Protein 8JT0 (pdb70)

InterPro domains:
  IPR002734 Bacterial bifunctional deaminase-reductase, C-terminal [PF01872] (2-180)
  IPR024072 Dihydrofolate reductase-like domain superfamily [G3DSA:3.40.430.10] (1-187)
  IPR024072 Dihydrofolate reductase-like domain superfamily [SSF53597] (2-187)
  IPR050765 Riboflavin Biosynthesis HTP Reductase [PTHR38011] (2-186)

Foldseek 3Di:
DAAEEEEAEAEPVFFGPQCCDQVLPCVVPQRCHNVNVVLDDDVVLVVCLVVLPAFAEEEEPSVVVSCLVPVVVPCVSRVNVQPHAYEYEDPPDQDDPRPRYGYDHDPVVVVCVRPDDDTHYYYYDHLVVLLVCQLVVVHFKYKYKYAHDDRPDHRGNCPPSHDAFDWAFPDWDAGPSGIIITMIGTDGGDDDDDD/DFAEEEEFEAEPVFFGFQCCAQVLPCVVPDRCHNVCPVLDDDVNLVVVVVVLDAFAEEEEPSVVVSCVVPVVVVCVSRVRHQVHAYEYEDPPDQDDPRPRYHYDHDPVVVVVVRVDDTGHYYYYDRQVVLLVCQQVVPHFKYKYKYDHDDDPDHRGNCPPSHDQFDWAWPDWDADPSGIIITMIGTDGGDDDDDD/DAAEEEEAEAEPVFFGPQCCDQVLPCPVNDRCHNVCVVPDDDVNLVVVLVVLPAFAEEEEPSVVVSCVVPVVVPCVSRVRVQPHAYEYADPPDQDDPRPRYGYDHDPVVVVCVRPDDGTHYYYYDHLVVLLVCQLVVVHFKYKYKYAHDDRPDHRGNCPDSHDAFDWDFPDWDADPSGIIITMIGTDDGDDDDDPDDDDPPD/DAAEEEEAEAEPVFFGPQCCDQVLPCVPPDRCHNVCVVVDDVVVVVVVVVVLPAFEEEEEQSVVVSCLVPVVVVCVSRVRVQPHAYEYEDPPDQDDPRPRYGYDHDPVVVVVVRPDDGTHYYYYDHQVVLLVCQLVVVHFKYKYWYDHDDDPDHRGNCPDSHDAFDWDWPDWDADPSGIIITMIGTDGGDDDDDD/DAAEEEEAEAEPVFFGPQCCAQPLDCPPVQGCHNVCVVVDDVVNLVVVVVVLPAFAEEEEPSVVVSCVVPCVVVCVSRVRHQPHAYEYEDPPDCDDPRPRYHYDHDPVSVVVVRPDDGGHYYYYDHQVVLLVCQLVVRHFKYKYKYDHDDRPDHRGNCPPSHDFFDWDWPDWDAGPNGIIITMIGTDDGDDDDDD/DAAEEEEAEAEPAFFGPQCCDQVLDCPPNQGCRNVCVVQDDPVVLVVVVVVQDAFAEEEEVSVVVSCLVPVVVVCVSRVRPQPHAYEYADPPDDDDPRPRYDYDDDPVSVVVVRVDDGGHYYYYDRQVVLLVCQQVVRHFKYKYKYDHDDRPDHRGNCPDRHDQFDWDWPDWDADPSGIIITMIGTDGGDDDDDD/DAAEEEEAEAEPVFFGPQQCDQVLPCPVNDGCHNVCVVADDDVNVVVVLVVLDAFAEEEEPSVVVSCVVPCVVVCPSHVRVQPHAYEYEDPPDQDDPRPRYHYDDDPVSVVVVLPDDDTHYYYYDHQVVLLVCQLVVVHFKYWYKYDHDDDPDHRGNCPPSHDQFDWDWPDWDAGPSGIIITMIGTDDGDDDDDD/DAAEEEEFEAEPVFFGPQCCAQVLPCVVPDGCHNVCVVPDDDVVVVVVLVVLDAFAEEEEPSVVVSCVVPVVVVCVSRVRHQPHAYEYEDPPDQDDPRPRYGYDHDPVVVVVVRPDDGGHYYYYDHQVVLLVCQLVVRHFKYKYKYAHDDDPDHRGSCPNSHDFFDWAWPDWDADPSGIIITMIGTDGGDDDDDD/DAAEEEEFEAEPVFFGPQCCAQVLPCVPNDRCHNVCVVPCDDVNLVVCLVVLPAFAEEEEPSVVVSCLVPVVVVCVRRVRHQPHAYEYADPPDQDDPRPRYGYDHDPVSVVVVRPDDTGHYYYYDHQVVLLVCQLVVNHFKYWYKYDHDDDPDHRGNCPNSHDAFDWDFPDWDADPSGIIITMIGTDDGDDDDDVPDDDDDDD/DAAEEEEAEAEPVFFGPQCCAQVLPCVPPDRCHNVCVVQDDVVVVVVVVVVLDAFAEEEEPSVVVSCVVPVVVVCVSRVRHQVHAYEYEDPVDCDDPRPRYHYDHDPVVVVCVRVPPDTHYYYYDHQVVLLVCQLVVRHFKYWYKYAHDDRPDHRGNCDPSHDFFDWAWDDWDAGPSGIIITMIGTDGGDDDDDPDDDDPPD

Sequence (1972 aa):
MRKITVLSFITLDGVMQAPGGPEEDTSGGFKYGGWTAPYEDEVSGKIMEKQMKPADYLLGRKTFEIFASYWPEHADFWPGINDGTKYVMSKTVKKSDWKNSVFLESLADIKKLKNSEGSDIQVWGSGELIQLLFKNDLVDELWLKIFPVTLNTGKRLFGDGTIPAAFTLIESSVTPSGVIIANYKRAGEVKTGTVMRKITVLSFITLDGVMQAPGGPEEDTSGGFKYGGWTAPYEDEVSGKIMEKQMKPADYLLGRKTFEIFASYWPEHADFWPGINDGTKYVMSKTVKKSDWKNSVFLESLADIKKLKNSEGSDIQVWGSGELIQLLFKNDLVDELWLKIFPVTLNTGKRLFGDGTIPAAFTLIESSVTPSGVIIANYKRAGEVKTGTVMRKITVLSFITLDGVMQAPGGPEEDTSGGFKYGGWTAPYEDEVSGKIMEKQMKPADYLLGRKTFEIFASYWPEHADFFWPGINDGTKYVMSKTVKKSDWKNSVFLESLADIKKLKNSEGSDIQVWGSGELIQLLFKNDLVDELWLKIFPVTLNTGKRLFGDGTIPAAFTLIESSVTPSGVIIANYKRAGEVKTGTVGAHHHHHMRKITVLSFITLDGVMQAPGGPEEDTSGGFKYGGWTAPYEDEVSGKIMEKQMKPADYLLGRKTFEIFASYWPEHADFWPGINDGTKYVMSKTVKKSDWKNSVFLESLADIKKLKNSEGSDIQVWGSGELIQLLFKNDLVDELWLKIFPVTLNTGKRLFGDGTIPAAFTLIESSVTPSGVIIANYKRAGEVKTGTVMRKITVLSFITLDGVMQAPGGPEEDTSGGFKYGGWTAPYEDEVSGKIMEKQMKPADYLLGRKTFEIFASYWPEHADFWPGINDGTKYVMSKTVKKSDWKNSVFLESLADIKKLKNSEGSDIQVWGSGELIQLLFKNDLVDELWLKIFPVTLNTGKRLFGDGTIPAAFTLIESSVTPSGVIIANYKRAGEVKTGTVMRKITVLSFITLDGVMQAPGGPEEDTSGGFKYGGWTAPYEDEVSGKIMEKQMKPADYLLGRKTFEIFASYWPEHADFWPGINDGTKYVMSKTVKKSDWKNSVFLESLADIKKLKNSEGSDIQVWGSGELIQLLFKNDLVDELWLKIFPVVTLNTGKRLFGDGTIPAAFTLIESSVTPSGVIIANYKRAGEVKTGTVMRKITVLSFITLDGVMQAPGGPEEDTSGGFKYGGWTAPYEDEVSGKIMEKQMKPADYLLGRKTFEIFASYWPEHADFWPGINDGTKYVMSKTVKKSDWKNSVFLESLADIKKLKNSEGSDIQVWGSGELIQLLFKNDLVDELWLKIFPVTLNTGKRLFGDGTIPAAFTLIESSVTPSGVIIANYKRAGEVKTGTVMRKITVLSFITLDGVMQAPGGPEEDTSGGFKYGGWTAPYEDEVSGKIMEKQMKPADYLLGRKTFEIFASYWPEHADFWPGINDGTKYVMSKTVKKSDWKNSVFLESLADIKKLKNSEGSDIQVWGSGELIQLLFKNDLVDELWLKIFPVTLNTGKRLFGDGTIPAAFTLIESSVTPSGVIIANYKRAGEVKTGTVMRKITVLSFITLDGVMQAPGGPEEDTSGGFKYGGWTAPYEDEVSGKIMEKQMKPADYLLGRKTFEIFASYWPEHADFWPGINDGTKYVMSKTVKKSDWKNSVFLESLADIKKLKNSEGSDIQVWGSGELIQLLFKNDLVDELWLKIFPVTLNTGKRLFGDGTIPAAFTLIESSVTPSGVIIANNYKRAGEVKTGTVGAHHHHHHMRKITVLSFITLDGVMQAPGGPEEDTSGGFKYGGWTAPYEDEVSGKIMEKQMKPADYLLGRKTFEIFASYWPEHADFWPGINDGTKYVMSKTVKKSDWKNSVFLESLADIKKLKNSEGSDIQVWGSGELIQLLFKNDLVDELWLKIFPVTLNTGKRLFGDGTIPAAFTLIESSVTPSGVIIANYKRAGEVKTGTVGAHHHHH

Radius of gyration: 53.59 Å; Cα contacts (8 Å, |Δi|>4): 4541; chains: 10; bounding box: 119×182×102 Å

Organism: NCBI:txid44276

Secondary structure (DSSP, 8-state):
---EEEEEEE-TT-B-S-SS-TTS--GGG-TTTTTTGGG--HHHHHHHHHTT-S-EEEEEHHHHHHHHTTGGG-TTT-HHHHHS-EEEE-SS----SSSSEEEE-SHHHHHHHHHSSSS-EEEES-HHHHHHHHHTT---EEEEEE-SEE-SSS-BSSSTT---EEEEEEEEE--TTS-EEEEEEE-SSPP----/---EEEEEEEETT-B-S--S-TTS--GGG---TTTTGGG--HHHHHHHHHHTSS-EEEEEHHHHHHHHTTGGGGTTT-HHHHHS-EEEE-SS----SSSSEEEE-SHHHHHHHHTS-SSPEEEES-HHHHHHHHHTT---EEEEEEESEE-SSS-BSS-TT---EEEEEEEEEE-TTS-EEEEEEE-SS------/---EEEEEEEETT-B-S--S-TTS--GGG-TTTTTTGGG--HHHHHHHHHHTS--EEEEEHHHHHHHHTTGGGGTTT-HHHHHS-EEEE-SS----SSSSEEEE-SHHHHHHHHHS-SS-EEEES-HHHHHHHHHTT---EEEEEEESEE-S-S-BSS-TT---EEEEEEEEEE-TTS-EEEEEEE---------S---S--/---EEEEEEEETTSB-S--S-TTS--GGG---TTTTGGG--SHHHHHHHHHTSS-EEEEEHHHHHHHHTTGGGGTTT-HHHHHS-EEEE-SS----SSSSEEEE-SHHHHHHHHTSSS--EEEES-HHHHHHHHHTT---EEEEEEESEE-SSS-BSS-TT---EEEEEEEEEE-TTS-EEEEEEE--PPP----/---EEEEEEEETT-B-S--S-TTS--GGG---TTTTGGG--HHHHHHHHHHTSS-EEEEEHHHHHHHHTTGGGGTTT-HHHHHS-EEEE-SS----SSSSEEEE-SHHHHHHHHHS-SS-EEEES-HHHHHHHHHTT---EEEEEEES---SSS-BSS-TT-----EEEEEEEE-TTSPEEEEEEE---------/---EEEEEEEETT-B-S--S-TTS--GGG---TTTTGGG--TTHHHHHHTT----EEEEEHHHHHHHHTTGGGGTTT-HHHHHS-EEEE-SS----SSSSEEEE-SHHHHHHHHHSSS--EEEES-HHHHHHHHHTT---EEEEEEES---SSS-BSS-TT-----EEEEEEEE-TTSPEEEEEEE-S-------/---EEEEEEEETT-B-SS-S-TTS--GGG---TTTTGGG--HHHHHHHHHHTSS-EEEEEHHHHHHHHTTGGGGTTT-HHHHHS-EEEE-SS----SSSSEEEE-SHHHHHHHHHS--S-EEEES-HHHHHHHHHTT---EEEEEEESEE-S-S-BSS-TT---EEEEEEEEEE-TTSPEEEEEEE-S--B----/---EEEEEEEETT-B-S--S-TTS--GGG---TTTTGGG--HHHHHHHHHTTSS-EEEEEHHHHHHHHHHGGG-TTT-HHHHHS-EEEE-SS----SSSSEEEE-SHHHHHHHHHSSSS-EEE-S-HHHHHHHHHTT---EEEEEEESEE-S-S-BSSSTT---EEEEEEEEEE-TTSPEEEEEEE-S-------/---EEEEEEEETT-B-S-SS-TTS--GGG---TTTTGGG--HHHHHHHHHHTSS-EEEEEHHHHHHHHTTGGG-TTT-HHHHHS-EEEE-SS----SSSSEEEE-SHHHHHHHHHSSSS-EEEES-HHHHHHHHHTT---EEEEEEESEE-SSS-BSS-TT---EEEEEEEEEE-TT-PEEEEEEE--PPP---TT---PPP-/---EEEEEEEETT-B-S--S-TTS--GGG---TTTTGGG--HHHHHHHHHHTS--EEEEEHHHHHHHHTTGGGGTTT-HHHHHS-EEEE-SS----SSSSEEEE-SHHHHHHHHHSSS--EEEES-HHHHHHHHHTT---EEEEEEESEE-SSS-BSS-TT---EEEEEEEEEE-TTS-EEEEEEE-SPPP----S---SB-

B-factor: mean 55.81, std 16.18, range [26.46, 126.38]

Solvent-accessible surface area: 89287 Å² total; per-residue (Å²): 153,11,120,0,17,0,3,7,48,8,1,20,7,10,0,18,8,4,28,12,8,71,148,62,27,82,55,92,53,14,178,54,1,0,0,11,14,58,28,126,37,124,72,12,43,131,57,28,81,151,12,18,92,93,14,19,0,0,0,10,80,112,14,5,80,72,33,30,92,109,42,46,131,68,42,147,140,8,59,0,0,22,99,10,34,0,36,0,32,10,139,103,32,173,176,40,154,15,153,57,23,69,32,20,97,42,58,70,49,0,99,151,9,9,102,44,166,39,56,75,1,27,0,19,34,8,15,141,10,0,16,58,0,14,133,43,72,14,6,41,37,0,71,1,11,17,7,1,0,3,0,78,80,29,94,69,0,11,16,123,1,7,48,58,2,7,13,69,25,85,98,35,36,69,7,111,39,5,1,4,9,0,10,1,110,54,49,40,134,19,119,66,23,105,114,158,14,82,0,9,0,5,10,38,7,1,23,8,10,0,24,7,4,32,21,1,66,59,38,33,17,38,63,3,9,62,54,1,0,0,2,17,65,29,71,40,119,58,4,29,116,39,31,85,156,13,26,140,83,16,21,0,0,0,10,66,118,16,5,16,35,32,3,12,104,44,38,99,62,44,122,125,8,55,0,0,5,84,11,36,0,37,0,36,7,150,98,34,122,180,41,121,13,118,65,27,65,23,21,63,48,42,62,48,0,80,157,10,16,96,26,166,54,58,61,0,24,0,20,35,8,8,148,10,0,19,49,0,14,109,48,69,15,6,51,28,0,62,1,5,19,0,1,0,4,0,56,92,27,80,72,0,14,19,139,4,7,50,53,3,7,15,64,30,92,78,32,40,75,4,102,33,6,1,3,2,0,3,0,99,54,49,38,138,22,126,63,28,107,96,138,13,77,0,12,0,6,10,57,6,0,17,9,10,2,16,10,4,26,13,1,66,55,35,34,14,36,63,6,10,64,51,1,0,1,11,14,65,30,108,43,140,74,9,28,146,76,30,78,140,16,22,125,80,13,17,0,0,0,10,75,115,20,4,16,39,29,3,15,106,38,36,108,70,42,151,109,8,58,0,0,20,105,9,36,0,35,0,37,10,175,97,31,114,174,31,120,13,165,71,24,64,19,20,105,38,54,69,39,0,92,154,9,21,82,36,150,56,53,68,2,25,0,22,27,7,14,142,13,0,27,51,0,15,139,42,68,16,7,38,12,0,51,1,12,8,6,0,2,4,1,72,80,28,96,70,0,9,21,142,3,9,47,36,2,3,14,74,26,78,91,36,48,70,5,101,39,6,0,1,6,0,5,0,99,55,46,40,99,14,109,61,24,77,72,54,65,50,85,114,80,79,174,18,70,0,9,0,3,5,54,8,0,16,8,8,1,18,6,4,28,15,1,70,55,33,33,17,32,64,8,5,78,44,1,0,0,12,17,52,18,135,26,137,62,7,38,168,34,25,119,122,8,23,138,92,17,17,0,0,0,10,75,113,17,4,11,35,29,5,15,36,39,40,45,28,44,94,143,7,38,0,0,7,65,11,36,0,34,0,30,10,153,101,39,132,174,34,131,9,103,72,27,62,36,23,78,40,46,69,44,0,93,159,10,13,92,44,175,51,58,71,1,24,0,20,27,7,14,147,11,0,30,54,0,15,141,47,73,18,6,46,11,0,46,0,11,8,5,1,2,4,0,73,77,22,90,68,0,10,22,143,5,7,46,53,2,8,12,71,26,78,72,43,50,72,4,102,36,4,0,1,5,0,3,0,106,56,49,37,143,22,145,62,25,104,100,124,15,81,0,11,0,6,8,53,10,1,117,45,10,0,20,5,4,33,56,17,97,149,62,30,82,40,37,45,8,171,128,17,13,18,18,62,104,40,143,27,138,78,6,23,158,47,22,84,133,13,21,136,67,15,20,0,0,0,10,75,114,16,5,76,66,31,32,89,108,35,49,120,70,40,131,109,4,51,0,0,7,95,10,35,0,37,0,41,8,130,101,32,138,172,24,153,16,123,81,27,61,33,19,80,45,13,65,53,0,58,130,10,17,42,35,170,38,60,69,1,22,0,21,30,7,10,143,9,0,19,49,0,14,124,37,25,16,6,40,21,4,38,9,11,36,5,62,38,94,24,122,46,25,65,89,0,79,20,135,3,61,42,118,22,29,72,59,87,76,95,67,40,105,5,107,49,36,2,78,8,4,4,66,83,48,34,46,77,80,141,133,76,140,195,149,15,78,0,16,0,2,6,54,10,0,118,45,8,0,18,6,5,24,55,16,102,146,58,28,72,55,89,54,10,175,126,15,13,18,12,62,107,52,59,77,158,105,5,16,105,70,18,31,74,42,9,81,62,13,20,0,0,0,10,86,113,16,0,76,64,31,20,92,107,39,46,123,71,41,147,90,6,44,0,0,4,97,10,34,0,38,0,41,8,148,95,23,143,181,22,147,8,127,70,25,69,39,17,73,42,53,64,33,0,90,134,9,15,90,41,157,50,48,67,1,21,0,16,25,6,10,146,10,0,23,58,0,15,131,44,68,18,7,46,23,5,8,8,2,37,1,60,39,90,20,126,78,25,90,103,0,73,30,148,5,66,44,113,25,29,72,67,90,50,83,62,58,107,14,132,42,36,0,78,15,4,9,64,76,46,39,46,107,84,182,135,71,147,207,135,2,76,0,8,0,3,5,41,8,1,18,6,11,1,18,7,4,30,19,0,28,31,48,39,14,32,62,8,8,49,24,1,0,0,4,25,49,26,76,31,132,63,3,39,172,37,24,89,143,16,34,112,64,12,11,0,0,0,10,67,130,19,4,13,28,28,5,16,101,49,30,106,48,47,108,122,8,63,2,0,2,71,12,23,0,20,0,28,9,169,104,36,162,153,40,140,7,108,67,28,63,33,22,109,36,54,68,44,0,86,158,15,14,91,28,20,3,39,44,0,21,0,19,34,7,20,140,9,0,32,55,0,15,137,48,68,7,6,39,15,0,65,0,6,9,1,1,2,4,1,74,73,24,104,67,0,14,17,142,3,6,43,40,3,9,12,71,30,82,111,39,43,66,2,86,41,8,2,0,14,0,10,0,112,42,37,41,102,7,111,5,16,112,112,129,13,82,0,10,0,2,7,49,8,1,19,12,11,4,19,8,4,25,20,1,29,29,39,31,16,35,66,4,9,49,28,1,0,1,4,26,64,30,90,45,145,65,7,38,162,51,27,117,170,12,26,144,86,15,18,0,0,0,10,68,118,15,5,14,37,31,2,18,110,45,34,101,63,45,134,135,8,61,0,0,6,87,10,35,0,34,0,38,9,146,113,40,145,157,41,108,8,118,67,26,62,27,22,90,39,20,51,35,0,65,129,9,8,63,37,159,59,58,68,1,27,0,21,31,7,15,143,13,0,31,32,0,15,128,28,27,20,7,39,11,0,60,0,1,8,2,0,2,4,1,64,79,26,97,66,0,9,22,144,2,5,44,46,2,8,16,69,27,74,92,41,46,70,3,105,34,7,2,0,6,0,6,0,109,36,40,44,72,6,104,7,14,107,110,146,16,78,0,12,0,6,6,40,6,0,15,15,10,2,17,7,4,28,16,0,70,59,34,29,15,34,63,4,8,71,54,1,0,0,2,28,65,27,76,36,162,78,4,44,171,43,19,82,157,26,20,116,89,13,19,0,0,0,12,71,113,16,4,14,35,29,5,16,34,38,37,59,20,43,132,118,6,63,1,0,6,96,11,36,0,35,0,32,9,159,112,40,161,178,29,138,14,125,68,26,69,30,16,69,38,50,69,38,0,99,146,9,19,89,42,154,56,54,70,0,24,0,22,30,7,14,146,13,0,22,51,0,15,135,47,69,14,7,34,15,0,46,1,4,7,0,1,1,4,0,65,88,27,96,72,0,8,20,132,2,8,44,53,2,10,16,66,27,85,97,45,54,75,4,98,36,7,0,2,9,0,7,0,74,44,47,30,118,22,125,63,23,67,74,68,42,180,141,173,151,179,224,164,13,82,0,11,0,2,10,60,6,0,16,5,11,0,22,5,5,22,20,8,70,148,63,30,78,54,91,53,16,179,52,1,0,1,10,18,64,34,110,36,157,69,20,41,148,37,33,113,138,9,38,128,102,16,19,0,0,0,9,82,115,14,3,79,70,33,27,89,102,37,43,126,70,44,148,144,6,61,0,0,19,107,12,35,0,32,0,30,8,167,111,30,187,180,38,153,11,150,47,22,65,39,20,100,44,59,70,51,0,110,136,10,10,72,50,171,42,56,73,2,22,0,21,33,8,10,144,12,0,24,50,0,16,135,52,67,14,7,43,16,0,62,0,5,8,10,1,2,4,1,64,86,25,88,70,0,18,17,127,2,8,44,53,3,8,14,71,29,83,111,42,53,62,2,100,32,6,3,1,11,0,13,0,114,52,41,48,134,22,133,64,24,84,52,55,70,46,83,110,101,86

Nearest PDB structures (foldseek):
  8jsv-assembly5_J  TM=9.771E-01  e=8.976E-43  Leptospira interrogans serovar Pomona
  3jtw-assembly1_A-2  TM=7.951E-01  e=6.748E-13  Pediococcus pentosaceus ATCC 25745
  3i3r-assembly1_B  TM=6.900E-01  e=8.477E-10  Babesia bovis T2Bo
  3nrr-assembly1_A  TM=6.205E-01  e=4.258E-10  Babesia bovis
  3nrr-assembly1_B  TM=6.212E-01  e=1.688E-09  Babesia bovis

Structure (mmCIF, N/CA/C/O backbone):
data_8JT0
#
_entry.id   8JT0
#
_cell.length_a   85.232
_cell.length_b   138.280
_cell.length_c   236.568
_cell.angle_alpha   90.000
_cell.angle_beta   90.000
_cell.angle_gamma   90.000
#
_symmetry.space_group_name_H-M   'P 2 21 21'
#
loop_
_entity.id
_entity.type
_entity.pdbx_description
1 polymer 'Dihydrofolate reductase family protein'
2 non-polymer 'PENTAETHYLENE GLYCOL'
3 non-polymer 'NADP NICOTINAMIDE-ADENINE-DINUCLEOTIDE PHOSPHATE'
4 non-polymer 'SULFATE ION'
5 non-polymer 'ACETATE ION'
6 water water
#
loop_
_atom_site.group_PDB
_atom_site.id
_atom_site.type_symbol
_atom_site.label_atom_id
_atom_site.label_alt_id
_atom_site.label_comp_id
_atom_site.label_asym_id
_atom_site.label_entity_id
_atom_site.label_seq_id
_atom_site.pdbx_PDB_ins_code
_atom_site.Cartn_x
_atom_site.Cartn_y
_atom_site.Cartn_z
_atom_site.occupancy
_atom_site.B_iso_or_equiv
_atom_site.auth_seq_id
_atom_site.auth_comp_id
_atom_site.auth_asym_id
_atom_site.auth_atom_id
_atom_site.pdbx_PDB_model_num
ATOM 1 N N . MET A 1 1 ? -37.35200 79.80300 35.99300 1.000 77.52277 1 MET A N 1
ATOM 2 C CA . MET A 1 1 ? -37.90400 78.52300 36.42300 1.000 74.86903 1 MET A CA 1
ATOM 3 C C . MET A 1 1 ? -38.08900 78.48400 37.94400 1.000 80.09788 1 MET A C 1
ATOM 4 O O . MET A 1 1 ? -37.22900 78.93400 38.70500 1.000 77.68952 1 MET A O 1
ATOM 9 N N . ARG A 1 2 ? -39.22800 77.94300 38.37100 1.000 76.83814 2 ARG A N 1
ATOM 10 C CA . ARG A 1 2 ? -39.55100 77.76300 39.77700 1.000 71.81033 2 ARG A CA 1
ATOM 11 C C . ARG A 1 2 ? -39.21300 76.34200 40.20800 1.000 68.60183 2 ARG A C 1
ATOM 12 O O . ARG A 1 2 ? -39.41500 75.39100 39.44700 1.000 66.77027 2 ARG A O 1
ATOM 20 N N . LYS A 1 3 ? -38.71700 76.19800 41.43500 1.000 62.33105 3 LYS A N 1
ATOM 21 C CA . LYS A 1 3 ? -38.54700 74.87700 42.02800 1.000 66.27270 3 LYS A CA 1
ATOM 22 C C . LYS A 1 3 ? -39.89300 74.33300 42.51300 1.000 69.85807 3 LYS A C 1
ATOM 23 O O . LYS A 1 3 ? -40.63700 75.02200 43.22100 1.000 69.66374 3 LYS A O 1
ATOM 29 N N . ILE A 1 4 ? -40.20500 73.09400 42.13800 1.000 66.86324 4 ILE A N 1
ATOM 30 C CA . ILE A 1 4 ? -41.37300 72.38700 42.65100 1.000 61.43175 4 ILE A CA 1
ATOM 31 C C . ILE A 1 4 ? -40.90900 71.33300 43.65100 1.000 61.34925 4 ILE A C 1
ATOM 32 O O . ILE A 1 4 ? -40.10900 70.44100 43.32100 1.000 66.58579 4 ILE A O 1
ATOM 37 N N . THR A 1 5 ? -41.41200 71.43600 44.87500 1.000 59.69141 5 THR A N 1
ATOM 38 C CA . THR A 1 5 ? -41.11900 70.48500 45.93300 1.000 53.67472 5 THR A CA 1
ATOM 39 C C . THR A 1 5 ? -42.41000 69.76600 46.30200 1.000 64.73684 5 THR A C 1
ATOM 40 O O . THR A 1 5 ? -43.43700 70.41000 46.54200 1.000 61.42799 5 THR A O 1
ATOM 44 N N . VAL A 1 6 ? -42.36800 68.44000 46.33100 1.000 58.57687 6 VAL A N 1
ATOM 45 C CA . VAL A 1 6 ? -43.49000 67.64100 46.79800 1.000 62.43452 6 VAL A CA 1
ATOM 46 C C . VAL A 1 6 ? -43.21200 67.27200 48.24300 1.000 64.84804 6 VAL A C 1
ATOM 47 O O . VAL A 1 6 ? -42.13000 66.76200 48.55400 1.000 62.14093 6 VAL A O 1
ATOM 51 N N . LEU A 1 7 ? -44.16800 67.54100 49.13100 1.000 59.68152 7 LEU A N 1
ATOM 52 C CA . LEU A 1 7 ? -44.02800 67.19600 50.54000 1.000 57.91085 7 LEU A CA 1
ATOM 53 C C . LEU A 1 7 ? -45.08600 66.16600 50.89200 1.000 59.38138 7 LEU A C 1
ATOM 54 O O . LEU A 1 7 ? -46.26200 66.33900 50.55900 1.000 62.10911 7 LEU A O 1
ATOM 59 N N . SER A 1 8 ? -44.67900 65.09500 51.56400 1.000 61.70266 8 SER A N 1
ATOM 60 C CA . SER A 1 8 ? -45.56800 63.94800 51.63100 1.000 51.96006 8 SER A CA 1
ATOM 61 C C . SER A 1 8 ? -45.30200 63.10500 52.87300 1.000 57.81857 8 SER A C 1
ATOM 62 O O . SER A 1 8 ? -44.14700 62.83900 53.22300 1.000 67.09364 8 SER A O 1
ATOM 65 N N . PHE A 1 9 ? -46.38300 62.68200 53.52600 1.000 52.99475 9 PHE A N 1
ATOM 66 C CA . PHE A 1 9 ? -46.33300 61.73500 54.63500 1.000 55.37666 9 PHE A CA 1
ATOM 67 C C . PHE A 1 9 ? -46.70800 60.36500 54.08500 1.000 50.86024 9 PHE A C 1
ATOM 68 O O . PHE A 1 9 ? -47.74400 60.23000 53.43300 1.000 48.29612 9 PHE A O 1
ATOM 76 N N . ILE A 1 10 ? -45.88300 59.35100 54.33500 1.000 53.88744 10 ILE A N 1
ATOM 77 C CA . ILE A 1 10 ? -46.16800 58.02100 53.80200 1.000 54.81250 10 ILE A CA 1
ATOM 78 C C . ILE A 1 10 ? -45.93100 56.95700 54.87000 1.000 46.27829 10 ILE A C 1
ATOM 79 O O . ILE A 1 10 ? -45.15500 57.14500 55.81400 1.000 52.25174 10 ILE A O 1
ATOM 84 N N . THR A 1 11 ? -46.62300 55.83400 54.71000 1.000 45.66822 11 THR A N 1
ATOM 85 C CA . THR A 1 11 ? -46.38800 54.65600 55.52700 1.000 52.20773 11 THR A CA 1
ATOM 86 C C . THR A 1 11 ? -45.07600 53.99400 55.07000 1.000 58.38355 11 THR A C 1
ATOM 87 O O . THR A 1 11 ? -44.30200 54.54600 54.27900 1.000 54.48909 11 THR A O 1
ATOM 91 N N . LEU A 1 12 ? -44.78000 52.81200 55.61000 1.000 55.75958 12 LEU A N 1
ATOM 92 C CA . LEU A 1 12 ? -43.61300 52.08500 55.11900 1.000 56.41968 12 LEU A CA 1
ATOM 93 C C . LEU A 1 12 ? -43.87300 51.51600 53.72400 1.000 54.64430 12 LEU A C 1
ATOM 94 O O . LEU A 1 12 ? -42.99100 51.54800 52.85800 1.000 51.03913 12 LEU A O 1
ATOM 99 N N . ASP A 1 13 ? -45.09100 51.03700 53.46800 1.000 54.54048 13 ASP A N 1
ATOM 100 C CA . ASP A 1 13 ? -45.43800 50.54000 52.14800 1.000 50.59737 13 ASP A CA 1
ATOM 101 C C . ASP A 1 13 ? -45.91500 51.63900 51.18800 1.000 49.49734 13 ASP A C 1
ATOM 102 O O . ASP A 1 13 ? -46.47000 51.32100 50.13400 1.000 55.11713 13 ASP A O 1
ATOM 107 N N . GLY A 1 14 ? -45.69500 52.91100 51.50900 1.000 53.31697 14 GLY A N 1
ATOM 108 C CA . GLY A 1 14 ? -45.92800 53.99500 50.55900 1.000 53.75070 14 GLY A CA 1
ATOM 109 C C . GLY A 1 14 ? -47.32300 54.60600 50.50500 1.000 51.74798 14 GLY A C 1
ATOM 110 O O . GLY A 1 14 ? -47.59000 55.41000 49.59900 1.000 50.93168 14 GLY A O 1
ATOM 111 N N . VAL A 1 15 ? -48.21900 54.25700 51.43300 1.000 53.26349 15 VAL A N 1
ATOM 112 C CA . VAL A 1 15 ? -49.57500 54.81300 51.44600 1.000 52.27823 15 VAL A CA 1
ATOM 113 C C . VAL A 1 15 ? -49.56000 56.25600 51.94300 1.000 51.22523 15 VAL A C 1
ATOM 114 O O . VAL A 1 15 ? -48.79700 56.61800 52.85300 1.000 50.84976 15 VAL A O 1
ATOM 118 N N . MET A 1 16 ? -50.40300 57.10500 51.33500 1.000 53.52710 16 MET A N 1
ATOM 119 C CA . MET A 1 16 ? -50.53000 58.49100 51.78500 1.000 54.10912 16 MET A CA 1
ATOM 120 C C . MET A 1 16 ? -51.97800 58.97900 51.92200 1.000 52.72392 16 MET A C 1
ATOM 121 O O . MET A 1 16 ? -52.19800 60.17800 52.15500 1.000 48.74394 16 MET A O 1
ATOM 126 N N . GLN A 1 17 ? -52.96200 58.09100 51.81400 1.000 47.45675 17 GLN A N 1
ATOM 127 C CA . GLN A 1 17 ? -54.35800 58.49000 51.93300 1.000 51.81937 17 GLN A CA 1
ATOM 128 C C . GLN A 1 17 ? -54.70300 58.83100 53.38200 1.000 52.59655 17 GLN A C 1
ATOM 129 O O . GLN A 1 17 ? -54.44600 58.04300 54.29900 1.000 52.05319 17 GLN A O 1
ATOM 135 N N . ALA A 1 18 ? -55.27100 60.02900 53.58400 1.000 50.27024 18 ALA A N 1
ATOM 136 C CA . ALA A 1 18 ? -55.89400 60.44900 54.83800 1.000 42.68613 18 ALA A CA 1
ATOM 137 C C . ALA A 1 18 ? -54.96700 60.36800 56.04100 1.000 47.78178 18 ALA A C 1
ATOM 138 O O . ALA A 1 18 ? -55.26700 59.65400 57.00800 1.000 49.18219 18 ALA A O 1
ATOM 140 N N . PRO A 1 19 ? -53.84300 61.08600 56.04000 1.000 45.45355 19 PRO A N 1
ATOM 141 C CA . PRO A 1 19 ? -52.98700 61.05000 57.23200 1.000 49.97083 19 PRO A CA 1
ATOM 142 C C . PRO A 1 19 ? -53.66800 61.58700 58.48100 1.000 55.43411 19 PRO A C 1
ATOM 143 O O . PRO A 1 19 ? -53.44600 61.05200 59.57900 1.000 53.04533 19 PRO A O 1
ATOM 147 N N . GLY A 1 20 ? -54.51800 62.61000 58.34000 1.000 46.06702 20 GLY A N 1
ATOM 148 C CA . GLY A 1 20 ? -54.87100 63.45500 59.46900 1.000 46.90933 20 GLY A CA 1
ATOM 149 C C . GLY A 1 20 ? -56.07900 63.05000 60.28200 1.000 50.56024 20 GLY A C 1
ATOM 150 O O . GLY A 1 20 ? -56.20800 63.44000 61.44800 1.000 50.44505 20 GLY A O 1
ATOM 151 N N . GLY A 1 21 ? -56.96900 62.26000 59.70200 1.000 48.78441 21 GLY A N 1
ATOM 152 C CA . GLY A 1 21 ? -58.20400 61.98200 60.37700 1.000 42.55922 21 GLY A CA 1
ATOM 153 C C . GLY A 1 21 ? -59.00300 60.85800 59.78300 1.000 44.56889 21 GLY A C 1
ATOM 154 O O . GLY A 1 21 ? -58.93900 60.54600 58.58900 1.000 47.60202 21 GLY A O 1
ATOM 155 N N . PRO A 1 22 ? -59.82000 60.26100 60.62800 1.000 45.93647 22 PRO A N 1
ATOM 156 C CA . PRO A 1 22 ? -60.65600 59.12800 60.20100 1.000 49.96551 22 PRO A CA 1
ATOM 157 C C . PRO A 1 22 ? -61.50500 59.40900 58.96200 1.000 50.32376 22 PRO A C 1
ATOM 158 O O . PRO A 1 22 ? -61.81300 58.47000 58.20800 1.000 44.11342 22 PRO A O 1
ATOM 162 N N . GLU A 1 23 ? -61.89600 60.66300 58.72600 1.000 46.49327 23 GLU A N 1
ATOM 163 C CA . GLU A 1 23 ? -62.79000 60.99000 57.62100 1.000 46.83510 23 GLU A CA 1
ATOM 164 C C . GLU A 1 23 ? -62.14200 61.87200 56.56700 1.000 48.17906 23 GLU A C 1
ATOM 165 O O . GLU A 1 23 ? -62.82100 62.26800 55.60800 1.000 44.24812 23 GLU A O 1
ATOM 171 N N . GLU A 1 24 ? -60.85000 62.14700 56.70100 1.000 41.74769 24 GLU A N 1
ATOM 172 C CA . GLU A 1 24 ? -60.13200 62.98200 55.70400 1.000 45.21809 24 GLU A CA 1
ATOM 173 C C . GLU A 1 24 ? -60.34400 62.44400 54.28500 1.000 47.42695 24 GLU A C 1
ATOM 174 O O . GLU A 1 24 ? -60.52800 63.26900 53.38800 1.000 50.93999 24 GLU A O 1
ATOM 180 N N . ASP A 1 25 ? -60.29500 61.12700 54.08900 1.000 46.58849 25 ASP A N 1
ATOM 181 C CA . ASP A 1 25 ? -60.53600 60.50700 52.75800 1.000 45.52033 25 ASP A CA 1
ATOM 182 C C . ASP A 1 25 ? -61.05900 59.08900 52.96800 1.000 49.36119 25 ASP A C 1
ATOM 183 O O . ASP A 1 25 ? -60.26600 58.22300 53.33400 1.000 50.46328 25 ASP A O 1
ATOM 188 N N . THR A 1 26 ? -62.33800 58.87800 52.69900 1.000 41.62889 26 THR A N 1
ATOM 189 C CA . THR A 1 26 ? -62.97500 57.56600 52.94900 1.000 46.64574 26 THR A CA 1
ATOM 190 C C . THR A 1 26 ? -63.05700 56.77800 51.64300 1.000 47.33086 26 THR A C 1
ATOM 191 O O . THR A 1 26 ? -63.76500 55.77100 51.62000 1.000 51.81303 26 THR A O 1
ATOM 195 N N . SER A 1 27 ? -62.37700 57.24700 50.60000 1.000 45.59998 27 SER A N 1
ATOM 196 C CA . SER A 1 27 ? -62.35500 56.53100 49.30000 1.000 55.08348 27 SER A CA 1
ATOM 197 C C . SER A 1 27 ? -62.04800 55.04700 49.52800 1.000 47.83479 27 SER A C 1
ATOM 198 O O . SER A 1 27 ? -61.10000 54.75400 50.26700 1.000 44.34216 27 SER A O 1
ATOM 201 N N . GLY A 1 28 ? -62.82000 54.16000 48.89800 1.000 46.06257 28 GLY A N 1
ATOM 202 C CA . GLY A 1 28 ? -62.55500 52.75000 49.06400 1.000 53.35117 28 GLY A CA 1
ATOM 203 C C . GLY A 1 28 ? -62.91800 52.19700 50.42000 1.000 53.18434 28 GLY A C 1
ATOM 204 O O . GLY A 1 28 ? -62.59700 51.04200 50.70500 1.000 42.29310 28 GLY A O 1
ATOM 205 N N . GLY A 1 29 ? -63.61700 52.96800 51.25300 1.000 52.25455 29 GLY A N 1
ATOM 206 C CA . GLY A 1 29 ? -63.90600 52.50300 52.59700 1.000 48.47183 29 GLY A CA 1
ATOM 207 C C . GLY A 1 29 ? -62.70900 52.48100 53.51600 1.000 54.22725 29 GLY A C 1
ATOM 208 O O . GLY A 1 29 ? -62.76500 51.83000 54.56900 1.000 57.70809 29 GLY A O 1
ATOM 209 N N . PHE A 1 30 ? -61.64100 53.20900 53.15600 1.000 47.50025 30 PHE A N 1
ATOM 210 C CA . PHE A 1 30 ? -60.38500 53.28500 53.89100 1.000 43.11238 30 PHE A CA 1
ATOM 211 C C . PHE A 1 30 ? -60.61400 53.48100 55.38400 1.000 55.03942 30 PHE A C 1
ATOM 212 O O . PHE A 1 30 ? -61.10900 54.53000 55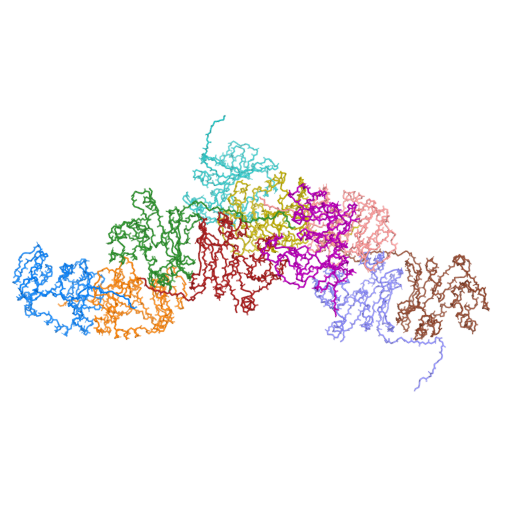.83100 1.000 53.22922 30 PHE A O 1
ATOM 220 N N . LYS A 1 31 ? -60.21000 52.47600 56.16000 1.000 55.71141 31 LYS A N 1
ATOM 221 C CA . LYS A 1 31 ? -60.48100 52.41000 57.58500 1.000 51.61382 31 LYS A CA 1
ATOM 222 C C . LYS A 1 31 ? -59.43300 53.10400 58.43600 1.000 49.51885 31 LYS A C 1
ATOM 223 O O . LYS A 1 31 ? -59.66900 53.30300 59.63100 1.000 52.81213 31 LYS A O 1
ATOM 229 N N . TYR A 1 32 ? -58.31500 53.53100 57.86100 1.000 45.09006 32 TYR A N 1
ATOM 230 C CA . TYR A 1 32 ? -57.16600 53.92000 58.67000 1.000 48.01549 32 TYR A CA 1
ATOM 231 C C . TYR A 1 32 ? -56.87900 55.41600 58.64000 1.000 50.06446 32 TYR A C 1
ATOM 232 O O . TYR A 1 32 ? -55.76600 55.83800 58.99400 1.000 41.50091 32 TYR A O 1
ATOM 241 N N . GLY A 1 33 ? -57.87300 56.23400 58.27500 1.000 47.07376 33 GLY A N 1
ATOM 242 C CA . GLY A 1 33 ? -57.67800 57.66600 58.32000 1.000 46.17516 33 GLY A CA 1
ATOM 243 C C . GLY A 1 33 ? -57.20200 58.07800 59.69700 1.000 47.03941 33 GLY A C 1
ATOM 244 O O . GLY A 1 33 ? -57.66300 57.53800 60.70700 1.000 43.65302 33 GLY A O 1
ATOM 245 N N . GLY A 1 34 ? -56.24500 58.99300 59.75000 1.000 43.14765 34 GLY A N 1
ATOM 246 C CA . GLY A 1 34 ? -55.66800 59.37900 61.01500 1.000 49.13845 34 GLY A CA 1
ATOM 247 C C . GLY A 1 34 ? -54.44200 58.59500 61.44300 1.000 60.38635 34 GLY A C 1
ATOM 248 O O . GLY A 1 34 ? -53.95300 58.81700 62.56200 1.000 56.45878 34 GLY A O 1
ATOM 249 N N . TRP A 1 35 ? -53.91000 57.71200 60.57900 1.000 55.96784 35 TRP A N 1
ATOM 250 C CA . TRP A 1 35 ? -52.77000 56.86700 60.94500 1.000 57.85422 35 TRP A CA 1
ATOM 251 C C . TRP A 1 35 ? -51.52800 57.66700 61.31300 1.000 51.82013 35 TRP A C 1
ATOM 252 O O . TRP A 1 35 ? -50.63600 57.13200 61.97800 1.000 60.33731 35 TRP A O 1
ATOM 263 N N . THR A 1 36 ? -51.44300 58.92500 60.89600 1.000 54.93223 36 THR A N 1
ATOM 264 C CA . THR A 1 36 ? -50.32200 59.78200 61.27000 1.000 48.10328 36 THR A CA 1
ATOM 265 C C . THR A 1 36 ? -50.45200 60.34900 62.68700 1.000 59.74163 36 THR A C 1
ATOM 266 O O . THR A 1 36 ? -49.44500 60.77900 63.26400 1.000 57.93080 36 THR A O 1
ATOM 270 N N . ALA A 1 37 ? -51.66000 60.35500 63.26700 1.000 57.55639 37 ALA A N 1
ATOM 271 C CA . ALA A 1 37 ? -51.86800 61.04800 64.54100 1.000 59.93602 37 ALA A CA 1
ATOM 272 C C . ALA A 1 37 ? -51.00400 60.51500 65.68200 1.000 60.93143 37 ALA A C 1
ATOM 273 O O . ALA A 1 37 ? -50.41200 61.33300 66.40800 1.000 61.25951 37 ALA A O 1
ATOM 275 N N . PRO A 1 38 ? -50.87100 59.19200 65.90100 1.000 61.37060 38 PRO A N 1
ATOM 276 C CA . PRO A 1 38 ? -50.05700 58.71400 67.03400 1.000 62.39091 38 PRO A CA 1
ATOM 277 C C . PRO A 1 38 ? -48.56600 59.03600 66.99800 1.000 56.43310 38 PRO A C 1
ATOM 278 O O . PRO A 1 38 ? -47.86500 58.64100 67.92800 1.000 62.05836 38 PRO A O 1
ATOM 282 N N . TYR A 1 39 ? -48.05500 59.73100 65.97800 1.000 60.78573 39 TYR A N 1
ATOM 283 C CA . TYR A 1 39 ? -46.61600 59.95700 65.83500 1.000 64.85343 39 TYR A CA 1
ATOM 284 C C . TYR A 1 39 ? -46.27300 61.44200 65.87200 1.000 69.27271 39 TYR A C 1
ATOM 285 O O . TYR A 1 39 ? -45.24600 61.87200 65.33800 1.000 73.46023 39 TYR A O 1
ATOM 294 N N . GLU A 1 40 ? -47.12800 62.22300 66.52400 1.000 77.45668 40 GLU A N 1
ATOM 295 C CA . GLU A 1 40 ? -47.01500 63.67400 66.61700 1.000 86.59747 40 GLU A CA 1
ATOM 296 C C . GLU A 1 40 ? -46.32800 64.05200 67.92900 1.000 93.19586 40 GLU A C 1
ATOM 297 O O . GLU A 1 40 ? -46.78700 63.65200 69.00500 1.000 90.80146 40 GLU A O 1
ATOM 303 N N . ASP A 1 41 ? -45.22800 64.80900 67.84600 1.000 96.28736 41 ASP A N 1
ATOM 304 C CA . ASP A 1 41 ? -44.53000 65.27700 69.04300 1.000 103.64963 41 ASP A CA 1
ATOM 305 C C . ASP A 1 41 ? -44.09700 66.72800 68.85000 1.000 112.19161 41 ASP A C 1
ATOM 306 O O . ASP A 1 41 ? -44.36600 67.35200 67.81700 1.000 111.65118 41 ASP A O 1
ATOM 311 N N . GLU A 1 42 ? -43.43100 67.26600 69.87600 1.000 117.08368 42 GLU A N 1
ATOM 312 C CA . GLU A 1 42 ? -42.97200 68.65400 69.84800 1.000 119.62213 42 GLU A CA 1
ATOM 313 C C . GLU A 1 42 ? -41.92100 68.87800 68.75800 1.000 120.83688 42 GLU A C 1
ATOM 314 O O . GLU A 1 42 ? -42.06600 69.77200 67.90600 1.000 124.01192 42 GLU A O 1
ATOM 320 N N . VAL A 1 43 ? -40.86300 68.05600 68.75500 1.000 118.80599 43 VAL A N 1
ATOM 321 C CA . VAL A 1 43 ? -39.73100 68.29000 67.85900 1.000 120.40307 43 VAL A CA 1
ATOM 322 C C . VAL A 1 43 ? -40.15400 68.13600 66.40100 1.000 118.56740 43 VAL A C 1
ATOM 323 O O . VAL A 1 43 ? -39.62600 68.82500 65.52000 1.000 117.46959 43 VAL A O 1
ATOM 327 N N . SER A 1 44 ? -41.13300 67.26600 66.12200 1.000 114.29269 44 SER A N 1
ATOM 328 C CA . SER A 1 44 ? -41.71200 67.21800 64.77900 1.000 115.38502 44 SER A CA 1
ATOM 329 C C . SER A 1 44 ? -42.48200 68.49900 64.45200 1.000 120.40044 44 SER A C 1
ATOM 330 O O . SER A 1 44 ? -42.46700 68.95500 63.29700 1.000 120.14390 44 SER A O 1
ATOM 333 N N . GLY A 1 45 ? -43.14900 69.09500 65.44800 1.000 118.39494 45 GLY A N 1
ATOM 334 C CA . GLY A 1 45 ? -43.78900 70.38200 65.23100 1.000 117.03785 45 GLY A CA 1
ATOM 335 C C . GLY A 1 45 ? -42.80200 71.45500 64.80900 1.000 119.14937 45 GLY A C 1
ATOM 336 O O . GLY A 1 45 ? -43.06900 72.22900 63.88400 1.000 119.66522 45 GLY A O 1
ATOM 337 N N . LYS A 1 46 ? -41.63700 71.50300 65.46800 1.000 121.23877 46 LYS A N 1
ATOM 338 C CA . LYS A 1 46 ? -40.60700 72.44900 65.03100 1.000 121.21158 46 LYS A CA 1
ATOM 339 C C . LYS A 1 46 ? -40.01800 72.06300 63.67400 1.000 120.32475 46 LYS A C 1
ATOM 340 O O . LYS A 1 46 ? -39.64700 72.94700 62.88800 1.000 119.12856 46 LYS A O 1
ATOM 346 N N . ILE A 1 47 ? -39.89800 70.75700 63.40100 1.000 120.83201 47 ILE A N 1
ATOM 347 C CA . ILE A 1 47 ? -39.38500 70.28600 62.11400 1.000 120.91478 47 ILE A CA 1
ATOM 348 C C . ILE A 1 47 ? -40.23800 70.83100 60.98000 1.000 117.50576 47 ILE A C 1
ATOM 349 O O . ILE A 1 47 ? -39.72300 71.28800 59.94900 1.000 113.37018 47 ILE A O 1
ATOM 354 N N . MET A 1 48 ? -41.55800 70.79600 61.15400 1.000 117.38414 48 MET A N 1
ATOM 355 C CA . MET A 1 48 ? -42.46000 71.11500 60.06200 1.000 114.14602 48 MET A CA 1
ATOM 356 C C . MET A 1 48 ? -43.10500 72.49200 60.17500 1.000 111.22211 48 MET A C 1
ATOM 357 O O . MET A 1 48 ? -43.92800 72.84100 59.32200 1.000 109.62747 48 MET A O 1
ATOM 362 N N . GLU A 1 49 ? -42.74400 73.29900 61.17800 1.000 110.56090 49 GLU A N 1
ATOM 363 C CA . GLU A 1 49 ? -43.10500 74.70800 61.07400 1.000 109.82684 49 GLU A CA 1
ATOM 364 C C . GLU A 1 49 ? -42.20800 75.44000 60.07800 1.000 109.32257 49 GLU A C 1
ATOM 365 O O . GLU A 1 49 ? -42.68600 76.32200 59.35500 1.000 109.30027 49 GLU A O 1
ATOM 371 N N . LYS A 1 50 ? -40.92200 75.07700 60.00700 1.000 111.46838 50 LYS A N 1
ATOM 372 C CA . LYS A 1 50 ? -40.02200 75.66600 59.02000 1.000 109.40606 50 LYS A CA 1
ATOM 373 C C . LYS A 1 50 ? -40.22700 75.08600 57.62500 1.000 106.10054 50 LYS A C 1
ATOM 374 O O . LYS A 1 50 ? -39.90100 75.75100 56.63500 1.000 103.71004 50 LYS A O 1
ATOM 380 N N . GLN A 1 51 ? -40.75800 73.86400 57.52600 1.000 106.35031 51 GLN A N 1
ATOM 381 C CA . GLN A 1 51 ? -41.21000 73.31200 56.25500 1.000 101.33465 51 GLN A CA 1
ATOM 382 C C . GLN A 1 51 ? -42.44100 74.03500 55.72000 1.000 99.98320 51 GLN A C 1
ATOM 383 O O . GLN A 1 51 ? -42.80200 73.84000 54.55200 1.000 91.44207 51 GLN A O 1
ATOM 389 N N . MET A 1 52 ? -43.06900 74.85400 56.57700 1.000 102.88382 52 MET A N 1
ATOM 390 C CA . MET A 1 52 ? -44.32400 75.56500 56.21400 1.000 99.46882 52 MET A CA 1
ATOM 391 C C . MET A 1 52 ? -44.08200 77.06900 56.04100 1.000 101.43532 52 MET A C 1
ATOM 392 O O . MET A 1 52 ? -45.04300 77.83600 56.22500 1.000 93.54788 52 MET A O 1
ATOM 397 N N . LYS A 1 53 ? -42.85800 77.48000 55.71300 1.000 101.22786 53 LYS A N 1
ATOM 398 C CA . LYS A 1 53 ? -42.57500 78.88600 55.46100 1.000 99.73679 53 LYS A CA 1
ATOM 399 C C . LYS A 1 53 ? -43.31300 79.35900 54.20500 1.000 93.10969 53 LYS A C 1
ATOM 400 O O . LYS A 1 53 ? -43.70200 78.54800 53.35800 1.000 88.99266 53 LYS A O 1
ATOM 406 N N . PRO A 1 54 ? -43.56100 80.66500 54.09400 1.000 93.80173 54 PRO A N 1
ATOM 407 C CA . PRO A 1 54 ? -44.37500 81.17400 52.97400 1.000 90.60915 54 PRO A CA 1
ATOM 408 C C . PRO A 1 54 ? -43.76400 80.90000 51.59800 1.000 87.80036 54 PRO A C 1
ATOM 409 O O . PRO A 1 54 ? -42.59300 81.19900 51.33800 1.000 90.52465 54 PRO A O 1
ATOM 413 N N . ALA A 1 55 ? -44.58900 80.34600 50.70900 1.000 82.43510 55 ALA A N 1
ATOM 414 C CA . ALA A 1 55 ? -44.22000 80.00200 49.33800 1.000 74.75059 55 ALA A CA 1
ATOM 415 C C . ALA A 1 55 ? -45.44900 80.17800 48.45600 1.000 70.95168 55 ALA A C 1
ATOM 416 O O . ALA A 1 55 ? -46.44200 80.78500 48.86500 1.000 71.20207 55 ALA A O 1
ATOM 418 N N . ASP A 1 56 ? -45.38700 79.64300 47.24100 1.000 67.80831 56 ASP A N 1
ATOM 419 C CA . ASP A 1 56 ? -46.57600 79.43300 46.42700 1.000 59.73057 56 ASP A CA 1
ATOM 420 C C . ASP A 1 56 ? -46.90000 77.94300 46.40600 1.000 63.61837 56 ASP A C 1
ATOM 421 O O . ASP A 1 56 ? -46.10400 77.10500 46.84200 1.000 64.42749 56 ASP A O 1
ATOM 426 N N . TYR A 1 57 ? -48.09000 77.61300 45.90800 1.000 57.33240 57 TYR A N 1
ATOM 427 C CA . TYR A 1 57 ? -48.64900 76.28400 46.11400 1.000 57.47150 57 TYR A CA 1
ATOM 428 C C . TYR A 1 57 ? -49.29900 75.76800 44.83900 1.000 57.62601 57 TYR A C 1
ATOM 429 O O . TYR A 1 57 ? -49.95400 76.52100 44.11000 1.000 57.72784 57 TYR A O 1
ATOM 438 N N . LEU A 1 58 ? -49.08700 74.48200 44.56700 1.000 56.26672 58 LEU A N 1
ATOM 439 C CA . LEU A 1 58 ? -49.76100 73.76600 43.49000 1.000 55.23187 58 LEU A CA 1
ATOM 440 C C . LEU A 1 58 ? -50.44800 72.54400 44.08700 1.000 54.94853 58 LEU A C 1
ATOM 441 O O . LEU A 1 58 ? -49.80400 71.75200 44.78600 1.000 56.02596 58 LEU A O 1
ATOM 446 N N . LEU A 1 59 ? -51.74500 72.38900 43.81200 1.000 54.84927 59 LEU A N 1
ATOM 447 C CA . LEU A 1 59 ? -52.56400 71.42400 44.53500 1.000 57.70642 59 LEU A CA 1
ATOM 448 C C . LEU A 1 59 ? -53.59700 70.80700 43.60200 1.000 52.70631 59 LEU A C 1
ATOM 449 O O . LEU A 1 59 ? -54.02000 71.43000 42.62400 1.000 56.58881 59 LEU A O 1
ATOM 454 N N . GLY A 1 60 ? -54.00000 69.56600 43.91300 1.000 45.94315 60 GLY A N 1
ATOM 455 C CA . GLY A 1 60 ? -55.15800 68.99200 43.25900 1.000 52.02842 60 GLY A CA 1
ATOM 456 C C . GLY A 1 60 ? -56.45600 69.50900 43.87600 1.000 48.66333 60 GLY A C 1
ATOM 457 O O . GLY A 1 60 ? -56.47900 69.97300 45.01500 1.000 48.61852 60 GLY A O 1
ATOM 458 N N . ARG A 1 61 ? -57.55600 69.44600 43.12000 1.000 47.43907 61 ARG A N 1
ATOM 459 C CA . ARG A 1 61 ? -58.77900 70.07100 43.62400 1.000 53.32372 61 ARG A CA 1
ATOM 460 C C . ARG A 1 61 ? -59.17400 69.49900 44.98200 1.000 47.67304 61 ARG A C 1
ATOM 461 O O . ARG A 1 61 ? -59.55300 70.24600 45.88900 1.000 46.36106 61 ARG A O 1
ATOM 469 N N . LYS A 1 62 ? -59.06700 68.18000 45.14500 1.000 47.75921 62 LYS A N 1
ATOM 470 C CA . LYS A 1 62 ? -59.57300 67.56000 46.35900 1.000 49.58250 62 LYS A CA 1
ATOM 471 C C . LYS A 1 62 ? -58.78500 68.02400 47.57200 1.000 52.62869 62 LYS A C 1
ATOM 472 O O . LYS A 1 62 ? -59.37000 68.35600 48.61600 1.000 46.14058 62 LYS A O 1
ATOM 478 N N . THR A 1 63 ? -57.45700 68.10100 47.43000 1.000 48.11788 63 THR A N 1
ATOM 479 C CA . THR A 1 63 ? -56.61600 68.62100 48.50100 1.000 50.58372 63 THR A CA 1
ATOM 480 C C . THR A 1 63 ? -56.92000 70.08400 48.77500 1.000 48.12656 63 THR A C 1
ATOM 481 O O . THR A 1 63 ? -56.93300 70.51900 49.93600 1.000 48.51929 63 THR A O 1
ATOM 485 N N . PHE A 1 64 ? -57.12700 70.86300 47.71200 1.000 47.77701 64 PHE A N 1
ATOM 486 C CA . PHE A 1 64 ? -57.45100 72.27300 47.87800 1.000 50.91863 64 PHE A CA 1
ATOM 487 C C . PHE A 1 64 ? -58.72800 72.44200 48.68900 1.000 52.24546 64 PHE A C 1
ATOM 488 O O . PHE A 1 64 ? -58.78800 73.29800 49.57100 1.000 55.53416 64 PHE A O 1
ATOM 496 N N . GLU A 1 65 ? -59.75700 71.63700 48.40000 1.000 49.70564 65 GLU A N 1
ATOM 497 C CA . GLU A 1 65 ? -61.03800 71.76600 49.09600 1.000 54.76426 65 GLU A CA 1
ATOM 498 C C . GLU A 1 65 ? -60.94300 71.27200 50.53200 1.000 53.67619 65 GLU A C 1
ATOM 499 O O . GLU A 1 65 ? -61.56000 71.85700 51.43200 1.000 53.17965 65 GLU A O 1
ATOM 505 N N . ILE A 1 66 ? -60.17100 70.20500 50.76700 1.000 52.61653 66 ILE A N 1
ATOM 506 C CA . ILE A 1 66 ? -59.84700 69.79900 52.13600 1.000 49.77860 66 ILE A CA 1
ATOM 507 C C . ILE A 1 66 ? -59.19900 70.95700 52.89400 1.000 53.84446 66 ILE A C 1
ATOM 508 O O . ILE A 1 66 ? -59.58900 71.28200 54.02300 1.000 50.89112 66 ILE A O 1
ATOM 513 N N . PHE A 1 67 ? -58.20400 71.60800 52.27900 1.000 50.30185 67 PHE A N 1
ATOM 514 C CA . PHE A 1 67 ? -57.52700 72.72500 52.93900 1.000 54.40223 67 PHE A CA 1
ATOM 515 C C . PHE A 1 67 ? -58.46800 73.91500 53.13500 1.000 54.75655 67 PHE A C 1
ATOM 516 O O . PHE A 1 67 ? -58.50400 74.52100 54.21500 1.000 53.23471 67 PHE A O 1
ATOM 524 N N . ALA A 1 68 ? -59.24800 74.24000 52.10300 1.000 50.14005 68 ALA A N 1
ATOM 525 C CA . ALA A 1 68 ? -60.09200 75.42200 52.08000 1.000 55.73105 68 ALA A CA 1
ATOM 526 C C . ALA A 1 68 ? -61.18100 75.35700 53.13400 1.000 54.72140 68 ALA A C 1
ATOM 527 O O . ALA A 1 68 ? -61.68100 76.40100 53.56000 1.000 55.42025 68 ALA A O 1
ATOM 529 N N . SER A 1 69 ? -61.54200 74.16000 53.57800 1.000 50.29215 69 SER A N 1
ATOM 530 C CA . SER A 1 69 ? -62.51800 74.03100 54.64600 1.000 51.20317 69 SER A CA 1
ATOM 531 C C . SER A 1 69 ? -61.94300 74.33100 56.02200 1.000 54.04426 69 SER A C 1
ATOM 532 O O . SER A 1 69 ? -62.71800 74.46200 56.97800 1.000 51.23727 69 SER A O 1
ATOM 535 N N . TYR A 1 70 ? -60.61800 74.39700 56.16800 1.000 53.43447 70 TYR A N 1
ATOM 536 C CA . TYR A 1 70 ? -60.04300 74.55100 57.49600 1.000 49.72563 70 TYR A CA 1
ATOM 537 C C . TYR A 1 70 ? -59.09900 75.74400 57.63800 1.000 58.61008 70 TYR A C 1
ATOM 538 O O . TYR A 1 70 ? -59.25300 76.56800 58.55700 1.000 56.83018 70 TYR A O 1
ATOM 547 N N . TRP A 1 71 ? -58.12000 75.85600 56.73200 1.000 57.23849 71 TRP A N 1
ATOM 548 C CA . TRP A 1 71 ? -56.99000 76.76900 56.92200 1.000 61.61364 71 TRP A CA 1
ATOM 549 C C . TRP A 1 71 ? -57.36100 78.25000 56.86900 1.000 60.02658 71 TRP A C 1
ATOM 550 O O . TRP A 1 71 ? -56.78400 79.03500 57.63500 1.000 63.37910 71 TRP A O 1
ATOM 561 N N . PRO A 1 72 ? -58.30500 78.69200 56.00600 1.000 56.71708 72 PRO A N 1
ATOM 562 C CA . PRO A 1 72 ? -58.69100 80.11400 56.03000 1.000 57.10543 72 PRO A CA 1
ATOM 563 C C . PRO A 1 72 ? -59.04200 80.62200 57.41900 1.000 57.24706 72 PRO A C 1
ATOM 564 O O . PRO A 1 72 ? -58.96400 81.82500 57.67800 1.000 62.39722 72 PRO A O 1
ATOM 568 N N . GLU A 1 73 ? -59.41300 79.71700 58.32300 1.000 58.86606 73 GLU A N 1
ATOM 569 C CA . GLU A 1 73 ? -59.74100 80.05400 59.70200 1.000 58.35423 73 GLU A CA 1
ATOM 570 C C . GLU A 1 73 ? -58.60400 79.79500 60.67100 1.000 61.83889 73 GLU A C 1
ATOM 571 O O . GLU A 1 73 ? -58.78600 79.96900 61.88000 1.000 60.10292 73 GLU A O 1
ATOM 577 N N . HIS A 1 74 ? -57.45700 79.33900 60.19000 1.000 59.32548 74 HIS A N 1
ATOM 578 C CA . HIS A 1 74 ? -56.33700 79.05600 61.06700 1.000 62.56370 74 HIS A CA 1
ATOM 579 C C . HIS A 1 74 ? -55.06300 79.65000 60.48800 1.000 69.61066 74 HIS A C 1
ATOM 580 O O . HIS A 1 74 ? -53.97800 79.07400 60.59500 1.000 76.20289 74 HIS A O 1
ATOM 587 N N . ALA A 1 75 ? -55.18300 80.82500 59.86400 1.000 71.64837 75 ALA A N 1
ATOM 588 C CA . ALA A 1 75 ? -54.01500 81.53200 59.34900 1.000 73.92476 75 ALA A CA 1
ATOM 589 C C . ALA A 1 75 ? -53.02600 81.86400 60.45300 1.000 76.86645 75 ALA A C 1
ATOM 590 O O . ALA A 1 75 ? -51.85800 82.14400 60.16200 1.000 76.25003 75 ALA A O 1
ATOM 592 N N . ASP A 1 76 ? -53.48800 81.87700 61.70600 1.000 82.29953 76 ASP A N 1
ATOM 593 C CA . ASP A 1 76 ? -52.60700 81.87400 62.86300 1.000 85.07240 76 ASP A CA 1
ATOM 594 C C . ASP A 1 76 ? -51.49800 80.85000 62.69300 1.000 82.73910 76 ASP A C 1
ATOM 595 O O . ASP A 1 76 ? -50.31300 81.19800 62.61700 1.000 84.48747 76 ASP A O 1
ATOM 600 N N . PHE A 1 77 ? -51.89100 79.57900 62.58400 1.000 77.92460 77 PHE A N 1
ATOM 601 C CA . PHE A 1 77 ? -50.92600 78.48600 62.61500 1.000 82.58501 77 PHE A CA 1
ATOM 602 C C . PHE A 1 77 ? -50.08900 78.42000 61.33700 1.000 83.54988 77 PHE A C 1
ATOM 603 O O . PHE A 1 77 ? -48.87300 78.20500 61.40300 1.000 86.16963 77 PHE A O 1
ATOM 611 N N . TRP A 1 78 ? -50.70800 78.60500 60.16900 1.000 77.38667 78 TRP A N 1
ATOM 612 C CA . TRP A 1 78 ? -50.02600 78.44400 58.88200 1.000 75.32625 78 TRP A CA 1
ATOM 613 C C . TRP A 1 78 ? -50.35200 79.61800 57.96400 1.000 75.19986 78 TRP A C 1
ATOM 614 O O . TRP A 1 78 ? -51.15200 79.48900 57.02900 1.000 72.97241 78 TRP A O 1
ATOM 625 N N . PRO A 1 79 ? -49.73700 80.78300 58.19300 1.000 74.77061 79 PRO A N 1
ATOM 626 C CA . PRO A 1 79 ? -50.03200 81.94600 57.34100 1.000 72.49739 79 PRO A CA 1
ATOM 627 C C . PRO A 1 79 ? -49.59100 81.77800 55.90200 1.000 72.00408 79 PRO A C 1
ATOM 628 O O . PRO A 1 79 ? -50.14700 82.44700 55.02000 1.000 69.83891 79 PRO A O 1
ATOM 632 N N . GLY A 1 80 ? -48.60500 80.92100 55.63800 1.000 71.23144 80 GLY A N 1
ATOM 633 C CA . GLY A 1 80 ? -48.13600 80.74900 54.27500 1.000 66.23243 80 GLY A CA 1
ATOM 634 C C . GLY A 1 80 ? -49.21600 80.24800 53.33600 1.000 65.29219 80 GLY A C 1
ATOM 635 O O . GLY A 1 80 ? -49.34600 80.74100 52.21200 1.000 62.51372 80 GLY A O 1
ATOM 636 N N . ILE A 1 81 ? -50.01100 79.26700 53.78000 1.000 64.76230 81 ILE A N 1
ATOM 637 C CA . ILE A 1 81 ? -51.04900 78.72500 52.90200 1.000 65.21603 81 ILE A CA 1
ATOM 638 C C . ILE A 1 81 ? -52.10500 79.78400 52.57600 1.000 65.24588 81 ILE A C 1
ATOM 639 O O . ILE A 1 81 ? -52.76100 79.71700 51.52600 1.000 62.67785 81 ILE A O 1
ATOM 644 N N . ASN A 1 82 ? -52.28300 80.78000 53.44600 1.000 66.07034 82 ASN A N 1
ATOM 645 C CA . ASN A 1 82 ? -53.27900 81.81800 53.18700 1.000 68.46822 82 ASN A CA 1
ATOM 646 C C . ASN A 1 82 ? -52.72800 82.96600 52.35100 1.000 66.45465 82 ASN A C 1
ATOM 647 O O . ASN A 1 82 ? -53.42500 83.48300 51.46800 1.000 69.24422 82 ASN A O 1
ATOM 652 N N . ASP A 1 83 ? -51.48400 83.36900 52.60600 1.000 69.34776 83 ASP A N 1
ATOM 653 C CA . ASP A 1 83 ? -50.92700 84.53100 51.92200 1.000 66.61237 83 ASP A CA 1
ATOM 654 C C . ASP A 1 83 ? -50.38700 84.16900 50.54500 1.000 65.30589 83 ASP A C 1
ATOM 655 O O . ASP A 1 83 ? -50.54300 84.94300 49.59300 1.000 65.99216 83 ASP A O 1
ATOM 660 N N . GLY A 1 84 ? -49.76200 82.99700 50.41600 1.000 68.23435 84 GLY A N 1
ATOM 661 C CA . GLY A 1 84 ? -49.25700 82.56800 49.12700 1.000 67.42831 84 GLY A CA 1
ATOM 662 C C . GLY A 1 84 ? -50.37200 82.27500 48.14300 1.000 59.17381 84 GLY A C 1
ATOM 663 O O . GLY A 1 84 ? -51.52900 82.07600 48.50800 1.000 66.65269 84 GLY A O 1
ATOM 664 N N . THR A 1 85 ? -50.02200 82.27600 46.86300 1.000 55.56300 85 THR A N 1
ATOM 665 C CA . THR A 1 85 ? -50.98500 81.93200 45.82900 1.000 59.98248 85 THR A CA 1
ATOM 666 C C . THR A 1 85 ? -51.11400 80.42100 45.72400 1.000 63.95696 85 THR A C 1
ATOM 667 O O . THR A 1 85 ? -50.11000 79.70100 45.71000 1.000 57.45508 85 THR A O 1
ATOM 671 N N . LYS A 1 86 ? -52.35200 79.93900 45.64800 1.000 62.02398 86 LYS A N 1
ATOM 672 C CA . LYS A 1 86 ? -52.63200 78.51200 45.52500 1.000 59.60913 86 LYS A CA 1
ATOM 673 C C . LYS A 1 86 ? -53.10300 78.24200 44.10700 1.000 60.96435 86 LYS A C 1
ATOM 674 O O . LYS A 1 86 ? -54.22100 78.61900 43.73800 1.000 57.63555 86 LYS A O 1
ATOM 680 N N . TYR A 1 87 ? -52.24700 77.59700 43.31400 1.000 55.84348 87 TYR A N 1
ATOM 681 C CA . TYR A 1 87 ? -52.61300 77.16000 41.97300 1.000 56.38574 87 TYR A CA 1
ATOM 682 C C . TYR A 1 87 ? -53.26400 75.79300 42.08900 1.000 55.49448 87 TYR A C 1
ATOM 683 O O . TYR A 1 87 ? -52.69000 74.87600 42.68300 1.000 60.05644 87 TYR A O 1
ATOM 692 N N . VAL A 1 88 ? -54.47600 75.66700 41.57000 1.000 56.73472 88 VAL A N 1
ATOM 693 C CA . VAL A 1 88 ? -55.29800 74.48900 41.80000 1.000 56.54362 88 VAL A CA 1
ATOM 694 C C . VAL A 1 88 ? -55.60200 73.86600 40.45500 1.000 54.62655 88 VAL A C 1
ATOM 695 O O . VAL A 1 88 ? -56.04100 74.55600 39.53100 1.000 62.64282 88 VAL A O 1
ATOM 699 N N . MET A 1 89 ? -55.35500 72.57400 40.34100 1.000 52.17888 89 MET A N 1
ATOM 700 C CA . MET A 1 89 ? -55.65300 71.84600 39.12200 1.000 55.88162 89 MET A CA 1
ATOM 701 C C . MET A 1 89 ? -57.09100 71.36500 39.19600 1.000 56.44691 89 MET A C 1
ATOM 702 O O . MET A 1 89 ? -57.45200 70.61300 40.10700 1.000 57.38936 89 MET A O 1
ATOM 707 N N . SER A 1 90 ? -57.91100 71.80700 38.25700 1.000 57.59086 90 SER A N 1
ATOM 708 C CA . SER A 1 90 ? -59.29400 71.37000 38.27600 1.000 57.25963 90 SER A CA 1
ATOM 709 C C . SER A 1 90 ? -59.91900 71.70800 36.94500 1.000 55.39084 90 SER A C 1
ATOM 710 O O . SER A 1 90 ? -59.62000 72.75300 36.37000 1.000 63.84432 90 SER A O 1
ATOM 713 N N . LYS A 1 91 ? -60.88400 70.88200 36.55700 1.000 62.89852 91 LYS A N 1
ATOM 714 C CA . LYS A 1 91 ? -61.68900 71.17800 35.35200 1.000 67.07133 91 LYS A CA 1
ATOM 715 C C . LYS A 1 91 ? -63.13000 71.37700 35.82600 1.000 65.78492 91 LYS A C 1
ATOM 716 O O . LYS A 1 91 ? -63.98500 71.65100 34.97900 1.000 72.52894 91 LYS A O 1
ATOM 722 N N . THR A 1 92 ? -63.37800 71.22700 37.13300 1.000 60.87456 92 THR A N 1
ATOM 723 C CA . THR A 1 92 ? -64.72100 71.40700 37.66700 1.000 65.17462 92 THR A CA 1
ATOM 724 C C . THR A 1 92 ? -64.85300 72.60600 38.59600 1.000 66.93239 92 THR A C 1
ATOM 725 O O . THR A 1 92 ? -65.97300 72.92200 39.00900 1.000 67.59735 92 THR A O 1
ATOM 729 N N . VAL A 1 93 ? -63.76000 73.27800 38.94000 1.000 62.53346 93 VAL A N 1
ATOM 730 C CA . VAL A 1 93 ? -63.80200 74.42600 39.83200 1.000 64.03641 93 VAL A CA 1
ATOM 731 C C . VAL A 1 93 ? -63.06000 75.57100 39.16000 1.000 66.78930 93 VAL A C 1
ATOM 732 O O . VAL A 1 93 ? -61.94300 75.38900 38.66300 1.000 63.59794 93 VAL A O 1
ATOM 736 N N . LYS A 1 94 ? -63.69000 76.74400 39.12700 1.000 65.48392 94 LYS A N 1
ATOM 737 C CA . LYS A 1 94 ? -63.07100 77.91700 38.54200 1.000 66.97758 94 LYS A CA 1
ATOM 738 C C . LYS A 1 94 ? -62.86900 79.04600 39.53100 1.000 65.24829 94 LYS A C 1
ATOM 739 O O . LYS A 1 94 ? -62.09700 79.96300 39.23700 1.000 69.29107 94 LYS A O 1
ATOM 745 N N . LYS A 1 95 ? -63.51900 79.00200 40.68900 1.000 64.36393 95 LYS A N 1
ATOM 746 C CA . LYS A 1 95 ? -63.49000 80.11700 41.62200 1.000 68.70652 95 LYS A CA 1
ATOM 747 C C . LYS A 1 95 ? -63.53800 79.57600 43.04000 1.000 64.32290 95 LYS A C 1
ATOM 748 O O . LYS A 1 95 ? -64.06600 78.49100 43.28900 1.000 66.23950 95 LYS A O 1
ATOM 754 N N . SER A 1 96 ? -62.99500 80.35700 43.96700 1.000 60.88198 96 SER A N 1
ATOM 755 C CA . SER A 1 96 ? -63.08000 80.03400 45.37800 1.000 58.35934 96 SER A CA 1
ATOM 756 C C . SER A 1 96 ? -63.09900 81.33100 46.16500 1.000 62.82825 96 SER A C 1
ATOM 757 O O . SER A 1 96 ? -62.46300 82.31700 45.78100 1.000 65.36730 96 SER A O 1
ATOM 760 N N . ASP A 1 97 ? -63.84100 81.32100 47.27200 1.000 64.23653 97 ASP A N 1
ATOM 761 C CA . ASP A 1 97 ? -63.81000 82.45900 48.17800 1.000 68.70413 97 ASP A CA 1
ATOM 762 C C . ASP A 1 97 ? -62.54300 82.49900 49.02300 1.000 62.86041 97 ASP A C 1
ATOM 763 O O . ASP A 1 97 ? -62.32400 83.48000 49.73500 1.000 64.79502 97 ASP A O 1
ATOM 768 N N . TRP A 1 98 ? -61.71300 81.46200 48.97100 1.000 64.52341 98 TRP A N 1
ATOM 769 C CA . TRP A 1 98 ? -60.38700 81.52800 49.57000 1.000 64.00864 98 TRP A CA 1
ATOM 770 C C . TRP A 1 98 ? -59.50100 82.40300 48.69400 1.000 59.63235 98 TRP A C 1
ATOM 771 O O . TRP A 1 98 ? -59.30400 82.10100 47.51300 1.000 58.53422 98 TRP A O 1
ATOM 782 N N . LYS A 1 99 ? -58.98400 83.49400 49.25900 1.000 64.65702 99 LYS A N 1
ATOM 783 C CA . LYS A 1 99 ? -58.30900 84.49400 48.44300 1.000 69.19405 99 LYS A CA 1
ATOM 784 C C . LYS A 1 99 ? -56.95100 83.99200 47.95600 1.000 65.91232 99 LYS A C 1
ATOM 785 O O . LYS A 1 99 ? -56.30500 83.15400 48.59400 1.000 60.76243 99 LYS A O 1
ATOM 791 N N . ASN A 1 100 ? -56.52500 84.54100 46.81200 1.000 64.98779 100 ASN A N 1
ATOM 792 C CA . ASN A 1 100 ? -55.30000 84.15100 46.11900 1.000 61.99607 100 ASN A CA 1
ATOM 793 C C . ASN A 1 100 ? -55.35500 82.67500 45.73700 1.000 62.42983 100 ASN A C 1
ATOM 794 O O . ASN A 1 100 ? -54.56900 81.84700 46.20200 1.000 64.91409 100 ASN A O 1
ATOM 799 N N . SER A 1 101 ? -56.32900 82.36000 44.89200 1.000 56.58286 101 SER A N 1
ATOM 800 C CA . SER A 1 101 ? -56.50300 81.02300 44.35600 1.000 58.51691 101 SER A CA 1
ATOM 801 C C . SER A 1 101 ? -56.76400 81.15700 42.87100 1.000 62.22254 101 SER A C 1
ATOM 802 O O . SER A 1 101 ? -57.73200 81.81200 42.46500 1.000 62.63947 101 SER A O 1
ATOM 805 N N . VAL A 1 102 ? -55.88600 80.55300 42.07300 1.000 54.26326 102 VAL A N 1
ATOM 806 C CA . VAL A 1 102 ? -55.99800 80.51000 40.62300 1.000 60.22123 102 VAL A CA 1
ATOM 807 C C . VAL A 1 102 ? -56.17100 79.06200 40.19500 1.000 57.68936 102 VAL A C 1
ATOM 808 O O . VAL A 1 102 ? -55.51900 78.16000 40.73200 1.000 60.47467 102 VAL A O 1
ATOM 812 N N . PHE A 1 103 ? -57.03700 78.84800 39.22200 1.000 53.72224 103 PHE A N 1
ATOM 813 C CA . PHE A 1 103 ? -57.38400 77.51600 38.77200 1.000 59.26999 103 PHE A CA 1
ATOM 814 C C . PHE A 1 103 ? -56.81000 77.29200 37.38200 1.000 63.09826 103 PHE A C 1
ATOM 815 O O . PHE A 1 103 ? -57.09200 78.06300 36.45800 1.000 64.52897 103 PHE A O 1
ATOM 823 N N . LEU A 1 104 ? -55.97900 76.25900 37.26200 1.000 65.31362 104 LEU A N 1
ATOM 824 C CA . LEU A 1 104 ? -55.37000 75.80500 36.02000 1.000 68.93120 104 LEU A CA 1
ATOM 825 C C . LEU A 1 104 ? -56.06000 74.53100 35.56000 1.000 65.88557 104 LEU A C 1
ATOM 826 O O . LEU A 1 104 ? -56.69000 73.82300 36.35100 1.000 69.33639 104 LEU A O 1
ATOM 831 N N . GLU A 1 105 ? -55.92000 74.22600 34.27000 1.000 67.56721 105 GLU A N 1
ATOM 832 C CA . GLU A 1 105 ? -56.65700 73.11000 33.69400 1.000 69.51666 105 GLU A CA 1
ATOM 833 C C . GLU A 1 105 ? -55.81600 72.07800 32.95300 1.000 70.51190 105 GLU A C 1
ATOM 834 O O . GLU A 1 105 ? -56.35100 71.01200 32.63000 1.000 73.15149 105 GLU A O 1
ATOM 840 N N . SER A 1 106 ? -54.53900 72.33900 32.67400 1.000 68.46982 106 SER A N 1
ATOM 841 C CA . SER A 1 106 ? -53.80400 71.53600 31.70300 1.000 68.41820 106 SER A CA 1
ATOM 842 C C . SER A 1 106 ? -52.37800 71.29200 32.17200 1.000 70.24935 106 SER A C 1
ATOM 843 O O . SER A 1 106 ? -51.85400 71.98800 33.04900 1.000 66.46062 106 SER A O 1
ATOM 846 N N . LEU A 1 107 ? -51.74800 70.29000 31.55100 1.000 65.67084 107 LEU A N 1
ATOM 847 C CA . LEU A 1 107 ? -50.30700 70.13100 31.70200 1.000 69.50713 107 LEU A CA 1
ATOM 848 C C . LEU A 1 107 ? -49.57600 71.38600 31.24200 1.000 64.84270 107 LEU A C 1
ATOM 849 O O . LEU A 1 107 ? -48.62300 71.83700 31.89500 1.000 68.25279 107 LEU A O 1
ATOM 854 N N . ALA A 1 108 ? -50.02400 71.97600 30.12600 1.000 66.68100 108 ALA A N 1
ATOM 855 C CA . ALA A 1 108 ? -49.39200 73.19000 29.61200 1.000 64.61798 108 ALA A CA 1
ATOM 856 C C . ALA A 1 108 ? -49.43100 74.31200 30.64100 1.000 66.95364 108 ALA A C 1
ATOM 857 O O . ALA A 1 108 ? -48.48200 75.09700 30.75300 1.000 69.88655 108 ALA A O 1
ATOM 859 N N . ASP A 1 109 ? -50.51900 74.39500 31.41000 1.000 64.95221 109 ASP A N 1
ATOM 860 C CA . ASP A 1 109 ? -50.64400 75.43800 32.42300 1.000 68.03745 109 ASP A CA 1
ATOM 861 C C . ASP A 1 109 ? -49.66100 75.23200 33.57300 1.000 66.46656 109 ASP A C 1
ATOM 862 O O . ASP A 1 109 ? -49.09700 76.20200 34.09600 1.000 66.00786 109 ASP A O 1
ATOM 867 N N . ILE A 1 110 ? -49.44600 73.98200 33.98900 1.000 66.15280 110 ILE A N 1
ATOM 868 C CA . ILE A 1 110 ? -48.43300 73.72800 35.00800 1.000 67.54119 110 ILE A CA 1
ATOM 869 C C . ILE A 1 110 ? -47.05300 74.09400 34.47900 1.000 65.50970 110 ILE A C 1
ATOM 870 O O . ILE A 1 110 ? -46.23200 74.68100 35.19500 1.000 63.70662 110 ILE A O 1
ATOM 875 N N . LYS A 1 111 ? -46.77600 73.74900 33.21700 1.000 66.60445 111 LYS A N 1
ATOM 876 C CA . LYS A 1 111 ? -45.48500 74.10400 32.63300 1.000 72.12129 111 LYS A CA 1
ATOM 877 C C . LYS A 1 111 ? -45.29200 75.61600 32.60900 1.000 71.54485 111 LYS A C 1
ATOM 878 O O . LYS A 1 111 ? -44.21800 76.11900 32.96900 1.000 70.76942 111 LYS A O 1
ATOM 884 N N . LYS A 1 112 ? -46.33900 76.35500 32.21800 1.000 73.08866 112 LYS A N 1
ATOM 885 C CA . LYS A 1 112 ? -46.27900 77.81300 32.19200 1.000 69.22302 112 LYS A CA 1
ATOM 886 C C . LYS A 1 112 ? -46.04200 78.38300 33.58400 1.000 74.01419 112 LYS A C 1
ATOM 887 O O . LYS A 1 112 ? -45.23300 79.30300 33.75500 1.000 70.42773 112 LYS A O 1
ATOM 893 N N . LEU A 1 113 ? -46.73400 77.84700 34.59500 1.000 69.86957 113 LEU A N 1
ATOM 894 C CA . LEU A 1 113 ? -46.49800 78.30400 35.96100 1.000 71.24207 113 LEU A CA 1
ATOM 895 C C . LEU A 1 113 ? -45.05600 78.05500 36.38100 1.000 70.97266 113 LEU A C 1
ATOM 896 O O . LEU A 1 113 ? -44.43800 78.89900 37.04300 1.000 70.76380 113 LEU A O 1
ATOM 901 N N . LYS A 1 114 ? -44.50700 76.89300 36.01900 1.000 69.39153 114 LYS A N 1
ATOM 902 C CA . LYS A 1 114 ? -43.12600 76.59400 36.38100 1.000 72.59784 114 LYS A CA 1
ATOM 903 C C . LYS A 1 114 ? -42.15500 77.55700 35.70900 1.000 73.40873 114 LYS A C 1
ATOM 904 O O . LYS A 1 114 ? -41.22500 78.06100 36.35100 1.000 71.16179 114 LYS A O 1
ATOM 910 N N . ASN A 1 115 ? -42.35800 77.82100 34.41400 1.000 76.24355 115 ASN A N 1
ATOM 911 C CA . ASN A 1 115 ? -41.50600 78.75800 33.68300 1.000 77.56927 115 ASN A CA 1
ATOM 912 C C . ASN A 1 115 ? -41.63800 80.17300 34.23700 1.000 81.15977 115 ASN A C 1
ATOM 913 O O . ASN A 1 115 ? -40.63600 80.87200 34.44300 1.000 73.28882 115 ASN A O 1
ATOM 918 N N . SER A 1 116 ? -42.87700 80.60600 34.48400 1.000 81.33691 116 SER A N 1
ATOM 919 C CA . SER A 1 116 ? -43.17500 81.97700 34.87300 1.000 75.62396 116 SER A CA 1
ATOM 920 C C . SER A 1 116 ? -42.40200 82.39000 36.12500 1.000 76.16450 116 SER A C 1
ATOM 921 O O . SER A 1 116 ? -41.93300 81.56000 36.91600 1.000 76.91239 116 SER A O 1
ATOM 924 N N . GLU A 1 117 ? -42.26400 83.69800 36.29400 1.000 77.24716 117 GLU A N 1
ATOM 925 C CA . GLU A 1 117 ? -41.47400 84.23000 37.39000 1.000 79.48265 117 GLU A CA 1
ATOM 926 C C . GLU A 1 117 ? -42.29100 84.28400 38.67100 1.000 77.87386 117 GLU A C 1
ATOM 927 O O . GLU A 1 117 ? -43.44800 84.70900 38.67300 1.000 77.08007 117 GLU A O 1
ATOM 933 N N . GLY A 1 118 ? -41.68000 83.85800 39.76400 1.000 76.95740 118 GLY A N 1
ATOM 934 C CA . GLY A 1 118 ? -42.32700 83.95000 41.05300 1.000 73.49100 118 GLY A CA 1
ATOM 935 C C . GLY A 1 118 ? -41.67300 83.02500 42.05900 1.000 79.68569 118 GLY A C 1
ATOM 936 O O . GLY A 1 118 ? -40.65200 82.39000 41.78500 1.000 79.72532 118 GLY A O 1
ATOM 937 N N . SER A 1 119 ? -42.30200 82.95900 43.22900 1.000 78.90154 119 SER A N 1
ATOM 938 C CA . SER A 1 119 ? -41.76000 82.19700 44.33900 1.000 76.51729 119 SER A CA 1
ATOM 939 C C . SER A 1 119 ? -41.79100 80.69900 44.04100 1.000 73.99084 119 SER A C 1
ATOM 940 O O . SER A 1 119 ? -42.50900 80.22200 43.15600 1.000 71.84186 119 SER A O 1
ATOM 943 N N . ASP A 1 120 ? -40.98900 79.95600 44.80000 1.000 68.54447 120 ASP A N 1
ATOM 944 C CA . ASP A 1 120 ? -40.94200 78.51000 44.67400 1.000 66.80235 120 ASP A CA 1
ATOM 945 C C . ASP A 1 120 ? -42.27000 77.88700 45.11300 1.000 72.00792 120 ASP A C 1
ATOM 946 O O . ASP A 1 120 ? -43.04800 78.47400 45.87300 1.000 68.51816 120 ASP A O 1
ATOM 951 N N . ILE A 1 121 ? -42.50400 76.66200 44.64500 1.000 68.02109 121 ILE A N 1
ATOM 952 C CA . ILE A 1 121 ? -43.81000 76.02400 44.68800 1.000 62.31537 121 ILE A CA 1
ATOM 953 C C . ILE A 1 121 ? -43.75500 74.80200 45.59300 1.000 63.37374 121 ILE A C 1
ATOM 954 O O . ILE A 1 121 ? -42.86700 73.94900 45.45400 1.000 67.60785 121 ILE A O 1
ATOM 959 N N . GLN A 1 122 ? -44.71600 74.71400 46.50600 1.000 60.29080 122 GLN A N 1
ATOM 960 C CA . GLN A 1 122 ? -44.89400 73.55800 47.36900 1.000 59.38433 122 GLN A CA 1
ATOM 961 C C . GLN A 1 122 ? -46.15800 72.81300 46.95300 1.000 62.31743 122 GLN A C 1
ATOM 962 O O . GLN A 1 122 ? -47.20200 73.43000 46.71000 1.000 58.27631 122 GLN A O 1
ATOM 968 N N . VAL A 1 123 ? -46.05000 71.49200 46.85000 1.000 60.06009 123 VAL A N 1
ATOM 969 C CA . VAL A 1 123 ? -47.17400 70.60200 46.61200 1.000 53.97038 123 VAL A CA 1
ATOM 970 C C . VAL A 1 123 ? -47.41200 69.82600 47.89500 1.000 58.80737 123 VAL A C 1
ATOM 971 O O . VAL A 1 123 ? -46.48300 69.22000 48.44300 1.000 62.39813 123 VAL A O 1
ATOM 975 N N . TRP A 1 124 ? -48.64500 69.86800 48.39100 1.000 58.32564 124 TRP A N 1
ATOM 976 C CA . TRP A 1 124 ? -49.04500 69.09900 49.55300 1.000 54.19657 124 TRP A CA 1
ATOM 977 C C . TRP A 1 124 ? -50.20800 68.20200 49.17900 1.000 54.73200 124 TRP A C 1
ATOM 978 O O . TRP A 1 124 ? -51.03000 68.56000 48.32800 1.000 58.11745 124 TRP A O 1
ATOM 989 N N . GLY A 1 125 ? -50.30100 67.06400 49.86200 1.000 54.78061 125 GLY A N 1
ATOM 990 C CA . GLY A 1 125 ? -51.29000 66.07200 49.48200 1.000 51.73335 125 GLY A CA 1
ATOM 991 C C . GLY A 1 125 ? -51.21300 65.85100 47.99000 1.000 53.57998 125 GLY A C 1
ATOM 992 O O . GLY A 1 125 ? -50.11700 65.72200 47.42600 1.000 51.15629 125 GLY A O 1
ATOM 993 N N . SER A 1 126 ? -52.38300 65.85100 47.34300 1.000 46.30761 126 SER A N 1
ATOM 994 C CA . SER A 1 126 ? -52.52000 65.85300 45.88400 1.000 50.85301 126 SER A CA 1
ATOM 995 C C . SER A 1 126 ? -51.85400 64.63600 45.22900 1.000 50.67622 126 SER A C 1
ATOM 996 O O . SER A 1 126 ? -51.12200 64.76200 44.24500 1.000 49.35628 126 SER A O 1
ATOM 999 N N . GLY A 1 127 ? -52.16000 63.43900 45.74200 1.000 55.38647 127 GLY A N 1
ATOM 1000 C CA . GLY A 1 127 ? -51.59600 62.22800 45.14500 1.000 53.68238 127 GLY A CA 1
ATOM 1001 C C . GLY A 1 127 ? -51.88800 62.09400 43.65800 1.000 53.04843 127 GLY A C 1
ATOM 1002 O O . GLY A 1 127 ? -50.99300 61.78200 42.85400 1.000 52.57040 127 GLY A O 1
ATOM 1003 N N . GLU A 1 128 ? -53.13300 62.35800 43.26300 1.000 49.71492 128 GLU A N 1
ATOM 1004 C CA . GLU A 1 128 ? -53.48700 62.22000 41.85500 1.000 54.95915 128 GLU A CA 1
ATOM 1005 C C . GLU A 1 128 ? -52.73700 63.23600 40.99300 1.000 52.10869 128 GLU A C 1
ATOM 1006 O O . GLU A 1 128 ? -52.15100 62.87800 39.96400 1.000 55.12867 128 GLU A O 1
ATOM 1012 N N . LEU A 1 129 ? -52.70600 64.50300 41.41900 1.000 48.97156 129 LEU A N 1
ATOM 1013 C CA . LEU A 1 129 ? -51.94000 65.51100 40.68400 1.000 54.85763 129 LEU A CA 1
ATOM 1014 C C . LEU A 1 129 ? -50.45100 65.17200 40.65700 1.000 52.02170 129 LEU A C 1
ATOM 1015 O O . LEU A 1 129 ? -49.76100 65.39500 39.64500 1.000 48.16874 129 LEU A O 1
ATOM 1020 N N . ILE A 1 130 ? -49.93100 64.67600 41.78100 1.000 52.25517 130 ILE A N 1
ATOM 1021 C CA . ILE A 1 130 ? -48.52400 64.31500 41.84500 1.000 51.80369 130 ILE A CA 1
ATOM 1022 C C . ILE A 1 130 ? -48.19400 63.25700 40.80400 1.000 54.79659 130 ILE A C 1
ATOM 1023 O O . ILE A 1 130 ? -47.08000 63.24100 40.27300 1.000 54.98793 130 ILE A O 1
ATOM 1028 N N . GLN A 1 131 ? -49.14000 62.36100 40.48700 1.000 52.76109 131 GLN A N 1
ATOM 1029 C CA . GLN A 1 131 ? -48.86000 61.39300 39.42400 1.000 53.32131 131 GLN A CA 1
ATOM 1030 C C . GLN A 1 131 ? -48.50400 62.09200 38.11100 1.000 59.78982 131 GLN A C 1
ATOM 1031 O O . GLN A 1 131 ? -47.53700 61.70300 37.43200 1.000 62.90137 131 GLN A O 1
ATOM 1037 N N . LEU A 1 132 ? -49.25900 63.13800 37.74400 1.000 56.88920 132 LEU A N 1
ATOM 1038 C CA . LEU A 1 132 ? -48.96400 63.87900 36.51900 1.000 53.76261 132 LEU A CA 1
ATOM 1039 C C . LEU A 1 132 ? -47.63600 64.61500 36.62200 1.000 53.48793 132 LEU A C 1
ATOM 1040 O O . LEU A 1 132 ? -46.91000 64.74600 35.62800 1.000 53.88817 132 LEU A O 1
ATOM 1045 N N . LEU A 1 133 ? -47.31700 65.13000 37.80400 1.000 49.98779 133 LEU A N 1
ATOM 1046 C CA . LEU A 1 133 ? -46.02600 65.79400 37.95400 1.000 55.04367 133 LEU A CA 1
ATOM 1047 C C . LEU A 1 133 ? -44.86500 64.80400 37.79700 1.000 61.71784 133 LEU A C 1
ATOM 1048 O O . LEU A 1 133 ? -43.87700 65.09800 37.11000 1.000 55.22976 133 LEU A O 1
ATOM 1053 N N . PHE A 1 134 ? -44.97200 63.62800 38.42500 1.000 57.30096 134 PHE A N 1
ATOM 1054 C CA . PHE A 1 134 ? -43.93700 62.59800 38.31200 1.000 64.12028 134 PHE A CA 1
ATOM 1055 C C . PHE A 1 134 ? -43.73400 62.18800 36.86300 1.000 60.29191 134 PHE A C 1
ATOM 1056 O O . PHE A 1 134 ? -42.60400 62.17100 36.36600 1.000 56.40724 134 PHE A O 1
ATOM 1064 N N . LYS A 1 135 ? -44.83500 61.87600 36.16300 1.000 61.04407 135 LYS A N 1
ATOM 1065 C CA . LYS A 1 135 ? -44.73500 61.35500 34.80500 1.000 61.66517 135 LYS A CA 1
ATOM 1066 C C . LYS A 1 135 ? -44.07700 62.34500 33.85300 1.000 62.38365 135 LYS A C 1
ATOM 1067 O O . LYS A 1 135 ? -43.50700 61.94100 32.83400 1.000 65.86978 135 LYS A O 1
ATOM 1073 N N . ASN A 1 136 ? -44.15900 63.63600 34.14500 1.000 63.72957 136 ASN A N 1
ATOM 1074 C CA . ASN A 1 136 ? -43.54600 64.65300 33.30300 1.000 62.37763 136 ASN A CA 1
ATOM 1075 C C . ASN A 1 136 ? -42.26500 65.20500 33.90600 1.000 57.88154 136 ASN A C 1
ATOM 1076 O O . ASN A 1 136 ? -41.75700 66.23200 33.43900 1.000 61.16652 136 ASN A O 1
ATOM 1081 N N . ASP A 1 137 ? -41.74200 64.54200 34.93600 1.000 58.74910 137 ASP A N 1
ATOM 1082 C CA . ASP A 1 137 ? -40.47600 64.90500 35.57600 1.000 62.55375 137 ASP A CA 1
ATOM 1083 C C . ASP A 1 137 ? -40.45800 66.36800 35.99900 1.000 64.55331 137 ASP A C 1
ATOM 1084 O O . ASP A 1 137 ? -39.44000 67.06300 35.90000 1.000 66.43159 137 ASP A O 1
ATOM 1089 N N . LEU A 1 138 ? -41.59500 66.83300 36.50300 1.000 60.41102 138 LEU A N 1
ATOM 1090 C CA . LEU A 1 138 ? -41.72000 68.20900 36.93800 1.000 58.53647 138 LEU A CA 1
ATOM 1091 C C . LEU A 1 138 ? -41.40700 68.39000 38.41700 1.000 59.59064 138 LEU A C 1
ATOM 1092 O O . LEU A 1 138 ? -41.46300 69.52000 38.90600 1.000 67.82529 138 LEU A O 1
ATOM 1097 N N . VAL A 1 139 ? -41.05400 67.32700 39.13400 1.000 54.95604 139 VAL A N 1
ATOM 1098 C CA . VAL A 1 139 ? -40.80800 67.40200 40.57000 1.000 56.57719 139 VAL A CA 1
ATOM 1099 C C . VAL A 1 139 ? -39.30800 67.55700 40.79900 1.000 61.76592 139 VAL A C 1
ATOM 1100 O O . VAL A 1 139 ? -38.52900 66.64200 40.51500 1.000 65.11825 139 VAL A O 1
ATOM 1104 N N . ASP A 1 140 ? -38.90900 68.70900 41.34000 1.000 63.05844 140 ASP A N 1
ATOM 1105 C CA . ASP A 1 140 ? -37.50900 69.00900 41.62000 1.000 65.14808 140 ASP A CA 1
ATOM 1106 C C . ASP A 1 140 ? -37.03900 68.49000 42.97000 1.000 63.33723 140 ASP A C 1
ATOM 1107 O O . ASP A 1 140 ? -35.85000 68.18900 43.12400 1.000 58.41772 140 ASP A O 1
ATOM 1112 N N . GLU A 1 141 ? -37.93000 68.38700 43.95500 1.000 62.84324 141 GLU A N 1
ATOM 1113 C CA . GLU A 1 141 ? -37.48800 67.98400 45.28400 1.000 56.62398 141 GLU A CA 1
ATOM 1114 C C . GLU A 1 141 ? -38.58900 67.19000 45.96800 1.000 62.23209 141 GLU A C 1
ATOM 1115 O O . GLU A 1 141 ? -39.77000 67.32700 45.64400 1.000 60.22458 141 GLU A O 1
ATOM 1121 N N . LEU A 1 142 ? -38.18800 66.36700 46.93500 1.000 60.35748 142 LEU A N 1
ATOM 1122 C CA . LEU A 1 142 ? -39.10200 65.47400 47.63700 1.000 60.95393 142 LEU A CA 1
ATOM 1123 C C . LEU A 1 142 ? -38.78800 65.51800 49.11800 1.000 68.76184 142 LEU A C 1
ATOM 1124 O O . LEU A 1 142 ? -37.72600 65.04700 49.53500 1.000 71.36455 142 LEU A O 1
ATOM 1129 N N . TRP A 1 143 ? -39.70100 66.03900 49.92400 1.000 65.82836 143 TRP A N 1
ATOM 1130 C CA . TRP A 1 143 ? -39.50900 66.01800 51.36300 1.000 67.65378 143 TRP A CA 1
ATOM 1131 C C . TRP A 1 143 ? -40.51300 65.03100 51.92200 1.000 62.12007 143 TRP A C 1
ATOM 1132 O O . TRP A 1 143 ? -41.72700 65.22800 51.78700 1.000 67.99295 143 TRP A O 1
ATOM 1143 N N . LEU A 1 144 ? -40.00600 63.96200 52.52100 1.000 60.87172 144 LEU A N 1
ATOM 1144 C CA . LEU A 1 144 ? -40.82500 62.83300 52.90600 1.000 63.21715 144 LEU A CA 1
ATOM 1145 C C . LEU A 1 144 ? -40.73700 62.62200 54.40200 1.000 61.49232 144 LEU A C 1
ATOM 1146 O O . LEU A 1 144 ? -39.71000 62.91100 55.02300 1.000 62.56063 144 LEU A O 1
ATOM 1151 N N . LYS A 1 145 ? -41.82700 62.10800 54.96700 1.000 58.11936 145 LYS A N 1
ATOM 1152 C CA . LYS A 1 145 ? -41.82000 61.60800 56.33200 1.000 58.59636 145 LYS A CA 1
ATOM 1153 C C . LYS A 1 145 ? -42.39500 60.20400 56.32100 1.000 60.16428 145 LYS A C 1
ATOM 1154 O O . LYS A 1 145 ? -43.53700 59.99900 55.89300 1.000 64.07171 145 LYS A O 1
ATOM 1160 N N . ILE A 1 146 ? -41.60900 59.24500 56.79800 1.000 62.44377 146 ILE A N 1
ATOM 1161 C CA . ILE A 1 146 ? -41.93700 57.83000 56.71200 1.000 59.01575 146 ILE A CA 1
ATOM 1162 C C . ILE A 1 146 ? -42.26200 57.33300 58.11000 1.000 53.82055 146 ILE A C 1
ATOM 1163 O O . ILE A 1 146 ? -41.45500 57.49500 59.03300 1.000 66.06433 146 ILE A O 1
ATOM 1168 N N . PHE A 1 147 ? -43.45500 56.68400 58.25300 1.000 59.97000 147 PHE A N 1
ATOM 1169 C CA . PHE A 1 147 ? -44.08600 56.28800 59.51400 1.000 62.21658 147 PHE A CA 1
ATOM 1170 C C . PHE A 1 147 ? -44.07100 54.76900 59.71100 1.000 56.45632 147 PHE A C 1
ATOM 1171 O O . PHE A 1 147 ? -44.30700 54.00900 58.76500 1.000 49.98643 147 PHE A O 1
ATOM 1179 N N . PRO A 1 148 ? -43.81900 54.30600 60.92700 1.000 58.68239 148 PRO A N 1
ATOM 1180 C CA . PRO A 1 148 ? -43.56600 52.88200 61.17900 1.000 51.71710 148 PRO A CA 1
ATOM 1181 C C . PRO A 1 148 ? -44.81400 52.00900 61.19100 1.000 54.28081 148 PRO A C 1
ATOM 1182 O O . PRO A 1 148 ? -45.05400 51.25100 62.13600 1.000 50.89046 148 PRO A O 1
ATOM 1186 N N . VAL A 1 149 ? -45.63000 52.12900 60.13600 1.000 51.59835 149 VAL A N 1
ATOM 1187 C CA . VAL A 1 149 ? -46.79800 51.27600 59.95800 1.000 52.62450 149 VAL A CA 1
ATOM 1188 C C . VAL A 1 149 ? -46.84900 50.83100 58.51000 1.000 48.12272 149 VAL A C 1
ATOM 1189 O O . VAL A 1 149 ? -46.29700 51.46900 57.61700 1.000 47.78504 149 VAL A O 1
ATOM 1193 N N . THR A 1 150 ? -47.56600 49.73900 58.29200 1.000 48.95149 150 THR A N 1
ATOM 1194 C CA . THR A 1 150 ? -47.94800 49.30300 56.96600 1.000 55.51941 150 THR A CA 1
ATOM 1195 C C . THR A 1 150 ? -49.46300 49.23300 56.92700 1.000 51.89468 150 THR A C 1
ATOM 1196 O O . THR A 1 150 ? -50.11200 48.87000 57.91300 1.000 49.68793 150 THR A O 1
ATOM 1200 N N . LEU A 1 151 ? -50.02900 49.57100 55.78100 1.000 54.66848 151 LEU A N 1
ATOM 1201 C CA . LEU A 1 151 ? -51.47200 49.62800 55.68200 1.000 52.22696 151 LEU A CA 1
ATOM 1202 C C . LEU A 1 151 ? -52.04200 48.72300 54.61800 1.000 55.80079 151 LEU A C 1
ATOM 1203 O O . LEU A 1 151 ? -53.22600 48.38300 54.71300 1.000 57.91920 151 LEU A O 1
ATOM 1208 N N . ASN A 1 152 ? -51.24000 48.30200 53.63400 1.000 51.74968 152 ASN A N 1
ATOM 1209 C CA . ASN A 1 152 ? -51.74200 47.53200 52.49900 1.000 57.08396 152 ASN A CA 1
ATOM 1210 C C . ASN A 1 152 ? -52.65800 48.35200 51.58200 1.000 58.67574 152 ASN A C 1
ATOM 1211 O O . ASN A 1 152 ? -52.34400 48.51300 50.40000 1.000 67.56468 152 ASN A O 1
ATOM 1216 N N . THR A 1 153 ? -53.77600 48.88300 52.08500 1.000 53.31608 153 THR A N 1
ATOM 1217 C CA . THR A 1 153 ? -54.70600 49.63300 51.24100 1.000 54.81149 153 THR A CA 1
ATOM 1218 C C . THR A 1 153 ? -54.40200 51.12600 51.27300 1.000 51.79531 153 THR A C 1
ATOM 1219 O O . THR A 1 153 ? -53.72000 51.63500 52.16600 1.000 51.22443 153 THR A O 1
ATOM 1223 N N . GLY A 1 154 ? -54.96400 51.83200 50.29900 1.000 54.61809 154 GLY A N 1
ATOM 1224 C CA . GLY A 1 154 ? -54.99900 53.28000 50.29000 1.000 52.69879 154 GLY A CA 1
ATOM 1225 C C . GLY A 1 154 ? -54.14200 53.87600 49.18400 1.000 54.73718 154 GLY A C 1
ATOM 1226 O O . GLY A 1 154 ? -53.15900 53.28900 48.72500 1.000 52.95365 154 GLY A O 1
ATOM 1227 N N . LYS A 1 155 ? -54.49800 55.09800 48.78700 1.000 53.18801 155 LYS A N 1
ATOM 1228 C CA . LYS A 1 155 ? -53.77200 55.79000 47.69600 1.000 50.66958 155 LYS A CA 1
ATOM 1229 C C . LYS A 1 155 ? -52.29700 55.93600 48.05200 1.000 52.72157 155 LYS A C 1
ATOM 1230 O O . LYS A 1 155 ? -51.98500 56.07100 49.23700 1.000 54.31235 155 LYS A O 1
ATOM 1236 N N . ARG A 1 156 ? -51.43800 55.97500 47.03600 1.000 55.91706 156 ARG A N 1
ATOM 1237 C CA . ARG A 1 156 ? -49.98000 56.01100 47.30800 1.000 53.57143 156 ARG A CA 1
ATOM 1238 C C . ARG A 1 156 ? -49.30000 57.16000 46.56100 1.000 50.47884 156 ARG A C 1
ATOM 1239 O O . ARG A 1 156 ? -49.83500 57.59100 45.53800 1.000 51.69889 156 ARG A O 1
ATOM 1247 N N . LEU A 1 157 ? -48.16600 57.63200 47.08300 1.000 48.64591 157 LEU A N 1
ATOM 1248 C CA . LEU A 1 157 ? -47.40100 58.73300 46.44400 1.000 52.01447 157 LEU A CA 1
ATOM 1249 C C . LEU A 1 157 ? -46.81300 58.22400 45.13300 1.000 53.93936 157 LEU A C 1
ATOM 1250 O O . LEU A 1 157 ? -46.97100 58.89600 44.11200 1.000 55.74128 157 LEU A O 1
ATOM 1255 N N . PHE A 1 158 ? -46.16400 57.07000 45.18600 1.000 56.42883 158 PHE A N 1
ATOM 1256 C CA . PHE A 1 158 ? -45.53300 56.50300 43.97300 1.000 50.82150 158 PHE A CA 1
ATOM 1257 C C . PHE A 1 158 ? -46.55900 55.60300 43.28600 1.000 52.57000 158 PHE A C 1
ATOM 1258 O O . PHE A 1 158 ? -46.56900 54.39500 43.53700 1.000 51.16199 158 PHE A O 1
ATOM 1266 N N . GLY A 1 159 ? -47.37900 56.19900 42.42600 1.000 49.92677 159 GLY A N 1
ATOM 1267 C CA . GLY A 1 159 ? -48.43400 55.43300 41.75200 1.000 51.32827 159 GLY A CA 1
ATOM 1268 C C . GLY A 1 159 ? -48.23700 55.31700 40.25700 1.000 57.41235 159 GLY A C 1
ATOM 1269 O O . GLY A 1 159 ? -47.09200 55.13400 39.83900 1.000 56.06362 159 GLY A O 1
ATOM 1270 N N . ASP A 1 160 ? -49.31100 55.46400 39.48300 1.000 54.31782 160 ASP A N 1
ATOM 1271 C CA . ASP A 1 160 ? -49.26600 55.26200 38.01200 1.000 56.13231 160 ASP A CA 1
ATOM 1272 C C . ASP A 1 160 ? -48.33900 56.24700 37.29600 1.000 61.39181 160 ASP A C 1
ATOM 1273 O O . ASP A 1 160 ? -48.03200 55.98700 36.13000 1.000 69.05860 160 ASP A O 1
ATOM 1278 N N . GLY A 1 161 ? -47.93000 57.33500 37.94000 1.000 59.58833 161 GLY A N 1
ATOM 1279 C CA . GLY A 1 161 ? -47.11900 58.34600 37.24000 1.000 58.35892 161 GLY A CA 1
ATOM 1280 C C . GLY A 1 161 ? -45.64500 58.19700 37.54300 1.000 56.69677 161 GLY A C 1
ATOM 1281 O O . GLY A 1 161 ? -44.84400 58.85500 36.87800 1.000 60.98352 161 GLY A O 1
ATOM 1282 N N . THR A 1 162 ? -45.30800 57.35700 38.51500 1.000 54.32247 162 THR A N 1
ATOM 1283 C CA . THR A 1 162 ? -43.89400 57.14000 38.90700 1.000 59.12859 162 THR A CA 1
ATOM 1284 C C . THR A 1 162 ? -43.06600 56.69900 37.69700 1.000 60.76972 162 THR A C 1
ATOM 1285 O O . THR A 1 162 ? -43.54300 55.85000 36.93200 1.000 54.59247 162 THR A O 1
ATOM 1289 N N . ILE A 1 163 ? -41.87900 57.27700 37.54300 1.000 55.19183 163 ILE A N 1
ATOM 1290 C CA . ILE A 1 163 ? -40.99000 56.95800 36.39800 1.000 53.37960 163 ILE A CA 1
ATOM 1291 C C . ILE A 1 163 ? -39.64200 56.54500 36.97200 1.000 59.04560 163 ILE A C 1
ATOM 1292 O O . ILE A 1 163 ? -39.37800 56.88900 38.12200 1.000 52.73699 163 ILE A O 1
ATOM 1297 N N . PRO A 1 164 ? -38.77900 55.79800 36.25100 1.000 58.77102 164 PRO A N 1
ATOM 1298 C CA . PRO A 1 164 ? -37.42600 55.54200 36.76800 1.000 54.46026 164 PRO A CA 1
ATOM 1299 C C . PRO A 1 164 ? -36.66200 56.85400 36.88800 1.000 45.25377 164 PRO A C 1
ATOM 1300 O O . PRO A 1 164 ? -36.62200 57.65100 35.95000 1.000 50.41293 164 PRO A O 1
ATOM 1304 N N . ALA A 1 165 ? -36.08000 57.08900 38.06000 1.000 47.51755 165 ALA A N 1
ATOM 1305 C CA . ALA A 1 165 ? -35.30200 58.30300 38.27100 1.000 55.41792 165 ALA A CA 1
ATOM 1306 C C . ALA A 1 165 ? -34.45800 58.14900 39.52500 1.000 53.58931 165 ALA A C 1
ATOM 1307 O O . ALA A 1 165 ? -34.84600 57.45000 40.46500 1.000 54.65279 165 ALA A O 1
ATOM 1309 N N . ALA A 1 166 ? -33.31800 58.83100 39.54300 1.000 54.35205 166 ALA A N 1
ATOM 1310 C CA . ALA A 1 166 ? -32.43600 58.83300 40.70100 1.000 60.88980 166 ALA A CA 1
ATOM 1311 C C . ALA A 1 166 ? -32.52200 60.16100 41.44500 1.000 56.76310 166 ALA A C 1
ATOM 1312 O O . ALA A 1 166 ? -32.83100 61.21100 40.87300 1.000 58.40943 166 ALA A O 1
ATOM 1314 N N . PHE A 1 167 ? -32.20500 60.10400 42.73300 1.000 59.74818 167 PHE A N 1
ATOM 1315 C CA . PHE A 1 167 ? -32.29600 61.26600 43.60600 1.000 65.11946 167 PHE A CA 1
ATOM 1316 C C . PHE A 1 167 ? -31.04400 61.33700 44.46700 1.000 65.39665 167 PHE A C 1
ATOM 1317 O O . PHE A 1 167 ? -30.34500 60.33800 44.65500 1.000 58.30749 167 PHE A O 1
ATOM 1325 N N . THR A 1 168 ? -30.76900 62.53500 44.97900 1.000 64.26073 168 THR A N 1
ATOM 1326 C CA . THR A 1 168 ? -29.72700 62.77900 45.97300 1.000 64.12775 168 THR A CA 1
ATOM 1327 C C . THR A 1 168 ? -30.37700 63.07400 47.31700 1.000 66.59751 168 THR A C 1
ATOM 1328 O O . THR A 1 168 ? -31.24100 63.94500 47.40600 1.000 66.64093 168 THR A O 1
ATOM 1332 N N . LEU A 1 169 ? -29.94300 62.38800 48.36500 1.000 63.08961 169 LEU A N 1
ATOM 1333 C CA . LEU A 1 169 ? -30.46400 62.68100 49.69200 1.000 66.13470 169 LEU A CA 1
ATOM 1334 C C . LEU A 1 169 ? -29.82900 63.97700 50.19100 1.000 71.27211 169 LEU A C 1
ATOM 1335 O O . LEU A 1 169 ? -28.64400 64.00000 50.54000 1.000 74.96428 169 LEU A O 1
ATOM 1340 N N . ILE A 1 170 ? -30.61700 65.06500 50.18900 1.000 73.28134 170 ILE A N 1
ATOM 1341 C CA . ILE A 1 170 ? -30.14700 66.34900 50.70900 1.000 70.36419 170 ILE A CA 1
ATOM 1342 C C . ILE A 1 170 ? -29.97600 66.28600 52.22400 1.000 70.58136 170 ILE A C 1
ATOM 1343 O O . ILE A 1 170 ? -28.95200 66.72200 52.76400 1.000 78.73154 170 ILE A O 1
ATOM 1348 N N . GLU A 1 171 ? -30.97200 65.76000 52.93700 1.000 68.97607 171 GLU A N 1
ATOM 1349 C CA . GLU A 1 171 ? -30.75600 65.55700 54.36900 1.000 70.64077 171 GLU A CA 1
ATOM 1350 C C . GLU A 1 171 ? -31.73000 64.53300 54.92300 1.000 67.89361 171 GLU A C 1
ATOM 1351 O O . GLU A 1 171 ? -32.70600 64.14800 54.27700 1.000 70.96800 171 GLU A O 1
ATOM 1357 N N . SER A 1 172 ? -31.43300 64.08900 56.14300 1.000 64.47213 172 SER A N 1
ATOM 1358 C CA . SER A 1 172 ? -32.18100 63.03400 56.80200 1.000 68.16032 172 SER A CA 1
ATOM 1359 C C . SER A 1 172 ? -32.27400 63.36100 58.28500 1.000 68.94676 172 SER A C 1
ATOM 1360 O O . SER A 1 172 ? -31.51300 64.17400 58.80900 1.000 72.34350 172 SER A O 1
ATOM 1363 N N . SER A 1 173 ? -33.24600 62.74500 58.95000 1.000 68.90102 173 SER A N 1
ATOM 1364 C CA . SER A 1 173 ? -33.46100 62.94800 60.37700 1.000 69.81430 173 SER A CA 1
ATOM 1365 C C . SER A 1 173 ? -34.36700 61.84400 60.88100 1.000 70.69643 173 SER A C 1
ATOM 1366 O O . SER A 1 173 ? -35.11600 61.22700 60.11700 1.000 71.83155 173 SER A O 1
ATOM 1369 N N . VAL A 1 174 ? -34.31600 61.63100 62.19000 1.000 69.62476 174 VAL A N 1
ATOM 1370 C CA . VAL A 1 174 ? -35.27000 60.77700 62.87000 1.000 66.95999 174 VAL A CA 1
ATOM 1371 C C . VAL A 1 174 ? -36.01300 61.62200 63.90600 1.000 75.84641 174 VAL A C 1
ATOM 1372 O O . VAL A 1 174 ? -35.61800 62.74100 64.24600 1.000 75.69391 174 VAL A O 1
ATOM 1376 N N . THR A 1 175 ? -37.10400 61.05400 64.40300 1.000 69.39301 175 THR A N 1
ATOM 1377 C CA . THR A 1 175 ? -38.07400 61.64300 65.29500 1.000 68.64845 175 THR A CA 1
ATOM 1378 C C . THR A 1 175 ? -38.22900 60.71500 66.48900 1.000 66.25853 175 THR A C 1
ATOM 1379 O O . THR A 1 175 ? -38.17800 59.49000 66.32400 1.000 61.86988 175 THR A O 1
ATOM 1383 N N . PRO A 1 176 ? -38.43000 61.25800 67.69000 1.000 65.27582 176 PRO A N 1
ATOM 1384 C CA . PRO A 1 176 ? -38.59100 60.40100 68.87800 1.000 64.25247 176 PRO A CA 1
ATOM 1385 C C . PRO A 1 176 ? -39.70200 59.35800 68.74100 1.000 74.30370 176 PRO A C 1
ATOM 1386 O O . PRO A 1 176 ? -39.69200 58.34600 69.45000 1.000 73.24145 176 PRO A O 1
ATOM 1390 N N . SER A 1 177 ? -40.66800 59.60400 67.84700 1.000 71.56124 177 SER A N 1
ATOM 1391 C CA . SER A 1 177 ? -41.76100 58.66200 67.59600 1.000 74.27060 177 SER A CA 1
ATOM 1392 C C . SER A 1 177 ? -41.39300 57.54900 66.62000 1.000 70.54295 177 SER A C 1
ATOM 1393 O O . SER A 1 177 ? -42.15500 56.57900 66.49500 1.000 62.62297 177 SER A O 1
ATOM 1396 N N . GLY A 1 178 ? -40.26800 57.66700 65.92800 1.000 65.28702 178 GLY A N 1
ATOM 1397 C CA . GLY A 1 178 ? -39.87800 56.70600 64.92500 1.000 67.77570 178 GLY A CA 1
ATOM 1398 C C . GLY A 1 178 ? -40.21300 57.08200 63.49700 1.000 66.46812 178 GLY A C 1
ATOM 1399 O O . GLY A 1 178 ? -40.47700 56.18500 62.68900 1.000 68.26338 178 GLY A O 1
ATOM 1400 N N . VAL A 1 179 ? -40.20900 58.36800 63.16000 1.000 66.79011 179 VAL A N 1
ATOM 1401 C CA . VAL A 1 179 ? -40.55900 58.85400 61.82700 1.000 64.78177 179 VAL A CA 1
ATOM 1402 C C . VAL A 1 179 ? -39.28900 59.36200 61.16700 1.000 68.04706 179 VAL A C 1
ATOM 1403 O O . VAL A 1 179 ? -38.59300 60.21100 61.73900 1.000 66.42047 179 VAL A O 1
ATOM 1407 N N . ILE A 1 180 ? -38.98800 58.86400 59.96300 1.000 64.64724 180 ILE A N 1
ATOM 1408 C CA . ILE A 1 180 ? -37.80800 59.32700 59.23900 1.000 68.33684 180 ILE A CA 1
ATOM 1409 C C . ILE A 1 180 ? -38.20000 60.50500 58.35800 1.000 64.62126 180 ILE A C 1
ATOM 1410 O O . ILE A 1 180 ? -39.18700 60.44300 57.61900 1.000 67.27794 180 ILE A O 1
ATOM 1415 N N . ILE A 1 181 ? -37.42300 61.57700 58.42400 1.000 64.37280 181 ILE A N 1
ATOM 1416 C CA . ILE A 1 181 ? -37.59800 62.72800 57.55000 1.000 70.48410 181 ILE A CA 1
ATOM 1417 C C . ILE A 1 181 ? -36.45900 62.69700 56.54900 1.000 68.65403 181 ILE A C 1
ATOM 1418 O O . ILE A 1 181 ? -35.28800 62.69900 56.93900 1.000 72.30520 181 ILE A O 1
ATOM 1423 N N . ALA A 1 182 ? -36.79600 62.64400 55.26400 1.000 66.13107 182 ALA A N 1
ATOM 1424 C CA . ALA A 1 182 ? -35.78800 62.49000 54.22100 1.000 67.07604 182 ALA A CA 1
ATOM 1425 C C . ALA A 1 182 ? -36.09600 63.45900 53.09600 1.000 67.08217 182 ALA A C 1
ATOM 1426 O O . ALA A 1 182 ? -37.16200 63.37600 52.48000 1.000 71.31804 182 ALA A O 1
ATOM 1428 N N . ASN A 1 183 ? -35.17900 64.38500 52.84500 1.000 66.27849 183 ASN A N 1
ATOM 1429 C CA . ASN A 1 183 ? -35.32000 65.38300 51.79700 1.000 68.92664 183 ASN A CA 1
ATOM 1430 C C . ASN A 1 183 ? -34.34300 65.03600 50.67900 1.000 71.56169 183 ASN A C 1
ATOM 1431 O O . ASN A 1 183 ? -33.12200 65.02900 50.90500 1.000 73.01471 183 ASN A O 1
ATOM 1436 N N . TYR A 1 184 ? -34.88800 64.76900 49.48400 1.000 68.16262 184 TYR A N 1
ATOM 1437 C CA . TYR A 1 184 ? -34.15800 64.37400 48.28300 1.000 67.13580 184 TYR A CA 1
ATOM 1438 C C . TYR A 1 184 ? -34.26700 65.42800 47.18600 1.000 66.86083 184 TYR A C 1
ATOM 1439 O O . TYR A 1 184 ? -35.26800 66.14800 47.08500 1.000 64.08781 184 TYR A O 1
ATOM 1448 N N . LYS A 1 185 ? -33.28300 65.40400 46.27900 1.000 61.53207 185 LYS A N 1
ATOM 1449 C CA . LYS A 1 185 ? -33.30400 66.28500 45.08700 1.000 62.58503 185 LYS A CA 1
ATOM 1450 C C . LYS A 1 185 ? -33.12100 65.41500 43.84100 1.000 66.27017 185 LYS A C 1
ATOM 1451 O O . LYS A 1 185 ? -32.29600 64.49800 43.89300 1.000 68.26735 185 LYS A O 1
ATOM 1457 N N . ARG A 1 186 ? -33.84900 65.70500 42.76200 1.000 63.20551 186 ARG A N 1
ATOM 1458 C CA . ARG A 1 186 ? -33.74500 64.93700 41.49600 1.000 64.42522 186 ARG A CA 1
ATOM 1459 C C . ARG A 1 186 ? -32.30000 64.95600 41.00700 1.000 67.08072 186 ARG A C 1
ATOM 1460 O O . ARG A 1 186 ? -31.70200 66.03600 41.00700 1.000 68.28523 186 ARG A O 1
ATOM 1468 N N . ALA A 1 187 ? -31.79100 63.81500 40.54800 1.000 70.28669 187 ALA A N 1
ATOM 1469 C CA . ALA A 1 187 ? -30.35900 63.75300 40.17700 1.000 66.61454 187 ALA A CA 1
ATOM 1470 C C . ALA A 1 187 ? -30.07700 62.88400 38.94600 1.000 71.12238 187 ALA A C 1
ATOM 1471 O O . ALA A 1 187 ? -29.08700 62.13800 38.98400 1.000 75.69443 187 ALA A O 1
ATOM 1473 N N . GLY A 1 188 ? -30.88900 62.96000 37.89700 1.000 71.84914 188 GLY A N 1
ATOM 1474 C CA . GLY A 1 188 ? -30.54000 62.23400 36.66000 1.000 69.58872 188 GLY A CA 1
ATOM 1475 C C . GLY A 1 188 ? -31.07400 60.82100 36.49300 1.000 70.42277 188 GLY A C 1
ATOM 1476 O O . GLY A 1 188 ? -32.00300 60.44500 37.22100 1.000 68.97163 188 GLY A O 1
ATOM 1477 N N . GLU A 1 189 ? -30.47300 60.05300 35.57800 1.000 70.14970 189 GLU A N 1
ATOM 1478 C CA . GLU A 1 189 ? -30.98000 58.70100 35.22200 1.000 69.03149 189 GLU A CA 1
ATOM 1479 C C . GLU A 1 189 ? -30.57200 57.63300 36.23300 1.000 62.61393 189 GLU A C 1
ATOM 1480 O O . GLU A 1 189 ? -29.53400 57.79700 36.88200 1.000 62.46994 189 GLU A O 1
ATOM 1486 N N . VAL A 1 190 ? -31.37300 56.57300 36.32300 1.000 58.81771 190 VAL A N 1
ATOM 1487 C CA . VAL A 1 190 ? -31.03700 55.44500 37.22900 1.000 61.19053 190 VAL A CA 1
ATOM 1488 C C . VAL A 1 190 ? -29.79400 54.75900 36.66800 1.000 65.63702 190 VAL A C 1
ATOM 1489 O O . VAL A 1 190 ? -29.78300 54.41100 35.48300 1.000 64.95734 190 VAL A O 1
ATOM 1493 N N . LYS A 1 191 ? -28.78800 54.60200 37.51000 1.000 60.58074 191 LYS A N 1
ATOM 1494 C CA . LYS A 1 191 ? -27.54300 53.93700 37.07600 1.000 72.14993 191 LYS A CA 1
ATOM 1495 C C . LYS A 1 191 ? -27.55900 52.49200 37.57200 1.000 69.83811 191 LYS A C 1
ATOM 1496 O O . LYS A 1 191 ? -28.11300 52.24600 38.65200 1.000 65.37175 191 LYS A O 1
ATOM 1502 N N . THR A 1 192 ? -26.99200 51.58200 36.78700 1.000 67.60488 192 THR A N 1
ATOM 1503 C CA . THR A 1 192 ? -26.93800 50.17200 37.14400 1.000 64.82268 192 THR A CA 1
ATOM 1504 C C . THR A 1 192 ? -25.50100 49.68000 37.05600 1.000 67.64724 192 THR A C 1
ATOM 1505 O O . THR A 1 192 ? -24.68200 50.23600 36.31700 1.000 72.04296 192 THR A O 1
ATOM 1509 N N . GLY A 1 193 ? -25.20200 48.64500 37.82200 1.000 62.63644 193 GLY A N 1
ATOM 1510 C CA . GLY A 1 193 ? -23.92700 47.97900 37.72900 1.000 65.69622 193 GLY A CA 1
ATOM 1511 C C . GLY A 1 193 ? -23.99700 46.60800 38.35500 1.000 67.80708 193 GLY A C 1
ATOM 1512 O O . GLY A 1 193 ? -25.06900 46.01300 38.49400 1.000 59.03308 193 GLY A O 1
ATOM 1513 N N . THR A 1 194 ? -22.83700 46.10900 38.75600 1.000 67.17882 194 THR A N 1
ATOM 1514 C CA . THR A 1 194 ? -22.73800 44.77800 39.33100 1.000 66.83098 194 THR A CA 1
ATOM 1515 C C . THR A 1 194 ? -21.95600 44.86600 40.62900 1.000 66.07473 194 THR A C 1
ATOM 1516 O O . THR A 1 194 ? -20.89000 45.48600 40.67500 1.000 71.11541 194 THR A O 1
ATOM 1520 N N . VAL A 1 195 ? -22.49700 44.26700 41.68300 1.000 68.80154 195 VAL A N 1
ATOM 1521 C CA . VAL A 1 195 ? -21.87500 44.34600 42.99200 1.000 71.82900 195 VAL A CA 1
ATOM 1522 C C . VAL A 1 195 ? -20.75900 43.30800 43.10300 1.000 73.16847 195 VAL A C 1
ATOM 1523 O O . VAL A 1 195 ? -20.98100 42.11900 42.87200 1.000 70.64612 195 VAL A O 1
ATOM 1527 N N . MET B 1 1 ? -39.13600 29.90700 70.92200 1.000 88.02664 1 MET B N 1
ATOM 1528 C CA . MET B 1 1 ? -39.48500 30.66900 69.72700 1.000 88.91069 1 MET B CA 1
ATOM 1529 C C . MET B 1 1 ? -38.26300 31.39000 69.15900 1.000 87.95904 1 MET B C 1
ATOM 1530 O O . MET B 1 1 ? -37.40000 31.85700 69.90500 1.000 87.80982 1 MET B O 1
ATOM 1535 N N . ARG B 1 2 ? -38.19600 31.47600 67.83300 1.000 85.93308 2 ARG B N 1
ATOM 1536 C CA . ARG B 1 2 ? -37.06300 32.06800 67.14200 1.000 85.83687 2 ARG B CA 1
ATOM 1537 C C . ARG B 1 2 ? -37.45000 33.41400 66.54400 1.000 78.99435 2 ARG B C 1
ATOM 1538 O O . ARG B 1 2 ? -38.58500 33.59800 66.09700 1.000 75.57392 2 ARG B O 1
ATOM 1546 N N . LYS B 1 3 ? -36.49400 34.34500 66.52800 1.000 75.98086 3 LYS B N 1
ATOM 1547 C CA . LYS B 1 3 ? -36.71100 35.69300 66.01300 1.000 74.19533 3 LYS B CA 1
ATOM 1548 C C . LYS B 1 3 ? -36.45400 35.70600 64.50500 1.000 81.41596 3 LYS B C 1
ATOM 1549 O O . LYS B 1 3 ? -35.29400 35.63600 64.06200 1.000 75.42082 3 LYS B O 1
ATOM 1555 N N . ILE B 1 4 ? -37.53300 35.80200 63.72000 1.000 71.91352 4 ILE B N 1
ATOM 1556 C CA . ILE B 1 4 ? -37.44600 35.87600 62.26300 1.000 65.84273 4 ILE B CA 1
ATOM 1557 C C . ILE B 1 4 ? -37.26400 37.33500 61.86900 1.000 68.42737 4 ILE B C 1
ATOM 1558 O O . ILE B 1 4 ? -38.18000 38.15200 62.00800 1.000 70.56956 4 ILE B O 1
ATOM 1563 N N . THR B 1 5 ? -36.07200 37.66000 61.38800 1.000 61.02858 5 THR B N 1
ATOM 1564 C CA . THR B 1 5 ? -35.74400 38.97400 60.86800 1.000 61.18157 5 THR B CA 1
ATOM 1565 C C . THR B 1 5 ? -35.71300 38.91800 59.34900 1.000 67.27734 5 THR B C 1
ATOM 1566 O O . THR B 1 5 ? -35.00200 38.08800 58.77900 1.000 65.39622 5 THR B O 1
ATOM 1570 N N . VAL B 1 6 ? -36.46200 39.80400 58.69800 1.000 62.29109 6 VAL B N 1
ATOM 1571 C CA . VAL B 1 6 ? -36.40000 39.97500 57.25200 1.000 56.28204 6 VAL B CA 1
ATOM 1572 C C . VAL B 1 6 ? -35.46400 41.13900 56.97200 1.000 53.91418 6 VAL B C 1
ATOM 1573 O O . VAL B 1 6 ? -35.57200 42.18900 57.61000 1.000 64.10461 6 VAL B O 1
ATOM 1577 N N . LEU B 1 7 ? -34.51600 40.94800 56.05400 1.000 55.71081 7 LEU B N 1
ATOM 1578 C CA . LEU B 1 7 ? -33.59200 41.99400 55.63000 1.000 54.29367 7 LEU B CA 1
ATOM 1579 C C . LEU B 1 7 ? -33.75800 42.22800 54.13300 1.000 56.65974 7 LEU B C 1
ATOM 1580 O O . LEU B 1 7 ? -33.91800 41.27600 53.36600 1.000 57.73186 7 LEU B O 1
ATOM 1585 N N . SER B 1 8 ? -33.70900 43.48800 53.70900 1.000 58.33330 8 SER B N 1
ATOM 1586 C CA . SER B 1 8 ? -34.22100 43.79000 52.38400 1.000 54.30776 8 SER B CA 1
ATOM 1587 C C . SER B 1 8 ? -33.66700 45.11500 51.88000 1.000 58.11531 8 SER B C 1
ATOM 1588 O O . SER B 1 8 ? -33.54200 46.07300 52.64300 1.000 60.61690 8 SER B O 1
ATOM 1591 N N . PHE B 1 9 ? -33.33300 45.15100 50.59300 1.000 57.39237 9 PHE B N 1
ATOM 1592 C CA . PHE B 1 9 ? -32.87200 46.35300 49.90600 1.000 56.97118 9 PHE B CA 1
ATOM 1593 C C . PHE B 1 9 ? -34.03500 46.85400 49.06000 1.000 55.56163 9 PHE B C 1
ATOM 1594 O O . PHE B 1 9 ? -34.59700 46.08400 48.27500 1.000 48.61559 9 PHE B O 1
ATOM 1602 N N . ILE B 1 10 ? -34.42000 48.12300 49.22100 1.000 59.17135 10 ILE B N 1
ATOM 1603 C CA . ILE B 1 10 ? -35.58000 48.63100 48.49200 1.000 52.37324 10 ILE B CA 1
ATOM 1604 C C . ILE B 1 10 ? -35.29800 50.01400 47.93400 1.000 49.55091 10 ILE B C 1
ATOM 1605 O O . ILE B 1 10 ? -34.50000 50.78100 48.47900 1.000 52.87393 10 ILE B O 1
ATOM 1610 N N . THR B 1 11 ? -35.95800 50.31500 46.81600 1.000 53.00755 11 THR B N 1
ATOM 1611 C CA . THR B 1 11 ? -35.98400 51.66000 46.26500 1.000 56.34623 11 THR B CA 1
ATOM 1612 C C . THR B 1 11 ? -36.89700 52.55500 47.10400 1.000 53.37095 11 THR B C 1
ATOM 1613 O O . THR B 1 11 ? -37.56200 52.11200 48.04200 1.000 51.07508 11 THR B O 1
ATOM 1617 N N . LEU B 1 12 ? -36.93800 53.83300 46.74400 1.000 56.22928 12 LEU B N 1
ATOM 1618 C CA . LEU B 1 12 ? -37.85200 54.75400 47.40500 1.000 57.64779 12 LEU B CA 1
ATOM 1619 C C . LEU B 1 12 ? -39.30000 54.28200 47.27800 1.000 61.90038 12 LEU B C 1
ATOM 1620 O O . LEU B 1 12 ? -40.08000 54.38600 48.23200 1.000 62.14765 12 LEU B O 1
ATOM 1625 N N . ASP B 1 13 ? -39.67300 53.71100 46.12900 1.000 57.08457 13 ASP B N 1
ATOM 1626 C CA . ASP B 1 13 ? -41.04600 53.26300 45.95000 1.000 48.55125 13 ASP B CA 1
ATOM 1627 C C . ASP B 1 13 ? -41.24000 51.79100 46.28200 1.000 50.98840 13 ASP B C 1
ATOM 1628 O O . ASP B 1 13 ? -42.24700 51.20400 45.87700 1.000 53.03287 13 ASP B O 1
ATOM 1633 N N . GLY B 1 14 ? -40.30600 51.18500 47.01000 1.000 52.22114 14 GLY B N 1
ATOM 1634 C CA . GLY B 1 14 ? -40.53200 49.81200 47.49600 1.000 46.45925 14 GLY B CA 1
ATOM 1635 C C . GLY B 1 14 ? -40.11400 48.67600 46.58400 1.000 47.51151 14 GLY B C 1
ATOM 1636 O O . GLY B 1 14 ? -40.50500 47.54500 46.88100 1.000 48.67463 14 GLY B O 1
ATOM 1637 N N . VAL B 1 15 ? -39.34600 48.93100 45.53100 1.000 51.46749 15 VAL B N 1
ATOM 1638 C CA . VAL B 1 15 ? -39.01400 47.80200 44.61200 1.000 51.66440 15 VAL B CA 1
ATOM 1639 C C . VAL B 1 15 ? -37.77400 47.07800 45.15000 1.000 44.80233 15 VAL B C 1
ATOM 1640 O O . VAL B 1 15 ? -36.82300 47.76200 45.54300 1.000 48.60047 15 VAL B O 1
ATOM 1644 N N . MET B 1 16 ? -37.80900 45.74600 45.18300 1.000 48.44695 16 MET B N 1
ATOM 1645 C CA . MET B 1 16 ? -36.69200 44.94900 45.76400 1.000 56.17913 16 MET B CA 1
ATOM 1646 C C . MET B 1 16 ? -36.04500 44.04800 44.70500 1.000 53.35628 16 MET B C 1
ATOM 1647 O O . MET B 1 16 ? -34.92800 43.57400 44.95800 1.000 54.48979 16 MET B O 1
ATOM 1652 N N . GLN B 1 17 ? -36.65700 43.91300 43.52900 1.000 51.05716 17 GLN B N 1
ATOM 1653 C CA . GLN B 1 17 ? -36.17800 42.96100 42.48700 1.000 52.79642 17 GLN B CA 1
ATOM 1654 C C . GLN B 1 17 ? -34.72600 43.18000 42.04600 1.000 51.51323 17 GLN B C 1
ATOM 1655 O O . GLN B 1 17 ? -34.37200 44.32700 41.78700 1.000 44.31558 17 GLN B O 1
ATOM 1661 N N . ALA B 1 18 ? -33.93700 42.10100 41.97300 1.000 49.89042 18 ALA B N 1
ATOM 1662 C CA . ALA B 1 18 ? -32.55700 42.14100 41.42900 1.000 47.89116 18 ALA B CA 1
ATOM 1663 C C . ALA B 1 18 ? -31.74300 43.33300 41.92500 1.000 42.12587 18 ALA B C 1
ATOM 1664 O O . ALA B 1 18 ? -31.35500 44.15600 41.09500 1.000 47.52866 18 ALA B O 1
ATOM 1666 N N . PRO B 1 19 ? -31.39100 43.42900 43.21500 1.000 46.09116 19 PRO B N 1
ATOM 1667 C CA . PRO B 1 19 ? -30.55100 44.55100 43.66400 1.000 46.18536 19 PRO B CA 1
ATOM 1668 C C . PRO B 1 19 ? -29.09900 44.48500 43.19900 1.000 54.07098 19 PRO B C 1
ATOM 1669 O O . PRO B 1 19 ? -28.47300 45.54000 43.01500 1.000 54.25401 19 PRO B O 1
ATOM 1673 N N . GLY B 1 20 ? -28.53300 43.28600 43.02700 1.000 54.33677 20 GLY B N 1
ATOM 1674 C CA . GLY B 1 20 ? -27.09900 43.15900 42.83500 1.000 57.36199 20 GLY B CA 1
ATOM 1675 C C . GLY B 1 20 ? -26.53800 43.08100 41.42400 1.000 60.83750 20 GLY B C 1
ATOM 1676 O O . GLY B 1 20 ? -25.32200 43.24300 41.24900 1.000 60.94028 20 GLY B O 1
ATOM 1677 N N . GLY B 1 21 ? -27.36400 42.82600 40.41100 1.000 51.08940 21 GLY B N 1
ATOM 1678 C CA . GLY B 1 21 ? -26.83800 42.76500 39.07000 1.000 49.67291 21 GLY B CA 1
ATOM 1679 C C . GLY B 1 21 ? -27.87900 42.66900 37.98100 1.000 46.46680 21 GLY B C 1
ATOM 1680 O O . GLY B 1 21 ? -29.03600 42.30300 38.21200 1.000 46.43204 21 GLY B O 1
ATOM 1681 N N . PRO B 1 22 ? -27.44700 42.95300 36.74800 1.000 49.67707 22 PRO B N 1
ATOM 1682 C CA . PRO B 1 22 ? -28.39100 43.06600 35.62300 1.000 45.90702 22 PRO B CA 1
ATOM 1683 C C . PRO B 1 22 ? -29.12600 41.78800 35.26200 1.000 47.18168 22 PRO B C 1
ATOM 1684 O O . PRO B 1 22 ? -30.14900 41.88500 34.57800 1.000 52.65756 22 PRO B O 1
ATOM 1688 N N . GLU B 1 23 ? -28.65200 40.60200 35.65600 1.000 43.35640 23 GLU B N 1
ATOM 1689 C CA . GLU B 1 23 ? -29.35500 39.36300 35.33400 1.000 43.09029 23 GLU B CA 1
ATOM 1690 C C . GLU B 1 23 ? -29.83200 38.63800 36.57400 1.000 43.76829 23 GLU B C 1
ATOM 1691 O O . GLU B 1 23 ? -30.35500 37.51300 36.46400 1.000 48.73501 23 GLU B O 1
ATOM 1697 N N . GLU B 1 24 ? -29.67300 39.25400 37.74700 1.000 41.70085 24 GLU B N 1
ATOM 1698 C CA . GLU B 1 24 ? -30.08000 38.61600 38.99100 1.000 45.70165 24 GLU B CA 1
ATOM 1699 C C . GLU B 1 24 ? -31.53200 38.15500 38.93600 1.000 46.77167 24 GLU B C 1
ATOM 1700 O O . GLU B 1 24 ? -31.85500 37.05300 39.39500 1.000 47.93194 24 GLU B O 1
ATOM 1706 N N . ASP B 1 25 ? -32.42700 38.97900 38.38200 1.000 46.29466 25 ASP B N 1
ATOM 1707 C CA . ASP B 1 25 ? -33.81600 38.54900 38.19100 1.000 50.36730 25 ASP B CA 1
ATOM 1708 C C . ASP B 1 25 ? -34.41500 39.31700 37.02400 1.000 54.08076 25 ASP B C 1
ATOM 1709 O O . ASP B 1 25 ? -34.72200 40.51100 37.14700 1.000 58.40250 25 ASP B O 1
ATOM 1714 N N . THR B 1 26 ? -34.60400 38.62800 35.90100 1.000 48.83827 26 THR B N 1
ATOM 1715 C CA . THR B 1 26 ? -35.14800 39.25500 34.70700 1.000 48.36282 26 THR B CA 1
ATOM 1716 C C . THR B 1 26 ? -36.63800 38.96700 34.52100 1.000 46.38472 26 THR B C 1
ATOM 1717 O O . THR B 1 26 ? -37.14400 39.12100 33.40900 1.000 45.59136 26 THR B O 1
ATOM 1721 N N . SER B 1 27 ? -37.35100 38.57400 35.57900 1.000 44.91563 27 SER B N 1
ATOM 1722 C CA . SER B 1 27 ? -38.80100 38.41400 35.46300 1.000 53.89631 27 SER B CA 1
ATOM 1723 C C . SER B 1 27 ? -39.41900 39.72600 34.99900 1.000 47.46401 27 SER B C 1
ATOM 1724 O O . SER B 1 27 ? -39.00200 40.80400 35.42700 1.000 45.61547 27 SER B O 1
ATOM 1727 N N . GLY B 1 28 ? -40.39100 39.63100 34.09600 1.000 45.89850 28 GLY B N 1
ATOM 1728 C CA . GLY B 1 28 ? -41.00300 40.81700 33.52600 1.000 51.75398 28 GLY B CA 1
ATOM 1729 C C . GLY B 1 28 ? -40.14700 41.61500 32.56500 1.000 55.17255 28 GLY B C 1
ATOM 1730 O O . GLY B 1 28 ? -40.58800 42.67600 32.11500 1.000 53.89017 28 GLY B O 1
ATOM 1731 N N . GLY B 1 29 ? -38.94600 41.14300 32.21700 1.000 50.86307 29 GLY B N 1
ATOM 1732 C CA . GLY B 1 29 ? -38.04600 41.96500 31.42500 1.000 46.01337 29 GLY B CA 1
ATOM 1733 C C . GLY B 1 29 ? -37.44400 43.11700 32.19400 1.000 48.98928 29 GLY B C 1
ATOM 1734 O O . GLY B 1 29 ? -37.00500 44.10300 31.58500 1.000 50.59296 29 GLY B O 1
ATOM 1735 N N . PHE B 1 30 ? -37.41800 43.01500 33.52500 1.000 47.12129 30 PHE B N 1
ATOM 1736 C CA . PHE B 1 30 ? -36.86000 44.03300 34.41500 1.000 45.86882 30 PHE B CA 1
ATOM 1737 C C . PHE B 1 30 ? -35.48800 44.49800 33.94200 1.000 51.78937 30 PHE B C 1
ATOM 1738 O O . PHE B 1 30 ? -34.53700 43.71100 33.87900 1.000 51.58593 30 PHE B O 1
ATOM 1746 N N . LYS B 1 31 ? -35.39000 45.78100 33.61800 1.000 49.36719 31 LYS B N 1
ATOM 1747 C CA . LYS B 1 31 ? -34.20900 46.36400 32.99300 1.000 50.95148 31 LYS B CA 1
ATOM 1748 C C . LYS B 1 31 ? -33.22700 46.94800 33.98700 1.000 50.64542 31 LYS B C 1
ATOM 1749 O O . LYS B 1 31 ? -32.17900 47.44500 33.57600 1.000 56.43282 31 LYS B O 1
ATOM 1755 N N . TYR B 1 32 ? -33.51100 46.89300 35.28100 1.000 48.02800 32 TYR B N 1
ATOM 1756 C CA . TYR B 1 32 ? -32.75300 47.69600 36.22800 1.000 45.66661 32 TYR B CA 1
ATOM 1757 C C . TYR B 1 32 ? -31.98500 46.86300 37.23900 1.000 49.04815 32 TYR B C 1
ATOM 1758 O O . TYR B 1 32 ? -31.56100 47.39300 38.27100 1.000 47.71175 32 TYR B O 1
ATOM 1767 N N . GLY B 1 33 ? -31.76800 45.58100 36.95600 1.000 48.94082 33 GLY B N 1
ATOM 1768 C CA . GLY B 1 33 ? -30.94300 44.77100 37.82900 1.000 42.99767 33 GLY B CA 1
ATOM 1769 C C . GLY B 1 33 ? -29.62700 45.46500 38.11500 1.000 46.96777 33 GLY B C 1
ATOM 1770 O O . GLY B 1 33 ? -29.04900 46.09300 37.22300 1.000 42.14873 33 GLY B O 1
ATOM 1771 N N . GLY B 1 34 ? -29.18200 45.42100 39.36800 1.000 52.57436 34 GLY B N 1
ATOM 1772 C CA . GLY B 1 34 ? -27.98000 46.12900 39.76900 1.000 51.02219 34 GLY B CA 1
ATOM 1773 C C . GLY B 1 34 ? -28.17200 47.54600 40.27700 1.000 57.68247 34 GLY B C 1
ATOM 1774 O O . GLY B 1 34 ? -27.18900 48.29200 40.37000 1.000 55.61797 34 GLY B O 1
ATOM 1775 N N . TRP B 1 35 ? -29.37700 47.91400 40.70000 1.000 57.78339 35 TRP B N 1
ATOM 1776 C CA . TRP B 1 35 ? -29.65300 49.32500 41.09000 1.000 52.48753 35 TRP B CA 1
ATOM 1777 C C . TRP B 1 35 ? -28.98500 49.72000 42.41600 1.000 53.17586 35 TRP B C 1
ATOM 1778 O O . TRP B 1 35 ? -28.88500 50.91700 42.67300 1.000 59.67009 35 TRP B O 1
ATOM 1789 N N . THR B 1 36 ? -28.54100 48.75800 43.21600 1.000 54.87320 36 THR B N 1
ATOM 1790 C CA . THR B 1 36 ? -27.84500 49.07200 44.48900 1.000 59.59185 36 THR B CA 1
ATOM 1791 C C . THR B 1 36 ? -26.36600 49.33100 44.22300 1.000 66.57173 36 THR B C 1
ATOM 1792 O O . THR B 1 36 ? -25.71800 49.93100 45.08500 1.000 67.52770 36 THR B O 1
ATOM 1796 N N . ALA B 1 37 ? -25.87400 48.92900 43.05700 1.000 69.03092 37 ALA B N 1
ATOM 1797 C CA . ALA B 1 37 ? -24.42700 49.01800 42.76000 1.000 68.05075 37 ALA B CA 1
ATOM 1798 C C . ALA B 1 37 ? -23.86400 50.41700 42.98100 1.000 62.16279 37 ALA B C 1
ATOM 1799 O O . ALA B 1 37 ? -22.95200 50.53900 43.79900 1.000 71.63765 37 ALA B O 1
ATOM 1801 N N . PRO B 1 38 ? -24.33800 51.50000 42.32900 1.000 66.01599 38 PRO B N 1
ATOM 1802 C CA . PRO B 1 38 ? -23.67800 52.79400 42.48900 1.000 62.92506 38 PRO B CA 1
ATOM 1803 C C . PRO B 1 38 ? -23.73200 53.33500 43.92300 1.000 66.91420 38 PRO B C 1
ATOM 1804 O O . PRO B 1 38 ? -23.20300 54.39300 44.14900 1.000 73.93475 38 PRO B O 1
ATOM 1808 N N . TYR B 1 39 ? -24.32400 52.59200 44.85400 1.000 66.54634 39 TYR B N 1
ATOM 1809 C CA . TYR B 1 39 ? -24.52200 53.12800 46.22500 1.000 70.80958 39 TYR B CA 1
ATOM 1810 C C . TYR B 1 39 ? -23.75700 52.29000 47.24700 1.000 72.27274 39 TYR B C 1
ATOM 1811 O O . TYR B 1 39 ? -23.89800 52.52500 48.45100 1.000 75.97311 39 TYR B O 1
ATOM 1820 N N . GLU B 1 40 ? -22.96800 51.34100 46.76200 1.000 77.49336 40 GLU B N 1
ATOM 1821 C CA . GLU B 1 40 ? -22.16000 50.49900 47.67500 1.000 82.36354 40 GLU B CA 1
ATOM 1822 C C . GLU B 1 40 ? -20.99900 51.34900 48.19000 1.000 87.45273 40 GLU B C 1
ATOM 1823 O O . GLU B 1 40 ? -20.33600 51.98800 47.35900 1.000 86.24228 40 GLU B O 1
ATOM 1829 N N . ASP B 1 41 ? -20.77800 51.35800 49.50400 1.000 91.01151 41 ASP B N 1
ATOM 1830 C CA . ASP B 1 41 ? -19.75700 52.24900 50.10900 1.000 98.87894 41 ASP B CA 1
ATOM 1831 C C . ASP B 1 41 ? -18.95900 51.47700 51.15300 1.000 103.89168 41 ASP B C 1
ATOM 1832 O O . ASP B 1 41 ? -19.21400 50.27500 51.32900 1.000 106.82177 41 ASP B O 1
ATOM 1837 N N . GLU B 1 42 ? -18.06500 52.16700 51.85600 1.000 104.63929 42 GLU B N 1
ATOM 1838 C CA . GLU B 1 42 ? -17.29200 51.51300 52.94100 1.000 107.75671 42 GLU B CA 1
ATOM 1839 C C . GLU B 1 42 ? -18.21700 51.34700 54.14600 1.000 110.20639 42 GLU B C 1
ATOM 1840 O O . GLU B 1 42 ? -18.39000 50.20200 54.59800 1.000 108.87102 42 GLU B O 1
ATOM 1846 N N . VAL B 1 43 ? -18.79000 52.45300 54.62700 1.000 109.36038 43 VAL B N 1
ATOM 1847 C CA . VAL B 1 43 ? -19.72100 52.41100 55.79100 1.000 110.58703 43 VAL B CA 1
ATOM 1848 C C . VAL B 1 43 ? -20.75600 51.31600 55.54200 1.000 110.61164 43 VAL B C 1
ATOM 1849 O O . VAL B 1 43 ? -20.94600 50.47100 56.43100 1.000 107.27074 43 VAL B O 1
ATOM 1853 N N . SER B 1 44 ? -21.38500 51.33700 54.36700 1.000 111.14444 44 SER B N 1
ATOM 1854 C CA . SER B 1 44 ? -22.41300 50.32100 54.02300 1.000 108.93686 44 SER B CA 1
ATOM 1855 C C . SER B 1 44 ? -21.85200 48.91700 54.27200 1.000 109.73792 44 SER B C 1
ATOM 1856 O O . SER B 1 44 ? -22.55000 48.10700 54.90100 1.000 107.62519 44 SER B O 1
ATOM 1859 N N . GLY B 1 45 ? -20.62700 48.65500 53.81200 1.000 108.18892 45 GLY B N 1
ATOM 1860 C CA . GLY B 1 45 ? -19.99600 47.34000 54.03500 1.000 107.84611 45 GLY B CA 1
ATOM 1861 C C . GLY B 1 45 ? -19.92000 46.99000 55.50900 1.000 106.91838 45 GLY B C 1
ATOM 1862 O O . GLY B 1 45 ? -20.20000 45.83200 55.86500 1.000 105.39949 45 GLY B O 1
ATOM 1863 N N . LYS B 1 46 ? -19.54900 47.96100 56.33800 1.000 107.53222 46 LYS B N 1
ATOM 1864 C CA . LYS B 1 46 ? -19.44400 47.71200 57.79900 1.000 110.46621 46 LYS B CA 1
ATOM 1865 C C . LYS B 1 46 ? -20.82700 47.34800 58.35100 1.000 110.69342 46 LYS B C 1
ATOM 1866 O O . LYS B 1 46 ? -20.91200 46.38800 59.13700 1.000 107.18612 46 LYS B O 1
ATOM 1872 N N . ILE B 1 47 ? -21.87400 48.06800 57.94100 1.000 110.15871 47 ILE B N 1
ATOM 1873 C CA . ILE B 1 47 ? -23.21300 47.66900 58.40500 1.000 109.87371 47 ILE B CA 1
ATOM 1874 C C . ILE B 1 47 ? -23.50700 46.22200 58.00500 1.000 109.16454 47 ILE B C 1
ATOM 1875 O O . ILE B 1 47 ? -23.99600 45.40400 58.81100 1.000 107.14713 47 ILE B O 1
ATOM 1880 N N . MET B 1 48 ? -23.20100 45.88900 56.74500 1.000 106.49269 48 MET B N 1
ATOM 1881 C CA . MET B 1 48 ? -23.48000 44.55600 56.22400 1.000 107.27077 48 MET B CA 1
ATOM 1882 C C . MET B 1 48 ? -22.83500 43.48600 57.09400 1.000 105.64752 48 MET B C 1
ATOM 1883 O O . MET B 1 48 ? -23.50500 42.54500 57.52700 1.000 101.19287 48 MET B O 1
ATOM 1888 N N . GLU B 1 49 ? -21.54300 43.65400 57.40900 1.000 106.59930 49 GLU B N 1
ATOM 1889 C CA . GLU B 1 49 ? -20.83500 42.63600 58.18300 1.000 107.11488 49 GLU B CA 1
ATOM 1890 C C . GLU B 1 49 ? -21.48400 42.38800 59.54400 1.000 106.68166 49 GLU B C 1
ATOM 1891 O O . GLU B 1 49 ? -21.49300 41.24600 60.02400 1.000 102.71391 49 GLU B O 1
ATOM 1897 N N . LYS B 1 50 ? -22.03800 43.43000 60.17700 1.000 106.71189 50 LYS B N 1
ATOM 1898 C CA . LYS B 1 50 ? -22.81600 43.21600 61.39600 1.000 104.04166 50 LYS B CA 1
ATOM 1899 C C . LYS B 1 50 ? -24.04300 42.35700 61.11300 1.000 102.86531 50 LYS B C 1
ATOM 1900 O O . LYS B 1 50 ? -24.37400 41.45900 61.90000 1.000 101.16013 50 LYS B O 1
ATOM 1906 N N . GLN B 1 51 ? -24.73400 42.61300 59.99100 1.000 101.57290 51 GLN B N 1
ATOM 1907 C CA . GLN B 1 51 ? -25.88300 41.76200 59.66600 1.000 96.71630 51 GLN B CA 1
ATOM 1908 C C . GLN B 1 51 ? -25.48500 40.37300 59.17100 1.000 95.26044 51 GLN B C 1
ATOM 1909 O O . GLN B 1 51 ? -26.33200 39.47100 59.16400 1.000 91.69855 51 GLN B O 1
ATOM 1915 N N . MET B 1 52 ? -24.22400 40.17800 58.76100 1.000 101.01470 52 MET B N 1
ATOM 1916 C CA . MET B 1 52 ? -23.71400 38.88900 58.29500 1.000 101.15792 52 MET B CA 1
ATOM 1917 C C . MET B 1 52 ? -23.12700 38.04500 59.42700 1.000 99.99130 52 MET B C 1
ATOM 1918 O O . MET B 1 52 ? -22.20000 37.25100 59.19900 1.000 97.53015 52 MET B O 1
ATOM 1923 N N . LYS B 1 53 ? -23.63100 38.22800 60.64600 1.000 98.56200 53 LYS B N 1
ATOM 1924 C CA . LYS B 1 53 ? -23.30200 37.33700 61.74700 1.000 97.41496 53 LYS B CA 1
ATOM 1925 C C . LYS B 1 53 ? -23.91200 35.95600 61.50000 1.000 92.31627 53 LYS B C 1
ATOM 1926 O O . LYS B 1 53 ? -25.01100 35.85100 60.94200 1.000 88.24664 53 LYS B O 1
ATOM 1932 N N . PRO B 1 54 ? -23.22100 34.88300 61.87700 1.000 87.06320 54 PRO B N 1
ATOM 1933 C CA . PRO B 1 54 ? -23.79700 33.54300 61.70200 1.000 86.31167 54 PRO B CA 1
ATOM 1934 C C . PRO B 1 54 ? -25.11800 33.38900 62.44600 1.000 81.62885 54 PRO B C 1
ATOM 1935 O O . PRO B 1 54 ? -25.24900 33.77500 63.61100 1.000 83.64044 54 PRO B O 1
ATOM 1939 N N . ALA B 1 55 ? -26.09700 32.81500 61.75200 1.000 75.23587 55 ALA B N 1
ATOM 1940 C CA . ALA B 1 55 ? -27.41100 32.49200 62.29700 1.000 77.29199 55 ALA B CA 1
ATOM 1941 C C . ALA B 1 55 ? -28.03400 31.44800 61.37600 1.000 71.86930 55 ALA B C 1
ATOM 1942 O O . ALA B 1 55 ? -27.38000 30.95100 60.45600 1.000 72.16546 55 ALA B O 1
ATOM 1944 N N . ASP B 1 56 ? -29.29400 31.10700 61.61500 1.000 68.60148 56 ASP B N 1
ATOM 1945 C CA . ASP B 1 56 ? -30.00100 30.24700 60.67800 1.000 68.60350 56 ASP B CA 1
ATOM 1946 C C . ASP B 1 56 ? -30.76700 31.10400 59.66700 1.000 69.50681 56 ASP B C 1
ATOM 1947 O O . ASP B 1 56 ? -30.82800 32.32800 59.77400 1.000 66.56137 56 ASP B O 1
ATOM 1952 N N . TYR B 1 57 ? -31.33500 30.45100 58.65400 1.000 70.62985 57 TYR B N 1
ATOM 1953 C CA . TYR B 1 57 ? -31.86600 31.17400 57.50700 1.000 66.44167 57 TYR B CA 1
ATOM 1954 C C . TYR B 1 57 ? -33.16200 30.54700 57.01800 1.000 63.10586 57 TYR B C 1
ATOM 1955 O O . TYR B 1 57 ? -33.34200 29.32900 57.08900 1.000 65.28571 57 TYR B O 1
ATOM 1964 N N . LEU B 1 58 ? -34.07100 31.40000 56.54000 1.000 63.56594 58 LEU B N 1
ATOM 1965 C CA . LEU B 1 58 ? -35.30400 30.97300 55.88400 1.000 62.82142 58 LEU B CA 1
ATOM 1966 C C . LEU B 1 58 ? -35.35300 31.67100 54.53200 1.000 63.77409 58 LEU B C 1
ATOM 1967 O O . LEU B 1 58 ? -35.27100 32.90400 54.46300 1.000 61.16428 58 LEU B O 1
ATOM 1972 N N . LEU B 1 59 ? -35.44400 30.89300 53.45500 1.000 60.72867 59 LEU B N 1
ATOM 1973 C CA . LEU B 1 59 ? -35.31800 31.47400 52.12800 1.000 60.94058 59 LEU B CA 1
ATOM 1974 C C . LEU B 1 59 ? -36.36700 30.88900 51.19900 1.000 55.43434 59 LEU B C 1
ATOM 1975 O O . LEU B 1 59 ? -36.79600 29.74200 51.35900 1.000 56.88427 59 LEU B O 1
ATOM 1980 N N . GLY B 1 60 ? -36.79800 31.70700 50.24100 1.000 55.84688 60 GLY B N 1
ATOM 1981 C CA . GLY B 1 60 ? -37.53500 31.17900 49.11300 1.000 55.49885 60 GLY B CA 1
ATOM 1982 C C . GLY B 1 60 ? -36.61400 30.39900 48.19300 1.000 54.92772 60 GLY B C 1
ATOM 1983 O O . GLY B 1 60 ? -35.41100 30.65700 48.11500 1.000 53.01199 60 GLY B O 1
ATOM 1984 N N . ARG B 1 61 ? -37.19600 29.42600 47.48700 1.000 57.87365 61 ARG B N 1
ATOM 1985 C CA . ARG B 1 61 ? -36.39600 28.50500 46.68200 1.000 57.64283 61 ARG B CA 1
ATOM 1986 C C . ARG B 1 61 ? -35.56000 29.24600 45.64700 1.000 56.63333 61 ARG B C 1
ATOM 1987 O O . ARG B 1 61 ? -34.37400 28.94300 45.47300 1.000 58.46755 61 ARG B O 1
ATOM 1995 N N . LYS B 1 62 ? -36.14900 30.23500 44.96900 1.000 54.13983 62 LYS B N 1
ATOM 1996 C CA . LYS B 1 62 ? -35.39800 30.99600 43.97200 1.000 57.20084 62 LYS B CA 1
ATOM 1997 C C . LYS B 1 62 ? -34.20300 31.69800 44.59700 1.000 56.90321 62 LYS B C 1
ATOM 1998 O O . LYS B 1 62 ? -33.08500 31.63300 44.06900 1.000 56.46645 62 LYS B O 1
ATOM 2004 N N . THR B 1 63 ? -34.42100 32.38000 45.72600 1.000 55.63354 63 THR B N 1
ATOM 2005 C CA . THR B 1 63 ? -33.31900 33.06400 46.39800 1.000 54.82137 63 THR B CA 1
ATOM 2006 C C . THR B 1 63 ? -32.27100 32.06700 46.87400 1.000 56.16165 63 THR B C 1
ATOM 2007 O O . THR B 1 63 ? -31.06500 32.33900 46.81600 1.000 56.83634 63 THR B O 1
ATOM 2011 N N . PHE B 1 64 ? -32.71100 30.89600 47.32500 1.000 51.36209 64 PHE B N 1
ATOM 2012 C CA . PHE B 1 64 ? -31.75700 29.87300 47.72600 1.000 59.46484 64 PHE B CA 1
ATOM 2013 C C . PHE B 1 64 ? -30.88300 29.44100 46.55000 1.000 59.16765 64 PHE B C 1
ATOM 2014 O O . PHE B 1 64 ? -29.66400 29.34400 46.68400 1.000 59.92372 64 PHE B O 1
ATOM 2022 N N . GLU B 1 65 ? -31.49000 29.18600 45.38500 1.000 61.57722 65 GLU B N 1
ATOM 2023 C CA . GLU B 1 65 ? -30.72000 28.75100 44.22000 1.000 58.17560 65 GLU B CA 1
ATOM 2024 C C . GLU B 1 65 ? -29.76800 29.84000 43.74500 1.000 59.30464 65 GLU B C 1
ATOM 2025 O O . GLU B 1 65 ? -28.61100 29.55400 43.40800 1.000 58.26544 65 GLU B O 1
ATOM 2031 N N . ILE B 1 66 ? -30.22800 31.09700 43.71700 1.000 54.71521 66 ILE B N 1
ATOM 2032 C CA . ILE B 1 66 ? -29.32300 32.19900 43.39000 1.000 51.37972 66 ILE B CA 1
ATOM 2033 C C . ILE B 1 66 ? -28.13300 32.19600 44.34300 1.000 58.00591 66 ILE B C 1
ATOM 2034 O O . ILE B 1 66 ? -26.97700 32.35400 43.93100 1.000 55.55690 66 ILE B O 1
ATOM 2039 N N . PHE B 1 67 ? -28.39900 32.02100 45.63800 1.000 56.13244 67 PHE B N 1
ATOM 2040 C CA . PHE B 1 67 ? -27.31000 32.00100 46.60900 1.000 60.61909 67 PHE B CA 1
ATOM 2041 C C . PHE B 1 67 ? -26.37500 30.81600 46.37200 1.000 58.62346 67 PHE B C 1
ATOM 2042 O O . PHE B 1 67 ? -25.15000 30.96500 46.40600 1.000 60.87437 67 PHE B O 1
ATOM 2050 N N . ALA B 1 68 ? -26.94100 29.63800 46.10900 1.000 59.02773 68 ALA B N 1
ATOM 2051 C CA . ALA B 1 68 ? -26.15600 28.41400 45.98400 1.000 60.90268 68 ALA B CA 1
ATOM 2052 C C . ALA B 1 68 ? -25.17600 28.49000 44.82100 1.000 57.70463 68 ALA B C 1
ATOM 2053 O O . ALA B 1 68 ? -24.12300 27.84900 44.85100 1.000 57.96316 68 ALA B O 1
ATOM 2055 N N . SER B 1 69 ? -25.49900 29.27800 43.80000 1.000 52.45801 69 SER B N 1
ATOM 2056 C CA . SER B 1 69 ? -24.63500 29.42000 42.64400 1.000 54.35636 69 SER B CA 1
ATOM 2057 C C . SER B 1 69 ? -23.37200 30.22100 42.93800 1.000 61.19110 69 SER B C 1
ATOM 2058 O O . SER B 1 69 ? -22.45800 30.22700 42.10500 1.000 57.20092 69 SER B O 1
ATOM 2061 N N . TYR B 1 70 ? -23.31600 30.92700 44.06200 1.000 60.85968 70 TYR B N 1
ATOM 2062 C CA . TYR B 1 70 ? -22.20500 31.83500 44.32200 1.000 65.37513 70 TYR B CA 1
ATOM 2063 C C . TYR B 1 70 ? -21.54400 31.64100 45.67900 1.000 64.94136 70 TYR B C 1
ATOM 2064 O O . TYR B 1 70 ? -20.31300 31.60000 45.78700 1.000 64.38119 70 TYR B O 1
ATOM 2073 N N . TRP B 1 71 ? -22.35800 31.51400 46.71600 1.000 65.42385 71 TRP B N 1
ATOM 2074 C CA . TRP B 1 71 ? -21.83800 31.67800 48.06500 1.000 68.62607 71 TRP B CA 1
ATOM 2075 C C . TRP B 1 71 ? -21.01300 30.49800 48.56700 1.000 66.48511 71 TRP B C 1
ATOM 2076 O O . TRP B 1 71 ? -20.10700 30.71300 49.38000 1.000 67.98195 71 TRP B O 1
ATOM 2087 N N . PRO B 1 72 ? -21.27900 29.25200 48.16100 1.000 64.62408 72 PRO B N 1
ATOM 2088 C CA . PRO B 1 72 ? -20.37600 28.17700 48.60300 1.000 71.07969 72 PRO B CA 1
ATOM 2089 C C . PRO B 1 72 ? -18.92700 28.41200 48.21000 1.000 66.39523 72 PRO B C 1
ATOM 2090 O O . PRO B 1 72 ? -18.02600 27.95700 48.92400 1.000 68.62163 72 PRO B O 1
ATOM 2094 N N . GLU B 1 73 ? -18.67200 29.14100 47.12200 1.000 67.44578 73 GLU B N 1
ATOM 2095 C CA . GLU B 1 73 ? -17.31600 29.42900 46.66900 1.000 65.30131 73 GLU B CA 1
ATOM 2096 C C . GLU B 1 73 ? -16.74300 30.68500 47.29600 1.000 67.01758 73 GLU B C 1
ATOM 2097 O O . GLU B 1 73 ? -15.63500 31.08900 46.92900 1.000 67.62201 73 GLU B O 1
ATOM 2103 N N . HIS B 1 74 ? -17.47900 31.33300 48.19500 1.000 74.40313 74 HIS B N 1
ATOM 2104 C CA . HIS B 1 74 ? -17.00700 32.54300 48.86600 1.000 74.63239 74 HIS B CA 1
ATOM 2105 C C . HIS B 1 74 ? -17.34800 32.46200 50.35400 1.000 79.30379 74 HIS B C 1
ATOM 2106 O O . HIS B 1 74 ? -17.84100 33.41100 50.96400 1.000 79.86482 74 HIS B O 1
ATOM 2113 N N . ALA B 1 75 ? -17.08500 31.29100 50.95200 1.000 79.71512 75 ALA B N 1
ATOM 2114 C CA . ALA B 1 75 ? -17.31100 31.09900 52.38000 1.000 78.33104 75 ALA B CA 1
ATOM 2115 C C . ALA B 1 75 ? -16.43800 32.01400 53.22600 1.000 84.20683 75 ALA B C 1
ATOM 2116 O O . ALA B 1 75 ? -16.74800 32.23900 54.40100 1.000 83.94581 75 ALA B O 1
ATOM 2118 N N . ASP B 1 76 ? -15.35600 32.54800 52.66000 1.000 81.33076 76 ASP B N 1
ATOM 2119 C CA . ASP B 1 76 ? -14.53400 33.49900 53.39400 1.000 86.76119 76 ASP B CA 1
ATOM 2120 C C . ASP B 1 76 ? -15.32700 34.76200 53.72500 1.000 90.54563 76 ASP B C 1
ATOM 2121 O O . ASP B 1 76 ? -15.42800 35.16000 54.89300 1.000 91.97494 76 ASP B O 1
ATOM 2126 N N . PHE B 1 77 ? -15.93200 35.38800 52.70600 1.000 91.19083 77 PHE B N 1
ATOM 2127 C CA . PHE B 1 77 ? -16.56800 36.68900 52.90200 1.000 90.15508 77 PHE B CA 1
ATOM 2128 C C . PHE B 1 77 ? -17.80100 36.56900 53.78600 1.000 90.68163 77 PHE B C 1
ATOM 2129 O O . PHE B 1 77 ? -17.97800 37.34700 54.73100 1.000 94.49321 77 PHE B O 1
ATOM 2137 N N . TRP B 1 78 ? -18.65700 35.58600 53.51300 1.000 86.68149 78 TRP B N 1
ATOM 2138 C CA . TRP B 1 78 ? -19.88800 35.38900 54.26900 1.000 82.11925 78 TRP B CA 1
ATOM 2139 C C . TRP B 1 78 ? -19.92000 33.95300 54.78300 1.000 83.78645 78 TRP B C 1
ATOM 2140 O O . TRP B 1 78 ? -20.57700 33.07700 54.17700 1.000 83.00871 78 TRP B O 1
ATOM 2151 N N . PRO B 1 79 ? -19.22400 33.66700 55.88900 1.000 83.98695 79 PRO B N 1
ATOM 2152 C CA . PRO B 1 79 ? -19.23200 32.29200 56.41000 1.000 77.45148 79 PRO B CA 1
ATOM 2153 C C . PRO B 1 79 ? -20.57900 31.83700 56.94400 1.000 79.42912 79 PRO B C 1
ATOM 2154 O O . PRO B 1 79 ? -20.91300 30.65300 56.80600 1.000 79.11832 79 PRO B O 1
ATOM 2158 N N . GLY B 1 80 ? -21.36000 32.73400 57.54900 1.000 76.67304 80 GLY B N 1
ATOM 2159 C CA . GLY B 1 80 ? -22.56600 32.29600 58.23700 1.000 69.70136 80 GLY B CA 1
ATOM 2160 C C . GLY B 1 80 ? -23.53100 31.55900 57.33100 1.000 67.79995 80 GLY B C 1
ATOM 2161 O O . GLY B 1 80 ? -24.13300 30.55800 57.73000 1.000 65.78506 80 GLY B O 1
ATOM 2162 N N . ILE B 1 81 ? -23.68300 32.03600 56.09400 1.000 71.37942 81 ILE B N 1
ATOM 2163 C CA . ILE B 1 81 ? -24.65400 31.43300 55.18300 1.000 72.21244 81 ILE B CA 1
ATOM 2164 C C . ILE B 1 81 ? -24.25200 29.99900 54.81900 1.000 72.77698 81 ILE B C 1
ATOM 2165 O O . ILE B 1 81 ? -25.11600 29.12900 54.63400 1.000 72.08201 81 ILE B O 1
ATOM 2170 N N . ASN B 1 82 ? -22.95200 29.71600 54.72800 1.000 71.65663 82 ASN B N 1
ATOM 2171 C CA . ASN B 1 82 ? -22.52700 28.33100 54.53100 1.000 76.36376 82 ASN B CA 1
ATOM 2172 C C . ASN B 1 82 ? -22.66800 27.50400 55.80600 1.000 76.19579 82 ASN B C 1
ATOM 2173 O O . ASN B 1 82 ? -23.10800 26.34800 55.75200 1.000 73.68487 82 ASN B O 1
ATOM 2178 N N . ASP B 1 83 ? -22.30600 28.08400 56.95900 1.000 78.58357 83 ASP B N 1
ATOM 2179 C CA . ASP B 1 83 ? -22.26100 27.32900 58.21300 1.000 76.55563 83 ASP B CA 1
ATOM 2180 C C . ASP B 1 83 ? -23.64600 27.11400 58.82500 1.000 74.71547 83 ASP B C 1
ATOM 2181 O O . ASP B 1 83 ? -23.92500 26.03600 59.36600 1.000 69.35518 83 ASP B O 1
ATOM 2186 N N . GLY B 1 84 ? -24.52800 28.12200 58.76000 1.000 74.16849 84 GLY B N 1
ATOM 2187 C CA . GLY B 1 84 ? -25.84400 27.98000 59.34600 1.000 67.81181 84 GLY B CA 1
ATOM 2188 C C . GLY B 1 84 ? -26.77100 27.13100 58.50000 1.000 69.19566 84 GLY B C 1
ATOM 2189 O O . GLY B 1 84 ? -26.61100 27.01300 57.28700 1.000 73.68480 84 GLY B O 1
ATOM 2190 N N . THR B 1 85 ? -27.76000 26.52600 59.15300 1.000 62.31631 85 THR B N 1
ATOM 2191 C CA . THR B 1 85 ? -28.74200 25.73600 58.42200 1.000 68.53576 85 THR B CA 1
ATOM 2192 C C . THR B 1 85 ? -29.65900 26.63900 57.60100 1.000 77.89869 85 THR B C 1
ATOM 2193 O O . THR B 1 85 ? -30.25500 27.58300 58.13100 1.000 72.51332 85 THR B O 1
ATOM 2197 N N . LYS B 1 86 ? -29.80300 26.33000 56.31300 1.000 75.42817 86 LYS B N 1
ATOM 2198 C CA . LYS B 1 86 ? -30.63800 27.11500 55.41500 1.000 67.72716 86 LYS B CA 1
ATOM 2199 C C . LYS B 1 86 ? -31.95600 26.38300 55.20000 1.000 67.67428 86 LYS B C 1
ATOM 2200 O O . LYS B 1 86 ? -31.98800 25.29600 54.61700 1.000 69.56194 86 LYS B O 1
ATOM 2206 N N . TYR B 1 87 ? -33.04200 26.97900 55.67600 1.000 66.74039 87 TYR B N 1
ATOM 2207 C CA . TYR B 1 87 ? -34.37000 26.39900 55.52700 1.000 69.17218 87 TYR B CA 1
ATOM 2208 C C . TYR B 1 87 ? -35.02200 27.00100 54.28800 1.000 64.45651 87 TYR B C 1
ATOM 2209 O O . TYR B 1 87 ? -35.18000 28.22200 54.20000 1.000 67.19590 87 TYR B O 1
ATOM 2218 N N . VAL B 1 88 ? -35.38100 26.15800 53.32700 1.000 62.82100 88 VAL B N 1
ATOM 2219 C CA . VAL B 1 88 ? -35.80700 26.61900 52.01200 1.000 64.06515 88 VAL B CA 1
ATOM 2220 C C . VAL B 1 88 ? -37.20800 26.11400 51.75200 1.000 61.64449 88 VAL B C 1
ATOM 2221 O O . VAL B 1 88 ? -37.46300 24.90800 51.83300 1.000 65.26737 88 VAL B O 1
ATOM 2225 N N . MET B 1 89 ? -38.10500 27.02700 51.40400 1.000 60.82231 89 MET B N 1
ATOM 2226 C CA . MET B 1 89 ? -39.47400 26.65300 51.08100 1.000 61.24206 89 MET B CA 1
ATOM 2227 C C . MET B 1 89 ? -39.52900 26.22300 49.62300 1.000 57.89362 89 MET B C 1
ATOM 2228 O O . MET B 1 89 ? -39.18800 27.00900 48.73400 1.000 59.93051 89 MET B O 1
ATOM 2233 N N . SER B 1 90 ? -39.94400 24.98400 49.37200 1.000 59.29739 90 SER B N 1
ATOM 2234 C CA . SER B 1 90 ? -40.00800 24.50400 48.00300 1.000 61.46264 90 SER B CA 1
ATOM 2235 C C . SER B 1 90 ? -40.88800 23.26800 47.91800 1.000 64.49371 90 SER B C 1
ATOM 2236 O O . SER B 1 90 ? -40.86500 22.41500 48.80700 1.000 72.94469 90 SER B O 1
ATOM 2239 N N . LYS B 1 91 ? -41.66300 23.18700 46.84600 1.000 62.28495 91 LYS B N 1
ATOM 2240 C CA . LYS B 1 91 ? -42.29600 21.94700 46.43700 1.000 68.38923 91 LYS B CA 1
ATOM 2241 C C . LYS B 1 91 ? -41.53700 21.28300 45.30200 1.000 68.30322 91 LYS B C 1
ATOM 2242 O O . LYS B 1 91 ? -41.87200 20.15800 44.92200 1.000 68.13505 91 LYS B O 1
ATOM 2248 N N . THR B 1 92 ? -40.51800 21.96000 44.77400 1.000 70.93247 92 THR B N 1
ATOM 2249 C CA . THR B 1 92 ? -39.80100 21.61800 43.55000 1.000 69.87182 92 THR B CA 1
ATOM 2250 C C . THR B 1 92 ? -38.48900 20.90900 43.82500 1.000 69.81905 92 THR B C 1
ATOM 2251 O O . THR B 1 92 ? -38.11100 19.99600 43.08600 1.000 72.87343 92 THR B O 1
ATOM 2255 N N . VAL B 1 93 ? -37.79800 21.30800 44.88500 1.000 70.23694 93 VAL B N 1
ATOM 2256 C CA . VAL B 1 93 ? -36.45800 20.83400 45.18000 1.000 73.18999 93 VAL B CA 1
ATOM 2257 C C . VAL B 1 93 ? -36.45100 20.27500 46.59100 1.000 74.61281 93 VAL B C 1
ATOM 2258 O O . VAL B 1 93 ? -36.76500 20.99200 47.54800 1.000 74.19488 93 VAL B O 1
ATOM 2262 N N . LYS B 1 94 ? -36.06600 19.01200 46.72900 1.000 73.05754 94 LYS B N 1
ATOM 2263 C CA . LYS B 1 94 ? -36.02000 18.38800 48.03700 1.000 68.98073 94 LYS B CA 1
ATOM 2264 C C . LYS B 1 94 ? -34.60600 18.07200 48.50400 1.000 72.20517 94 LYS B C 1
ATOM 2265 O O . LYS B 1 94 ? -34.43700 17.58600 49.62600 1.000 77.19518 94 LYS B O 1
ATOM 2271 N N . LYS B 1 95 ? -33.58600 18.35200 47.69600 1.000 71.30762 95 LYS B N 1
ATOM 2272 C CA . LYS B 1 95 ? -32.21200 18.08300 48.09100 1.000 71.01381 95 LYS B CA 1
ATOM 2273 C C . LYS B 1 95 ? -31.31000 19.12700 47.45800 1.000 73.01056 95 LYS B C 1
ATOM 2274 O O . LYS B 1 95 ? -31.63200 19.71400 46.41900 1.000 65.83501 95 LYS B O 1
ATOM 2280 N N . SER B 1 96 ? -30.15900 19.34100 48.08800 1.000 68.50660 96 SER B N 1
ATOM 2281 C CA . SER B 1 96 ? -29.18500 20.25700 47.52200 1.000 69.92024 96 SER B CA 1
ATOM 2282 C C . SER B 1 96 ? -27.78700 19.79900 47.89300 1.000 69.97253 96 SER B C 1
ATOM 2283 O O . SER B 1 96 ? -27.56500 19.20300 48.95000 1.000 69.81307 96 SER B O 1
ATOM 2286 N N . ASP B 1 97 ? -26.84100 20.09900 47.00800 1.000 70.00134 97 ASP B N 1
ATOM 2287 C CA . ASP B 1 97 ? -25.43900 19.85000 47.30100 1.000 74.62307 97 ASP B CA 1
ATOM 2288 C C . ASP B 1 97 ? -24.85600 20.86700 48.27100 1.000 72.19588 97 ASP B C 1
ATOM 2289 O O . ASP B 1 97 ? -23.72200 20.68400 48.72400 1.000 77.65415 97 ASP B O 1
ATOM 2294 N N . TRP B 1 98 ? -25.58300 21.93400 48.58800 1.000 67.29872 98 TRP B N 1
ATOM 2295 C CA . TRP B 1 98 ? -25.10500 22.89200 49.57400 1.000 69.22453 98 TRP B CA 1
ATOM 2296 C C . TRP B 1 98 ? -25.22100 22.30500 50.97600 1.000 70.21186 98 TRP B C 1
ATOM 2297 O O . TRP B 1 98 ? -26.26800 21.76200 51.35100 1.000 71.33510 98 TRP B O 1
ATOM 2308 N N . LYS B 1 99 ? -24.14400 22.41200 51.74800 1.000 74.52020 99 LYS B N 1
ATOM 2309 C CA . LYS B 1 99 ? -24.15300 21.91100 53.11700 1.000 77.41736 99 LYS B CA 1
ATOM 2310 C C . LYS B 1 99 ? -25.18400 22.66200 53.95400 1.000 74.01506 99 LYS B C 1
ATOM 2311 O O . LYS B 1 99 ? -25.35100 23.87700 53.81500 1.000 75.72594 99 LYS B O 1
ATOM 2317 N N . ASN B 1 100 ? -25.86800 21.93100 54.83900 1.000 75.17069 100 ASN B N 1
ATOM 2318 C CA . ASN B 1 100 ? -26.85000 22.50200 55.76500 1.000 73.61959 100 ASN B CA 1
ATOM 2319 C C . ASN B 1 100 ? -28.01300 23.15700 55.01200 1.000 72.43122 100 ASN B C 1
ATOM 2320 O O . ASN B 1 100 ? -28.19400 24.37800 55.01100 1.000 68.41687 100 ASN B O 1
ATOM 2325 N N . SER B 1 101 ? -28.78500 22.30100 54.34800 1.000 72.92991 101 SER B N 1
ATOM 2326 C CA . SER B 1 101 ? -29.96000 22.72000 53.59600 1.000 67.99802 101 SER B CA 1
ATOM 2327 C C . SER B 1 101 ? -31.12000 21.80600 53.95500 1.000 74.82423 101 SER B C 1
ATOM 2328 O O . SER B 1 101 ? -31.06400 20.60100 53.68400 1.000 75.81349 101 SER B O 1
ATOM 2331 N N . VAL B 1 102 ? -32.17400 22.37800 54.54600 1.000 72.31232 102 VAL B N 1
ATOM 2332 C CA . VAL B 1 102 ? -33.39700 21.65300 54.87800 1.000 70.69981 102 VAL B CA 1
ATOM 2333 C C . VAL B 1 102 ? -34.55900 22.28200 54.11700 1.000 72.77949 102 VAL B C 1
ATOM 2334 O O . VAL B 1 102 ? -34.66000 23.51000 54.02700 1.000 71.15395 102 VAL B O 1
ATOM 2338 N N . PHE B 1 103 ? -35.44200 21.44500 53.58600 1.000 69.45663 103 PHE B N 1
ATOM 2339 C CA . PHE B 1 103 ? -36.47500 21.89300 52.66600 1.000 73.96339 103 PHE B CA 1
ATOM 2340 C C . PHE B 1 103 ? -37.85700 21.72400 53.28500 1.000 75.35356 103 PHE B C 1
ATOM 2341 O O . PHE B 1 103 ? -38.20800 20.63500 53.75400 1.000 76.24382 103 PHE B O 1
ATOM 2349 N N . LEU B 1 104 ? -38.63600 22.80800 53.27500 1.000 73.53289 104 LEU B N 1
ATOM 2350 C CA . LEU B 1 104 ? -39.94900 22.87200 53.90100 1.000 73.62602 104 LEU B CA 1
ATOM 2351 C C . LEU B 1 104 ? -41.02000 23.12300 52.84200 1.000 73.12637 104 LEU B C 1
ATOM 2352 O O . LEU B 1 104 ? -40.78900 23.83500 51.85900 1.000 71.55830 104 LEU B O 1
ATOM 2357 N N . GLU B 1 105 ? -42.19300 22.53500 53.04500 1.000 70.99041 105 GLU B N 1
ATOM 2358 C CA . GLU B 1 105 ? -43.21600 22.48100 52.01400 1.000 73.39750 105 GLU B CA 1
ATOM 2359 C C . GLU B 1 105 ? -44.46300 23.30300 52.31300 1.000 81.00367 105 GLU B C 1
ATOM 2360 O O . GLU B 1 105 ? -45.13200 23.74400 51.37400 1.000 82.76628 105 GLU B O 1
ATOM 2366 N N . SER B 1 106 ? -44.79500 23.52900 53.58300 1.000 79.36333 106 SER B N 1
ATOM 2367 C CA . SER B 1 106 ? -46.06200 24.14200 53.95400 1.000 76.67722 106 SER B CA 1
ATOM 2368 C C . SER B 1 106 ? -45.83000 25.23100 54.99100 1.000 74.09682 106 SER B C 1
ATOM 2369 O O . SER B 1 106 ? -44.73400 25.38100 55.53900 1.000 74.76980 106 SER B O 1
ATOM 2372 N N . LEU B 1 107 ? -46.89300 25.99600 55.25000 1.000 70.43137 107 LEU B N 1
ATOM 2373 C CA . LEU B 1 107 ? -46.83000 27.05000 56.26100 1.000 77.23885 107 LEU B CA 1
ATOM 2374 C C . LEU B 1 107 ? -46.52800 26.46900 57.63700 1.000 74.53061 107 LEU B C 1
ATOM 2375 O O . LEU B 1 107 ? -45.75800 27.04800 58.42300 1.000 79.05901 107 LEU B O 1
ATOM 2380 N N . ALA B 1 108 ? -47.14100 25.32500 57.94400 1.000 75.36230 108 ALA B N 1
ATOM 2381 C CA . ALA B 1 108 ? -46.93900 24.67400 59.23000 1.000 78.36483 108 ALA B CA 1
ATOM 2382 C C . ALA B 1 108 ? -45.46500 24.43400 59.49900 1.000 82.66225 108 ALA B C 1
ATOM 2383 O O . ALA B 1 108 ? -44.99900 24.59300 60.63500 1.000 84.38154 108 ALA B O 1
ATOM 2385 N N . ASP B 1 109 ? -44.71900 24.03800 58.46400 1.000 80.11241 109 ASP B N 1
ATOM 2386 C CA . ASP B 1 109 ? -43.29500 23.77600 58.63300 1.000 77.92836 109 ASP B CA 1
ATOM 2387 C C . ASP B 1 109 ? -42.55900 25.03400 59.06800 1.000 77.00037 109 ASP B C 1
ATOM 2388 O O . ASP B 1 109 ? -41.71600 24.99200 59.97700 1.000 81.67580 109 ASP B O 1
ATOM 2393 N N . ILE B 1 110 ? -42.87500 26.16800 58.44000 1.000 74.62030 110 ILE B N 1
ATOM 2394 C CA . ILE B 1 110 ? -42.24100 27.41700 58.84100 1.000 78.49757 110 ILE B CA 1
ATOM 2395 C C . ILE B 1 110 ? -42.57800 27.72100 60.29100 1.000 80.11571 110 ILE B C 1
ATOM 2396 O O . ILE B 1 110 ? -41.71900 28.15700 61.07400 1.000 77.52203 110 ILE B O 1
ATOM 2401 N N . LYS B 1 111 ? -43.83400 27.49200 60.67400 1.000 80.41418 111 LYS B N 1
ATOM 2402 C CA . LYS B 1 111 ? -44.23100 27.82500 62.03600 1.000 86.24614 111 LYS B CA 1
ATOM 2403 C C . LYS B 1 111 ? -43.48700 26.96500 63.05200 1.000 88.12400 111 LYS B C 1
ATOM 2404 O O . LYS B 1 111 ? -42.90300 27.49200 64.00800 1.000 87.83370 111 LYS B O 1
ATOM 2410 N N . LYS B 1 112 ? -43.45500 25.64300 62.83900 1.000 88.12502 112 LYS B N 1
ATOM 2411 C CA . LYS B 1 112 ? -42.70100 24.77700 63.74500 1.000 88.03008 112 LYS B CA 1
ATOM 2412 C C . LYS B 1 112 ? -41.24800 25.21400 63.82700 1.000 85.20893 112 LYS B C 1
ATOM 2413 O O . LYS B 1 112 ? -40.66600 25.25800 64.91800 1.000 89.07851 112 LYS B O 1
ATOM 2419 N N . LEU B 1 113 ? -40.65500 25.57400 62.68800 1.000 81.42789 113 LEU B N 1
ATOM 2420 C CA . LEU B 1 113 ? -39.28800 26.07400 62.70000 1.000 80.37120 113 LEU B CA 1
ATOM 2421 C C . LEU B 1 113 ? -39.15800 27.31000 63.59300 1.000 86.11256 113 LEU B C 1
ATOM 2422 O O . LEU B 1 113 ? -38.15000 27.47800 64.29200 1.000 83.75160 113 LEU B O 1
ATOM 2427 N N . LYS B 1 114 ? -40.17200 28.18500 63.58900 1.000 87.54761 114 LYS B N 1
ATOM 2428 C CA . LYS B 1 114 ? -40.14400 29.34500 64.48100 1.000 83.82303 114 LYS B CA 1
ATOM 2429 C C . LYS B 1 114 ? -40.18400 28.91600 65.94200 1.000 84.01602 114 LYS B C 1
ATOM 2430 O O . LYS B 1 114 ? -39.36500 29.36600 66.75400 1.000 82.10603 114 LYS B O 1
ATOM 2436 N N . ASN B 1 115 ? -41.13600 28.03400 66.29400 1.000 86.82462 115 ASN B N 1
ATOM 2437 C CA . ASN B 1 115 ? -41.38800 27.51000 67.64300 1.000 89.66480 115 ASN B CA 1
ATOM 2438 C C . ASN B 1 115 ? -40.33800 26.53000 68.08700 1.000 90.76585 115 ASN B C 1
ATOM 2439 O O . ASN B 1 115 ? -40.54000 25.85700 69.10700 1.000 89.37612 115 ASN B O 1
ATOM 2444 N N . SER B 1 116 ? -39.25800 26.42700 67.31600 1.000 91.95331 116 SER B N 1
ATOM 2445 C CA . SER B 1 116 ? -38.15200 25.53400 67.60800 1.000 88.11425 116 SER B CA 1
ATOM 2446 C C . SER B 1 116 ? -37.16700 26.23100 68.53600 1.000 88.17489 116 SER B C 1
ATOM 2447 O O . SER B 1 116 ? -37.42800 27.31700 69.06300 1.000 91.63169 116 SER B O 1
ATOM 2450 N N . GLU B 1 117 ? -36.01900 25.59600 68.74300 1.000 89.53386 117 GLU B N 1
ATOM 2451 C CA . GLU B 1 117 ? -34.90000 26.16400 69.47500 1.000 89.90399 117 GLU B CA 1
ATOM 2452 C C . GLU B 1 117 ? -33.71600 26.26900 68.52900 1.000 86.05482 117 GLU B C 1
ATOM 2453 O O . GLU B 1 117 ? -33.50000 25.38200 67.69800 1.000 84.26741 117 GLU B O 1
ATOM 2459 N N . GLY B 1 118 ? -32.95400 27.33800 68.65300 1.000 85.24884 118 GLY B N 1
ATOM 2460 C CA . GLY B 1 118 ? -31.77100 27.51400 67.84200 1.000 79.80801 118 GLY B CA 1
ATOM 2461 C C . GLY B 1 118 ? -31.53800 28.98300 67.57600 1.000 84.33531 118 GLY B C 1
ATOM 2462 O O . GLY B 1 118 ? -32.15700 29.85100 68.18800 1.000 85.65371 118 GLY B O 1
ATOM 2463 N N . SER B 1 119 ? -30.62100 29.24200 66.64800 1.000 86.92636 119 SER B N 1
ATOM 2464 C CA . SER B 1 119 ? -30.27800 30.61600 66.31500 1.000 89.34263 119 SER B CA 1
ATOM 2465 C C . SER B 1 119 ? -31.48200 31.31900 65.70100 1.000 83.82411 119 SER B C 1
ATOM 2466 O O . SER B 1 119 ? -32.35300 30.69400 65.08900 1.000 82.20647 119 SER B O 1
ATOM 2469 N N . ASP B 1 120 ? -31.54400 32.63100 65.90400 1.000 83.44273 120 ASP B N 1
ATOM 2470 C CA . ASP B 1 120 ? -32.57300 33.42600 65.25600 1.000 81.89551 120 ASP B CA 1
ATOM 2471 C C . ASP B 1 120 ? -32.44200 33.29200 63.74200 1.000 79.47718 120 ASP B C 1
ATOM 2472 O O . ASP B 1 120 ? -31.35200 33.06200 63.21000 1.000 81.44702 120 ASP B O 1
ATOM 2477 N N . ILE B 1 121 ? -33.56800 33.43100 63.05200 1.000 75.94969 121 ILE B N 1
ATOM 2478 C CA . ILE B 1 121 ? -33.66300 33.20500 61.61500 1.000 66.70895 121 ILE B CA 1
ATOM 2479 C C . ILE B 1 121 ? -33.53600 34.53000 60.88300 1.000 71.73494 121 ILE B C 1
ATOM 2480 O O . ILE B 1 121 ? -34.21800 35.50300 61.22900 1.000 71.03769 121 ILE B O 1
ATOM 2485 N N . GLN B 1 122 ? -32.67000 34.56900 59.87200 1.000 71.39695 122 GLN B N 1
ATOM 2486 C CA . GLN B 1 122 ? -32.63000 35.66300 58.91200 1.000 65.00486 122 GLN B CA 1
ATOM 2487 C C . GLN B 1 122 ? -33.30600 35.23500 57.61300 1.000 65.29843 122 GLN B C 1
ATOM 2488 O O . GLN B 1 122 ? -33.26800 34.06400 57.22400 1.000 68.39084 122 GLN B O 1
ATOM 2494 N N . VAL B 1 123 ? -33.96200 36.19600 56.96300 1.000 65.57553 123 VAL B N 1
ATOM 2495 C CA . VAL B 1 123 ? -34.58900 36.01100 55.65800 1.000 62.44124 123 VAL B CA 1
ATOM 2496 C C . VAL B 1 123 ? -34.02300 37.07700 54.73100 1.000 56.94433 123 VAL B C 1
ATOM 2497 O O . VAL B 1 123 ? -34.21200 38.27100 54.97700 1.000 57.39043 123 VAL B O 1
ATOM 2501 N N . TRP B 1 124 ? -33.33700 36.65200 53.67100 1.000 60.19669 124 TRP B N 1
ATOM 2502 C CA . TRP B 1 124 ? -32.83900 37.54800 52.63600 1.000 57.14281 124 TRP B CA 1
ATOM 2503 C C . TRP B 1 124 ? -33.57900 37.29500 51.33000 1.000 55.30335 124 TRP B C 1
ATOM 2504 O O . TRP B 1 124 ? -34.09000 36.18900 51.09200 1.000 54.17561 124 TRP B O 1
ATOM 2515 N N . GLY B 1 125 ? -33.64800 38.33300 50.49600 1.000 52.88566 125 GLY B N 1
ATOM 2516 C CA . GLY B 1 125 ? -34.41500 38.23200 49.25600 1.000 52.39041 125 GLY B CA 1
ATOM 2517 C C . GLY B 1 125 ? -35.80000 37.66300 49.50700 1.000 59.33595 125 GLY B C 1
ATOM 2518 O O . GLY B 1 125 ? -36.52600 38.11400 50.40100 1.000 61.63948 125 GLY B O 1
ATOM 2519 N N . SER B 1 126 ? -36.17500 36.64900 48.72500 1.000 49.90916 126 SER B N 1
ATOM 2520 C CA . SER B 1 126 ? -37.33500 35.80500 49.02800 1.000 52.50108 126 SER B CA 1
ATOM 2521 C C . SER B 1 126 ? -38.64200 36.60600 49.13000 1.000 58.87582 126 SER B C 1
ATOM 2522 O O . SER B 1 126 ? -39.47200 36.36500 50.01600 1.000 55.86967 126 SER B O 1
ATOM 2525 N N . GLY B 1 127 ? -38.84600 37.53600 48.18700 1.000 58.54202 127 GLY B N 1
ATOM 2526 C CA . GLY B 1 127 ? -40.02900 38.38300 48.22600 1.000 52.59565 127 GLY B CA 1
ATOM 2527 C C . GLY B 1 127 ? -41.31900 37.59300 48.24200 1.000 54.64830 127 GLY B C 1
ATOM 2528 O O . GLY B 1 127 ? -42.22200 37.87400 49.04000 1.000 56.56171 127 GLY B O 1
ATOM 2529 N N . GLU B 1 128 ? -41.40800 36.56400 47.39000 1.000 53.07036 128 GLU B N 1
ATOM 2530 C CA . GLU B 1 128 ? -42.62100 35.76100 47.34200 1.000 54.32378 128 GLU B CA 1
ATOM 2531 C C . GLU B 1 128 ? -42.86800 35.04100 48.67100 1.000 59.87636 128 GLU B C 1
ATOM 2532 O O . GLU B 1 128 ? -44.00300 35.01700 49.17300 1.000 58.93519 128 GLU B O 1
ATOM 2538 N N . LEU B 1 129 ? -41.81800 34.46000 49.26200 1.000 58.74968 129 LEU B N 1
ATOM 2539 C CA . LEU B 1 129 ? -41.95500 33.82600 50.57300 1.000 59.88954 129 LEU B CA 1
ATOM 2540 C C . LEU B 1 129 ? -42.34900 34.84900 51.63000 1.000 53.36840 129 LEU B C 1
ATOM 2541 O O . LEU B 1 129 ? -43.19900 34.58600 52.49900 1.000 59.09909 129 LEU B O 1
ATOM 2546 N N . ILE B 1 130 ? -41.73400 36.02600 51.56100 1.000 54.55143 130 ILE B N 1
ATOM 2547 C CA . ILE B 1 130 ? -42.02200 37.08100 52.51400 1.000 57.02284 130 ILE B CA 1
ATOM 2548 C C . ILE B 1 130 ? -43.50700 37.40900 52.52600 1.000 62.51867 130 ILE B C 1
ATOM 2549 O O . ILE B 1 130 ? -44.06600 37.72700 53.58100 1.000 60.08894 130 ILE B O 1
ATOM 2554 N N . GLN B 1 131 ? -44.17700 37.31800 51.37400 1.000 55.90812 131 GLN B N 1
ATOM 2555 C CA . GLN B 1 131 ? -45.60600 37.61500 51.36300 1.000 55.89567 131 GLN B CA 1
ATOM 2556 C C . GLN B 1 131 ? -46.39700 36.64700 52.24900 1.000 61.94928 131 GLN B C 1
ATOM 2557 O O . GLN B 1 131 ? -47.30800 37.06800 52.97500 1.000 58.12708 131 GLN B O 1
ATOM 2563 N N . LEU B 1 132 ? -46.06200 35.35100 52.21100 1.000 58.90792 132 LEU B N 1
ATOM 2564 C CA . LEU B 1 132 ? -46.69500 34.37500 53.10400 1.000 59.23246 132 LEU B CA 1
ATOM 2565 C C . LEU B 1 132 ? -46.38200 34.66800 54.56900 1.000 60.81938 132 LEU B C 1
ATOM 2566 O O . LEU B 1 132 ? -47.25600 34.54400 55.44900 1.000 64.95583 132 LEU B O 1
ATOM 2571 N N . LEU B 1 133 ? -45.13200 35.04400 54.84600 1.000 57.88716 133 LEU B N 1
ATOM 2572 C CA . LEU B 1 133 ? -44.75100 35.39800 56.21100 1.000 58.68112 133 LEU B CA 1
ATOM 2573 C C . LEU B 1 133 ? -45.55800 36.59300 56.72800 1.000 65.36760 133 LEU B C 1
ATOM 2574 O O . LEU B 1 133 ? -46.14200 36.54200 57.81900 1.000 65.22050 133 LEU B O 1
ATOM 2579 N N . PHE B 1 134 ? -45.59300 37.68300 55.95500 1.000 63.19980 134 PHE B N 1
ATOM 2580 C CA . PHE B 1 134 ? -46.37300 38.86700 56.31200 1.000 55.37022 134 PHE B CA 1
ATOM 2581 C C . PHE B 1 134 ? -47.84400 38.51000 56.51800 1.000 58.45409 134 PHE B C 1
ATOM 2582 O O . PHE B 1 134 ? -48.46000 38.89500 57.52100 1.000 66.22050 134 PHE B O 1
ATOM 2590 N N . LYS B 1 135 ? -48.41900 37.74700 55.58400 1.000 58.03078 135 LYS B N 1
ATOM 2591 C CA . LYS B 1 135 ? -49.84000 37.43200 55.65800 1.000 61.45583 135 LYS B CA 1
ATOM 2592 C C . LYS B 1 135 ? -50.17800 36.65900 56.92900 1.000 67.11702 135 LYS B C 1
ATOM 2593 O O . LYS B 1 135 ? -51.24500 36.87100 57.51900 1.000 62.88848 135 LYS B O 1
ATOM 2599 N N . ASN B 1 136 ? -49.29700 35.75800 57.37500 1.000 70.31615 136 ASN B N 1
ATOM 2600 C CA . ASN B 1 136 ? -49.56500 35.06400 58.63400 1.000 63.16849 136 ASN B CA 1
ATOM 2601 C C . ASN B 1 136 ? -48.89300 35.70900 59.82200 1.000 65.60048 136 ASN B C 1
ATOM 2602 O O . ASN B 1 136 ? -48.84200 35.08800 60.88900 1.000 66.99219 136 ASN B O 1
ATOM 2607 N N . ASP B 1 137 ? -48.37700 36.92500 59.65500 1.000 64.96232 137 ASP B N 1
ATOM 2608 C CA . ASP B 1 137 ? -47.74300 37.69800 60.71900 1.000 60.05202 137 ASP B CA 1
ATOM 2609 C C . ASP B 1 137 ? -46.69300 36.87100 61.45300 1.000 65.35727 137 ASP B C 1
ATOM 2610 O O . ASP B 1 137 ? -46.77500 36.63200 62.65800 1.000 68.46916 137 ASP B O 1
ATOM 2615 N N . LEU B 1 138 ? -45.68400 36.44500 60.70000 1.000 66.47809 138 LEU B N 1
ATOM 2616 C CA . LEU B 1 138 ? -44.58300 35.67200 61.25100 1.000 68.25940 138 LEU B CA 1
ATOM 2617 C C . LEU B 1 138 ? -43.27900 36.44800 61.30700 1.000 63.71751 138 LEU B C 1
ATOM 2618 O O . LEU B 1 138 ? -42.28300 35.91100 61.80300 1.000 70.08101 138 LEU B O 1
ATOM 2623 N N . VAL B 1 139 ? -43.24800 37.68500 60.81400 1.000 58.74280 139 VAL B N 1
ATOM 2624 C CA . VAL B 1 139 ? -42.01800 38.47100 60.78900 1.000 61.10910 139 VAL B CA 1
ATOM 2625 C C . VAL B 1 139 ? -41.96900 39.33400 62.03500 1.000 69.10255 139 VAL B C 1
ATOM 2626 O O . VAL B 1 139 ? -42.94400 40.02400 62.35800 1.000 71.12761 139 VAL B O 1
ATOM 2630 N N . ASP B 1 140 ? -40.83300 39.29800 62.73300 1.000 68.26328 140 ASP B N 1
ATOM 2631 C CA . ASP B 1 140 ? -40.66500 40.03500 63.97900 1.000 70.28055 140 ASP B CA 1
ATOM 2632 C C . ASP B 1 140 ? -39.83900 41.29400 63.81400 1.000 67.32025 140 ASP B C 1
ATOM 2633 O O . ASP B 1 140 ? -40.05800 42.26600 64.54500 1.000 69.78179 140 ASP B O 1
ATOM 2638 N N . GLU B 1 141 ? -38.89700 41.30700 62.88300 1.000 65.87308 141 GLU B N 1
ATOM 2639 C CA . GLU B 1 141 ? -38.06200 42.47800 62.68400 1.000 63.86492 141 GLU B CA 1
ATOM 2640 C C . GLU B 1 141 ? -37.86700 42.70100 61.19400 1.000 67.13845 141 GLU B C 1
ATOM 2641 O O . GLU B 1 141 ? -37.97300 41.77500 60.38500 1.000 64.50721 141 GLU B O 1
ATOM 2647 N N . LEU B 1 142 ? -37.59900 43.95700 60.84700 1.000 68.61320 142 LEU B N 1
ATOM 2648 C CA . LEU B 1 142 ? -37.39500 44.39200 59.47000 1.000 69.53392 142 LEU B CA 1
ATOM 2649 C C . LEU B 1 142 ? -36.13600 45.23500 59.43900 1.000 69.14779 142 LEU B C 1
ATOM 2650 O O . LEU B 1 142 ? -36.03900 46.21100 60.18400 1.000 71.25377 142 LEU B O 1
ATOM 2655 N N . TRP B 1 143 ? -35.17800 44.87100 58.58900 1.000 69.03128 143 TRP B N 1
ATOM 2656 C CA . TRP B 1 143 ? -33.96000 45.66200 58.40000 1.000 67.20378 143 TRP B CA 1
ATOM 2657 C C . TRP B 1 143 ? -33.95600 46.10900 56.94800 1.000 64.59951 143 TRP B C 1
ATOM 2658 O O . TRP B 1 143 ? -33.70200 45.30800 56.04200 1.000 62.33148 143 TRP B O 1
ATOM 2669 N N . LEU B 1 144 ? -34.24700 47.37900 56.71600 1.000 64.44861 144 LEU B N 1
ATOM 2670 C CA . LEU B 1 144 ? -34.33200 47.89200 55.36500 1.000 67.76389 144 LEU B CA 1
ATOM 2671 C C . LEU B 1 144 ? -33.16000 48.81600 55.07500 1.000 63.69572 144 LEU B C 1
ATOM 2672 O O . LEU B 1 144 ? -32.64700 49.50400 55.96500 1.000 68.75399 144 LEU B O 1
ATOM 2677 N N . LYS B 1 145 ? -32.73900 48.80000 53.81400 1.000 61.88316 145 LYS B N 1
ATOM 2678 C CA . LYS B 1 145 ? -31.85600 49.80800 53.25000 1.000 62.61980 145 LYS B CA 1
ATOM 2679 C C . LYS B 1 145 ? -32.62800 50.45900 52.11600 1.000 62.21648 145 LYS B C 1
ATOM 2680 O O . LYS B 1 145 ? -33.11300 49.76300 51.21700 1.000 58.41693 145 LYS B O 1
ATOM 2686 N N . ILE B 1 146 ? -32.75500 51.78100 52.16800 1.000 61.29528 146 ILE B N 1
ATOM 2687 C CA . ILE B 1 146 ? -33.60300 52.52900 51.25200 1.000 58.39514 146 ILE B CA 1
ATOM 2688 C C . ILE B 1 146 ? -32.71400 53.40000 50.38400 1.000 56.76563 146 ILE B C 1
ATOM 2689 O O . ILE B 1 146 ? -31.95400 54.23400 50.89200 1.000 62.76823 146 ILE B O 1
ATOM 2694 N N . PHE B 1 147 ? -32.82300 53.21300 49.07500 1.000 57.16219 147 PHE B N 1
ATOM 2695 C CA . PHE B 1 147 ? -31.90500 53.75200 48.09200 1.000 57.88197 147 PHE B CA 1
ATOM 2696 C C . PHE B 1 147 ? -32.53000 54.91500 47.31900 1.000 57.54085 147 PHE B C 1
ATOM 2697 O O . PHE B 1 147 ? -33.70400 54.85500 46.94100 1.000 58.13561 147 PHE B O 1
ATOM 2705 N N . PRO B 1 148 ? -31.77400 55.96700 47.05600 1.000 58.64632 148 PRO B N 1
ATOM 2706 C CA . PRO B 1 148 ? -32.33200 57.21800 46.52700 1.000 57.27810 148 PRO B CA 1
ATOM 2707 C C . PRO B 1 148 ? -32.70100 57.17100 45.04800 1.000 57.12350 148 PRO B C 1
ATOM 2708 O O . PRO B 1 148 ? -32.31600 58.04400 44.26300 1.000 54.35004 148 PRO B O 1
ATOM 2712 N N . VAL B 1 149 ? -33.46300 56.13500 44.69600 1.000 53.81883 149 VAL B N 1
ATOM 2713 C CA . VAL B 1 149 ? -33.88200 55.94600 43.28100 1.000 54.98457 149 VAL B CA 1
ATOM 2714 C C . VAL B 1 149 ? -35.34800 55.52300 43.23700 1.000 52.58735 149 VAL B C 1
ATOM 2715 O O . VAL B 1 149 ? -35.85200 55.02100 44.24600 1.000 49.71675 149 VAL B O 1
ATOM 2719 N N . THR B 1 150 ? -35.98600 55.74200 42.09700 1.000 49.64265 150 THR B N 1
ATOM 2720 C CA . THR B 1 150 ? -37.36800 55.25100 41.91700 1.000 56.79906 150 THR B CA 1
ATOM 2721 C C . THR B 1 150 ? -37.40900 54.44000 40.62100 1.000 56.07195 150 THR B C 1
ATOM 2722 O O . THR B 1 150 ? -36.72500 54.83400 39.67500 1.000 55.15654 150 THR B O 1
ATOM 2726 N N . LEU B 1 151 ? -38.12100 53.31800 40.61900 1.000 52.86400 151 LEU B N 1
ATOM 2727 C CA . LEU B 1 151 ? -38.28000 52.45900 39.42200 1.000 56.65963 151 LEU B CA 1
ATOM 2728 C C . LEU B 1 151 ? -39.70700 51.93600 39.48200 1.000 65.00588 151 LEU B C 1
ATOM 2729 O O . LEU B 1 151 ? -39.96200 51.09300 40.33100 1.000 75.87724 151 LEU B O 1
ATOM 2734 N N . ASN B 1 152 ? -40.60900 52.40500 38.63900 1.000 66.92098 152 ASN B N 1
ATOM 2735 C CA . ASN B 1 152 ? -42.02300 51.97500 38.80200 1.000 63.72819 152 ASN B CA 1
ATOM 2736 C C . ASN B 1 152 ? -42.13600 50.45100 38.81600 1.000 64.25434 152 ASN B C 1
ATOM 2737 O O . ASN B 1 152 ? -42.70700 49.92000 39.77700 1.000 68.61443 152 ASN B O 1
ATOM 2742 N N . THR B 1 153 ? -41.59900 49.78000 37.80500 1.000 58.40039 153 THR B N 1
ATOM 2743 C CA . THR B 1 153 ? -41.76300 48.31200 37.66800 1.000 60.14477 153 THR B CA 1
ATOM 2744 C C . THR B 1 153 ? -40.85900 47.52000 38.61700 1.000 56.76365 153 THR B C 1
ATOM 2745 O O . THR B 1 153 ? -39.83400 48.05300 39.04900 1.000 53.36605 153 THR B O 1
ATOM 2749 N N . GLY B 1 154 ? -41.24300 46.27700 38.91000 1.000 53.78645 154 GLY B N 1
ATOM 2750 C CA . GLY B 1 154 ? -40.39800 45.41000 39.74400 1.000 53.39494 154 GLY B CA 1
ATOM 2751 C C . GLY B 1 154 ? -41.12800 44.75000 40.89500 1.000 53.04511 154 GLY B C 1
ATOM 2752 O O . GLY B 1 154 ? -42.11900 45.31200 41.37100 1.000 52.45972 154 GLY B O 1
ATOM 2753 N N . LYS B 1 155 ? -40.62900 43.60000 41.33900 1.000 51.34613 155 LYS B N 1
ATOM 2754 C CA . LYS B 1 155 ? -41.20300 42.91400 42.52000 1.000 51.41090 155 LYS B CA 1
ATOM 2755 C C . LYS B 1 155 ? -41.01500 43.81700 43.73600 1.000 50.82925 155 LYS B C 1
ATOM 2756 O O . LYS B 1 155 ? -39.97500 44.47900 43.82600 1.000 46.07635 155 LYS B O 1
ATOM 2762 N N . ARG B 1 156 ? -41.97300 43.80000 44.65500 1.000 54.50434 156 ARG B N 1
ATOM 2763 C CA . ARG B 1 156 ? -41.95300 44.71900 45.78500 1.000 52.50275 156 ARG B CA 1
ATOM 2764 C C . ARG B 1 156 ? -41.82900 43.94700 47.08600 1.000 46.97019 156 ARG B C 1
ATOM 2765 O O . ARG B 1 156 ? -42.37700 42.85200 47.22200 1.000 51.75589 156 ARG B O 1
ATOM 2773 N N . LEU B 1 157 ? -41.12000 44.53100 48.05300 1.000 44.14677 157 LEU B N 1
ATOM 2774 C CA . LEU B 1 157 ? -41.14500 43.97600 49.40300 1.000 42.52853 157 LEU B CA 1
ATOM 2775 C C . LEU B 1 157 ? -42.57500 43.90500 49.94500 1.000 50.55341 157 LEU B C 1
ATOM 2776 O O . LEU B 1 157 ? -43.06800 42.82900 50.31400 1.000 48.97178 157 LEU B O 1
ATOM 2781 N N . PHE B 1 158 ? -43.27800 45.03700 49.94400 1.000 51.18766 158 PHE B N 1
ATOM 2782 C CA . PHE B 1 158 ? -44.61800 45.12700 50.52100 1.000 49.61533 158 PHE B CA 1
ATOM 2783 C C . PHE B 1 158 ? -45.61500 44.82300 49.41300 1.000 51.28266 158 PHE B C 1
ATOM 2784 O O . PHE B 1 158 ? -46.12600 45.71500 48.73500 1.000 54.47825 158 PHE B O 1
ATOM 2792 N N . GLY B 1 159 ? -45.88500 43.53900 49.23100 1.000 47.30704 159 GLY B N 1
ATOM 2793 C CA . GLY B 1 159 ? -46.72200 43.07500 48.15400 1.000 48.12702 159 GLY B CA 1
ATOM 2794 C C . GLY B 1 159 ? -48.04700 42.56800 48.66500 1.000 51.81323 159 GLY B C 1
ATOM 2795 O O . GLY B 1 159 ? -48.56900 43.07200 49.66600 1.000 54.25875 159 GLY B O 1
ATOM 2796 N N . ASP B 1 160 ? -48.59000 41.55500 47.99700 1.000 51.28875 160 ASP B N 1
ATOM 2797 C CA . ASP B 1 160 ? -49.92500 41.05800 48.29600 1.000 55.31181 160 ASP B CA 1
ATOM 2798 C C . ASP B 1 160 ? -50.01500 40.35700 49.64400 1.000 58.23863 160 ASP B C 1
ATOM 2799 O O . ASP B 1 160 ? -51.08800 39.85900 49.99100 1.000 54.60686 160 ASP B O 1
ATOM 2804 N N . GLY B 1 161 ? -48.92500 40.27000 50.39500 1.000 57.96882 161 GLY B N 1
ATOM 2805 C CA . GLY B 1 161 ? -48.99800 39.67200 51.70800 1.000 56.83298 161 GLY B CA 1
ATOM 2806 C C . GLY B 1 161 ? -49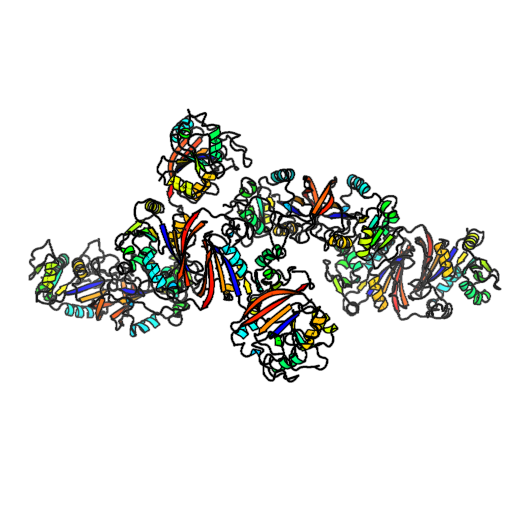.11900 40.71300 52.80100 1.000 55.72854 161 GLY B C 1
ATOM 2807 O O . GLY B 1 161 ? -49.47300 40.39300 53.94000 1.000 58.29364 161 GLY B O 1
ATOM 2808 N N . THR B 1 162 ? -48.83100 41.96400 52.46800 1.000 51.61108 162 THR B N 1
ATOM 2809 C CA . THR B 1 162 ? -48.71800 42.98300 53.49800 1.000 57.35688 162 THR B CA 1
ATOM 2810 C C . THR B 1 162 ? -50.02500 43.10300 54.27100 1.000 54.64617 162 THR B C 1
ATOM 2811 O O . THR B 1 162 ? -51.10900 42.83000 53.75100 1.000 53.03376 162 THR B O 1
ATOM 2815 N N . ILE B 1 163 ? -49.91400 43.43900 55.54900 1.000 54.34659 163 ILE B N 1
ATOM 2816 C CA . ILE B 1 163 ? -51.11800 43.54600 56.36800 1.000 58.52185 163 ILE B CA 1
ATOM 2817 C C . ILE B 1 163 ? -51.03200 44.83700 57.16900 1.000 59.14953 163 ILE B C 1
ATOM 2818 O O . ILE B 1 163 ? -49.92000 45.32400 57.44000 1.000 53.35380 163 ILE B O 1
ATOM 2823 N N . PRO B 1 164 ? -52.16300 45.43300 57.55500 1.000 57.57483 164 PRO B N 1
ATOM 2824 C CA . PRO B 1 164 ? -52.10800 46.54900 58.51000 1.000 58.18008 164 PRO B CA 1
ATOM 2825 C C . PRO B 1 164 ? -51.38500 46.09200 59.76600 1.000 53.36289 164 PRO B C 1
ATOM 2826 O O . PRO B 1 164 ? -51.76300 45.09900 60.38800 1.000 55.82293 164 PRO B O 1
ATOM 2830 N N . ALA B 1 165 ? -50.32200 46.80300 60.11500 1.000 49.74986 165 ALA B N 1
ATOM 2831 C CA . ALA B 1 165 ? -49.50700 46.44100 61.25600 1.000 55.24539 165 ALA B CA 1
ATOM 2832 C C . ALA B 1 165 ? -48.62000 47.62600 61.59000 1.000 48.04212 165 ALA B C 1
ATOM 2833 O O . ALA B 1 165 ? -48.18600 48.34800 60.69700 1.000 50.16750 165 ALA B O 1
ATOM 2835 N N . ALA B 1 166 ? -48.36500 47.81900 62.88000 1.000 53.09918 166 ALA B N 1
ATOM 2836 C CA . ALA B 1 166 ? -47.51500 48.89900 63.37100 1.000 61.29752 166 ALA B CA 1
ATOM 2837 C C . ALA B 1 166 ? -46.13700 48.37600 63.76500 1.000 61.39396 166 ALA B C 1
ATOM 2838 O O . ALA B 1 166 ? -45.96600 47.20400 64.11400 1.000 59.98361 166 ALA B O 1
ATOM 2840 N N . PHE B 1 167 ? -45.15900 49.28500 63.74600 1.000 59.93361 167 PHE B N 1
ATOM 2841 C CA . PHE B 1 167 ? -43.76400 48.95500 63.98600 1.000 60.30720 167 PHE B CA 1
ATOM 2842 C C . PHE B 1 167 ? -43.13000 50.00800 64.88300 1.000 63.07425 167 PHE B C 1
ATOM 2843 O O . PHE B 1 167 ? -43.62200 51.13000 65.00000 1.000 60.79947 167 PHE B O 1
ATOM 2851 N N . THR B 1 168 ? -42.00800 49.63100 65.49800 1.000 67.87392 168 THR B N 1
ATOM 2852 C CA . THR B 1 168 ? -41.19300 50.52200 66.31600 1.000 65.27166 168 THR B CA 1
ATOM 2853 C C . THR B 1 168 ? -39.84800 50.72300 65.63900 1.000 62.42298 168 THR B C 1
ATOM 2854 O O . THR B 1 168 ? -39.16400 49.74200 65.33400 1.000 73.90391 168 THR B O 1
ATOM 2858 N N . LEU B 1 169 ? -39.45700 51.97600 65.41300 1.000 61.73709 169 LEU B N 1
ATOM 2859 C CA . LEU B 1 169 ? -38.15000 52.22200 64.81700 1.000 64.41216 169 LEU B CA 1
ATOM 2860 C C . LEU B 1 169 ? -37.07400 51.91100 65.84200 1.000 71.89585 169 LEU B C 1
ATOM 2861 O O . LEU B 1 169 ? -36.88600 52.66800 66.79900 1.000 74.72427 169 LEU B O 1
ATOM 2866 N N . ILE B 1 170 ? -36.34900 50.80900 65.63300 1.000 75.64809 170 ILE B N 1
ATOM 2867 C CA . ILE B 1 170 ? -35.24600 50.47100 66.53000 1.000 76.72403 170 ILE B CA 1
ATOM 2868 C C . ILE B 1 170 ? -33.99300 51.27800 66.20200 1.000 71.25191 170 ILE B C 1
ATOM 2869 O O . ILE B 1 170 ? -33.33700 51.80100 67.10600 1.000 81.33928 170 ILE B O 1
ATOM 2874 N N . GLU B 1 171 ? -33.62500 51.40000 64.92800 1.000 70.70152 171 GLU B N 1
ATOM 2875 C CA . GLU B 1 171 ? -32.35700 52.08000 64.66600 1.000 71.13013 171 GLU B CA 1
ATOM 2876 C C . GLU B 1 171 ? -32.36600 52.67500 63.26500 1.000 71.86768 171 GLU B C 1
ATOM 2877 O O . GLU B 1 171 ? -32.97800 52.12100 62.35500 1.000 79.19407 171 GLU B O 1
ATOM 2883 N N . SER B 1 172 ? -31.68300 53.80500 63.09500 1.000 71.35487 172 SER B N 1
ATOM 2884 C CA . SER B 1 172 ? -31.55400 54.40000 61.77200 1.000 75.94984 172 SER B CA 1
ATOM 2885 C C . SER B 1 172 ? -30.17100 55.00800 61.60100 1.000 71.97806 172 SER B C 1
ATOM 2886 O O . SER B 1 172 ? -29.57200 55.50200 62.55900 1.000 76.67717 172 SER B O 1
ATOM 2889 N N . SER B 1 173 ? -29.68900 54.98200 60.35600 1.000 71.90159 173 SER B N 1
ATOM 2890 C CA . SER B 1 173 ? -28.40800 55.56800 59.96900 1.000 73.08301 173 SER B CA 1
ATOM 2891 C C . SER B 1 173 ? -28.51200 56.03700 58.52600 1.000 68.90169 173 SER B C 1
ATOM 2892 O O . SER B 1 173 ? -29.44800 55.68000 57.81200 1.000 74.59233 173 SER B O 1
ATOM 2895 N N . VAL B 1 174 ? -27.53500 56.83300 58.09500 1.000 68.01169 174 VAL B N 1
ATOM 2896 C CA . VAL B 1 174 ? -27.43800 57.27800 56.70800 1.000 72.63062 174 VAL B CA 1
ATOM 2897 C C . VAL B 1 174 ? -26.01400 57.05900 56.19800 1.000 78.70455 174 VAL B C 1
ATOM 2898 O O . VAL B 1 174 ? -25.04400 57.46900 56.84500 1.000 78.47690 174 VAL B O 1
ATOM 2902 N N . THR B 1 175 ? -25.89100 56.40400 55.04200 1.000 77.90371 175 THR B N 1
ATOM 2903 C CA . THR B 1 175 ? -24.59800 56.22700 54.40400 1.000 76.81611 175 THR B CA 1
ATOM 2904 C C . THR B 1 175 ? -24.17200 57.50500 53.70100 1.000 77.21801 175 THR B C 1
ATOM 2905 O O . THR B 1 175 ? -24.99400 58.38700 53.43600 1.000 71.86866 175 THR B O 1
ATOM 2909 N N . PRO B 1 176 ? -22.87700 57.63300 53.40100 1.000 76.54236 176 PRO B N 1
ATOM 2910 C CA . PRO B 1 176 ? -22.42400 58.76300 52.57600 1.000 71.29920 176 PRO B CA 1
ATOM 2911 C C . PRO B 1 176 ? -23.04400 58.79000 51.19600 1.000 77.55222 176 PRO B C 1
ATOM 2912 O O . PRO B 1 176 ? -23.22300 59.87600 50.62900 1.000 83.06447 176 PRO B O 1
ATOM 2916 N N . SER B 1 177 ? -23.36400 57.63200 50.62200 1.000 75.00358 177 SER B N 1
ATOM 2917 C CA . SER B 1 177 ? -23.91100 57.62800 49.27300 1.000 79.65975 177 SER B CA 1
ATOM 2918 C C . SER B 1 177 ? -25.39000 57.98400 49.24300 1.000 75.32253 177 SER B C 1
ATOM 2919 O O . SER B 1 177 ? -25.94700 58.14000 48.15100 1.000 74.17589 177 SER B O 1
ATOM 2922 N N . GLY B 1 178 ? -26.03000 58.11700 50.39900 1.000 72.19172 178 GLY B N 1
ATOM 2923 C CA . GLY B 1 178 ? -27.41300 58.52900 50.46600 1.000 72.14563 178 GLY B CA 1
ATOM 2924 C C . GLY B 1 178 ? -28.40900 57.42600 50.72600 1.000 70.58623 178 GLY B C 1
ATOM 2925 O O . GLY B 1 178 ? -29.59100 57.60300 50.41800 1.000 66.58286 178 GLY B O 1
ATOM 2926 N N . VAL B 1 179 ? -27.97600 56.30100 51.26100 1.000 67.96258 179 VAL B N 1
ATOM 2927 C CA . VAL B 1 179 ? -28.85000 55.17800 51.56400 1.000 69.76133 179 VAL B CA 1
ATOM 2928 C C . VAL B 1 179 ? -29.24400 55.27500 53.02800 1.000 70.60426 179 VAL B C 1
ATOM 2929 O O . VAL B 1 179 ? -28.43700 55.69100 53.87100 1.000 66.74789 179 VAL B O 1
ATOM 2933 N N . ILE B 1 180 ? -30.48400 54.90700 53.34000 1.000 60.65145 180 ILE B N 1
ATOM 2934 C CA . ILE B 1 180 ? -31.00500 55.03500 54.69700 1.000 69.00963 180 ILE B CA 1
ATOM 2935 C C . ILE B 1 180 ? -31.14500 53.64300 55.29400 1.000 64.35799 180 ILE B C 1
ATOM 2936 O O . ILE B 1 180 ? -31.83200 52.78200 54.73100 1.000 67.51204 180 ILE B O 1
ATOM 2941 N N . ILE B 1 181 ? -30.49400 53.41800 56.42800 1.000 66.00784 181 ILE B N 1
ATOM 2942 C CA . ILE B 1 181 ? -30.61700 52.16000 57.15200 1.000 71.53085 181 ILE B CA 1
ATOM 2943 C C . ILE B 1 181 ? -31.69300 52.33600 58.20600 1.000 69.14777 181 ILE B C 1
ATOM 2944 O O . ILE B 1 181 ? -31.59300 53.22700 59.05200 1.000 74.13483 181 ILE B O 1
ATOM 2949 N N . ALA B 1 182 ? -32.70900 51.48100 58.17400 1.000 70.30997 182 ALA B N 1
ATOM 2950 C CA . ALA B 1 182 ? -33.82200 51.61700 59.10100 1.000 72.58864 182 ALA B CA 1
ATOM 2951 C C . ALA B 1 182 ? -34.25000 50.23700 59.55600 1.000 71.67405 182 ALA B C 1
ATOM 2952 O O . ALA B 1 182 ? -34.67700 49.41400 58.74000 1.000 72.38361 182 ALA B O 1
ATOM 2954 N N . ASN B 1 183 ? -34.13400 49.98700 60.85300 1.000 65.13839 183 ASN B N 1
ATOM 2955 C CA . ASN B 1 183 ? -34.50800 48.71300 61.43800 1.000 66.03453 183 ASN B CA 1
ATOM 2956 C C . ASN B 1 183 ? -35.67500 48.92500 62.38500 1.000 70.63302 183 ASN B C 1
ATOM 2957 O O . ASN B 1 183 ? -35.64100 49.83300 63.23000 1.000 76.28288 183 ASN B O 1
ATOM 2962 N N . TYR B 1 184 ? -36.66800 48.04600 62.25900 1.000 65.80245 184 TYR B N 1
ATOM 2963 C CA . TYR B 1 184 ? -37.97300 48.15200 62.88200 1.000 69.15343 184 TYR B CA 1
ATOM 2964 C C . TYR B 1 184 ? -38.29600 46.85700 63.59300 1.000 72.85496 184 TYR B C 1
ATOM 2965 O O . TYR B 1 184 ? -37.89200 45.77600 63.15200 1.000 71.54424 184 TYR B O 1
ATOM 2974 N N . LYS B 1 185 ? -39.19900 46.95200 64.57500 1.000 67.02547 185 LYS B N 1
ATOM 2975 C CA . LYS B 1 185 ? -39.69300 45.74400 65.27700 1.000 65.12216 185 LYS B CA 1
ATOM 2976 C C . LYS B 1 185 ? -41.22900 45.75700 65.26900 1.000 69.78421 185 LYS B C 1
ATOM 2977 O O . LYS B 1 185 ? -41.80200 46.84200 65.41200 1.000 69.46898 185 LYS B O 1
ATOM 2983 N N . ARG B 1 186 ? -41.86400 44.59300 65.12800 1.000 63.37298 186 ARG B N 1
ATOM 2984 C CA . ARG B 1 186 ? -43.34700 44.51100 65.12100 1.000 67.72844 186 ARG B CA 1
ATOM 2985 C C . ARG B 1 186 ? -43.89000 45.06900 66.43800 1.000 74.82565 186 ARG B C 1
ATOM 2986 O O . ARG B 1 186 ? -43.32000 44.73900 67.48600 1.000 78.55832 186 ARG B O 1
ATOM 2994 N N . ALA B 1 187 ? -44.97200 45.85000 66.38800 1.000 63.89459 187 ALA B N 1
ATOM 2995 C CA . ALA B 1 187 ? -45.45200 46.52600 67.61200 1.000 61.00253 187 ALA B CA 1
ATOM 2996 C C . ALA B 1 187 ? -46.97600 46.54300 67.71400 1.000 70.05050 187 ALA B C 1
ATOM 2997 O O . ALA B 1 187 ? -47.52200 47.58200 68.10600 1.000 72.30517 187 ALA B O 1
ATOM 2999 N N . GLY B 1 188 ? -47.64500 45.46300 67.34600 1.000 64.84079 188 GLY B N 1
ATOM 3000 C CA . GLY B 1 188 ? -49.09800 45.41900 67.58100 1.000 70.92157 188 GLY B CA 1
ATOM 3001 C C . GLY B 1 188 ? -49.97200 46.07500 66.53100 1.000 73.77506 188 GLY B C 1
ATOM 3002 O O . GLY B 1 188 ? -49.54000 46.17000 65.37300 1.000 68.19630 188 GLY B O 1
ATOM 3003 N N . GLU B 1 189 ? -51.14900 46.55500 66.93800 1.000 73.50266 189 GLU B N 1
ATOM 3004 C CA . GLU B 1 189 ? -52.14900 47.07300 65.96700 1.000 74.34176 189 GLU B CA 1
ATOM 3005 C C . GLU B 1 189 ? -51.86900 48.50000 65.50100 1.000 64.32944 189 GLU B C 1
ATOM 3006 O O . GLU B 1 189 ? -51.07200 49.19200 66.14500 1.000 70.66460 189 GLU B O 1
ATOM 3012 N N . VAL B 1 190 ? -52.53300 48.90000 64.41500 1.000 67.74744 190 VAL B N 1
ATOM 3013 C CA . VAL B 1 190 ? -52.38000 50.27700 63.86400 1.000 71.10548 190 VAL B CA 1
ATOM 3014 C C . VAL B 1 190 ? -53.23000 51.24800 64.68500 1.000 66.58658 190 VAL B C 1
ATOM 3015 O O . VAL B 1 190 ? -54.37400 50.89500 65.01100 1.000 68.92913 190 VAL B O 1
ATOM 3019 N N . LYS B 1 191 ? -52.68600 52.42300 64.98600 1.000 69.11928 191 LYS B N 1
ATOM 3020 C CA . LYS B 1 191 ? -53.37600 53.43100 65.77500 1.000 72.75904 191 LYS B CA 1
ATOM 3021 C C . LYS B 1 191 ? -53.75100 54.61300 64.89200 1.000 66.76659 191 LYS B C 1
ATOM 3022 O O . LYS B 1 191 ? -52.93800 55.07200 64.08300 1.000 67.91787 191 LYS B O 1
ATOM 3028 N N . THR B 1 192 ? -54.98600 55.10300 65.05400 1.000 69.86198 192 THR B N 1
ATOM 3029 C CA . THR B 1 192 ? -55.45600 56.31000 64.37900 1.000 68.35155 192 THR B CA 1
ATOM 3030 C C . THR B 1 192 ? -56.04200 57.27000 65.39800 1.000 66.62921 192 THR B C 1
ATOM 3031 O O . THR B 1 192 ? -56.74400 56.86000 66.32700 1.000 64.45960 192 THR B O 1
ATOM 3035 N N . GLY B 1 193 ? -55.75800 58.54600 65.21200 1.000 64.92844 193 GLY B N 1
ATOM 3036 C CA . GLY B 1 193 ? -56.45300 59.59400 65.92300 1.000 67.88239 193 GLY B CA 1
ATOM 3037 C C . GLY B 1 193 ? -56.88100 60.68800 64.96500 1.000 65.62616 193 GLY B C 1
ATOM 3038 O O . GLY B 1 193 ? -57.07700 60.45600 63.76600 1.000 58.03794 193 GLY B O 1
ATOM 3039 N N . THR B 1 194 ? -57.02300 61.88900 65.50900 1.000 68.58603 194 THR B N 1
ATOM 3040 C CA . THR B 1 194 ? -57.28000 63.09900 64.74300 1.000 59.17926 194 THR B CA 1
ATOM 3041 C C . THR B 1 194 ? -56.20800 64.09800 65.12200 1.000 56.50674 194 THR B C 1
ATOM 3042 O O . THR B 1 194 ? -56.02300 64.38600 66.30700 1.000 67.26229 194 THR B O 1
ATOM 3046 N N . VAL B 1 195 ? -55.49000 64.60700 64.13200 1.000 59.76633 195 VAL B N 1
ATOM 3047 C CA . VAL B 1 195 ? -54.40100 65.53400 64.41100 1.000 61.60620 195 VAL B CA 1
ATOM 3048 C C . VAL B 1 195 ? -54.95000 66.90100 64.80600 1.000 65.15116 195 VAL B C 1
ATOM 3049 O O . VAL B 1 195 ? -55.76000 67.48600 64.08900 1.000 70.66368 195 VAL B O 1
ATOM 3053 N N . MET C 1 1 ? -44.83300 27.56500 4.37000 1.000 82.84777 1 MET C N 1
ATOM 3054 C CA . MET C 1 1 ? -44.07700 26.85700 5.40200 1.000 76.81215 1 MET C CA 1
ATOM 3055 C C . MET C 1 1 ? -42.75400 27.54900 5.73300 1.000 70.63137 1 MET C C 1
ATOM 3056 O O . MET C 1 1 ? -41.87800 27.69400 4.88000 1.000 74.39410 1 MET C O 1
ATOM 3061 N N . ARG C 1 2 ? -42.60900 27.98500 6.97700 1.000 68.09399 2 ARG C N 1
ATOM 3062 C CA . ARG C 1 2 ? -41.37700 28.63300 7.39000 1.000 68.15049 2 ARG C CA 1
ATOM 3063 C C . ARG C 1 2 ? -40.35600 27.60900 7.87700 1.000 67.67597 2 ARG C C 1
ATOM 3064 O O . ARG C 1 2 ? -40.70300 26.54400 8.40500 1.000 65.35788 2 ARG C O 1
ATOM 3072 N N . LYS C 1 3 ? -39.08600 27.94900 7.67700 1.000 63.79790 3 LYS C N 1
ATOM 3073 C CA . LYS C 1 3 ? -37.98700 27.20800 8.26700 1.000 64.13947 3 LYS C CA 1
ATOM 3074 C C . LYS C 1 3 ? -37.82800 27.61600 9.72500 1.000 60.99422 3 LYS C C 1
ATOM 3075 O O . LYS C 1 3 ? -37.92600 28.79800 10.06500 1.000 59.63766 3 LYS C O 1
ATOM 3081 N N . ILE C 1 4 ? -37.60000 26.63200 10.59100 1.000 58.49152 4 ILE C N 1
ATOM 3082 C CA . ILE C 1 4 ? -37.25100 26.86900 11.99000 1.000 53.37059 4 ILE C CA 1
ATOM 3083 C C . ILE C 1 4 ? -35.81200 26.41700 12.21100 1.000 54.40213 4 ILE C C 1
ATOM 3084 O O . ILE C 1 4 ? -35.49200 25.23400 12.03700 1.000 51.64628 4 ILE C O 1
ATOM 3089 N N . THR C 1 5 ? -34.94900 27.35200 12.60800 1.000 53.15265 5 THR C N 1
ATOM 3090 C CA . THR C 1 5 ? -33.53800 27.08600 12.87600 1.000 51.11508 5 THR C CA 1
ATOM 3091 C C . THR C 1 5 ? -33.25200 27.28900 14.36400 1.000 51.15319 5 THR C C 1
ATOM 3092 O O . THR C 1 5 ? -33.40300 28.40200 14.88200 1.000 46.65103 5 THR C O 1
ATOM 3096 N N . VAL C 1 6 ? -32.83400 26.22500 15.05400 1.000 47.93768 6 VAL C N 1
ATOM 3097 C CA . VAL C 1 6 ? -32.42700 26.33700 16.45400 1.000 43.72324 6 VAL C CA 1
ATOM 3098 C C . VAL C 1 6 ? -30.94600 26.66000 16.50600 1.000 42.71481 6 VAL C C 1
ATOM 3099 O O . VAL C 1 6 ? -30.12300 25.96400 15.89600 1.000 46.69286 6 VAL C O 1
ATOM 3103 N N . LEU C 1 7 ? -30.60200 27.70800 17.23800 1.000 42.77960 7 LEU C N 1
ATOM 3104 C CA . LEU C 1 7 ? -29.22400 28.11900 17.43200 1.000 42.46367 7 LEU C CA 1
ATOM 3105 C C . LEU C 1 7 ? -28.89000 28.00600 18.91200 1.000 47.34487 7 LEU C C 1
ATOM 3106 O O . LEU C 1 7 ? -29.65800 28.48000 19.75700 1.000 45.51907 7 LEU C O 1
ATOM 3111 N N . SER C 1 8 ? -27.75000 27.38100 19.23000 1.000 38.98882 8 SER C N 1
ATOM 3112 C CA . SER C 1 8 ? -27.47200 27.02200 20.61600 1.000 37.96745 8 SER C CA 1
ATOM 3113 C C . SER C 1 8 ? -25.97100 26.90900 20.85300 1.000 48.75033 8 SER C C 1
ATOM 3114 O O . SER C 1 8 ? -25.25300 26.30900 20.04100 1.000 46.33943 8 SER C O 1
ATOM 3117 N N . PHE C 1 9 ? -25.50800 27.51100 21.95800 1.000 40.70521 9 PHE C N 1
ATOM 3118 C CA . PHE C 1 9 ? -24.17100 27.31700 22.50300 1.000 42.99353 9 PHE C CA 1
ATOM 3119 C C . PHE C 1 9 ? -24.21100 26.12800 23.46300 1.000 43.55087 9 PHE C C 1
ATOM 3120 O O . PHE C 1 9 ? -24.98900 26.13900 24.42300 1.000 39.79196 9 PHE C O 1
ATOM 3128 N N . ILE C 1 10 ? -23.37700 25.11000 23.23400 1.000 37.45392 10 ILE C N 1
ATOM 3129 C CA . ILE C 1 10 ? -23.39800 23.93700 24.10200 1.000 40.02204 10 ILE C CA 1
ATOM 3130 C C . ILE C 1 10 ? -21.98100 23.56300 24.50500 1.000 38.53521 10 ILE C C 1
ATOM 3131 O O . ILE C 1 10 ? -21.01200 23.89700 23.82800 1.000 36.89277 10 ILE C O 1
ATOM 3136 N N . THR C 1 11 ? -21.87600 22.84300 25.62500 1.000 36.48241 11 THR C N 1
ATOM 3137 C CA . THR C 1 11 ? -20.58600 22.29100 26.02300 1.000 38.99577 11 THR C CA 1
ATOM 3138 C C . THR C 1 11 ? -20.35200 20.97100 25.30100 1.000 38.31772 11 THR C C 1
ATOM 3139 O O . THR C 1 11 ? -21.25000 20.42600 24.64500 1.000 36.14524 11 THR C O 1
ATOM 3143 N N . LEU C 1 12 ? -19.14100 20.42800 25.46700 1.000 37.21848 12 LEU C N 1
ATOM 3144 C CA . LEU C 1 12 ? -18.85400 19.09500 24.93900 1.000 40.63654 12 LEU C CA 1
ATOM 3145 C C . LEU C 1 12 ? -19.88300 18.06600 25.40700 1.000 40.74337 12 LEU C C 1
ATOM 3146 O O . LEU C 1 12 ? -20.29900 17.20200 24.62100 1.000 37.62246 12 LEU C O 1
ATOM 3151 N N . ASP C 1 13 ? -20.33400 18.14800 26.67600 1.000 35.55388 13 ASP C N 1
ATOM 3152 C CA . ASP C 1 13 ? -21.32400 17.18400 27.15400 1.000 33.98967 13 ASP C CA 1
ATOM 3153 C C . ASP C 1 13 ? -22.78000 17.64900 26.96900 1.000 39.72814 13 ASP C C 1
ATOM 3154 O O . ASP C 1 13 ? -23.69900 17.02400 27.52700 1.000 36.10954 13 ASP C O 1
ATOM 3159 N N . GLY C 1 14 ? -23.01300 18.66900 26.14300 1.000 39.13764 14 GLY C N 1
ATOM 3160 C CA . GLY C 1 14 ? -24.36100 19.02300 25.72500 1.000 37.71257 14 GLY C CA 1
ATOM 3161 C C . GLY C 1 14 ? -25.09800 19.99500 26.62000 1.000 42.29978 14 GLY C C 1
ATOM 3162 O O . GLY C 1 14 ? -26.32600 20.11100 26.50600 1.000 42.12451 14 GLY C O 1
ATOM 3163 N N . VAL C 1 15 ? -24.39700 20.68200 27.51200 1.000 39.27120 15 VAL C N 1
ATOM 3164 C CA . VAL C 1 15 ? -25.03900 21.60900 28.43300 1.000 41.75144 15 VAL C CA 1
ATOM 3165 C C . VAL C 1 15 ? -25.19700 22.95400 27.74300 1.000 39.23297 15 VAL C C 1
ATOM 3166 O O . VAL C 1 15 ? -24.25100 23.47500 27.13900 1.000 34.96345 15 VAL C O 1
ATOM 3170 N N . MET C 1 16 ? -26.41000 23.50900 27.81600 1.000 40.65950 16 MET C N 1
ATOM 3171 C CA . MET C 1 16 ? -26.70200 24.82100 27.26100 1.000 37.36196 16 MET C CA 1
ATOM 3172 C C . MET C 1 16 ? -26.98700 25.89100 28.30400 1.000 40.85026 16 MET C C 1
ATOM 3173 O O . MET C 1 16 ? -27.08000 27.06800 27.93800 1.000 42.79082 16 MET C O 1
ATOM 3178 N N . GLN C 1 17 ? -27.15000 25.52800 29.57300 1.000 42.63017 17 GLN C N 1
ATOM 3179 C CA . GLN C 1 17 ? -27.65400 26.48000 30.55900 1.000 41.87211 17 GLN C CA 1
ATOM 3180 C C . GLN C 1 17 ? -26.68300 27.63600 30.76400 1.000 44.36847 17 GLN C C 1
ATOM 3181 O O . GLN C 1 17 ? -25.48100 27.42700 30.94700 1.000 42.63458 17 GLN C O 1
ATOM 3187 N N . ALA C 1 18 ? -27.21500 28.86000 30.70100 1.000 41.49262 18 ALA C N 1
ATOM 3188 C CA . ALA C 1 18 ? -26.53500 30.07100 31.15000 1.000 36.01843 18 ALA C CA 1
ATOM 3189 C C . ALA C 1 18 ? -25.15400 30.32400 30.53000 1.000 44.17408 18 ALA C C 1
ATOM 3190 O O . ALA C 1 18 ? -24.15800 30.47200 31.24600 1.000 44.88017 18 ALA C O 1
ATOM 3192 N N . PRO C 1 19 ? -25.07000 30.45700 29.20300 1.000 48.05322 19 PRO C N 1
ATOM 3193 C CA . PRO C 1 19 ? -23.74400 30.61000 28.58100 1.000 39.69458 19 PRO C CA 1
ATOM 3194 C C . PRO C 1 19 ? -23.10000 31.95500 28.82900 1.000 48.18750 19 PRO C C 1
ATOM 3195 O O . PRO C 1 19 ? -21.86400 32.03700 28.81600 1.000 45.90002 19 PRO C O 1
ATOM 3199 N N . GLY C 1 20 ? -23.88500 33.01100 29.05700 1.000 46.71318 20 GLY C N 1
ATOM 3200 C CA . GLY C 1 20 ? -23.35400 34.36700 29.03400 1.000 41.35899 20 GLY C CA 1
ATOM 3201 C C . GLY C 1 20 ? -22.90800 34.99100 30.34700 1.000 45.40149 20 GLY C C 1
ATOM 3202 O O . GLY C 1 20 ? -22.16900 35.98300 30.32600 1.000 44.01174 20 GLY C O 1
ATOM 3203 N N . GLY C 1 21 ? -23.33000 34.45800 31.49600 1.000 41.13831 21 GLY C N 1
ATOM 3204 C CA . GLY C 1 21 ? -22.94400 35.07800 32.74800 1.000 38.98438 21 GLY C CA 1
ATOM 3205 C C . GLY C 1 21 ? -23.30600 34.30100 33.99200 1.000 40.39116 21 GLY C C 1
ATOM 3206 O O . GLY C 1 21 ? -24.20000 33.44700 33.97900 1.000 42.77173 21 GLY C O 1
ATOM 3207 N N . PRO C 1 22 ? -22.64500 34.62500 35.11200 1.000 40.09773 22 PRO C N 1
ATOM 3208 C CA . PRO C 1 22 ? -22.82300 33.83400 36.34300 1.000 43.38572 22 PRO C CA 1
ATOM 3209 C C . PRO C 1 22 ? -24.24300 33.82600 36.89500 1.000 47.65351 22 PRO C C 1
ATOM 3210 O O . PRO C 1 22 ? -24.59000 32.92000 37.66900 1.000 46.63682 22 PRO C O 1
ATOM 3214 N N . GLU C 1 23 ? -25.07300 34.80800 36.55600 1.000 44.64480 23 GLU C N 1
ATOM 3215 C CA . GLU C 1 23 ? -26.44900 34.82900 37.03900 1.000 50.31882 23 GLU C CA 1
ATOM 3216 C C . GLU C 1 23 ? -27.46600 34.73600 35.90900 1.000 50.81632 23 GLU C C 1
ATOM 3217 O O . GLU C 1 23 ? -28.66400 34.94900 36.14300 1.000 50.20553 23 GLU C O 1
ATOM 3223 N N . GLU C 1 24 ? -27.02600 34.41700 34.69000 1.000 48.36229 24 GLU C N 1
ATOM 3224 C CA . GLU C 1 24 ? -27.98000 34.27500 33.59800 1.000 45.01076 24 GLU C CA 1
ATOM 3225 C C . GLU C 1 24 ? -29.07000 33.25700 33.93200 1.000 46.83447 24 GLU C C 1
ATOM 3226 O O . GLU C 1 24 ? -30.24600 33.47600 33.61900 1.000 43.33882 24 GLU C O 1
ATOM 3232 N N . ASP C 1 25 ? -28.71500 32.13400 34.55900 1.000 42.55862 25 ASP C N 1
ATOM 3233 C CA . ASP C 1 25 ? -29.74600 31.17800 34.97500 1.000 44.38381 25 ASP C CA 1
ATOM 3234 C C . ASP C 1 25 ? -29.17300 30.34900 36.11800 1.000 49.48234 25 ASP C C 1
ATOM 3235 O O . ASP C 1 25 ? -28.44100 29.38300 35.86900 1.000 48.19911 25 ASP C O 1
ATOM 3240 N N . THR C 1 26 ? -29.54400 30.70500 37.34400 1.000 45.98249 26 THR C N 1
ATOM 3241 C CA . THR C 1 26 ? -29.03100 30.03900 38.53500 1.000 45.32098 26 THR C CA 1
ATOM 3242 C C . THR C 1 26 ? -29.88900 28.86700 38.98300 1.000 47.02910 26 THR C C 1
ATOM 3243 O O . THR C 1 26 ? -29.70900 28.39300 40.11000 1.000 51.40839 26 THR C O 1
ATOM 3247 N N . SER C 1 27 ? -30.80300 28.37600 38.14600 1.000 43.65984 27 SER C N 1
ATOM 3248 C CA . SER C 1 27 ? -31.61600 27.25400 38.58400 1.000 47.88809 27 SER C CA 1
ATOM 3249 C C . SER C 1 27 ? -30.73800 26.03000 38.82100 1.000 50.61995 27 SER C C 1
ATOM 3250 O O . SER C 1 27 ? -29.69800 25.84400 38.18300 1.000 48.27049 27 SER C O 1
ATOM 3253 N N . GLY C 1 28 ? -31.15200 25.21700 39.79000 1.000 48.46382 28 GLY C N 1
ATOM 3254 C CA . GLY C 1 28 ? -30.33900 24.13100 40.27000 1.000 48.65687 28 GLY C CA 1
ATOM 3255 C C . GLY C 1 28 ? -29.12300 24.55900 41.04800 1.000 51.32620 28 GLY C C 1
ATOM 3256 O O . GLY C 1 28 ? -28.32900 23.70000 41.43500 1.000 53.33136 28 GLY C O 1
ATOM 3257 N N . GLY C 1 29 ? -28.95500 25.85300 41.30400 1.000 53.97401 29 GLY C N 1
ATOM 3258 C CA . GLY C 1 29 ? -27.72900 26.32800 41.91000 1.000 54.13152 29 GLY C CA 1
ATOM 3259 C C . GLY C 1 29 ? -26.53800 26.25900 40.98600 1.000 53.86073 29 GLY C C 1
ATOM 3260 O O . GLY C 1 29 ? -25.39900 26.18800 41.45700 1.000 47.36333 29 GLY C O 1
ATOM 3261 N N . PHE C 1 30 ? -26.78300 26.30700 39.67400 1.000 49.69954 30 PHE C N 1
ATOM 3262 C CA . PHE C 1 30 ? -25.77400 26.19200 38.62600 1.000 48.87906 30 PHE C CA 1
ATOM 3263 C C . PHE C 1 30 ? -24.61100 27.17300 38.77600 1.000 50.09642 30 PHE C C 1
ATOM 3264 O O . PHE C 1 30 ? -24.78000 28.38900 38.62900 1.000 49.89110 30 PHE C O 1
ATOM 3272 N N . LYS C 1 31 ? -23.40900 26.64600 39.01500 1.000 49.39562 31 LYS C N 1
ATOM 3273 C CA . LYS C 1 31 ? -22.26900 27.47500 39.39200 1.000 47.04608 31 LYS C CA 1
ATOM 3274 C C . LYS C 1 31 ? -21.50600 28.02800 38.21200 1.000 45.05229 31 LYS C C 1
ATOM 3275 O O . LYS C 1 31 ? -20.59200 28.83400 38.40600 1.000 48.61441 31 LYS C O 1
ATOM 3281 N N . TYR C 1 32 ? -21.83900 27.62700 36.99200 1.000 45.03196 32 TYR C N 1
ATOM 3282 C CA . TYR C 1 32 ? -20.90500 27.80600 35.88800 1.000 42.46235 32 TYR C CA 1
ATOM 3283 C C . TYR C 1 32 ? -21.41000 28.78700 34.84300 1.000 48.83814 32 TYR C C 1
ATOM 3284 O O . TYR C 1 32 ? -20.92200 28.77300 33.70700 1.000 46.80237 32 TYR C O 1
ATOM 3293 N N . GLY C 1 33 ? -22.35800 29.65100 35.20600 1.000 49.35635 33 GLY C N 1
ATOM 3294 C CA . GLY C 1 33 ? -22.85200 30.62000 34.24700 1.000 45.00465 33 GLY C CA 1
ATOM 3295 C C . GLY C 1 33 ? -21.71800 31.48400 33.73000 1.000 41.79922 33 GLY C C 1
ATOM 3296 O O . GLY C 1 33 ? -20.79500 31.83700 34.46800 1.000 46.11162 33 GLY C O 1
ATOM 3297 N N . GLY C 1 34 ? -21.77800 31.80300 32.44300 1.000 41.23975 34 GLY C N 1
ATOM 3298 C CA . GLY C 1 34 ? -20.69300 32.50300 31.78200 1.000 43.03572 34 GLY C CA 1
ATOM 3299 C C . GLY C 1 34 ? -19.57300 31.63000 31.24300 1.000 46.54073 34 GLY C C 1
ATOM 3300 O O . GLY C 1 34 ? -18.46700 32.14300 31.01200 1.000 45.74101 34 GLY C O 1
ATOM 3301 N N . TRP C 1 35 ? -19.81600 30.33100 31.02700 1.000 42.45894 35 TRP C N 1
ATOM 3302 C CA . TRP C 1 35 ? -18.74300 29.43500 30.59400 1.000 49.51913 35 TRP C CA 1
ATOM 3303 C C . TRP C 1 35 ? -18.28100 29.71500 29.17100 1.000 48.73384 35 TRP C C 1
ATOM 3304 O O . TRP C 1 35 ? -17.17000 29.31200 28.81100 1.000 43.50112 35 TRP C O 1
ATOM 3315 N N . THR C 1 36 ? -19.08100 30.40700 28.35800 1.000 44.98643 36 THR C N 1
ATOM 3316 C CA . THR C 1 36 ? -18.59600 30.76900 27.03200 1.000 47.21705 36 THR C CA 1
ATOM 3317 C C . THR C 1 36 ? -17.64200 31.95200 27.04400 1.000 51.88610 36 THR C C 1
ATOM 3318 O O . THR C 1 36 ? -16.95400 32.17700 26.03900 1.000 54.50538 36 THR C O 1
ATOM 3322 N N . ALA C 1 37 ? -17.60500 32.72800 28.12900 1.000 50.24814 37 ALA C N 1
ATOM 3323 C CA . ALA C 1 37 ? -16.83900 33.97300 28.11400 1.000 53.57310 37 ALA C CA 1
ATOM 3324 C C . ALA C 1 37 ? -15.36300 33.79700 27.75000 1.000 55.42844 37 ALA C C 1
ATOM 3325 O O . ALA C 1 37 ? -14.85800 34.60400 26.95300 1.000 55.08721 37 ALA C O 1
ATOM 3327 N N . PRO C 1 38 ? -14.62600 32.80600 28.26500 1.000 52.49054 38 PRO C N 1
ATOM 3328 C CA . PRO C 1 38 ? -13.21800 32.65500 27.84400 1.000 52.57693 38 PRO C CA 1
ATOM 3329 C C . PRO C 1 38 ? -13.02800 32.44300 26.34500 1.000 52.62088 38 PRO C C 1
ATOM 3330 O O . PRO C 1 38 ? -11.89300 32.53800 25.86800 1.000 54.19824 38 PRO C O 1
ATOM 3334 N N . TYR C 1 39 ? -14.07600 32.15900 25.58300 1.000 53.33972 39 TYR C N 1
ATOM 3335 C CA . TYR C 1 39 ? -13.89200 31.71100 24.21700 1.000 49.88254 39 TYR C CA 1
ATOM 3336 C C . TYR C 1 39 ? -14.40100 32.68900 23.17400 1.000 59.82980 39 TYR C C 1
ATOM 3337 O O . TYR C 1 39 ? -14.33600 32.37400 21.98500 1.000 57.68089 39 TYR C O 1
ATOM 3346 N N . GLU C 1 40 ? -14.88100 33.86900 23.57100 1.000 62.49445 40 GLU C N 1
ATOM 3347 C CA . GLU C 1 40 ? -15.29600 34.85800 22.58400 1.000 71.07875 40 GLU C CA 1
ATOM 3348 C C . GLU C 1 40 ? -14.06900 35.50300 21.94200 1.000 72.33043 40 GLU C C 1
ATOM 3349 O O . GLU C 1 40 ? -13.13700 35.91300 22.63900 1.000 77.48804 40 GLU C O 1
ATOM 3355 N N . ASP C 1 41 ? -14.04700 35.56100 20.61000 1.000 78.58556 41 ASP C N 1
ATOM 3356 C CA . ASP C 1 41 ? -12.92800 36.17800 19.89500 1.000 87.00607 41 ASP C CA 1
ATOM 3357 C C . ASP C 1 41 ? -13.46800 36.87300 18.64700 1.000 95.42105 41 ASP C C 1
ATOM 3358 O O . ASP C 1 41 ? -14.68200 36.93600 18.42600 1.000 93.89378 41 ASP C O 1
ATOM 3363 N N . GLU C 1 42 ? -12.54900 37.39900 17.82400 1.000 100.49669 42 GLU C N 1
ATOM 3364 C CA . GLU C 1 42 ? -12.94400 38.24300 16.69700 1.000 104.24593 42 GLU C CA 1
ATOM 3365 C C . GLU C 1 42 ? -13.58800 37.43500 15.57000 1.000 106.85797 42 GLU C C 1
ATOM 3366 O O . GLU C 1 42 ? -14.53900 37.90500 14.93800 1.000 109.72293 42 GLU C O 1
ATOM 3372 N N . VAL C 1 43 ? -13.08400 36.22500 15.29600 1.000 106.38419 43 VAL C N 1
ATOM 3373 C CA . VAL C 1 43 ? -13.67400 35.38000 14.25300 1.000 105.19679 43 VAL C CA 1
ATOM 3374 C C . VAL C 1 43 ? -15.03900 34.85200 14.69100 1.000 105.21469 43 VAL C C 1
ATOM 3375 O O . VAL C 1 43 ? -15.99300 34.81000 13.89400 1.000 103.93944 43 VAL C O 1
ATOM 3379 N N . SER C 1 44 ? -15.14400 34.42500 15.95800 1.000 100.84509 44 SER C N 1
ATOM 3380 C CA . SER C 1 44 ? -16.43000 34.04900 16.53900 1.000 98.55671 44 SER C CA 1
ATOM 3381 C C . SER C 1 44 ? -17.44600 35.17700 16.37200 1.000 105.94109 44 SER C C 1
ATOM 3382 O O . SER C 1 44 ? -18.57800 34.95200 15.92000 1.000 106.43018 44 SER C O 1
ATOM 3385 N N . GLY C 1 45 ? -17.03400 36.41000 16.69400 1.000 104.04997 45 GLY C N 1
ATOM 3386 C CA . GLY C 1 45 ? -17.91300 37.55700 16.52500 1.000 107.62731 45 GLY C CA 1
ATOM 3387 C C . GLY C 1 45 ? -18.28800 37.82300 15.07800 1.000 109.51436 45 GLY C C 1
ATOM 3388 O O . GLY C 1 45 ? -19.45400 38.09300 14.77500 1.000 107.44823 45 GLY C O 1
ATOM 3389 N N . LYS C 1 46 ? -17.31600 37.71800 14.16000 1.000 109.30345 46 LYS C N 1
ATOM 3390 C CA . LYS C 1 46 ? -17.58400 38.04100 12.76000 1.000 108.65159 46 LYS C CA 1
ATOM 3391 C C . LYS C 1 46 ? -18.53100 37.03600 12.09900 1.000 110.12525 46 LYS C C 1
ATOM 3392 O O . LYS C 1 46 ? -19.33800 37.42800 11.24600 1.000 111.06664 46 LYS C O 1
ATOM 3398 N N . ILE C 1 47 ? -18.46000 35.75000 12.46500 1.000 113.15419 47 ILE C N 1
ATOM 3399 C CA . ILE C 1 47 ? -19.45100 34.79200 11.94700 1.000 113.73551 47 ILE C CA 1
ATOM 3400 C C . ILE C 1 47 ? -20.80000 34.94100 12.67500 1.000 108.37102 47 ILE C C 1
ATOM 3401 O O . ILE C 1 47 ? -21.88000 34.78300 12.06000 1.000 106.65380 47 ILE C O 1
ATOM 3406 N N . MET C 1 48 ? -20.76900 35.26600 13.97600 1.000 109.32679 48 MET C N 1
ATOM 3407 C CA . MET C 1 48 ? -22.00300 35.54700 14.70300 1.000 105.31788 48 MET C CA 1
ATOM 3408 C C . MET C 1 48 ? -22.79300 36.66300 14.02600 1.000 103.81974 48 MET C C 1
ATOM 3409 O O . MET C 1 48 ? -24.01400 36.54700 13.85800 1.000 101.71606 48 MET C O 1
ATOM 3414 N N . GLU C 1 49 ? -22.10700 37.72400 13.57300 1.000 103.50914 49 GLU C N 1
ATOM 3415 C CA . GLU C 1 49 ? -22.80400 38.83000 12.91100 1.000 104.05925 49 GLU C CA 1
ATOM 3416 C C . GLU C 1 49 ? -23.43900 38.42400 11.58400 1.000 102.60511 49 GLU C C 1
ATOM 3417 O O . GLU C 1 49 ? -24.22100 39.20500 11.03300 1.000 103.14210 49 GLU C O 1
ATOM 3423 N N . LYS C 1 50 ? -23.12100 37.24600 11.04800 1.000 102.19429 50 LYS C N 1
ATOM 3424 C CA . LYS C 1 50 ? -23.92000 36.71000 9.95400 1.000 100.65899 50 LYS C CA 1
ATOM 3425 C C . LYS C 1 50 ? -25.07400 35.85200 10.45100 1.000 99.74795 50 LYS C C 1
ATOM 3426 O O . LYS C 1 50 ? -26.12100 35.80300 9.79200 1.000 98.61306 50 LYS C O 1
ATOM 3432 N N . GLN C 1 51 ? -24.92500 35.19600 11.60900 1.000 99.04733 51 GLN C N 1
ATOM 3433 C CA . GLN C 1 51 ? -26.10000 34.53400 12.18600 1.000 94.20117 51 GLN C CA 1
ATOM 3434 C C . GLN C 1 51 ? -27.08600 35.50300 12.84300 1.000 90.77267 51 GLN C C 1
ATOM 3435 O O . GLN C 1 51 ? -28.11100 35.05600 13.37000 1.000 82.00805 51 GLN C O 1
ATOM 3441 N N . MET C 1 52 ? -26.81000 36.80900 12.81400 1.000 96.12638 52 MET C N 1
ATOM 3442 C CA . MET C 1 52 ? -27.67600 37.82300 13.41000 1.000 96.64709 52 MET C CA 1
ATOM 3443 C C . MET C 1 52 ? -28.42100 38.65800 12.36200 1.000 95.74328 52 MET C C 1
ATOM 3444 O O . MET C 1 52 ? -28.88100 39.76600 12.67000 1.000 89.87842 52 MET C O 1
ATOM 3449 N N . LYS C 1 53 ? -28.55300 38.13800 11.13600 1.000 97.01762 53 LYS C N 1
ATOM 3450 C CA . LYS C 1 53 ? -29.32800 38.80200 10.09100 1.000 95.32253 53 LYS C CA 1
ATOM 3451 C C . LYS C 1 53 ? -30.81700 38.77800 10.44800 1.000 90.14453 53 LYS C C 1
ATOM 3452 O O . LYS C 1 53 ? -31.32400 37.74300 10.90000 1.000 87.13151 53 LYS C O 1
ATOM 3458 N N . PRO C 1 54 ? -31.53300 39.90100 10.27000 1.000 87.91487 54 PRO C N 1
ATOM 3459 C CA . PRO C 1 54 ? -32.94000 39.98100 10.69700 1.000 81.89997 54 PRO C CA 1
ATOM 3460 C C . PRO C 1 54 ? -33.82100 38.82200 10.23200 1.000 80.24556 54 PRO C C 1
ATOM 3461 O O . PRO C 1 54 ? -33.70100 38.31800 9.10800 1.000 81.58493 54 PRO C O 1
ATOM 3465 N N . ALA C 1 55 ? -34.71700 38.40800 11.12600 1.000 72.19244 55 ALA C N 1
ATOM 3466 C CA . ALA C 1 55 ? -35.69500 37.35200 10.88900 1.000 64.68943 55 ALA C CA 1
ATOM 3467 C C . ALA C 1 55 ? -36.80700 37.51200 11.91900 1.000 63.44400 55 ALA C C 1
ATOM 3468 O O . ALA C 1 55 ? -36.86900 38.51700 12.63600 1.000 63.34424 55 ALA C O 1
ATOM 3470 N N . ASP C 1 56 ? -37.68900 36.52000 11.99100 1.000 55.60895 56 ASP C N 1
ATOM 3471 C CA . ASP C 1 56 ? -38.63200 36.37700 13.09200 1.000 58.88737 56 ASP C CA 1
ATOM 3472 C C . ASP C 1 56 ? -38.08000 35.38200 14.11800 1.000 62.63018 56 ASP C C 1
ATOM 3473 O O . ASP C 1 56 ? -37.13500 34.63500 13.84700 1.000 58.92042 56 ASP C O 1
ATOM 3478 N N . TYR C 1 57 ? -38.69200 35.36200 15.30400 1.000 58.23987 57 TYR C N 1
ATOM 3479 C CA . TYR C 1 57 ? -38.13300 34.61900 16.42400 1.000 55.39476 57 TYR C CA 1
ATOM 3480 C C . TYR C 1 57 ? -39.22200 33.83700 17.14100 1.000 56.40741 57 TYR C C 1
ATOM 3481 O O . TYR C 1 57 ? -40.38200 34.25500 17.20100 1.000 57.22183 57 TYR C O 1
ATOM 3490 N N . LEU C 1 58 ? -38.83500 32.67000 17.64800 1.000 49.66126 58 LEU C N 1
ATOM 3491 C CA . LEU C 1 58 ? -39.69600 31.81500 18.45400 1.000 47.56785 58 LEU C CA 1
ATOM 3492 C C . LEU C 1 58 ? -38.94300 31.48100 19.73400 1.000 53.78106 58 LEU C C 1
ATOM 3493 O O . LEU C 1 58 ? -37.88100 30.84700 19.68700 1.000 50.43233 58 LEU C O 1
ATOM 3498 N N . LEU C 1 59 ? -39.47500 31.91600 20.87000 1.000 49.10594 59 LEU C N 1
ATOM 3499 C CA . LEU C 1 59 ? -38.74400 31.89600 22.12300 1.000 42.69923 59 LEU C CA 1
ATOM 3500 C C . LEU C 1 59 ? -39.61300 31.32600 23.22900 1.000 49.57536 59 LEU C C 1
ATOM 3501 O O . LEU C 1 59 ? -40.84300 31.43400 23.19800 1.000 53.55281 59 LEU C O 1
ATOM 3506 N N . GLY C 1 60 ? -38.95200 30.70000 24.20000 1.000 45.15463 60 GLY C N 1
ATOM 3507 C CA . GLY C 1 60 ? -39.59100 30.40300 25.45900 1.000 45.20957 60 GLY C CA 1
ATOM 3508 C C . GLY C 1 60 ? -39.70100 31.65400 26.29700 1.000 49.41661 60 GLY C C 1
ATOM 3509 O O . GLY C 1 60 ? -38.97300 32.62100 26.06400 1.000 48.40665 60 GLY C O 1
ATOM 3510 N N . ARG C 1 61 ? -40.61900 31.64800 27.27700 1.000 47.61180 61 ARG C N 1
ATOM 3511 C CA . ARG C 1 61 ? -40.87800 32.89100 28.00600 1.000 46.98130 61 ARG C CA 1
ATOM 3512 C C . ARG C 1 61 ? -39.64500 33.36900 28.76300 1.000 47.73003 61 ARG C C 1
ATOM 3513 O O . ARG C 1 61 ? -39.33400 34.56600 28.75400 1.000 53.38698 61 ARG C O 1
ATOM 3521 N N . LYS C 1 62 ? -38.94000 32.46200 29.45000 1.000 48.80391 62 LYS C N 1
ATOM 3522 C CA . LYS C 1 62 ? -37.81000 32.89600 30.27500 1.000 51.82169 62 LYS C CA 1
ATOM 3523 C C . LYS C 1 62 ? -36.67600 33.45200 29.41900 1.000 50.38776 62 LYS C C 1
ATOM 3524 O O . LYS C 1 62 ? -36.05600 34.46700 29.77300 1.000 53.95038 62 LYS C O 1
ATOM 3530 N N . THR C 1 63 ? -36.39100 32.80800 28.28500 1.000 53.44957 63 THR C N 1
ATOM 3531 C CA . THR C 1 63 ? -35.40100 33.36100 27.36600 1.000 50.37637 63 THR C CA 1
ATOM 3532 C C . THR C 1 63 ? -35.86200 34.71200 26.83600 1.000 50.93229 63 THR C C 1
ATOM 3533 O O . THR C 1 63 ? -35.06000 35.65100 26.70500 1.000 45.20665 63 THR C O 1
ATOM 3537 N N . PHE C 1 64 ? -37.16400 34.83000 26.54600 1.000 46.35725 64 PHE C N 1
ATOM 3538 C CA . PHE C 1 64 ? -37.69300 36.10900 26.08300 1.000 49.55684 64 PHE C CA 1
ATOM 3539 C C . PHE C 1 64 ? -37.46600 37.20400 27.11300 1.000 48.20001 64 PHE C C 1
ATOM 3540 O O . PHE C 1 64 ? -37.07600 38.31800 26.75800 1.000 52.80836 64 PHE C O 1
ATOM 3548 N N . GLU C 1 65 ? -37.70600 36.91000 28.39300 1.000 50.05929 65 GLU C N 1
ATOM 3549 C CA . GLU C 1 65 ? -37.59200 37.94600 29.41700 1.000 49.97584 65 GLU C CA 1
ATOM 3550 C C . GLU C 1 65 ? -36.13500 38.29800 29.67400 1.000 51.97801 65 GLU C C 1
ATOM 3551 O O . GLU C 1 65 ? -35.80700 39.47800 29.87200 1.000 50.87985 65 GLU C O 1
ATOM 3557 N N . ILE C 1 66 ? -35.23900 37.30000 29.61700 1.000 54.66260 66 ILE C N 1
ATOM 3558 C CA . ILE C 1 66 ? -33.80200 37.58800 29.62900 1.000 52.19806 66 ILE C CA 1
ATOM 3559 C C . ILE C 1 66 ? -33.44800 38.55300 28.49600 1.000 53.24852 66 ILE C C 1
ATOM 3560 O O . ILE C 1 66 ? -32.73300 39.54100 28.69600 1.000 51.65518 66 ILE C O 1
ATOM 3565 N N . PHE C 1 67 ? -33.97000 38.29700 27.29200 1.000 55.56630 67 PHE C N 1
ATOM 3566 C CA . PHE C 1 67 ? -33.70700 39.19400 26.16500 1.000 57.74875 67 PHE C CA 1
ATOM 3567 C C . PHE C 1 67 ? -34.29900 40.58900 26.40100 1.000 56.18260 67 PHE C C 1
ATOM 3568 O O . PHE C 1 67 ? -33.63800 41.60900 26.16400 1.000 55.24561 67 PHE C O 1
ATOM 3576 N N . ALA C 1 68 ? -35.55200 40.65100 26.86200 1.000 53.04902 68 ALA C N 1
ATOM 3577 C CA . ALA C 1 68 ? -36.24400 41.92700 27.00800 1.000 53.46925 68 ALA C CA 1
ATOM 3578 C C . ALA C 1 68 ? -35.59500 42.80100 28.06500 1.000 55.49790 68 ALA C C 1
ATOM 3579 O O . ALA C 1 68 ? -35.74600 44.02300 28.02900 1.000 54.92268 68 ALA C O 1
ATOM 3581 N N . SER C 1 69 ? -34.85600 42.20100 28.99400 1.000 57.76959 69 SER C N 1
ATOM 3582 C CA . SER C 1 69 ? -34.15400 42.97800 30.00000 1.000 51.55621 69 SER C CA 1
ATOM 3583 C C . SER C 1 69 ? -32.94800 43.71600 29.43900 1.000 52.76478 69 SER C C 1
ATOM 3584 O O . SER C 1 69 ? -32.43200 44.61500 30.11300 1.000 52.04733 69 SER C O 1
ATOM 3587 N N . TYR C 1 70 ? -32.44000 43.30000 28.26900 1.000 54.69458 70 TYR C N 1
ATOM 3588 C CA . TYR C 1 70 ? -31.17900 43.81300 27.72700 1.000 55.43740 70 TYR C CA 1
ATOM 3589 C C . TYR C 1 70 ? -31.27600 44.37400 26.31600 1.000 58.73447 70 TYR C C 1
ATOM 3590 O O . TYR C 1 70 ? -30.79100 45.48500 26.04800 1.000 61.44595 70 TYR C O 1
ATOM 3599 N N . TRP C 1 71 ? -31.87300 43.59900 25.39900 1.000 56.65460 71 TRP C N 1
ATOM 3600 C CA . TRP C 1 71 ? -31.70500 43.86700 23.97300 1.000 58.48436 71 TRP C CA 1
ATOM 3601 C C . TRP C 1 71 ? -32.42100 45.12500 23.48100 1.000 62.18949 71 TRP C C 1
ATOM 3602 O O . TRP C 1 71 ? -31.89400 45.79500 22.58400 1.000 60.10696 71 TRP C O 1
ATOM 3613 N N . PRO C 1 72 ? -33.58600 45.50700 24.01500 1.000 63.12510 72 PRO C N 1
ATOM 3614 C CA . PRO C 1 72 ? -34.18200 46.77300 23.55600 1.000 64.16527 72 PRO C CA 1
ATOM 3615 C C . PRO C 1 72 ? -33.23600 47.95400 23.67600 1.000 62.17078 72 PRO C C 1
ATOM 3616 O O . PRO C 1 72 ? -33.28600 48.86100 22.84000 1.000 67.33133 72 PRO C O 1
ATOM 3620 N N . GLU C 1 73 ? -32.34400 47.94900 24.66500 1.000 63.89782 73 GLU C N 1
ATOM 3621 C CA . GLU C 1 73 ? -31.37600 49.02200 24.86800 1.000 64.25043 73 GLU C CA 1
ATOM 3622 C C . GLU C 1 73 ? -30.16000 48.92900 23.95200 1.000 63.20141 73 GLU C C 1
ATOM 3623 O O . GLU C 1 73 ? -29.26700 49.77100 24.06200 1.000 70.45336 73 GLU C O 1
ATOM 3629 N N . HIS C 1 74 ? -30.06700 47.86600 23.15300 1.000 67.41715 74 HIS C N 1
ATOM 3630 C CA . HIS C 1 74 ? -28.84200 47.65700 22.33300 1.000 69.60118 74 HIS C CA 1
ATOM 3631 C C . HIS C 1 74 ? -29.22400 47.27900 20.90100 1.000 72.14294 74 HIS C C 1
ATOM 3632 O O . HIS C 1 74 ? -28.59900 46.37300 20.32400 1.000 72.13328 74 HIS C O 1
ATOM 3639 N N . ALA C 1 75 ? -30.18900 47.99300 20.32900 1.000 69.54025 75 ALA C N 1
ATOM 3640 C CA . ALA C 1 75 ? -30.63200 47.73000 18.94300 1.000 76.02151 75 ALA C CA 1
ATOM 3641 C C . ALA C 1 75 ? -29.52400 48.07400 17.94700 1.000 78.98159 75 ALA C C 1
ATOM 3642 O O . ALA C 1 75 ? -29.65700 47.71200 16.77400 1.000 79.84464 75 ALA C O 1
ATOM 3644 N N . ASP C 1 76 ? -28.48100 48.75100 18.41500 1.000 80.10773 76 ASP C N 1
ATOM 3645 C CA . ASP C 1 76 ? -27.34500 49.11800 17.53900 1.000 82.00830 76 ASP C CA 1
ATOM 3646 C C . ASP C 1 76 ? -26.52100 47.86400 17.25100 1.000 81.94790 76 ASP C C 1
ATOM 3647 O O . ASP C 1 76 ? -25.81500 47.84200 16.23500 1.000 78.43656 76 ASP C O 1
ATOM 3652 N N . PHE C 1 77 ? -26.60700 46.86900 18.13200 1.000 80.87748 77 PHE C N 1
ATOM 3653 C CA A PHE C 1 77 ? -25.79000 45.64300 17.95800 0.490 76.69603 77 PHE C CA 1
ATOM 3654 C CA B PHE C 1 77 ? -25.69000 45.64300 17.95800 0.510 76.69842 77 PHE C CA 1
ATOM 3655 C C . PHE C 1 77 ? -26.62400 44.55100 17.28500 1.000 74.35344 77 PHE C C 1
ATOM 3656 O O . PHE C 1 77 ? -26.11600 43.91800 16.35200 1.000 82.88673 77 PHE C O 1
ATOM 3671 N N . TRP C 1 78 ? -27.85200 44.34000 17.74900 1.000 73.67187 78 TRP C N 1
ATOM 3672 C CA . TRP C 1 78 ? -28.73300 43.30500 17.15300 1.000 70.05694 78 TRP C CA 1
ATOM 3673 C C . TRP C 1 78 ? -30.05400 43.94800 16.73000 1.000 73.12947 78 TRP C C 1
ATOM 3674 O O . TRP C 1 78 ? -31.05100 43.79600 17.44200 1.000 69.55289 78 TRP C O 1
ATOM 3685 N N . PRO C 1 79 ? -30.09100 44.66000 15.58800 1.000 76.40316 79 PRO C N 1
ATOM 3686 C CA . PRO C 1 79 ? -31.31300 45.29200 15.12400 1.000 71.35803 79 PRO C CA 1
ATOM 3687 C C . PRO C 1 79 ? -32.40400 44.25200 14.86200 1.000 71.25729 79 PRO C C 1
ATOM 3688 O O . PRO C 1 79 ? -33.55000 44.53900 15.11600 1.000 70.59630 79 PRO C O 1
ATOM 3692 N N . GLY C 1 80 ? -32.02100 43.07700 14.36900 1.000 68.54928 80 GLY C N 1
ATOM 3693 C CA . GLY C 1 80 ? -33.01900 42.05800 14.01000 1.000 62.58807 80 GLY C CA 1
ATOM 3694 C C . GLY C 1 80 ? -33.90700 41.67600 15.17200 1.000 60.77092 80 GLY C C 1
ATOM 3695 O O . GLY C 1 80 ? -35.12100 41.60700 14.97500 1.000 57.59617 80 GLY C O 1
ATOM 3696 N N . ILE C 1 81 ? -33.31900 41.40800 16.33300 1.000 58.60926 81 ILE C N 1
ATOM 3697 C CA . ILE C 1 81 ? -34.15100 40.93100 17.43700 1.000 61.06548 81 ILE C CA 1
ATOM 3698 C C . ILE C 1 81 ? -35.18200 41.98700 17.82100 1.000 60.56964 81 ILE C C 1
ATOM 3699 O O . ILE C 1 81 ? -36.29500 41.64900 18.23700 1.000 59.73702 81 ILE C O 1
ATOM 3704 N N . ASN C 1 82 ? -34.83700 43.27500 17.69000 1.000 63.03387 82 ASN C N 1
ATOM 3705 C CA . ASN C 1 82 ? -35.80300 44.33800 17.95000 1.000 67.31401 82 ASN C CA 1
ATOM 3706 C C . ASN C 1 82 ? -36.81100 44.47100 16.81300 1.000 63.63563 82 ASN C C 1
ATOM 3707 O O . ASN C 1 82 ? -38.01500 44.60700 17.05500 1.000 62.18429 82 ASN C O 1
ATOM 3712 N N . ASP C 1 83 ? -36.34300 44.41000 15.56600 1.000 67.09288 83 ASP C N 1
ATOM 3713 C CA . ASP C 1 83 ? -37.21000 44.71800 14.43400 1.000 65.29677 83 ASP C CA 1
ATOM 3714 C C . ASP C 1 83 ? -38.08100 43.53900 14.02800 1.000 63.75676 83 ASP C C 1
ATOM 3715 O O . ASP C 1 83 ? -39.17900 43.74100 13.50100 1.000 68.48759 83 ASP C O 1
ATOM 3720 N N . GLY C 1 84 ? -37.62200 42.31400 14.25400 1.000 60.95880 84 GLY C N 1
ATOM 3721 C CA . GLY C 1 84 ? -38.42400 41.16600 13.90500 1.000 56.92118 84 GLY C CA 1
ATOM 3722 C C . GLY C 1 84 ? -39.48900 40.87900 14.94000 1.000 59.55366 84 GLY C C 1
ATOM 3723 O O . GLY C 1 84 ? -39.45000 41.37600 16.06400 1.000 61.72484 84 GLY C O 1
ATOM 3724 N N . THR C 1 85 ? -40.45100 40.04600 14.55900 1.000 55.39621 85 THR C N 1
ATOM 3725 C CA . THR C 1 85 ? -41.53700 39.67200 15.45500 1.000 62.23828 85 THR C CA 1
ATOM 3726 C C . THR C 1 85 ? -41.11900 38.49000 16.32400 1.000 64.95349 85 THR C C 1
ATOM 3727 O O . THR C 1 85 ? -40.86700 37.39400 15.81300 1.000 62.36688 85 THR C O 1
ATOM 3731 N N . LYS C 1 86 ? -41.06800 38.71100 17.63500 1.000 63.61924 86 LYS C N 1
ATOM 3732 C CA . LYS C 1 86 ? -40.71600 37.67300 18.59400 1.000 56.51563 86 LYS C CA 1
ATOM 3733 C C . LYS C 1 86 ? -41.98900 36.98400 19.07300 1.000 58.79780 86 LYS C C 1
ATOM 3734 O O . LYS C 1 86 ? -42.77900 37.56700 19.82100 1.000 60.87178 86 LYS C O 1
ATOM 3740 N N . TYR C 1 87 ? -42.18000 35.74200 18.64500 1.000 53.83077 87 TYR C N 1
ATOM 3741 C CA . TYR C 1 87 ? -43.27200 34.90200 19.11200 1.000 51.22004 87 TYR C CA 1
ATOM 3742 C C . TYR C 1 87 ? -42.81900 34.14500 20.35700 1.000 57.31373 87 TYR C C 1
ATOM 3743 O O . TYR C 1 87 ? -41.79800 33.44000 20.32900 1.000 57.26702 87 TYR C O 1
ATOM 3752 N N . VAL C 1 88 ? -43.58400 34.27900 21.43700 1.000 50.23029 88 VAL C N 1
ATOM 3753 C CA . VAL C 1 88 ? -43.16700 33.87000 22.77100 1.000 54.05351 88 VAL C CA 1
ATOM 3754 C C . VAL C 1 88 ? -44.15100 32.83600 23.29100 1.000 56.77978 88 VAL C C 1
ATOM 3755 O O . VAL C 1 88 ? -45.36100 33.09600 23.34900 1.000 57.94135 88 VAL C O 1
ATOM 3759 N N . MET C 1 89 ? -43.63900 31.67000 23.68200 1.000 52.76210 89 MET C N 1
ATOM 3760 C CA . MET C 1 89 ? -44.49000 30.64600 24.27900 1.000 49.61217 89 MET C CA 1
ATOM 3761 C C . MET C 1 89 ? -44.67700 30.95300 25.76000 1.000 57.68049 89 MET C C 1
ATOM 3762 O O . MET C 1 89 ? -43.70500 30.97000 26.53100 1.000 53.00182 89 MET C O 1
ATOM 3767 N N . SER C 1 90 ? -45.92700 31.19400 26.15400 1.000 57.76564 90 SER C N 1
ATOM 3768 C CA . SER C 1 90 ? -46.24900 31.54700 27.52800 1.000 56.10556 90 SER C CA 1
ATOM 3769 C C . SER C 1 90 ? -47.75400 31.44900 27.71900 1.000 63.83724 90 SER C C 1
ATOM 3770 O O . SER C 1 90 ? -48.52700 31.88100 26.85900 1.000 63.45574 90 SER C O 1
ATOM 3773 N N . LYS C 1 91 ? -48.16200 30.86400 28.83700 1.000 62.89542 91 LYS C N 1
ATOM 3774 C CA . LYS C 1 91 ? -49.52700 31.02900 29.29200 1.000 65.64474 91 LYS C CA 1
ATOM 3775 C C . LYS C 1 91 ? -49.62900 32.04300 30.42200 1.000 70.80563 91 LYS C C 1
ATOM 3776 O O . LYS C 1 91 ? -50.72600 32.54500 30.68800 1.000 78.23841 91 LYS C O 1
ATOM 3782 N N . THR C 1 92 ? -48.50300 32.38800 31.05800 1.000 67.41754 92 THR C N 1
ATOM 3783 C CA . THR C 1 92 ? -48.50300 33.31300 32.18400 1.000 67.57880 92 THR C CA 1
ATOM 3784 C C . THR C 1 92 ? -48.26800 34.76200 31.78200 1.000 66.77729 92 THR C C 1
ATOM 3785 O O . THR C 1 92 ? -48.54000 35.65900 32.58500 1.000 75.29558 92 THR C O 1
ATOM 3789 N N . VAL C 1 93 ? -47.76000 35.01600 30.58000 1.000 66.18384 93 VAL C N 1
ATOM 3790 C CA . VAL C 1 93 ? -47.51200 36.36600 30.09000 1.000 61.11703 93 VAL C CA 1
ATOM 3791 C C . VAL C 1 93 ? -48.29200 36.53700 28.80100 1.000 67.33229 93 VAL C C 1
ATOM 3792 O O . VAL C 1 93 ? -48.29800 35.63800 27.95200 1.000 65.16451 93 VAL C O 1
ATOM 3796 N N . LYS C 1 94 ? -48.96000 37.68700 28.65600 1.000 69.03320 94 LYS C N 1
ATOM 3797 C CA . LYS C 1 94 ? -49.74200 37.95400 27.45500 1.000 65.05814 94 LYS C CA 1
ATOM 3798 C C . LYS C 1 94 ? -49.45400 39.30100 26.81900 1.000 61.17243 94 LYS C C 1
ATOM 3799 O O . LYS C 1 94 ? -49.96300 39.56600 25.72400 1.000 68.94612 94 LYS C O 1
ATOM 3805 N N . LYS C 1 95 ? -48.64500 40.14400 27.45100 1.000 63.57153 95 LYS C N 1
ATOM 3806 C CA . LYS C 1 95 ? -48.29800 41.45300 26.92100 1.000 65.79309 95 LYS C CA 1
ATOM 3807 C C . LYS C 1 95 ? -46.87400 41.76800 27.34700 1.000 65.54761 95 LYS C C 1
ATOM 3808 O O . LYS C 1 95 ? -46.37300 41.22400 28.33500 1.000 62.94542 95 LYS C O 1
ATOM 3814 N N . SER C 1 96 ? -46.22700 42.66100 26.59900 1.000 64.69185 96 SER C N 1
ATOM 3815 C CA . SER C 1 96 ? -44.87000 43.07300 26.92100 1.000 64.09558 96 SER C CA 1
ATOM 3816 C C . SER C 1 96 ? -44.62100 44.46300 26.35100 1.000 63.84013 96 SER C C 1
ATOM 3817 O O . SER C 1 96 ? -45.13800 44.81400 25.29000 1.000 66.58375 96 SER C O 1
ATOM 3820 N N . ASP C 1 97 ? -43.80800 45.24700 27.05600 1.000 69.33978 97 ASP C N 1
ATOM 3821 C CA . ASP C 1 97 ? -43.41400 46.55100 26.52800 1.000 72.56231 97 ASP C CA 1
ATOM 3822 C C . ASP C 1 97 ? -42.39800 46.45600 25.39100 1.000 71.79350 97 ASP C C 1
ATOM 3823 O O . ASP C 1 97 ? -42.04600 47.49300 24.81900 1.000 72.59380 97 ASP C O 1
ATOM 3828 N N . TRP C 1 98 ? -41.91000 45.26100 25.05200 1.000 71.73491 98 TRP C N 1
ATOM 3829 C CA . TRP C 1 98 ? -41.01000 45.10100 23.91400 1.000 68.86943 98 TRP C CA 1
ATOM 3830 C C . TRP C 1 98 ? -41.82200 45.11400 22.62900 1.000 64.80240 98 TRP C C 1
ATOM 3831 O O . TRP C 1 98 ? -42.75900 44.32000 22.47300 1.000 63.47334 98 TRP C O 1
ATOM 3842 N N . LYS C 1 99 ? -41.46100 46.01000 21.71300 1.000 68.53820 99 LYS C N 1
ATOM 3843 C CA . LYS C 1 99 ? -42.19900 46.14400 20.46200 1.000 69.96571 99 LYS C CA 1
ATOM 3844 C C . LYS C 1 99 ? -42.08300 44.86700 19.63900 1.000 68.79537 99 LYS C C 1
ATOM 3845 O O . LYS C 1 99 ? -41.04500 44.19900 19.64900 1.000 66.03058 99 LYS C O 1
ATOM 3851 N N . ASN C 1 100 ? -43.16700 44.53400 18.92800 1.000 74.89177 100 ASN C N 1
ATOM 3852 C CA . ASN C 1 100 ? -43.24200 43.37300 18.03300 1.000 69.67851 100 ASN C CA 1
ATOM 3853 C C . ASN C 1 100 ? -43.15600 42.04600 18.79300 1.000 68.18825 100 ASN C C 1
ATOM 3854 O O . ASN C 1 100 ? -42.42800 41.13400 18.39900 1.000 65.61834 100 ASN C O 1
ATOM 3859 N N . SER C 1 101 ? -43.93500 41.91900 19.85800 1.000 60.53662 101 SER C N 1
ATOM 3860 C CA . SER C 1 101 ? -44.01200 40.65900 20.58400 1.000 58.67384 101 SER C CA 1
ATOM 3861 C C . SER C 1 101 ? -45.42100 40.09700 20.50100 1.000 55.90019 101 SER C C 1
ATOM 3862 O O . SER C 1 101 ? -46.40300 40.83000 20.64400 1.000 67.84106 101 SER C O 1
ATOM 3865 N N . VAL C 1 102 ? -45.51800 38.79600 20.25700 1.000 57.98620 102 VAL C N 1
ATOM 3866 C CA . VAL C 1 102 ? -46.79200 38.09700 20.13800 1.000 54.11039 102 VAL C CA 1
ATOM 3867 C C . VAL C 1 102 ? -46.71600 36.83200 20.97200 1.000 62.08563 102 VAL C C 1
ATOM 3868 O O . VAL C 1 102 ? -45.68000 36.15900 20.99000 1.000 60.67683 102 VAL C O 1
ATOM 3872 N N . PHE C 1 103 ? -47.80600 36.49900 21.66200 1.000 59.93610 103 PHE C N 1
ATOM 3873 C CA . PHE C 1 103 ? -47.76300 35.45100 22.67100 1.000 60.37491 103 PHE C CA 1
ATOM 3874 C C . PHE C 1 103 ? -48.64500 34.28600 22.24800 1.000 67.63369 103 PHE C C 1
ATOM 3875 O O . PHE C 1 103 ? -49.85900 34.44300 22.08500 1.000 72.96284 103 PHE C O 1
ATOM 3883 N N . LEU C 1 104 ? -48.02500 33.12400 22.05700 1.000 61.91689 104 LEU C N 1
ATOM 3884 C CA . LEU C 1 104 ? -48.73900 31.89000 21.77600 1.000 63.29290 104 LEU C CA 1
ATOM 3885 C C . LEU C 1 104 ? -48.78800 31.03500 23.03300 1.000 63.21249 104 LEU C C 1
ATOM 3886 O O . LEU C 1 104 ? -48.09400 31.29100 24.01900 1.000 65.49613 104 LEU C O 1
ATOM 3891 N N . GLU C 1 105 ? -49.62000 30.00500 23.00000 1.000 61.69808 105 GLU C N 1
ATOM 3892 C CA . GLU C 1 105 ? -49.76800 29.19200 24.19800 1.000 70.97359 105 GLU C CA 1
ATOM 3893 C C . GLU C 1 105 ? -49.80000 27.69600 23.94400 1.000 71.92140 105 GLU C C 1
ATOM 3894 O O . GLU C 1 105 ? -49.78100 26.92900 24.91300 1.000 74.16507 105 GLU C O 1
ATOM 3900 N N . SER C 1 106 ? -49.84300 27.24800 22.69500 1.000 67.97890 106 SER C N 1
ATOM 3901 C CA . SER C 1 106 ? -50.12500 25.85500 22.40700 1.000 66.40742 106 SER C CA 1
ATOM 3902 C C . SER C 1 106 ? -49.22200 25.36600 21.28800 1.000 58.57024 106 SER C C 1
ATOM 3903 O O . SER C 1 106 ? -48.60700 26.14700 20.56400 1.000 59.26503 106 SER C O 1
ATOM 3906 N N . LEU C 1 107 ? -49.16700 24.04300 21.15000 1.000 63.65208 107 LEU C N 1
ATOM 3907 C CA . LEU C 1 107 ? -48.52200 23.45200 19.98500 1.000 64.80045 107 LEU C CA 1
ATOM 3908 C C . LEU C 1 107 ? -49.21500 23.90100 18.70000 1.000 64.91926 107 LEU C C 1
ATOM 3909 O O . LEU C 1 107 ? -48.55400 24.21500 17.69400 1.000 56.94156 107 LEU C O 1
ATOM 3914 N N . ALA C 1 108 ? -50.55200 23.96100 18.73100 1.000 64.84377 108 ALA C N 1
ATOM 3915 C CA . ALA C 1 108 ? -51.31800 24.36000 17.55400 1.000 60.42240 108 ALA C CA 1
ATOM 3916 C C . ALA C 1 108 ? -50.93300 25.75800 17.09900 1.000 61.34911 108 ALA C C 1
ATOM 3917 O O . ALA C 1 108 ? -50.80900 26.01300 15.89700 1.000 66.15513 108 ALA C O 1
ATOM 3919 N N . ASP C 1 109 ? -50.73100 26.67500 18.04600 1.000 59.56206 109 ASP C N 1
ATOM 3920 C CA . ASP C 1 109 ? -50.23200 27.99800 17.69200 1.000 56.68103 109 ASP C CA 1
ATOM 3921 C C . ASP C 1 109 ? -48.90400 27.90300 16.95100 1.000 63.27910 109 ASP C C 1
ATOM 3922 O O . ASP C 1 109 ? -48.69200 28.59400 15.94700 1.000 64.59719 109 ASP C O 1
ATOM 3927 N N . ILE C 1 110 ? -47.97800 27.06900 17.44600 1.000 62.72364 110 ILE C N 1
ATOM 3928 C CA . ILE C 1 110 ? -46.65700 26.98900 16.82200 1.000 53.72832 110 ILE C CA 1
ATOM 3929 C C . ILE C 1 110 ? -46.77800 26.43200 15.40800 1.000 54.20306 110 ILE C C 1
ATOM 3930 O O . ILE C 1 110 ? -46.17200 26.94800 14.46400 1.000 54.00868 110 ILE C O 1
ATOM 3935 N N . LYS C 1 111 ? -47.56900 25.36900 15.24100 1.000 54.11306 111 LYS C N 1
ATOM 3936 C CA . LYS C 1 111 ? -47.77500 24.81600 13.90300 1.000 61.01023 111 LYS C CA 1
ATOM 3937 C C . LYS C 1 111 ? -48.40800 25.84600 12.96900 1.000 65.63409 111 LYS C C 1
ATOM 3938 O O . LYS C 1 111 ? -48.01200 25.96500 11.80100 1.000 62.37386 111 LYS C O 1
ATOM 3944 N N . LYS C 1 112 ? -49.37900 26.61900 13.47300 1.000 62.71406 112 LYS C N 1
ATOM 3945 C CA . LYS C 1 112 ? -49.97000 27.68000 12.66200 1.000 63.52607 112 LYS C CA 1
ATOM 3946 C C . LYS C 1 112 ? -48.92200 28.70700 12.26000 1.000 60.95732 112 LYS C C 1
ATOM 3947 O O . LYS C 1 112 ? -48.88700 29.14900 11.10400 1.000 67.27836 112 LYS C O 1
ATOM 3953 N N . LEU C 1 113 ? -48.04900 29.09100 13.19600 1.000 61.47200 113 LEU C N 1
ATOM 3954 C CA . LEU C 1 113 ? -46.96100 30.00400 12.85000 1.000 62.12841 113 LEU C CA 1
ATOM 3955 C C . LEU C 1 113 ? -46.08600 29.42000 11.75300 1.000 62.85726 113 LEU C C 1
ATOM 3956 O O . LEU C 1 113 ? -45.70100 30.12400 10.80900 1.000 66.42557 113 LEU C O 1
ATOM 3961 N N . LYS C 1 114 ? -45.73400 28.14000 11.88000 1.000 60.16493 114 LYS C N 1
ATOM 3962 C CA . LYS C 1 114 ? -44.83000 27.53400 10.91400 1.000 67.01704 114 LYS C CA 1
ATOM 3963 C C . LYS C 1 114 ? -45.45500 27.51900 9.52400 1.000 66.15170 114 LYS C C 1
ATOM 3964 O O . LYS C 1 114 ? -44.79500 27.86900 8.53700 1.000 67.28963 114 LYS C O 1
ATOM 3970 N N . ASN C 1 115 ? -46.73400 27.15500 9.43200 1.000 66.24336 115 ASN C N 1
ATOM 3971 C CA . ASN C 1 115 ? -47.42100 27.18100 8.14400 1.000 73.51848 115 ASN C CA 1
ATOM 3972 C C . ASN C 1 115 ? -47.75000 28.58800 7.65900 1.000 72.67376 115 ASN C C 1
ATOM 3973 O O . ASN C 1 115 ? -47.94400 28.77600 6.45400 1.000 78.52571 115 ASN C O 1
ATOM 3978 N N . SER C 1 116 ? -47.80600 29.57400 8.55600 1.000 71.73284 116 SER C N 1
ATOM 3979 C CA . SER C 1 116 ? -48.02900 30.95000 8.14300 1.000 68.86327 116 SER C CA 1
ATOM 3980 C C . SER C 1 116 ? -46.95300 31.40000 7.15900 1.000 78.00557 116 SER C C 1
ATOM 3981 O O . SER C 1 116 ? -45.88700 30.78800 7.03300 1.000 77.19451 116 SER C O 1
ATOM 3984 N N . GLU C 1 117 ? -47.24600 32.49200 6.45400 1.000 77.52290 117 GLU C N 1
ATOM 3985 C CA . GLU C 1 117 ? -46.29100 33.08400 5.53300 1.000 76.80454 117 GLU C CA 1
ATOM 3986 C C . GLU C 1 117 ? -45.50400 34.17900 6.23700 1.000 72.25602 117 GLU C C 1
ATOM 3987 O O . GLU C 1 117 ? -46.01800 34.86700 7.12200 1.000 70.49805 117 GLU C O 1
ATOM 3993 N N . GLY C 1 118 ? -44.25100 34.32700 5.84600 1.000 69.08561 118 GLY C N 1
ATOM 3994 C CA . GLY C 1 118 ? -43.40500 35.35100 6.41600 1.000 72.18483 118 GLY C CA 1
ATOM 3995 C C . GLY C 1 118 ? -41.96900 34.88000 6.51100 1.000 66.62421 118 GLY C C 1
ATOM 3996 O O . GLY C 1 118 ? -41.58000 33.88300 5.90800 1.000 67.51861 118 GLY C O 1
ATOM 3997 N N . SER C 1 119 ? -41.19500 35.63200 7.29500 1.000 65.88446 119 SER C N 1
ATOM 3998 C CA . SER C 1 119 ? -39.75900 35.42500 7.45000 1.000 65.18541 119 SER C CA 1
ATOM 3999 C C . SER C 1 119 ? -39.44700 34.07300 8.10100 1.000 67.60276 119 SER C C 1
ATOM 4000 O O . SER C 1 119 ? -40.27400 33.47900 8.80100 1.000 63.04143 119 SER C O 1
ATOM 4003 N N . ASP C 1 120 ? -38.23200 33.58100 7.85700 1.000 63.37461 120 ASP C N 1
ATOM 4004 C CA . ASP C 1 120 ? -37.76900 32.37600 8.53600 1.000 65.74312 120 ASP C CA 1
ATOM 4005 C C . ASP C 1 120 ? -37.53800 32.65400 10.02700 1.000 61.62688 120 ASP C C 1
ATOM 4006 O O . ASP C 1 120 ? -37.23000 33.77900 10.42900 1.000 58.45627 120 ASP C O 1
ATOM 4011 N N . ILE C 1 121 ? -37.66200 31.60400 10.84200 1.000 56.55746 121 ILE C N 1
ATOM 4012 C CA . ILE C 1 121 ? -37.73300 31.70700 12.30400 1.000 55.18798 121 ILE C CA 1
ATOM 4013 C C . ILE C 1 121 ? -36.45400 31.18800 12.95500 1.000 58.04346 121 ILE C C 1
ATOM 4014 O O . ILE C 1 121 ? -36.03500 30.05200 12.69600 1.000 57.17833 121 ILE C O 1
ATOM 4019 N N . GLN C 1 122 ? -35.87300 31.99400 13.84800 1.000 56.84532 122 GLN C N 1
ATOM 4020 C CA . GLN C 1 122 ? -34.73700 31.59600 14.67600 1.000 52.31493 122 GLN C CA 1
ATOM 4021 C C . GLN C 1 122 ? -35.18100 31.36200 16.11500 1.000 56.33675 122 GLN C C 1
ATOM 4022 O O . GLN C 1 122 ? -35.91100 32.18400 16.68600 1.000 57.67525 122 GLN C O 1
ATOM 4028 N N . VAL C 1 123 ? -34.72800 30.25600 16.70500 1.000 48.66671 123 VAL C N 1
ATOM 4029 C CA . VAL C 1 123 ? -34.90800 29.99300 18.13000 1.000 42.03907 123 VAL C CA 1
ATOM 4030 C C . VAL C 1 123 ? -33.55900 30.19200 18.79700 1.000 47.90886 123 VAL C C 1
ATOM 4031 O O . VAL C 1 123 ? -32.57000 29.53800 18.43100 1.000 43.85288 123 VAL C O 1
ATOM 4035 N N . TRP C 1 124 ? -33.51200 31.09400 19.76800 1.000 44.65515 124 TRP C N 1
ATOM 4036 C CA . TRP C 1 124 ? -32.34300 31.24800 20.61700 1.000 45.95875 124 TRP C CA 1
ATOM 4037 C C . TRP C 1 124 ? -32.68300 30.84300 22.04700 1.000 48.50628 124 TRP C C 1
ATOM 4038 O O . TRP C 1 124 ? -33.81500 31.02800 22.50700 1.000 44.31459 124 TRP C O 1
ATOM 4049 N N . GLY C 1 125 ? -31.69700 30.26600 22.74500 1.000 46.42417 125 GLY C N 1
ATOM 4050 C CA . GLY C 1 125 ? -31.94800 29.79900 24.10300 1.000 38.73104 125 GLY C CA 1
ATOM 4051 C C . GLY C 1 125 ? -33.07300 28.77900 24.12100 1.000 44.64555 125 GLY C C 1
ATOM 4052 O O . GLY C 1 125 ? -33.08900 27.82400 23.34000 1.000 48.06469 125 GLY C O 1
ATOM 4053 N N . SER C 1 126 ? -34.03100 28.97300 25.03100 1.000 44.92944 126 SER C N 1
ATOM 4054 C CA . SER C 1 126 ? -35.31900 28.26800 25.00000 1.000 44.24961 126 SER C CA 1
ATOM 4055 C C . SER C 1 126 ? -35.17300 26.75300 25.06100 1.000 42.88068 126 SER C C 1
ATOM 4056 O O . SER C 1 126 ? -35.89400 26.01600 24.37000 1.000 42.75945 126 SER C O 1
ATOM 4059 N N . GLY C 1 127 ? -34.28000 26.27400 25.93600 1.000 45.62952 127 GLY C N 1
ATOM 4060 C CA . GLY C 1 127 ? -34.08000 24.83800 26.05000 1.000 37.23556 127 GLY C CA 1
ATOM 4061 C C . GLY C 1 127 ? -35.37300 24.09600 26.29500 1.000 44.22613 127 GLY C C 1
ATOM 4062 O O . GLY C 1 127 ? -35.64900 23.06200 25.65900 1.000 42.21238 127 GLY C O 1
ATOM 4063 N N . GLU C 1 128 ? -36.21500 24.63600 27.18600 1.000 43.30492 128 GLU C N 1
ATOM 4064 C CA . GLU C 1 128 ? -37.45200 23.93700 27.50700 1.000 45.03721 128 GLU C CA 1
ATOM 4065 C C . GLU C 1 128 ? -38.39100 23.89800 26.30500 1.000 40.64232 128 GLU C C 1
ATOM 4066 O O . GLU C 1 128 ? -38.95800 22.84800 25.99100 1.000 47.57398 128 GLU C O 1
ATOM 4072 N N . LEU C 1 129 ? -38.57500 25.03600 25.62800 1.000 45.59406 129 LEU C N 1
ATOM 4073 C CA . LEU C 1 129 ? -39.43800 25.06900 24.44900 1.000 43.64296 129 LEU C CA 1
ATOM 4074 C C . LEU C 1 129 ? -38.85700 24.21200 23.33500 1.000 42.24764 129 LEU C C 1
ATOM 4075 O O . LEU C 1 129 ? -39.59300 23.54100 22.58900 1.000 44.44750 129 LEU C O 1
ATOM 4080 N N . ILE C 1 130 ? -37.52700 24.21300 23.21700 1.000 44.32153 130 ILE C N 1
ATOM 4081 C CA . ILE C 1 130 ? -36.89200 23.39600 22.19200 1.000 43.50140 130 ILE C CA 1
ATOM 4082 C C . ILE C 1 130 ? -37.27100 21.94500 22.36200 1.000 38.50860 130 ILE C C 1
ATOM 4083 O O . ILE C 1 130 ? -37.43100 21.24000 21.37000 1.000 41.21508 130 ILE C O 1
ATOM 4088 N N . GLN C 1 131 ? -37.42900 21.46800 23.60400 1.000 38.74731 131 GLN C N 1
ATOM 4089 C CA . GLN C 1 131 ? -37.89000 20.08400 23.76900 1.000 42.93126 131 GLN C CA 1
ATOM 4090 C C . GLN C 1 131 ? -39.22700 19.84100 23.05800 1.000 49.45683 131 GLN C C 1
ATOM 4091 O O . GLN C 1 131 ? -39.43200 18.78700 22.42300 1.000 47.71935 131 GLN C O 1
ATOM 4097 N N . LEU C 1 132 ? -40.16400 20.78400 23.18100 1.000 49.62617 132 LEU C N 1
ATOM 4098 C CA . LEU C 1 132 ? -41.43400 20.64200 22.47300 1.000 52.32579 132 LEU C CA 1
ATOM 4099 C C . LEU C 1 132 ? -41.20700 20.62900 20.96900 1.000 43.18430 132 LEU C C 1
ATOM 4100 O O . LEU C 1 132 ? -41.82100 19.84400 20.24400 1.000 46.58231 132 LEU C O 1
ATOM 4105 N N . LEU C 1 133 ? -40.33000 21.50000 20.49100 1.000 38.65939 133 LEU C N 1
ATOM 4106 C CA . LEU C 1 133 ? -40.03100 21.54200 19.06300 1.000 43.83161 133 LEU C CA 1
ATOM 4107 C C . LEU C 1 133 ? -39.44500 20.21700 18.57000 1.000 52.55884 133 LEU C C 1
ATOM 4108 O O . LEU C 1 133 ? -39.84100 19.70200 17.51400 1.000 50.48174 133 LEU C O 1
ATOM 4113 N N . PHE C 1 134 ? -38.48700 19.65700 19.32500 1.000 46.65400 134 PHE C N 1
ATOM 4114 C CA . PHE C 1 134 ? -37.82300 18.41500 18.92200 1.000 48.54834 134 PHE C CA 1
ATOM 4115 C C . PHE C 1 134 ? -38.81300 17.26100 18.89100 1.000 44.86127 134 PHE C C 1
ATOM 4116 O O . PHE C 1 134 ? -38.85000 16.48000 17.93200 1.000 48.17811 134 PHE C O 1
ATOM 4124 N N . LYS C 1 135 ? -39.62100 17.13000 19.94600 1.000 42.55859 135 LYS C N 1
ATOM 4125 C CA . LYS C 1 135 ? -40.52100 15.98500 20.03100 1.000 49.68554 135 LYS C CA 1
ATOM 4126 C C . LYS C 1 135 ? -41.51000 15.96600 18.87200 1.000 52.01702 135 LYS C C 1
ATOM 4127 O O . LYS C 1 135 ? -41.98300 14.89800 18.47000 1.000 51.24523 135 LYS C O 1
ATOM 4133 N N . ASN C 1 136 ? -41.82900 17.13100 18.31800 1.000 52.21105 136 ASN C N 1
ATOM 4134 C CA . ASN C 1 136 ? -42.75900 17.21700 17.20400 1.000 55.27517 136 ASN C CA 1
ATOM 4135 C C . ASN C 1 136 ? -42.05600 17.39000 15.87100 1.000 54.62919 136 ASN C C 1
ATOM 4136 O O . ASN C 1 136 ? -42.72200 17.61900 14.85500 1.000 51.96855 136 ASN C O 1
ATOM 4141 N N . ASP C 1 137 ? -40.72700 17.26900 15.85300 1.000 53.22285 137 ASP C N 1
ATOM 4142 C CA . ASP C 1 137 ? -39.94300 17.31600 14.61500 1.000 56.27698 137 ASP C CA 1
ATOM 4143 C C . ASP C 1 137 ? -40.18300 18.61600 13.85800 1.000 53.08115 137 ASP C C 1
ATOM 4144 O O . ASP C 1 137 ? -40.28300 18.63100 12.63100 1.000 59.25020 137 ASP C O 1
ATOM 4149 N N . LEU C 1 138 ? -40.24700 19.72000 14.59400 1.000 52.44855 138 LEU C N 1
ATOM 4150 C CA . LEU C 1 138 ? -40.49600 21.02500 14.00300 1.000 53.42297 138 LEU C CA 1
ATOM 4151 C C . LEU C 1 138 ? -39.22600 21.78700 13.68800 1.000 56.31446 138 LEU C C 1
ATOM 4152 O O . LEU C 1 138 ? -39.30600 22.86800 13.08800 1.000 56.63685 138 LEU C O 1
ATOM 4157 N N . VAL C 1 139 ? -38.06200 21.25900 14.06200 1.000 54.49034 139 VAL C N 1
ATOM 4158 C CA . VAL C 1 139 ? -36.79800 21.94700 13.82700 1.000 48.07790 139 VAL C CA 1
ATOM 4159 C C . VAL C 1 139 ? -36.21900 21.46200 12.50500 1.000 50.61152 139 VAL C C 1
ATOM 4160 O O . VAL C 1 139 ? -36.05600 20.25300 12.29000 1.000 47.22412 139 VAL C O 1
ATOM 4164 N N . ASP C 1 140 ? -35.91200 22.41500 11.61900 1.000 51.71742 140 ASP C N 1
ATOM 4165 C CA . ASP C 1 140 ? -35.37600 22.16300 10.28700 1.000 52.05295 140 ASP C CA 1
ATOM 4166 C C . ASP C 1 140 ? -33.86900 22.31200 10.21200 1.000 47.62419 140 ASP C C 1
ATOM 4167 O O . ASP C 1 140 ? -33.22900 21.61400 9.42000 1.000 45.45230 140 ASP C O 1
ATOM 4172 N N . GLU C 1 141 ? -33.29400 23.21900 10.99200 1.000 44.33520 141 GLU C N 1
ATOM 4173 C CA . GLU C 1 141 ? -31.85800 23.42900 11.00000 1.000 49.30831 141 GLU C CA 1
ATOM 4174 C C . GLU C 1 141 ? -31.36000 23.55500 12.43400 1.000 48.20824 141 GLU C C 1
ATOM 4175 O O . GLU C 1 141 ? -32.09900 23.97200 13.32900 1.000 49.26526 141 GLU C O 1
ATOM 4181 N N . LEU C 1 142 ? -30.09300 23.19700 12.62900 1.000 42.82045 142 LEU C N 1
ATOM 4182 C CA . LEU C 1 142 ? -29.36500 23.40600 13.87600 1.000 48.15405 142 LEU C CA 1
ATOM 4183 C C . LEU C 1 142 ? -28.10300 24.19300 13.58800 1.000 49.96209 142 LEU C C 1
ATOM 4184 O O . LEU C 1 142 ? -27.31300 23.78800 12.73300 1.000 60.27493 142 LEU C O 1
ATOM 4189 N N . TRP C 1 143 ? -27.89500 25.29200 14.29900 1.000 48.03266 143 TRP C N 1
ATOM 4190 C CA . TRP C 1 143 ? -26.59800 25.95800 14.32600 1.000 50.46030 143 TRP C CA 1
ATOM 4191 C C . TRP C 1 143 ? -26.04600 25.79700 15.73300 1.000 50.57637 143 TRP C C 1
ATOM 4192 O O . TRP C 1 143 ? -26.64700 26.29500 16.69200 1.000 48.97492 143 TRP C O 1
ATOM 4203 N N . LEU C 1 144 ? -24.91000 25.11200 15.85700 1.000 48.94928 144 LEU C N 1
ATOM 4204 C CA . LEU C 1 144 ? -24.32600 24.79500 17.14600 1.000 42.99368 144 LEU C CA 1
ATOM 4205 C C . LEU C 1 144 ? -22.93200 25.36800 17.23000 1.000 44.84275 144 LEU C C 1
ATOM 4206 O O . LEU C 1 144 ? -22.18100 25.35300 16.24900 1.000 48.14726 144 LEU C O 1
ATOM 4211 N N . LYS C 1 145 ? -22.60700 25.88500 18.40400 1.000 46.19466 145 LYS C N 1
ATOM 4212 C CA . LYS C 1 145 ? -21.24500 26.20900 18.78500 1.000 41.28866 145 LYS C CA 1
ATOM 4213 C C . LYS C 1 145 ? -20.91100 25.31500 19.96300 1.000 45.13388 145 LYS C C 1
ATOM 4214 O O . LYS C 1 145 ? -21.61600 25.33400 20.97900 1.000 47.75931 145 LYS C O 1
ATOM 4220 N N . ILE C 1 146 ? -19.87300 24.50300 19.80400 1.000 43.25884 146 ILE C N 1
ATOM 4221 C CA . ILE C 1 146 ? -19.50100 23.46900 20.75200 1.000 37.30755 146 ILE C CA 1
ATOM 4222 C C . ILE C 1 146 ? -18.20600 23.92200 21.40200 1.000 42.70162 146 ILE C C 1
ATOM 4223 O O . ILE C 1 146 ? -17.16700 24.04000 20.73800 1.000 44.78916 146 ILE C O 1
ATOM 4228 N N . PHE C 1 147 ? -18.27800 24.19900 22.68600 1.000 38.82147 147 PHE C N 1
ATOM 4229 C CA . PHE C 1 147 ? -17.17500 24.78700 23.42300 1.000 40.03377 147 PHE C CA 1
ATOM 4230 C C . PHE C 1 147 ? -16.35600 23.69600 24.11100 1.000 40.66511 147 PHE C C 1
ATOM 4231 O O . PHE C 1 147 ? -16.90600 22.67100 24.52200 1.000 40.36528 147 PHE C O 1
ATOM 4239 N N . PRO C 1 148 ? -15.03600 23.87900 24.23600 1.000 37.54418 148 PRO C N 1
ATOM 4240 C CA . PRO C 1 148 ? -14.15400 22.78700 24.71400 1.000 43.70104 148 PRO C CA 1
ATOM 4241 C C . PRO C 1 148 ? -14.14000 22.66700 26.23100 1.000 42.03270 148 PRO C C 1
ATOM 4242 O O . PRO C 1 148 ? -13.12600 22.88900 26.90800 1.000 43.44181 148 PRO C O 1
ATOM 4246 N N . VAL C 1 149 ? -15.28400 22.27100 26.77100 1.000 37.23689 149 VAL C N 1
ATOM 4247 C CA . VAL C 1 149 ? -15.47400 22.21000 28.20900 1.000 37.30198 149 VAL C CA 1
ATOM 4248 C C . VAL C 1 149 ? -16.55500 21.17100 28.47300 1.000 33.70658 149 VAL C C 1
ATOM 4249 O O . VAL C 1 149 ? -17.47400 20.99900 27.66600 1.000 40.21123 149 VAL C O 1
ATOM 4253 N N . THR C 1 150 ? -16.45700 20.54400 29.64600 1.000 36.18289 150 THR C N 1
ATOM 4254 C CA . THR C 1 150 ? -17.50100 19.61700 30.14500 1.000 36.62952 150 THR C CA 1
ATOM 4255 C C . THR C 1 150 ? -17.92200 20.17900 31.51100 1.000 42.80964 150 THR C C 1
ATOM 4256 O O . THR C 1 150 ? -17.05600 20.74400 32.18800 1.000 40.49343 150 THR C O 1
ATOM 4260 N N . LEU C 1 151 ? -19.19500 20.06600 31.88400 1.000 43.71764 151 LEU C N 1
ATOM 4261 C CA . LEU C 1 151 ? -19.70400 20.67600 33.14600 1.000 46.19254 151 LEU C CA 1
ATOM 4262 C C . LEU C 1 151 ? -20.48700 19.64500 33.96100 1.000 44.57156 151 LEU C C 1
ATOM 4263 O O . LEU C 1 151 ? -20.60100 19.86000 35.16600 1.000 51.59853 151 LEU C O 1
ATOM 4268 N N . ASN C 1 152 ? -21.01000 18.59800 33.32400 1.000 43.64359 152 ASN C N 1
ATOM 4269 C CA . ASN C 1 152 ? -21.82300 17.54300 33.98900 1.000 45.61277 152 ASN C CA 1
ATOM 4270 C C . ASN C 1 152 ? -23.21600 18.08300 34.32200 1.000 53.84846 152 ASN C C 1
ATOM 4271 O O . ASN C 1 152 ? -24.18900 17.48100 33.86600 1.000 62.08997 152 ASN C O 1
ATOM 4276 N N . THR C 1 153 ? -23.30300 19.18500 35.05500 1.000 42.86600 153 THR C N 1
ATOM 4277 C CA . THR C 1 153 ? -24.61500 19.71800 35.48700 1.000 47.22710 153 THR C CA 1
ATOM 4278 C C . THR C 1 153 ? -25.12100 20.77900 34.51700 1.000 38.44950 153 THR C C 1
ATOM 4279 O O . THR C 1 153 ? -24.30400 21.36100 33.80700 1.000 44.05996 153 THR C O 1
ATOM 4283 N N . GLY C 1 154 ? -26.42900 21.02200 34.52400 1.000 47.13829 154 GLY C N 1
ATOM 4284 C CA . GLY C 1 154 ? -27.00000 22.09800 33.70000 1.000 41.77019 154 GLY C CA 1
ATOM 4285 C C . GLY C 1 154 ? -28.06500 21.63300 32.73400 1.000 44.73579 154 GLY C C 1
ATOM 4286 O O . GLY C 1 154 ? -28.03100 20.46300 32.34800 1.000 40.79996 154 GLY C O 1
ATOM 4287 N N . LYS C 1 155 ? -28.97100 22.53700 32.36200 1.000 42.00091 155 LYS C N 1
ATOM 4288 C CA . LYS C 1 155 ? -30.00800 22.22500 31.35100 1.000 43.40386 155 LYS C CA 1
ATOM 4289 C C . LYS C 1 155 ? -29.31600 21.84200 30.04100 1.000 41.36303 155 LYS C C 1
ATOM 4290 O O . LYS C 1 155 ? -28.30800 22.47400 29.70600 1.000 41.25360 155 LYS C O 1
ATOM 4296 N N . ARG C 1 156 ? -29.86700 20.86600 29.32500 1.000 36.73698 156 ARG C N 1
ATOM 4297 C CA . ARG C 1 156 ? -29.23100 20.34200 28.12200 1.000 43.19836 156 ARG C CA 1
ATOM 4298 C C . ARG C 1 156 ? -30.03000 20.70000 26.88000 1.000 42.27717 156 ARG C C 1
ATOM 4299 O O . ARG C 1 156 ? -31.25900 20.76100 26.91300 1.000 42.48723 156 ARG C O 1
ATOM 4307 N N . LEU C 1 157 ? -29.32700 20.89400 25.76800 1.000 38.99960 157 LEU C N 1
ATOM 4308 C CA . LEU C 1 157 ? -30.03000 21.10600 24.51200 1.000 38.33348 157 LEU C CA 1
ATOM 4309 C C . LEU C 1 157 ? -30.81700 19.86200 24.11200 1.000 44.11439 157 LEU C C 1
ATOM 4310 O O . LEU C 1 157 ? -32.01400 19.94100 23.79400 1.000 37.49805 157 LEU C O 1
ATOM 4315 N N . PHE C 1 158 ? -30.16800 18.69700 24.12700 1.000 40.74234 158 PHE C N 1
ATOM 4316 C CA . PHE C 1 158 ? -30.83000 17.45700 23.72300 1.000 39.34116 158 PHE C CA 1
ATOM 4317 C C . PHE C 1 158 ? -31.39000 16.78100 24.97000 1.000 46.73518 158 PHE C C 1
ATOM 4318 O O . PHE C 1 158 ? -30.84700 15.81200 25.50000 1.000 42.69450 158 PHE C O 1
ATOM 4326 N N . GLY C 1 159 ? -32.51500 17.30200 25.43300 1.000 45.78481 159 GLY C N 1
ATOM 4327 C CA . GLY C 1 159 ? -33.12400 16.81500 26.65200 1.000 40.29561 159 GLY C CA 1
ATOM 4328 C C . GLY C 1 159 ? -34.24500 15.84800 26.36500 1.000 43.66594 159 GLY C C 1
ATOM 4329 O O . GLY C 1 159 ? -34.15000 15.02000 25.45000 1.000 49.07103 159 GLY C O 1
ATOM 4330 N N . ASP C 1 160 ? -35.34300 16.01400 27.12100 1.000 51.38010 160 ASP C N 1
ATOM 4331 C CA . ASP C 1 160 ? -36.47300 15.08700 27.13100 1.000 49.53841 160 ASP C CA 1
ATOM 4332 C C . ASP C 1 160 ? -37.18000 14.99400 25.78900 1.000 45.65024 160 ASP C C 1
ATOM 4333 O O . ASP C 1 160 ? -37.83000 13.98300 25.50800 1.000 50.54418 160 ASP C O 1
ATOM 4338 N N . GLY C 1 161 ? -37.15000 16.05200 24.99100 1.000 44.26081 161 GLY C N 1
ATOM 4339 C CA . GLY C 1 161 ? -37.86400 16.01200 23.72800 1.000 47.10208 161 GLY C CA 1
ATOM 4340 C C . GLY C 1 161 ? -37.10600 15.46800 22.53700 1.000 47.83948 161 GLY C C 1
ATOM 4341 O O . GLY C 1 161 ? -37.70300 15.30500 21.46400 1.000 44.00027 161 GLY C O 1
ATOM 4342 N N . THR C 1 162 ? -35.80800 15.18300 22.70200 1.000 42.84556 162 THR C N 1
ATOM 4343 C CA . THR C 1 162 ? -34.97500 14.65100 21.63300 1.000 36.02652 162 THR C CA 1
ATOM 4344 C C . THR C 1 162 ? -35.58300 13.38000 21.05500 1.000 39.69598 162 THR C C 1
ATOM 4345 O O . THR C 1 162 ? -36.07400 12.52500 21.79100 1.000 45.82981 162 THR C O 1
ATOM 4349 N N . ILE C 1 163 ? -35.54500 13.25300 19.73200 1.000 41.26009 163 ILE C N 1
ATOM 4350 C CA . ILE C 1 163 ? -36.05100 12.05900 19.05500 1.000 46.26004 163 ILE C CA 1
ATOM 4351 C C . ILE C 1 163 ? -34.94600 11.49500 18.17300 1.000 41.25131 163 ILE C C 1
ATOM 4352 O O . ILE C 1 163 ? -33.98400 12.19500 17.81200 1.000 43.18333 163 ILE C O 1
ATOM 4357 N N . PRO C 1 164 ? -35.06100 10.23100 17.78700 1.000 45.73295 164 PRO C N 1
ATOM 4358 C CA . PRO C 1 164 ? -34.13700 9.69300 16.77800 1.000 45.76264 164 PRO C CA 1
ATOM 4359 C C . PRO C 1 164 ? -34.31600 10.42100 15.44800 1.000 43.73398 164 PRO C C 1
ATOM 4360 O O . PRO C 1 164 ? -35.41800 10.48800 14.91100 1.000 48.49112 164 PRO C O 1
ATOM 4364 N N . ALA C 1 165 ? -33.22500 10.99200 14.93300 1.000 43.90500 165 ALA C N 1
ATOM 4365 C CA . ALA C 1 165 ? -33.29300 11.83700 13.74800 1.000 41.06830 165 ALA C CA 1
ATOM 4366 C C . ALA C 1 165 ? -31.93100 11.90200 13.08500 1.000 40.44376 165 ALA C C 1
ATOM 4367 O O . ALA C 1 165 ? -30.91200 12.05300 13.76500 1.000 38.66255 165 ALA C O 1
ATOM 4369 N N . ALA C 1 166 ? -31.91900 11.81400 11.76200 1.000 35.42017 166 ALA C N 1
ATOM 4370 C CA . ALA C 1 166 ? -30.70700 12.04100 10.98900 1.000 42.95514 166 ALA C CA 1
ATOM 4371 C C . ALA C 1 166 ? -30.62800 13.49200 10.52000 1.000 45.17528 166 ALA C C 1
ATOM 4372 O O . ALA C 1 166 ? -31.64700 14.13800 10.27100 1.000 46.13067 166 ALA C O 1
ATOM 4374 N N . PHE C 1 167 ? -29.39800 13.99000 10.38000 1.000 40.51441 167 PHE C N 1
ATOM 4375 C CA . PHE C 1 167 ? -29.12900 15.32800 9.88400 1.000 42.33043 167 PHE C CA 1
ATOM 4376 C C . PHE C 1 167 ? -28.07000 15.23800 8.80000 1.000 46.46096 167 PHE C C 1
ATOM 4377 O O . PHE C 1 167 ? -27.41000 14.21000 8.63900 1.000 42.47508 167 PHE C O 1
ATOM 4385 N N . THR C 1 168 ? -27.94500 16.32000 8.03700 1.000 42.92239 168 THR C N 1
ATOM 4386 C CA . THR C 1 168 ? -26.87100 16.50700 7.07500 1.000 43.44791 168 THR C CA 1
ATOM 4387 C C . THR C 1 168 ? -26.02900 17.67000 7.55300 1.000 42.87835 168 THR C C 1
ATOM 4388 O O . THR C 1 168 ? -26.57400 18.70700 7.93500 1.000 45.40661 168 THR C O 1
ATOM 4392 N N . LEU C 1 169 ? -24.71000 17.50000 7.53900 1.000 41.02166 169 LEU C N 1
ATOM 4393 C CA . LEU C 1 169 ? -23.80600 18.57100 7.93300 1.000 41.65378 169 LEU C CA 1
ATOM 4394 C C . LEU C 1 169 ? -23.76300 19.58400 6.79600 1.000 50.21257 169 LEU C C 1
ATOM 4395 O O . LEU C 1 169 ? -23.09600 19.35700 5.78600 1.000 53.25620 169 LEU C O 1
ATOM 4400 N N . ILE C 1 170 ? -24.48100 20.70800 6.94900 1.000 49.31425 170 ILE C N 1
ATOM 4401 C CA . ILE C 1 170 ? -24.42400 21.75800 5.93400 1.000 49.14356 170 ILE C CA 1
ATOM 4402 C C . ILE C 1 170 ? -23.03800 22.35400 5.89200 1.000 47.53153 170 ILE C C 1
ATOM 4403 O O . ILE C 1 170 ? -22.42300 22.45700 4.82900 1.000 56.50341 170 ILE C O 1
ATOM 4408 N N . GLU C 1 171 ? -22.51800 22.74800 7.04800 1.000 49.92999 171 GLU C N 1
ATOM 4409 C CA . GLU C 1 171 ? -21.22300 23.41100 7.02800 1.000 51.19070 171 GLU C CA 1
ATOM 4410 C C . GLU C 1 171 ? -20.61100 23.33200 8.41900 1.000 50.89021 171 GLU C C 1
ATOM 4411 O O . GLU C 1 171 ? -21.30400 23.09500 9.40200 1.000 52.63700 171 GLU C O 1
ATOM 4417 N N . SER C 1 172 ? -19.30200 23.52900 8.49500 1.000 46.26631 172 SER C N 1
ATOM 4418 C CA . SER C 1 172 ? -18.64100 23.44100 9.78500 1.000 47.25962 172 SER C CA 1
ATOM 4419 C C . SER C 1 172 ? -17.34000 24.21400 9.69700 1.000 46.35884 172 SER C C 1
ATOM 4420 O O . SER C 1 172 ? -16.81400 24.44600 8.60600 1.000 54.09020 172 SER C O 1
ATOM 4423 N N . SER C 1 173 ? -16.82100 24.59600 10.86100 1.000 46.00119 173 SER C N 1
ATOM 4424 C CA . SER C 1 173 ? -15.56600 25.34100 10.96100 1.000 45.18844 173 SER C CA 1
ATOM 4425 C C . SER C 1 173 ? -15.11200 25.36000 12.41500 1.000 42.94825 173 SER C C 1
ATOM 4426 O O . SER C 1 173 ? -15.77800 24.83100 13.30700 1.000 49.69460 173 SER C O 1
ATOM 4429 N N . VAL C 1 174 ? -14.00300 26.04100 12.65700 1.000 41.63498 174 VAL C N 1
ATOM 4430 C CA . VAL C 1 174 ? -13.33100 26.01800 13.94400 1.000 42.17846 174 VAL C CA 1
ATOM 4431 C C . VAL C 1 174 ? -12.86400 27.43600 14.25300 1.000 53.88538 174 VAL C C 1
ATOM 4432 O O . VAL C 1 174 ? -12.30800 28.10600 13.37700 1.000 55.31989 174 VAL C O 1
ATOM 4436 N N . THR C 1 175 ? -13.11000 27.91800 15.52200 1.000 49.53534 175 THR C N 1
ATOM 4437 C CA . THR C 1 175 ? -12.62500 29.23700 15.90600 1.000 51.45263 175 THR C CA 1
ATOM 4438 C C . THR C 1 175 ? -11.21400 29.14300 16.46100 1.000 55.71344 175 THR C C 1
ATOM 4439 O O . THR C 1 175 ? -10.78200 28.07900 16.91000 1.000 52.05274 175 THR C O 1
ATOM 4443 N N . PRO C 1 176 ? -10.47600 30.26100 16.46900 1.000 57.70814 176 PRO C N 1
ATOM 4444 C CA . PRO C 1 176 ? -9.12800 30.24200 17.06100 1.000 52.38357 176 PRO C CA 1
ATOM 4445 C C . PRO C 1 176 ? -9.11000 29.81200 18.50900 1.000 51.99110 176 PRO C C 1
ATOM 4446 O O . PRO C 1 176 ? -8.11200 29.25000 18.96400 1.000 54.97626 176 PRO C O 1
ATOM 4450 N N . SER C 1 177 ? -10.16900 30.06300 19.26100 1.000 52.32348 177 SER C N 1
ATOM 4451 C CA . SER C 1 177 ? -10.18400 29.61600 20.64400 1.000 47.21958 177 SER C CA 1
ATOM 4452 C C . SER C 1 177 ? -10.61800 28.16600 20.78300 1.000 46.77467 177 SER C C 1
ATOM 4453 O O . SER C 1 177 ? -10.80600 27.71300 21.91500 1.000 44.68509 177 SER C O 1
ATOM 4456 N N . GLY C 1 178 ? -10.79000 27.43800 19.67100 1.000 46.57202 178 GLY C N 1
ATOM 4457 C CA . GLY C 1 178 ? -11.14300 26.02500 19.72600 1.000 43.80501 178 GLY C CA 1
ATOM 4458 C C . GLY C 1 178 ? -12.62400 25.71800 19.82900 1.000 43.77627 178 GLY C C 1
ATOM 4459 O O . GLY C 1 178 ? -12.98700 24.61600 20.25800 1.000 38.86796 178 GLY C O 1
ATOM 4460 N N . VAL C 1 179 ? -13.49400 26.66100 19.49600 1.000 44.53974 179 VAL C N 1
ATOM 4461 C CA . VAL C 1 179 ? -14.91800 26.36400 19.42100 1.000 40.68844 179 VAL C CA 1
ATOM 4462 C C . VAL C 1 179 ? -15.19600 25.75800 18.06100 1.000 46.65085 179 VAL C C 1
ATOM 4463 O O . VAL C 1 179 ? -14.65800 26.21200 17.04100 1.000 48.76451 179 VAL C O 1
ATOM 4467 N N . ILE C 1 180 ? -16.04400 24.74300 18.03000 1.000 40.12496 180 ILE C N 1
ATOM 4468 C CA . ILE C 1 180 ? -16.44600 24.12300 16.77700 1.000 45.64177 180 ILE C CA 1
ATOM 4469 C C . ILE C 1 180 ? -17.82900 24.64000 16.38100 1.000 48.39928 180 ILE C C 1
ATOM 4470 O O . ILE C 1 180 ? -18.76800 24.60700 17.18000 1.000 43.76739 180 ILE C O 1
ATOM 4475 N N . ILE C 1 181 ? -17.94800 25.12500 15.15500 1.000 43.05660 181 ILE C N 1
ATOM 4476 C CA . ILE C 1 181 ? -19.18800 25.66400 14.62400 1.000 46.29431 181 ILE C CA 1
ATOM 4477 C C . ILE C 1 181 ? -19.72100 24.63400 13.65900 1.000 46.20551 181 ILE C C 1
ATOM 4478 O O . ILE C 1 181 ? -19.05100 24.30500 12.67800 1.000 48.97979 181 ILE C O 1
ATOM 4483 N N . ALA C 1 182 ? -20.91400 24.12700 13.91200 1.000 45.20074 182 ALA C N 1
ATOM 4484 C CA . ALA C 1 182 ? -21.46500 23.09800 13.04900 1.000 47.13590 182 ALA C CA 1
ATOM 4485 C C . ALA C 1 182 ? -22.90400 23.45200 12.73700 1.000 44.24663 182 ALA C C 1
ATOM 4486 O O . ALA C 1 182 ? -23.69000 23.73900 13.64400 1.000 52.36506 182 ALA C O 1
ATOM 4488 N N . ASN C 1 183 ? -23.25100 23.41300 11.46400 1.000 42.77276 183 ASN C N 1
ATOM 4489 C CA . ASN C 1 183 ? -24.59400 23.72200 11.02500 1.000 47.13945 183 ASN C CA 1
ATOM 4490 C C . ASN C 1 183 ? -25.13800 22.52000 10.27200 1.000 44.80525 183 ASN C C 1
ATOM 4491 O O . ASN C 1 183 ? -24.49700 22.02700 9.32700 1.000 50.47554 183 ASN C O 1
ATOM 4496 N N . TYR C 1 184 ? -26.30900 22.05500 10.71600 1.000 42.07536 184 TYR C N 1
ATOM 4497 C CA . TYR C 1 184 ? -26.95300 20.83400 10.27100 1.000 46.32047 184 TYR C CA 1
ATOM 4498 C C . TYR C 1 184 ? -28.34500 21.12400 9.73600 1.000 50.61737 184 TYR C C 1
ATOM 4499 O O . TYR C 1 184 ? -29.05200 22.00700 10.22700 1.000 48.77867 184 TYR C O 1
ATOM 4508 N N . LYS C 1 185 ? -28.78800 20.26000 8.82800 1.000 44.42934 185 LYS C N 1
ATOM 4509 C CA . LYS C 1 185 ? -30.16700 20.34100 8.29800 1.000 50.86452 185 LYS C CA 1
ATOM 4510 C C . LYS C 1 185 ? -30.83100 18.98800 8.54300 1.000 48.48125 185 LYS C C 1
ATOM 4511 O O . LYS C 1 185 ? -30.16400 17.96900 8.35300 1.000 45.85786 185 LYS C O 1
ATOM 4517 N N . ARG C 1 186 ? -32.10100 18.99400 8.92600 1.000 41.33189 186 ARG C N 1
ATOM 4518 C CA . ARG C 1 186 ? -32.84100 17.72700 9.12700 1.000 48.21035 186 ARG C CA 1
ATOM 4519 C C . ARG C 1 186 ? -32.73500 16.89600 7.85000 1.000 52.27776 186 ARG C C 1
ATOM 4520 O O . ARG C 1 186 ? -32.80800 17.47800 6.76200 1.000 53.07442 186 ARG C O 1
ATOM 4528 N N . ALA C 1 187 ? -32.61200 15.58000 7.98700 1.000 50.31253 187 ALA C N 1
ATOM 4529 C CA . ALA C 1 187 ? -32.36600 14.76000 6.79100 1.000 46.36765 187 ALA C CA 1
ATOM 4530 C C . ALA C 1 187 ? -32.93800 13.35300 6.90500 1.000 56.73783 187 ALA C C 1
ATOM 4531 O O . ALA C 1 187 ? -32.26800 12.41500 6.46400 1.000 64.80401 187 ALA C O 1
ATOM 4533 N N . GLY C 1 188 ? -34.11700 13.19000 7.47200 1.000 56.06885 188 GLY C N 1
ATOM 4534 C CA . GLY C 1 188 ? -34.67800 11.82900 7.42000 1.000 60.59231 188 GLY C CA 1
ATOM 4535 C C . GLY C 1 188 ? -34.44900 10.94900 8.62900 1.000 57.42591 188 GLY C C 1
ATOM 4536 O O . GLY C 1 188 ? -34.01400 11.45900 9.66300 1.000 49.25378 188 GLY C O 1
ATOM 4537 N N . GLU C 1 189 ? -34.72600 9.65600 8.47600 1.000 51.75914 189 GLU C N 1
ATOM 4538 C CA . GLU C 1 189 ? -34.68500 8.73800 9.64000 1.000 57.21798 189 GLU C CA 1
ATOM 4539 C C . GLU C 1 189 ? -33.29500 8.15000 9.86100 1.000 50.96733 189 GLU C C 1
ATOM 4540 O O . GLU C 1 189 ? -32.51200 8.10500 8.90800 1.000 48.15053 189 GLU C O 1
ATOM 4546 N N . VAL C 1 190 ? -33.04200 7.70900 11.09200 1.000 53.88428 190 VAL C N 1
ATOM 4547 C CA . VAL C 1 190 ? -31.74400 7.06700 11.42600 1.000 49.50572 190 VAL C CA 1
ATOM 4548 C C . VAL C 1 190 ? -31.67200 5.73500 10.69000 1.000 46.48486 190 VAL C C 1
ATOM 4549 O O . VAL C 1 190 ? -32.59200 4.92400 10.82600 1.000 50.93672 190 VAL C O 1
ATOM 4553 N N . LYS C 1 191 ? -30.61100 5.55000 9.92300 1.000 51.35009 191 LYS C N 1
ATOM 4554 C CA . LYS C 1 191 ? -30.40600 4.26100 9.23200 1.000 49.18544 191 LYS C CA 1
ATOM 4555 C C . LYS C 1 191 ? -29.26800 3.52400 9.93800 1.000 45.21342 191 LYS C C 1
ATOM 4556 O O . LYS C 1 191 ? -28.32100 4.18000 10.37300 1.000 45.55198 191 LYS C O 1
ATOM 4562 N N . THR C 1 192 ? -29.41100 2.21700 10.08900 1.000 39.46880 192 THR C N 1
ATOM 4563 C CA . THR C 1 192 ? -28.38300 1.40900 10.71800 1.000 47.08652 192 THR C CA 1
ATOM 4564 C C . THR C 1 192 ? -27.91700 0.32500 9.75900 1.000 47.53491 192 THR C C 1
ATOM 4565 O O . THR C 1 192 ? -28.60300 -0.02300 8.79700 1.000 49.08393 192 THR C O 1
ATOM 4569 N N . GLY C 1 193 ? -26.73400 -0.19500 10.03100 1.000 47.47842 193 GLY C N 1
ATOM 4570 C CA . GLY C 1 193 ? -26.22000 -1.33500 9.31300 1.000 44.02540 193 GLY C CA 1
ATOM 4571 C C . GLY C 1 193 ? -25.19900 -2.08600 10.15700 1.000 48.00770 193 GLY C C 1
ATOM 4572 O O . GLY C 1 193 ? -25.11800 -1.93700 11.37700 1.000 42.23302 193 GLY C O 1
ATOM 4573 N N . THR C 1 194 ? -24.40700 -2.90800 9.49800 1.000 50.28309 194 THR C N 1
ATOM 4574 C CA . THR C 1 194 ? -23.39500 -3.68300 10.18900 1.000 45.63891 194 THR C CA 1
ATOM 4575 C C . THR C 1 194 ? -22.05000 -3.25900 9.63800 1.000 45.90122 194 THR C C 1
ATOM 4576 O O . THR C 1 194 ? -21.81400 -3.37700 8.43400 1.000 49.71805 194 THR C O 1
ATOM 4580 N N . VAL C 1 195 ? -21.18800 -2.74200 10.50000 1.000 39.30618 195 VAL C N 1
ATOM 4581 C CA . VAL C 1 195 ? -19.82900 -2.41200 10.07100 1.000 51.52325 195 VAL C CA 1
ATOM 4582 C C . VAL C 1 195 ? -18.98500 -3.69100 10.04700 1.000 56.50098 195 VAL C C 1
ATOM 4583 O O . VAL C 1 195 ? -19.31500 -4.69500 10.68700 1.000 56.71007 195 VAL C O 1
ATOM 4587 N N . GLY C 1 196 ? -17.91900 -3.68400 9.25200 1.000 57.70001 196 GLY C N 1
ATOM 4588 C CA . GLY C 1 196 ? -16.99900 -4.80900 9.23600 1.000 59.79252 196 GLY C CA 1
ATOM 4589 C C . GLY C 1 196 ? -17.45900 -5.98100 8.37800 1.000 63.17416 196 GLY C C 1
ATOM 4590 O O . GLY C 1 196 ? -18.42800 -5.91000 7.61000 1.000 66.11862 196 GLY C O 1
ATOM 4591 N N . ALA C 1 197 ? -16.72600 -7.09400 8.51800 1.000 69.14904 197 ALA C N 1
ATOM 4592 C CA . ALA C 1 197 ? -16.97200 -8.31400 7.73600 1.000 64.39255 197 ALA C CA 1
ATOM 4593 C C . ALA C 1 197 ? -16.84000 -9.51900 8.67200 1.000 65.18846 197 ALA C C 1
ATOM 4594 O O . ALA C 1 197 ? -15.74500 -10.04600 8.87900 1.000 65.23852 197 ALA C O 1
ATOM 4596 N N . HIS C 1 198 ? -17.96500 -9.97300 9.21900 1.000 65.42871 198 HIS C N 1
ATOM 4597 C CA . HIS C 1 198 ? -17.95000 -11.09000 10.16600 1.000 67.08428 198 HIS C CA 1
ATOM 4598 C C . HIS C 1 198 ? -17.74600 -12.39700 9.39800 1.000 63.22650 198 HIS C C 1
ATOM 4599 O O . HIS C 1 198 ? -18.61500 -12.81400 8.62100 1.000 63.69055 198 HIS C O 1
ATOM 4606 N N . HIS C 1 199 ? -16.60400 -13.05000 9.62800 1.000 62.40207 199 HIS C N 1
ATOM 4607 C CA . HIS C 1 199 ? -16.26800 -14.27500 8.90500 1.000 66.62766 199 HIS C CA 1
ATOM 4608 C C . HIS C 1 199 ? -17.28300 -15.38200 9.16900 1.000 69.69008 199 HIS C C 1
ATOM 4609 O O . HIS C 1 199 ? -17.75800 -15.56800 10.29600 1.000 64.38668 199 HIS C O 1
ATOM 4616 N N . HIS C 1 200 ? -17.60700 -16.13200 8.11200 1.000 69.47132 200 HIS C N 1
ATOM 4617 C CA . HIS C 1 200 ? -18.42000 -17.33200 8.26600 1.000 71.95139 200 HIS C CA 1
ATOM 4618 C C . HIS C 1 200 ? -17.61900 -18.51000 8.80200 1.000 65.74349 200 HIS C C 1
ATOM 4619 O O . HIS C 1 200 ? -18.22300 -19.49700 9.22800 1.000 62.44301 200 HIS C O 1
ATOM 4626 N N . HIS C 1 201 ? -16.28400 -18.43000 8.78600 1.000 68.85720 201 HIS C N 1
ATOM 4627 C CA . HIS C 1 201 ? -15.41500 -19.50200 9.26200 1.000 73.74817 201 HIS C CA 1
ATOM 4628 C C . HIS C 1 201 ? -14.43600 -18.94100 10.30000 1.000 70.67048 201 HIS C C 1
ATOM 4629 O O . HIS C 1 201 ? -14.17100 -17.73200 10.33500 1.000 69.16212 201 HIS C O 1
ATOM 4636 N N . HIS C 1 202 ? -13.92000 -19.82500 11.17300 1.000 71.23531 202 HIS C N 1
ATOM 4637 C CA . HIS C 1 202 ? -13.05600 -19.41200 12.31300 1.000 71.84850 202 HIS C CA 1
ATOM 4638 C C . HIS C 1 202 ? -11.87200 -20.34200 12.62500 1.000 70.21399 202 HIS C C 1
ATOM 4639 O O . HIS C 1 202 ? -11.76100 -21.44500 12.09100 1.000 78.33002 202 HIS C O 1
ATOM 4646 N N . MET D 1 1 ? 5.17500 9.02100 33.18700 1.000 63.51110 1 MET D N 1
ATOM 4647 C CA . MET D 1 1 ? 3.72600 8.94200 33.09500 1.000 55.71312 1 MET D CA 1
ATOM 4648 C C . MET D 1 1 ? 3.29200 8.61200 31.66600 1.000 52.80834 1 MET D C 1
ATOM 4649 O O . MET D 1 1 ? 3.56100 9.36800 30.72400 1.000 50.09614 1 MET D O 1
ATOM 4654 N N . ARG D 1 2 ? 2.62300 7.47400 31.50400 1.000 52.49008 2 ARG D N 1
ATOM 4655 C CA . ARG D 1 2 ? 1.97600 7.18400 30.23700 1.000 47.79755 2 ARG D CA 1
ATOM 4656 C C . ARG D 1 2 ? 0.82200 8.15500 30.00800 1.000 52.01169 2 ARG D C 1
ATOM 4657 O O . ARG D 1 2 ? 0.20900 8.65600 30.95400 1.000 51.01452 2 ARG D O 1
ATOM 4665 N N . LYS D 1 3 ? 0.54700 8.43400 28.73500 1.000 47.81111 3 LYS D N 1
ATOM 4666 C CA . LYS D 1 3 ? -0.63200 9.19100 28.31900 1.000 44.62740 3 LYS D CA 1
ATOM 4667 C C . LYS D 1 3 ? -1.84300 8.26600 28.15500 1.000 39.46041 3 LYS D C 1
ATOM 4668 O O . LYS D 1 3 ? -1.71300 7.12500 27.70500 1.000 36.72299 3 LYS D O 1
ATOM 4674 N N . ILE D 1 4 ? -3.02600 8.76000 28.51100 1.000 39.05733 4 ILE D N 1
ATOM 4675 C CA . ILE D 1 4 ? -4.26900 8.02500 28.27000 1.000 40.71017 4 ILE D CA 1
ATOM 4676 C C . ILE D 1 4 ? -5.15700 8.83900 27.31900 1.000 38.22126 4 ILE D C 1
ATOM 4677 O O . ILE D 1 4 ? -5.54700 9.98500 27.61700 1.000 37.32029 4 ILE D O 1
ATOM 4682 N N . THR D 1 5 ? -5.45900 8.24600 26.16300 1.000 35.13952 5 THR D N 1
ATOM 4683 C CA . THR D 1 5 ? -6.31200 8.85700 25.15700 1.000 37.57318 5 THR D CA 1
ATOM 4684 C C . THR D 1 5 ? -7.57800 8.02700 25.06500 1.000 36.05151 5 THR D C 1
ATOM 4685 O O . THR D 1 5 ? -7.49800 6.80900 24.88800 1.000 40.12196 5 THR D O 1
ATOM 4689 N N . VAL D 1 6 ? -8.73200 8.67900 25.21500 1.000 34.73323 6 VAL D N 1
ATOM 4690 C CA . VAL D 1 6 ? -10.03600 8.05600 24.98700 1.000 33.32868 6 VAL D CA 1
ATOM 4691 C C . VAL D 1 6 ? -10.48000 8.39500 23.57100 1.000 31.15037 6 VAL D C 1
ATOM 4692 O O . VAL D 1 6 ? -10.43600 9.55900 23.17600 1.000 34.04814 6 VAL D O 1
ATOM 4696 N N . LEU D 1 7 ? -10.89100 7.39300 22.80300 1.000 31.59673 7 LEU D N 1
ATOM 4697 C CA . LEU D 1 7 ? -11.36200 7.57600 21.43900 1.000 33.12299 7 LEU D CA 1
ATOM 4698 C C . LEU D 1 7 ? -12.80100 7.11000 21.38400 1.000 33.90931 7 LEU D C 1
ATOM 4699 O O . LEU D 1 7 ? -13.11200 5.98400 21.79300 1.000 34.49014 7 LEU D O 1
ATOM 4704 N N . SER D 1 8 ? -13.67500 7.94400 20.84500 1.000 32.17625 8 SER D N 1
ATOM 4705 C CA . SER D 1 8 ? -15.08500 7.59000 20.93800 1.000 36.79994 8 SER D CA 1
ATOM 4706 C C . SER D 1 8 ? -15.85000 8.08600 19.72400 1.000 36.28909 8 SER D C 1
ATOM 4707 O O . SER D 1 8 ? -15.61000 9.19600 19.23700 1.000 38.23542 8 SER D O 1
ATOM 4710 N N . PHE D 1 9 ? -16.73700 7.22100 19.22600 1.000 37.03874 9 PHE D N 1
ATOM 4711 C CA . PHE D 1 9 ? -17.75600 7.57200 18.24700 1.000 33.81915 9 PHE D CA 1
ATOM 4712 C C . PHE D 1 9 ? -19.01900 7.97400 19.00800 1.000 37.19145 9 PHE D C 1
ATOM 4713 O O . PHE D 1 9 ? -19.55900 7.16900 19.77500 1.000 33.80942 9 PHE D O 1
ATOM 4721 N N . ILE D 1 10 ? -19.50000 9.20500 18.79800 1.000 33.82606 10 ILE D N 1
ATOM 4722 C CA . ILE D 1 10 ? -20.70800 9.66600 19.47900 1.000 31.59156 10 ILE D CA 1
ATOM 4723 C C . ILE D 1 10 ? -21.68600 10.30100 18.50100 1.000 37.16022 10 ILE D C 1
ATOM 4724 O O . ILE D 1 10 ? -21.30600 10.84600 17.45600 1.000 34.00720 10 ILE D O 1
ATOM 4729 N N . THR D 1 11 ? -22.96600 10.22600 18.85900 1.000 34.92139 11 THR D N 1
ATOM 4730 C CA . THR D 1 11 ? -23.97900 10.98900 18.16400 1.000 34.77261 11 THR D CA 1
ATOM 4731 C C . THR D 1 11 ? -23.89900 12.45100 18.58700 1.000 36.66573 11 THR D C 1
ATOM 4732 O O . THR D 1 11 ? -23.19400 12.82500 19.53200 1.000 33.02406 11 THR D O 1
ATOM 4736 N N . LEU D 1 12 ? -24.65500 13.28300 17.87400 1.000 38.87891 12 LEU D N 1
ATOM 4737 C CA . LEU D 1 12 ? -24.79100 14.68300 18.25600 1.000 35.69581 12 LEU D CA 1
ATOM 4738 C C . LEU D 1 12 ? -25.22000 14.84800 19.71800 1.000 32.05684 12 LEU D C 1
ATOM 4739 O O . LEU D 1 12 ? -24.74500 15.75000 20.40800 1.000 34.33161 12 LEU D O 1
ATOM 4744 N N . ASP D 1 13 ? -26.12300 14.00200 20.20300 1.000 33.12639 13 ASP D N 1
ATOM 4745 C CA . ASP D 1 13 ? -26.58100 14.10300 21.58500 1.000 39.56377 13 ASP D CA 1
ATOM 4746 C C . ASP D 1 13 ? -25.77600 13.23700 22.56700 1.000 38.13479 13 ASP D C 1
ATOM 4747 O O . ASP D 1 13 ? -26.25100 12.98300 23.67800 1.000 40.01084 13 ASP D O 1
ATOM 4752 N N . GLY D 1 14 ? -24.57400 12.79400 22.19900 1.000 37.92554 14 GLY D N 1
ATOM 4753 C CA . GLY D 1 14 ? -23.66500 12.18400 23.16000 1.000 33.57943 14 GLY D CA 1
ATOM 4754 C C . GLY D 1 14 ? -23.76300 10.68200 23.34800 1.000 35.93678 14 GLY D C 1
ATOM 4755 O O . GLY D 1 14 ? -23.15000 10.15100 24.28300 1.000 39.21087 14 GLY D O 1
ATOM 4756 N N . VAL D 1 15 ? -24.47500 9.98700 22.50200 1.000 31.80162 15 VAL D N 1
ATOM 4757 C CA . VAL D 1 15 ? -24.68000 8.55500 22.66000 1.000 34.81720 15 VAL D CA 1
ATOM 4758 C C . VAL D 1 15 ? -23.52300 7.81100 22.00700 1.000 38.87738 15 VAL D C 1
ATOM 4759 O O . VAL D 1 15 ? -23.07800 8.17600 20.91000 1.000 36.19868 15 VAL D O 1
ATOM 4763 N N . MET D 1 16 ? -23.00100 6.78100 22.69200 1.000 32.52163 16 MET D N 1
ATOM 4764 C CA . MET D 1 16 ? -21.95700 5.96300 22.09500 1.000 37.32937 16 MET D CA 1
ATOM 4765 C C . MET D 1 16 ? -22.28500 4.48200 22.07800 1.000 33.22158 16 MET D C 1
ATOM 4766 O O . MET D 1 16 ? -21.44600 3.69200 21.63400 1.000 38.80336 16 MET D O 1
ATOM 4771 N N . GLN D 1 17 ? -23.45700 4.07600 22.53800 1.000 31.71825 17 GLN D N 1
ATOM 4772 C CA . GLN D 1 17 ? -23.78000 2.65500 22.56700 1.000 32.87111 17 GLN D CA 1
ATOM 4773 C C . GLN D 1 17 ? -23.84100 2.03500 21.17100 1.000 34.81681 17 GLN D C 1
ATOM 4774 O O . GLN D 1 17 ? -24.41200 2.61100 20.24500 1.000 33.01505 17 GLN D O 1
ATOM 4780 N N . ALA D 1 18 ? -23.24100 0.84600 21.03100 1.000 32.19798 18 ALA D N 1
ATOM 4781 C CA . ALA D 1 18 ? -23.37400 -0.04500 19.87800 1.000 34.11081 18 ALA D CA 1
ATOM 4782 C C . ALA D 1 18 ? -23.26100 0.66500 18.51000 1.000 36.00066 18 ALA D C 1
ATOM 4783 O O . ALA D 1 18 ? -24.17800 0.59900 17.69900 1.000 37.33823 18 ALA D O 1
ATOM 4785 N N . PRO D 1 19 ? -22.13100 1.32700 18.24300 1.000 37.96595 19 PRO D N 1
ATOM 4786 C CA . PRO D 1 19 ? -21.98600 2.03700 16.95800 1.000 35.23476 19 PRO D CA 1
ATOM 4787 C C . PRO D 1 19 ? -21.95300 1.14000 15.72500 1.000 39.85602 19 PRO D C 1
ATOM 4788 O O . PRO D 1 19 ? -22.21400 1.64700 14.62100 1.000 36.45009 19 PRO D O 1
ATOM 4792 N N . GLY D 1 20 ? -21.60500 -0.15200 15.86300 1.000 38.36011 20 GLY D N 1
ATOM 4793 C CA . GLY D 1 20 ? -21.16800 -0.94900 14.72900 1.000 33.71815 20 GLY D CA 1
ATOM 4794 C C . GLY D 1 20 ? -22.07400 -2.06700 14.24800 1.000 37.45560 20 GLY D C 1
ATOM 4795 O O . GLY D 1 20 ? -21.84700 -2.59500 13.16500 1.000 37.18595 20 GLY D O 1
ATOM 4796 N N . GLY D 1 21 ? -23.08100 -2.46500 15.01200 1.000 36.15812 21 GLY D N 1
ATOM 4797 C CA . GLY D 1 21 ? -23.98700 -3.48500 14.52700 1.000 36.20875 21 GLY D CA 1
ATOM 4798 C C . GLY D 1 21 ? -25.22800 -3.54000 15.38100 1.000 37.43314 21 GLY D C 1
ATOM 4799 O O . GLY D 1 21 ? -25.22700 -3.07700 16.51800 1.000 33.09341 21 GLY D O 1
ATOM 4800 N N . PRO D 1 22 ? -26.32100 -4.09900 14.84800 1.000 37.86587 22 PRO D N 1
ATOM 4801 C CA . PRO D 1 22 ? -27.59600 -4.07600 15.58300 1.000 35.74876 22 PRO D CA 1
ATOM 4802 C C . PRO D 1 22 ? -27.58700 -4.87200 16.88300 1.000 41.58618 22 PRO D C 1
ATOM 4803 O O . PRO D 1 22 ? -28.41400 -4.58700 17.76000 1.000 38.14934 22 PRO D O 1
ATOM 4807 N N . GLU D 1 23 ? -26.70800 -5.86700 17.04300 1.000 39.66046 23 GLU D N 1
ATOM 4808 C CA . GLU D 1 23 ? -26.66200 -6.65900 18.27600 1.000 41.76632 23 GLU D CA 1
ATOM 4809 C C . GLU D 1 23 ? -25.43000 -6.35700 19.12100 1.000 39.41575 23 GLU D C 1
ATOM 4810 O O . GLU D 1 23 ? -25.17800 -7.04700 20.11800 1.000 40.64667 23 GLU D O 1
ATOM 4816 N N . GLU D 1 24 ? -24.67300 -5.32400 18.76800 1.000 38.93714 24 GLU D N 1
ATOM 4817 C CA . GLU D 1 24 ? -23.41700 -5.08200 19.45900 1.000 37.71187 24 GLU D CA 1
ATOM 4818 C C . GLU D 1 24 ? -23.64200 -4.90300 20.95300 1.000 38.81532 24 GLU D C 1
ATOM 4819 O O . GLU D 1 24 ? -22.87000 -5.41900 21.77100 1.000 34.95993 24 GLU D O 1
ATOM 4825 N N . ASP D 1 25 ? -24.70000 -4.18100 21.33000 1.000 37.81577 25 ASP D N 1
ATOM 4826 C CA . ASP D 1 25 ? -25.03600 -3.98200 22.73700 1.000 34.67862 25 ASP D CA 1
ATOM 4827 C C . ASP D 1 25 ? -26.52300 -3.64000 22.79500 1.000 34.90039 25 ASP D C 1
ATOM 4828 O O . ASP D 1 25 ? -26.90100 -2.49500 22.54000 1.000 37.66554 25 ASP D O 1
ATOM 4833 N N . THR D 1 26 ? -27.34400 -4.62200 23.14800 1.000 35.50066 26 THR D N 1
ATOM 4834 C CA . THR D 1 26 ? -28.78500 -4.43500 23.20500 1.000 38.90364 26 THR D CA 1
ATOM 4835 C C . THR D 1 26 ? -29.26600 -4.04700 24.59500 1.000 39.58000 26 THR D C 1
ATOM 4836 O O . THR D 1 26 ? -30.46300 -4.14400 24.87000 1.000 41.27721 26 THR D O 1
ATOM 4840 N N . SER D 1 27 ? -28.34900 -3.65100 25.48000 1.000 38.11658 27 SER D N 1
ATOM 4841 C CA . SER D 1 27 ? -28.68000 -2.99200 26.73800 1.000 39.84581 27 SER D CA 1
ATOM 4842 C C . SER D 1 27 ? -29.85400 -2.03300 26.59200 1.000 40.02633 27 SER D C 1
ATOM 4843 O O . SER D 1 27 ? -29.83900 -1.13700 25.74300 1.000 36.07802 27 SER D O 1
ATOM 4846 N N . GLY D 1 28 ? -30.83600 -2.18000 27.47700 1.000 40.55843 28 GLY D N 1
ATOM 4847 C CA . GLY D 1 28 ? -31.96700 -1.27700 27.47100 1.000 44.47881 28 GLY D CA 1
ATOM 4848 C C . GLY D 1 28 ? -32.91500 -1.47600 26.31400 1.000 41.65436 28 GLY D C 1
ATOM 4849 O O . GLY D 1 28 ? -33.79700 -0.64400 26.11200 1.000 46.95912 28 GLY D O 1
ATOM 4850 N N . GLY D 1 29 ? -32.77600 -2.56000 25.55200 1.000 39.40681 29 GLY D N 1
ATOM 4851 C CA . GLY D 1 29 ? -33.59500 -2.70100 24.36600 1.000 38.17261 29 GLY D CA 1
ATOM 4852 C C . GLY D 1 29 ? -33.20000 -1.77700 23.23400 1.000 44.50933 29 GLY D C 1
ATOM 4853 O O . GLY D 1 29 ? -33.95700 -1.64200 22.27600 1.000 38.63786 29 GLY D O 1
ATOM 4854 N N . PHE D 1 30 ? -32.02600 -1.14600 23.32800 1.000 39.42237 30 PHE D N 1
ATOM 4855 C CA . PHE D 1 30 ? -31.47900 -0.24200 22.33200 1.000 36.81968 30 PHE D CA 1
ATOM 4856 C C . PHE D 1 30 ? -31.68800 -0.78000 20.92700 1.000 38.32689 30 PHE D C 1
ATOM 4857 O O . PHE D 1 30 ? -31.24800 -1.88700 20.59900 1.000 37.85754 30 PHE D O 1
ATOM 4865 N N . LYS D 1 31 ? -32.35300 0.01100 20.09200 1.000 37.02215 31 LYS D N 1
ATOM 4866 C CA . LYS D 1 31 ? -32.77600 -0.41800 18.76200 1.000 40.26446 31 LYS D CA 1
ATOM 4867 C C . LYS D 1 31 ? -31.88900 0.09600 17.64800 1.000 38.51321 31 LYS D C 1
ATOM 4868 O O . LYS D 1 31 ? -32.09300 -0.30900 16.49800 1.000 37.26129 31 LYS D O 1
ATOM 4874 N N . TYR D 1 32 ? -30.91400 0.96500 17.94700 1.000 32.36650 32 TYR D N 1
ATOM 4875 C CA . TYR D 1 32 ? -30.18100 1.67400 16.89700 1.000 40.63119 32 TYR D CA 1
ATOM 4876 C C . TYR D 1 32 ? -28.73200 1.21600 16.74500 1.000 36.94056 32 TYR D C 1
ATOM 4877 O O . TYR D 1 32 ? -27.90000 1.96500 16.22700 1.000 37.41687 32 TYR D O 1
ATOM 4886 N N . GLY D 1 33 ? -28.40800 -0.00300 17.16500 1.000 41.34266 33 GLY D N 1
ATOM 4887 C CA . GLY D 1 33 ? -27.04500 -0.48200 16.98300 1.000 35.02714 33 GLY D CA 1
ATOM 4888 C C . GLY D 1 33 ? -26.67100 -0.52200 15.50600 1.000 34.62288 33 GLY D C 1
ATOM 4889 O O . GLY D 1 33 ? -27.44900 -0.95900 14.65200 1.000 38.38038 33 GLY D O 1
ATOM 4890 N N . GLY D 1 34 ? -25.46000 -0.05800 15.20500 1.000 35.39319 34 GLY D N 1
ATOM 4891 C CA . GLY D 1 34 ? -25.01800 0.10700 13.82500 1.000 33.50901 34 GLY D CA 1
ATOM 4892 C C . GLY D 1 34 ? -25.24100 1.48000 13.20900 1.000 39.77283 34 GLY D C 1
ATOM 4893 O O . GLY D 1 34 ? -25.08100 1.63100 11.98700 1.000 37.26860 34 GLY D O 1
ATOM 4894 N N . TRP D 1 35 ? -25.54300 2.50000 14.02000 1.000 34.44053 35 TRP D N 1
ATOM 4895 C CA . TRP D 1 35 ? -25.83900 3.83900 13.51200 1.000 37.31207 35 TRP D CA 1
ATOM 4896 C C . TRP D 1 35 ? -24.63600 4.54900 12.90900 1.000 39.07500 35 TRP D C 1
ATOM 4897 O O . TRP D 1 35 ? -24.81600 5.63900 12.36400 1.000 39.61377 35 TRP D O 1
ATOM 4908 N N . THR D 1 36 ? -23.41100 4.01200 13.01600 1.000 36.72539 36 THR D N 1
ATOM 4909 C CA . THR D 1 36 ? -22.32500 4.63600 12.27200 1.000 36.32525 36 THR D CA 1
ATOM 4910 C C . THR D 1 36 ? -22.19000 4.10900 10.84300 1.000 41.52797 36 THR D C 1
ATOM 4911 O O . THR D 1 36 ? -21.46300 4.72000 10.04700 1.000 42.44163 36 THR D O 1
ATOM 4915 N N . ALA D 1 37 ? -22.85400 3.00000 10.50500 1.000 40.64688 37 ALA D N 1
ATOM 4916 C CA . ALA D 1 37 ? -22.63700 2.36700 9.20400 1.000 47.60592 37 ALA D CA 1
ATOM 4917 C C . ALA D 1 37 ? -22.88900 3.29400 8.01400 1.000 45.26788 37 ALA D C 1
ATOM 4918 O O . ALA D 1 37 ? -22.06500 3.28500 7.08800 1.000 43.30402 37 ALA D O 1
ATOM 4920 N N . PRO D 1 38 ? -23.95000 4.10800 7.96700 1.000 44.45662 38 PRO D N 1
ATOM 4921 C CA . PRO D 1 38 ? -24.14300 4.96900 6.78800 1.000 39.55789 38 PRO D CA 1
ATOM 4922 C C . PRO D 1 38 ? -23.01200 5.94500 6.55400 1.000 45.14663 38 PRO D C 1
ATOM 4923 O O . PRO D 1 38 ? -22.90400 6.46400 5.43900 1.000 44.91509 38 PRO D O 1
ATOM 4927 N N . TYR D 1 39 ? -22.15500 6.19500 7.54700 1.000 40.72411 39 TYR D N 1
ATOM 4928 C CA . TYR D 1 39 ? -21.20100 7.29000 7.48300 1.000 45.41670 39 TYR D CA 1
ATOM 4929 C C . TYR D 1 39 ? -19.78100 6.82300 7.19500 1.000 52.51793 39 TYR D C 1
ATOM 4930 O O . TYR D 1 39 ? -18.84700 7.60800 7.35100 1.000 56.30535 39 TYR D O 1
ATOM 4939 N N . GLU D 1 40 ? -19.64700 5.58900 6.71400 1.000 54.16749 40 GLU D N 1
ATOM 4940 C CA . GLU D 1 40 ? -18.31100 5.07200 6.31600 1.000 66.27572 40 GLU D CA 1
ATOM 4941 C C . GLU D 1 40 ? -17.85100 5.73900 5.02100 1.000 66.29717 40 GLU D C 1
ATOM 4942 O O . GLU D 1 40 ? -18.40800 5.43300 3.96200 1.000 71.19485 40 GLU D O 1
ATOM 4948 N N . ASP D 1 41 ? -16.90400 6.65800 5.12400 1.000 66.96636 41 ASP D N 1
ATOM 4949 C CA . ASP D 1 41 ? -16.30900 7.32500 3.97500 1.000 71.99047 41 ASP D CA 1
ATOM 4950 C C . ASP D 1 41 ? -15.06000 6.57700 3.52000 1.000 68.14150 41 ASP D C 1
ATOM 4951 O O . ASP D 1 41 ? -14.76400 5.46300 3.96000 1.000 74.43480 41 ASP D O 1
ATOM 4956 N N . GLU D 1 42 ? -14.32600 7.21300 2.61100 1.000 72.18077 42 GLU D N 1
ATOM 4957 C CA . GLU D 1 42 ? -12.93200 6.94500 2.30400 1.000 72.58950 42 GLU D CA 1
ATOM 4958 C C . GLU D 1 42 ? -12.02400 7.85600 3.11900 1.000 69.20336 42 GLU D C 1
ATOM 4959 O O . GLU D 1 42 ? -11.00300 7.40800 3.65600 1.000 69.00078 42 GLU D O 1
ATOM 4965 N N . VAL D 1 43 ? -12.40400 9.13400 3.22100 1.000 72.24834 43 VAL D N 1
ATOM 4966 C CA . VAL D 1 43 ? -11.70000 10.07800 4.08700 1.000 67.51720 43 VAL D CA 1
ATOM 4967 C C . VAL D 1 43 ? -11.75000 9.60700 5.53400 1.000 64.80969 43 VAL D C 1
ATOM 4968 O O . VAL D 1 43 ? -10.74200 9.65300 6.25700 1.000 69.44827 43 VAL D O 1
ATOM 4972 N N . SER D 1 44 ? -12.92700 9.16700 5.98700 1.000 64.47598 44 SER D N 1
ATOM 4973 C CA . SER D 1 44 ? -13.03400 8.63400 7.33900 1.000 65.93966 44 SER D CA 1
ATOM 4974 C C . SER D 1 44 ? -12.14200 7.40600 7.51000 1.000 68.53526 44 SER D C 1
ATOM 4975 O O . SER D 1 44 ? -11.48900 7.24500 8.55000 1.000 69.00489 44 SER D O 1
ATOM 4978 N N . GLY D 1 45 ? -12.05800 6.55900 6.47800 1.000 64.18604 45 GLY D N 1
ATOM 4979 C CA . GLY D 1 45 ? -11.15800 5.41800 6.54600 1.000 66.28559 45 GLY D CA 1
ATOM 4980 C C . GLY D 1 45 ? -9.70800 5.83500 6.70000 1.000 68.32762 45 GLY D C 1
ATOM 4981 O O . GLY D 1 45 ? -8.95900 5.25300 7.49900 1.000 70.96990 45 GLY D O 1
ATOM 4982 N N . LYS D 1 46 ? -9.30000 6.87100 5.95900 1.000 68.28358 46 LYS D N 1
ATOM 4983 C CA . LYS D 1 46 ? -7.92800 7.35700 6.07200 1.000 69.99363 46 LYS D CA 1
ATOM 4984 C C . LYS D 1 46 ? -7.64500 7.94200 7.46100 1.000 67.25595 46 LYS D C 1
ATOM 4985 O O . LYS D 1 46 ? -6.57100 7.70200 8.02900 1.000 60.54569 46 LYS D O 1
ATOM 4991 N N . ILE D 1 47 ? -8.59100 8.70600 8.02700 1.000 66.81995 47 ILE D N 1
ATOM 4992 C CA . ILE D 1 47 ? -8.37900 9.25900 9.37100 1.000 65.55888 47 ILE D CA 1
ATOM 4993 C C . ILE D 1 47 ? -8.24400 8.13200 10.39400 1.000 62.22287 47 ILE D C 1
ATOM 4994 O O . ILE D 1 47 ? -7.35000 8.15200 11.25800 1.000 65.71707 47 ILE D O 1
ATOM 4999 N N . MET D 1 48 ? -9.10700 7.11200 10.28400 1.000 61.57575 48 MET D N 1
ATOM 5000 C CA . MET D 1 48 ? -9.09200 6.01000 11.23900 1.000 63.94208 48 MET D CA 1
ATOM 5001 C C . MET D 1 48 ? -7.81000 5.19400 11.15700 1.000 66.01904 48 MET D C 1
ATOM 5002 O O . MET D 1 48 ? -7.30400 4.74000 12.19200 1.000 57.79387 48 MET D O 1
ATOM 5007 N N . GLU D 1 49 ? -7.25400 4.99900 9.95200 1.000 67.03230 49 GLU D N 1
ATOM 5008 C CA . GLU D 1 49 ? -5.99400 4.25500 9.88200 1.000 68.64294 49 GLU D CA 1
ATOM 5009 C C . GLU D 1 49 ? -4.90600 4.95400 10.69300 1.000 61.52128 49 GLU D C 1
ATOM 5010 O O . GLU D 1 49 ? -4.13100 4.30000 11.40000 1.000 59.98700 49 GLU D O 1
ATOM 5016 N N . LYS D 1 50 ? -4.85800 6.28700 10.63900 1.000 63.91270 50 LYS D N 1
ATOM 5017 C CA . LYS D 1 50 ? -3.91100 7.01500 11.47800 1.000 63.49440 50 LYS D CA 1
ATOM 5018 C C . LYS D 1 50 ? -4.20800 6.79500 12.95800 1.000 64.98188 50 LYS D C 1
ATOM 5019 O O . LYS D 1 50 ? -3.28600 6.56800 13.75700 1.000 59.74527 50 LYS D O 1
ATOM 5025 N N . GLN D 1 51 ? -5.49300 6.84800 13.34600 1.000 59.21310 51 GLN D N 1
ATOM 5026 C CA . GLN D 1 51 ? -5.81200 6.65300 14.76100 1.000 59.76196 51 GLN D CA 1
ATOM 5027 C C . GLN D 1 51 ? -5.46900 5.23700 15.24000 1.000 56.46309 51 GLN D C 1
ATOM 5028 O O . GLN D 1 51 ? -5.17200 5.04600 16.42700 1.000 52.27306 51 GLN D O 1
ATOM 5034 N N . MET D 1 52 ? -5.42900 4.25700 14.33600 1.000 60.16700 52 MET D N 1
ATOM 5035 C CA . MET D 1 52 ? -5.25800 2.84900 14.68600 1.000 55.32636 52 MET D CA 1
ATOM 5036 C C . MET D 1 52 ? -3.80000 2.39600 14.76200 1.000 56.52762 52 MET D C 1
ATOM 5037 O O . MET D 1 52 ? -3.54500 1.18700 14.89400 1.000 54.44662 52 MET D O 1
ATOM 5042 N N . LYS D 1 53 ? -2.84300 3.32200 14.68900 1.000 53.11341 53 LYS D N 1
ATOM 5043 C CA . LYS D 1 53 ? -1.43900 2.96700 14.86600 1.000 54.24448 53 LYS D CA 1
ATOM 5044 C C . LYS D 1 53 ? -1.22800 2.21500 16.18500 1.000 56.74058 53 LYS D C 1
ATOM 5045 O O . LYS D 1 53 ? -2.04600 2.34500 17.10800 1.000 50.29674 53 LYS D O 1
ATOM 5051 N N . PRO D 1 54 ? -0.15900 1.41300 16.30100 1.000 56.03799 54 PRO D N 1
ATOM 5052 C CA . PRO D 1 54 ? 0.00200 0.52600 17.47200 1.000 52.95385 54 PRO D CA 1
ATOM 5053 C C . PRO D 1 54 ? 0.21800 1.26200 18.79100 1.000 51.13230 54 PRO D C 1
ATOM 5054 O O . PRO D 1 54 ? 0.97700 2.23200 18.86200 1.000 48.62338 54 PRO D O 1
ATOM 5058 N N . ALA D 1 55 ? -0.39700 0.72800 19.85600 1.000 48.74162 55 ALA D N 1
ATOM 5059 C CA . ALA D 1 55 ? -0.31700 1.29100 21.21300 1.000 43.40326 55 ALA D CA 1
ATOM 5060 C C . ALA D 1 55 ? -0.50200 0.16500 22.22700 1.000 39.48255 55 ALA D C 1
ATOM 5061 O O . ALA D 1 55 ? -0.56100 -1.01500 21.86200 1.000 41.53021 55 ALA D O 1
ATOM 5063 N N . ASP D 1 56 ? -0.57600 0.52000 23.51700 1.000 36.01494 56 ASP D N 1
ATOM 5064 C CA . ASP D 1 56 ? -1.22800 -0.33400 24.50700 1.000 38.66326 56 ASP D CA 1
ATOM 5065 C C . ASP D 1 56 ? -2.67100 0.13400 24.72500 1.000 36.71167 56 ASP D C 1
ATOM 5066 O O . ASP D 1 56 ? -3.03700 1.24700 24.35900 1.000 35.97412 56 ASP D O 1
ATOM 5071 N N . TYR D 1 57 ? -3.48300 -0.72300 25.33800 1.000 34.78733 57 TYR D N 1
ATOM 5072 C CA . TYR D 1 57 ? -4.91100 -0.47400 25.44800 1.000 36.84298 57 TYR D CA 1
ATOM 5073 C C . TYR D 1 57 ? -5.39300 -0.66700 26.88000 1.000 41.12593 57 TYR D C 1
ATOM 5074 O O . TYR D 1 57 ? -4.85800 -1.48500 27.65300 1.000 35.45200 57 TYR D O 1
ATOM 5083 N N . LEU D 1 58 ? -6.39100 0.14300 27.23600 1.000 37.93505 58 LEU D N 1
ATOM 5084 C CA . LEU D 1 58 ? -7.12400 0.01000 28.48700 1.000 28.60921 58 LEU D CA 1
ATOM 5085 C C . LEU D 1 58 ? -8.60000 -0.09100 28.11900 1.000 35.85835 58 LEU D C 1
ATOM 5086 O O . LEU D 1 58 ? -9.16300 0.84300 27.53200 1.000 34.50074 58 LEU D O 1
ATOM 5091 N N . LEU D 1 59 ? -9.21000 -1.22200 28.44300 1.000 31.59052 59 LEU D N 1
ATOM 5092 C CA . LEU D 1 59 ? -10.54500 -1.57100 27.98100 1.000 34.83672 59 LEU D CA 1
ATOM 5093 C C . LEU D 1 59 ? -11.38400 -2.05800 29.14300 1.000 43.51710 59 LEU D C 1
ATOM 5094 O O . LEU D 1 59 ? -10.87700 -2.75400 30.03000 1.000 41.30916 59 LEU D O 1
ATOM 5099 N N . GLY D 1 60 ? -12.66600 -1.68500 29.13000 1.000 38.76964 60 GLY D N 1
ATOM 5100 C CA . GLY D 1 60 ? -13.63100 -2.35300 29.97800 1.000 34.05325 60 GLY D CA 1
ATOM 5101 C C . GLY D 1 60 ? -13.85300 -3.77500 29.51500 1.000 39.25802 60 GLY D C 1
ATOM 5102 O O . GLY D 1 60 ? -13.67100 -4.11200 28.33100 1.000 32.72516 60 GLY D O 1
ATOM 5103 N N . ARG D 1 61 ? -14.26800 -4.62600 30.46400 1.000 39.89551 61 ARG D N 1
ATOM 5104 C CA . ARG D 1 61 ? -14.34000 -6.04900 30.15300 1.000 35.64360 61 ARG D CA 1
ATOM 5105 C C . ARG D 1 61 ? -15.29700 -6.32000 29.00200 1.000 41.01538 61 ARG D C 1
ATOM 5106 O O . ARG D 1 61 ? -14.99900 -7.14900 28.12800 1.000 42.48239 61 ARG D O 1
ATOM 5114 N N . LYS D 1 62 ? -16.45700 -5.64400 28.98200 1.000 36.53825 62 LYS D N 1
ATOM 5115 C CA . LYS D 1 62 ? -17.44800 -5.93300 27.94400 1.000 37.52289 62 LYS D CA 1
ATOM 5116 C C . LYS D 1 62 ? -16.91500 -5.55600 26.57100 1.000 31.61483 62 LYS D C 1
ATOM 5117 O O . LYS D 1 62 ? -17.06200 -6.32000 25.60600 1.000 40.61632 62 LYS D O 1
ATOM 5123 N N . THR D 1 63 ? -16.30400 -4.37200 26.45700 1.000 36.90998 63 THR D N 1
ATOM 5124 C CA . THR D 1 63 ? -15.67600 -3.98900 25.18900 1.000 39.56406 63 THR D CA 1
ATOM 5125 C C . THR D 1 63 ? -14.55500 -4.95900 24.83000 1.000 35.62333 63 THR D C 1
ATOM 5126 O O . THR D 1 63 ? -14.41700 -5.36900 23.66500 1.000 34.53890 63 THR D O 1
ATOM 5130 N N . PHE D 1 64 ? -13.73800 -5.32800 25.82100 1.000 36.97987 64 PHE D N 1
ATOM 5131 C CA . PHE D 1 64 ? -12.68700 -6.30900 25.57300 1.000 36.47950 64 PHE D CA 1
ATOM 5132 C C . PHE D 1 64 ? -13.26200 -7.55900 24.93900 1.000 34.41624 64 PHE D C 1
ATOM 5133 O O . PHE D 1 64 ? -12.73400 -8.05300 23.94300 1.000 35.57399 64 PHE D O 1
ATOM 5141 N N . GLU D 1 65 ? -14.37500 -8.05800 25.47800 1.000 33.54143 65 GLU D N 1
ATOM 5142 C CA . GLU D 1 65 ? -14.93700 -9.31100 24.97800 1.000 35.94361 65 GLU D CA 1
ATOM 5143 C C . GLU D 1 65 ? -15.54700 -9.13900 23.59700 1.000 39.16493 65 GLU D C 1
ATOM 5144 O O . GLU D 1 65 ? -15.46500 -10.04900 22.76400 1.000 37.89129 65 GLU D O 1
ATOM 5150 N N . ILE D 1 66 ? -16.17200 -7.98100 23.34500 1.000 37.64889 66 ILE D N 1
ATOM 5151 C CA . ILE D 1 66 ? -16.67100 -7.66400 22.00800 1.000 36.65343 66 ILE D CA 1
ATOM 5152 C C . ILE D 1 66 ? -15.50800 -7.70700 21.01600 1.000 39.68825 66 ILE D C 1
ATOM 5153 O O . ILE D 1 66 ? -15.55000 -8.39500 19.98500 1.000 40.42120 66 ILE D O 1
ATOM 5158 N N . PHE D 1 67 ? -14.42100 -7.02100 21.35700 1.000 37.15649 67 PHE D N 1
ATOM 5159 C CA . PHE D 1 67 ? -13.22500 -7.04800 20.51400 1.000 39.94639 67 PHE D CA 1
ATOM 5160 C C . PHE D 1 67 ? -12.66500 -8.46400 20.38200 1.000 38.38180 67 PHE D C 1
ATOM 5161 O O . PHE D 1 67 ? -12.28200 -8.89400 19.28700 1.000 40.64227 67 PHE D O 1
ATOM 5169 N N . ALA D 1 68 ? -12.59900 -9.19800 21.49400 1.000 39.85979 68 ALA D N 1
ATOM 5170 C CA . ALA D 1 68 ? -11.95100 -10.50700 21.50100 1.000 39.68941 68 ALA D CA 1
ATOM 5171 C C . ALA D 1 68 ? -12.66900 -11.46500 20.57800 1.000 40.85695 68 ALA D C 1
ATOM 5172 O O . ALA D 1 68 ? -12.03900 -12.34600 19.99000 1.000 40.14096 68 ALA D O 1
ATOM 5174 N N . SER D 1 69 ? -13.98300 -11.28800 20.41200 1.000 38.63190 69 SER D N 1
ATOM 5175 C CA . SER D 1 69 ? -14.72000 -12.16800 19.51400 1.000 44.42828 69 SER D CA 1
ATOM 5176 C C . SER D 1 69 ? -14.42700 -11.88800 18.04800 1.000 43.72026 69 SER D C 1
ATOM 5177 O O . SER D 1 69 ? -14.76800 -12.71600 17.20100 1.000 43.56841 69 SER D O 1
ATOM 5180 N N . TYR D 1 70 ? -13.82800 -10.73600 17.72900 1.000 42.15200 70 TYR D N 1
ATOM 5181 C CA . TYR D 1 70 ? -13.70700 -10.27400 16.34900 1.000 44.68808 70 TYR D CA 1
ATOM 5182 C C . TYR D 1 70 ? -12.27100 -10.04100 15.88900 1.000 46.29578 70 TYR D C 1
ATOM 5183 O O . TYR D 1 70 ? -11.85000 -10.58700 14.86200 1.000 42.07368 70 TYR D O 1
ATOM 5192 N N . TRP D 1 71 ? -11.51800 -9.20700 16.59900 1.000 42.42933 71 TRP D N 1
ATOM 5193 C CA . TRP D 1 71 ? -10.27300 -8.68000 16.06200 1.000 43.66643 71 TRP D CA 1
ATOM 5194 C C . TRP D 1 71 ? -9.14200 -9.70100 15.91600 1.000 46.23125 71 TRP D C 1
ATOM 5195 O O . TRP D 1 71 ? -8.27200 -9.50300 15.05700 1.000 43.67710 71 TRP D O 1
ATOM 5206 N N . PRO D 1 72 ? -9.08300 -10.77100 16.72400 1.000 43.70847 72 PRO D N 1
ATOM 5207 C CA . PRO D 1 72 ? -8.09200 -11.82700 16.44200 1.000 50.28369 72 PRO D CA 1
ATOM 5208 C C . PRO D 1 72 ? -8.13900 -12.31800 15.00500 1.000 52.29341 72 PRO D C 1
ATOM 5209 O O . PRO D 1 72 ? -7.09400 -12.67500 14.44500 1.000 53.87517 72 PRO D O 1
ATOM 5213 N N . GLU D 1 73 ? -9.32200 -12.32800 14.38100 1.000 48.65637 73 GLU D N 1
ATOM 5214 C CA . GLU D 1 73 ? -9.48700 -12.81500 13.01700 1.000 50.76848 73 GLU D CA 1
ATOM 5215 C C . GLU D 1 73 ? -9.42700 -11.70500 11.97300 1.000 52.56879 73 GLU D C 1
ATOM 5216 O O . GLU D 1 73 ? -9.69600 -11.95900 10.79500 1.000 58.80386 73 GLU D O 1
ATOM 5222 N N . HIS D 1 74 ? -9.06100 -10.49100 12.36900 1.000 49.51780 74 HIS D N 1
ATOM 5223 C CA . HIS D 1 74 ? -8.86000 -9.38600 11.44200 1.000 48.02619 74 HIS D CA 1
ATOM 5224 C C . HIS D 1 74 ? -7.55900 -8.65800 11.76000 1.000 51.71902 74 HIS D C 1
ATOM 5225 O O . HIS D 1 74 ? -7.48900 -7.43000 11.72800 1.000 50.58902 74 HIS D O 1
ATOM 5232 N N . ALA D 1 75 ? -6.49800 -9.41800 12.05500 1.000 43.48503 75 ALA D N 1
ATOM 5233 C CA . ALA D 1 75 ? -5.22500 -8.82600 12.43900 1.000 50.64884 75 ALA D CA 1
ATOM 5234 C C . ALA D 1 75 ? -4.59800 -8.00400 11.32700 1.000 52.94775 75 ALA D C 1
ATOM 5235 O O . ALA D 1 75 ? -3.80500 -7.09600 11.61400 1.000 52.01682 75 ALA D O 1
ATOM 5237 N N . ASP D 1 76 ? -4.90700 -8.29200 10.06800 1.000 52.09106 76 ASP D N 1
ATOM 5238 C CA . ASP D 1 76 ? -4.29000 -7.47600 9.03100 1.000 59.26600 76 ASP D CA 1
ATOM 5239 C C . ASP D 1 76 ? -4.93000 -6.09800 8.96000 1.000 56.78948 76 ASP D C 1
ATOM 5240 O O . ASP D 1 76 ? -4.25500 -5.12400 8.60700 1.000 53.55373 76 ASP D O 1
ATOM 5245 N N . PHE D 1 77 ? -6.21400 -5.98700 9.29500 1.000 50.12917 77 PHE D N 1
ATOM 5246 C CA . PHE D 1 77 ? -6.82300 -4.66500 9.31100 1.000 55.53379 77 PHE D CA 1
ATOM 5247 C C . PHE D 1 77 ? -6.32400 -3.83700 10.49600 1.000 52.51972 77 PHE D C 1
ATOM 5248 O O . PHE D 1 77 ? -6.01400 -2.65100 10.34000 1.000 57.01576 77 PHE D O 1
ATOM 5256 N N . TRP D 1 78 ? -6.24600 -4.43400 11.68800 1.000 49.55662 78 TRP D N 1
ATOM 5257 C CA . TRP D 1 78 ? -5.82400 -3.72900 12.90500 1.000 53.07631 78 TRP D CA 1
ATOM 5258 C C . TRP D 1 78 ? -4.76200 -4.53800 13.64200 1.000 48.30776 78 TRP D C 1
ATOM 5259 O O . TRP D 1 78 ? -5.04500 -5.17400 14.66800 1.000 47.61595 78 TRP D O 1
ATOM 5270 N N . PRO D 1 79 ? -3.52200 -4.53200 13.14900 1.000 47.94637 79 PRO D N 1
ATOM 5271 C CA . PRO D 1 79 ? -2.45700 -5.25200 13.86500 1.000 48.79135 79 PRO D CA 1
ATOM 5272 C C . PRO D 1 79 ? -2.21300 -4.71300 15.25500 1.000 45.42714 79 PRO D C 1
ATOM 5273 O O . PRO D 1 79 ? -1.94500 -5.50400 16.16500 1.000 44.50966 79 PRO D O 1
ATOM 5277 N N . GLY D 1 80 ? -2.36200 -3.39800 15.45400 1.000 44.70048 80 GLY D N 1
ATOM 5278 C CA . GLY D 1 80 ? -2.07100 -2.80200 16.75100 1.000 43.46555 80 GLY D CA 1
ATOM 5279 C C . GLY D 1 80 ? -2.83300 -3.44100 17.90300 1.000 42.88900 80 GLY D C 1
ATOM 5280 O O . GLY D 1 80 ? -2.25600 -3.70400 18.96000 1.000 40.76481 80 GLY D O 1
ATOM 5281 N N . ILE D 1 81 ? -4.13900 -3.69400 17.72300 1.000 41.52461 81 ILE D N 1
ATOM 5282 C CA . ILE D 1 81 ? -4.92200 -4.21400 18.84600 1.000 41.41329 81 ILE D CA 1
ATOM 5283 C C . ILE D 1 81 ? -4.51700 -5.65200 19.14800 1.000 44.48844 81 ILE D C 1
ATOM 5284 O O . ILE D 1 81 ? -4.65300 -6.12500 20.28400 1.000 39.96823 81 ILE D O 1
ATOM 5289 N N . ASN D 1 82 ? -4.02500 -6.37000 18.14500 1.000 47.47250 82 ASN D N 1
ATOM 5290 C CA . ASN D 1 82 ? -3.57200 -7.73700 18.35600 1.000 46.94589 82 ASN D CA 1
ATOM 5291 C C . ASN D 1 82 ? -2.16700 -7.77600 18.94900 1.000 46.65171 82 ASN D C 1
ATOM 5292 O O . ASN D 1 82 ? -1.89100 -8.57800 19.84700 1.000 51.38410 82 ASN D O 1
ATOM 5297 N N . ASP D 1 83 ? -1.29300 -6.88500 18.49300 1.000 44.06364 83 ASP D N 1
ATOM 5298 C CA . ASP D 1 83 ? 0.10800 -6.90000 18.90500 1.000 47.69333 83 ASP D CA 1
ATOM 5299 C C . ASP D 1 83 ? 0.30700 -6.24500 20.26500 1.000 49.58160 83 ASP D C 1
ATOM 5300 O O . ASP D 1 83 ? 1.14200 -6.69700 21.05500 1.000 49.90352 83 ASP D O 1
ATOM 5305 N N . GLY D 1 84 ? -0.41600 -5.16000 20.54200 1.000 42.40332 84 GLY D N 1
ATOM 5306 C CA . GLY D 1 84 ? -0.18200 -4.41800 21.75300 1.000 38.82501 84 GLY D CA 1
ATOM 5307 C C . GLY D 1 84 ? -0.78600 -5.09100 22.96300 1.000 35.01570 84 GLY D C 1
ATOM 5308 O O . GLY D 1 84 ? -1.60100 -5.99400 22.85300 1.000 39.52835 84 GLY D O 1
ATOM 5309 N N . THR D 1 85 ? -0.36400 -4.65000 24.14500 1.000 34.99794 85 THR D N 1
ATOM 5310 C CA . THR D 1 85 ? -0.89000 -5.22800 25.37300 1.000 37.16344 85 THR D CA 1
ATOM 5311 C C . THR D 1 85 ? -2.23200 -4.58200 25.70700 1.000 35.59889 85 THR D C 1
ATOM 5312 O O . THR D 1 85 ? -2.36500 -3.35300 25.68700 1.000 37.19601 85 THR D O 1
ATOM 5316 N N . LYS D 1 86 ? -3.21900 -5.41300 26.01700 1.000 35.43348 86 LYS D N 1
ATOM 5317 C CA . LYS D 1 86 ? -4.57000 -4.96500 26.32300 1.000 37.80316 86 LYS D CA 1
ATOM 5318 C C . LYS D 1 86 ? -4.77400 -5.10100 27.82100 1.000 35.45576 86 LYS D C 1
ATOM 5319 O O . LYS D 1 86 ? -4.86600 -6.22000 28.33900 1.000 37.50354 86 LYS D O 1
ATOM 5325 N N . TYR D 1 87 ? -4.87000 -3.96500 28.51000 1.000 31.46817 87 TYR D N 1
ATOM 5326 C CA . TYR D 1 87 ? -5.20200 -3.95300 29.92700 1.000 32.32576 87 TYR D CA 1
ATOM 5327 C C . TYR D 1 87 ? -6.72600 -3.87700 30.08800 1.000 41.56134 87 TYR D C 1
ATOM 5328 O O . TYR D 1 87 ? -7.38700 -2.96700 29.55400 1.000 34.41178 87 TYR D O 1
ATOM 5337 N N . VAL D 1 88 ? -7.27900 -4.84900 30.80400 1.000 36.89746 88 VAL D N 1
ATOM 5338 C CA . VAL D 1 88 ? -8.71000 -5.10000 30.84300 1.000 36.13565 88 VAL D CA 1
ATOM 5339 C C . VAL D 1 88 ? -9.16900 -5.01000 32.28700 1.000 44.47771 88 VAL D C 1
ATOM 5340 O O . VAL D 1 88 ? -8.76500 -5.83000 33.12200 1.000 40.58231 88 VAL D O 1
ATOM 5344 N N . MET D 1 89 ? -10.03900 -4.04700 32.57600 1.000 38.96684 89 MET D N 1
ATOM 5345 C CA . MET D 1 89 ? -10.60800 -3.94300 33.90900 1.000 37.75691 89 MET D CA 1
ATOM 5346 C C . MET D 1 89 ? -11.77000 -4.91600 34.05900 1.000 46.17033 89 MET D C 1
ATOM 5347 O O . MET D 1 89 ? -12.74900 -4.87300 33.28800 1.000 40.14300 89 MET D O 1
ATOM 5352 N N . SER D 1 90 ? -11.64500 -5.81000 35.03900 1.000 39.94091 90 SER D N 1
ATOM 5353 C CA . SER D 1 90 ? -12.64900 -6.83200 35.30500 1.000 45.02662 90 SER D CA 1
ATOM 5354 C C . SER D 1 90 ? -12.46600 -7.33900 36.72800 1.000 52.71976 90 SER D C 1
ATOM 5355 O O . SER D 1 90 ? -11.33500 -7.56700 37.16700 1.000 51.73752 90 SER D O 1
ATOM 5358 N N . LYS D 1 91 ? -13.56900 -7.50800 37.44600 1.000 52.63907 91 LYS D N 1
ATOM 5359 C CA . LYS D 1 91 ? -13.52900 -8.22600 38.71100 1.000 54.16642 91 LYS D CA 1
ATOM 5360 C C . LYS D 1 91 ? -13.85300 -9.70400 38.54500 1.000 58.24575 91 LYS D C 1
ATOM 5361 O O . LYS D 1 91 ? -13.83700 -10.44300 39.53200 1.000 64.84394 91 LYS D O 1
ATOM 5367 N N . THR D 1 92 ? -14.16900 -10.15000 37.33100 1.000 55.20753 92 THR D N 1
ATOM 5368 C CA . THR D 1 92 ? -14.49000 -11.55400 37.11100 1.000 59.17977 92 THR D CA 1
ATOM 5369 C C . THR D 1 92 ? -13.46600 -12.23700 36.21300 1.000 61.33165 92 THR D C 1
ATOM 5370 O O . THR D 1 92 ? -12.85900 -13.22700 36.63400 1.000 72.51956 92 THR D O 1
ATOM 5374 N N . VAL D 1 93 ? -13.20200 -11.72200 35.02600 1.000 51.07327 93 VAL D N 1
ATOM 5375 C CA . VAL D 1 93 ? -12.34100 -12.42600 34.08200 1.000 53.79715 93 VAL D CA 1
ATOM 5376 C C . VAL D 1 93 ? -10.88000 -12.19900 34.44700 1.000 55.30875 93 VAL D C 1
ATOM 5377 O O . VAL D 1 93 ? -10.49300 -11.09600 34.86200 1.000 54.17875 93 VAL D O 1
ATOM 5381 N N . LYS D 1 94 ? -10.06200 -13.25800 34.31500 1.000 50.09375 94 LYS D N 1
ATOM 5382 C CA . LYS D 1 94 ? -8.62600 -13.16900 34.58500 1.000 56.45624 94 LYS D CA 1
ATOM 5383 C C . LYS D 1 94 ? -7.78600 -13.83900 33.50800 1.000 52.59358 94 LYS D C 1
ATOM 5384 O O . LYS D 1 94 ? -6.56000 -13.86000 33.61600 1.000 56.19671 94 LYS D O 1
ATOM 5390 N N . LYS D 1 95 ? -8.40400 -14.34500 32.45300 1.000 58.38706 95 LYS D N 1
ATOM 5391 C CA . LYS D 1 95 ? -7.67600 -15.06300 31.42200 1.000 57.27630 95 LYS D CA 1
ATOM 5392 C C . LYS D 1 95 ? -8.42600 -14.88200 30.11300 1.000 52.73036 95 LYS D C 1
ATOM 5393 O O . LYS D 1 95 ? -9.64000 -14.67900 30.10800 1.000 51.00747 95 LYS D O 1
ATOM 5399 N N . SER D 1 96 ? -7.69200 -14.95100 29.00800 1.000 47.39388 96 SER D N 1
ATOM 5400 C CA . SER D 1 96 ? -8.28700 -14.90600 27.68500 1.000 53.04923 96 SER D CA 1
ATOM 5401 C C . SER D 1 96 ? -7.37200 -15.64600 26.72500 1.000 51.46159 96 SER D C 1
ATOM 5402 O O . SER D 1 96 ? -6.15000 -15.65200 26.89200 1.000 58.02124 96 SER D O 1
ATOM 5405 N N . ASP D 1 97 ? -7.96400 -16.24900 25.70500 1.000 50.56455 97 ASP D N 1
ATOM 5406 C CA . ASP D 1 97 ? -7.16400 -16.83800 24.64200 1.000 56.78471 97 ASP D CA 1
ATOM 5407 C C . ASP D 1 97 ? -6.67900 -15.79800 23.64200 1.000 60.56573 97 ASP D C 1
ATOM 5408 O O . ASP D 1 97 ? -6.00400 -16.15700 22.66700 1.000 61.36685 97 ASP D O 1
ATOM 5413 N N . TRP D 1 98 ? -7.03700 -14.52900 23.83700 1.000 55.47388 98 TRP D N 1
ATOM 5414 C CA . TRP D 1 98 ? -6.50000 -13.45500 23.01900 1.000 52.82465 98 TRP D CA 1
ATOM 5415 C C . TRP D 1 98 ? -5.14700 -13.04800 23.58800 1.000 46.03897 98 TRP D C 1
ATOM 5416 O O . TRP D 1 98 ? -5.06000 -12.60600 24.74100 1.000 42.39063 98 TRP D O 1
ATOM 5427 N N . LYS D 1 99 ? -4.10200 -13.19700 22.77500 1.000 50.25378 99 LYS D N 1
ATOM 5428 C CA . LYS D 1 99 ? -2.72800 -12.94600 23.20800 1.000 52.08916 99 LYS D CA 1
ATOM 5429 C C . LYS D 1 99 ? -2.54800 -11.51800 23.70400 1.000 47.15459 99 LYS D C 1
ATOM 5430 O O . LYS D 1 99 ? -3.21400 -10.59400 23.24700 1.000 45.16112 99 LYS D O 1
ATOM 5436 N N . ASN D 1 100 ? -1.60400 -11.34200 24.63200 1.000 43.52848 100 ASN D N 1
ATOM 5437 C CA . ASN D 1 100 ? -1.19500 -10.02400 25.11500 1.000 45.58952 100 ASN D CA 1
ATOM 5438 C C . ASN D 1 100 ? -2.36100 -9.31800 25.81700 1.000 44.69705 100 ASN D C 1
ATOM 5439 O O . ASN D 1 100 ? -2.71800 -8.18300 25.49700 1.000 43.81088 100 ASN D O 1
ATOM 5444 N N . SER D 1 101 ? -2.94800 -10.00300 26.79800 1.000 40.78366 101 SER D N 1
ATOM 5445 C CA . SER D 1 101 ? -4.05800 -9.47400 27.57200 1.000 43.02405 101 SER D CA 1
ATOM 5446 C C . SER D 1 101 ? -3.71500 -9.56000 29.04600 1.000 43.15178 101 SER D C 1
ATOM 5447 O O . SER D 1 101 ? -3.27400 -10.61000 29.51800 1.000 44.03401 101 SER D O 1
ATOM 5450 N N . VAL D 1 102 ? -3.91800 -8.46200 29.76700 1.000 38.02486 102 VAL D N 1
ATOM 5451 C CA . VAL D 1 102 ? -3.61500 -8.37800 31.18800 1.000 38.27029 102 VAL D CA 1
ATOM 5452 C C . VAL D 1 102 ? -4.83900 -7.84900 31.90400 1.000 42.70242 102 VAL D C 1
ATOM 5453 O O . VAL D 1 102 ? -5.47500 -6.89400 31.44100 1.000 41.47624 102 VAL D O 1
ATOM 5457 N N . PHE D 1 103 ? -5.16000 -8.44900 33.04100 1.000 43.40755 103 PHE D N 1
ATOM 5458 C CA . PHE D 1 103 ? -6.41100 -8.17100 33.72900 1.000 38.39962 103 PHE D CA 1
ATOM 5459 C C . PHE D 1 103 ? -6.15300 -7.42300 35.02300 1.000 40.75946 103 PHE D C 1
ATOM 5460 O O . PHE D 1 103 ? -5.39700 -7.89000 35.87300 1.000 44.12743 103 PHE D O 1
ATOM 5468 N N . LEU D 1 104 ? -6.75200 -6.24100 35.13800 1.000 41.57103 104 LEU D N 1
ATOM 5469 C CA . LEU D 1 104 ? -6.68800 -5.37300 36.30000 1.000 38.39610 104 LEU D CA 1
ATOM 5470 C C . LEU D 1 104 ? -8.04300 -5.35400 36.99100 1.000 44.37326 104 LEU D C 1
ATOM 5471 O O . LEU D 1 104 ? -9.07500 -5.63700 36.38100 1.000 45.72368 104 LEU D O 1
ATOM 5476 N N . GLU D 1 105 ? -8.03600 -4.98400 38.26200 1.000 44.52413 105 GLU D N 1
ATOM 5477 C CA . GLU D 1 105 ? -9.22900 -5.08400 39.09000 1.000 50.63114 105 GLU D CA 1
ATOM 5478 C C . GLU D 1 105 ? -9.73500 -3.75300 39.61200 1.000 47.31828 105 GLU D C 1
ATOM 5479 O O . GLU D 1 105 ? -10.94400 -3.58400 39.74000 1.000 53.83563 105 GLU D O 1
ATOM 5485 N N . SER D 1 106 ? -8.85600 -2.80000 39.89000 1.000 38.74579 106 SER D N 1
ATOM 5486 C CA . SER D 1 106 ? -9.20700 -1.66400 40.72000 1.000 42.37254 106 SER D CA 1
ATOM 5487 C C . SER D 1 106 ? -8.65300 -0.38900 40.11100 1.000 43.57165 106 SER D C 1
ATOM 5488 O O . SER D 1 106 ? -7.78200 -0.41000 39.23100 1.000 47.19797 106 SER D O 1
ATOM 5491 N N . LEU D 1 107 ? -9.13300 0.73600 40.63800 1.000 38.64562 107 LEU D N 1
ATOM 5492 C CA . LEU D 1 107 ? -8.61400 2.02800 40.21900 1.000 38.12282 107 LEU D CA 1
ATOM 5493 C C . LEU D 1 107 ? -7.10500 2.14900 40.47800 1.000 44.31988 107 LEU D C 1
ATOM 5494 O O . LEU D 1 107 ? -6.36800 2.75300 39.67700 1.000 43.62080 107 LEU D O 1
ATOM 5499 N N . ALA D 1 108 ? -6.63600 1.63100 41.62100 1.000 38.45981 108 ALA D N 1
ATOM 5500 C CA . ALA D 1 108 ? -5.21200 1.72500 41.94400 1.000 44.25385 108 ALA D CA 1
ATOM 5501 C C . ALA D 1 108 ? -4.35900 0.98700 40.91800 1.000 33.41731 108 ALA D C 1
ATOM 5502 O O . ALA D 1 108 ? -3.26000 1.43300 40.60600 1.000 40.79567 108 ALA D O 1
ATOM 5504 N N . ASP D 1 109 ? -4.85500 -0.12900 40.38300 1.000 36.99563 109 ASP D N 1
ATOM 5505 C CA . ASP D 1 109 ? -4.14800 -0.84300 39.32800 1.000 36.29377 109 ASP D CA 1
ATOM 5506 C C . ASP D 1 109 ? -4.08100 -0.04200 38.03300 1.000 43.23434 109 ASP D C 1
ATOM 5507 O O . ASP D 1 109 ? -3.08800 -0.15600 37.29600 1.000 41.76086 109 ASP D O 1
ATOM 5512 N N . ILE D 1 110 ? -5.10500 0.78300 37.74300 1.000 37.18094 110 ILE D N 1
ATOM 5513 C CA . ILE D 1 110 ? -5.02600 1.67700 36.59000 1.000 37.37071 110 ILE D CA 1
ATOM 5514 C C . ILE D 1 110 ? -3.99200 2.76900 36.83500 1.000 38.78749 110 ILE D C 1
ATOM 5515 O O . ILE D 1 110 ? -3.21600 3.12000 35.93900 1.000 34.85602 110 ILE D O 1
ATOM 5520 N N . LYS D 1 111 ? -3.98300 3.35300 38.03100 1.000 38.93813 111 LYS D N 1
ATOM 5521 C CA . LYS D 1 111 ? -2.97000 4.36300 38.31900 1.000 41.56453 111 LYS D CA 1
ATOM 5522 C C . LYS D 1 111 ? -1.54900 3.77000 38.23900 1.000 41.72113 111 LYS D C 1
ATOM 5523 O O . LYS D 1 111 ? -0.63400 4.39200 37.68500 1.000 43.42423 111 LYS D O 1
ATOM 5529 N N . LYS D 1 112 ? -1.37200 2.54300 38.73200 1.000 43.18040 112 LYS D N 1
ATOM 5530 C CA . LYS D 1 112 ? -0.10700 1.82300 38.58900 1.000 42.42166 112 LYS D CA 1
ATOM 5531 C C . LYS D 1 112 ? 0.26700 1.65100 37.11800 1.000 44.68875 112 LYS D C 1
ATOM 5532 O O . LYS D 1 112 ? 1.40900 1.92000 36.71700 1.000 41.99051 112 LYS D O 1
ATOM 5538 N N . LEU D 1 113 ? -0.68200 1.19100 36.29700 1.000 39.33109 113 LEU D N 1
ATOM 5539 C CA . LEU D 1 113 ? -0.42100 1.06100 34.86700 1.000 40.97166 113 LEU D CA 1
ATOM 5540 C C . LEU D 1 113 ? 0.04300 2.39900 34.28100 1.000 43.38605 113 LEU D C 1
ATOM 5541 O O . LEU D 1 113 ? 1.05600 2.47400 33.57100 1.000 42.46024 113 LEU D O 1
ATOM 5546 N N . LYS D 1 114 ? -0.64500 3.48100 34.64300 1.000 40.24225 114 LYS D N 1
ATOM 5547 C CA . LYS D 1 114 ? -0.34300 4.79200 34.07300 1.000 40.32840 114 LYS D CA 1
ATOM 5548 C C . LYS D 1 114 ? 1.02900 5.32500 34.48700 1.000 49.25841 114 LYS D C 1
ATOM 5549 O O . LYS D 1 114 ? 1.63000 6.12600 33.75100 1.000 46.89613 114 LYS D O 1
ATOM 5555 N N . ASN D 1 115 ? 1.52400 4.93500 35.66200 1.000 46.04444 115 ASN D N 1
ATOM 5556 C CA . ASN D 1 115 ? 2.84800 5.35500 36.11400 1.000 51.04687 115 ASN D CA 1
ATOM 5557 C C . ASN D 1 115 ? 3.95500 4.35700 35.76200 1.000 49.13947 115 ASN D C 1
ATOM 5558 O O . ASN D 1 115 ? 5.09100 4.52300 36.21100 1.000 47.38120 115 ASN D O 1
ATOM 5563 N N . SER D 1 116 ? 3.64400 3.29600 35.03000 1.000 44.79358 116 SER D N 1
ATOM 5564 C CA . SER D 1 116 ? 4.68300 2.39500 34.58100 1.000 43.92192 116 SER D CA 1
ATOM 5565 C C . SER D 1 116 ? 5.33300 2.95600 33.31200 1.000 49.02872 116 SER D C 1
ATOM 5566 O O . SER D 1 116 ? 4.85400 3.93200 32.71900 1.000 43.81397 116 SER D O 1
ATOM 5569 N N . GLU D 1 117 ? 6.45200 2.33900 32.90600 1.000 44.86078 117 GLU D N 1
ATOM 5570 C CA . GLU D 1 117 ? 7.19700 2.77700 31.72900 1.000 43.57970 117 GLU D CA 1
ATOM 5571 C C . GLU D 1 117 ? 6.71000 1.98800 30.52000 1.000 40.53955 117 GLU D C 1
ATOM 5572 O O . GLU D 1 117 ? 6.75700 0.75000 30.51900 1.000 45.18243 117 GLU D O 1
ATOM 5578 N N . GLY D 1 118 ? 6.24800 2.69100 29.49300 1.000 38.43640 118 GLY D N 1
ATOM 5579 C CA . GLY D 1 118 ? 5.72600 1.99200 28.34100 1.000 37.70258 118 GLY D CA 1
ATOM 5580 C C . GLY D 1 118 ? 5.04900 2.94000 27.37300 1.000 37.26672 118 GLY D C 1
ATOM 5581 O O . GLY D 1 118 ? 5.16300 4.16700 27.47500 1.000 36.09313 118 GLY D O 1
ATOM 5582 N N . SER D 1 119 ? 4.36400 2.32600 26.41300 1.000 34.56432 119 SER D N 1
ATOM 5583 C CA . SER D 1 119 ? 3.60000 3.04900 25.40300 1.000 43.89576 119 SER D CA 1
ATOM 5584 C C . SER D 1 119 ? 2.42500 3.80200 26.01600 1.000 38.14221 119 SER D C 1
ATOM 5585 O O . SER D 1 119 ? 1.81200 3.35600 26.98900 1.000 36.96783 119 SER D O 1
ATOM 5588 N N . ASP D 1 120 ? 2.10700 4.93700 25.40200 1.000 34.33615 120 ASP D N 1
ATOM 5589 C CA . ASP D 1 120 ? 0.82600 5.59800 25.61000 1.000 38.57389 120 ASP D CA 1
ATOM 5590 C C . ASP D 1 120 ? -0.32500 4.61900 25.40100 1.000 41.44787 120 ASP D C 1
ATOM 5591 O O . ASP D 1 120 ? -0.20500 3.61200 24.68800 1.000 37.94518 120 ASP D O 1
ATOM 5596 N N . ILE D 1 121 ? -1.44100 4.90800 26.05800 1.000 40.01866 121 ILE D N 1
ATOM 5597 C CA . ILE D 1 121 ? -2.56200 3.98100 26.15500 1.000 36.43683 121 ILE D CA 1
ATOM 5598 C C . ILE D 1 121 ? -3.76600 4.56300 25.43100 1.000 37.97050 121 ILE D C 1
ATOM 5599 O O . ILE D 1 121 ? -4.05700 5.76100 25.55100 1.000 38.30525 121 ILE D O 1
ATOM 5604 N N . GLN D 1 122 ? -4.45200 3.71200 24.67500 1.000 35.04349 122 GLN D N 1
ATOM 5605 C CA . GLN D 1 122 ? -5.70900 4.04300 24.02200 1.000 36.93635 122 GLN D CA 1
ATOM 5606 C C . GLN D 1 122 ? -6.85800 3.30000 24.70000 1.000 37.55627 122 GLN D C 1
ATOM 5607 O O . GLN D 1 122 ? -6.76600 2.09100 24.94400 1.000 35.61429 122 GLN D O 1
ATOM 5613 N N . VAL D 1 123 ? -7.92200 4.03500 25.01900 1.000 35.80824 123 VAL D N 1
ATOM 5614 C CA . VAL D 1 123 ? -9.20400 3.47700 25.45200 1.000 36.10700 123 VAL D CA 1
ATOM 5615 C C . VAL D 1 123 ? -10.16100 3.57500 24.27500 1.000 34.96960 123 VAL D C 1
ATOM 5616 O O . VAL D 1 123 ? -10.38300 4.67000 23.74200 1.000 37.82244 123 VAL D O 1
ATOM 5620 N N . TRP D 1 124 ? -10.71600 2.44200 23.86200 1.000 33.60383 124 TRP D N 1
ATOM 5621 C CA . TRP D 1 124 ? -11.77300 2.37400 22.86800 1.000 35.45510 124 TRP D CA 1
ATOM 5622 C C . TRP D 1 124 ? -13.03000 1.83700 23.54100 1.000 37.57767 124 TRP D C 1
ATOM 5623 O O . TRP D 1 124 ? -12.93500 1.06000 24.49400 1.000 32.53398 124 TRP D O 1
ATOM 5634 N N . GLY D 1 125 ? -14.20500 2.26000 23.05200 1.000 36.79750 125 GLY D N 1
ATOM 5635 C CA . GLY D 1 125 ? -15.45600 1.78300 23.63700 1.000 33.30804 125 GLY D CA 1
ATOM 5636 C C . GLY D 1 125 ? -15.49700 2.08700 25.12300 1.000 27.28559 125 GLY D C 1
ATOM 5637 O O . GLY D 1 125 ? -15.28200 3.22200 25.53700 1.000 31.83056 125 GLY D O 1
ATOM 5638 N N . SER D 1 126 ? -15.80000 1.07600 25.94700 1.000 30.52213 126 SER D N 1
ATOM 5639 C CA . SER D 1 126 ? -15.57100 1.16100 27.39900 1.000 38.97407 126 SER D CA 1
ATOM 5640 C C . SER D 1 126 ? -16.26600 2.34500 28.07600 1.000 32.35553 126 SER D C 1
ATOM 5641 O O . SER D 1 126 ? -15.66800 3.02100 28.91100 1.000 34.28358 126 SER D O 1
ATOM 5644 N N . GLY D 1 127 ? -17.54100 2.60800 27.74600 1.000 41.87317 127 GLY D N 1
ATOM 5645 C CA . GLY D 1 127 ? -18.23100 3.72400 28.38700 1.000 34.02279 127 GLY D CA 1
ATOM 5646 C C . GLY D 1 127 ? -18.26100 3.62600 29.90900 1.000 33.36628 127 GLY D C 1
ATOM 5647 O O . GLY D 1 127 ? -17.98100 4.60600 30.62000 1.000 33.15700 127 GLY D O 1
ATOM 5648 N N . GLU D 1 128 ? -18.55300 2.43200 30.43700 1.000 35.29814 128 GLU D N 1
ATOM 5649 C CA . GLU D 1 128 ? -18.58800 2.29500 31.89100 1.000 36.81991 128 GLU D CA 1
ATOM 5650 C C . GLU D 1 128 ? -17.21800 2.59500 32.50100 1.000 36.38954 128 GLU D C 1
ATOM 5651 O O . GLU D 1 128 ? -17.10100 3.41400 33.42100 1.000 37.35412 128 GLU D O 1
ATOM 5657 N N . LEU D 1 129 ? -16.15400 1.97200 31.98100 1.000 35.12266 129 LEU D N 1
ATOM 5658 C CA . LEU D 1 129 ? -14.81800 2.26100 32.52500 1.000 35.38023 129 LEU D CA 1
ATOM 5659 C C . LEU D 1 129 ? -14.45500 3.73600 32.37700 1.000 32.97447 129 LEU D C 1
ATOM 5660 O O . LEU D 1 129 ? -13.82600 4.33700 33.25800 1.000 37.55609 129 LEU D O 1
ATOM 5665 N N . ILE D 1 130 ? -14.83100 4.34600 31.25200 1.000 34.90522 130 ILE D N 1
ATOM 5666 C CA . ILE D 1 130 ? -14.51100 5.75400 31.06200 1.000 34.85200 130 ILE D CA 1
ATOM 5667 C C . ILE D 1 130 ? -15.09800 6.61000 32.18700 1.000 33.20290 130 ILE D C 1
ATOM 5668 O O . ILE D 1 130 ? -14.52300 7.64000 32.54700 1.000 33.28651 130 ILE D O 1
ATOM 5673 N N . GLN D 1 131 ? -16.27900 6.26000 32.70900 1.000 33.71276 131 GLN D N 1
ATOM 5674 C CA . GLN D 1 131 ? -16.78700 7.08000 33.82400 1.000 39.48683 131 GLN D CA 1
ATOM 5675 C C . GLN D 1 131 ? -15.79300 7.10800 34.99200 1.000 30.77337 131 GLN D C 1
ATOM 5676 O O . GLN D 1 131 ? -15.52600 8.16800 35.56600 1.000 33.20008 131 GLN D O 1
ATOM 5682 N N . LEU D 1 132 ? -15.20900 5.95600 35.32600 1.000 33.09267 132 LEU D N 1
ATOM 5683 C CA . LEU D 1 132 ? -14.18900 5.91900 36.36700 1.000 32.59960 132 LEU D CA 1
ATOM 5684 C C . LEU D 1 132 ? -12.99700 6.78200 35.98500 1.000 37.59356 132 LEU D C 1
ATOM 5685 O O . LEU D 1 132 ? -12.48000 7.53900 36.81600 1.000 35.50924 132 LEU D O 1
ATOM 5690 N N . LEU D 1 133 ? -12.58400 6.72300 34.71100 1.000 36.73519 133 LEU D N 1
ATOM 5691 C CA . LEU D 1 133 ? -11.42200 7.50800 34.28200 1.000 37.97377 133 LEU D CA 1
ATOM 5692 C C . LEU D 1 133 ? -11.67700 9.01500 34.36400 1.000 39.18170 133 LEU D C 1
ATOM 5693 O O . LEU D 1 133 ? -10.80400 9.77700 34.80400 1.000 38.78455 133 LEU D O 1
ATOM 5698 N N . PHE D 1 134 ? -12.85100 9.46600 33.91100 1.000 37.69370 134 PHE D N 1
ATOM 5699 C CA . PHE D 1 134 ? -13.20900 10.88600 33.98100 1.000 35.79451 134 PHE D CA 1
ATOM 5700 C C . PHE D 1 134 ? -13.29100 11.34100 35.42500 1.000 34.92058 134 PHE D C 1
ATOM 5701 O O . PHE D 1 134 ? -12.77300 12.40600 35.79300 1.000 34.31628 134 PHE D O 1
ATOM 5709 N N . LYS D 1 135 ? -13.98000 10.54400 36.25500 1.000 37.24487 135 LYS D N 1
ATOM 5710 C CA . LYS D 1 135 ? -14.19800 10.91700 37.64800 1.000 43.20036 135 LYS D CA 1
ATOM 5711 C C . LYS D 1 135 ? -12.87700 11.17500 38.34800 1.000 42.43757 135 LYS D C 1
ATOM 5712 O O . LYS D 1 135 ? -12.75800 12.09700 39.16100 1.000 40.66782 135 LYS D O 1
ATOM 5718 N N . ASN D 1 136 ? -11.86200 10.38000 38.02500 1.000 44.50298 136 ASN D N 1
ATOM 5719 C CA . ASN D 1 136 ? -10.57200 10.51300 38.67100 1.000 42.99516 136 ASN D CA 1
ATOM 5720 C C . ASN D 1 136 ? -9.59900 11.33200 37.84300 1.000 42.27804 136 ASN D C 1
ATOM 5721 O O . ASN D 1 136 ? -8.41400 11.41000 38.18200 1.000 40.37476 136 ASN D O 1
ATOM 5726 N N . ASP D 1 137 ? -10.10200 11.98600 36.79200 1.000 42.16086 137 ASP D N 1
ATOM 5727 C CA . ASP D 1 137 ? -9.32300 12.91000 35.97500 1.000 44.20336 137 ASP D CA 1
ATOM 5728 C C . ASP D 1 137 ? -8.06100 12.23100 35.43400 1.000 41.42638 137 ASP D C 1
ATOM 5729 O O . ASP D 1 137 ? -6.97100 12.80300 35.41900 1.000 36.63681 137 ASP D O 1
ATOM 5734 N N . LEU D 1 138 ? -8.23100 10.99600 34.96900 1.000 40.52002 138 LEU D N 1
ATOM 5735 C CA . LEU D 1 138 ? -7.16000 10.19700 34.40000 1.000 42.27463 138 LEU D CA 1
ATOM 5736 C C . LEU D 1 138 ? -7.11100 10.23100 32.86700 1.000 46.16705 138 LEU D C 1
ATOM 5737 O O . LEU D 1 138 ? -6.35800 9.44900 32.27900 1.000 44.66699 138 LEU D O 1
ATOM 5742 N N . VAL D 1 139 ? -7.91300 11.06700 32.19800 1.000 41.54673 139 VAL D N 1
ATOM 5743 C CA . VAL D 1 139 ? -7.93600 11.08800 30.73600 1.000 39.54643 139 VAL D CA 1
ATOM 5744 C C . VAL D 1 139 ? -7.17800 12.31300 30.26100 1.000 43.47972 139 VAL D C 1
ATOM 5745 O O . VAL D 1 139 ? -7.58400 13.44800 30.53100 1.000 38.40028 139 VAL D O 1
ATOM 5749 N N . ASP D 1 140 ? -6.07800 12.08700 29.54300 1.000 37.46648 140 ASP D N 1
ATOM 5750 C CA . ASP D 1 140 ? -5.29500 13.21400 29.06500 1.000 36.78267 140 ASP D CA 1
ATOM 5751 C C . ASP D 1 140 ? -5.77600 13.75300 27.73100 1.000 38.67567 140 ASP D C 1
ATOM 5752 O O . ASP D 1 140 ? -5.61800 14.95600 27.47300 1.000 38.19604 140 ASP D O 1
ATOM 5757 N N . GLU D 1 141 ? -6.33400 12.89900 26.86600 1.000 35.42406 141 GLU D N 1
ATOM 5758 C CA . GLU D 1 141 ? -6.79300 13.37500 25.56800 1.000 36.26203 141 GLU D CA 1
ATOM 5759 C C . GLU D 1 141 ? -8.07800 12.66500 25.16700 1.000 33.10846 141 GLU D C 1
ATOM 5760 O O . GLU D 1 141 ? -8.33100 11.52800 25.54400 1.000 38.61984 141 GLU D O 1
ATOM 5766 N N . LEU D 1 142 ? -8.84800 13.34000 24.33900 1.000 34.45769 142 LEU D N 1
ATOM 5767 C CA . LEU D 1 142 ? -10.14700 12.88600 23.87200 1.000 35.39443 142 LEU D CA 1
ATOM 5768 C C . LEU D 1 142 ? -10.13500 12.96800 22.36200 1.000 39.85771 142 LEU D C 1
ATOM 5769 O O . LEU D 1 142 ? -9.80600 14.01400 21.81300 1.000 45.87373 142 LEU D O 1
ATOM 5774 N N . TRP D 1 143 ? -10.48200 11.89500 21.67800 1.000 36.73556 143 TRP D N 1
ATOM 5775 C CA . TRP D 1 143 ? -10.52800 11.90600 20.22600 1.000 36.01040 143 TRP D CA 1
ATOM 5776 C C . TRP D 1 143 ? -11.94000 11.51700 19.83200 1.000 34.44127 143 TRP D C 1
ATOM 5777 O O . TRP D 1 143 ? -12.30000 10.33900 19.90600 1.000 37.62653 143 TRP D O 1
ATOM 5788 N N . LEU D 1 144 ? -12.72900 12.48700 19.37900 1.000 34.74606 144 LEU D N 1
ATOM 5789 C CA . LEU D 1 144 ? -14.15000 12.27100 19.13700 1.000 35.48066 144 LEU D CA 1
ATOM 5790 C C . LEU D 1 144 ? -14.46200 12.27200 17.64800 1.000 30.58423 144 LEU D C 1
ATOM 5791 O O . LEU D 1 144 ? -13.97600 13.11700 16.89100 1.000 36.44960 144 LEU D O 1
ATOM 5796 N N . LYS D 1 145 ? -15.29800 11.34100 17.23900 1.000 35.83586 145 LYS D N 1
ATOM 5797 C CA . LYS D 1 145 ? -15.97900 11.43100 15.95500 1.000 38.31064 145 LYS D CA 1
ATOM 5798 C C . LYS D 1 145 ? -17.45200 11.66200 16.27000 1.000 36.91136 145 LYS D C 1
ATOM 5799 O O . LYS D 1 145 ? -18.13700 10.75500 16.76900 1.000 34.72418 145 LYS D O 1
ATOM 5805 N N . ILE D 1 146 ? -17.91900 12.87200 15.97700 1.000 32.52487 146 ILE D N 1
ATOM 5806 C CA . ILE D 1 146 ? -19.30700 13.28500 16.16300 1.000 32.28455 146 ILE D CA 1
ATOM 5807 C C . ILE D 1 146 ? -20.05300 13.06900 14.85000 1.000 36.18304 146 ILE D C 1
ATOM 5808 O O . ILE D 1 146 ? -19.69900 13.65700 13.81500 1.000 34.39645 146 ILE D O 1
ATOM 5813 N N . PHE D 1 147 ? -21.10400 12.26500 14.89600 1.000 33.307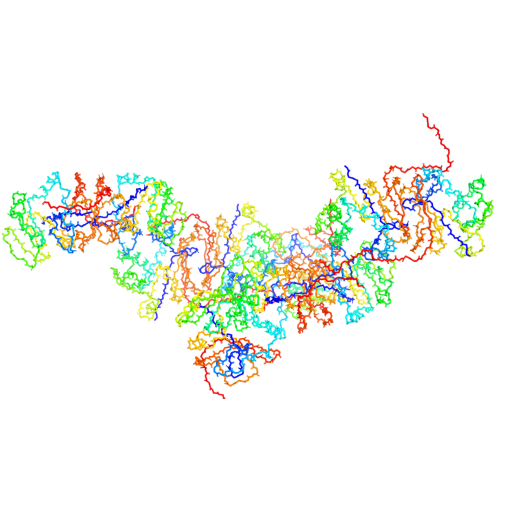25 147 PHE D N 1
ATOM 5814 C CA . PHE D 1 147 ? -21.93500 11.83700 13.78000 1.000 36.47558 147 PHE D CA 1
ATOM 5815 C C . PHE D 1 147 ? -23.24100 12.63300 13.71300 1.000 44.11365 147 PHE D C 1
ATOM 5816 O O . PHE D 1 147 ? -23.81800 12.97500 14.75100 1.000 36.43405 147 PHE D O 1
ATOM 5824 N N . PRO D 1 148 ? -23.76400 12.91600 12.51700 1.000 43.47612 148 PRO D N 1
ATOM 5825 C CA . PRO D 1 148 ? -24.93400 13.81200 12.40000 1.000 37.29120 148 PRO D CA 1
ATOM 5826 C C . PRO D 1 148 ? -26.25100 13.08200 12.62600 1.000 42.45345 148 PRO D C 1
ATOM 5827 O O . PRO D 1 148 ? -27.08200 12.96400 11.72900 1.000 46.01816 148 PRO D O 1
ATOM 5831 N N . VAL D 1 149 ? -26.41500 12.60200 13.85400 1.000 36.84925 149 VAL D N 1
ATOM 5832 C CA . VAL D 1 149 ? -27.65000 11.87400 14.23400 1.000 37.62224 149 VAL D CA 1
ATOM 5833 C C . VAL D 1 149 ? -27.97000 12.13000 15.70500 1.000 39.68195 149 VAL D C 1
ATOM 5834 O O . VAL D 1 149 ? -27.04500 12.41100 16.47100 1.000 38.81788 149 VAL D O 1
ATOM 5838 N N . THR D 1 150 ? -29.24600 12.13400 16.00300 1.000 36.65755 150 THR D N 1
ATOM 5839 C CA . THR D 1 150 ? -29.65500 12.23400 17.40600 1.000 40.59442 150 THR D CA 1
ATOM 5840 C C . THR D 1 150 ? -30.41900 10.95900 17.68600 1.000 42.13427 150 THR D C 1
ATOM 5841 O O . THR D 1 150 ? -31.24900 10.58700 16.86800 1.000 43.74081 150 THR D O 1
ATOM 5845 N N . LEU D 1 151 ? -30.00800 10.24100 18.70300 1.000 41.82953 151 LEU D N 1
ATOM 5846 C CA . LEU D 1 151 ? -30.81600 9.09900 19.15200 1.000 42.46391 151 LEU D CA 1
ATOM 5847 C C . LEU D 1 151 ? -31.45500 9.73000 20.38100 1.000 51.42499 151 LEU D C 1
ATOM 5848 O O . LEU D 1 151 ? -31.50700 10.95200 20.43000 1.000 64.28258 151 LEU D O 1
ATOM 5853 N N . ASN D 1 152 ? -32.00300 8.98100 21.29700 1.000 49.73128 152 ASN D N 1
ATOM 5854 C CA . ASN D 1 152 ? -32.47900 9.67100 22.51500 1.000 54.46043 152 ASN D CA 1
ATOM 5855 C C . ASN D 1 152 ? -31.92500 8.82200 23.63800 1.000 48.65566 152 ASN D C 1
ATOM 5856 O O . ASN D 1 152 ? -31.19800 9.33800 24.48700 1.000 59.01664 152 ASN D O 1
ATOM 5861 N N . THR D 1 153 ? -32.18400 7.53800 23.52400 1.000 44.36157 153 THR D N 1
ATOM 5862 C CA . THR D 1 153 ? -31.73700 6.59500 24.55700 1.000 49.32036 153 THR D CA 1
ATOM 5863 C C . THR D 1 153 ? -30.35100 6.08300 24.17800 1.000 43.83011 153 THR D C 1
ATOM 5864 O O . THR D 1 153 ? -29.93100 6.29000 23.03800 1.000 42.60527 153 THR D O 1
ATOM 5868 N N . GLY D 1 154 ? -29.69000 5.43700 25.12500 1.000 40.50660 154 GLY D N 1
ATOM 5869 C CA . GLY D 1 154 ? -28.38800 4.84800 24.82600 1.000 40.88295 154 GLY D CA 1
ATOM 5870 C C . GLY D 1 154 ? -27.31700 5.27300 25.79300 1.000 38.26562 154 GLY D C 1
ATOM 5871 O O . GLY D 1 154 ? -27.34500 6.41200 26.25200 1.000 37.68432 154 GLY D O 1
ATOM 5872 N N . LYS D 1 155 ? -26.39500 4.36500 26.06200 1.000 38.63243 155 LYS D N 1
ATOM 5873 C CA . LYS D 1 155 ? -25.23200 4.70500 26.91700 1.000 37.93165 155 LYS D CA 1
ATOM 5874 C C . LYS D 1 155 ? -24.50900 5.91300 26.31600 1.000 37.87877 155 LYS D C 1
ATOM 5875 O O . LYS D 1 155 ? -24.35500 5.97000 25.09100 1.000 33.83457 155 LYS D O 1
ATOM 5881 N N . ARG D 1 156 ? -24.06300 6.82200 27.16600 1.000 39.12302 156 ARG D N 1
ATOM 5882 C CA . ARG D 1 156 ? -23.45000 8.06000 26.72700 1.000 39.04343 156 ARG D CA 1
ATOM 5883 C C . ARG D 1 156 ? -21.96000 8.06800 27.05600 1.000 38.13749 156 ARG D C 1
ATOM 5884 O O . ARG D 1 156 ? -21.50800 7.42200 28.00700 1.000 37.56320 156 ARG D O 1
ATOM 5892 N N . LEU D 1 157 ? -21.19400 8.79600 26.24800 1.000 31.79105 157 LEU D N 1
ATOM 5893 C CA . LEU D 1 157 ? -19.79500 9.03000 26.58000 1.000 34.90504 157 LEU D CA 1
ATOM 5894 C C . LEU D 1 157 ? -19.66200 9.84500 27.86000 1.000 40.39509 157 LEU D C 1
ATOM 5895 O O . LEU D 1 157 ? -18.96300 9.44500 28.79500 1.000 36.89400 157 LEU D O 1
ATOM 5900 N N . PHE D 1 158 ? -20.32500 10.99800 27.93000 1.000 37.97704 158 PHE D N 1
ATOM 5901 C CA . PHE D 1 158 ? -20.22900 11.83000 29.12700 1.000 38.38547 158 PHE D CA 1
ATOM 5902 C C . PHE D 1 158 ? -21.38700 11.46100 30.05400 1.000 41.85941 158 PHE D C 1
ATOM 5903 O O . PHE D 1 158 ? -22.43300 12.11000 30.09000 1.000 37.61438 158 PHE D O 1
ATOM 5911 N N . GLY D 1 159 ? -21.19400 10.37900 30.79600 1.000 38.80379 159 GLY D N 1
ATOM 5912 C CA . GLY D 1 159 ? -22.16300 9.87200 31.75400 1.000 33.32383 159 GLY D CA 1
ATOM 5913 C C . GLY D 1 159 ? -21.86000 10.32700 33.16600 1.000 34.51437 159 GLY D C 1
ATOM 5914 O O . GLY D 1 159 ? -21.36400 11.43900 33.38800 1.000 36.40447 159 GLY D O 1
ATOM 5915 N N . ASP D 1 160 ? -22.09900 9.42800 34.12800 1.000 38.58830 160 ASP D N 1
ATOM 5916 C CA . ASP D 1 160 ? -22.05400 9.78300 35.54700 1.000 44.61102 160 ASP D CA 1
ATOM 5917 C C . ASP D 1 160 ? -20.66100 10.19200 36.01700 1.000 44.94043 160 ASP D C 1
ATOM 5918 O O . ASP D 1 160 ? -20.53500 10.94600 36.98700 1.000 43.76661 160 ASP D O 1
ATOM 5923 N N . GLY D 1 161 ? -19.60100 9.70500 35.37700 1.000 43.29528 161 GLY D N 1
ATOM 5924 C CA . GLY D 1 161 ? -18.28400 10.11400 35.86200 1.000 35.70547 161 GLY D CA 1
ATOM 5925 C C . GLY D 1 161 ? -17.81300 11.47100 35.38700 1.000 36.86716 161 GLY D C 1
ATOM 5926 O O . GLY D 1 161 ? -16.75500 11.93800 35.81700 1.000 36.48127 161 GLY D O 1
ATOM 5927 N N . THR D 1 162 ? -18.56500 12.11500 34.50100 1.000 38.61174 162 THR D N 1
ATOM 5928 C CA . THR D 1 162 ? -18.14900 13.39800 33.95900 1.000 38.39720 162 THR D CA 1
ATOM 5929 C C . THR D 1 162 ? -17.94200 14.42000 35.07300 1.000 43.24376 162 THR D C 1
ATOM 5930 O O . THR D 1 162 ? -18.72900 14.50100 36.02500 1.000 42.67237 162 THR D O 1
ATOM 5934 N N . ILE D 1 163 ? -16.88300 15.20500 34.94300 1.000 40.76273 163 ILE D N 1
ATOM 5935 C CA . ILE D 1 163 ? -16.51900 16.22800 35.92100 1.000 40.27695 163 ILE D CA 1
ATOM 5936 C C . ILE D 1 163 ? -16.40200 17.55100 35.18300 1.000 38.85200 163 ILE D C 1
ATOM 5937 O O . ILE D 1 163 ? -16.24300 17.58900 33.94900 1.000 38.62086 163 ILE D O 1
ATOM 5942 N N . PRO D 1 164 ? -16.52500 18.66300 35.89900 1.000 43.38703 164 PRO D N 1
ATOM 5943 C CA . PRO D 1 164 ? -16.17100 19.96600 35.30800 1.000 43.14243 164 PRO D CA 1
ATOM 5944 C C . PRO D 1 164 ? -14.70400 19.98200 34.90700 1.000 39.95738 164 PRO D C 1
ATOM 5945 O O . PRO D 1 164 ? -13.83000 19.74000 35.73200 1.000 41.82223 164 PRO D O 1
ATOM 5949 N N . ALA D 1 165 ? -14.43600 20.27500 33.62700 1.000 45.10813 165 ALA D N 1
ATOM 5950 C CA . ALA D 1 165 ? -13.07100 20.27700 33.10000 1.000 42.25340 165 ALA D CA 1
ATOM 5951 C C . ALA D 1 165 ? -13.00400 21.09900 31.82600 1.000 41.49993 165 ALA D C 1
ATOM 5952 O O . ALA D 1 165 ? -13.92600 21.05000 31.00400 1.000 39.03343 165 ALA D O 1
ATOM 5954 N N . ALA D 1 166 ? -11.90200 21.84200 31.65900 1.000 32.26452 166 ALA D N 1
ATOM 5955 C CA . ALA D 1 166 ? -11.62700 22.53100 30.41000 1.000 37.22682 166 ALA D CA 1
ATOM 5956 C C . ALA D 1 166 ? -10.67700 21.70300 29.54200 1.000 45.09972 166 ALA D C 1
ATOM 5957 O O . ALA D 1 166 ? -9.88200 20.89700 30.04000 1.000 39.04544 166 ALA D O 1
ATOM 5959 N N . PHE D 1 167 ? -10.77200 21.92500 28.23000 1.000 43.66319 167 PHE D N 1
ATOM 5960 C CA . PHE D 1 167 ? -9.96000 21.23600 27.24100 1.000 43.67051 167 PHE D CA 1
ATOM 5961 C C . PHE D 1 167 ? -9.47800 22.24400 26.21500 1.000 45.73097 167 PHE D C 1
ATOM 5962 O O . PHE D 1 167 ? -10.05400 23.31800 26.05000 1.000 44.13776 167 PHE D O 1
ATOM 5970 N N . THR D 1 168 ? -8.42200 21.86800 25.50200 1.000 46.11211 168 THR D N 1
ATOM 5971 C CA . THR D 1 168 ? -7.98200 22.61000 24.33400 1.000 41.84286 168 THR D CA 1
ATOM 5972 C C . THR D 1 168 ? -8.16900 21.75100 23.09300 1.000 36.66315 168 THR D C 1
ATOM 5973 O O . THR D 1 168 ? -7.91500 20.54600 23.12300 1.000 39.48103 168 THR D O 1
ATOM 5977 N N . LEU D 1 169 ? -8.65000 22.36100 22.01800 1.000 39.46646 169 LEU D N 1
ATOM 5978 C CA . LEU D 1 169 ? -8.74900 21.67000 20.74300 1.000 41.53784 169 LEU D CA 1
ATOM 5979 C C . LEU D 1 169 ? -7.36400 21.62600 20.10800 1.000 45.16617 169 LEU D C 1
ATOM 5980 O O . LEU D 1 169 ? -6.77800 22.67400 19.83200 1.000 48.72092 169 LEU D O 1
ATOM 5985 N N . ILE D 1 170 ? -6.81800 20.42700 19.90300 1.000 41.64509 170 ILE D N 1
ATOM 5986 C CA . ILE D 1 170 ? -5.49500 20.34500 19.29300 1.000 47.43258 170 ILE D CA 1
ATOM 5987 C C . ILE D 1 170 ? -5.58800 20.11000 17.79100 1.000 45.16053 170 ILE D C 1
ATOM 5988 O O . ILE D 1 170 ? -4.70700 20.54100 17.04800 1.000 47.79067 170 ILE D O 1
ATOM 5993 N N . GLU D 1 171 ? -6.65300 19.46400 17.32300 1.000 39.38950 171 GLU D N 1
ATOM 5994 C CA . GLU D 1 171 ? -6.76000 19.20000 15.89600 1.000 46.96191 171 GLU D CA 1
ATOM 5995 C C . GLU D 1 171 ? -8.19700 18.83100 15.54800 1.000 45.67411 171 GLU D C 1
ATOM 5996 O O . GLU D 1 171 ? -8.94900 18.31700 16.38800 1.000 42.23944 171 GLU D O 1
ATOM 6002 N N . SER D 1 172 ? -8.59200 19.14800 14.31500 1.000 39.32054 172 SER D N 1
ATOM 6003 C CA . SER D 1 172 ? -9.96800 18.88300 13.91200 1.000 43.02747 172 SER D CA 1
ATOM 6004 C C . SER D 1 172 ? -10.07500 18.71000 12.40100 1.000 45.60317 172 SER D C 1
ATOM 6005 O O . SER D 1 172 ? -9.27500 19.24800 11.63100 1.000 43.72195 172 SER D O 1
ATOM 6008 N N . SER D 1 173 ? -11.11500 17.99200 11.98300 1.000 41.84983 173 SER D N 1
ATOM 6009 C CA . SER D 1 173 ? -11.36500 17.80300 10.56300 1.000 38.60473 173 SER D CA 1
ATOM 6010 C C . SER D 1 173 ? -12.79600 17.32400 10.37400 1.000 42.64366 173 SER D C 1
ATOM 6011 O O . SER D 1 173 ? -13.56500 17.18700 11.33200 1.000 44.15734 173 SER D O 1
ATOM 6014 N N . VAL D 1 174 ? -13.15300 17.08700 9.11500 1.000 39.93058 174 VAL D N 1
ATOM 6015 C CA . VAL D 1 174 ? -14.50100 16.70600 8.72400 1.000 37.17821 174 VAL D CA 1
ATOM 6016 C C . VAL D 1 174 ? -14.41500 15.69700 7.58000 1.000 40.72175 174 VAL D C 1
ATOM 6017 O O . VAL D 1 174 ? -13.47000 15.70300 6.79100 1.000 45.49017 174 VAL D O 1
ATOM 6021 N N . THR D 1 175 ? -15.39600 14.81900 7.49900 1.000 46.46732 175 THR D N 1
ATOM 6022 C CA . THR D 1 175 ? -15.51100 13.85500 6.41900 1.000 42.82240 175 THR D CA 1
ATOM 6023 C C . THR D 1 175 ? -16.60800 14.26600 5.45100 1.000 47.28730 175 THR D C 1
ATOM 6024 O O . THR D 1 175 ? -17.55600 14.96200 5.83000 1.000 48.41642 175 THR D O 1
ATOM 6028 N N . PRO D 1 176 ? -16.52700 13.82700 4.19100 1.000 48.27159 176 PRO D N 1
ATOM 6029 C CA . PRO D 1 176 ? -17.60200 14.14500 3.24000 1.000 48.46097 176 PRO D CA 1
ATOM 6030 C C . PRO D 1 176 ? -18.96700 13.65400 3.68600 1.000 47.42944 176 PRO D C 1
ATOM 6031 O O . PRO D 1 176 ? -19.97600 14.28700 3.36000 1.000 46.63029 176 PRO D O 1
ATOM 6035 N N . SER D 1 177 ? -19.05300 12.54900 4.41600 1.000 43.51658 177 SER D N 1
ATOM 6036 C CA . SER D 1 177 ? -20.36900 12.15200 4.90200 1.000 46.18161 177 SER D CA 1
ATOM 6037 C C . SER D 1 177 ? -20.85000 12.99300 6.08600 1.000 43.00634 177 SER D C 1
ATOM 6038 O O . SER D 1 177 ? -21.95100 12.74300 6.59000 1.000 39.77679 177 SER D O 1
ATOM 6041 N N . GLY D 1 178 ? -20.07500 13.97400 6.53800 1.000 42.70159 178 GLY D N 1
ATOM 6042 C CA . GLY D 1 178 ? -20.55200 14.88500 7.56200 1.000 46.08888 178 GLY D CA 1
ATOM 6043 C C . GLY D 1 178 ? -20.18400 14.53600 8.98900 1.000 40.77140 178 GLY D C 1
ATOM 6044 O O . GLY D 1 178 ? -20.86000 14.98800 9.91700 1.000 37.41224 178 GLY D O 1
ATOM 6045 N N . VAL D 1 179 ? -19.15700 13.75300 9.19100 1.000 43.75770 179 VAL D N 1
ATOM 6046 C CA . VAL D 1 179 ? -18.67400 13.43500 10.52200 1.000 35.69092 179 VAL D CA 1
ATOM 6047 C C . VAL D 1 179 ? -17.63600 14.46900 10.91300 1.000 38.99214 179 VAL D C 1
ATOM 6048 O O . VAL D 1 179 ? -16.76700 14.82500 10.10400 1.000 39.71225 179 VAL D O 1
ATOM 6052 N N . ILE D 1 180 ? -17.71500 14.97100 12.14800 1.000 33.26017 180 ILE D N 1
ATOM 6053 C CA . ILE D 1 180 ? -16.71300 15.89700 12.66300 1.000 36.11802 180 ILE D CA 1
ATOM 6054 C C . ILE D 1 180 ? -15.73400 15.14200 13.55500 1.000 34.19247 180 ILE D C 1
ATOM 6055 O O . ILE D 1 180 ? -16.13800 14.41700 14.46500 1.000 36.71378 180 ILE D O 1
ATOM 6060 N N . ILE D 1 181 ? -14.45000 15.29800 13.28500 1.000 37.35356 181 ILE D N 1
ATOM 6061 C CA . ILE D 1 181 ? -13.38200 14.72900 14.08300 1.000 35.52655 181 ILE D CA 1
ATOM 6062 C C . ILE D 1 181 ? -12.79800 15.87500 14.88300 1.000 41.45109 181 ILE D C 1
ATOM 6063 O O . ILE D 1 181 ? -12.51600 16.95200 14.32900 1.000 39.68689 181 ILE D O 1
ATOM 6068 N N . ALA D 1 182 ? -12.64900 15.65200 16.18700 1.000 38.87662 182 ALA D N 1
ATOM 6069 C CA . ALA D 1 182 ? -12.25900 16.71400 17.10300 1.000 41.10165 182 ALA D CA 1
ATOM 6070 C C . ALA D 1 182 ? -11.41700 16.09300 18.20100 1.000 34.69105 182 ALA D C 1
ATOM 6071 O O . ALA D 1 182 ? -11.89600 15.22600 18.93500 1.000 35.67525 182 ALA D O 1
ATOM 6073 N N . ASN D 1 183 ? -10.16700 16.50500 18.30300 1.000 37.15189 183 ASN D N 1
ATOM 6074 C CA . ASN D 1 183 ? -9.26400 15.92100 19.27200 1.000 38.40410 183 ASN D CA 1
ATOM 6075 C C . ASN D 1 183 ? -8.92000 16.99600 20.29700 1.000 39.71882 183 ASN D C 1
ATOM 6076 O O . ASN D 1 183 ? -8.57100 18.12200 19.92900 1.000 40.29023 183 ASN D O 1
ATOM 6081 N N . TYR D 1 184 ? -9.05600 16.65200 21.57800 1.000 36.05999 184 TYR D N 1
ATOM 6082 C CA . TYR D 1 184 ? -8.91100 17.57500 22.69700 1.000 35.40279 184 TYR D CA 1
ATOM 6083 C C . TYR D 1 184 ? -7.84000 17.08300 23.64900 1.000 37.35403 184 TYR D C 1
ATOM 6084 O O . TYR D 1 184 ? -7.68700 15.87300 23.86600 1.000 37.26209 184 TYR D O 1
ATOM 6093 N N . LYS D 1 185 ? -7.19900 18.05300 24.29500 1.000 38.32713 185 LYS D N 1
ATOM 6094 C CA . LYS D 1 185 ? -6.21700 17.76400 25.36000 1.000 43.96765 185 LYS D CA 1
ATOM 6095 C C . LYS D 1 185 ? -6.75700 18.38800 26.65000 1.000 42.21231 185 LYS D C 1
ATOM 6096 O O . LYS D 1 185 ? -7.25500 19.51300 26.58500 1.000 39.28915 185 LYS D O 1
ATOM 6102 N N . ARG D 1 186 ? -6.64800 17.68600 27.77300 1.000 40.98153 186 ARG D N 1
ATOM 6103 C CA . ARG D 1 186 ? -7.07500 18.24200 29.08100 1.000 42.74525 186 ARG D CA 1
ATOM 6104 C C . ARG D 1 186 ? -6.33400 19.55800 29.30000 1.000 49.85825 186 ARG D C 1
ATOM 6105 O O . ARG D 1 186 ? -5.11500 19.58700 29.08800 1.000 48.45844 186 ARG D O 1
ATOM 6113 N N . ALA D 1 187 ? -7.04500 20.59600 29.73100 1.000 45.71959 187 ALA D N 1
ATOM 6114 C CA . ALA D 1 187 ? -6.40500 21.92100 29.81200 1.000 44.22528 187 ALA D CA 1
ATOM 6115 C C . ALA D 1 187 ? -6.76700 22.67800 31.08400 1.000 56.10982 187 ALA D C 1
ATOM 6116 O O . ALA D 1 187 ? -6.86100 23.91000 31.02000 1.000 62.75999 187 ALA D O 1
ATOM 6118 N N . GLY D 1 188 ? -7.00200 21.99400 32.18800 1.000 50.23470 188 GLY D N 1
ATOM 6119 C CA . GLY D 1 188 ? -7.21900 22.79300 33.40600 1.000 60.45544 188 GLY D CA 1
ATOM 6120 C C . GLY D 1 188 ? -8.65200 23.01700 33.83700 1.000 53.90730 188 GLY D C 1
ATOM 6121 O O . GLY D 1 188 ? -9.51800 22.24000 33.43700 1.000 49.97693 188 GLY D O 1
ATOM 6122 N N . GLU D 1 189 ? -8.88600 24.08500 34.60100 1.000 49.81988 189 GLU D N 1
ATOM 6123 C CA . GLU D 1 189 ? -10.22000 24.27400 35.22300 1.000 54.29532 189 GLU D CA 1
ATOM 6124 C C . GLU D 1 189 ? -11.17500 25.12800 34.39500 1.000 43.51535 189 GLU D C 1
ATOM 6125 O O . GLU D 1 189 ? -10.71200 25.97500 33.62900 1.000 45.72636 189 GLU D O 1
ATOM 6131 N N . VAL D 1 190 ? -12.46800 24.89300 34.60100 1.000 50.36928 190 VAL D N 1
ATOM 6132 C CA . VAL D 1 190 ? -13.51700 25.66400 33.88300 1.000 50.97678 190 VAL D CA 1
ATOM 6133 C C . VAL D 1 190 ? -13.51300 27.09900 34.38800 1.000 52.90771 190 VAL D C 1
ATOM 6134 O O . VAL D 1 190 ? -13.73000 27.30500 35.58300 1.000 54.54533 190 VAL D O 1
ATOM 6138 N N . LYS D 1 191 ? -13.23300 28.03600 33.49800 1.000 51.12146 191 LYS D N 1
ATOM 6139 C CA . LYS D 1 191 ? -13.31800 29.44800 33.84500 1.000 55.27749 191 LYS D CA 1
ATOM 6140 C C . LYS D 1 191 ? -14.63600 30.04600 33.35600 1.000 57.77417 191 LYS D C 1
ATOM 6141 O O . LYS D 1 191 ? -15.13600 29.68800 32.28200 1.000 51.02339 191 LYS D O 1
ATOM 6147 N N . THR D 1 192 ? -15.19800 30.95600 34.15400 1.000 57.89098 192 THR D N 1
ATOM 6148 C CA . THR D 1 192 ? -16.41100 31.68400 33.80400 1.000 55.11411 192 THR D CA 1
ATOM 6149 C C . THR D 1 192 ? -16.13100 33.18200 33.74400 1.000 59.91751 192 THR D C 1
ATOM 6150 O O . THR D 1 192 ? -15.13000 33.67600 34.27000 1.000 60.92863 192 THR D O 1
ATOM 6154 N N . GLY D 1 193 ? -17.01900 33.89000 33.05500 1.000 56.98555 193 GLY D N 1
ATOM 6155 C CA . GLY D 1 193 ? -16.93400 35.32500 32.90900 1.000 56.37290 193 GLY D CA 1
ATOM 6156 C C . GLY D 1 193 ? -18.27400 35.88700 32.47100 1.000 58.30650 193 GLY D C 1
ATOM 6157 O O . GLY D 1 193 ? -19.29900 35.20000 32.50100 1.000 54.86136 193 GLY D O 1
ATOM 6158 N N . THR D 1 194 ? -18.25300 37.15000 32.05400 1.000 61.97858 194 THR D N 1
ATOM 6159 C CA . THR D 1 194 ? -19.43000 37.83700 31.53700 1.000 61.15279 194 THR D CA 1
ATOM 6160 C C . THR D 1 194 ? -19.13400 38.33100 30.13200 1.000 61.72515 194 THR D C 1
ATOM 6161 O O . THR D 1 194 ? -18.14200 39.03500 29.91800 1.000 66.53941 194 THR D O 1
ATOM 6165 N N . VAL D 1 195 ? -19.99300 37.97400 29.18500 1.000 62.98331 195 VAL D N 1
ATOM 6166 C CA . VAL D 1 195 ? -19.79500 38.38800 27.80200 1.000 67.30455 195 VAL D CA 1
ATOM 6167 C C . VAL D 1 195 ? -20.24900 39.83200 27.57400 1.000 69.57560 195 VAL D C 1
ATOM 6168 O O . VAL D 1 195 ? -21.16600 40.32400 28.24100 1.000 76.52696 195 VAL D O 1
ATOM 6172 N N . MET E 1 1 ? 1.41200 -42.72700 3.74800 1.000 85.71232 1 MET E N 1
ATOM 6173 C CA . MET E 1 1 ? 1.09600 -41.28500 3.90600 1.000 75.33801 1 MET E CA 1
ATOM 6174 C C . MET E 1 1 ? 2.23600 -40.44600 3.34200 1.000 75.21390 1 MET E C 1
ATOM 6175 O O . MET E 1 1 ? 3.37600 -40.92900 3.32500 1.000 77.44181 1 MET E O 1
ATOM 6180 N N . ARG E 1 2 ? 1.93100 -39.23400 2.90000 1.000 72.63555 2 ARG E N 1
ATOM 6181 C CA . ARG E 1 2 ? 2.99300 -38.33300 2.48000 1.000 71.19057 2 ARG E CA 1
ATOM 6182 C C . ARG E 1 2 ? 3.51000 -37.50300 3.65600 1.000 65.14204 2 ARG E C 1
ATOM 6183 O O . ARG E 1 2 ? 2.74900 -37.09900 4.54400 1.000 61.28459 2 ARG E O 1
ATOM 6191 N N . LYS E 1 3 ? 4.81300 -37.25500 3.64700 1.000 58.58430 3 LYS E N 1
ATOM 6192 C CA . LYS E 1 3 ? 5.44700 -36.36200 4.60300 1.000 59.79963 3 LYS E CA 1
ATOM 6193 C C . LYS E 1 3 ? 5.25100 -34.90200 4.19000 1.000 56.53055 3 LYS E C 1
ATOM 6194 O O . LYS E 1 3 ? 5.33300 -34.56400 3.00900 1.000 58.38420 3 LYS E O 1
ATOM 6200 N N . ILE E 1 4 ? 5.00300 -34.03100 5.17000 1.000 54.53719 4 ILE E N 1
ATOM 6201 C CA . ILE E 1 4 ? 4.92100 -32.58800 4.94800 1.000 48.83663 4 ILE E CA 1
ATOM 6202 C C . ILE E 1 4 ? 6.04600 -31.90500 5.72200 1.000 51.49949 4 ILE E C 1
ATOM 6203 O O . ILE E 1 4 ? 6.13900 -32.03100 6.94900 1.000 52.53375 4 ILE E O 1
ATOM 6208 N N . THR E 1 5 ? 6.88000 -31.16700 5.00500 1.000 47.09498 5 THR E N 1
ATOM 6209 C CA . THR E 1 5 ? 7.97200 -30.40700 5.57700 1.000 48.65801 5 THR E CA 1
ATOM 6210 C C . THR E 1 5 ? 7.67600 -28.94100 5.34100 1.000 50.80774 5 THR E C 1
ATOM 6211 O O . THR E 1 5 ? 7.42500 -28.53300 4.19900 1.000 47.51427 5 THR E O 1
ATOM 6215 N N . VAL E 1 6 ? 7.68600 -28.15900 6.41400 1.000 48.65526 6 VAL E N 1
ATOM 6216 C CA . VAL E 1 6 ? 7.62300 -26.71300 6.30400 1.000 37.97376 6 VAL E CA 1
ATOM 6217 C C . VAL E 1 6 ? 9.04600 -26.18500 6.29700 1.000 43.49601 6 VAL E C 1
ATOM 6218 O O . VAL E 1 6 ? 9.84200 -26.50000 7.18700 1.000 42.79744 6 VAL E O 1
ATOM 6222 N N . LEU E 1 7 ? 9.37600 -25.41000 5.27900 1.000 43.29720 7 LEU E N 1
ATOM 6223 C CA . LEU E 1 7 ? 10.63900 -24.70400 5.19200 1.000 43.82282 7 LEU E CA 1
ATOM 6224 C C . LEU E 1 7 ? 10.34500 -23.22300 5.35300 1.000 43.32872 7 LEU E C 1
ATOM 6225 O O . LEU E 1 7 ? 9.43600 -22.69700 4.69800 1.000 46.32102 7 LEU E O 1
ATOM 6230 N N . SER E 1 8 ? 11.09000 -22.55300 6.23300 1.000 41.78509 8 SER E N 1
ATOM 6231 C CA . SER E 1 8 ? 10.77900 -21.16200 6.51500 1.000 41.45022 8 SER E CA 1
ATOM 6232 C C . SER E 1 8 ? 12.03700 -20.40800 6.90300 1.000 47.47432 8 SER E C 1
ATOM 6233 O O . SER E 1 8 ? 12.87000 -20.91000 7.67100 1.000 43.01825 8 SER E O 1
ATOM 6236 N N . PHE E 1 9 ? 12.16700 -19.20700 6.33800 1.000 42.71105 9 PHE E N 1
ATOM 6237 C CA . PHE E 1 9 ? 13.17400 -18.23900 6.73300 1.000 40.91067 9 PHE E CA 1
ATOM 6238 C C . PHE E 1 9 ? 12.52300 -17.33500 7.75800 1.000 45.12090 9 PHE E C 1
ATOM 6239 O O . PHE E 1 9 ? 11.47900 -16.73800 7.47300 1.000 43.43918 9 PHE E O 1
ATOM 6247 N N . ILE E 1 10 ? 13.11300 -17.24300 8.95600 1.000 42.33109 10 ILE E N 1
ATOM 6248 C CA . ILE E 1 10 ? 12.50300 -16.47300 10.03600 1.000 44.96827 10 ILE E CA 1
ATOM 6249 C C . ILE E 1 10 ? 13.52900 -15.61300 10.75200 1.000 42.40219 10 ILE E C 1
ATOM 6250 O O . ILE E 1 10 ? 14.73900 -15.86700 10.72600 1.000 41.36126 10 ILE E O 1
ATOM 6255 N N . THR E 1 11 ? 13.02100 -14.55800 11.37200 1.000 42.08701 11 THR E N 1
ATOM 6256 C CA . THR E 1 11 ? 13.85000 -13.74400 12.23200 1.000 40.23314 11 THR E CA 1
ATOM 6257 C C . THR E 1 11 ? 13.95500 -14.40700 13.59400 1.000 40.34430 11 THR E C 1
ATOM 6258 O O . THR E 1 11 ? 13.24300 -15.37900 13.90000 1.000 36.96118 11 THR E O 1
ATOM 6262 N N . LEU E 1 12 ? 14.83400 -13.83400 14.41900 1.000 38.08160 12 LEU E N 1
ATOM 6263 C CA . LEU E 1 12 ? 15.00800 -14.29800 15.78900 1.000 42.17838 12 LEU E CA 1
ATOM 6264 C C . LEU E 1 12 ? 13.69800 -14.23700 16.55300 1.000 44.28645 12 LEU E C 1
ATOM 6265 O O . LEU E 1 12 ? 13.39200 -15.13600 17.34000 1.000 39.67888 12 LEU E O 1
ATOM 6270 N N . ASP E 1 13 ? 12.90600 -13.18800 16.33400 1.000 38.99330 13 ASP E N 1
ATOM 6271 C CA . ASP E 1 13 ? 11.61100 -13.08100 16.98900 1.000 41.90441 13 ASP E CA 1
ATOM 6272 C C . ASP E 1 13 ? 10.48500 -13.71900 16.18300 1.000 43.35782 13 ASP E C 1
ATOM 6273 O O . ASP E 1 13 ? 9.31500 -13.50100 16.51100 1.000 42.93711 13 ASP E O 1
ATOM 6278 N N . GLY E 1 14 ? 10.81100 -14.51600 15.16100 1.000 41.18096 14 GLY E N 1
ATOM 6279 C CA . GLY E 1 14 ? 9.83500 -15.35900 14.48300 1.000 37.32971 14 GLY E CA 1
ATOM 6280 C C . GLY E 1 14 ? 9.05500 -14.74800 13.32500 1.000 43.41362 14 GLY E C 1
ATOM 6281 O O . GLY E 1 14 ? 8.03400 -15.32300 12.91900 1.000 42.00699 14 GLY E O 1
ATOM 6282 N N . VAL E 1 15 ? 9.48900 -13.61500 12.77700 1.000 41.59134 15 VAL E N 1
ATOM 6283 C CA . VAL E 1 15 ? 8.79100 -12.99000 11.65500 1.000 45.07316 15 VAL E CA 1
ATOM 6284 C C . VAL E 1 15 ? 9.24400 -13.64800 10.35600 1.000 44.48839 15 VAL E C 1
ATOM 6285 O O . VAL E 1 15 ? 10.43400 -13.90300 10.15900 1.000 43.71117 15 VAL E O 1
ATOM 6289 N N . MET E 1 16 ? 8.29500 -13.96600 9.48300 1.000 41.64834 16 MET E N 1
ATOM 6290 C CA . MET E 1 16 ? 8.61000 -14.60000 8.20900 1.000 45.61217 16 MET E CA 1
ATOM 6291 C C . MET E 1 16 ? 8.15700 -13.79100 7.00100 1.000 50.25025 16 MET E C 1
ATOM 6292 O O . MET E 1 16 ? 8.35800 -14.23600 5.86200 1.000 49.34277 16 MET E O 1
ATOM 6297 N N . GLN E 1 17 ? 7.57500 -12.61200 7.21300 1.000 49.96754 17 GLN E N 1
ATOM 6298 C CA . GLN E 1 17 ? 6.96900 -11.85600 6.12600 1.000 46.92086 17 GLN E CA 1
ATOM 6299 C C . GLN E 1 17 ? 8.03000 -11.31000 5.17500 1.000 51.99640 17 GLN E C 1
ATOM 6300 O O . GLN E 1 17 ? 9.08900 -10.82700 5.59900 1.000 51.92944 17 GLN E O 1
ATOM 6306 N N . ALA E 1 18 ? 7.74600 -11.42500 3.87800 1.000 50.09602 18 ALA E N 1
ATOM 6307 C CA . ALA E 1 18 ? 8.50300 -10.80300 2.79100 1.000 54.75108 18 ALA E CA 1
ATOM 6308 C C . ALA E 1 18 ? 10.02600 -10.89800 2.98100 1.000 55.85319 18 ALA E C 1
ATOM 6309 O O . ALA E 1 18 ? 10.70700 -9.87700 3.13800 1.000 56.61864 18 ALA E O 1
ATOM 6311 N N . PRO E 1 19 ? 10.59000 -12.10800 2.98000 1.000 53.81834 19 PRO E N 1
ATOM 6312 C CA . PRO E 1 19 ? 12.04600 -12.23100 3.15100 1.000 52.47266 19 PRO E CA 1
ATOM 6313 C C . PRO E 1 19 ? 12.87500 -11.72400 1.96800 1.000 56.26431 19 PRO E C 1
ATOM 6314 O O . PRO E 1 19 ? 14.03700 -11.32800 2.16500 1.000 51.68984 19 PRO E O 1
ATOM 6318 N N . GLY E 1 20 ? 12.33700 -11.73400 0.75200 1.000 52.01910 20 GLY E N 1
ATOM 6319 C CA . GLY E 1 20 ? 13.17400 -11.63800 -0.43400 1.000 62.11560 20 GLY E CA 1
ATOM 6320 C C . GLY E 1 20 ? 13.41400 -10.25000 -1.00200 1.000 65.74172 20 GLY E C 1
ATOM 6321 O O . GLY E 1 20 ? 14.48100 -9.99300 -1.57000 1.000 69.95378 20 GLY E O 1
ATOM 6322 N N . GLY E 1 21 ? 12.44700 -9.34700 -0.85900 1.000 64.60756 21 GLY E N 1
ATOM 6323 C CA . GLY E 1 21 ? 12.56900 -8.01800 -1.41100 1.000 69.03014 21 GLY E CA 1
ATOM 6324 C C . GLY E 1 21 ? 11.51900 -7.05200 -0.90300 1.000 67.37623 21 GLY E C 1
ATOM 6325 O O . GLY E 1 21 ? 10.49800 -7.44300 -0.32400 1.000 63.38900 21 GLY E O 1
ATOM 6326 N N . PRO E 1 22 ? 11.74300 -5.75400 -1.14800 1.000 69.17150 22 PRO E N 1
ATOM 6327 C CA . PRO E 1 22 ? 10.89300 -4.72100 -0.52300 1.000 63.15757 22 PRO E CA 1
ATOM 6328 C C . PRO E 1 22 ? 9.46400 -4.69600 -1.02800 1.000 67.44362 22 PRO E C 1
ATOM 6329 O O . PRO E 1 22 ? 8.61500 -4.08700 -0.36600 1.000 69.55961 22 PRO E O 1
ATOM 6333 N N . GLU E 1 23 ? 9.16000 -5.31600 -2.17000 1.000 70.37614 23 GLU E N 1
ATOM 6334 C CA . GLU E 1 23 ? 7.80100 -5.28000 -2.70700 1.000 73.62002 23 GLU E CA 1
ATOM 6335 C C . GLU E 1 23 ? 7.04000 -6.59400 -2.54500 1.000 68.27434 23 GLU E C 1
ATOM 6336 O O . GLU E 1 23 ? 5.87500 -6.66800 -2.95900 1.000 68.82541 23 GLU E O 1
ATOM 6342 N N . GLU E 1 24 ? 7.64600 -7.60700 -1.91100 1.000 62.24504 24 GLU E N 1
ATOM 6343 C CA . GLU E 1 24 ? 7.05000 -8.94100 -1.86200 1.000 61.19528 24 GLU E CA 1
ATOM 6344 C C . GLU E 1 24 ? 5.73600 -8.94800 -1.08000 1.000 61.58142 24 GLU E C 1
ATOM 6345 O O . GLU E 1 24 ? 4.73500 -9.50000 -1.54900 1.000 64.40705 24 GLU E O 1
ATOM 6351 N N . ASP E 1 25 ? 5.71800 -8.36200 0.12500 1.000 60.29542 25 ASP E N 1
ATOM 6352 C CA . ASP E 1 25 ? 4.48100 -8.29900 0.91300 1.000 57.65115 25 ASP E CA 1
ATOM 6353 C C . ASP E 1 25 ? 4.57000 -7.10200 1.86500 1.000 62.98329 25 ASP E C 1
ATOM 6354 O O . ASP E 1 25 ? 5.14200 -7.21300 2.95500 1.000 57.07452 25 ASP E O 1
ATOM 6359 N N . THR E 1 26 ? 3.96300 -5.98600 1.45900 1.000 60.04194 26 THR E N 1
ATOM 6360 C CA . THR E 1 26 ? 3.90000 -4.77300 2.26600 1.000 59.55934 26 THR E CA 1
ATOM 6361 C C . THR E 1 26 ? 2.65100 -4.71200 3.13400 1.000 56.76018 26 THR E C 1
ATOM 6362 O O . THR E 1 26 ? 2.42300 -3.69800 3.79400 1.000 60.49466 26 THR E O 1
ATOM 6366 N N . SER E 1 27 ? 1.84500 -5.77200 3.13100 1.000 59.94771 27 SER E N 1
ATOM 6367 C CA . SER E 1 27 ? 0.68300 -5.88800 3.99800 1.000 60.45754 27 SER E CA 1
ATOM 6368 C C . SER E 1 27 ? 1.02700 -5.59000 5.45900 1.000 59.87518 27 SER E C 1
ATOM 6369 O O . SER E 1 27 ? 2.17600 -5.71000 5.89600 1.000 62.13027 27 SER E O 1
ATOM 6372 N N . GLY E 1 28 ? 0.01600 -5.15300 6.20400 1.000 56.48266 28 GLY E N 1
ATOM 6373 C CA . GLY E 1 28 ? 0.13500 -4.93200 7.63300 1.000 59.32240 28 GLY E CA 1
ATOM 6374 C C . GLY E 1 28 ? 1.07200 -3.82500 8.04600 1.000 59.90946 28 GLY E C 1
ATOM 6375 O O . GLY E 1 28 ? 1.42400 -3.74800 9.22700 1.000 63.77482 28 GLY E O 1
ATOM 6376 N N . GLY E 1 29 ? 1.48800 -2.96400 7.11800 1.000 56.17507 29 GLY E N 1
ATOM 6377 C CA . GLY E 1 29 ? 2.45000 -1.92900 7.40700 1.000 56.61782 29 GLY E CA 1
ATOM 6378 C C . GLY E 1 29 ? 3.89300 -2.37600 7.40200 1.000 63.83553 29 GLY E C 1
ATOM 6379 O O . GLY E 1 29 ? 4.77400 -1.55000 7.66700 1.000 67.84813 29 GLY E O 1
ATOM 6380 N N . PHE E 1 30 ? 4.16600 -3.64500 7.09400 1.000 66.10900 30 PHE E N 1
ATOM 6381 C CA . PHE E 1 30 ? 5.52700 -4.18000 7.12800 1.000 60.55613 30 PHE E CA 1
ATOM 6382 C C . PHE E 1 30 ? 6.45900 -3.37800 6.22800 1.000 60.53558 30 PHE E C 1
ATOM 6383 O O . PHE E 1 30 ? 6.18500 -3.18900 5.04000 1.000 67.65380 30 PHE E O 1
ATOM 6391 N N . LYS E 1 31 ? 7.58000 -2.93100 6.79400 1.000 59.21147 31 LYS E N 1
ATOM 6392 C CA . LYS E 1 31 ? 8.52200 -2.06500 6.10100 1.000 64.54778 31 LYS E CA 1
ATOM 6393 C C . LYS E 1 31 ? 9.83700 -2.73800 5.74200 1.000 63.42437 31 LYS E C 1
ATOM 6394 O O . LYS E 1 31 ? 10.64400 -2.12600 5.03800 1.000 62.04051 31 LYS E O 1
ATOM 6400 N N . TYR E 1 32 ? 10.09200 -3.95900 6.21600 1.000 57.69729 32 TYR E N 1
ATOM 6401 C CA . TYR E 1 32 ? 11.43000 -4.54100 6.15400 1.000 58.11653 32 TYR E CA 1
ATOM 6402 C C . TYR E 1 32 ? 11.52000 -5.67800 5.14200 1.000 57.31816 32 TYR E C 1
ATOM 6403 O O . TYR E 1 32 ? 12.34200 -6.58500 5.29600 1.000 61.80955 32 TYR E O 1
ATOM 6412 N N . GLY E 1 33 ? 10.69100 -5.63800 4.10000 1.000 58.07440 33 GLY E N 1
ATOM 6413 C CA . GLY E 1 33 ? 10.82500 -6.57900 3.00400 1.000 54.84181 33 GLY E CA 1
ATOM 6414 C C . GLY E 1 33 ? 12.24100 -6.60400 2.46100 1.000 63.37938 33 GLY E C 1
ATOM 6415 O O . GLY E 1 33 ? 12.84200 -5.54400 2.24600 1.000 62.67729 33 GLY E O 1
ATOM 6416 N N . GLY E 1 34 ? 12.79200 -7.80400 2.26000 1.000 58.36738 34 GLY E N 1
ATOM 6417 C CA . GLY E 1 34 ? 14.16700 -7.97100 1.83900 1.000 62.03908 34 GLY E CA 1
ATOM 6418 C C . GLY E 1 34 ? 15.17000 -8.23800 2.94400 1.000 65.62607 34 GLY E C 1
ATOM 6419 O O . GLY E 1 34 ? 16.38000 -8.21200 2.67600 1.000 63.80836 34 GLY E O 1
ATOM 6420 N N . TRP E 1 35 ? 14.71500 -8.52800 4.16900 1.000 58.85243 35 TRP E N 1
ATOM 6421 C CA . TRP E 1 35 ? 15.62800 -8.56800 5.30800 1.000 50.89475 35 TRP E CA 1
ATOM 6422 C C . TRP E 1 35 ? 16.60000 -9.74400 5.26400 1.000 55.19153 35 TRP E C 1
ATOM 6423 O O . TRP E 1 35 ? 17.61600 -9.70700 5.96400 1.000 53.59269 35 TRP E O 1
ATOM 6434 N N . THR E 1 36 ? 16.32600 -10.78800 4.47300 1.000 57.07153 36 THR E N 1
ATOM 6435 C CA . THR E 1 36 ? 17.28900 -11.88200 4.35700 1.000 56.42005 36 THR E CA 1
ATOM 6436 C C . THR E 1 36 ? 18.49500 -11.50900 3.49600 1.000 63.14963 36 THR E C 1
ATOM 6437 O O . THR E 1 36 ? 19.51500 -12.20500 3.54700 1.000 62.95382 36 THR E O 1
ATOM 6441 N N . ALA E 1 37 ? 18.40200 -10.42200 2.72400 1.000 63.55706 37 ALA E N 1
ATOM 6442 C CA . ALA E 1 37 ? 19.40200 -10.13000 1.69500 1.000 68.16859 37 ALA E CA 1
ATOM 6443 C C . ALA E 1 37 ? 20.82500 -9.97700 2.23300 1.000 68.68594 37 ALA E C 1
ATOM 6444 O O . ALA E 1 37 ? 21.73700 -10.62200 1.68400 1.000 72.11505 37 ALA E O 1
ATOM 6446 N N . PRO E 1 38 ? 21.09400 -9.19300 3.28600 1.000 65.08042 38 PRO E N 1
ATOM 6447 C CA . PRO E 1 38 ? 22.48000 -9.07200 3.77300 1.000 61.04087 38 PRO E CA 1
ATOM 6448 C C . PRO E 1 38 ? 23.10900 -10.38200 4.20300 1.000 67.05666 38 PRO E C 1
ATOM 6449 O O . PRO E 1 38 ? 24.31900 -10.40300 4.47100 1.000 70.07388 38 PRO E O 1
ATOM 6453 N N . TYR E 1 39 ? 22.33600 -11.46000 4.30200 1.000 67.91716 39 TYR E N 1
ATOM 6454 C CA . TYR E 1 39 ? 22.82800 -12.74800 4.77000 1.000 68.19180 39 TYR E CA 1
ATOM 6455 C C . TYR E 1 39 ? 22.83600 -13.80800 3.67500 1.000 74.67526 39 TYR E C 1
ATOM 6456 O O . TYR E 1 39 ? 23.01300 -14.99400 3.97900 1.000 78.11795 39 TYR E O 1
ATOM 6465 N N . GLU E 1 40 ? 22.64300 -13.41800 2.41400 1.000 78.35054 40 GLU E N 1
ATOM 6466 C CA . GLU E 1 40 ? 22.68600 -14.38700 1.32700 1.000 88.43522 40 GLU E CA 1
ATOM 6467 C C . GLU E 1 40 ? 24.12800 -14.79400 1.05000 1.000 95.77551 40 GLU E C 1
ATOM 6468 O O . GLU E 1 40 ? 25.01600 -13.94500 0.92200 1.000 90.42016 40 GLU E O 1
ATOM 6474 N N . ASP E 1 41 ? 24.34400 -16.10000 0.93300 1.000 101.76817 41 ASP E N 1
ATOM 6475 C CA . ASP E 1 41 ? 25.65800 -16.71100 1.01700 1.000 106.90793 41 ASP E CA 1
ATOM 6476 C C . ASP E 1 41 ? 25.75900 -17.74800 -0.09500 1.000 113.81082 41 ASP E C 1
ATOM 6477 O O . ASP E 1 41 ? 24.75600 -18.12600 -0.71000 1.000 112.63146 41 ASP E O 1
ATOM 6482 N N . GLU E 1 42 ? 26.98300 -18.20000 -0.37100 1.000 119.16527 42 GLU E N 1
ATOM 6483 C CA . GLU E 1 42 ? 27.16700 -19.27300 -1.34200 1.000 122.30435 42 GLU E CA 1
ATOM 6484 C C . GLU E 1 42 ? 27.23000 -20.65500 -0.69600 1.000 121.11646 42 GLU E C 1
ATOM 6485 O O . GLU E 1 42 ? 26.88300 -21.64500 -1.35500 1.000 119.42762 42 GLU E O 1
ATOM 6491 N N . VAL E 1 43 ? 27.63200 -20.74100 0.57900 1.000 119.88086 43 VAL E N 1
ATOM 6492 C CA . VAL E 1 43 ? 27.32400 -21.92600 1.38000 1.000 119.70519 43 VAL E CA 1
ATOM 6493 C C . VAL E 1 43 ? 25.82300 -21.98300 1.67600 1.000 118.84976 43 VAL E C 1
ATOM 6494 O O . VAL E 1 43 ? 25.23700 -23.07400 1.75600 1.000 117.24196 43 VAL E O 1
ATOM 6498 N N . SER E 1 44 ? 25.16900 -20.81900 1.80900 1.000 115.32160 44 SER E N 1
ATOM 6499 C CA . SER E 1 44 ? 23.70700 -20.78700 1.85200 1.000 114.89360 44 SER E CA 1
ATOM 6500 C C . SER E 1 44 ? 23.10500 -21.25400 0.52700 1.000 117.41473 44 SER E C 1
ATOM 6501 O O . SER E 1 44 ? 22.18600 -22.08700 0.51200 1.000 115.02311 44 SER E O 1
ATOM 6504 N N . GLY E 1 45 ? 23.61700 -20.73800 -0.59900 1.000 115.40666 45 GLY E N 1
ATOM 6505 C CA . GLY E 1 45 ? 23.17200 -21.19200 -1.90900 1.000 113.78951 45 GLY E CA 1
ATOM 6506 C C . GLY E 1 45 ? 23.48600 -22.64900 -2.18800 1.000 116.07242 45 GLY E C 1
ATOM 6507 O O . GLY E 1 45 ? 22.85800 -23.25300 -3.06800 1.000 114.10808 45 GLY E O 1
ATOM 6508 N N . LYS E 1 46 ? 24.44100 -23.22900 -1.45100 1.000 119.61703 46 LYS E N 1
ATOM 6509 C CA . LYS E 1 46 ? 24.79900 -24.64200 -1.56200 1.000 118.11292 46 LYS E CA 1
ATOM 6510 C C . LYS E 1 46 ? 23.94300 -25.55500 -0.67900 1.000 113.84227 46 LYS E C 1
ATOM 6511 O O . LYS E 1 46 ? 23.70200 -26.71000 -1.05500 1.000 113.57668 46 LYS E O 1
ATOM 6517 N N . ILE E 1 47 ? 23.49400 -25.08400 0.49200 1.000 113.16861 47 ILE E N 1
ATOM 6518 C CA . ILE E 1 47 ? 22.53100 -25.85800 1.28800 1.000 113.59414 47 ILE E CA 1
ATOM 6519 C C . ILE E 1 47 ? 21.12500 -25.76600 0.67500 1.000 113.34494 47 ILE E C 1
ATOM 6520 O O . ILE E 1 47 ? 20.31000 -26.71100 0.79300 1.000 110.07502 47 ILE E O 1
ATOM 6525 N N . MET E 1 48 ? 20.83600 -24.66100 -0.02700 1.000 111.44026 48 MET E N 1
ATOM 6526 C CA . MET E 1 48 ? 19.54500 -24.52400 -0.69700 1.000 109.01347 48 MET E CA 1
ATOM 6527 C C . MET E 1 48 ? 19.32100 -25.64000 -1.71400 1.000 109.76034 48 MET E C 1
ATOM 6528 O O . MET E 1 48 ? 18.27400 -26.29800 -1.69600 1.000 105.16435 48 MET E O 1
ATOM 6533 N N . GLU E 1 49 ? 20.30900 -25.90300 -2.58300 1.000 110.39056 49 GLU E N 1
ATOM 6534 C CA . GLU E 1 49 ? 20.14000 -26.95600 -3.58500 1.000 108.78734 49 GLU E CA 1
ATOM 6535 C C . GLU E 1 49 ? 19.92700 -28.33000 -2.94800 1.000 107.24654 49 GLU E C 1
ATOM 6536 O O . GLU E 1 49 ? 19.30300 -29.20200 -3.56900 1.000 102.54223 49 GLU E O 1
ATOM 6542 N N . LYS E 1 50 ? 20.41000 -28.53700 -1.71800 1.000 107.17636 50 LYS E N 1
ATOM 6543 C CA . LYS E 1 50 ? 19.99100 -29.70600 -0.94700 1.000 106.86783 50 LYS E CA 1
ATOM 6544 C C . LYS E 1 50 ? 18.49100 -29.65800 -0.66400 1.000 100.85315 50 LYS E C 1
ATOM 6545 O O . LYS E 1 50 ? 17.77900 -30.65800 -0.84300 1.000 91.56736 50 LYS E O 1
ATOM 6551 N N . GLN E 1 51 ? 17.98600 -28.49100 -0.22900 1.000 102.59501 51 GLN E N 1
ATOM 6552 C CA . GLN E 1 51 ? 16.54900 -28.39100 0.04800 1.000 96.10813 51 GLN E CA 1
ATOM 6553 C C . GLN E 1 51 ? 15.68600 -28.26500 -1.20800 1.000 90.37957 51 GLN E C 1
ATOM 6554 O O . GLN E 1 51 ? 14.53000 -28.70200 -1.18900 1.000 78.56235 51 GLN E O 1
ATOM 6560 N N . MET E 1 52 ? 16.21100 -27.68400 -2.30000 1.000 94.80635 52 MET E N 1
ATOM 6561 C CA . MET E 1 52 ? 15.41900 -27.43100 -3.50500 1.000 91.51385 52 MET E CA 1
ATOM 6562 C C . MET E 1 52 ? 15.31000 -28.65700 -4.44100 1.000 91.44442 52 MET E C 1
ATOM 6563 O O . MET E 1 52 ? 14.93600 -28.48300 -5.60900 1.000 87.46229 52 MET E O 1
ATOM 6568 N N . LYS E 1 53 ? 15.59100 -29.86800 -3.94700 1.000 93.39907 53 LYS E N 1
ATOM 6569 C CA . LYS E 1 53 ? 15.45500 -31.09100 -4.73800 1.000 93.39473 53 LYS E CA 1
ATOM 6570 C C . LYS E 1 53 ? 13.98200 -31.33200 -5.10300 1.000 90.04524 53 LYS E C 1
ATOM 6571 O O . LYS E 1 53 ? 13.08000 -30.93600 -4.35700 1.000 88.29266 53 LYS E O 1
ATOM 6577 N N . PRO E 1 54 ? 13.71300 -31.94500 -6.26400 1.000 89.38823 54 PRO E N 1
ATOM 6578 C CA . PRO E 1 54 ? 12.31900 -32.08800 -6.72900 1.000 83.31636 54 PRO E CA 1
ATOM 6579 C C . PRO E 1 54 ? 11.41400 -32.83100 -5.74700 1.000 81.87249 54 PRO E C 1
ATOM 6580 O O . PRO E 1 54 ? 11.74800 -33.90800 -5.24400 1.000 83.39770 54 PRO E O 1
ATOM 6584 N N . ALA E 1 55 ? 10.23300 -32.26200 -5.52400 1.000 75.36294 55 ALA E N 1
ATOM 6585 C CA . ALA E 1 55 ? 9.21300 -32.83100 -4.65500 1.000 69.37246 55 ALA E CA 1
ATOM 6586 C C . ALA E 1 55 ? 7.85300 -32.39000 -5.19000 1.000 61.44993 55 ALA E C 1
ATOM 6587 O O . ALA E 1 55 ? 7.76100 -31.81000 -6.27400 1.000 59.23627 55 ALA E O 1
ATOM 6589 N N . ASP E 1 56 ? 6.79200 -32.66700 -4.43600 1.000 56.90754 56 ASP E N 1
ATOM 6590 C CA . ASP E 1 56 ? 5.53100 -31.95400 -4.60200 1.000 59.10667 56 ASP E CA 1
ATOM 6591 C C . ASP E 1 56 ? 5.41900 -30.83500 -3.55800 1.000 60.08325 56 ASP E C 1
ATOM 6592 O O . ASP E 1 56 ? 6.15400 -30.80700 -2.56800 1.000 55.28717 56 ASP E O 1
ATOM 6597 N N . TYR E 1 57 ? 4.49300 -29.89900 -3.79600 1.000 53.57705 57 TYR E N 1
ATOM 6598 C CA . TYR E 1 57 ? 4.39700 -28.68100 -3.00200 1.000 46.20292 57 TYR E CA 1
ATOM 6599 C C . TYR E 1 57 ? 2.97000 -28.44000 -2.52400 1.000 52.97428 57 TYR E C 1
ATOM 6600 O O . TYR E 1 57 ? 1.99900 -28.81300 -3.19300 1.000 47.63324 57 TYR E O 1
ATOM 6609 N N . LEU E 1 58 ? 2.85700 -27.83900 -1.33200 1.000 49.88083 58 LEU E N 1
ATOM 6610 C CA . LEU E 1 58 ? 1.59000 -27.36000 -0.78500 1.000 45.66663 58 LEU E CA 1
ATOM 6611 C C . LEU E 1 58 ? 1.76700 -25.90100 -0.37700 1.000 50.21303 58 LEU E C 1
ATOM 6612 O O . LEU E 1 58 ? 2.68700 -25.56900 0.38900 1.000 45.12459 58 LEU E O 1
ATOM 6617 N N . LEU E 1 59 ? 0.90100 -25.02800 -0.90000 1.000 43.94228 59 LEU E N 1
ATOM 6618 C CA . LEU E 1 59 ? 1.11900 -23.59000 -0.81400 1.000 44.26352 59 LEU E CA 1
ATOM 6619 C C . LEU E 1 59 ? -0.19700 -22.86200 -0.55400 1.000 47.31814 59 LEU E C 1
ATOM 6620 O O . LEU E 1 59 ? -1.27300 -23.33400 -0.93500 1.000 42.33694 59 LEU E O 1
ATOM 6625 N N . GLY E 1 60 ? -0.10400 -21.69800 0.12500 1.000 46.97938 60 GLY E N 1
ATOM 6626 C CA . GLY E 1 60 ? -1.23800 -20.79000 0.16800 1.000 49.44215 60 GLY E CA 1
ATOM 6627 C C . GLY E 1 60 ? -1.37900 -20.04300 -1.14600 1.000 41.84030 60 GLY E C 1
ATOM 6628 O O . GLY E 1 60 ? -0.40500 -19.88400 -1.87600 1.000 46.07335 60 GLY E O 1
ATOM 6629 N N . ARG E 1 61 ? -2.59300 -19.58000 -1.45900 1.000 44.35385 61 ARG E N 1
ATOM 6630 C CA . ARG E 1 61 ? -2.77300 -18.91600 -2.75000 1.000 42.80337 61 ARG E CA 1
ATOM 6631 C C . ARG E 1 61 ? -1.84000 -17.71800 -2.88900 1.000 44.85993 61 ARG E C 1
ATOM 6632 O O . ARG E 1 61 ? -1.22900 -17.52800 -3.94700 1.000 48.52875 61 ARG E O 1
ATOM 6640 N N . LYS E 1 62 ? -1.69600 -16.90700 -1.83000 1.000 45.36518 62 LYS E N 1
ATOM 6641 C CA . LYS E 1 62 ? -0.84100 -15.72100 -1.92800 1.000 48.65439 62 LYS E CA 1
ATOM 6642 C C . LYS E 1 62 ? 0.61000 -16.09900 -2.23100 1.000 47.35801 62 LYS E C 1
ATOM 6643 O O . LYS E 1 62 ? 1.25200 -15.49400 -3.10100 1.000 47.49843 62 LYS E O 1
ATOM 6649 N N . THR E 1 63 ? 1.14900 -17.09800 -1.52300 1.000 46.44453 63 THR E N 1
ATOM 6650 C CA . THR E 1 63 ? 2.51300 -17.53500 -1.81800 1.000 45.89036 63 THR E CA 1
ATOM 6651 C C . THR E 1 63 ? 2.58800 -18.12700 -3.21400 1.000 46.32826 63 THR E C 1
ATOM 6652 O O . THR E 1 63 ? 3.55800 -17.90200 -3.94400 1.000 50.25288 63 THR E O 1
ATOM 6656 N N . PHE E 1 64 ? 1.56900 -18.89400 -3.59900 1.000 45.04883 64 PHE E N 1
ATOM 6657 C CA . PHE E 1 64 ? 1.54800 -19.46100 -4.94100 1.000 50.65735 64 PHE E CA 1
ATOM 6658 C C . PHE E 1 64 ? 1.64100 -18.36700 -5.98900 1.000 50.93837 64 PHE E C 1
ATOM 6659 O O . PHE E 1 64 ? 2.42300 -18.47300 -6.93400 1.000 49.50686 64 PHE E O 1
ATOM 6667 N N . GLU E 1 65 ? 0.87500 -17.29200 -5.81400 1.000 47.85836 65 GLU E N 1
ATOM 6668 C CA . GLU E 1 65 ? 0.87000 -16.21700 -6.79700 1.000 54.27081 65 GLU E CA 1
ATOM 6669 C C . GLU E 1 65 ? 2.16800 -15.41900 -6.77000 1.000 54.64534 65 GLU E C 1
ATOM 6670 O O . GLU E 1 65 ? 2.63900 -14.98200 -7.82500 1.000 55.31002 65 GLU E O 1
ATOM 6676 N N . ILE E 1 66 ? 2.77100 -15.23800 -5.59300 1.000 52.10509 66 ILE E N 1
ATOM 6677 C CA . ILE E 1 66 ? 4.11500 -14.65800 -5.52800 1.000 53.77553 66 ILE E CA 1
ATOM 6678 C C . ILE E 1 66 ? 5.09800 -15.50500 -6.33500 1.000 53.66392 66 ILE E C 1
ATOM 6679 O O . ILE E 1 66 ? 5.87900 -14.98800 -7.14000 1.000 55.41453 66 ILE E O 1
ATOM 6684 N N . PHE E 1 67 ? 5.05900 -16.82700 -6.13500 1.000 55.23564 67 PHE E N 1
ATOM 6685 C CA . PHE E 1 67 ? 5.96000 -17.74400 -6.83800 1.000 58.17657 67 PHE E CA 1
ATOM 6686 C C . PHE E 1 67 ? 5.70200 -17.75300 -8.34600 1.000 63.67579 67 PHE E C 1
ATOM 6687 O O . PHE E 1 67 ? 6.64500 -17.86100 -9.14300 1.000 64.83798 67 PHE E O 1
ATOM 6695 N N . ALA E 1 68 ? 4.42900 -17.66300 -8.74900 1.000 58.93657 68 ALA E N 1
ATOM 6696 C CA . ALA E 1 68 ? 4.03700 -17.77200 -10.14900 1.000 60.00452 68 ALA E CA 1
ATOM 6697 C C . ALA E 1 68 ? 4.57100 -16.62300 -10.98100 1.000 65.11584 68 ALA E C 1
ATOM 6698 O O . ALA E 1 68 ? 4.72800 -16.77500 -12.19700 1.000 68.46965 68 ALA E O 1
ATOM 6700 N N . SER E 1 69 ? 4.86700 -15.49000 -10.34400 1.000 65.91837 69 SER E N 1
ATOM 6701 C CA . SER E 1 69 ? 5.39600 -14.30400 -11.00100 1.000 67.29457 69 SER E CA 1
ATOM 6702 C C . SER E 1 69 ? 6.88100 -14.39200 -11.29100 1.000 69.23356 69 SER E C 1
ATOM 6703 O O . SER E 1 69 ? 7.42100 -13.49100 -11.93800 1.000 75.13906 69 SER E O 1
ATOM 6706 N N . TYR E 1 70 ? 7.57500 -15.39600 -10.76800 1.000 73.26423 70 TYR E N 1
ATOM 6707 C CA . TYR E 1 70 ? 9.02100 -15.37900 -10.91200 1.000 74.02971 70 TYR E CA 1
ATOM 6708 C C . TYR E 1 70 ? 9.60200 -16.71000 -11.36600 1.000 74.38783 70 TYR E C 1
ATOM 6709 O O . TYR E 1 70 ? 10.43000 -16.75100 -12.28100 1.000 70.55161 70 TYR E O 1
ATOM 6718 N N . TRP E 1 71 ? 9.13700 -17.80100 -10.76800 1.000 69.87391 71 TRP E N 1
ATOM 6719 C CA . TRP E 1 71 ? 9.82800 -19.07800 -10.89200 1.000 70.24756 71 TRP E CA 1
ATOM 6720 C C . TRP E 1 71 ? 9.60900 -19.74200 -12.25200 1.000 74.66196 71 TRP E C 1
ATOM 6721 O O . TRP E 1 71 ? 10.52600 -20.43100 -12.74000 1.000 72.86878 71 TRP E O 1
ATOM 6732 N N . PRO E 1 72 ? 8.44100 -19.59400 -12.90000 1.000 72.79498 72 PRO E N 1
ATOM 6733 C CA . PRO E 1 72 ? 8.33300 -20.08900 -14.28500 1.000 73.77944 72 PRO E CA 1
ATOM 6734 C C . PRO E 1 72 ? 9.47400 -19.62900 -15.19100 1.000 73.41615 72 PRO E C 1
ATOM 6735 O O . PRO E 1 72 ? 10.04000 -20.44000 -15.93700 1.000 70.24313 72 PRO E O 1
ATOM 6739 N N . GLU E 1 73 ? 9.84900 -18.35800 -15.11400 1.000 71.29181 73 GLU E N 1
ATOM 6740 C CA . GLU E 1 73 ? 10.91700 -17.81600 -15.93700 1.000 74.43698 73 GLU E CA 1
ATOM 6741 C C . GLU E 1 73 ? 12.29500 -17.99100 -15.31200 1.000 79.70896 73 GLU E C 1
ATOM 6742 O O . GLU E 1 73 ? 13.26300 -17.39900 -15.80200 1.000 84.86547 73 GLU E O 1
ATOM 6748 N N . HIS E 1 74 ? 12.41300 -18.78100 -14.24500 1.000 72.48239 74 HIS E N 1
ATOM 6749 C CA . HIS E 1 74 ? 13.72400 -19.01400 -13.65300 1.000 76.45241 74 HIS E CA 1
ATOM 6750 C C . HIS E 1 74 ? 13.91700 -20.49000 -13.33700 1.000 77.64819 74 HIS E C 1
ATOM 6751 O O . HIS E 1 74 ? 14.56900 -20.83900 -12.34500 1.000 78.81127 74 HIS E O 1
ATOM 6758 N N . ALA E 1 75 ? 13.36600 -21.36500 -14.18900 1.000 81.19770 75 ALA E N 1
ATOM 6759 C CA . ALA E 1 75 ? 13.33300 -22.79900 -13.92200 1.000 82.03016 75 ALA E CA 1
ATOM 6760 C C . ALA E 1 75 ? 14.71700 -23.42600 -13.91000 1.000 84.09673 75 ALA E C 1
ATOM 6761 O O . ALA E 1 75 ? 14.87800 -24.52500 -13.36800 1.000 85.09284 75 ALA E O 1
ATOM 6763 N N . ASP E 1 76 ? 15.70800 -22.76300 -14.51200 1.000 89.96554 76 ASP E N 1
ATOM 6764 C CA . ASP E 1 76 ? 17.07700 -23.26300 -14.46300 1.000 88.99598 76 ASP E CA 1
ATOM 6765 C C . ASP E 1 76 ? 17.53300 -23.44700 -13.02000 1.000 87.46662 76 ASP E C 1
ATOM 6766 O O . ASP E 1 76 ? 18.02900 -24.51700 -12.64700 1.000 83.02033 76 ASP E O 1
ATOM 6771 N N . PHE E 1 77 ? 17.33500 -22.42300 -12.18100 1.000 88.97981 77 PHE E N 1
ATOM 6772 C CA . PHE E 1 77 ? 17.80900 -22.49300 -10.80000 1.000 92.85258 77 PHE E CA 1
ATOM 6773 C C . PHE E 1 77 ? 16.97300 -23.46800 -9.97500 1.000 90.60663 77 PHE E C 1
ATOM 6774 O O . PHE E 1 77 ? 17.51400 -24.38800 -9.34900 1.000 91.04154 77 PHE E O 1
ATOM 6782 N N . TRP E 1 78 ? 15.65100 -23.29900 -9.96700 1.000 86.10765 78 TRP E N 1
ATOM 6783 C CA . TRP E 1 78 ? 14.79500 -24.18700 -9.18800 1.000 80.03652 78 TRP E CA 1
ATOM 6784 C C . TRP E 1 78 ? 13.93000 -25.02200 -10.12800 1.000 81.91729 78 TRP E C 1
ATOM 6785 O O . TRP E 1 78 ? 12.80100 -24.63600 -10.45900 1.000 79.60506 78 TRP E O 1
ATOM 6796 N N . PRO E 1 79 ? 14.40900 -26.17700 -10.58800 1.000 83.89670 79 PRO E N 1
ATOM 6797 C CA . PRO E 1 79 ? 13.56600 -27.00300 -11.46500 1.000 79.11817 79 PRO E CA 1
ATOM 6798 C C . PRO E 1 79 ? 12.42800 -27.68100 -10.72600 1.000 78.16209 79 PRO E C 1
ATOM 6799 O O . PRO E 1 79 ? 11.34100 -27.84400 -11.30000 1.000 74.30333 79 PRO E O 1
ATOM 6803 N N . GLY E 1 80 ? 12.64600 -28.06500 -9.46200 1.000 76.28766 80 GLY E N 1
ATOM 6804 C CA . GLY E 1 80 ? 11.65800 -28.86300 -8.75600 1.000 69.72108 80 GLY E CA 1
ATOM 6805 C C . GLY E 1 80 ? 10.31000 -28.17500 -8.64200 1.000 68.65322 80 GLY E C 1
ATOM 6806 O O . GLY E 1 80 ? 9.26300 -28.82600 -8.69700 1.000 61.22771 80 GLY E O 1
ATOM 6807 N N . ILE E 1 81 ? 10.31600 -26.85100 -8.47200 1.000 64.66377 81 ILE E N 1
ATOM 6808 C CA . ILE E 1 81 ? 9.06300 -26.13600 -8.26900 1.000 65.48966 81 ILE E CA 1
ATOM 6809 C C . ILE E 1 81 ? 8.24600 -26.09400 -9.55800 1.000 67.09296 81 ILE E C 1
ATOM 6810 O O . ILE E 1 81 ? 7.01000 -26.03900 -9.51700 1.000 61.59940 81 ILE E O 1
ATOM 6815 N N . ASN E 1 82 ? 8.91100 -26.13100 -10.71500 1.000 68.65007 82 ASN E N 1
ATOM 6816 C CA . ASN E 1 82 ? 8.19700 -26.14000 -11.98500 1.000 68.81798 82 ASN E CA 1
ATOM 6817 C C . ASN E 1 82 ? 7.74000 -27.54100 -12.36400 1.000 71.58806 82 ASN E C 1
ATOM 6818 O O . ASN E 1 82 ? 6.64600 -27.70800 -12.92100 1.000 68.33043 82 ASN E O 1
ATOM 6823 N N . ASP E 1 83 ? 8.55800 -28.55700 -12.06300 1.000 67.97505 83 ASP E N 1
ATOM 6824 C CA . ASP E 1 83 ? 8.20900 -29.91400 -12.46700 1.000 66.97076 83 ASP E CA 1
ATOM 6825 C C . ASP E 1 83 ? 7.18600 -30.54900 -11.53600 1.000 68.37995 83 ASP E C 1
ATOM 6826 O O . ASP E 1 83 ? 6.31500 -31.29800 -11.99300 1.000 69.98301 83 ASP E O 1
ATOM 6831 N N . GLY E 1 84 ? 7.27300 -30.27700 -10.23300 1.000 66.98599 84 GLY E N 1
ATOM 6832 C CA . GLY E 1 84 ? 6.37500 -30.91300 -9.29400 1.000 59.88104 84 GLY E CA 1
ATOM 6833 C C . GLY E 1 84 ? 4.99900 -30.28000 -9.27200 1.000 57.22036 84 GLY E C 1
ATOM 6834 O O . GLY E 1 84 ? 4.80700 -29.11600 -9.62900 1.000 60.17633 84 GLY E O 1
ATOM 6835 N N . THR E 1 85 ? 4.02700 -31.07600 -8.84000 1.000 52.18210 85 THR E N 1
ATOM 6836 C CA . THR E 1 85 ? 2.66700 -30.58600 -8.68600 1.000 58.94937 85 THR E CA 1
ATOM 6837 C C . THR E 1 85 ? 2.58300 -29.62200 -7.50700 1.000 61.60029 85 THR E C 1
ATOM 6838 O O . THR E 1 85 ? 3.00800 -29.93900 -6.39000 1.000 54.57120 85 THR E O 1
ATOM 6842 N N . LYS E 1 86 ? 2.03800 -28.44600 -7.75900 1.000 55.20878 86 LYS E N 1
ATOM 6843 C CA . LYS E 1 86 ? 1.79300 -27.46100 -6.72100 1.000 50.58001 86 LYS E CA 1
ATOM 6844 C C . LYS E 1 86 ? 0.32500 -27.56500 -6.33500 1.000 54.70329 86 LYS E C 1
ATOM 6845 O O . LYS E 1 86 ? -0.55400 -27.16400 -7.10600 1.000 56.14719 86 LYS E O 1
ATOM 6851 N N . TYR E 1 87 ? 0.05200 -28.13900 -5.16700 1.000 49.34294 87 TYR E N 1
ATOM 6852 C CA . TYR E 1 87 ? -1.27700 -28.03100 -4.58000 1.000 50.59435 87 TYR E CA 1
ATOM 6853 C C . TYR E 1 87 ? -1.41600 -26.67200 -3.89700 1.000 48.87057 87 TYR E C 1
ATOM 6854 O O . TYR E 1 87 ? -0.55300 -26.27700 -3.11500 1.000 47.17281 87 TYR E O 1
ATOM 6863 N N . VAL E 1 88 ? -2.48700 -25.94200 -4.20900 1.000 52.76395 88 VAL E N 1
ATOM 6864 C CA . VAL E 1 88 ? -2.67900 -24.57600 -3.72500 1.000 45.32130 88 VAL E CA 1
ATOM 6865 C C . VAL E 1 88 ? -4.01100 -24.49400 -3.00700 1.000 46.50197 88 VAL E C 1
ATOM 6866 O O . VAL E 1 88 ? -5.04400 -24.85800 -3.58100 1.000 47.25750 88 VAL E O 1
ATOM 6870 N N . MET E 1 89 ? -4.01600 -23.99700 -1.76300 1.000 47.56297 89 MET E N 1
ATOM 6871 C CA . MET E 1 89 ? -5.30600 -23.81500 -1.10900 1.000 49.17411 89 MET E CA 1
ATOM 6872 C C . MET E 1 89 ? -5.90300 -22.46000 -1.46200 1.000 44.21955 89 MET E C 1
ATOM 6873 O O . MET E 1 89 ? -5.24200 -21.42200 -1.36100 1.000 45.23649 89 MET E O 1
ATOM 6878 N N . SER E 1 90 ? -7.14000 -22.49600 -1.93600 1.000 44.35236 90 SER E N 1
ATOM 6879 C CA . SER E 1 90 ? -7.80800 -21.28200 -2.36900 1.000 48.94797 90 SER E CA 1
ATOM 6880 C C . SER E 1 90 ? -9.29500 -21.55400 -2.47200 1.000 43.71356 90 SER E C 1
ATOM 6881 O O . SER E 1 90 ? -9.70500 -22.63900 -2.87400 1.000 46.85434 90 SER E O 1
ATOM 6884 N N . LYS E 1 91 ? -10.09600 -20.57000 -2.09200 1.000 48.64855 91 LYS E N 1
ATOM 6885 C CA . LYS E 1 91 ? -11.52100 -20.60500 -2.36500 1.000 43.62974 91 LYS E CA 1
ATOM 6886 C C . LYS E 1 91 ? -11.89500 -19.70100 -3.53300 1.000 47.68713 91 LYS E C 1
ATOM 6887 O O . LYS E 1 91 ? -13.07700 -19.57200 -3.84900 1.000 43.23859 91 LYS E O 1
ATOM 6893 N N . THR E 1 92 ? -10.91300 -19.07300 -4.17500 1.000 47.30100 92 THR E N 1
ATOM 6894 C CA . THR E 1 92 ? -11.16600 -18.15800 -5.28000 1.000 46.98543 92 THR E CA 1
ATOM 6895 C C . THR E 1 92 ? -10.55400 -18.61500 -6.59300 1.000 46.87308 92 THR E C 1
ATOM 6896 O O . THR E 1 92 ? -11.22100 -18.54600 -7.62400 1.000 47.62409 92 THR E O 1
ATOM 6900 N N . VAL E 1 93 ? -9.32100 -19.11400 -6.57800 1.000 41.70291 93 VAL E N 1
ATOM 6901 C CA . VAL E 1 93 ? -8.61100 -19.47900 -7.79800 1.000 41.09375 93 VAL E CA 1
ATOM 6902 C C . VAL E 1 93 ? -8.93300 -20.92400 -8.17200 1.000 48.32157 93 VAL E C 1
ATOM 6903 O O . VAL E 1 93 ? -8.83700 -21.84200 -7.34300 1.000 44.52889 93 VAL E O 1
ATOM 6907 N N . LYS E 1 94 ? -9.32000 -21.13200 -9.43000 1.000 45.97752 94 LYS E N 1
ATOM 6908 C CA . LYS E 1 94 ? -9.68700 -22.45600 -9.89900 1.000 46.12996 94 LYS E CA 1
ATOM 6909 C C . LYS E 1 94 ? -8.72900 -23.01300 -10.92700 1.000 45.17311 94 LYS E C 1
ATOM 6910 O O . LYS E 1 94 ? -8.68000 -24.23400 -11.10200 1.000 51.45583 94 LYS E O 1
ATOM 6916 N N . LYS E 1 95 ? -7.95700 -22.15900 -11.58600 1.000 47.63704 95 LYS E N 1
ATOM 6917 C CA . LYS E 1 95 ? -7.11000 -22.58100 -12.68600 1.000 45.90918 95 LYS E CA 1
ATOM 6918 C C . LYS E 1 95 ? -5.96700 -21.59200 -12.81600 1.000 41.27980 95 LYS E C 1
ATOM 6919 O O . LYS E 1 95 ? -6.16400 -20.38300 -12.66900 1.000 43.75487 95 LYS E O 1
ATOM 6925 N N . SER E 1 96 ? -4.78000 -22.09900 -13.09800 1.000 48.01299 96 SER E N 1
ATOM 6926 C CA . SER E 1 96 ? -3.60700 -21.24800 -13.23300 1.000 51.57355 96 SER E CA 1
ATOM 6927 C C . SER E 1 96 ? -2.88300 -21.60500 -14.52000 1.000 50.99502 96 SER E C 1
ATOM 6928 O O . SER E 1 96 ? -2.92100 -22.75400 -14.96300 1.000 53.04627 96 SER E O 1
ATOM 6931 N N . ASP E 1 97 ? -2.23100 -20.60800 -15.12500 1.000 50.06649 97 ASP E N 1
ATOM 6932 C CA . ASP E 1 97 ? -1.41400 -20.88700 -16.30300 1.000 58.03033 97 ASP E CA 1
ATOM 6933 C C . ASP E 1 97 ? -0.12700 -21.62000 -15.95000 1.000 59.10661 97 ASP E C 1
ATOM 6934 O O . ASP E 1 97 ? 0.47400 -22.25200 -16.82400 1.000 63.53090 97 ASP E O 1
ATOM 6939 N N . TRP E 1 98 ? 0.30700 -21.55900 -14.69600 1.000 59.01388 98 TRP E N 1
ATOM 6940 C CA . TRP E 1 98 ? 1.52400 -22.25200 -14.29900 1.000 58.52453 98 TRP E CA 1
ATOM 6941 C C . TRP E 1 98 ? 1.29300 -23.76100 -14.30300 1.000 58.20859 98 TRP E C 1
ATOM 6942 O O . TRP E 1 98 ? 0.34200 -24.26200 -13.68700 1.000 56.16371 98 TRP E O 1
ATOM 6953 N N . LYS E 1 99 ? 2.16700 -24.48100 -15.00600 1.000 59.33713 99 LYS E N 1
ATOM 6954 C CA . LYS E 1 99 ? 1.98100 -25.91100 -15.23100 1.000 61.84258 99 LYS E CA 1
ATOM 6955 C C . LYS E 1 99 ? 1.92300 -26.68300 -13.91400 1.000 60.65302 99 LYS E C 1
ATOM 6956 O O . LYS E 1 99 ? 2.62400 -26.35900 -12.95500 1.000 64.61572 99 LYS E O 1
ATOM 6962 N N . ASN E 1 100 ? 1.07300 -27.71000 -13.87500 1.000 59.34344 100 ASN E N 1
ATOM 6963 C CA . ASN E 1 100 ? 0.96700 -28.65000 -12.75600 1.000 60.67038 100 ASN E CA 1
ATOM 6964 C C . ASN E 1 100 ? 0.63800 -27.93100 -11.44000 1.000 62.35990 100 ASN E C 1
ATOM 6965 O O . ASN E 1 100 ? 1.41200 -27.91600 -10.47400 1.000 59.27981 100 ASN E O 1
ATOM 6970 N N . SER E 1 101 ? -0.55100 -27.34300 -11.42500 1.000 56.82677 101 SER E N 1
ATOM 6971 C CA . SER E 1 101 ? -1.10700 -26.74400 -10.22500 1.000 50.69094 101 SER E CA 1
ATOM 6972 C C . SER E 1 101 ? -2.49300 -27.31200 -9.99800 1.000 46.22553 101 SER E C 1
ATOM 6973 O O . SER E 1 101 ? -3.26800 -27.46600 -10.94500 1.000 52.19136 101 SER E O 1
ATOM 6976 N N . VAL E 1 102 ? -2.78500 -27.64900 -8.74400 1.000 46.35249 102 VAL E N 1
ATOM 6977 C CA . VAL E 1 102 ? -4.06700 -28.21300 -8.32900 1.000 49.27574 102 VAL E CA 1
ATOM 6978 C C . VAL E 1 102 ? -4.60200 -27.38100 -7.17400 1.000 50.58613 102 VAL E C 1
ATOM 6979 O O . VAL E 1 102 ? -3.87000 -27.08400 -6.22200 1.000 51.68079 102 VAL E O 1
ATOM 6983 N N . PHE E 1 103 ? -5.87100 -27.03300 -7.23500 1.000 46.78310 103 PHE E N 1
ATOM 6984 C CA . PHE E 1 103 ? -6.44000 -26.13100 -6.25500 1.000 49.59102 103 PHE E CA 1
ATOM 6985 C C . PHE E 1 103 ? -7.34000 -26.90800 -5.31100 1.000 50.59498 103 PHE E C 1
ATOM 6986 O O . PHE E 1 103 ? -8.28300 -27.57100 -5.74500 1.000 56.35546 103 PHE E O 1
ATOM 6994 N N . LEU E 1 104 ? -7.01000 -26.85000 -4.02500 1.000 52.65201 104 LEU E N 1
ATOM 6995 C CA . LEU E 1 104 ? -7.78600 -27.46200 -2.96000 1.000 55.84647 104 LEU E CA 1
ATOM 6996 C C . LEU E 1 104 ? -8.56900 -26.37700 -2.23900 1.000 49.35102 104 LEU E C 1
ATOM 6997 O O . LEU E 1 104 ? -8.12400 -25.23000 -2.13900 1.000 49.98356 104 LEU E O 1
ATOM 7002 N N . GLU E 1 105 ? -9.74800 -26.74200 -1.74200 1.000 47.18115 105 GLU E N 1
ATOM 7003 C CA . GLU E 1 105 ? -10.63300 -25.76600 -1.12400 1.000 55.14018 105 GLU E CA 1
ATOM 7004 C C . GLU E 1 105 ? -10.80000 -25.91300 0.38400 1.000 62.61879 105 GLU E C 1
ATOM 7005 O O . GLU E 1 105 ? -11.09600 -24.91600 1.05000 1.000 62.03989 105 GLU E O 1
ATOM 7011 N N . SER E 1 106 ? -10.62300 -27.11000 0.94400 1.000 55.80029 106 SER E N 1
ATOM 7012 C CA . SER E 1 106 ? -11.03100 -27.37500 2.31800 1.000 58.88462 106 SER E CA 1
ATOM 7013 C C . SER E 1 106 ? -9.95200 -28.16600 3.04700 1.000 56.86509 106 SER E C 1
ATOM 7014 O O . SER E 1 106 ? -9.00100 -28.67900 2.44500 1.000 56.24094 106 SER E O 1
ATOM 7017 N N . LEU E 1 107 ? -10.11100 -28.25500 4.37000 1.000 57.65543 107 LEU E N 1
ATOM 7018 C CA . LEU E 1 107 ? -9.19700 -29.06900 5.16900 1.000 57.28230 107 LEU E CA 1
ATOM 7019 C C . LEU E 1 107 ? -9.25700 -30.53200 4.74800 1.000 55.53755 107 LEU E C 1
ATOM 7020 O O . LEU E 1 107 ? -8.22100 -31.20200 4.65100 1.000 57.00786 107 LEU E O 1
ATOM 7025 N N . ALA E 1 108 ? -10.47000 -31.04200 4.51200 1.000 53.93395 108 ALA E N 1
ATOM 7026 C CA . ALA E 1 108 ? -10.64500 -32.41200 4.03600 1.000 59.15540 108 ALA E CA 1
ATOM 7027 C C . ALA E 1 108 ? -9.79400 -32.69300 2.80000 1.000 56.50543 108 ALA E C 1
ATOM 7028 O O . ALA E 1 108 ? -9.12500 -33.73100 2.71500 1.000 57.65640 108 ALA E O 1
ATOM 7030 N N . ASP E 1 109 ? -9.80800 -31.77700 1.82500 1.000 58.56222 109 ASP E N 1
ATOM 7031 C CA . ASP E 1 109 ? -8.96600 -31.96700 0.64600 1.000 57.22729 109 ASP E CA 1
ATOM 7032 C C . ASP E 1 109 ? -7.50300 -32.14000 1.03100 1.000 59.03200 109 ASP E C 1
ATOM 7033 O O . ASP E 1 109 ? -6.80100 -32.98500 0.46200 1.000 61.10458 109 ASP E O 1
ATOM 7038 N N . ILE E 1 110 ? -7.01800 -31.33400 1.98200 1.000 52.37893 110 ILE E N 1
ATOM 7039 C CA . ILE E 1 110 ? -5.61900 -31.43600 2.38400 1.000 55.74571 110 ILE E CA 1
ATOM 7040 C C . ILE E 1 110 ? -5.34600 -32.78700 3.04200 1.000 55.49079 110 ILE E C 1
ATOM 7041 O O . ILE E 1 110 ? -4.30600 -33.41900 2.80000 1.000 57.46156 110 ILE E O 1
ATOM 7046 N N . LYS E 1 111 ? -6.26700 -33.25200 3.88400 1.000 56.39710 111 LYS E N 1
ATOM 7047 C CA . LYS E 1 111 ? -6.07800 -34.55400 4.52200 1.000 62.15847 111 LYS E CA 1
ATOM 7048 C C . LYS E 1 111 ? -6.02500 -35.67700 3.48800 1.000 63.51754 111 LYS E C 1
ATOM 7049 O O . LYS E 1 111 ? -5.16700 -36.56600 3.57000 1.000 62.29991 111 LYS E O 1
ATOM 7055 N N . LYS E 1 112 ? -6.90200 -35.62800 2.47600 1.000 63.73795 112 LYS E N 1
ATOM 7056 C CA . LYS E 1 112 ? -6.81300 -36.60200 1.38600 1.000 63.87296 112 LYS E CA 1
ATOM 7057 C C . LYS E 1 112 ? -5.49300 -36.47200 0.63000 1.000 67.09873 112 LYS E C 1
ATOM 7058 O O . LYS E 1 112 ? -4.89100 -37.48000 0.24200 1.000 67.02682 112 LYS E O 1
ATOM 7064 N N . LEU E 1 113 ? -5.02400 -35.24400 0.40900 1.000 62.14547 113 LEU E N 1
ATOM 7065 C CA . LEU E 1 113 ? -3.72700 -35.07800 -0.23300 1.000 64.99647 113 LEU E CA 1
ATOM 7066 C C . LEU E 1 113 ? -2.62900 -35.76300 0.57700 1.000 67.48396 113 LEU E C 1
ATOM 7067 O O . LEU E 1 113 ? -1.73500 -36.40400 0.01100 1.000 63.97960 113 LEU E O 1
ATOM 7072 N N . LYS E 1 114 ? -2.68200 -35.63900 1.90500 1.000 67.71565 114 LYS E N 1
ATOM 7073 C CA . LYS E 1 114 ? -1.62900 -36.23100 2.72400 1.000 68.26242 114 LYS E CA 1
ATOM 7074 C C . LYS E 1 114 ? -1.71200 -37.75500 2.71600 1.000 73.56701 114 LYS E C 1
ATOM 7075 O O . LYS E 1 114 ? -0.67900 -38.43700 2.67100 1.000 72.00584 114 LYS E O 1
ATOM 7081 N N . ASN E 1 115 ? -2.93100 -38.31000 2.73800 1.000 71.11741 115 ASN E N 1
ATOM 7082 C CA . ASN E 1 115 ? -3.08200 -39.76400 2.72700 1.000 75.09899 115 ASN E CA 1
ATOM 7083 C C . ASN E 1 115 ? -2.89600 -40.38500 1.34500 1.000 76.47417 115 ASN E C 1
ATOM 7084 O O . ASN E 1 115 ? -2.70400 -41.60100 1.25700 1.000 84.40659 115 ASN E O 1
ATOM 7089 N N . SER E 1 116 ? -2.92700 -39.59100 0.27500 1.000 77.05723 116 SER E N 1
ATOM 7090 C CA . SER E 1 116 ? -2.64400 -40.11600 -1.05300 1.000 75.73105 116 SER E CA 1
ATOM 7091 C C . SER E 1 116 ? -1.20500 -40.62300 -1.12500 1.000 77.58501 116 SER E C 1
ATOM 7092 O O . SER E 1 116 ? -0.39200 -40.40400 -0.22700 1.000 79.19098 116 SER E O 1
ATOM 7095 N N . GLU E 1 117 ? -0.89200 -41.32300 -2.20900 1.000 81.23836 117 GLU E N 1
ATOM 7096 C CA . GLU E 1 117 ? 0.47200 -41.75900 -2.45600 1.000 79.12682 117 GLU E CA 1
ATOM 7097 C C . GLU E 1 117 ? 1.11300 -40.83800 -3.48200 1.000 75.46053 117 GLU E C 1
ATOM 7098 O O . GLU E 1 117 ? 0.48700 -40.47700 -4.48200 1.000 76.06638 117 GLU E O 1
ATOM 7104 N N . GLY E 1 118 ? 2.35400 -40.44800 -3.21800 1.000 70.01058 118 GLY E N 1
ATOM 7105 C CA . GLY E 1 118 ? 3.06000 -39.55400 -4.11100 1.000 71.02206 118 GLY E CA 1
ATOM 7106 C C . GLY E 1 118 ? 4.34500 -39.08000 -3.46500 1.000 69.89687 118 GLY E C 1
ATOM 7107 O O . GLY E 1 118 ? 4.77100 -39.60800 -2.43600 1.000 74.33265 118 GLY E O 1
ATOM 7108 N N . SER E 1 119 ? 4.95600 -38.07800 -4.08800 1.000 68.94205 119 SER E N 1
ATOM 7109 C CA . SER E 1 119 ? 6.18300 -37.53200 -3.53500 1.000 63.88488 119 SER E CA 1
ATOM 7110 C C . SER E 1 119 ? 5.90000 -36.83500 -2.20800 1.000 67.38863 119 SER E C 1
ATOM 7111 O O . SER E 1 119 ? 4.76500 -36.48600 -1.88400 1.000 69.45888 119 SER E O 1
ATOM 7114 N N . ASP E 1 120 ? 6.94900 -36.65800 -1.41900 1.000 66.71771 120 ASP E N 1
ATOM 7115 C CA . ASP E 1 120 ? 6.78900 -35.89900 -0.19400 1.000 58.95684 120 ASP E CA 1
ATOM 7116 C C . ASP E 1 120 ? 6.57300 -34.42400 -0.52500 1.000 61.29148 120 ASP E C 1
ATOM 7117 O O . ASP E 1 120 ? 6.98000 -33.93100 -1.58100 1.000 63.56895 120 ASP E O 1
ATOM 7122 N N . ILE E 1 121 ? 5.90600 -33.71900 0.39000 1.000 62.13900 121 ILE E N 1
ATOM 7123 C CA . ILE E 1 121 ? 5.36200 -32.38700 0.13900 1.000 57.10815 121 ILE E CA 1
ATOM 7124 C C . ILE E 1 121 ? 6.17700 -31.34300 0.89400 1.000 53.97050 121 ILE E C 1
ATOM 7125 O O . ILE E 1 121 ? 6.44400 -31.49900 2.09100 1.000 54.98340 121 ILE E O 1
ATOM 7130 N N . GLN E 1 122 ? 6.55200 -30.27100 0.19800 1.000 53.82978 122 GLN E N 1
ATOM 7131 C CA . GLN E 1 122 ? 7.20900 -29.11600 0.79200 1.000 45.08397 122 GLN E CA 1
ATOM 7132 C C . GLN E 1 122 ? 6.26100 -27.91700 0.82100 1.000 51.94922 122 GLN E C 1
ATOM 7133 O O . GLN E 1 122 ? 5.68100 -27.54700 -0.21200 1.000 49.51039 122 GLN E O 1
ATOM 7139 N N . VAL E 1 123 ? 6.11100 -27.31200 1.99800 1.000 45.43593 123 VAL E N 1
ATOM 7140 C CA . VAL E 1 123 ? 5.42200 -26.03200 2.16200 1.000 39.26724 123 VAL E CA 1
ATOM 7141 C C . VAL E 1 123 ? 6.47800 -24.94100 2.26600 1.000 46.33299 123 VAL E C 1
ATOM 7142 O O . VAL E 1 123 ? 7.34700 -24.99200 3.14800 1.000 45.66209 123 VAL E O 1
ATOM 7146 N N . TRP E 1 124 ? 6.42700 -23.97300 1.34800 1.000 42.19215 124 TRP E N 1
ATOM 7147 C CA . TRP E 1 124 ? 7.25000 -22.77600 1.41100 1.000 46.33059 124 TRP E CA 1
ATOM 7148 C C . TRP E 1 124 ? 6.34300 -21.57300 1.60600 1.000 45.56365 124 TRP E C 1
ATOM 7149 O O . TRP E 1 124 ? 5.17800 -21.59700 1.18700 1.000 47.16608 124 TRP E O 1
ATOM 7160 N N . GLY E 1 125 ? 6.88000 -20.53500 2.25800 1.000 46.90143 125 GLY E N 1
ATOM 7161 C CA . GLY E 1 125 ? 6.07000 -19.37100 2.61500 1.000 48.90937 125 GLY E CA 1
ATOM 7162 C C . GLY E 1 125 ? 4.78100 -19.80500 3.29200 1.000 44.58899 125 GLY E C 1
ATOM 7163 O O . GLY E 1 125 ? 4.77900 -20.64800 4.19300 1.000 44.80082 125 GLY E O 1
ATOM 7164 N N . SER E 1 126 ? 3.65800 -19.25600 2.83700 1.000 46.07126 126 SER E N 1
ATOM 7165 C CA . SER E 1 126 ? 2.32500 -19.76000 3.19500 1.000 43.46205 126 SER E CA 1
ATOM 7166 C C . SER E 1 126 ? 2.03600 -19.69600 4.70200 1.000 43.60058 126 SER E C 1
ATOM 7167 O O . SER E 1 126 ? 1.40100 -20.60000 5.27300 1.000 39.66923 126 SER E O 1
ATOM 7170 N N . GLY E 1 127 ? 2.43400 -18.59000 5.33800 1.000 41.90491 127 GLY E N 1
ATOM 7171 C CA . GLY E 1 127 ? 2.17000 -18.42900 6.76800 1.000 46.67732 127 GLY E CA 1
ATOM 7172 C C . GLY E 1 127 ? 0.72000 -18.67600 7.15300 1.000 42.95758 127 GLY E C 1
ATOM 7173 O O . GLY E 1 127 ? 0.43000 -19.41700 8.10700 1.000 42.41037 127 GLY E O 1
ATOM 7174 N N . GLU E 1 128 ? -0.22200 -18.08800 6.39500 1.000 44.64249 128 GLU E N 1
ATOM 7175 C CA . GLU E 1 128 ? -1.63500 -18.28600 6.72400 1.000 37.61390 128 GLU E CA 1
ATOM 7176 C C . GLU E 1 128 ? -2.02800 -19.75000 6.60900 1.000 41.38974 128 GLU E C 1
ATOM 7177 O O . GLU E 1 128 ? -2.67900 -20.29700 7.50700 1.000 43.51956 128 GLU E O 1
ATOM 7183 N N . LEU E 1 129 ? -1.64600 -20.40600 5.50900 1.000 38.73790 129 LEU E N 1
ATOM 7184 C CA . LEU E 1 129 ? -1.92100 -21.83800 5.37400 1.000 42.22049 129 LEU E CA 1
ATOM 7185 C C . LEU E 1 129 ? -1.24600 -22.64700 6.48200 1.000 38.94312 129 LEU E C 1
ATOM 7186 O O . LEU E 1 129 ? -1.85000 -23.56700 7.07100 1.000 39.18637 129 LEU E O 1
ATOM 7191 N N . ILE E 1 130 ? 0.01200 -22.31800 6.77700 1.000 38.55412 130 ILE E N 1
ATOM 7192 C CA . ILE E 1 130 ? 0.74500 -23.03400 7.81300 1.000 38.94413 130 ILE E CA 1
ATOM 7193 C C . ILE E 1 130 ? -0.01600 -23.00200 9.14000 1.000 44.61091 130 ILE E C 1
ATOM 7194 O O . ILE E 1 130 ? 0.05100 -23.96700 9.90900 1.000 43.35551 130 ILE E O 1
ATOM 7199 N N . GLN E 1 131 ? -0.75500 -21.91500 9.43900 1.000 39.98589 131 GLN E N 1
ATOM 7200 C CA . GLN E 1 131 ? -1.53800 -21.91800 10.68500 1.000 38.74518 131 GLN E CA 1
ATOM 7201 C C . GLN E 1 131 ? -2.54800 -23.05300 10.70400 1.000 41.32218 131 GLN E C 1
ATOM 7202 O O . GLN E 1 131 ? -2.74800 -23.70500 11.74000 1.000 42.24364 131 GLN E O 1
ATOM 7208 N N . LEU E 1 132 ? -3.20300 -23.30500 9.57200 1.000 42.29544 132 LEU E N 1
ATOM 7209 C CA . LEU E 1 132 ? -4.12800 -24.43200 9.50000 1.000 45.43880 132 LEU E CA 1
ATOM 7210 C C . LEU E 1 132 ? -3.38800 -25.76300 9.58900 1.000 38.72441 132 LEU E C 1
ATOM 7211 O O . LEU E 1 132 ? -3.90400 -26.73000 10.15500 1.000 40.55510 132 LEU E O 1
ATOM 7216 N N . LEU E 1 133 ? -2.19500 -25.84300 9.00900 1.000 42.70667 133 LEU E N 1
ATOM 7217 C CA . LEU E 1 133 ? -1.45900 -27.10900 9.07300 1.000 43.32635 133 LEU E CA 1
ATOM 7218 C C . LEU E 1 133 ? -0.99100 -27.41100 10.50200 1.000 45.69964 133 LEU E C 1
ATOM 7219 O O . LEU E 1 133 ? -1.08900 -28.55500 10.96700 1.000 44.99046 133 LEU E O 1
ATOM 7224 N N . PHE E 1 134 ? -0.48000 -26.39800 11.20900 1.000 42.72365 134 PHE E N 1
ATOM 7225 C CA . PHE E 1 134 ? -0.06400 -26.58500 12.60200 1.000 45.41097 134 PHE E CA 1
ATOM 7226 C C . PHE E 1 134 ? -1.25700 -26.96800 13.45400 1.000 45.94674 134 PHE E C 1
ATOM 7227 O O . PHE E 1 134 ? -1.19400 -27.92500 14.24000 1.000 44.05500 134 PHE E O 1
ATOM 7235 N N . LYS E 1 135 ? -2.36900 -26.22500 13.29100 1.000 44.29517 135 LYS E N 1
ATOM 7236 C CA . LYS E 1 135 ? -3.56100 -26.43700 14.10700 1.000 43.63095 135 LYS E CA 1
ATOM 7237 C C . LYS E 1 135 ? -4.05900 -27.85700 13.99800 1.000 44.65199 135 LYS E C 1
ATOM 7238 O O . LYS E 1 135 ? -4.64700 -28.38500 14.94500 1.000 49.20496 135 LYS E O 1
ATOM 7244 N N . ASN E 1 136 ? -3.89000 -28.47700 12.83700 1.000 47.96857 136 ASN E N 1
ATOM 7245 C CA . ASN E 1 136 ? -4.32800 -29.85100 12.64200 1.000 48.10469 136 ASN E CA 1
ATOM 7246 C C . ASN E 1 136 ? -3.17500 -30.83500 12.72600 1.000 45.57678 136 ASN E C 1
ATOM 7247 O O . ASN E 1 136 ? -3.34900 -32.00400 12.37100 1.000 45.09492 136 ASN E O 1
ATOM 7252 N N . ASP E 1 137 ? -2.00400 -30.37500 13.18700 1.000 42.86280 137 ASP E N 1
ATOM 7253 C CA . ASP E 1 137 ? -0.83400 -31.21800 13.45400 1.000 44.12693 137 ASP E CA 1
ATOM 7254 C C . ASP E 1 137 ? -0.45700 -32.04800 12.23300 1.000 49.02337 137 ASP E C 1
ATOM 7255 O O . ASP E 1 137 ? -0.17100 -33.23900 12.34200 1.000 53.14246 137 ASP E O 1
ATOM 7260 N N . LEU E 1 138 ? -0.46600 -31.41700 11.05800 1.000 49.42112 138 LEU E N 1
ATOM 7261 C CA . LEU E 1 138 ? -0.15600 -32.09700 9.80700 1.000 49.50213 138 LEU E CA 1
ATOM 7262 C C . LEU E 1 138 ? 1.28700 -31.90900 9.35400 1.000 51.46950 138 LEU E C 1
ATOM 7263 O O . LEU E 1 138 ? 1.65700 -32.43300 8.29700 1.000 53.65714 138 LEU E O 1
ATOM 7268 N N . VAL E 1 139 ? 2.10400 -31.17000 10.10500 1.000 47.28076 139 VAL E N 1
ATOM 7269 C CA . VAL E 1 139 ? 3.47700 -30.89900 9.70400 1.000 48.26400 139 VAL E CA 1
ATOM 7270 C C . VAL E 1 139 ? 4.37900 -31.92400 10.37200 1.000 48.52984 139 VAL E C 1
ATOM 7271 O O . VAL E 1 139 ? 4.37200 -32.06400 11.59800 1.000 47.55142 139 VAL E O 1
ATOM 7275 N N . ASP E 1 140 ? 5.15000 -32.64600 9.57000 1.000 49.40027 140 ASP E N 1
ATOM 7276 C CA . ASP E 1 140 ? 6.03500 -33.67500 10.09700 1.000 47.21794 140 ASP E CA 1
ATOM 7277 C C . ASP E 1 140 ? 7.44700 -33.17400 10.34500 1.000 46.95402 140 ASP E C 1
ATOM 7278 O O . ASP E 1 140 ? 8.12500 -33.68000 11.24600 1.000 48.39176 140 ASP E O 1
ATOM 7283 N N . GLU E 1 141 ? 7.92000 -32.21100 9.56400 1.000 45.55111 141 GLU E N 1
ATOM 7284 C CA . GLU E 1 141 ? 9.26900 -31.70200 9.73300 1.000 46.25395 141 GLU E CA 1
ATOM 7285 C C . GLU E 1 141 ? 9.28100 -30.19100 9.54900 1.000 46.09463 141 GLU E C 1
ATOM 7286 O O . GLU E 1 141 ? 8.49500 -29.63700 8.77600 1.000 48.79712 141 GLU E O 1
ATOM 7292 N N . LEU E 1 142 ? 10.20200 -29.53300 10.24800 1.000 41.01411 142 LEU E N 1
ATOM 7293 C CA . LEU E 1 142 ? 10.44600 -28.10500 10.10200 1.000 42.32655 142 LEU E CA 1
ATOM 7294 C C . LEU E 1 142 ? 11.87300 -27.91200 9.64100 1.000 47.89626 142 LEU E C 1
ATOM 7295 O O . LEU E 1 142 ? 12.79600 -28.46700 10.24100 1.000 48.59599 142 LEU E O 1
ATOM 7300 N N . TRP E 1 143 ? 12.04200 -27.07600 8.62300 1.000 47.72304 143 TRP E N 1
ATOM 7301 C CA . TRP E 1 143 ? 13.40200 -26.68300 8.18800 1.000 50.27306 143 TRP E CA 1
ATOM 7302 C C . TRP E 1 143 ? 13.47900 -25.16500 8.33200 1.000 49.46470 143 TRP E C 1
ATOM 7303 O O . TRP E 1 143 ? 12.90500 -24.46500 7.50000 1.000 50.76167 143 TRP E O 1
ATOM 7314 N N . LEU E 1 144 ? 14.15000 -24.69200 9.36800 1.000 44.83032 144 LEU E N 1
ATOM 7315 C CA . LEU E 1 144 ? 14.21600 -23.27700 9.69000 1.000 44.50105 144 LEU E CA 1
ATOM 7316 C C . LEU E 1 144 ? 15.58400 -22.70800 9.36000 1.000 44.85297 144 LEU E C 1
ATOM 7317 O O . LEU E 1 144 ? 16.60800 -23.36700 9.55400 1.000 46.74512 144 LEU E O 1
ATOM 7322 N N . LYS E 1 145 ? 15.59100 -21.47500 8.87600 1.000 44.15520 145 LYS E N 1
ATOM 7323 C CA . LYS E 1 145 ? 16.78600 -20.65300 8.85900 1.000 46.76736 145 LYS E CA 1
ATOM 7324 C C . LYS E 1 145 ? 16.51500 -19.42500 9.71300 1.000 45.47593 145 LYS E C 1
ATOM 7325 O O . LYS E 1 145 ? 15.60600 -18.64600 9.41400 1.000 41.65706 145 LYS E O 1
ATOM 7331 N N . ILE E 1 146 ? 17.31000 -19.24700 10.76200 1.000 45.54719 146 ILE E N 1
ATOM 7332 C CA . ILE E 1 146 ? 17.06200 -18.22100 11.76700 1.000 43.13926 146 ILE E CA 1
ATOM 7333 C C . ILE E 1 146 ? 18.10100 -17.12900 11.59100 1.000 45.05102 146 ILE E C 1
ATOM 7334 O O . ILE E 1 146 ? 19.30900 -17.38200 11.70900 1.000 46.70608 146 ILE E O 1
ATOM 7339 N N . PHE E 1 147 ? 17.63200 -15.92200 11.32600 1.000 41.52972 147 PHE E N 1
ATOM 7340 C CA . PHE E 1 147 ? 18.49800 -14.81100 10.97200 1.000 45.68624 147 PHE E CA 1
ATOM 7341 C C . PHE E 1 147 ? 18.72500 -13.89500 12.17100 1.000 44.13769 147 PHE E C 1
ATOM 7342 O O . PHE E 1 147 ? 17.83800 -13.72400 13.00900 1.000 45.79965 147 PHE E O 1
ATOM 7350 N N . PRO E 1 148 ? 19.89000 -13.29700 12.27800 1.000 44.98045 148 PRO E N 1
ATOM 7351 C CA . PRO E 1 148 ? 20.25300 -12.49000 13.45200 1.000 40.65382 148 PRO E CA 1
ATOM 7352 C C . PRO E 1 148 ? 19.66700 -11.07800 13.46800 1.000 47.89509 148 PRO E C 1
ATOM 7353 O O . PRO E 1 148 ? 20.39000 -10.08200 13.63700 1.000 46.13471 148 PRO E O 1
ATOM 7357 N N . VAL E 1 149 ? 18.33900 -11.03200 13.34500 1.000 46.80315 149 VAL E N 1
ATOM 7358 C CA . VAL E 1 149 ? 17.61300 -9.73400 13.34700 1.000 47.10463 149 VAL E CA 1
ATOM 7359 C C . VAL E 1 149 ? 16.29000 -9.87700 14.10200 1.000 45.85011 149 VAL E C 1
ATOM 7360 O O . VAL E 1 149 ? 15.80700 -11.00600 14.22600 1.000 38.57966 149 VAL E O 1
ATOM 7364 N N . THR E 1 150 ? 15.74700 -8.76500 14.59000 1.000 45.62380 150 THR E N 1
ATOM 7365 C CA . THR E 1 150 ? 14.39800 -8.74000 15.20600 1.000 42.84046 150 THR E CA 1
ATOM 7366 C C . THR E 1 150 ? 13.61200 -7.67500 14.44400 1.000 45.76468 150 THR E C 1
ATOM 7367 O O . THR E 1 150 ? 14.21200 -6.64700 14.12700 1.000 48.14517 150 THR E O 1
ATOM 7371 N N . LEU E 1 151 ? 12.33900 -7.91400 14.15600 1.000 42.20120 151 LEU E N 1
ATOM 7372 C CA . LEU E 1 151 ? 11.55700 -6.95100 13.33500 1.000 48.28169 151 LEU E CA 1
ATOM 7373 C C . LEU E 1 151 ? 10.32100 -6.48700 14.11400 1.000 47.86170 151 LEU E C 1
ATOM 7374 O O . LEU E 1 151 ? 9.78200 -5.44700 13.74400 1.000 48.19637 151 LEU E O 1
ATOM 7379 N N . ASN E 1 152 ? 9.89700 -7.23400 15.13200 1.000 44.98914 152 ASN E N 1
ATOM 7380 C CA . ASN E 1 152 ? 8.69700 -6.90200 15.95000 1.000 49.51576 152 ASN E CA 1
ATOM 7381 C C . ASN E 1 152 ? 7.34800 -7.08800 15.25900 1.000 47.35580 152 ASN E C 1
ATOM 7382 O O . ASN E 1 152 ? 6.53200 -7.84000 15.78500 1.000 57.67607 152 ASN E O 1
ATOM 7387 N N . THR E 1 153 ? 7.14000 -6.41800 14.13200 1.000 47.59207 153 THR E N 1
ATOM 7388 C CA . THR E 1 153 ? 5.83700 -6.46500 13.42600 1.000 49.80647 153 THR E CA 1
ATOM 7389 C C . THR E 1 153 ? 6.06900 -7.40300 12.24400 1.000 47.12651 153 THR E C 1
ATOM 7390 O O . THR E 1 153 ? 7.19800 -7.46000 11.75500 1.000 42.84381 153 THR E O 1
ATOM 7394 N N . GLY E 1 154 ? 5.02300 -8.09900 11.81500 1.000 44.79035 154 GLY E N 1
ATOM 7395 C CA . GLY E 1 154 ? 5.14500 -8.94600 10.62000 1.000 45.90276 154 GLY E CA 1
ATOM 7396 C C . GLY E 1 154 ? 4.41800 -10.26600 10.74100 1.000 45.14237 154 GLY E C 1
ATOM 7397 O O . GLY E 1 154 ? 4.17300 -10.69900 11.86800 1.000 45.44397 154 GLY E O 1
ATOM 7398 N N . LYS E 1 155 ? 4.09300 -10.87900 9.60400 1.000 50.20925 155 LYS E N 1
ATOM 7399 C CA . LYS E 1 155 ? 3.46200 -12.22200 9.61800 1.000 46.94863 155 LYS E CA 1
ATOM 7400 C C . LYS E 1 155 ? 4.42000 -13.19700 10.29900 1.000 47.94743 155 LYS E C 1
ATOM 7401 O O . LYS E 1 155 ? 5.61200 -13.16800 9.98600 1.000 43.31444 155 LYS E O 1
ATOM 7407 N N . ARG E 1 156 ? 3.89300 -14.03300 11.17400 1.000 46.12448 156 ARG E N 1
ATOM 7408 C CA . ARG E 1 156 ? 4.68900 -14.93300 11.98700 1.000 47.30136 156 ARG E CA 1
ATOM 7409 C C . ARG E 1 156 ? 4.53400 -16.35700 11.48100 1.000 48.83932 156 ARG E C 1
ATOM 7410 O O . ARG E 1 156 ? 3.44400 -16.75500 11.06800 1.000 42.55188 156 ARG E O 1
ATOM 7418 N N . LEU E 1 157 ? 5.63400 -17.12300 11.52100 1.000 43.27402 157 LEU E N 1
ATOM 7419 C CA . LEU E 1 157 ? 5.55700 -18.55800 11.26200 1.000 42.32587 157 LEU E CA 1
ATOM 7420 C C . LEU E 1 157 ? 4.71900 -19.25600 12.32100 1.000 37.19878 157 LEU E C 1
ATOM 7421 O O . LEU E 1 157 ? 3.83600 -20.05500 12.00500 1.000 41.74667 157 LEU E O 1
ATOM 7426 N N . PHE E 1 158 ? 5.02400 -19.01600 13.59200 1.000 42.67812 158 PHE E N 1
ATOM 7427 C CA . PHE E 1 158 ? 4.27400 -19.65100 14.67700 1.000 44.69562 158 PHE E CA 1
ATOM 7428 C C . PHE E 1 158 ? 3.20200 -18.66300 15.10100 1.000 43.74632 158 PHE E C 1
ATOM 7429 O O . PHE E 1 158 ? 3.34900 -17.90600 16.06500 1.000 42.10954 158 PHE E O 1
ATOM 7437 N N . GLY E 1 159 ? 2.11400 -18.66100 14.33800 1.000 41.15752 159 GLY E N 1
ATOM 7438 C CA . GLY E 1 159 ? 1.00900 -17.75100 14.52200 1.000 39.31876 159 GLY E CA 1
ATOM 7439 C C . GLY E 1 159 ? -0.12300 -18.37900 15.30100 1.000 43.43677 159 GLY E C 1
ATOM 7440 O O . GLY E 1 159 ? 0.08600 -19.25600 16.14900 1.000 45.02996 159 GLY E O 1
ATOM 7441 N N . ASP E 1 160 ? -1.35200 -17.95400 14.98900 1.000 45.41192 160 ASP E N 1
ATOM 7442 C CA . ASP E 1 160 ? -2.49800 -18.41600 15.76400 1.000 47.48682 160 ASP E CA 1
ATOM 7443 C C . ASP E 1 160 ? -2.79100 -19.90100 15.57000 1.000 45.97239 160 ASP E C 1
ATOM 7444 O O . ASP E 1 160 ? -3.63500 -20.42700 16.30000 1.000 41.62230 160 ASP E O 1
ATOM 7449 N N . GLY E 1 161 ? -2.15500 -20.57700 14.59700 1.000 37.24713 161 GLY E N 1
ATOM 7450 C CA . GLY E 1 161 ? -2.35800 -22.01500 14.48800 1.000 40.04303 161 GLY E CA 1
ATOM 7451 C C . GLY E 1 161 ? -1.42700 -22.88400 15.32900 1.000 39.55793 161 GLY E C 1
ATOM 7452 O O . GLY E 1 161 ? -1.60800 -24.10300 15.39400 1.000 41.75745 161 GLY E O 1
ATOM 7453 N N . THR E 1 162 ? -0.43600 -22.27400 15.97400 1.000 39.74250 162 THR E N 1
ATOM 7454 C CA . THR E 1 162 ? 0.55900 -23.00300 16.75000 1.000 36.71432 162 THR E CA 1
ATOM 7455 C C . THR E 1 162 ? -0.11000 -23.81500 17.84800 1.000 38.12070 162 THR E C 1
ATOM 7456 O O . THR E 1 162 ? -1.06200 -23.36300 18.47900 1.000 38.61700 162 THR E O 1
ATOM 7460 N N . ILE E 1 163 ? 0.38700 -25.02100 18.07500 1.000 37.56064 163 ILE E N 1
ATOM 7461 C CA . ILE E 1 163 ? -0.14300 -25.85300 19.15400 1.000 38.99696 163 ILE E CA 1
ATOM 7462 C C . ILE E 1 163 ? 1.02100 -26.30900 20.02100 1.000 38.34715 163 ILE E C 1
ATOM 7463 O O . ILE E 1 163 ? 2.18900 -26.28500 19.59500 1.000 38.79942 163 ILE E O 1
ATOM 7468 N N . PRO E 1 164 ? 0.73700 -26.69100 21.26400 1.000 40.00292 164 PRO E N 1
ATOM 7469 C CA . PRO E 1 164 ? 1.76900 -27.32200 22.10000 1.000 36.82121 164 PRO E CA 1
ATOM 7470 C C . PRO E 1 164 ? 2.23600 -28.63400 21.48300 1.000 42.15565 164 PRO E C 1
ATOM 7471 O O . PRO E 1 164 ? 1.44300 -29.55100 21.26000 1.000 39.49128 164 PRO E O 1
ATOM 7475 N N . ALA E 1 165 ? 3.54100 -28.72500 21.21300 1.000 41.52014 165 ALA E N 1
ATOM 7476 C CA . ALA E 1 165 ? 4.07200 -29.85800 20.46900 1.000 44.18940 165 ALA E CA 1
ATOM 7477 C C . ALA E 1 165 ? 5.57100 -29.97600 20.70300 1.000 44.62564 165 ALA E C 1
ATOM 7478 O O . ALA E 1 165 ? 6.28200 -28.96700 20.71800 1.000 37.30131 165 ALA E O 1
ATOM 7480 N N . ALA E 1 166 ? 6.05500 -31.20900 20.82000 1.000 41.13084 166 ALA E N 1
ATOM 7481 C CA . ALA E 1 166 ? 7.48300 -31.44900 20.97200 1.000 38.97775 166 ALA E CA 1
ATOM 7482 C C . ALA E 1 166 ? 8.09900 -31.88200 19.64700 1.000 44.59471 166 ALA E C 1
ATOM 7483 O O . ALA E 1 166 ? 7.46200 -32.56000 18.83100 1.000 41.83379 166 ALA E O 1
ATOM 7485 N N . PHE E 1 167 ? 9.36400 -31.51400 19.46100 1.000 38.84017 167 PHE E N 1
ATOM 7486 C CA . PHE E 1 167 ? 10.12300 -31.85600 18.26600 1.000 40.45480 167 PHE E CA 1
ATOM 7487 C C . PHE E 1 167 ? 11.45400 -32.48700 18.66800 1.000 46.47250 167 PHE E C 1
ATOM 7488 O O . PHE E 1 167 ? 11.83900 -32.49200 19.83900 1.000 41.37236 167 PHE E O 1
ATOM 7496 N N . THR E 1 168 ? 12.16800 -33.01200 17.67100 1.000 42.65638 168 THR E N 1
ATOM 7497 C CA . THR E 1 168 ? 13.52100 -33.52600 17.84600 1.000 40.65709 168 THR E CA 1
ATOM 7498 C C . THR E 1 168 ? 14.43100 -32.84300 16.83800 1.000 42.28948 168 THR E C 1
ATOM 7499 O O . THR E 1 168 ? 14.13300 -32.84400 15.64200 1.000 47.83292 168 THR E O 1
ATOM 7503 N N . LEU E 1 169 ? 15.51800 -32.24500 17.31300 1.000 42.74557 169 LEU E N 1
ATOM 7504 C CA . LEU E 1 169 ? 16.49500 -31.62200 16.42400 1.000 42.94297 169 LEU E CA 1
ATOM 7505 C C . LEU E 1 169 ? 17.20600 -32.68600 15.58700 1.000 51.92708 169 LEU E C 1
ATOM 7506 O O . LEU E 1 169 ? 17.91400 -33.53900 16.13000 1.000 51.95196 169 LEU E O 1
ATOM 7511 N N . ILE E 1 170 ? 17.01400 -32.63300 14.27000 1.000 48.82118 170 ILE E N 1
ATOM 7512 C CA . ILE E 1 170 ? 17.64400 -33.58900 13.36400 1.000 51.18885 170 ILE E CA 1
ATOM 7513 C C . ILE E 1 170 ? 19.08800 -33.20100 13.11000 1.000 55.05348 170 ILE E C 1
ATOM 7514 O O . ILE E 1 170 ? 20.01600 -33.98100 13.34400 1.000 54.26096 170 ILE E O 1
ATOM 7519 N N . GLU E 1 171 ? 19.29700 -31.98100 12.62700 1.000 54.13313 171 GLU E N 1
ATOM 7520 C CA . GLU E 1 171 ? 20.63500 -31.46200 12.41700 1.000 50.11981 171 GLU E CA 1
ATOM 7521 C C . GLU E 1 171 ? 20.57900 -29.95500 12.58100 1.000 54.63192 171 GLU E C 1
ATOM 7522 O O . GLU E 1 171 ? 19.50800 -29.34900 12.63000 1.000 54.34710 171 GLU E O 1
ATOM 7528 N N . SER E 1 172 ? 21.75600 -29.35600 12.64800 1.000 51.83749 172 SER E N 1
ATOM 7529 C CA . SER E 1 172 ? 21.90300 -27.95800 12.99400 1.000 50.87973 172 SER E CA 1
ATOM 7530 C C . SER E 1 172 ? 23.21400 -27.48500 12.39500 1.000 59.61910 172 SER E C 1
ATOM 7531 O O . SER E 1 172 ? 24.16700 -28.25900 12.27200 1.000 63.34588 172 SER E O 1
ATOM 7534 N N . SER E 1 173 ? 23.26000 -26.21400 12.02600 1.000 55.02072 173 SER E N 1
ATOM 7535 C CA . SER E 1 173 ? 24.36400 -25.72000 11.22300 1.000 56.92151 173 SER E CA 1
ATOM 7536 C C . SER E 1 173 ? 24.36500 -24.20100 11.31800 1.000 58.27298 173 SER E C 1
ATOM 7537 O O . SER E 1 173 ? 23.35200 -23.59000 11.67600 1.000 53.56045 173 SER E O 1
ATOM 7540 N N . VAL E 1 174 ? 25.51400 -23.59700 11.01100 1.000 47.15039 174 VAL E N 1
ATOM 7541 C CA . VAL E 1 174 ? 25.68300 -22.15900 11.15400 1.000 51.32689 174 VAL E CA 1
ATOM 7542 C C . VAL E 1 174 ? 26.36700 -21.59100 9.91700 1.000 58.71912 174 VAL E C 1
ATOM 7543 O O . VAL E 1 174 ? 27.43900 -22.04900 9.51500 1.000 64.38062 174 VAL E O 1
ATOM 7547 N N . THR E 1 175 ? 25.74800 -20.57700 9.33800 1.000 62.32460 175 THR E N 1
ATOM 7548 C CA . THR E 1 175 ? 26.27200 -19.85700 8.19400 1.000 59.29146 175 THR E CA 1
ATOM 7549 C C . THR E 1 175 ? 27.40800 -18.91800 8.62400 1.000 65.67812 175 THR E C 1
ATOM 7550 O O . THR E 1 175 ? 27.44100 -18.45100 9.76600 1.000 60.49782 175 THR E O 1
ATOM 7554 N N . PRO E 1 176 ? 28.38000 -18.65700 7.74000 1.000 68.84442 176 PRO E N 1
ATOM 7555 C CA . PRO E 1 176 ? 29.45000 -17.70800 8.11100 1.000 65.69107 176 PRO E CA 1
ATOM 7556 C C . PRO E 1 176 ? 28.95200 -16.30200 8.41800 1.000 63.35655 176 PRO E C 1
ATOM 7557 O O . PRO E 1 176 ? 29.59100 -15.59200 9.20900 1.000 60.79222 176 PRO E O 1
ATOM 7561 N N . SER E 1 177 ? 27.83000 -15.87500 7.82800 1.000 62.42935 177 SER E N 1
ATOM 7562 C CA . SER E 1 177 ? 27.22200 -14.58000 8.12500 1.000 62.35266 177 SER E CA 1
ATOM 7563 C C . SER E 1 177 ? 26.33000 -14.61300 9.36400 1.000 62.29009 177 SER E C 1
ATOM 7564 O O . SER E 1 177 ? 25.71100 -13.59100 9.68500 1.000 54.62278 177 SER E O 1
ATOM 7567 N N . GLY E 1 178 ? 26.23700 -15.75600 10.04200 1.000 58.98226 178 GLY E N 1
ATOM 7568 C CA . GLY E 1 178 ? 25.59400 -15.84500 11.33700 1.000 59.75496 178 GLY E CA 1
ATOM 7569 C C . GLY E 1 178 ? 24.20100 -16.44400 11.37300 1.000 55.60264 178 GLY E C 1
ATOM 7570 O O . GLY E 1 178 ? 23.51500 -16.28300 12.38800 1.000 52.92615 178 GLY E O 1
ATOM 7571 N N . VAL E 1 179 ? 23.76700 -17.12700 10.31700 1.000 53.69929 179 VAL E N 1
ATOM 7572 C CA . VAL E 1 179 ? 22.42200 -17.68900 10.24600 1.000 48.66742 179 VAL E CA 1
ATOM 7573 C C . VAL E 1 179 ? 22.43800 -19.12100 10.75900 1.000 51.89399 179 VAL E C 1
ATOM 7574 O O . VAL E 1 179 ? 23.27600 -19.93300 10.34000 1.000 53.97780 179 VAL E O 1
ATOM 7578 N N . ILE E 1 180 ? 21.51000 -19.44100 11.65900 1.000 49.40238 180 ILE E N 1
ATOM 7579 C CA . ILE E 1 180 ? 21.38700 -20.78700 12.20100 1.000 42.47715 180 ILE E CA 1
ATOM 7580 C C . ILE E 1 180 ? 20.42800 -21.57200 11.32500 1.000 48.57715 180 ILE E C 1
ATOM 7581 O O . ILE E 1 180 ? 19.27600 -21.16500 11.13100 1.000 44.79517 180 ILE E O 1
ATOM 7586 N N . ILE E 1 181 ? 20.89900 -22.69400 10.78400 1.000 48.52843 181 ILE E N 1
ATOM 7587 C CA . ILE E 1 181 ? 20.03500 -23.65300 10.10500 1.000 43.55715 181 ILE E CA 1
ATOM 7588 C C . ILE E 1 181 ? 19.69500 -24.74500 11.09800 1.000 50.26827 181 ILE E C 1
ATOM 7589 O O . ILE E 1 181 ? 20.58400 -25.27000 11.78600 1.000 51.22374 181 ILE E O 1
ATOM 7594 N N . ALA E 1 182 ? 18.40800 -25.06400 11.20000 1.000 45.29165 182 ALA E N 1
ATOM 7595 C CA . ALA E 1 182 ? 17.93100 -26.02000 12.19000 1.000 48.17455 182 ALA E CA 1
ATOM 7596 C C . ALA E 1 182 ? 16.79300 -26.80900 11.58300 1.000 47.94956 182 ALA E C 1
ATOM 7597 O O . ALA E 1 182 ? 15.78600 -26.23300 11.16000 1.000 50.66995 182 ALA E O 1
ATOM 7599 N N . ASN E 1 183 ? 16.95000 -28.12000 11.56700 1.000 47.95637 183 ASN E N 1
ATOM 7600 C CA . ASN E 1 183 ? 16.00000 -29.03200 10.95600 1.000 54.23088 183 ASN E CA 1
ATOM 7601 C C . ASN E 1 183 ? 15.38200 -29.86900 12.06800 1.000 49.28997 183 ASN E C 1
ATOM 7602 O O . ASN E 1 183 ? 16.10600 -30.57600 12.77200 1.000 49.43378 183 ASN E O 1
ATOM 7607 N N . TYR E 1 184 ? 14.05800 -29.76600 12.25200 1.000 44.34019 184 TYR E N 1
ATOM 7608 C CA . TYR E 1 184 ? 13.34700 -30.47400 13.31400 1.000 42.30877 184 TYR E CA 1
ATOM 7609 C C . TYR E 1 184 ? 12.36700 -31.47600 12.73100 1.000 48.32713 184 TYR E C 1
ATOM 7610 O O . TYR E 1 184 ? 11.80100 -31.26900 11.65200 1.000 52.58231 184 TYR E O 1
ATOM 7619 N N . LYS E 1 185 ? 12.09400 -32.49900 13.53500 1.000 42.04617 185 LYS E N 1
ATOM 7620 C CA . LYS E 1 185 ? 11.07600 -33.50100 13.16900 1.000 45.23413 185 LYS E CA 1
ATOM 7621 C C . LYS E 1 185 ? 10.06200 -33.54200 14.31100 1.000 46.45713 185 LYS E C 1
ATOM 7622 O O . LYS E 1 185 ? 10.48500 -33.43100 15.45900 1.000 47.18313 185 LYS E O 1
ATOM 7628 N N . ARG E 1 186 ? 8.78200 -33.71000 13.99100 1.000 43.20258 186 ARG E N 1
ATOM 7629 C CA . ARG E 1 186 ? 7.72400 -33.78900 15.02500 1.000 45.36805 186 ARG E CA 1
ATOM 7630 C C . ARG E 1 186 ? 8.05200 -34.95900 15.94000 1.000 48.11529 186 ARG E C 1
ATOM 7631 O O . ARG E 1 186 ? 8.42100 -36.01500 15.42200 1.000 53.35902 186 ARG E O 1
ATOM 7639 N N . ALA E 1 187 ? 7.87600 -34.77500 17.24200 1.000 47.02788 187 ALA E N 1
ATOM 7640 C CA . ALA E 1 187 ? 8.30500 -35.84600 18.15600 1.000 51.03960 187 ALA E CA 1
ATOM 7641 C C . ALA E 1 187 ? 7.56100 -35.85100 19.48500 1.000 58.65988 187 ALA E C 1
ATOM 7642 O O . ALA E 1 187 ? 8.17200 -35.46900 20.47500 1.000 69.04390 187 ALA E O 1
ATOM 7644 N N . GLY E 1 188 ? 6.30600 -36.25500 19.52100 1.000 46.82368 188 GLY E N 1
ATOM 7645 C CA . GLY E 1 188 ? 5.68900 -36.42900 20.84800 1.000 52.56092 188 GLY E CA 1
ATOM 7646 C C . GLY E 1 188 ? 5.02300 -35.23400 21.49200 1.000 53.10035 188 GLY E C 1
ATOM 7647 O O . GLY E 1 188 ? 5.04900 -34.14400 20.92400 1.000 49.14321 188 GLY E O 1
ATOM 7648 N N . GLU E 1 189 ? 4.48100 -35.45200 22.68500 1.000 54.26688 189 GLU E N 1
ATOM 7649 C CA . GLU E 1 189 ? 3.71000 -34.40200 23.38800 1.000 53.69458 189 GLU E CA 1
ATOM 7650 C C . GLU E 1 189 ? 4.59000 -33.63200 24.36600 1.000 51.39677 189 GLU E C 1
ATOM 7651 O O . GLU E 1 189 ? 5.61000 -34.17300 24.80700 1.000 46.76351 189 GLU E O 1
ATOM 7657 N N . VAL E 1 190 ? 4.16000 -32.42000 24.69800 1.000 48.73013 190 VAL E N 1
ATOM 7658 C CA . VAL E 1 190 ? 4.95700 -31.55600 25.60600 1.000 48.95365 190 VAL E CA 1
ATOM 7659 C C . VAL E 1 190 ? 4.88400 -32.12700 27.01600 1.000 48.53768 190 VAL E C 1
ATOM 7660 O O . VAL E 1 190 ? 3.77500 -32.30900 27.52300 1.000 51.47386 190 VAL E O 1
ATOM 7664 N N . LYS E 1 191 ? 6.04100 -32.41900 27.58800 1.000 46.88594 191 LYS E N 1
ATOM 7665 C CA . LYS E 1 191 ? 6.09200 -32.88300 28.96600 1.000 46.87919 191 LYS E CA 1
ATOM 7666 C C . LYS E 1 191 ? 6.77700 -31.83000 29.82800 1.000 49.59059 191 LYS E C 1
ATOM 7667 O O . LYS E 1 191 ? 7.59700 -31.04200 29.34200 1.000 38.63197 191 LYS E O 1
ATOM 7673 N N . THR E 1 192 ? 6.42500 -31.82200 31.11400 1.000 45.43664 192 THR E N 1
ATOM 7674 C CA . THR E 1 192 ? 6.92000 -30.84200 32.06900 1.000 46.49445 192 THR E CA 1
ATOM 7675 C C . THR E 1 192 ? 7.43900 -31.53400 33.32500 1.000 52.35675 192 THR E C 1
ATOM 7676 O O . THR E 1 192 ? 7.09500 -32.68200 33.62000 1.000 54.75124 192 THR E O 1
ATOM 7680 N N . GLY E 1 193 ? 8.27000 -30.81900 34.06500 1.000 54.52009 193 GLY E N 1
ATOM 7681 C CA . GLY E 1 193 ? 8.71400 -31.26500 35.37200 1.000 53.41712 193 GLY E CA 1
ATOM 7682 C C . GLY E 1 193 ? 9.40200 -30.14100 36.14700 1.000 58.51079 193 GLY E C 1
ATOM 7683 O O . GLY E 1 193 ? 9.16500 -28.95400 35.91300 1.000 53.77650 193 GLY E O 1
ATOM 7684 N N . THR E 1 194 ? 10.27900 -30.52500 37.07300 1.000 61.71094 194 THR E N 1
ATOM 7685 C CA . THR E 1 194 ? 10.95600 -29.58400 37.95400 1.000 59.62743 194 THR E CA 1
ATOM 7686 C C . THR E 1 194 ? 12.46000 -29.70700 37.74400 1.000 62.12353 194 THR E C 1
ATOM 7687 O O . THR E 1 194 ? 13.04100 -30.77300 37.98000 1.000 63.71891 194 THR E O 1
ATOM 7691 N N . VAL E 1 195 ? 13.08700 -28.62100 37.30200 1.000 63.36540 195 VAL E N 1
ATOM 7692 C CA . VAL E 1 195 ? 14.52600 -28.61600 37.03900 1.000 62.90588 195 VAL E CA 1
ATOM 7693 C C . VAL E 1 195 ? 15.30800 -28.62400 38.35200 1.000 62.49358 195 VAL E C 1
ATOM 7694 O O . VAL E 1 195 ? 14.71600 -28.66700 39.43500 1.000 70.16045 195 VAL E O 1
ATOM 7698 N N . MET F 1 1 ? -54.97600 2.70000 31.29500 1.000 67.55857 1 MET F N 1
ATOM 7699 C CA . MET F 1 1 ? -56.02100 1.97600 30.58400 1.000 59.06457 1 MET F CA 1
ATOM 7700 C C . MET F 1 1 ? -55.91700 0.47300 30.85700 1.000 61.96708 1 MET F C 1
ATOM 7701 O O . MET F 1 1 ? -55.04300 -0.22500 30.32500 1.000 55.41029 1 MET F O 1
ATOM 7706 N N . ARG F 1 2 ? -56.81200 -0.01400 31.71200 1.000 55.27241 2 ARG F N 1
ATOM 7707 C CA . ARG F 1 2 ? -56.96200 -1.44600 31.90100 1.000 51.93355 2 ARG F CA 1
ATOM 7708 C C . ARG F 1 2 ? -57.65700 -2.06700 30.70500 1.000 49.37168 2 ARG F C 1
ATOM 7709 O O . ARG F 1 2 ? -58.49200 -1.44100 30.04400 1.000 50.36674 2 ARG F O 1
ATOM 7717 N N . LYS F 1 3 ? -57.28500 -3.30800 30.42300 1.000 47.87006 3 LYS F N 1
ATOM 7718 C CA . LYS F 1 3 ? -57.94700 -4.12300 29.41900 1.000 45.41656 3 LYS F CA 1
ATOM 7719 C C . LYS F 1 3 ? -59.14700 -4.83900 30.04800 1.000 45.27265 3 LYS F C 1
ATOM 7720 O O . LYS F 1 3 ? -59.06500 -5.32900 31.18500 1.000 41.69490 3 LYS F O 1
ATOM 7726 N N . ILE F 1 4 ? -60.26400 -4.89600 29.31500 1.000 41.70049 4 ILE F N 1
ATOM 7727 C CA . ILE F 1 4 ? -61.44300 -5.65200 29.75500 1.000 42.67440 4 ILE F CA 1
ATOM 7728 C C . ILE F 1 4 ? -61.63800 -6.85500 28.84300 1.000 32.88010 4 ILE F C 1
ATOM 7729 O O . ILE F 1 4 ? -61.72100 -6.72300 27.61400 1.000 37.33147 4 ILE F O 1
ATOM 7734 N N . THR F 1 5 ? -61.71400 -8.02700 29.45600 1.000 34.06679 5 THR F N 1
ATOM 7735 C CA . THR F 1 5 ? -61.93900 -9.28800 28.76900 1.000 35.79907 5 THR F CA 1
ATOM 7736 C C . THR F 1 5 ? -63.26100 -9.84600 29.25100 1.000 42.37367 5 THR F C 1
ATOM 7737 O O . THR F 1 5 ? -63.46500 -9.95800 30.46100 1.000 39.07788 5 THR F O 1
ATOM 7741 N N . VAL F 1 6 ? -64.15100 -10.19900 28.32000 1.000 39.19976 6 VAL F N 1
ATOM 7742 C CA . VAL F 1 6 ? -65.38300 -10.90700 28.64300 1.000 35.24318 6 VAL F CA 1
ATOM 7743 C C . VAL F 1 6 ? -65.15700 -12.38500 28.38300 1.000 34.14211 6 VAL F C 1
ATOM 7744 O O . VAL F 1 6 ? -64.78100 -12.76700 27.27100 1.000 38.14432 6 VAL F O 1
ATOM 7748 N N . LEU F 1 7 ? -65.41900 -13.21600 29.38400 1.000 32.52678 7 LEU F N 1
ATOM 7749 C CA . LEU F 1 7 ? -65.33400 -14.66400 29.27000 1.000 35.57282 7 LEU F CA 1
ATOM 7750 C C . LEU F 1 7 ? -66.74300 -15.22800 29.36700 1.000 35.64957 7 LEU F C 1
ATOM 7751 O O . LEU F 1 7 ? -67.47800 -14.89800 30.30100 1.000 34.52194 7 LEU F O 1
ATOM 7756 N N . SER F 1 8 ? -67.11800 -16.07300 28.41100 1.000 30.99601 8 SER F N 1
ATOM 7757 C CA . SER F 1 8 ? -68.49600 -16.54400 28.38100 1.000 38.40623 8 SER F CA 1
ATOM 7758 C C . SER F 1 8 ? -68.58200 -17.97000 27.86900 1.000 39.45023 8 SER F C 1
ATOM 7759 O O . SER F 1 8 ? -67.90800 -18.33300 26.89100 1.000 40.43732 8 SER F O 1
ATOM 7762 N N . PHE F 1 9 ? -69.42300 -18.76800 28.53400 1.000 32.89692 9 PHE F N 1
ATOM 7763 C CA . PHE F 1 9 ? -69.86600 -20.04200 27.98700 1.000 37.18207 9 PHE F CA 1
ATOM 7764 C C . PHE F 1 9 ? -71.16800 -19.79600 27.22800 1.000 38.48654 9 PHE F C 1
ATOM 7765 O O . PHE F 1 9 ? -72.15200 -19.34700 27.82100 1.000 34.46259 9 PHE F O 1
ATOM 7773 N N . ILE F 1 10 ? -71.19200 -20.11200 25.93300 1.000 34.58297 10 ILE F N 1
ATOM 7774 C CA . ILE F 1 10 ? -72.38500 -19.89500 25.12200 1.000 35.51333 10 ILE F CA 1
ATOM 7775 C C . ILE F 1 10 ? -72.71300 -21.14400 24.32600 1.000 37.53715 10 ILE F C 1
ATOM 7776 O O . ILE F 1 10 ? -71.83300 -21.94800 24.00300 1.000 34.77056 10 ILE F O 1
ATOM 7781 N N . THR F 1 11 ? -73.99800 -21.29300 23.99900 1.000 33.37722 11 THR F N 1
ATOM 7782 C CA . THR F 1 11 ? -74.44700 -22.30500 23.06400 1.000 33.08645 11 THR F CA 1
ATOM 7783 C C . THR F 1 11 ? -74.19500 -21.86700 21.63200 1.000 35.63705 11 THR F C 1
ATOM 7784 O O . THR F 1 11 ? -73.84400 -20.71300 21.33800 1.000 33.68777 11 THR F O 1
ATOM 7788 N N . LEU F 1 12 ? -74.44900 -22.81400 20.72700 1.000 41.32181 12 LEU F N 1
ATOM 7789 C CA . LEU F 1 12 ? -74.26700 -22.55900 19.30600 1.000 37.09482 12 LEU F CA 1
ATOM 7790 C C . LEU F 1 12 ? -75.10900 -21.37600 18.85600 1.000 40.95988 12 LEU F C 1
ATOM 7791 O O . LEU F 1 12 ? -74.66500 -20.58100 18.01500 1.000 36.25440 12 LEU F O 1
ATOM 7796 N N . ASP F 1 13 ? -76.32100 -21.22600 19.42600 1.000 33.63794 13 ASP F N 1
ATOM 7797 C CA . ASP F 1 13 ? -77.22000 -20.11900 19.09400 1.000 37.55474 13 ASP F CA 1
ATOM 7798 C C . ASP F 1 13 ? -77.10000 -18.93000 20.05000 1.000 43.57121 13 ASP F C 1
ATOM 7799 O O . ASP F 1 13 ? -77.91200 -18.00200 19.97000 1.000 43.24344 13 ASP F O 1
ATOM 7804 N N . GLY F 1 14 ? -76.10100 -18.91400 20.93200 1.000 40.76255 14 GLY F N 1
ATOM 7805 C CA . GLY F 1 14 ? -75.74500 -17.69800 21.64100 1.000 36.15567 14 GLY F CA 1
ATOM 7806 C C . GLY F 1 14 ? -76.34000 -17.50600 23.02100 1.000 38.31370 14 GLY F C 1
ATOM 7807 O O . GLY F 1 14 ? -76.14500 -16.43800 23.61300 1.000 36.71760 14 GLY F O 1
ATOM 7808 N N . VAL F 1 15 ? -77.02800 -18.49800 23.55200 1.000 30.76617 15 VAL F N 1
ATOM 7809 C CA . VAL F 1 15 ? -77.56300 -18.44900 24.90600 1.000 35.79460 15 VAL F CA 1
ATOM 7810 C C . VAL F 1 15 ? -76.45300 -18.66600 25.94300 1.000 36.72655 15 VAL F C 1
ATOM 7811 O O . VAL F 1 15 ? -75.53800 -19.47600 25.75400 1.000 34.25818 15 VAL F O 1
ATOM 7815 N N . MET F 1 16 ? -76.53600 -17.94000 27.05500 1.000 34.80544 16 MET F N 1
ATOM 7816 C CA . MET F 1 16 ? -75.52700 -17.97000 28.10300 1.000 34.78526 16 MET F CA 1
ATOM 7817 C C . MET F 1 16 ? -76.13500 -18.14800 29.48600 1.000 39.45402 16 MET F C 1
ATOM 7818 O O . MET F 1 16 ? -75.38200 -18.28100 30.45700 1.000 40.91625 16 MET F O 1
ATOM 7823 N N . GLN F 1 17 ? -77.46600 -18.22200 29.58700 1.000 36.32800 17 GLN F N 1
ATOM 7824 C CA . GLN F 1 17 ? -78.15400 -18.30200 30.86800 1.000 34.42673 17 GLN F CA 1
ATOM 7825 C C . GLN F 1 17 ? -77.80400 -19.58000 31.61100 1.000 30.38213 17 GLN F C 1
ATOM 7826 O O . GLN F 1 17 ? -77.82100 -20.66800 31.03100 1.000 32.72137 17 GLN F O 1
ATOM 7832 N N . ALA F 1 18 ? -77.53100 -19.44300 32.90800 1.000 31.48008 18 ALA F N 1
ATOM 7833 C CA . ALA F 1 18 ? -77.48500 -20.56800 33.83900 1.000 34.61097 18 ALA F CA 1
ATOM 7834 C C . ALA F 1 18 ? -76.69300 -21.77200 33.32100 1.000 32.02879 18 ALA F C 1
ATOM 7835 O O . ALA F 1 18 ? -77.22200 -22.88400 33.25700 1.000 40.59278 18 ALA F O 1
ATOM 7837 N N . PRO F 1 19 ? -75.42600 -21.58300 32.93600 1.000 37.33281 19 PRO F N 1
ATOM 7838 C CA . PRO F 1 19 ? -74.63900 -22.73200 32.42700 1.000 39.97318 19 PRO F CA 1
ATOM 7839 C C . PRO F 1 19 ? -74.40400 -23.83400 33.45100 1.000 39.40837 19 PRO F C 1
ATOM 7840 O O . PRO F 1 19 ? -74.21900 -25.00500 33.07000 1.000 36.26657 19 PRO F O 1
ATOM 7844 N N . GLY F 1 20 ? -74.40400 -23.48900 34.73700 1.000 43.63596 20 GLY F N 1
ATOM 7845 C CA . GLY F 1 20 ? -73.84600 -24.33700 35.77600 1.000 46.42883 20 GLY F CA 1
ATOM 7846 C C . GLY F 1 20 ? -74.76300 -25.33300 36.46300 1.000 49.02143 20 GLY F C 1
ATOM 7847 O O . GLY F 1 20 ? -74.28200 -26.38900 36.88600 1.000 55.11263 20 GLY F O 1
ATOM 7848 N N . GLY F 1 21 ? -76.06300 -25.03900 36.60900 1.000 46.72475 21 GLY F N 1
ATOM 7849 C CA . GLY F 1 21 ? -76.94700 -25.96700 37.28300 1.000 42.94857 21 GLY F CA 1
ATOM 7850 C C . GLY F 1 21 ? -78.40300 -25.59700 37.16800 1.000 44.54678 21 GLY F C 1
ATOM 7851 O O . GLY F 1 21 ? -78.73200 -24.48200 36.76500 1.000 46.63128 21 GLY F O 1
ATOM 7852 N N . PRO F 1 22 ? -79.31100 -26.51200 37.54600 1.000 43.05338 22 PRO F N 1
ATOM 7853 C CA . PRO F 1 22 ? -80.74200 -26.28100 37.27500 1.000 45.39692 22 PRO F CA 1
ATOM 7854 C C . PRO F 1 22 ? -81.34300 -25.15100 38.06300 1.000 45.18995 22 PRO F C 1
ATOM 7855 O O . PRO F 1 22 ? -82.40900 -24.65800 37.67000 1.000 51.79578 22 PRO F O 1
ATOM 7859 N N . GLU F 1 23 ? -80.72500 -24.72700 39.16200 1.000 45.62187 23 GLU F N 1
ATOM 7860 C CA . GLU F 1 23 ? -81.27000 -23.63900 39.97100 1.000 48.24772 23 GLU F CA 1
ATOM 7861 C C . GLU F 1 23 ? -80.47700 -22.34400 39.83800 1.000 49.03837 23 GLU F C 1
ATOM 7862 O O . GLU F 1 23 ? -80.79100 -21.36900 40.52900 1.000 49.45800 23 GLU F O 1
ATOM 7868 N N . GLU F 1 24 ? -79.45500 -22.30500 38.98000 1.000 42.66936 24 GLU F N 1
ATOM 7869 C CA . GLU F 1 24 ? -78.62500 -21.10700 38.89900 1.000 47.91452 24 GLU F CA 1
ATOM 7870 C C . GLU F 1 24 ? -79.46000 -19.87600 38.52000 1.000 46.15153 24 GLU F C 1
ATOM 7871 O O . GLU F 1 24 ? -79.36800 -18.83200 39.17800 1.000 41.74691 24 GLU F O 1
ATOM 7877 N N . ASP F 1 25 ? -80.29100 -19.98100 37.46600 1.000 44.58838 25 ASP F N 1
ATOM 7878 C CA . ASP F 1 25 ? -81.12700 -18.84900 37.04300 1.000 42.79417 25 ASP F CA 1
ATOM 7879 C C . ASP F 1 25 ? -82.31300 -19.38400 36.23300 1.000 46.79763 25 ASP F C 1
ATOM 7880 O O . ASP F 1 25 ? -82.19600 -19.57400 35.01700 1.000 45.33978 25 ASP F O 1
ATOM 7885 N N . THR F 1 26 ? -83.46000 -19.52300 36.88900 1.000 43.31394 26 THR F N 1
ATOM 7886 C CA . THR F 1 26 ? -84.66300 -20.04300 36.25100 1.000 47.60545 26 THR F CA 1
ATOM 7887 C C . THR F 1 26 ? -85.53000 -18.95900 35.61500 1.000 48.25063 26 THR F C 1
ATOM 7888 O O . THR F 1 26 ? -86.59400 -19.28000 35.07500 1.000 47.58634 26 THR F O 1
ATOM 7892 N N . SER F 1 27 ? -85.10800 -17.69900 35.64800 1.000 42.79046 27 SER F N 1
ATOM 7893 C CA . SER F 1 27 ? -85.95400 -16.61900 35.16100 1.000 45.80869 27 SER F CA 1
ATOM 7894 C C . SER F 1 27 ? -86.39400 -16.83100 33.70900 1.000 50.22069 27 SER F C 1
ATOM 7895 O O . SER F 1 27 ? -85.72400 -17.49700 32.90600 1.000 44.65762 27 SER F O 1
ATOM 7898 N N . GLY F 1 28 ? -87.56100 -16.27200 33.38900 1.000 45.60090 28 GLY F N 1
ATOM 7899 C CA . GLY F 1 28 ? -88.11600 -16.38700 32.05500 1.000 43.24772 28 GLY F CA 1
ATOM 7900 C C . GLY F 1 28 ? -88.64400 -17.76000 31.72300 1.000 49.47479 28 GLY F C 1
ATOM 7901 O O . GLY F 1 28 ? -88.86500 -18.05500 30.54800 1.000 47.41920 28 GLY F O 1
ATOM 7902 N N . GLY F 1 29 ? -88.85100 -18.61500 32.72400 1.000 47.92820 29 GLY F N 1
ATOM 7903 C CA . GLY F 1 29 ? -89.17400 -19.99900 32.44100 1.000 49.29036 29 GLY F CA 1
ATOM 7904 C C . GLY F 1 29 ? -88.04800 -20.80600 31.82300 1.000 55.85104 29 GLY F C 1
ATOM 7905 O O . GLY F 1 29 ? -88.32000 -21.82000 31.16800 1.000 55.27135 29 GLY F O 1
ATOM 7906 N N . PHE F 1 30 ? -86.78500 -20.39300 32.00800 1.000 44.46445 30 PHE F N 1
ATOM 7907 C CA . PHE F 1 30 ? -85.65700 -21.12500 31.43300 1.000 42.53866 30 PHE F CA 1
ATOM 7908 C C . PHE F 1 30 ? -85.52300 -22.48100 32.10400 1.000 41.14291 30 PHE F C 1
ATOM 7909 O O . PHE F 1 30 ? -85.34100 -22.56400 33.32400 1.000 40.20982 30 PHE F O 1
ATOM 7917 N N . LYS F 1 31 ? -85.55600 -23.53600 31.29600 1.000 40.84059 31 LYS F N 1
ATOM 7918 C CA . LYS F 1 31 ? -85.58500 -24.90300 31.80100 1.000 47.75531 31 LYS F CA 1
ATOM 7919 C C . LYS F 1 31 ? -84.25500 -25.63400 31.70000 1.000 43.44848 31 LYS F C 1
ATOM 7920 O O . LYS F 1 31 ? -84.15400 -26.73600 32.22300 1.000 49.00344 31 LYS F O 1
ATOM 7926 N N . TYR F 1 32 ? -83.23800 -25.07900 31.03500 1.000 42.61313 32 TYR F N 1
ATOM 7927 C CA . TYR F 1 32 ? -82.04200 -25.85400 30.72400 1.000 42.47049 32 TYR F CA 1
ATOM 7928 C C . TYR F 1 32 ? -80.81700 -25.42700 31.53100 1.000 43.44481 32 TYR F C 1
ATOM 7929 O O . TYR F 1 32 ? -79.68600 -25.55400 31.05200 1.000 44.47007 32 TYR F O 1
ATOM 7938 N N . GLY F 1 33 ? -81.01600 -24.90300 32.74300 1.000 40.53653 33 GLY F N 1
ATOM 7939 C CA . GLY F 1 33 ? -79.88400 -24.59100 33.59400 1.000 36.99592 33 GLY F CA 1
ATOM 7940 C C . GLY F 1 33 ? -79.02600 -25.81900 33.81000 1.000 41.01222 33 GLY F C 1
ATOM 7941 O O . GLY F 1 33 ? -79.55500 -26.90400 34.07900 1.000 40.73848 33 GLY F O 1
ATOM 7942 N N . GLY F 1 34 ? -77.70600 -25.67500 33.66700 1.000 43.58884 34 GLY F N 1
ATOM 7943 C CA . GLY F 1 34 ? -76.80400 -26.80000 33.77500 1.000 37.46177 34 GLY F CA 1
ATOM 7944 C C . GLY F 1 34 ? -76.42300 -27.44100 32.46000 1.000 44.10592 34 GLY F C 1
ATOM 7945 O O . GLY F 1 34 ? -75.80900 -28.52000 32.46900 1.000 39.86331 34 GLY F O 1
ATOM 7946 N N . TRP F 1 35 ? -76.74300 -26.80200 31.33100 1.000 37.34337 35 TRP F N 1
ATOM 7947 C CA . TRP F 1 35 ? -76.48300 -27.37400 30.01700 1.000 37.70790 35 TRP F CA 1
ATOM 7948 C C . TRP F 1 35 ? -75.00400 -27.50800 29.68000 1.000 36.63715 35 TRP F C 1
ATOM 7949 O O . TRP F 1 35 ? -74.69000 -28.15300 28.67900 1.000 39.36297 35 TRP F O 1
ATOM 7960 N N . THR F 1 36 ? -74.09200 -26.86700 30.40900 1.000 38.08798 36 THR F N 1
ATOM 7961 C CA . THR F 1 36 ? -72.69300 -27.18200 30.14400 1.000 42.74587 36 THR F CA 1
ATOM 7962 C C . THR F 1 36 ? -72.25000 -28.46700 30.82700 1.000 44.62326 36 THR F C 1
ATOM 7963 O O . THR F 1 36 ? -71.19100 -28.99600 30.47000 1.000 46.69754 36 THR F O 1
ATOM 7967 N N . ALA F 1 37 ? -73.03400 -28.99200 31.77200 1.000 42.32100 37 ALA F N 1
ATOM 7968 C CA . ALA F 1 37 ? -72.55400 -30.13300 32.55700 1.000 47.90152 37 ALA F CA 1
ATOM 7969 C C . ALA F 1 37 ? -72.14600 -31.34300 31.71500 1.000 48.24514 37 ALA F C 1
ATOM 7970 O O . ALA F 1 37 ? -71.06100 -31.89500 31.96800 1.000 50.50075 37 ALA F O 1
ATOM 7972 N N . PRO F 1 38 ? -72.91900 -31.80600 30.72100 1.000 45.41278 38 PRO F N 1
ATOM 7973 C CA . PRO F 1 38 ? -72.48800 -33.00100 29.97900 1.000 43.22750 38 PRO F CA 1
ATOM 7974 C C . PRO F 1 38 ? -71.21900 -32.80700 29.15600 1.000 46.73932 38 PRO F C 1
ATOM 7975 O O . PRO F 1 38 ? -70.76000 -33.76600 28.53400 1.000 48.72482 38 PRO F O 1
ATOM 7979 N N . TYR F 1 39 ? -70.62800 -31.61400 29.11300 1.000 47.39801 39 TYR F N 1
ATOM 7980 C CA . TYR F 1 39 ? -69.44200 -31.37600 28.29800 1.000 48.98855 39 TYR F CA 1
ATOM 7981 C C . TYR F 1 39 ? -68.20900 -31.06400 29.13000 1.000 51.57180 39 TYR F C 1
ATOM 7982 O O . TYR F 1 39 ? -67.13200 -30.84300 28.56700 1.000 52.30009 39 TYR F O 1
ATOM 7991 N N . GLU F 1 40 ? -68.33900 -31.03600 30.45000 1.000 51.56719 40 GLU F N 1
ATOM 7992 C CA . GLU F 1 40 ? -67.28700 -30.59400 31.35200 1.000 59.94113 40 GLU F CA 1
ATOM 7993 C C . GLU F 1 40 ? -66.93300 -31.74300 32.28600 1.000 65.97766 40 GLU F C 1
ATOM 7994 O O . GLU F 1 40 ? -67.82600 -32.37600 32.85800 1.000 63.49865 40 GLU F O 1
ATOM 8000 N N . ASP F 1 41 ? -65.64200 -32.00900 32.42400 1.000 71.80032 41 ASP F N 1
ATOM 8001 C CA . ASP F 1 41 ? -65.07200 -33.03300 33.29100 1.000 74.48144 41 ASP F CA 1
ATOM 8002 C C . ASP F 1 41 ? -64.08300 -32.37100 34.25100 1.000 79.46182 41 ASP F C 1
ATOM 8003 O O . ASP F 1 41 ? -63.89200 -31.14600 34.23400 1.000 78.34509 41 ASP F O 1
ATOM 8008 N N . GLU F 1 42 ? -63.44200 -33.18400 35.09400 1.000 81.41726 42 GLU F N 1
ATOM 8009 C CA . GLU F 1 42 ? -62.40900 -32.63000 35.97100 1.000 83.24720 42 GLU F CA 1
ATOM 8010 C C . GLU F 1 42 ? -61.17200 -32.20100 35.18200 1.000 76.06144 42 GLU F C 1
ATOM 8011 O O . GLU F 1 42 ? -60.44600 -31.29700 35.61200 1.000 78.04896 42 GLU F O 1
ATOM 8017 N N . VAL F 1 43 ? -60.92800 -32.83100 34.02600 1.000 75.76838 43 VAL F N 1
ATOM 8018 C CA . VAL F 1 43 ? -59.82200 -32.43400 33.15300 1.000 77.09594 43 VAL F CA 1
ATOM 8019 C C . VAL F 1 43 ? -60.10500 -31.09600 32.46800 1.000 79.57536 43 VAL F C 1
ATOM 8020 O O . VAL F 1 43 ? -59.20400 -30.25800 32.32300 1.000 75.81074 43 VAL F O 1
ATOM 8024 N N . SER F 1 44 ? -61.34800 -30.88100 32.00700 1.000 76.60524 44 SER F N 1
ATOM 8025 C CA . SER F 1 44 ? -61.66600 -29.63200 31.31600 1.000 70.67073 44 SER F CA 1
ATOM 8026 C C . SER F 1 44 ? -61.57000 -28.44500 32.26400 1.000 69.76507 44 SER F C 1
ATOM 8027 O O . SER F 1 44 ? -61.30300 -27.32200 31.82200 1.000 69.88575 44 SER F O 1
ATOM 8030 N N . GLY F 1 45 ? -61.77400 -28.67700 33.56800 1.000 72.61725 45 GLY F N 1
ATOM 8031 C CA . GLY F 1 45 ? -61.55600 -27.64400 34.56500 1.000 69.69340 45 GLY F CA 1
ATOM 8032 C C . GLY F 1 45 ? -60.15900 -27.06500 34.53500 1.000 73.33836 45 GLY F C 1
ATOM 8033 O O . GLY F 1 45 ? -59.96200 -25.92600 34.97200 1.000 72.79492 45 GLY F O 1
ATOM 8034 N N . LYS F 1 46 ? -59.18700 -27.81800 34.00100 1.000 76.40244 46 LYS F N 1
ATOM 8035 C CA . LYS F 1 46 ? -57.79200 -27.38500 33.93900 1.000 76.78892 46 LYS F CA 1
ATOM 8036 C C . LYS F 1 46 ? -57.54000 -26.42100 32.77700 1.000 74.39421 46 LYS F C 1
ATOM 8037 O O . LYS F 1 46 ? -56.89400 -25.36800 32.94400 1.000 73.47130 46 LYS F O 1
ATOM 8043 N N . ILE F 1 47 ? -58.08100 -26.72800 31.60100 1.000 69.31593 47 ILE F N 1
ATOM 8044 C CA . ILE F 1 47 ? -58.04600 -25.72900 30.54100 1.000 71.09871 47 ILE F CA 1
ATOM 8045 C C . ILE F 1 47 ? -58.76400 -24.46100 30.99900 1.000 70.32666 47 ILE F C 1
ATOM 8046 O O . ILE F 1 47 ? -58.43900 -23.34600 30.55300 1.000 66.05397 47 ILE F O 1
ATOM 8051 N N . MET F 1 48 ? -59.73200 -24.61400 31.91500 1.000 65.18774 48 MET F N 1
ATOM 8052 C CA . MET F 1 48 ? -60.42700 -23.47200 32.49000 1.000 61.74707 48 MET F CA 1
ATOM 8053 C C . MET F 1 48 ? -59.52200 -22.70600 33.44100 1.000 57.70548 48 MET F C 1
ATOM 8054 O O . MET F 1 48 ? -59.54300 -21.47000 33.46900 1.000 51.69784 48 MET F O 1
ATOM 8059 N N . GLU F 1 49 ? -58.71600 -23.41400 34.22900 1.000 53.71990 49 GLU F N 1
ATOM 8060 C CA . GLU F 1 49 ? -57.89900 -22.67100 35.17000 1.000 57.55199 49 GLU F CA 1
ATOM 8061 C C . GLU F 1 49 ? -56.77100 -21.93500 34.46800 1.000 52.30513 49 GLU F C 1
ATOM 8062 O O . GLU F 1 49 ? -56.23700 -20.97000 35.03100 1.000 47.93648 49 GLU F O 1
ATOM 8068 N N . LYS F 1 50 ? -56.45000 -22.32000 33.23200 1.000 49.47458 50 LYS F N 1
ATOM 8069 C CA . LYS F 1 50 ? -55.60600 -21.44200 32.41200 1.000 48.39287 50 LYS F CA 1
ATOM 8070 C C . LYS F 1 50 ? -56.25500 -20.06700 32.15700 1.000 53.69757 50 LYS F C 1
ATOM 8071 O O . LYS F 1 50 ? -55.54600 -19.11700 31.80700 1.000 51.63843 50 LYS F O 1
ATOM 8077 N N . GLN F 1 51 ? -57.57300 -19.93600 32.33100 1.000 48.04699 51 GLN F N 1
ATOM 8078 C CA . GLN F 1 51 ? -58.26700 -18.65400 32.20500 1.000 53.94049 51 GLN F CA 1
ATOM 8079 C C . GLN F 1 51 ? -58.40000 -17.90500 33.52600 1.000 50.89919 51 GLN F C 1
ATOM 8080 O O . GLN F 1 51 ? -58.98200 -16.81500 33.54800 1.000 47.07713 51 GLN F O 1
ATOM 8086 N N . MET F 1 52 ? -57.87500 -18.45800 34.61700 1.000 49.82038 52 MET F N 1
ATOM 8087 C CA . MET F 1 52 ? -58.15900 -17.97400 35.96000 1.000 44.71357 52 MET F CA 1
ATOM 8088 C C . MET F 1 52 ? -56.99700 -17.22000 36.58700 1.000 43.63153 52 MET F C 1
ATOM 8089 O O . MET F 1 52 ? -56.87200 -17.17700 37.81700 1.000 43.16143 52 MET F O 1
ATOM 8094 N N . LYS F 1 53 ? -56.15000 -16.61200 35.76800 1.000 43.82707 53 LYS F N 1
ATOM 8095 C CA . LYS F 1 53 ? -55.07700 -15.79300 36.30700 1.000 45.32277 53 LYS F CA 1
ATOM 8096 C C . LYS F 1 53 ? -55.66600 -14.68100 37.17000 1.000 46.46571 53 LYS F C 1
ATOM 8097 O O . LYS F 1 53 ? -56.66300 -14.06900 36.78700 1.000 46.60455 53 LYS F O 1
ATOM 8103 N N . PRO F 1 54 ? -55.07400 -14.38900 38.32300 1.000 50.72918 54 PRO F N 1
ATOM 8104 C CA . PRO F 1 54 ? -55.59000 -13.30100 39.16100 1.000 49.62937 54 PRO F CA 1
ATOM 8105 C C . PRO F 1 54 ? -55.73700 -11.99800 38.38300 1.000 51.49901 54 PRO F C 1
ATOM 8106 O O . PRO F 1 54 ? -54.82500 -11.56100 37.67200 1.000 48.67657 54 PRO F O 1
ATOM 8110 N N . ALA F 1 55 ? -56.92200 -11.39600 38.49700 1.000 50.46190 55 ALA F N 1
ATOM 8111 C CA . ALA F 1 55 ? -57.22900 -10.11200 37.88300 1.000 45.07069 55 ALA F CA 1
ATOM 8112 C C . ALA F 1 55 ? -58.09100 -9.33800 38.86700 1.000 40.80596 55 ALA F C 1
ATOM 8113 O O . ALA F 1 55 ? -58.33300 -9.79500 39.98700 1.000 39.73938 55 ALA F O 1
ATOM 8115 N N . ASP F 1 56 ? -58.52100 -8.14600 38.46000 1.000 41.69413 56 ASP F N 1
ATOM 8116 C CA . ASP F 1 56 ? -59.70100 -7.52300 39.04100 1.000 38.88633 56 ASP F CA 1
ATOM 8117 C C . ASP F 1 56 ? -60.91300 -7.92400 38.20100 1.000 40.63819 56 ASP F C 1
ATOM 8118 O O . ASP F 1 56 ? -60.76900 -8.38600 37.06800 1.000 39.28497 56 ASP F O 1
ATOM 8123 N N . TYR F 1 57 ? -62.11800 -7.73000 38.76400 1.000 41.96869 57 TYR F N 1
ATOM 8124 C CA . TYR F 1 57 ? -63.35000 -8.23200 38.16500 1.000 40.25380 57 TYR F CA 1
ATOM 8125 C C . TYR F 1 57 ? -64.40000 -7.13200 38.06000 1.000 42.53759 57 TYR F C 1
ATOM 8126 O O . TYR F 1 57 ? -64.47100 -6.22300 38.90000 1.000 39.41802 57 TYR F O 1
ATOM 8135 N N . LEU F 1 58 ? -65.18300 -7.21300 36.98800 1.000 37.93904 58 LEU F N 1
ATOM 8136 C CA . LEU F 1 58 ? -66.29600 -6.31000 36.73100 1.000 38.88670 58 LEU F CA 1
ATOM 8137 C C . LEU F 1 58 ? -67.50400 -7.19700 36.47000 1.000 42.50650 58 LEU F C 1
ATOM 8138 O O . LEU F 1 58 ? -67.52500 -7.94200 35.48000 1.000 40.55802 58 LEU F O 1
ATOM 8143 N N . LEU F 1 59 ? -68.48100 -7.16300 37.38300 1.000 36.86165 59 LEU F N 1
ATOM 8144 C CA . LEU F 1 59 ? -69.58700 -8.11100 37.37200 1.000 36.66359 59 LEU F CA 1
ATOM 8145 C C . LEU F 1 59 ? -70.90600 -7.37000 37.52300 1.000 37.18215 59 LEU F C 1
ATOM 8146 O O . LEU F 1 59 ? -70.97100 -6.35100 38.21200 1.000 36.20481 59 LEU F O 1
ATOM 8151 N N . GLY F 1 60 ? -71.95100 -7.88000 36.86900 1.000 39.43445 60 GLY F N 1
ATOM 8152 C CA . GLY F 1 60 ? -73.30200 -7.46200 37.20700 1.000 37.73620 60 GLY F CA 1
ATOM 8153 C C . GLY F 1 60 ? -73.71200 -8.00500 38.56200 1.000 32.36883 60 GLY F C 1
ATOM 8154 O O . GLY F 1 60 ? -73.20500 -9.03200 39.02400 1.000 30.55006 60 GLY F O 1
ATOM 8155 N N . ARG F 1 61 ? -74.64300 -7.30400 39.22700 1.000 32.71045 61 ARG F N 1
ATOM 8156 C CA . ARG F 1 61 ? -74.96500 -7.68900 40.60300 1.000 33.30341 61 ARG F CA 1
ATOM 8157 C C . ARG F 1 61 ? -75.50000 -9.11200 40.68900 1.000 28.79268 61 ARG F C 1
ATOM 8158 O O . ARG F 1 61 ? -75.22400 -9.82600 41.66400 1.000 33.86850 61 ARG F O 1
ATOM 8166 N N . LYS F 1 62 ? -76.27200 -9.55500 39.69900 1.000 30.54713 62 LYS F N 1
ATOM 8167 C CA . LYS F 1 62 ? -76.85100 -10.89900 39.80700 1.000 32.80676 62 LYS F CA 1
ATOM 8168 C C . LYS F 1 62 ? -75.78700 -11.98900 39.68700 1.000 34.74886 62 LYS F C 1
ATOM 8169 O O . LYS F 1 62 ? -75.83600 -12.99500 40.41900 1.000 33.86574 62 LYS F O 1
ATOM 8175 N N . THR F 1 63 ? -74.83300 -11.82400 38.75600 1.000 33.34747 63 THR F N 1
ATOM 8176 C CA . THR F 1 63 ? -73.71500 -12.76800 38.68000 1.000 38.37364 63 THR F CA 1
ATOM 8177 C C . THR F 1 63 ? -72.88100 -12.70700 39.94900 1.000 31.75929 63 THR F C 1
ATOM 8178 O O . THR F 1 63 ? -72.47400 -13.74100 40.48200 1.000 32.53689 63 THR F O 1
ATOM 8182 N N . PHE F 1 64 ? -72.62000 -11.49700 40.43600 1.000 32.23347 64 PHE F N 1
ATOM 8183 C CA . PHE F 1 64 ? -71.91800 -11.32100 41.70400 1.000 32.10052 64 PHE F CA 1
ATOM 8184 C C . PHE F 1 64 ? -72.56200 -12.11500 42.82800 1.000 39.30469 64 PHE F C 1
ATOM 8185 O O . PHE F 1 64 ? -71.86400 -12.76400 43.61200 1.000 39.37119 64 PHE F O 1
ATOM 8193 N N . GLU F 1 65 ? -73.89300 -12.07100 42.94400 1.000 37.54288 65 GLU F N 1
ATOM 8194 C CA . GLU F 1 65 ? -74.52100 -12.80500 44.03800 1.000 36.12778 65 GLU F CA 1
ATOM 8195 C C . GLU F 1 65 ? -74.47500 -14.29900 43.79100 1.000 39.00918 65 GLU F C 1
ATOM 8196 O O . GLU F 1 65 ? -74.35500 -15.07700 44.74100 1.000 39.00670 65 GLU F O 1
ATOM 8202 N N . ILE F 1 66 ? -74.63400 -14.72900 42.53500 1.000 36.15371 66 ILE F N 1
ATOM 8203 C CA . ILE F 1 66 ? -74.44300 -16.15300 42.24200 1.000 42.30709 66 ILE F CA 1
ATOM 8204 C C . ILE F 1 66 ? -73.03500 -16.59400 42.65900 1.000 43.68752 66 ILE F C 1
ATOM 8205 O O . ILE F 1 66 ? -72.85000 -17.64500 43.28500 1.000 42.72217 66 ILE F O 1
ATOM 8210 N N . PHE F 1 67 ? -72.02100 -15.78500 42.34400 1.000 38.48544 67 PHE F N 1
ATOM 8211 C CA . PHE F 1 67 ? -70.65800 -16.15800 42.71900 1.000 39.71876 67 PHE F CA 1
ATOM 8212 C C . PHE F 1 67 ? -70.48300 -16.13100 44.23300 1.000 41.60753 67 PHE F C 1
ATOM 8213 O O . PHE F 1 67 ? -69.79900 -16.99100 44.80400 1.000 43.97304 67 PHE F O 1
ATOM 8221 N N . ALA F 1 68 ? -71.08300 -15.13200 44.88900 1.000 39.95840 68 ALA F N 1
ATOM 8222 C CA . ALA F 1 68 ? -70.84700 -14.88500 46.30500 1.000 42.93132 68 ALA F CA 1
ATOM 8223 C C . ALA F 1 68 ? -71.27400 -16.06300 47.15100 1.000 41.18241 68 ALA F C 1
ATOM 8224 O O . ALA F 1 68 ? -70.71900 -16.27500 48.22500 1.000 42.44850 68 ALA F O 1
ATOM 8226 N N . SER F 1 69 ? -72.24300 -16.83800 46.69400 1.000 44.47263 69 SER F N 1
ATOM 8227 C CA . SER F 1 69 ? -72.67200 -17.98700 47.46800 1.000 45.65937 69 SER F CA 1
ATOM 8228 C C . SER F 1 69 ? -71.84500 -19.23700 47.18800 1.000 47.94866 69 SER F C 1
ATOM 8229 O O . SER F 1 69 ? -72.19300 -20.30300 47.69500 1.000 49.81509 69 SER F O 1
ATOM 8232 N N . TYR F 1 70 ? -70.84900 -19.17500 46.29900 1.000 49.38071 70 TYR F N 1
ATOM 8233 C CA . TYR F 1 70 ? -70.04400 -20.36300 46.02300 1.000 49.51612 70 TYR F CA 1
ATOM 8234 C C . TYR F 1 70 ? -68.54000 -20.12000 46.17700 1.000 47.71660 70 TYR F C 1
ATOM 8235 O O . TYR F 1 70 ? -67.87500 -20.77400 46.98800 1.000 49.65631 70 TYR F O 1
ATOM 8244 N N . TRP F 1 71 ? -68.00600 -19.14900 45.43600 1.000 44.54456 71 TRP F N 1
ATOM 8245 C CA . TRP F 1 71 ? -66.55600 -19.01500 45.33500 1.000 44.80964 71 TRP F CA 1
ATOM 8246 C C . TRP F 1 71 ? -65.83400 -18.69900 46.64700 1.000 46.98733 71 TRP F C 1
ATOM 8247 O O . TRP F 1 71 ? -64.66800 -19.11700 46.76700 1.000 49.26761 71 TRP F O 1
ATOM 8258 N N . PRO F 1 72 ? -66.42000 -18.01700 47.64300 1.000 50.01034 72 PRO F N 1
ATOM 8259 C CA . PRO F 1 72 ? -65.69300 -17.84500 48.91900 1.000 47.80558 72 PRO F CA 1
ATOM 8260 C C . PRO F 1 72 ? -65.33400 -19.16000 49.59700 1.000 57.07860 72 PRO F C 1
ATOM 8261 O O . PRO F 1 72 ? -64.37800 -19.19400 50.37900 1.000 55.90674 72 PRO F O 1
ATOM 8265 N N . GLU F 1 73 ? -66.06400 -20.23900 49.31500 1.000 55.76526 73 GLU F N 1
ATOM 8266 C CA . GLU F 1 73 ? -65.79000 -21.56500 49.86100 1.000 57.09715 73 GLU F CA 1
ATOM 8267 C C . GLU F 1 73 ? -64.89700 -22.40200 48.95300 1.000 59.79642 73 GLU F C 1
ATOM 8268 O O . GLU F 1 73 ? -64.76500 -23.60700 49.17300 1.000 62.33256 73 GLU F O 1
ATOM 8274 N N . HIS F 1 74 ? -64.34600 -21.82100 47.89700 1.000 53.10048 74 HIS F N 1
ATOM 8275 C CA . HIS F 1 74 ? -63.45900 -22.56300 47.02000 1.000 52.16558 74 HIS F CA 1
ATOM 8276 C C . HIS F 1 74 ? -62.29500 -21.68600 46.60100 1.000 52.32924 74 HIS F C 1
ATOM 8277 O O . HIS F 1 74 ? -61.90900 -21.64800 45.42900 1.000 49.04543 74 HIS F O 1
ATOM 8284 N N . ALA F 1 75 ? -61.76100 -20.92200 47.55400 1.000 51.92214 75 ALA F N 1
ATOM 8285 C CA . ALA F 1 75 ? -60.65500 -20.02300 47.27000 1.000 52.99889 75 ALA F CA 1
ATOM 8286 C C . ALA F 1 75 ? -59.38500 -20.77800 46.89200 1.000 57.66342 75 ALA F C 1
ATOM 8287 O O . ALA F 1 75 ? -58.46600 -20.17700 46.32900 1.000 57.19034 75 ALA F O 1
ATOM 8289 N N . ASP F 1 76 ? -59.30800 -22.07400 47.19800 1.000 57.79711 76 ASP F N 1
ATOM 8290 C CA . ASP F 1 76 ? -58.15700 -22.85600 46.75500 1.000 63.55636 76 ASP F CA 1
ATOM 8291 C C . ASP F 1 76 ? -58.21100 -23.09800 45.25300 1.000 62.62169 76 ASP F C 1
ATOM 8292 O O . ASP F 1 76 ? -57.17900 -23.04300 44.57300 1.000 60.01747 76 ASP F O 1
ATOM 8297 N N . PHE F 1 77 ? -59.40700 -23.37000 44.71800 1.000 59.81688 77 PHE F N 1
ATOM 8298 C CA . PHE F 1 77 ? -59.52900 -23.57400 43.28000 1.000 59.30664 77 PHE F CA 1
ATOM 8299 C C . PHE F 1 77 ? -59.35800 -22.26500 42.51500 1.000 59.64032 77 PHE F C 1
ATOM 8300 O O . PHE F 1 77 ? -58.71400 -22.23600 41.46000 1.000 57.56199 77 PHE F O 1
ATOM 8308 N N . TRP F 1 78 ? -59.93300 -21.17100 43.01700 1.000 55.58045 78 TRP F N 1
ATOM 8309 C CA . TRP F 1 78 ? -59.86500 -19.87700 42.34200 1.000 49.62618 78 TRP F CA 1
ATOM 8310 C C . TRP F 1 78 ? -59.48700 -18.81200 43.35300 1.000 54.42615 78 TRP F C 1
ATOM 8311 O O . TRP F 1 78 ? -60.34500 -18.05000 43.82100 1.000 52.30820 78 TRP F O 1
ATOM 8322 N N . PRO F 1 79 ? -58.21000 -18.73300 43.72300 1.000 54.43236 79 PRO F N 1
ATOM 8323 C CA . PRO F 1 79 ? -57.78000 -17.62800 44.59400 1.000 48.37966 79 PRO F CA 1
ATOM 8324 C C . PRO F 1 79 ? -58.02500 -16.25500 43.99800 1.000 49.80674 79 PRO F C 1
ATOM 8325 O O . PRO F 1 79 ? -58.27200 -15.30700 44.75300 1.000 45.28289 79 PRO F O 1
ATOM 8329 N N . GLY F 1 80 ? -57.95000 -16.11500 42.67100 1.000 42.25541 80 GLY F N 1
ATOM 8330 C CA . GLY F 1 80 ? -58.03200 -14.79600 42.06800 1.000 43.91091 80 GLY F CA 1
ATOM 8331 C C . GLY F 1 80 ? -59.36000 -14.09400 42.31800 1.000 46.11590 80 GLY F C 1
ATOM 8332 O O . GLY F 1 80 ? -59.39000 -12.88800 42.57900 1.000 44.57975 80 GLY F O 1
ATOM 8333 N N . ILE F 1 81 ? -60.47500 -14.83700 42.23400 1.000 45.61024 81 ILE F N 1
ATOM 8334 C CA . ILE F 1 81 ? -61.79500 -14.22500 42.39800 1.000 46.83165 81 ILE F CA 1
ATOM 8335 C C . ILE F 1 81 ? -61.93900 -13.70600 43.81500 1.000 47.01263 81 ILE F C 1
ATOM 8336 O O . ILE F 1 81 ? -62.60400 -12.68500 44.04900 1.000 44.65443 81 ILE F O 1
ATOM 8341 N N . ASN F 1 82 ? -61.26300 -14.35100 44.76800 1.000 41.55009 82 ASN F N 1
ATOM 8342 C CA . ASN F 1 82 ? -61.37100 -13.97500 46.17200 1.000 43.22710 82 ASN F CA 1
ATOM 8343 C C . ASN F 1 82 ? -60.41300 -12.85700 46.55000 1.000 49.32032 82 ASN F C 1
ATOM 8344 O O . ASN F 1 82 ? -60.78600 -11.95100 47.30200 1.000 50.44886 82 ASN F O 1
ATOM 8349 N N . ASP F 1 83 ? -59.16900 -12.91600 46.06700 1.000 43.95095 83 ASP F N 1
ATOM 8350 C CA . ASP F 1 83 ? -58.19200 -11.89500 46.40700 1.000 46.87334 83 ASP F CA 1
ATOM 8351 C C . ASP F 1 83 ? -58.34700 -10.65000 45.54700 1.000 48.64045 83 ASP F C 1
ATOM 8352 O O . ASP F 1 83 ? -57.98200 -9.55000 45.98600 1.000 48.06616 83 ASP F O 1
ATOM 8357 N N . GLY F 1 84 ? -58.87800 -10.79600 44.33100 1.000 45.79071 84 GLY F N 1
ATOM 8358 C CA . GLY F 1 84 ? -59.05400 -9.64900 43.46700 1.000 40.45979 84 GLY F CA 1
ATOM 8359 C C . GLY F 1 84 ? -60.19200 -8.76000 43.92100 1.000 41.61128 84 GLY F C 1
ATOM 8360 O O . GLY F 1 84 ? -61.05400 -9.15000 44.70600 1.000 40.71388 84 GLY F O 1
ATOM 8361 N N . THR F 1 85 ? -60.18400 -7.52900 43.42600 1.000 41.48870 85 THR F N 1
ATOM 8362 C CA . THR F 1 85 ? -61.28000 -6.61500 43.71000 1.000 44.92679 85 THR F CA 1
ATOM 8363 C C . THR F 1 85 ? -62.42600 -6.87900 42.73300 1.000 43.68325 85 THR F C 1
ATOM 8364 O O . THR F 1 85 ? -62.25000 -6.77900 41.50700 1.000 40.17946 85 THR F O 1
ATOM 8368 N N . LYS F 1 86 ? -63.59500 -7.20400 43.28100 1.000 41.33535 86 LYS F N 1
ATOM 8369 C CA . LYS F 1 86 ? -64.81300 -7.38700 42.49500 1.000 42.14244 86 LYS F CA 1
ATOM 8370 C C . LYS F 1 86 ? -65.53900 -6.04900 42.39700 1.000 38.94263 86 LYS F C 1
ATOM 8371 O O . LYS F 1 86 ? -66.20600 -5.62200 43.34000 1.000 41.30257 86 LYS F O 1
ATOM 8377 N N . TYR F 1 87 ? -65.37600 -5.37300 41.26200 1.000 34.63795 87 TYR F N 1
ATOM 8378 C CA . TYR F 1 87 ? -66.17400 -4.19900 40.93800 1.000 36.57378 87 TYR F CA 1
ATOM 8379 C C . TYR F 1 87 ? -67.52400 -4.66700 40.39100 1.000 43.68519 87 TYR F C 1
ATOM 8380 O O . TYR F 1 87 ? -67.57000 -5.37100 39.37400 1.000 41.23003 87 TYR F O 1
ATOM 8389 N N . VAL F 1 88 ? -68.61200 -4.30500 41.07500 1.000 37.02956 88 VAL F N 1
ATOM 8390 C CA . VAL F 1 88 ? -69.94700 -4.83500 40.79400 1.000 39.22344 88 VAL F CA 1
ATOM 8391 C C . VAL F 1 88 ? -70.85900 -3.66700 40.43100 1.000 38.57113 88 VAL F C 1
ATOM 8392 O O . VAL F 1 88 ? -71.03300 -2.74000 41.23400 1.000 34.43854 88 VAL F O 1
ATOM 8396 N N . MET F 1 89 ? -71.45600 -3.71500 39.24000 1.000 34.80583 89 MET F N 1
ATOM 8397 C CA . MET F 1 89 ? -72.45600 -2.71300 38.87100 1.000 37.86618 89 MET F CA 1
ATOM 8398 C C . MET F 1 89 ? -73.74700 -3.00000 39.64400 1.000 36.75659 89 MET F C 1
ATOM 8399 O O . MET F 1 89 ? -74.39700 -4.03200 39.43100 1.000 33.47576 89 MET F O 1
ATOM 8404 N N . SER F 1 90 ? -74.10700 -2.10800 40.56500 1.000 37.93748 90 SER F N 1
ATOM 8405 C CA . SER F 1 90 ? -75.30500 -2.30700 41.37700 1.000 37.99120 90 SER F CA 1
ATOM 8406 C C . SER F 1 90 ? -75.69800 -0.99700 42.02500 1.000 40.22997 90 SER F C 1
ATOM 8407 O O . SER F 1 90 ? -74.84000 -0.27000 42.52900 1.000 39.02526 90 SER F O 1
ATOM 8410 N N . LYS F 1 91 ? -76.99800 -0.71300 42.03400 1.000 38.75061 91 LYS F N 1
ATOM 8411 C CA . LYS F 1 91 ? -77.52100 0.35700 42.85700 1.000 41.80726 91 LYS F CA 1
ATOM 8412 C C . LYS F 1 91 ? -78.22700 -0.17000 44.09200 1.000 44.67390 91 LYS F C 1
ATOM 8413 O O . LYS F 1 91 ? -78.72500 0.63500 44.89000 1.000 44.41098 91 LYS F O 1
ATOM 8419 N N . THR F 1 92 ? -78.28100 -1.49600 44.26900 1.000 38.55650 92 THR F N 1
ATOM 8420 C CA . THR F 1 92 ? -78.90600 -2.11100 45.43600 1.000 35.61165 92 THR F CA 1
ATOM 8421 C C . THR F 1 92 ? -77.88800 -2.51200 46.49800 1.000 39.17759 92 THR F C 1
ATOM 8422 O O . THR F 1 92 ? -78.02300 -2.10700 47.65000 1.000 42.08381 92 THR F O 1
ATOM 8426 N N . VAL F 1 93 ? -76.86800 -3.30100 46.13700 1.000 36.83405 93 VAL F N 1
ATOM 8427 C CA . VAL F 1 93 ? -75.96300 -3.84000 47.15100 1.000 36.49592 93 VAL F CA 1
ATOM 8428 C C . VAL F 1 93 ? -75.04000 -2.73800 47.65400 1.000 35.19627 93 VAL F C 1
ATOM 8429 O O . VAL F 1 93 ? -74.46700 -1.96800 46.86600 1.000 36.03970 93 VAL F O 1
ATOM 8433 N N . LYS F 1 94 ? -74.90500 -2.64300 48.97100 1.000 34.80700 94 LYS F N 1
ATOM 8434 C CA . LYS F 1 94 ? -74.02500 -1.63700 49.57300 1.000 41.60398 94 LYS F CA 1
ATOM 8435 C C . LYS F 1 94 ? -72.87300 -2.23400 50.36800 1.000 40.62089 94 LYS F C 1
ATOM 8436 O O . LYS F 1 94 ? -71.78700 -1.65100 50.40100 1.000 40.44473 94 LYS F O 1
ATOM 8442 N N . LYS F 1 95 ? -73.09800 -3.35700 51.04200 1.000 39.68190 95 LYS F N 1
ATOM 8443 C CA . LYS F 1 95 ? -72.05000 -4.09500 51.72800 1.000 42.89156 95 LYS F CA 1
ATOM 8444 C C . LYS F 1 95 ? -72.30900 -5.58000 51.55900 1.000 42.35877 95 LYS F C 1
ATOM 8445 O O . LYS F 1 95 ? -73.41400 -6.05100 51.82300 1.000 37.65422 95 LYS F O 1
ATOM 8451 N N . SER F 1 96 ? -71.28200 -6.31100 51.14500 1.000 43.86869 96 SER F N 1
ATOM 8452 C CA . SER F 1 96 ? -71.33000 -7.75900 51.04900 1.000 42.28636 96 SER F CA 1
ATOM 8453 C C . SER F 1 96 ? -70.39600 -8.37400 52.08600 1.000 44.81084 96 SER F C 1
ATOM 8454 O O . SER F 1 96 ? -69.35300 -7.79800 52.41000 1.000 43.42937 96 SER F O 1
ATOM 8457 N N . ASP F 1 97 ? -70.75500 -9.56700 52.58000 1.000 43.09774 97 ASP F N 1
ATOM 8458 C CA . ASP F 1 97 ? -69.81700 -10.33200 53.39800 1.000 50.25878 97 ASP F CA 1
ATOM 8459 C C . ASP F 1 97 ? -68.65200 -10.92600 52.58900 1.000 52.40670 97 ASP F C 1
ATOM 8460 O O . ASP F 1 97 ? -67.74100 -11.49000 53.19800 1.000 53.18835 97 ASP F O 1
ATOM 8465 N N . TRP F 1 98 ? -68.65000 -10.79900 51.25900 1.000 45.49012 98 TRP F N 1
ATOM 8466 C CA . TRP F 1 98 ? -67.55900 -11.27600 50.41000 1.000 48.31728 98 TRP F CA 1
ATOM 8467 C C . TRP F 1 98 ? -66.49600 -10.18900 50.27100 1.000 49.59218 98 TRP F C 1
ATOM 8468 O O . TRP F 1 98 ? -66.76100 -9.12800 49.69200 1.000 46.76088 98 TRP F O 1
ATOM 8479 N N . LYS F 1 99 ? -65.28700 -10.47700 50.75500 1.000 46.72198 99 LYS F N 1
ATOM 8480 C CA . LYS F 1 99 ? -64.23400 -9.47000 50.85200 1.000 49.14014 99 LYS F CA 1
ATOM 8481 C C . LYS F 1 99 ? -63.81300 -8.94600 49.47500 1.000 50.20834 99 LYS F C 1
ATOM 8482 O O . LYS F 1 99 ? -63.93900 -9.63200 48.45500 1.000 49.04262 99 LYS F O 1
ATOM 8488 N N . ASN F 1 100 ? -63.32100 -7.69700 49.45800 1.000 46.06497 100 ASN F N 1
ATOM 8489 C CA . ASN F 1 100 ? -62.79100 -7.03900 48.25800 1.000 45.39697 100 ASN F CA 1
ATOM 8490 C C . ASN F 1 100 ? -63.85800 -6.89800 47.16700 1.000 47.62674 100 ASN F C 1
ATOM 8491 O O . ASN F 1 100 ? -63.66900 -7.30300 46.01300 1.000 44.01709 100 ASN F O 1
ATOM 8496 N N . SER F 1 101 ? -64.98700 -6.30800 47.54600 1.000 45.84637 101 SER F N 1
ATOM 8497 C CA . SER F 1 101 ? -66.08300 -6.00600 46.63600 1.000 45.38077 101 SER F CA 1
ATOM 8498 C C . SER F 1 101 ? -66.37300 -4.51500 46.70100 1.000 40.22426 101 SER F C 1
ATOM 8499 O O . SER F 1 101 ? -66.53900 -3.96500 47.78800 1.000 44.32899 101 SER F O 1
ATOM 8502 N N . VAL F 1 102 ? -66.43500 -3.87000 45.54100 1.000 37.64279 102 VAL F N 1
ATOM 8503 C CA . VAL F 1 102 ? -66.71200 -2.44600 45.43900 1.000 40.64697 102 VAL F CA 1
ATOM 8504 C C . VAL F 1 102 ? -67.88900 -2.27800 44.48200 1.000 42.67447 102 VAL F C 1
ATOM 8505 O O . VAL F 1 102 ? -67.94300 -2.93600 43.43500 1.000 40.65251 102 VAL F O 1
ATOM 8509 N N . PHE F 1 103 ? -68.82000 -1.38800 44.80900 1.000 41.94717 103 PHE F N 1
ATOM 8510 C CA . PHE F 1 103 ? -70.06000 -1.28600 44.04300 1.000 38.45025 103 PHE F CA 1
ATOM 8511 C C . PHE F 1 103 ? -70.04800 -0.01100 43.21900 1.000 39.59513 103 PHE F C 1
ATOM 8512 O O . PHE F 1 103 ? -69.87500 1.07800 43.76400 1.000 43.80240 103 PHE F O 1
ATOM 8520 N N . LEU F 1 104 ? -70.15800 -0.16700 41.89900 1.000 35.63491 104 LEU F N 1
ATOM 8521 C CA . LEU F 1 104 ? -70.24200 0.91900 40.93600 1.000 40.43674 104 LEU F CA 1
ATOM 8522 C C . LEU F 1 104 ? -71.70500 1.17800 40.57000 1.000 40.52695 104 LEU F C 1
ATOM 8523 O O . LEU F 1 104 ? -72.53600 0.26400 40.59400 1.000 40.10558 104 LEU F O 1
ATOM 8528 N N . GLU F 1 105 ? -72.02500 2.43500 40.24000 1.000 36.67193 105 GLU F N 1
ATOM 8529 C CA . GLU F 1 105 ? -73.42600 2.78500 40.02500 1.000 44.23040 105 GLU F CA 1
ATOM 8530 C C . GLU F 1 105 ? -73.70300 3.50100 38.71400 1.000 45.65388 105 GLU F C 1
ATOM 8531 O O . GLU F 1 105 ? -74.83700 3.91200 38.49900 1.000 48.04588 105 GLU F O 1
ATOM 8537 N N . SER F 1 106 ? -72.72500 3.65500 37.82800 1.000 45.96096 106 SER F N 1
ATOM 8538 C CA . SER F 1 106 ? -72.96900 4.41300 36.61000 1.000 43.62505 106 SER F CA 1
ATOM 8539 C C . SER F 1 106 ? -71.98800 3.95600 35.54600 1.000 45.30365 106 SER F C 1
ATOM 8540 O O . SER F 1 106 ? -70.92400 3.41100 35.85600 1.000 44.17300 106 SER F O 1
ATOM 8543 N N . LEU F 1 107 ? -72.34100 4.22400 34.28600 1.000 42.65750 107 LEU F N 1
ATOM 8544 C CA . LEU F 1 107 ? -71.36600 4.08200 33.20400 1.000 45.95927 107 LEU F CA 1
ATOM 8545 C C . LEU F 1 107 ? -70.09500 4.88400 33.49400 1.000 50.24606 107 LEU F C 1
ATOM 8546 O O . LEU F 1 107 ? -68.97800 4.42200 33.20700 1.000 43.89242 107 LEU F O 1
ATOM 8551 N N . ALA F 1 108 ? -70.24600 6.09200 34.06300 1.000 45.62126 108 ALA F N 1
ATOM 8552 C CA . ALA F 1 108 ? -69.07700 6.92100 34.35500 1.000 49.82606 108 ALA F CA 1
ATOM 8553 C C . ALA F 1 108 ? -68.12900 6.22000 35.32500 1.000 45.83644 108 ALA F C 1
ATOM 8554 O O . ALA F 1 108 ? -66.90900 6.30000 35.17000 1.000 50.90115 108 ALA F O 1
ATOM 8556 N N . ASP F 1 109 ? -68.67400 5.54100 36.33400 1.000 44.52584 109 ASP F N 1
ATOM 8557 C CA . ASP F 1 109 ? -67.84400 4.75400 37.24100 1.000 40.63916 109 ASP F CA 1
ATOM 8558 C C . ASP F 1 109 ? -67.08200 3.68200 36.48300 1.000 46.97221 109 ASP F C 1
ATOM 8559 O O . ASP F 1 109 ? -65.89700 3.45400 36.73900 1.000 43.00202 109 ASP F O 1
ATOM 8564 N N . ILE F 1 110 ? -67.75600 2.98900 35.55800 1.000 43.10341 110 ILE F N 1
ATOM 8565 C CA . ILE F 1 110 ? -67.08300 1.92000 34.82100 1.000 48.22281 110 ILE F CA 1
ATOM 8566 C C . ILE F 1 110 ? -65.93400 2.48400 33.98400 1.000 47.35715 110 ILE F C 1
ATOM 8567 O O . ILE F 1 110 ? -64.84000 1.90600 33.93100 1.000 40.59536 110 ILE F O 1
ATOM 8572 N N . LYS F 1 111 ? -66.15500 3.63100 33.33600 1.000 48.31499 111 LYS F N 1
ATOM 8573 C CA . LYS F 1 111 ? -65.10100 4.21600 32.51000 1.000 48.97263 111 LYS F CA 1
ATOM 8574 C C . LYS F 1 111 ? -63.93500 4.70500 33.36700 1.000 53.47459 111 LYS F C 1
ATOM 8575 O O . LYS F 1 111 ? -62.76100 4.56500 32.97900 1.000 52.58132 111 LYS F O 1
ATOM 8581 N N . LYS F 1 112 ? -64.21900 5.24400 34.55800 1.000 49.99046 112 LYS F N 1
ATOM 8582 C CA . LYS F 1 112 ? -63.07800 5.67100 35.35600 1.000 54.25931 112 LYS F CA 1
ATOM 8583 C C . LYS F 1 112 ? -62.35500 4.47000 35.95700 1.000 54.27423 112 LYS F C 1
ATOM 8584 O O . LYS F 1 112 ? -61.12400 4.51000 36.12400 1.000 54.24815 112 LYS F O 1
ATOM 8590 N N . LEU F 1 113 ? -63.07100 3.38100 36.24400 1.000 43.25164 113 LEU F N 1
ATOM 8591 C CA . LEU F 1 113 ? -62.37800 2.15000 36.61100 1.000 49.98713 113 LEU F CA 1
ATOM 8592 C C . LEU F 1 113 ? -61.45800 1.69600 35.48400 1.000 49.31357 113 LEU F C 1
ATOM 8593 O O . LEU F 1 113 ? -60.30000 1.32400 35.71800 1.000 47.43511 113 LEU F O 1
ATOM 8598 N N . LYS F 1 114 ? -61.96900 1.70900 34.24900 1.000 44.30624 114 LYS F N 1
ATOM 8599 C CA . LYS F 1 114 ? -61.18900 1.19800 33.13200 1.000 50.50944 114 LYS F CA 1
ATOM 8600 C C . LYS F 1 114 ? -59.92600 2.02800 32.94600 1.000 55.77645 114 LYS F C 1
ATOM 8601 O O . LYS F 1 114 ? -58.83900 1.47800 32.72200 1.000 51.09901 114 LYS F O 1
ATOM 8607 N N . ASN F 1 115 ? -60.04800 3.35500 33.09600 1.000 51.07874 115 ASN F N 1
ATOM 8608 C CA . ASN F 1 115 ? -58.91600 4.26000 32.93700 1.000 60.24902 115 ASN F CA 1
ATOM 8609 C C . ASN F 1 115 ? -57.96200 4.25100 34.12800 1.000 55.99776 115 ASN F C 1
ATOM 8610 O O . ASN F 1 115 ? -56.83200 4.72700 33.99600 1.000 67.52683 115 ASN F O 1
ATOM 8615 N N . SER F 1 116 ? -58.37600 3.71700 35.26900 1.000 55.45115 116 SER F N 1
ATOM 8616 C CA . SER F 1 116 ? -57.54500 3.76200 36.46000 1.000 51.64020 116 SER F CA 1
ATOM 8617 C C . SER F 1 116 ? -56.32400 2.86200 36.29600 1.000 63.45153 116 SER F C 1
ATOM 8618 O O . SER F 1 116 ? -56.21700 2.06900 35.35500 1.000 65.15885 116 SER F O 1
ATOM 8621 N N . GLU F 1 117 ? -55.38800 2.99300 37.23300 1.000 57.70771 117 GLU F N 1
ATOM 8622 C CA . GLU F 1 117 ? -54.19000 2.17200 37.22400 1.000 62.84240 117 GLU F CA 1
ATOM 8623 C C . GLU F 1 117 ? -54.45200 0.89300 38.00800 1.000 56.92920 117 GLU F C 1
ATOM 8624 O O . GLU F 1 117 ? -54.90600 0.94500 39.15700 1.000 52.71983 117 GLU F O 1
ATOM 8630 N N . GLY F 1 118 ? -54.17400 -0.24900 37.39100 1.000 51.65649 118 GLY F N 1
ATOM 8631 C CA . GLY F 1 118 ? -54.36300 -1.51300 38.07100 1.000 47.65604 118 GLY F CA 1
ATOM 8632 C C . GLY F 1 118 ? -54.38200 -2.67900 37.09600 1.000 46.82609 118 GLY F C 1
ATOM 8633 O O . GLY F 1 118 ? -54.04700 -2.54600 35.91600 1.000 42.77074 118 GLY F O 1
ATOM 8634 N N . SER F 1 119 ? -54.79200 -3.82700 37.63100 1.000 40.77998 119 SER F N 1
ATOM 8635 C CA . SER F 1 119 ? -54.86300 -5.06500 36.86400 1.000 43.85128 119 SER F CA 1
ATOM 8636 C C . SER F 1 119 ? -55.83500 -4.95900 35.68100 1.000 46.08851 119 SER F C 1
ATOM 8637 O O . SER F 1 119 ? -56.79900 -4.18500 35.70100 1.000 49.90448 119 SER F O 1
ATOM 8640 N N . ASP F 1 120 ? -55.58900 -5.75500 34.64000 1.000 45.90608 120 ASP F N 1
ATOM 8641 C CA . ASP F 1 120 ? -56.61500 -5.95700 33.62100 1.000 46.35089 120 ASP F CA 1
ATOM 8642 C C . ASP F 1 120 ? -57.84800 -6.63500 34.24700 1.000 44.99248 120 ASP F C 1
ATOM 8643 O O . ASP F 1 120 ? -57.77300 -7.27500 35.30300 1.000 39.96125 120 ASP F O 1
ATOM 8648 N N . ILE F 1 121 ? -59.00600 -6.47300 33.60100 1.000 43.52794 121 ILE F N 1
ATOM 8649 C CA . ILE F 1 121 ? -60.28300 -6.83900 34.21000 1.000 38.25405 121 ILE F CA 1
ATOM 8650 C C . ILE F 1 121 ? -60.89100 -8.01400 33.46500 1.000 39.34346 121 ILE F C 1
ATOM 8651 O O . ILE F 1 121 ? -60.85700 -8.07000 32.22800 1.000 38.28849 121 ILE F O 1
ATOM 8656 N N . GLN F 1 122 ? -61.43500 -8.96100 34.22400 1.000 37.36066 122 GLN F N 1
ATOM 8657 C CA . GLN F 1 122 ? -62.22500 -10.05100 33.67200 1.000 39.28202 122 GLN F CA 1
ATOM 8658 C C . GLN F 1 122 ? -63.70100 -9.83300 34.00900 1.000 43.39360 122 GLN F C 1
ATOM 8659 O O . GLN F 1 122 ? -64.04300 -9.48100 35.14600 1.000 36.37659 122 GLN F O 1
ATOM 8665 N N . VAL F 1 123 ? -64.56500 -10.02800 33.01800 1.000 39.59548 123 VAL F N 1
ATOM 8666 C CA . VAL F 1 123 ? -66.01700 -10.05700 33.19900 1.000 35.70074 123 VAL F CA 1
ATOM 8667 C C . VAL F 1 123 ? -66.45000 -11.50000 32.99400 1.000 36.37574 123 VAL F C 1
ATOM 8668 O O . VAL F 1 123 ? -66.21700 -12.07400 31.92100 1.000 37.22489 123 VAL F O 1
ATOM 8672 N N . TRP F 1 124 ? -67.05600 -12.09700 34.01800 1.000 37.86489 124 TRP F N 1
ATOM 8673 C CA . TRP F 1 124 ? -67.66700 -13.41600 33.90800 1.000 35.16594 124 TRP F CA 1
ATOM 8674 C C . TRP F 1 124 ? -69.18400 -13.26000 33.99100 1.000 35.44505 124 TRP F C 1
ATOM 8675 O O . TRP F 1 124 ? -69.67900 -12.37700 34.68800 1.000 36.85776 124 TRP F O 1
ATOM 8686 N N . GLY F 1 125 ? -69.91900 -14.12300 33.28400 1.000 39.14852 125 GLY F N 1
ATOM 8687 C CA . GLY F 1 125 ? -71.38000 -14.05400 33.33300 1.000 33.82315 125 GLY F CA 1
ATOM 8688 C C . GLY F 1 125 ? -71.86400 -12.68700 32.88900 1.000 33.12412 125 GLY F C 1
ATOM 8689 O O . GLY F 1 125 ? -71.49500 -12.19100 31.81800 1.000 32.63085 125 GLY F O 1
ATOM 8690 N N . SER F 1 126 ? -72.69300 -12.05500 33.72100 1.000 33.50451 126 SER F N 1
ATOM 8691 C CA . SER F 1 126 ? -73.00000 -10.62900 33.56900 1.000 38.83469 126 SER F CA 1
ATOM 8692 C C . SER F 1 126 ? -73.55400 -10.25000 32.18400 1.000 29.75583 126 SER F C 1
ATOM 8693 O O . SER F 1 126 ? -73.22800 -9.18600 31.62900 1.000 27.48100 126 SER F O 1
ATOM 8696 N N . GLY F 1 127 ? -74.40900 -11.11400 31.62100 1.000 29.41583 127 GLY F N 1
ATOM 8697 C CA . GLY F 1 127 ? -75.05200 -10.78900 30.34200 1.000 32.73686 127 GLY F CA 1
ATOM 8698 C C . GLY F 1 127 ? -75.66900 -9.39500 30.29500 1.000 32.14298 127 GLY F C 1
ATOM 8699 O O . GLY F 1 127 ? -75.42100 -8.61000 29.35700 1.000 34.73935 127 GLY F O 1
ATOM 8700 N N . GLU F 1 128 ? -76.40700 -9.02400 31.34100 1.000 31.77458 128 GLU F N 1
ATOM 8701 C CA . GLU F 1 128 ? -77.02200 -7.70000 31.29900 1.000 36.34791 128 GLU F CA 1
ATOM 8702 C C . GLU F 1 128 ? -75.96800 -6.61000 31.27700 1.000 31.99460 128 GLU F C 1
ATOM 8703 O O . GLU F 1 128 ? -76.01800 -5.70600 30.43400 1.000 34.10185 128 GLU F O 1
ATOM 8709 N N . LEU F 1 129 ? -75.00700 -6.67100 32.19900 1.000 33.48689 129 LEU F N 1
ATOM 8710 C CA . LEU F 1 129 ? -73.95900 -5.65200 32.23200 1.000 32.15075 129 LEU F CA 1
ATOM 8711 C C . LEU F 1 129 ? -73.17600 -5.63100 30.92200 1.000 29.69716 129 LEU F C 1
ATOM 8712 O O . LEU F 1 129 ? -72.80200 -4.56100 30.40800 1.000 33.45451 129 LEU F O 1
ATOM 8717 N N . ILE F 1 130 ? -72.96200 -6.80600 30.34300 1.000 31.56596 130 ILE F N 1
ATOM 8718 C CA . ILE F 1 130 ? -72.20000 -6.86700 29.10100 1.000 31.29208 130 ILE F CA 1
ATOM 8719 C C . ILE F 1 130 ? -72.87400 -6.05400 28.01800 1.000 37.88919 130 ILE F C 1
ATOM 8720 O O . ILE F 1 130 ? -72.19300 -5.46000 27.17000 1.000 33.16612 130 ILE F O 1
ATOM 8725 N N . GLN F 1 131 ? -74.21800 -6.00400 28.00700 1.000 36.54944 131 GLN F N 1
ATOM 8726 C CA . GLN F 1 131 ? -74.85400 -5.21500 26.94900 1.000 31.23681 131 GLN F CA 1
ATOM 8727 C C . GLN F 1 131 ? -74.41100 -3.75500 27.00500 1.000 32.22745 131 GLN F C 1
ATOM 8728 O O . G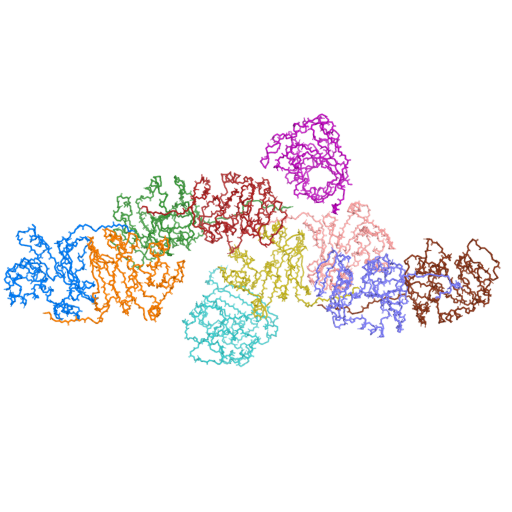LN F 1 131 ? -74.17500 -3.12100 25.96500 1.000 39.82841 131 GLN F O 1
ATOM 8734 N N . LEU F 1 132 ? -74.30700 -3.20100 28.20800 1.000 32.32418 132 LEU F N 1
ATOM 8735 C CA . LEU F 1 132 ? -73.82200 -1.83800 28.37700 1.000 33.20265 132 LEU F CA 1
ATOM 8736 C C . LEU F 1 132 ? -72.35600 -1.71200 27.96300 1.000 39.00238 132 LEU F C 1
ATOM 8737 O O . LEU F 1 132 ? -71.96500 -0.72500 27.32600 1.000 37.90065 132 LEU F O 1
ATOM 8742 N N . LEU F 1 133 ? -71.53300 -2.69700 28.34000 1.000 35.02246 133 LEU F N 1
ATOM 8743 C CA . LEU F 1 133 ? -70.12600 -2.68100 27.92000 1.000 38.56180 133 LEU F CA 1
ATOM 8744 C C . LEU F 1 133 ? -69.99900 -2.71100 26.39500 1.000 40.38914 133 LEU F C 1
ATOM 8745 O O . LEU F 1 133 ? -69.26900 -1.90500 25.80100 1.000 40.90394 133 LEU F O 1
ATOM 8750 N N . PHE F 1 134 ? -70.72900 -3.62100 25.74600 1.000 40.57179 134 PHE F N 1
ATOM 8751 C CA . PHE F 1 134 ? -70.70500 -3.73800 24.28800 1.000 37.30060 134 PHE F CA 1
ATOM 8752 C C . PHE F 1 134 ? -71.12100 -2.42600 23.64200 1.000 45.03063 134 PHE F C 1
ATOM 8753 O O . PHE F 1 134 ? -70.43900 -1.91400 22.74200 1.000 41.03576 134 PHE F O 1
ATOM 8761 N N . LYS F 1 135 ? -72.23600 -1.85500 24.12200 1.000 39.69573 135 LYS F N 1
ATOM 8762 C CA . LYS F 1 135 ? -72.81300 -0.66500 23.50500 1.000 45.16112 135 LYS F CA 1
ATOM 8763 C C . LYS F 1 135 ? -71.84100 0.50100 23.54100 1.000 42.50681 135 LYS F C 1
ATOM 8764 O O . LYS F 1 135 ? -71.83400 1.34100 22.63300 1.000 47.13406 135 LYS F O 1
ATOM 8770 N N . ASN F 1 136 ? -71.01800 0.57000 24.57400 1.000 40.58315 136 ASN F N 1
ATOM 8771 C CA . ASN F 1 136 ? -70.02000 1.61500 24.67700 1.000 43.77232 136 ASN F CA 1
ATOM 8772 C C . ASN F 1 136 ? -68.64600 1.17200 24.19100 1.000 42.21443 136 ASN F C 1
ATOM 8773 O O . ASN F 1 136 ? -67.67100 1.87000 24.44600 1.000 45.65537 136 ASN F O 1
ATOM 8778 N N . ASP F 1 137 ? -68.54600 0.01800 23.52500 1.000 39.60318 137 ASP F N 1
ATOM 8779 C CA . ASP F 1 137 ? -67.29000 -0.44800 22.92700 1.000 49.04123 137 ASP F CA 1
ATOM 8780 C C . ASP F 1 137 ? -66.16900 -0.50200 23.96300 1.000 44.35734 137 ASP F C 1
ATOM 8781 O O . ASP F 1 137 ? -65.06500 -0.00900 23.74200 1.000 52.52481 137 ASP F O 1
ATOM 8786 N N . LEU F 1 138 ? -66.48100 -1.06200 25.12600 1.000 42.46883 138 LEU F N 1
ATOM 8787 C CA . LEU F 1 138 ? -65.54700 -1.14300 26.23700 1.000 43.38583 138 LEU F CA 1
ATOM 8788 C C . LEU F 1 138 ? -64.95400 -2.53100 26.41600 1.000 41.42591 138 LEU F C 1
ATOM 8789 O O . LEU F 1 138 ? -64.20400 -2.75100 27.37000 1.000 43.99235 138 LEU F O 1
ATOM 8794 N N . VAL F 1 139 ? -65.28000 -3.47700 25.55100 1.000 40.49327 139 VAL F N 1
ATOM 8795 C CA . VAL F 1 139 ? -64.75200 -4.82500 25.66400 1.000 44.61663 139 VAL F CA 1
ATOM 8796 C C . VAL F 1 139 ? -63.59800 -4.95500 24.67500 1.000 47.27152 139 VAL F C 1
ATOM 8797 O O . VAL F 1 139 ? -63.79700 -4.87100 23.45600 1.000 44.46263 139 VAL F O 1
ATOM 8801 N N . ASP F 1 140 ? -62.39300 -5.15200 25.20700 1.000 40.52212 140 ASP F N 1
ATOM 8802 C CA . ASP F 1 140 ? -61.21600 -5.31700 24.36200 1.000 44.90361 140 ASP F CA 1
ATOM 8803 C C . ASP F 1 140 ? -61.05200 -6.74800 23.89700 1.000 41.34850 140 ASP F C 1
ATOM 8804 O O . ASP F 1 140 ? -60.60800 -6.97300 22.77100 1.000 45.72610 140 ASP F O 1
ATOM 8809 N N . GLU F 1 141 ? -61.40600 -7.72000 24.73000 1.000 40.80796 141 GLU F N 1
ATOM 8810 C CA . GLU F 1 141 ? -61.16300 -9.10800 24.38100 1.000 42.54403 141 GLU F CA 1
ATOM 8811 C C . GLU F 1 141 ? -62.37200 -9.96800 24.72100 1.000 41.28728 141 GLU F C 1
ATOM 8812 O O . GLU F 1 141 ? -63.06500 -9.71200 25.70100 1.000 38.68709 141 GLU F O 1
ATOM 8818 N N . LEU F 1 142 ? -62.59000 -11.01200 23.91800 1.000 44.96176 142 LEU F N 1
ATOM 8819 C CA . LEU F 1 142 ? -63.63300 -12.01200 24.12800 1.000 41.90868 142 LEU F CA 1
ATOM 8820 C C . LEU F 1 142 ? -62.99700 -13.39100 24.21300 1.000 48.42125 142 LEU F C 1
ATOM 8821 O O . LEU F 1 142 ? -62.23600 -13.77600 23.32500 1.000 46.21164 142 LEU F O 1
ATOM 8826 N N . TRP F 1 143 ? -63.31400 -14.14600 25.25600 1.000 42.70776 143 TRP F N 1
ATOM 8827 C CA . TRP F 1 143 ? -62.88700 -15.53900 25.35200 1.000 45.67741 143 TRP F CA 1
ATOM 8828 C C . TRP F 1 143 ? -64.16800 -16.35100 25.46400 1.000 39.97418 143 TRP F C 1
ATOM 8829 O O . TRP F 1 143 ? -64.87700 -16.25700 26.47300 1.000 39.31437 143 TRP F O 1
ATOM 8840 N N . LEU F 1 144 ? -64.48300 -17.11400 24.41900 1.000 39.76879 144 LEU F N 1
ATOM 8841 C CA . LEU F 1 144 ? -65.74500 -17.82900 24.31800 1.000 44.43487 144 LEU F CA 1
ATOM 8842 C C . LEU F 1 144 ? -65.50700 -19.32700 24.32400 1.000 37.21301 144 LEU F C 1
ATOM 8843 O O . LEU F 1 144 ? -64.57400 -19.81900 23.68100 1.000 39.76289 144 LEU F O 1
ATOM 8848 N N . LYS F 1 145 ? -66.38200 -20.04700 25.01500 1.000 38.07316 145 LYS F N 1
ATOM 8849 C CA . LYS F 1 145 ? -66.54300 -21.48600 24.84200 1.000 37.86574 145 LYS F CA 1
ATOM 8850 C C . LYS F 1 145 ? -67.89300 -21.72200 24.18500 1.000 41.48459 145 LYS F C 1
ATOM 8851 O O . LYS F 1 145 ? -68.92900 -21.39000 24.77100 1.000 40.53510 145 LYS F O 1
ATOM 8857 N N . ILE F 1 146 ? -67.88700 -22.33400 23.00800 1.000 37.52713 146 ILE F N 1
ATOM 8858 C CA . ILE F 1 146 ? -69.08600 -22.54900 22.21000 1.000 38.47841 146 ILE F CA 1
ATOM 8859 C C . ILE F 1 146 ? -69.44400 -24.03100 22.27200 1.000 36.86298 146 ILE F C 1
ATOM 8860 O O . ILE F 1 146 ? -68.71800 -24.89700 21.75400 1.000 40.68333 146 ILE F O 1
ATOM 8865 N N . PHE F 1 147 ? -70.55600 -24.32500 22.92100 1.000 32.77933 147 PHE F N 1
ATOM 8866 C CA . PHE F 1 147 ? -71.02600 -25.67600 23.19500 1.000 35.26834 147 PHE F CA 1
ATOM 8867 C C . PHE F 1 147 ? -71.93300 -26.15600 22.06900 1.000 40.35448 147 PHE F C 1
ATOM 8868 O O . PHE F 1 147 ? -72.74300 -25.37800 21.55400 1.000 40.17389 147 PHE F O 1
ATOM 8876 N N . PRO F 1 148 ? -71.84200 -27.46900 21.70800 1.000 38.86387 148 PRO F N 1
ATOM 8877 C CA . PRO F 1 148 ? -72.59800 -28.01400 20.58000 1.000 39.65283 148 PRO F CA 1
ATOM 8878 C C . PRO F 1 148 ? -74.07500 -28.27600 20.89700 1.000 38.38725 148 PRO F C 1
ATOM 8879 O O . PRO F 1 148 ? -74.52000 -29.38600 20.76400 1.000 36.98719 148 PRO F O 1
ATOM 8883 N N . VAL F 1 149 ? -74.78800 -27.22700 21.28700 1.000 40.28458 149 VAL F N 1
ATOM 8884 C CA A VAL F 1 149 ? -76.22700 -27.36300 21.63900 0.462 38.67988 149 VAL F CA 1
ATOM 8885 C CA B VAL F 1 149 ? -76.12700 -27.36300 21.63900 0.538 38.11714 149 VAL F CA 1
ATOM 8886 C C . VAL F 1 149 ? -76.97900 -26.09100 21.24500 1.000 39.77485 149 VAL F C 1
ATOM 8887 O O . VAL F 1 149 ? -76.34200 -25.03700 21.16100 1.000 37.80991 149 VAL F O 1
ATOM 8894 N N . THR F 1 150 ? -78.26800 -26.21600 20.94700 1.000 40.25314 150 THR F N 1
ATOM 8895 C CA . THR F 1 150 ? -79.13700 -25.04600 20.67800 1.000 40.14984 150 THR F CA 1
ATOM 8896 C C . THR F 1 150 ? -80.21700 -25.06000 21.76000 1.000 38.22651 150 THR F C 1
ATOM 8897 O O . THR F 1 150 ? -80.61800 -26.15500 22.15600 1.000 39.00903 150 THR F O 1
ATOM 8901 N N . LEU F 1 151 ? -80.65700 -23.89100 22.21700 1.000 36.77304 151 LEU F N 1
ATOM 8902 C CA . LEU F 1 151 ? -81.64200 -23.83900 23.32800 1.000 37.81811 151 LEU F CA 1
ATOM 8903 C C . LEU F 1 151 ? -82.82400 -22.92500 22.98600 1.000 40.99090 151 LEU F C 1
ATOM 8904 O O . LEU F 1 151 ? -83.81200 -23.00100 23.72400 1.000 41.48359 151 LEU F O 1
ATOM 8909 N N . ASN F 1 152 ? -82.71800 -22.10200 21.93500 1.000 42.56970 152 ASN F N 1
ATOM 8910 C CA . ASN F 1 152 ? -83.78000 -21.16400 21.53700 1.000 44.95322 152 ASN F CA 1
ATOM 8911 C C . ASN F 1 152 ? -84.05200 -20.00000 22.49000 1.000 41.38435 152 ASN F C 1
ATOM 8912 O O . ASN F 1 152 ? -83.89300 -18.83200 22.10600 1.000 50.01791 152 ASN F O 1
ATOM 8917 N N . THR F 1 153 ? -84.45000 -20.29000 23.71900 1.000 35.85141 153 THR F N 1
ATOM 8918 C CA . THR F 1 153 ? -84.80900 -19.24200 24.66600 1.000 41.93186 153 THR F CA 1
ATOM 8919 C C . THR F 1 153 ? -83.69700 -19.14400 25.71700 1.000 42.32729 153 THR F C 1
ATOM 8920 O O . THR F 1 153 ? -82.95300 -20.09600 25.96100 1.000 38.34341 153 THR F O 1
ATOM 8924 N N . GLY F 1 154 ? -83.60000 -17.96200 26.33700 1.000 38.74613 154 GLY F N 1
ATOM 8925 C CA . GLY F 1 154 ? -82.67200 -17.68600 27.42200 1.000 38.31550 154 GLY F CA 1
ATOM 8926 C C . GLY F 1 154 ? -81.86900 -16.41200 27.20600 1.000 36.20953 154 GLY F C 1
ATOM 8927 O O . GLY F 1 154 ? -81.70600 -15.96300 26.06900 1.000 36.34537 154 GLY F O 1
ATOM 8928 N N . LYS F 1 155 ? -81.33600 -15.83900 28.28200 1.000 30.69281 155 LYS F N 1
ATOM 8929 C CA . LYS F 1 155 ? -80.46900 -14.67600 28.17000 1.000 38.06935 155 LYS F CA 1
ATOM 8930 C C . LYS F 1 155 ? -79.27600 -14.96300 27.25300 1.000 38.55731 155 LYS F C 1
ATOM 8931 O O . LYS F 1 155 ? -78.74200 -16.07900 27.20400 1.000 34.89469 155 LYS F O 1
ATOM 8937 N N . ARG F 1 156 ? -78.85000 -13.93700 26.52800 1.000 35.90054 156 ARG F N 1
ATOM 8938 C CA . ARG F 1 156 ? -77.86700 -14.07800 25.46600 1.000 38.40567 156 ARG F CA 1
ATOM 8939 C C . ARG F 1 156 ? -76.60300 -13.27600 25.76500 1.000 39.19937 156 ARG F C 1
ATOM 8940 O O . ARG F 1 156 ? -76.64200 -12.22700 26.41900 1.000 34.76886 156 ARG F O 1
ATOM 8948 N N . LEU F 1 157 ? -75.47000 -13.76900 25.27400 1.000 35.49396 157 LEU F N 1
ATOM 8949 C CA . LEU F 1 157 ? -74.26000 -12.95800 25.32200 1.000 30.14198 157 LEU F CA 1
ATOM 8950 C C . LEU F 1 157 ? -74.38600 -11.72800 24.42400 1.000 35.93790 157 LEU F C 1
ATOM 8951 O O . LEU F 1 157 ? -74.12600 -10.60300 24.85700 1.000 38.14724 157 LEU F O 1
ATOM 8956 N N . PHE F 1 158 ? -74.79000 -11.91600 23.16500 1.000 38.06676 158 PHE F N 1
ATOM 8957 C CA . PHE F 1 158 ? -74.91800 -10.80100 22.21300 1.000 38.86627 158 PHE F CA 1
ATOM 8958 C C . PHE F 1 158 ? -76.39200 -10.40700 22.17500 1.000 39.02429 158 PHE F C 1
ATOM 8959 O O . PHE F 1 158 ? -77.17100 -10.92000 21.37600 1.000 34.78266 158 PHE F O 1
ATOM 8967 N N . GLY F 1 159 ? -76.77900 -9.51200 23.07500 1.000 40.75066 159 GLY F N 1
ATOM 8968 C CA . GLY F 1 159 ? -78.17100 -9.13000 23.17000 1.000 40.32226 159 GLY F CA 1
ATOM 8969 C C . GLY F 1 159 ? -78.39000 -7.68600 22.76700 1.000 41.72700 159 GLY F C 1
ATOM 8970 O O . GLY F 1 159 ? -77.91900 -7.24600 21.72100 1.000 46.82905 159 GLY F O 1
ATOM 8971 N N . ASP F 1 160 ? -79.07200 -6.94900 23.64300 1.000 42.94542 160 ASP F N 1
ATOM 8972 C CA . ASP F 1 160 ? -79.51500 -5.58000 23.37700 1.000 48.62243 160 ASP F CA 1
ATOM 8973 C C . ASP F 1 160 ? -78.36500 -4.67200 22.96100 1.000 47.06123 160 ASP F C 1
ATOM 8974 O O . ASP F 1 160 ? -78.52800 -3.79400 22.10400 1.000 45.16959 160 ASP F O 1
ATOM 8979 N N . GLY F 1 161 ? -77.20100 -4.85000 23.57200 1.000 41.72764 161 GLY F N 1
ATOM 8980 C CA . GLY F 1 161 ? -76.14500 -3.88400 23.40500 1.000 41.08974 161 GLY F CA 1
ATOM 8981 C C . GLY F 1 161 ? -75.16100 -4.14400 22.29100 1.000 37.33369 161 GLY F C 1
ATOM 8982 O O . GLY F 1 161 ? -74.32600 -3.28200 22.04000 1.000 39.57351 161 GLY F O 1
ATOM 8983 N N . THR F 1 162 ? -75.24700 -5.28500 21.60500 1.000 44.16519 162 THR F N 1
ATOM 8984 C CA . THR F 1 162 ? -74.31000 -5.62300 20.53500 1.000 44.51385 162 THR F CA 1
ATOM 8985 C C . THR F 1 162 ? -74.23400 -4.50300 19.49400 1.000 49.17385 162 THR F C 1
ATOM 8986 O O . THR F 1 162 ? -75.25300 -3.92300 19.10300 1.000 42.72416 162 THR F O 1
ATOM 8990 N N . ILE F 1 163 ? -73.02000 -4.18300 19.06300 1.000 42.38792 163 ILE F N 1
ATOM 8991 C CA . ILE F 1 163 ? -72.81800 -3.17000 18.02700 1.000 48.88558 163 ILE F CA 1
ATOM 8992 C C . ILE F 1 163 ? -72.12400 -3.82800 16.84200 1.000 46.73114 163 ILE F C 1
ATOM 8993 O O . ILE F 1 163 ? -71.55800 -4.92900 16.96700 1.000 45.65026 163 ILE F O 1
ATOM 8998 N N . PRO F 1 164 ? -72.20100 -3.21500 15.65900 1.000 48.76391 164 PRO F N 1
ATOM 8999 C CA . PRO F 1 164 ? -71.34300 -3.65400 14.54400 1.000 44.81230 164 PRO F CA 1
ATOM 9000 C C . PRO F 1 164 ? -69.88300 -3.45700 14.91700 1.000 48.78275 164 PRO F C 1
ATOM 9001 O O . PRO F 1 164 ? -69.46400 -2.36500 15.30300 1.000 48.82670 164 PRO F O 1
ATOM 9005 N N . ALA F 1 165 ? -69.11900 -4.54600 14.85900 1.000 47.08146 165 ALA F N 1
ATOM 9006 C CA . ALA F 1 165 ? -67.75500 -4.53100 15.36900 1.000 51.39282 165 ALA F CA 1
ATOM 9007 C C . ALA F 1 165 ? -66.97400 -5.68000 14.75000 1.000 51.26867 165 ALA F C 1
ATOM 9008 O O . ALA F 1 165 ? -67.50700 -6.77800 14.55700 1.000 47.23734 165 ALA F O 1
ATOM 9010 N N . ALA F 1 166 ? -65.71600 -5.41200 14.42900 1.000 52.01376 166 ALA F N 1
ATOM 9011 C CA . ALA F 1 166 ? -64.83000 -6.40200 13.84800 1.000 49.26425 166 ALA F CA 1
ATOM 9012 C C . ALA F 1 166 ? -63.84500 -6.86200 14.91100 1.000 49.72746 166 ALA F C 1
ATOM 9013 O O . ALA F 1 166 ? -63.51800 -6.11500 15.84000 1.000 47.48745 166 ALA F O 1
ATOM 9015 N N . PHE F 1 167 ? -63.37600 -8.10000 14.76300 1.000 45.33201 167 PHE F N 1
ATOM 9016 C CA . PHE F 1 167 ? -62.46000 -8.70500 15.72000 1.000 46.49681 167 PHE F CA 1
ATOM 9017 C C . PHE F 1 167 ? -61.34700 -9.45100 14.98100 1.000 48.39863 167 PHE F C 1
ATOM 9018 O O . PHE F 1 167 ? -61.45000 -9.76200 13.79100 1.000 40.69217 167 PHE F O 1
ATOM 9026 N N . THR F 1 168 ? -60.27600 -9.73300 15.72000 1.000 50.13798 168 THR F N 1
ATOM 9027 C CA . THR F 1 168 ? -59.19300 -10.61300 15.29600 1.000 48.70643 168 THR F CA 1
ATOM 9028 C C . THR F 1 168 ? -59.25300 -11.88300 16.13300 1.000 44.79043 168 THR F C 1
ATOM 9029 O O . THR F 1 168 ? -59.30200 -11.80900 17.36200 1.000 47.27432 168 THR F O 1
ATOM 9033 N N . LEU F 1 169 ? -59.23300 -13.04000 15.48600 1.000 43.84243 169 LEU F N 1
ATOM 9034 C CA . LEU F 1 169 ? -59.06000 -14.28200 16.22800 1.000 47.05906 169 LEU F CA 1
ATOM 9035 C C . LEU F 1 169 ? -57.60400 -14.40900 16.65900 1.000 52.90440 169 LEU F C 1
ATOM 9036 O O . LEU F 1 169 ? -56.70100 -14.38100 15.81600 1.000 53.28858 169 LEU F O 1
ATOM 9041 N N . ILE F 1 170 ? -57.35300 -14.51700 17.96100 1.000 52.38712 170 ILE F N 1
ATOM 9042 C CA . ILE F 1 170 ? -55.95600 -14.60400 18.36600 1.000 53.63492 170 ILE F CA 1
ATOM 9043 C C . ILE F 1 170 ? -55.58000 -16.06400 18.59000 1.000 57.06871 170 ILE F C 1
ATOM 9044 O O . ILE F 1 170 ? -54.42500 -16.45100 18.37100 1.000 53.83118 170 ILE F O 1
ATOM 9049 N N . GLU F 1 171 ? -56.55800 -16.89200 18.95600 1.000 48.41715 171 GLU F N 1
ATOM 9050 C CA . GLU F 1 171 ? -56.31900 -18.32500 19.05900 1.000 51.65964 171 GLU F CA 1
ATOM 9051 C C . GLU F 1 171 ? -57.64300 -19.05900 19.17000 1.000 50.55529 171 GLU F C 1
ATOM 9052 O O . GLU F 1 171 ? -58.66800 -18.50000 19.57300 1.000 47.27842 171 GLU F O 1
ATOM 9058 N N . SER F 1 172 ? -57.59200 -20.34000 18.83900 1.000 49.11504 172 SER F N 1
ATOM 9059 C CA . SER F 1 172 ? -58.76100 -21.18600 18.91900 1.000 43.74538 172 SER F CA 1
ATOM 9060 C C . SER F 1 172 ? -58.28800 -22.59500 19.21600 1.000 47.99410 172 SER F C 1
ATOM 9061 O O . SER F 1 172 ? -57.12800 -22.94000 18.97400 1.000 47.79743 172 SER F O 1
ATOM 9064 N N . SER F 1 173 ? -59.19900 -23.41000 19.73800 1.000 45.31200 173 SER F N 1
ATOM 9065 C CA . SER F 1 173 ? -58.91800 -24.82300 19.96600 1.000 45.14840 173 SER F CA 1
ATOM 9066 C C . SER F 1 173 ? -60.23300 -25.56200 20.18900 1.000 49.82026 173 SER F C 1
ATOM 9067 O O . SER F 1 173 ? -61.31700 -24.96700 20.24300 1.000 44.10167 173 SER F O 1
ATOM 9070 N N . VAL F 1 174 ? -60.12300 -26.87600 20.28800 1.000 42.67163 174 VAL F N 1
ATOM 9071 C CA . VAL F 1 174 ? -61.27700 -27.74600 20.40900 1.000 48.10618 174 VAL F CA 1
ATOM 9072 C C . VAL F 1 174 ? -61.03900 -28.68500 21.57200 1.000 55.59416 174 VAL F C 1
ATOM 9073 O O . VAL F 1 174 ? -59.93400 -29.20900 21.76000 1.000 55.99062 174 VAL F O 1
ATOM 9077 N N . THR F 1 175 ? -62.05000 -28.86800 22.32800 1.000 49.75294 175 THR F N 1
ATOM 9078 C CA . THR F 1 175 ? -62.14600 -29.66200 23.53000 1.000 53.64693 175 THR F CA 1
ATOM 9079 C C . THR F 1 175 ? -62.47600 -31.12000 23.18800 1.000 54.13753 175 THR F C 1
ATOM 9080 O O . THR F 1 175 ? -63.08600 -31.39300 22.14800 1.000 55.18625 175 THR F O 1
ATOM 9084 N N . PRO F 1 176 ? -62.06200 -32.08600 24.02500 1.000 58.84886 176 PRO F N 1
ATOM 9085 C CA . PRO F 1 176 ? -62.42600 -33.49200 23.73800 1.000 54.39488 176 PRO F CA 1
ATOM 9086 C C . PRO F 1 176 ? -63.92100 -33.73000 23.67100 1.000 56.07206 176 PRO F C 1
ATOM 9087 O O . PRO F 1 176 ? -64.37300 -34.61900 22.93900 1.000 56.05360 176 PRO F O 1
ATOM 9091 N N . SER F 1 177 ? -64.71600 -32.96300 24.40800 1.000 54.00186 177 SER F N 1
ATOM 9092 C CA . SER F 1 177 ? -66.16600 -33.13100 24.31400 1.000 54.50279 177 SER F CA 1
ATOM 9093 C C . SER F 1 177 ? -66.77900 -32.37400 23.13200 1.000 51.34235 177 SER F C 1
ATOM 9094 O O . SER F 1 177 ? -67.99200 -32.43800 22.93100 1.000 49.07794 177 SER F O 1
ATOM 9097 N N . GLY F 1 178 ? -65.97900 -31.68600 22.32400 1.000 51.46605 178 GLY F N 1
ATOM 9098 C CA . GLY F 1 178 ? -66.51100 -31.02400 21.14700 1.000 53.69823 178 GLY F CA 1
ATOM 9099 C C . GLY F 1 178 ? -66.86400 -29.56800 21.34000 1.000 47.28063 178 GLY F C 1
ATOM 9100 O O . GLY F 1 178 ? -67.55800 -28.99900 20.49200 1.000 46.38057 178 GLY F O 1
ATOM 9101 N N . VAL F 1 179 ? -66.41600 -28.95900 22.42000 1.000 43.25192 179 VAL F N 1
ATOM 9102 C CA . VAL F 1 179 ? -66.61800 -27.54100 22.66400 1.000 38.43396 179 VAL F CA 1
ATOM 9103 C C . VAL F 1 179 ? -65.53900 -26.75700 21.93200 1.000 48.35729 179 VAL F C 1
ATOM 9104 O O . VAL F 1 179 ? -64.35500 -27.13200 21.96000 1.000 44.93319 179 VAL F O 1
ATOM 9108 N N . ILE F 1 180 ? -65.92800 -25.66200 21.27300 1.000 39.44073 180 ILE F N 1
ATOM 9109 C CA . ILE F 1 180 ? -64.97100 -24.81500 20.56800 1.000 39.66691 180 ILE F CA 1
ATOM 9110 C C . ILE F 1 180 ? -64.57500 -23.65700 21.47400 1.000 42.18821 180 ILE F C 1
ATOM 9111 O O . ILE F 1 180 ? -65.43000 -22.96800 22.02900 1.000 43.72397 180 ILE F O 1
ATOM 9116 N N . ILE F 1 181 ? -63.27800 -23.45700 21.64200 1.000 42.28652 181 ILE F N 1
ATOM 9117 C CA . ILE F 1 181 ? -62.73800 -22.33800 22.38600 1.000 39.70305 181 ILE F CA 1
ATOM 9118 C C . ILE F 1 181 ? -62.21700 -21.33800 21.37500 1.000 40.29623 181 ILE F C 1
ATOM 9119 O O . ILE F 1 181 ? -61.46400 -21.69700 20.45600 1.000 42.80239 181 ILE F O 1
ATOM 9124 N N . ALA F 1 182 ? -62.59800 -20.08100 21.54500 1.000 36.36071 182 ALA F N 1
ATOM 9125 C CA . ALA F 1 182 ? -62.20100 -19.09800 20.55700 1.000 40.44202 182 ALA F CA 1
ATOM 9126 C C . ALA F 1 182 ? -62.00300 -17.77000 21.25900 1.000 44.82367 182 ALA F C 1
ATOM 9127 O O . ALA F 1 182 ? -62.86300 -17.32800 22.03300 1.000 42.36010 182 ALA F O 1
ATOM 9129 N N . ASN F 1 183 ? -60.87800 -17.13400 20.96200 1.000 40.48454 183 ASN F N 1
ATOM 9130 C CA . ASN F 1 183 ? -60.40300 -15.99500 21.71200 1.000 38.43006 183 ASN F CA 1
ATOM 9131 C C . ASN F 1 183 ? -60.15900 -14.87700 20.70800 1.000 49.09242 183 ASN F C 1
ATOM 9132 O O . ASN F 1 183 ? -59.39500 -15.05400 19.75000 1.000 51.94329 183 ASN F O 1
ATOM 9137 N N . TYR F 1 184 ? -60.84900 -13.75400 20.90500 1.000 44.96203 184 TYR F N 1
ATOM 9138 C CA . TYR F 1 184 ? -60.95000 -12.65400 19.95900 1.000 42.38857 184 TYR F CA 1
ATOM 9139 C C . TYR F 1 184 ? -60.41800 -11.37100 20.56400 1.000 43.07892 184 TYR F C 1
ATOM 9140 O O . TYR F 1 184 ? -60.63600 -11.08100 21.74700 1.000 43.04394 184 TYR F O 1
ATOM 9149 N N . LYS F 1 185 ? -59.78400 -10.58200 19.71600 1.000 45.79237 185 LYS F N 1
ATOM 9150 C CA . LYS F 1 185 ? -59.37300 -9.22700 20.03500 1.000 49.33426 185 LYS F CA 1
ATOM 9151 C C . LYS F 1 185 ? -60.19900 -8.24300 19.21400 1.000 46.43719 185 LYS F C 1
ATOM 9152 O O . LYS F 1 185 ? -60.45700 -8.46800 18.02700 1.000 45.31436 185 LYS F O 1
ATOM 9158 N N . ARG F 1 186 ? -60.61200 -7.15700 19.84400 1.000 40.55245 186 ARG F N 1
ATOM 9159 C CA . ARG F 1 186 ? -61.29700 -6.10200 19.12100 1.000 50.71254 186 ARG F CA 1
ATOM 9160 C C . ARG F 1 186 ? -60.40400 -5.55800 18.00700 1.000 55.97909 186 ARG F C 1
ATOM 9161 O O . ARG F 1 186 ? -59.26300 -5.14800 18.25000 1.000 50.98455 186 ARG F O 1
ATOM 9169 N N . ALA F 1 187 ? -60.90400 -5.62300 16.78400 1.000 51.60077 187 ALA F N 1
ATOM 9170 C CA . ALA F 1 187 ? -60.25800 -5.06800 15.60300 1.000 47.37110 187 ALA F CA 1
ATOM 9171 C C . ALA F 1 187 ? -60.84500 -3.67700 15.32900 1.000 56.57687 187 ALA F C 1
ATOM 9172 O O . ALA F 1 187 ? -61.35400 -3.01700 16.23900 1.000 61.84657 187 ALA F O 1
ATOM 9174 N N . GLY F 1 188 ? -60.73500 -3.17400 14.10600 1.000 58.15430 188 GLY F N 1
ATOM 9175 C CA . GLY F 1 188 ? -61.38800 -1.91700 13.79400 1.000 55.42251 188 GLY F CA 1
ATOM 9176 C C . GLY F 1 188 ? -62.84400 -2.05200 13.38000 1.000 66.73877 188 GLY F C 1
ATOM 9177 O O . GLY F 1 188 ? -63.59100 -2.86100 13.94400 1.000 61.59761 188 GLY F O 1
ATOM 9178 N N . GLU F 1 189 ? -63.25500 -1.27500 12.38300 1.000 66.38073 189 GLU F N 1
ATOM 9179 C CA . GLU F 1 189 ? -64.65700 -1.21600 11.99700 1.000 63.28525 189 GLU F CA 1
ATOM 9180 C C . GLU F 1 189 ? -64.98900 -2.30000 10.97800 1.000 62.48124 189 GLU F C 1
ATOM 9181 O O . GLU F 1 189 ? -64.11500 -2.82800 10.29000 1.000 60.39510 189 GLU F O 1
ATOM 9187 N N . VAL F 1 190 ? -66.27400 -2.64900 10.92200 1.000 60.33353 190 VAL F N 1
ATOM 9188 C CA . VAL F 1 190 ? -66.76700 -3.63800 9.96900 1.000 62.96386 190 VAL F CA 1
ATOM 9189 C C . VAL F 1 190 ? -66.64500 -3.06000 8.56500 1.000 67.25797 190 VAL F C 1
ATOM 9190 O O . VAL F 1 190 ? -67.20400 -1.99600 8.26900 1.000 63.01616 190 VAL F O 1
ATOM 9194 N N . LYS F 1 191 ? -65.92300 -3.75900 7.68800 1.000 66.22875 191 LYS F N 1
ATOM 9195 C CA . LYS F 1 191 ? -65.81200 -3.34600 6.29600 1.000 66.49295 191 LYS F CA 1
ATOM 9196 C C . LYS F 1 191 ? -66.53000 -4.34900 5.39700 1.000 72.25477 191 LYS F C 1
ATOM 9197 O O . LYS F 1 191 ? -66.62100 -5.54300 5.70500 1.000 70.60199 191 LYS F O 1
ATOM 9203 N N . THR F 1 192 ? -67.07800 -3.84400 4.29600 1.000 71.15721 192 THR F N 1
ATOM 9204 C CA . THR F 1 192 ? -67.91900 -4.64600 3.42600 1.000 71.22988 192 THR F CA 1
ATOM 9205 C C . THR F 1 192 ? -67.48000 -4.49600 1.97500 1.000 80.28712 192 THR F C 1
ATOM 9206 O O . THR F 1 192 ? -67.11600 -3.40000 1.53400 1.000 85.66798 192 THR F O 1
ATOM 9210 N N . GLY F 1 193 ? -67.50900 -5.60800 1.23900 1.000 74.68735 193 GLY F N 1
ATOM 9211 C CA . GLY F 1 193 ? -67.19000 -5.59600 -0.17400 1.000 76.31171 193 GLY F CA 1
ATOM 9212 C C . GLY F 1 193 ? -68.16000 -6.41200 -1.00500 1.000 80.36607 193 GLY F C 1
ATOM 9213 O O . GLY F 1 193 ? -69.34400 -6.53300 -0.66100 1.000 78.01125 193 GLY F O 1
ATOM 9214 N N . THR F 1 194 ? -67.66200 -6.98500 -2.10100 1.000 81.90447 194 THR F N 1
ATOM 9215 C CA . THR F 1 194 ? -68.45800 -7.80800 -3.00900 1.000 85.77391 194 THR F CA 1
ATOM 9216 C C . THR F 1 194 ? -67.66700 -9.05300 -3.39000 1.000 90.17416 194 THR F C 1
ATOM 9217 O O . THR F 1 194 ? -66.54300 -8.94700 -3.89300 1.000 87.79505 194 THR F O 1
ATOM 9221 N N . VAL F 1 195 ? -68.25500 -10.22600 -3.15900 1.000 89.31788 195 VAL F N 1
ATOM 9222 C CA . VAL F 1 195 ? -67.62800 -11.48500 -3.55100 1.000 94.71444 195 VAL F CA 1
ATOM 9223 C C . VAL F 1 195 ? -67.97800 -11.84000 -4.99500 1.000 93.38852 195 VAL F C 1
ATOM 9224 O O . VAL F 1 195 ? -67.09200 -12.09400 -5.81500 1.000 96.23039 195 VAL F O 1
ATOM 9228 N N . MET G 1 1 ? -51.45200 -23.85200 39.13200 1.000 52.62267 1 MET G N 1
ATOM 9229 C CA . MET G 1 1 ? -50.12400 -24.12000 38.62400 1.000 53.61037 1 MET G CA 1
ATOM 9230 C C . MET G 1 1 ? -50.00400 -23.76800 37.14900 1.000 53.77602 1 MET G C 1
ATOM 9231 O O . MET G 1 1 ? -50.83500 -24.15100 36.32000 1.000 50.39778 1 MET G O 1
ATOM 9236 N N . ARG G 1 2 ? -48.94900 -23.03800 36.82200 1.000 46.23618 2 ARG G N 1
ATOM 9237 C CA . ARG G 1 2 ? -48.69500 -22.61700 35.45700 1.000 43.75848 2 ARG G CA 1
ATOM 9238 C C . ARG G 1 2 ? -47.50800 -23.40900 34.92200 1.000 48.42507 2 ARG G C 1
ATOM 9239 O O . ARG G 1 2 ? -46.46600 -23.49500 35.58000 1.000 47.78847 2 ARG G O 1
ATOM 9247 N N . LYS G 1 3 ? -47.68400 -24.00700 33.75100 1.000 44.73869 3 LYS G N 1
ATOM 9248 C CA . LYS G 1 3 ? -46.63200 -24.79600 33.13500 1.000 48.68962 3 LYS G CA 1
ATOM 9249 C C . LYS G 1 3 ? -45.46900 -23.90400 32.69600 1.000 48.51238 3 LYS G C 1
ATOM 9250 O O . LYS G 1 3 ? -45.67700 -22.79900 32.17900 1.000 46.49408 3 LYS G O 1
ATOM 9256 N N . ILE G 1 4 ? -44.23600 -24.37700 32.90400 1.000 45.52552 4 ILE G N 1
ATOM 9257 C CA . ILE G 1 4 ? -43.04100 -23.69700 32.38800 1.000 41.79556 4 ILE G CA 1
ATOM 9258 C C . ILE G 1 4 ? -42.34500 -24.63900 31.41600 1.000 41.45484 4 ILE G C 1
ATOM 9259 O O . ILE G 1 4 ? -41.98800 -25.77800 31.77100 1.000 43.14275 4 ILE G O 1
ATOM 9264 N N . THR G 1 5 ? -42.20600 -24.19000 30.17700 1.000 41.54927 5 THR G N 1
ATOM 9265 C CA . THR G 1 5 ? -41.50700 -24.93000 29.14000 1.000 40.21516 5 THR G CA 1
ATOM 9266 C C . THR G 1 5 ? -40.26000 -24.14800 28.76100 1.000 43.86152 5 THR G C 1
ATOM 9267 O O . THR G 1 5 ? -40.35700 -22.97900 28.37700 1.000 40.60262 5 THR G O 1
ATOM 9271 N N . VAL G 1 6 ? -39.10200 -24.79400 28.83900 1.000 39.87471 6 VAL G N 1
ATOM 9272 C CA . VAL G 1 6 ? -37.85500 -24.20300 28.36300 1.000 40.19133 6 VAL G CA 1
ATOM 9273 C C . VAL G 1 6 ? -37.62900 -24.67600 26.94200 1.000 34.69615 6 VAL G C 1
ATOM 9274 O O . VAL G 1 6 ? -37.65600 -25.87000 26.68000 1.000 37.80155 6 VAL G O 1
ATOM 9278 N N . LEU G 1 7 ? -37.42400 -23.74200 26.02300 1.000 34.13774 7 LEU G N 1
ATOM 9279 C CA . LEU G 1 7 ? -37.11400 -24.05200 24.63400 1.000 42.40258 7 LEU G CA 1
ATOM 9280 C C . LEU G 1 7 ? -35.68200 -23.60800 24.36100 1.000 38.82604 7 LEU G C 1
ATOM 9281 O O . LEU G 1 7 ? -35.31100 -22.47800 24.69300 1.000 38.58764 7 LEU G O 1
ATOM 9286 N N . SER G 1 8 ? -34.88400 -24.48000 23.74800 1.000 38.80610 8 SER G N 1
ATOM 9287 C CA . SER G 1 8 ? -33.45600 -24.18600 23.63700 1.000 41.32345 8 SER G CA 1
ATOM 9288 C C . SER G 1 8 ? -32.83800 -24.81400 22.40200 1.000 35.75703 8 SER G C 1
ATOM 9289 O O . SER G 1 8 ? -33.07900 -25.98400 22.09800 1.000 40.30138 8 SER G O 1
ATOM 9292 N N . PHE G 1 9 ? -31.99500 -24.04000 21.73400 1.000 40.10617 9 PHE G N 1
ATOM 9293 C CA . PHE G 1 9 ? -31.13000 -24.53700 20.67200 1.000 41.87038 9 PHE G CA 1
ATOM 9294 C C . PHE G 1 9 ? -29.78000 -24.86700 21.30000 1.000 44.23635 9 PHE G C 1
ATOM 9295 O O . PHE G 1 9 ? -29.16800 -24.00000 21.93400 1.000 40.25397 9 PHE G O 1
ATOM 9303 N N . ILE G 1 10 ? -29.30700 -26.10100 21.11800 1.000 38.85057 10 ILE G N 1
ATOM 9304 C CA . ILE G 1 10 ? -28.01600 -26.50500 21.66400 1.000 37.15435 10 ILE G CA 1
ATOM 9305 C C . ILE G 1 10 ? -27.20400 -27.28400 20.64100 1.000 38.66964 10 ILE G C 1
ATOM 9306 O O . ILE G 1 10 ? -27.74100 -28.00200 19.79200 1.000 40.36045 10 ILE G O 1
ATOM 9311 N N . THR G 1 11 ? -25.88900 -27.17400 20.77000 1.000 37.10200 11 THR G N 1
ATOM 9312 C CA . THR G 1 11 ? -24.94300 -28.00400 20.03400 1.000 42.30843 11 THR G CA 1
ATOM 9313 C C . THR G 1 11 ? -24.87300 -29.40400 20.63400 1.000 40.71810 11 THR G C 1
ATOM 9314 O O . THR G 1 11 ? -25.44700 -29.68900 21.68900 1.000 40.06179 11 THR G O 1
ATOM 9318 N N . LEU G 1 12 ? -24.10600 -30.27300 19.97200 1.000 38.39325 12 LEU G N 1
ATOM 9319 C CA . LEU G 1 12 ? -23.90400 -31.62400 20.47900 1.000 39.40454 12 LEU G CA 1
ATOM 9320 C C . LEU G 1 12 ? -23.24700 -31.60600 21.85500 1.000 41.75864 12 LEU G C 1
ATOM 9321 O O . LEU G 1 12 ? -23.61700 -32.39300 22.73200 1.000 39.36914 12 LEU G O 1
ATOM 9326 N N . ASP G 1 13 ? -22.28300 -30.70500 22.07200 1.000 35.46332 13 ASP G N 1
ATOM 9327 C CA . ASP G 1 13 ? -21.63400 -30.61100 23.36600 1.000 41.74633 13 ASP G CA 1
ATOM 9328 C C . ASP G 1 13 ? -22.38000 -29.70200 24.33700 1.000 39.35894 13 ASP G C 1
ATOM 9329 O O . ASP G 1 13 ? -21.80900 -29.31100 25.35300 1.000 36.22617 13 ASP G O 1
ATOM 9334 N N . GLY G 1 14 ? -23.63800 -29.36300 24.05100 1.000 39.10842 14 GLY G N 1
ATOM 9335 C CA . GLY G 1 14 ? -24.49200 -28.67700 25.00600 1.000 31.81399 14 GLY G CA 1
ATOM 9336 C C . GLY G 1 14 ? -24.39200 -27.16200 25.06100 1.000 35.95227 14 GLY G C 1
ATOM 9337 O O . GLY G 1 14 ? -24.90500 -26.56400 26.01600 1.000 37.00165 14 GLY G O 1
ATOM 9338 N N . VAL G 1 15 ? -23.76200 -26.52300 24.07900 1.000 35.16397 15 VAL G N 1
ATOM 9339 C CA . VAL G 1 15 ? -23.59000 -25.06800 24.08100 1.000 38.66430 15 VAL G CA 1
ATOM 9340 C C . VAL G 1 15 ? -24.85100 -24.40100 23.52900 1.000 36.90896 15 VAL G C 1
ATOM 9341 O O . VAL G 1 15 ? -25.41600 -24.85000 22.51700 1.000 32.72559 15 VAL G O 1
ATOM 9345 N N . MET G 1 16 ? -25.31500 -23.34500 24.21000 1.000 35.50950 16 MET G N 1
ATOM 9346 C CA . MET G 1 16 ? -26.48500 -22.58300 23.76500 1.000 40.65227 16 MET G CA 1
ATOM 9347 C C . MET G 1 16 ? -26.18000 -21.12000 23.46600 1.000 36.84474 16 MET G C 1
ATOM 9348 O O . MET G 1 16 ? -27.09100 -20.36700 23.10400 1.000 38.87506 16 MET G O 1
ATOM 9353 N N . GLN G 1 17 ? -24.94100 -20.68400 23.63100 1.000 39.55932 17 GLN G N 1
ATOM 9354 C CA . GLN G 1 17 ? -24.66100 -19.26300 23.59100 1.000 36.38607 17 GLN G CA 1
ATOM 9355 C C . GLN G 1 17 ? -24.77100 -18.72800 22.17000 1.000 36.51686 17 GLN G C 1
ATOM 9356 O O . GLN G 1 17 ? -24.33600 -19.37600 21.21400 1.000 34.58286 17 GLN G O 1
ATOM 9362 N N . ALA G 1 18 ? -25.38400 -17.55100 22.04400 1.000 35.43947 18 ALA G N 1
ATOM 9363 C CA . ALA G 1 18 ? -25.38900 -16.76600 20.81300 1.000 35.97155 18 ALA G CA 1
ATOM 9364 C C . ALA G 1 18 ? -25.72500 -17.57500 19.55900 1.000 32.43796 18 ALA G C 1
ATOM 9365 O O . ALA G 1 18 ? -24.93500 -17.61000 18.61200 1.000 35.94779 18 ALA G O 1
ATOM 9367 N N . PRO G 1 19 ? -26.88200 -18.25200 19.52600 1.000 36.47175 19 PRO G N 1
ATOM 9368 C CA . PRO G 1 19 ? -27.19700 -19.09900 18.35900 1.000 32.54151 19 PRO G CA 1
ATOM 9369 C C . PRO G 1 19 ? -27.44000 -18.34300 17.05900 1.000 37.82606 19 PRO G C 1
ATOM 9370 O O . PRO G 1 19 ? -27.26300 -18.92900 15.98000 1.000 37.24400 19 PRO G O 1
ATOM 9374 N N . GLY G 1 20 ? -27.87700 -17.08500 17.11800 1.000 39.32844 20 GLY G N 1
ATOM 9375 C CA . GLY G 1 20 ? -28.44900 -16.42800 15.95300 1.000 40.83062 20 GLY G CA 1
ATOM 9376 C C . GLY G 1 20 ? -27.57800 -15.41800 15.22700 1.000 43.52146 20 GLY G C 1
ATOM 9377 O O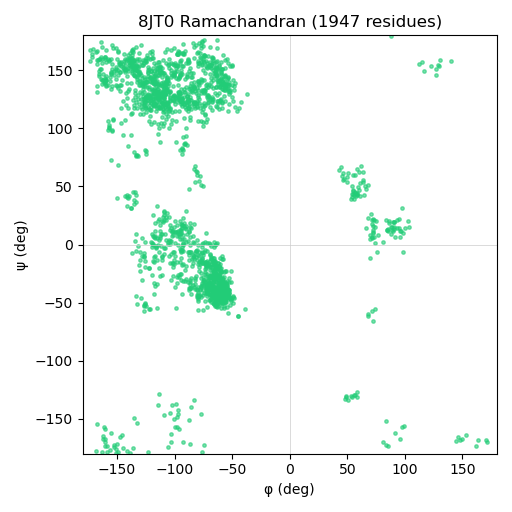 . GLY G 1 20 ? -27.89500 -15.05300 14.09300 1.000 45.03774 20 GLY G O 1
ATOM 9378 N N . GLY G 1 21 ? -26.49200 -14.94600 15.84000 1.000 38.29073 21 GLY G N 1
ATOM 9379 C CA . GLY G 1 21 ? -25.62500 -14.01200 15.16200 1.000 41.70681 21 GLY G CA 1
ATOM 9380 C C . GLY G 1 21 ? -24.29300 -13.78400 15.84000 1.000 36.48644 21 GLY G C 1
ATOM 9381 O O . GLY G 1 21 ? -24.13600 -13.96800 17.04800 1.000 36.84975 21 GLY G O 1
ATOM 9382 N N . PRO G 1 22 ? -23.31700 -13.30400 15.06500 1.000 40.36334 22 PRO G N 1
ATOM 9383 C CA . PRO G 1 22 ? -21.93700 -13.19900 15.57900 1.000 38.64737 22 PRO G CA 1
ATOM 9384 C C . PRO G 1 22 ? -21.76200 -12.25000 16.74000 1.000 38.41741 22 PRO G C 1
ATOM 9385 O O . PRO G 1 22 ? -20.79100 -12.40300 17.49000 1.000 38.78209 22 PRO G O 1
ATOM 9389 N N . GLU G 1 23 ? -22.66500 -11.29100 16.94600 1.000 37.39419 23 GLU G N 1
ATOM 9390 C CA . GLU G 1 23 ? -22.55200 -10.38500 18.08300 1.000 36.57100 23 GLU G CA 1
ATOM 9391 C C . GLU G 1 23 ? -23.67000 -10.58000 19.10300 1.000 34.37388 23 GLU G C 1
ATOM 9392 O O . GLU G 1 23 ? -23.78900 -9.78500 20.03700 1.000 37.10716 23 GLU G O 1
ATOM 9398 N N . GLU G 1 24 ? -24.49500 -11.61000 18.94100 1.000 31.98933 24 GLU G N 1
ATOM 9399 C CA . GLU G 1 24 ? -25.63400 -11.79900 19.83500 1.000 37.81690 24 GLU G CA 1
ATOM 9400 C C . GLU G 1 24 ? -25.22900 -11.84500 21.31000 1.000 39.95221 24 GLU G C 1
ATOM 9401 O O . GLU G 1 24 ? -25.93700 -11.30700 22.17700 1.000 35.55859 24 GLU G O 1
ATOM 9407 N N . ASP G 1 25 ? -24.11800 -12.51500 21.62500 1.000 36.69285 25 ASP G N 1
ATOM 9408 C CA . ASP G 1 25 ? -23.59900 -12.55000 22.99700 1.000 37.23317 25 ASP G CA 1
ATOM 9409 C C . ASP G 1 25 ? -22.11900 -12.88100 22.90000 1.000 39.96660 25 ASP G C 1
ATOM 9410 O O . ASP G 1 25 ? -21.76300 -14.02600 22.59800 1.000 36.06901 25 ASP G O 1
ATOM 9415 N N . THR G 1 26 ? -21.27200 -11.88200 23.12700 1.000 38.07413 26 THR G N 1
ATOM 9416 C CA . THR G 1 26 ? -19.83600 -12.03800 22.96800 1.000 45.04664 26 THR G CA 1
ATOM 9417 C C . THR G 1 26 ? -19.13400 -12.30700 24.30300 1.000 41.58906 26 THR G C 1
ATOM 9418 O O . THR G 1 26 ? -17.91600 -12.12500 24.39900 1.000 38.09512 26 THR G O 1
ATOM 9422 N N . SER G 1 27 ? -19.87300 -12.70300 25.33800 1.000 40.62841 27 SER G N 1
ATOM 9423 C CA . SER G 1 27 ? -19.24300 -12.94900 26.63000 1.000 42.18098 27 SER G CA 1
ATOM 9424 C C . SER G 1 27 ? -18.24700 -14.10100 26.51500 1.000 42.29017 27 SER G C 1
ATOM 9425 O O . SER G 1 27 ? -18.45400 -15.04900 25.75300 1.000 35.39792 27 SER G O 1
ATOM 9428 N N . GLY G 1 28 ? -17.12100 -13.96700 27.21900 1.000 40.09174 28 GLY G N 1
ATOM 9429 C CA . GLY G 1 28 ? -16.00000 -14.86700 27.04600 1.000 42.67715 28 GLY G CA 1
ATOM 9430 C C . GLY G 1 28 ? -15.19900 -14.67900 25.77200 1.000 45.30694 28 GLY G C 1
ATOM 9431 O O . GLY G 1 28 ? -14.24500 -15.43200 25.55400 1.000 42.42107 28 GLY G O 1
ATOM 9432 N N . GLY G 1 29 ? -15.53500 -13.70200 24.92000 1.000 43.95192 29 GLY G N 1
ATOM 9433 C CA . GLY G 1 29 ? -14.89700 -13.63200 23.61500 1.000 36.34367 29 GLY G CA 1
ATOM 9434 C C . GLY G 1 29 ? -15.39400 -14.66400 22.62500 1.000 41.51320 29 GLY G C 1
ATOM 9435 O O . GLY G 1 29 ? -14.72900 -14.92400 21.61500 1.000 37.02839 29 GLY G O 1
ATOM 9436 N N . PHE G 1 30 ? -16.57800 -15.22200 22.86500 1.000 42.52553 30 PHE G N 1
ATOM 9437 C CA . PHE G 1 30 ? -17.16900 -16.25100 22.02500 1.000 37.04270 30 PHE G CA 1
ATOM 9438 C C . PHE G 1 30 ? -17.16200 -15.86100 20.54400 1.000 44.02699 30 PHE G C 1
ATOM 9439 O O . PHE G 1 30 ? -17.65700 -14.79300 20.16300 1.000 41.50212 30 PHE G O 1
ATOM 9447 N N . LYS G 1 31 ? -16.61300 -16.75300 19.71200 1.000 39.19603 31 LYS G N 1
ATOM 9448 C CA . LYS G 1 31 ? -16.34800 -16.51200 18.30000 1.000 41.52010 31 LYS G CA 1
ATOM 9449 C C . LYS G 1 31 ? -17.38700 -17.12000 17.37400 1.000 40.21685 31 LYS G C 1
ATOM 9450 O O . LYS G 1 31 ? -17.38500 -16.80500 16.17900 1.000 43.03195 31 LYS G O 1
ATOM 9456 N N . TYR G 1 32 ? -18.24200 -18.01100 17.87000 1.000 34.87517 32 TYR G N 1
ATOM 9457 C CA . TYR G 1 32 ? -19.11200 -18.79500 16.99800 1.000 39.29439 32 TYR G CA 1
ATOM 9458 C C . TYR G 1 32 ? -20.55500 -18.31400 17.00800 1.000 39.49098 32 TYR G C 1
ATOM 9459 O O . TYR G 1 32 ? -21.46200 -19.09300 16.68500 1.000 34.54507 32 TYR G O 1
ATOM 9468 N N . GLY G 1 33 ? -20.78900 -17.05100 17.35600 1.000 37.98804 33 GLY G N 1
ATOM 9469 C CA . GLY G 1 33 ? -22.14700 -16.54700 17.31100 1.000 38.11179 33 GLY G CA 1
ATOM 9470 C C . GLY G 1 33 ? -22.76800 -16.77100 15.95000 1.000 34.39220 33 GLY G C 1
ATOM 9471 O O . GLY G 1 33 ? -22.10900 -16.58800 14.92300 1.000 39.46011 33 GLY G O 1
ATOM 9472 N N . GLY G 1 34 ? -24.00000 -17.26000 15.93100 1.000 36.99884 34 GLY G N 1
ATOM 9473 C CA . GLY G 1 34 ? -24.67100 -17.57000 14.69100 1.000 38.27406 34 GLY G CA 1
ATOM 9474 C C . GLY G 1 34 ? -24.48100 -18.97800 14.18600 1.000 43.16229 34 GLY G C 1
ATOM 9475 O O . GLY G 1 34 ? -24.69300 -19.22800 12.99200 1.000 41.52291 34 GLY G O 1
ATOM 9476 N N . TRP G 1 35 ? -24.08700 -19.91200 15.05000 1.000 38.03264 35 TRP G N 1
ATOM 9477 C CA . TRP G 1 35 ? -23.81700 -21.26800 14.58800 1.000 40.46722 35 TRP G CA 1
ATOM 9478 C C . TRP G 1 35 ? -25.07700 -22.00800 14.14000 1.000 36.99742 35 TRP G C 1
ATOM 9479 O O . TRP G 1 35 ? -24.96100 -23.03000 13.46100 1.000 40.50978 35 TRP G O 1
ATOM 9490 N N . THR G 1 36 ? -26.27700 -21.54800 14.49800 1.000 36.98916 36 THR G N 1
ATOM 9491 C CA . THR G 1 36 ? -27.44600 -22.22900 13.95400 1.000 39.56742 36 THR G CA 1
ATOM 9492 C C . THR G 1 36 ? -27.71600 -21.86300 12.49800 1.000 46.24794 36 THR G C 1
ATOM 9493 O O . THR G 1 36 ? -28.54700 -22.52400 11.85500 1.000 44.43232 36 THR G O 1
ATOM 9497 N N . ALA G 1 37 ? -27.05100 -20.82700 11.97500 1.000 40.17858 37 ALA G N 1
ATOM 9498 C CA . ALA G 1 37 ? -27.46700 -20.26200 10.69100 1.000 48.75770 37 ALA G CA 1
ATOM 9499 C C . ALA G 1 37 ? -27.36900 -21.26400 9.54600 1.000 45.36587 37 ALA G C 1
ATOM 9500 O O . ALA G 1 37 ? -28.33500 -21.36500 8.77400 1.000 49.89384 37 ALA G O 1
ATOM 9502 N N . PRO G 1 38 ? -26.30300 -22.06200 9.39000 1.000 48.64182 38 PRO G N 1
ATOM 9503 C CA . PRO G 1 38 ? -26.28700 -23.00700 8.26200 1.000 44.51183 38 PRO G CA 1
ATOM 9504 C C . PRO G 1 38 ? -27.33700 -24.11000 8.33100 1.000 47.78529 38 PRO G C 1
ATOM 9505 O O . PRO G 1 38 ? -27.37700 -24.93400 7.41400 1.000 52.27506 38 PRO G O 1
ATOM 9509 N N . TYR G 1 39 ? -28.21500 -24.15000 9.34100 1.000 51.60376 39 TYR G N 1
ATOM 9510 C CA . TYR G 1 39 ? -29.15200 -25.26000 9.51200 1.000 54.72178 39 TYR G CA 1
ATOM 9511 C C . TYR G 1 39 ? -30.62000 -24.87100 9.46600 1.000 52.49289 39 TYR G C 1
ATOM 9512 O O . TYR G 1 39 ? -31.47500 -25.74500 9.65500 1.000 59.56167 39 TYR G O 1
ATOM 9521 N N . GLU G 1 40 ? -30.95300 -23.60500 9.24800 1.000 58.24578 40 GLU G N 1
ATOM 9522 C CA . GLU G 1 40 ? -32.36400 -23.24200 9.13100 1.000 67.94044 40 GLU G CA 1
ATOM 9523 C C . GLU G 1 40 ? -32.89700 -23.74300 7.79000 1.000 66.75543 40 GLU G C 1
ATOM 9524 O O . GLU G 1 40 ? -32.22600 -23.60700 6.76300 1.000 71.10884 40 GLU G O 1
ATOM 9530 N N . ASP G 1 41 ? -34.08300 -24.35400 7.79500 1.000 63.66062 41 ASP G N 1
ATOM 9531 C CA . ASP G 1 41 ? -34.66500 -24.85700 6.55100 1.000 72.99268 41 ASP G CA 1
ATOM 9532 C C . ASP G 1 41 ? -36.19200 -24.84400 6.64400 1.000 76.50341 41 ASP G C 1
ATOM 9533 O O . ASP G 1 41 ? -36.77400 -24.43600 7.65500 1.000 72.41769 41 ASP G O 1
ATOM 9538 N N . GLU G 1 42 ? -36.82100 -25.30200 5.55500 1.000 78.51731 42 GLU G N 1
ATOM 9539 C CA . GLU G 1 42 ? -38.27500 -25.40800 5.41500 1.000 80.58262 42 GLU G CA 1
ATOM 9540 C C . GLU G 1 42 ? -38.94500 -26.01600 6.65700 1.000 81.07926 42 GLU G C 1
ATOM 9541 O O . GLU G 1 42 ? -39.78500 -25.37900 7.32600 1.000 76.74525 42 GLU G O 1
ATOM 9547 N N . VAL G 1 43 ? -38.57100 -27.26300 6.97500 1.000 79.47503 43 VAL G N 1
ATOM 9548 C CA . VAL G 1 43 ? -39.23900 -28.03400 8.02100 1.000 80.92556 43 VAL G CA 1
ATOM 9549 C C . VAL G 1 43 ? -39.00800 -27.40000 9.38800 1.000 77.10355 43 VAL G C 1
ATOM 9550 O O . VAL G 1 43 ? -39.94300 -27.27300 10.19400 1.000 77.91403 43 VAL G O 1
ATOM 9554 N N . SER G 1 44 ? -37.76400 -26.99600 9.67200 1.000 75.29900 44 SER G N 1
ATOM 9555 C CA . SER G 1 44 ? -37.48200 -26.31600 10.93300 1.000 78.01397 44 SER G CA 1
ATOM 9556 C C . SER G 1 44 ? -38.30000 -25.03000 11.05100 1.000 81.46600 44 SER G C 1
ATOM 9557 O O . SER G 1 44 ? -38.83100 -24.73000 12.12800 1.000 75.38375 44 SER G O 1
ATOM 9560 N N . GLY G 1 45 ? -38.44700 -24.28500 9.94400 1.000 76.99047 45 GLY G N 1
ATOM 9561 C CA . GLY G 1 45 ? -39.26500 -23.07800 9.96500 1.000 73.40864 45 GLY G CA 1
ATOM 9562 C C . GLY G 1 45 ? -40.70100 -23.33800 10.39300 1.000 78.59344 45 GLY G C 1
ATOM 9563 O O . GLY G 1 45 ? -41.24700 -22.62700 11.24900 1.000 78.57707 45 GLY G O 1
ATOM 9564 N N . LYS G 1 46 ? -41.33400 -24.37900 9.82600 1.000 77.13140 46 LYS G N 1
ATOM 9565 C CA . LYS G 1 46 ? -42.73100 -24.63400 10.20900 1.000 78.38905 46 LYS G CA 1
ATOM 9566 C C . LYS G 1 46 ? -42.85400 -25.22900 11.62000 1.000 76.10548 46 LYS G C 1
ATOM 9567 O O . LYS G 1 46 ? -43.83400 -24.94800 12.34500 1.000 66.83622 46 LYS G O 1
ATOM 9573 N N . ILE G 1 47 ? -41.86600 -26.02900 12.03600 1.000 79.59626 47 ILE G N 1
ATOM 9574 C CA . ILE G 1 47 ? -41.80500 -26.48600 13.42600 1.000 79.18078 47 ILE G CA 1
ATOM 9575 C C . ILE G 1 47 ? -41.79200 -25.28700 14.37300 1.000 75.38999 47 ILE G C 1
ATOM 9576 O O . ILE G 1 47 ? -42.55700 -25.22800 15.35000 1.000 71.45399 47 ILE G O 1
ATOM 9581 N N . MET G 1 48 ? -40.94400 -24.29400 14.07400 1.000 74.66431 48 MET G N 1
ATOM 9582 C CA . MET G 1 48 ? -40.86900 -23.10800 14.92100 1.000 74.50838 48 MET G CA 1
ATOM 9583 C C . MET G 1 48 ? -42.18200 -22.34700 14.93000 1.000 74.99674 48 MET G C 1
ATOM 9584 O O . MET G 1 48 ? -42.61900 -21.87500 15.98900 1.000 68.40446 48 MET G O 1
ATOM 9589 N N . GLU G 1 49 ? -42.83200 -22.22000 13.76500 1.000 79.66938 49 GLU G N 1
ATOM 9590 C CA . GLU G 1 49 ? -44.10000 -21.49400 13.74700 1.000 78.45119 49 GLU G CA 1
ATOM 9591 C C . GLU G 1 49 ? -45.10800 -22.14800 14.68400 1.000 72.78315 49 GLU G C 1
ATOM 9592 O O . GLU G 1 49 ? -45.79600 -21.45300 15.44000 1.000 74.60074 49 GLU G O 1
ATOM 9598 N N . LYS G 1 50 ? -45.15800 -23.48400 14.71100 1.000 70.72758 50 LYS G N 1
ATOM 9599 C CA . LYS G 1 50 ? -45.99200 -24.12000 15.73100 1.000 69.60347 50 LYS G CA 1
ATOM 9600 C C . LYS G 1 50 ? -45.51900 -23.76800 17.14900 1.000 73.55017 50 LYS G C 1
ATOM 9601 O O . LYS G 1 50 ? -46.34400 -23.49000 18.03300 1.000 70.23709 50 LYS G O 1
ATOM 9607 N N . GLN G 1 51 ? -44.19800 -23.75400 17.39200 1.000 68.06782 51 GLN G N 1
ATOM 9608 C CA . GLN G 1 51 ? -43.73100 -23.45500 18.75200 1.000 67.90209 51 GLN G CA 1
ATOM 9609 C C . GLN G 1 51 ? -43.97100 -21.99600 19.16500 1.000 64.00741 51 GLN G C 1
ATOM 9610 O O . GLN G 1 51 ? -44.06100 -21.71100 20.36700 1.000 57.40066 51 GLN G O 1
ATOM 9616 N N . MET G 1 52 ? -44.12700 -21.07500 18.21100 1.000 64.70733 52 MET G N 1
ATOM 9617 C CA . MET G 1 52 ? -44.33400 -19.66500 18.52100 1.000 62.90954 52 MET G CA 1
ATOM 9618 C C . MET G 1 52 ? -45.81700 -19.25800 18.60800 1.000 67.52861 52 MET G C 1
ATOM 9619 O O . MET G 1 52 ? -46.13100 -18.06800 18.45500 1.000 61.98335 52 MET G O 1
ATOM 9624 N N . LYS G 1 53 ? -46.72500 -20.20300 18.86600 1.000 61.06293 53 LYS G N 1
ATOM 9625 C CA . LYS G 1 53 ? -48.11100 -19.84500 19.12000 1.000 68.24136 53 LYS G CA 1
ATOM 9626 C C . LYS G 1 53 ? -48.22200 -19.08200 20.44500 1.000 67.26989 53 LYS G C 1
ATOM 9627 O O . LYS G 1 53 ? -47.35400 -19.20200 21.31700 1.000 62.32130 53 LYS G O 1
ATOM 9633 N N . PRO G 1 54 ? -49.27900 -18.27800 20.60200 1.000 67.63964 54 PRO G N 1
ATOM 9634 C CA . PRO G 1 54 ? -49.38700 -17.37000 21.76000 1.000 61.73357 54 PRO G CA 1
ATOM 9635 C C . PRO G 1 54 ? -49.23300 -18.03500 23.13100 1.000 61.83726 54 PRO G C 1
ATOM 9636 O O . PRO G 1 54 ? -49.89500 -19.03400 23.45100 1.000 58.27612 54 PRO G O 1
ATOM 9640 N N . ALA G 1 55 ? -48.39300 -17.42300 23.97400 1.000 52.59952 55 ALA G N 1
ATOM 9641 C CA . ALA G 1 55 ? -48.20500 -17.86700 25.35000 1.000 45.65287 55 ALA G CA 1
ATOM 9642 C C . ALA G 1 55 ? -47.86400 -16.65400 26.20700 1.000 42.09124 55 ALA G C 1
ATOM 9643 O O . ALA G 1 55 ? -47.84900 -15.51800 25.72500 1.000 43.02387 55 ALA G O 1
ATOM 9645 N N . ASP G 1 56 ? -47.62000 -16.89100 27.49800 1.000 40.71085 56 ASP G N 1
ATOM 9646 C CA . ASP G 1 56 ? -46.87700 -15.94500 28.32200 1.000 40.03756 56 ASP G CA 1
ATOM 9647 C C . ASP G 1 56 ? -45.40300 -16.38600 28.37900 1.000 42.90325 56 ASP G C 1
ATOM 9648 O O . ASP G 1 56 ? -45.05100 -17.49600 27.98700 1.000 38.50257 56 ASP G O 1
ATOM 9653 N N . TYR G 1 57 ? -44.53500 -15.48800 28.83600 1.000 44.66099 57 TYR G N 1
ATOM 9654 C CA . TYR G 1 57 ? -43.09900 -15.70500 28.74600 1.000 43.09621 57 TYR G CA 1
ATOM 9655 C C . TYR G 1 57 ? -42.43000 -15.39900 30.07400 1.000 39.28840 57 TYR G C 1
ATOM 9656 O O . TYR G 1 57 ? -42.84200 -14.48800 30.79900 1.000 38.93602 57 TYR G O 1
ATOM 9665 N N . LEU G 1 58 ? -41.39100 -16.18500 30.38000 1.000 37.71919 58 LEU G N 1
ATOM 9666 C CA . LEU G 1 58 ? -40.49000 -15.93000 31.50000 1.000 37.54226 58 LEU G CA 1
ATOM 9667 C C . LEU G 1 58 ? -39.07100 -15.82700 30.94700 1.000 36.96899 58 LEU G C 1
ATOM 9668 O O . LEU G 1 58 ? -38.56600 -16.78700 30.34700 1.000 35.85468 58 LEU G O 1
ATOM 9673 N N . LEU G 1 59 ? -38.43500 -14.66000 31.12400 1.000 36.88128 59 LEU G N 1
ATOM 9674 C CA . LEU G 1 59 ? -37.17700 -14.36800 30.44300 1.000 41.03738 59 LEU G CA 1
ATOM 9675 C C . LEU G 1 59 ? -36.14000 -13.80000 31.40000 1.000 41.04596 59 LEU G C 1
ATOM 9676 O O . LEU G 1 59 ? -36.47600 -13.11100 32.36800 1.000 40.08673 59 LEU G O 1
ATOM 9681 N N . GLY G 1 60 ? -34.86700 -14.09100 31.11300 1.000 40.47199 60 GLY G N 1
ATOM 9682 C CA . GLY G 1 60 ? -33.78800 -13.33000 31.72200 1.000 38.40849 60 GLY G CA 1
ATOM 9683 C C . GLY G 1 60 ? -33.78100 -11.90600 31.19900 1.000 41.70601 60 GLY G C 1
ATOM 9684 O O . GLY G 1 60 ? -34.22500 -11.62500 30.07800 1.000 36.93079 60 GLY G O 1
ATOM 9685 N N . ARG G 1 61 ? -33.29200 -10.98000 32.03000 1.000 34.62515 61 ARG G N 1
ATOM 9686 C CA . ARG G 1 61 ? -33.30500 -9.58000 31.62400 1.000 37.04603 61 ARG G CA 1
ATOM 9687 C C . ARG G 1 61 ? -32.51300 -9.38000 30.34000 1.000 44.48109 61 ARG G C 1
ATOM 9688 O O . ARG G 1 61 ? -32.90700 -8.58300 29.47800 1.000 42.45091 61 ARG G O 1
ATOM 9696 N N . LYS G 1 62 ? -31.40000 -10.10600 30.18200 1.000 38.44979 62 LYS G N 1
ATOM 9697 C CA . LYS G 1 62 ? -30.60400 -9.92500 28.97400 1.000 43.45900 62 LYS G CA 1
ATOM 9698 C C . LYS G 1 62 ? -31.35200 -10.42800 27.74300 1.000 40.72165 62 LYS G C 1
ATOM 9699 O O . LYS G 1 62 ? -31.36000 -9.76300 26.70500 1.000 41.23931 62 LYS G O 1
ATOM 9705 N N . THR G 1 63 ? -31.97800 -11.60700 27.83400 1.000 41.16918 63 THR G N 1
ATOM 9706 C CA . THR G 1 63 ? -32.77200 -12.10200 26.71000 1.000 40.38242 63 THR G CA 1
ATOM 9707 C C . THR G 1 63 ? -33.94200 -11.17200 26.42700 1.000 43.86259 63 THR G C 1
ATOM 9708 O O . THR G 1 63 ? -34.26200 -10.89100 25.26000 1.000 40.92887 63 THR G O 1
ATOM 9712 N N . PHE G 1 64 ? -34.59500 -10.68800 27.49000 1.000 41.72209 64 PHE G N 1
ATOM 9713 C CA . PHE G 1 64 ? -35.65700 -9.71000 27.31500 1.000 37.78814 64 PHE G CA 1
ATOM 9714 C C . PHE G 1 64 ? -35.16200 -8.54000 26.49400 1.000 43.73804 64 PHE G C 1
ATOM 9715 O O . PHE G 1 64 ? -35.85000 -8.08400 25.58200 1.000 45.96944 64 PHE G O 1
ATOM 9723 N N . GLU G 1 65 ? -33.96600 -8.03200 26.81300 1.000 39.63481 65 GLU G N 1
ATOM 9724 C CA . GLU G 1 65 ? -33.50700 -6.81800 26.14700 1.000 43.68721 65 GLU G CA 1
ATOM 9725 C C . GLU G 1 65 ? -33.06800 -7.08900 24.71100 1.000 43.10971 65 GLU G C 1
ATOM 9726 O O . GLU G 1 65 ? -33.28100 -6.24200 23.83500 1.000 45.06853 65 GLU G O 1
ATOM 9732 N N . ILE G 1 66 ? -32.53400 -8.26900 24.43000 1.000 38.65987 66 ILE G N 1
ATOM 9733 C CA . ILE G 1 66 ? -32.20900 -8.59700 23.01400 1.000 42.57506 66 ILE G CA 1
ATOM 9734 C C . ILE G 1 66 ? -33.53100 -8.71700 22.25200 1.000 50.06566 66 ILE G C 1
ATOM 9735 O O . ILE G 1 66 ? -33.59600 -8.23700 21.11500 1.000 51.44436 66 ILE G O 1
ATOM 9740 N N . PHE G 1 67 ? -34.55500 -9.29900 22.87900 1.000 47.35116 67 PHE G N 1
ATOM 9741 C CA . PHE G 1 67 ? -35.86700 -9.36200 22.23400 1.000 45.39705 67 PHE G CA 1
ATOM 9742 C C . PHE G 1 67 ? -36.45500 -7.96500 22.01500 1.000 47.13876 67 PHE G C 1
ATOM 9743 O O . PHE G 1 67 ? -36.95300 -7.65300 20.92600 1.000 50.38886 67 PHE G O 1
ATOM 9751 N N . ALA G 1 68 ? -36.38100 -7.10300 23.03400 1.000 41.81167 68 ALA G N 1
ATOM 9752 C CA . ALA G 1 68 ? -37.01400 -5.78500 22.98900 1.000 44.99311 68 ALA G CA 1
ATOM 9753 C C . ALA G 1 68 ? -36.36000 -4.85900 21.97200 1.000 49.20336 68 ALA G C 1
ATOM 9754 O O . ALA G 1 68 ? -37.00800 -3.93400 21.47200 1.000 50.34928 68 ALA G O 1
ATOM 9756 N N . SER G 1 69 ? -35.07900 -5.06000 21.68400 1.000 45.38497 69 SER G N 1
ATOM 9757 C CA . SER G 1 69 ? -34.41700 -4.25500 20.67400 1.000 46.59573 69 SER G CA 1
ATOM 9758 C C . SER G 1 69 ? -34.87600 -4.60000 19.26200 1.000 51.76306 69 SER G C 1
ATOM 9759 O O . SER G 1 69 ? -34.53800 -3.87300 18.32300 1.000 45.76462 69 SER G O 1
ATOM 9762 N N . TYR G 1 70 ? -35.53400 -5.74500 19.07800 1.000 52.76834 70 TYR G N 1
ATOM 9763 C CA . TYR G 1 70 ? -35.84100 -6.23600 17.74200 1.000 52.10850 70 TYR G CA 1
ATOM 9764 C C . TYR G 1 70 ? -37.31900 -6.54700 17.52200 1.000 57.17560 70 TYR G C 1
ATOM 9765 O O . TYR G 1 70 ? -37.92400 -6.06200 16.56200 1.000 58.11667 70 TYR G O 1
ATOM 9774 N N . TRP G 1 71 ? -37.91000 -7.35100 18.40500 1.000 52.88759 71 TRP G N 1
ATOM 9775 C CA . TRP G 1 71 ? -39.21800 -7.93500 18.12300 1.000 57.35504 71 TRP G CA 1
ATOM 9776 C C . TRP G 1 71 ? -40.38000 -6.94700 18.10500 1.000 56.33394 71 TRP G C 1
ATOM 9777 O O . TRP G 1 71 ? -41.35400 -7.20900 17.38500 1.000 57.52605 71 TRP G O 1
ATOM 9788 N N . PRO G 1 72 ? -40.35800 -5.82900 18.84200 1.000 49.98636 72 PRO G N 1
ATOM 9789 C CA . PRO G 1 72 ? -41.46300 -4.87300 18.69200 1.000 53.66339 72 PRO G CA 1
ATOM 9790 C C . PRO G 1 72 ? -41.60700 -4.34000 17.27400 1.000 57.08344 72 PRO G C 1
ATOM 9791 O O . PRO G 1 72 ? -42.70300 -3.91400 16.90600 1.000 62.42667 72 PRO G O 1
ATOM 9795 N N . GLU G 1 73 ? -40.55100 -4.36100 16.46200 1.000 59.00149 73 GLU G N 1
ATOM 9796 C CA . GLU G 1 73 ? -40.64000 -3.91200 15.07700 1.000 61.58018 73 GLU G CA 1
ATOM 9797 C C . GLU G 1 73 ? -40.89800 -5.06000 14.11300 1.000 65.32736 73 GLU G C 1
ATOM 9798 O O . GLU G 1 73 ? -40.72300 -4.89700 12.90100 1.000 63.10645 73 GLU G O 1
ATOM 9804 N N . HIS G 1 74 ? -41.27000 -6.22700 14.63000 1.000 66.13471 74 HIS G N 1
ATOM 9805 C CA . HIS G 1 74 ? -41.58500 -7.37800 13.80300 1.000 61.33054 74 HIS G CA 1
ATOM 9806 C C . HIS G 1 74 ? -42.76300 -8.13100 14.39300 1.000 60.65725 74 HIS G C 1
ATOM 9807 O O . HIS G 1 74 ? -42.78300 -9.36500 14.42500 1.000 65.07215 74 HIS G O 1
ATOM 9814 N N . ALA G 1 75 ? -43.76300 -7.39000 14.87800 1.000 58.90492 75 ALA G N 1
ATOM 9815 C CA . ALA G 1 75 ? -44.95000 -8.00200 15.46300 1.000 64.27608 75 ALA G CA 1
ATOM 9816 C C . ALA G 1 75 ? -45.71500 -8.88000 14.47800 1.000 68.08488 75 ALA G C 1
ATOM 9817 O O . ALA G 1 75 ? -46.59900 -9.62600 14.90600 1.000 67.48056 75 ALA G O 1
ATOM 9819 N N . ASP G 1 76 ? -45.39600 -8.81500 13.18300 1.000 71.45099 76 ASP G N 1
ATOM 9820 C CA . ASP G 1 76 ? -46.05800 -9.64600 12.18500 1.000 73.88344 76 ASP G CA 1
ATOM 9821 C C . ASP G 1 76 ? -45.50600 -11.07400 12.17400 1.000 73.90334 76 ASP G C 1
ATOM 9822 O O . ASP G 1 76 ? -46.28900 -12.03100 12.14200 1.000 74.46585 76 ASP G O 1
ATOM 9827 N N . PHE G 1 77 ? -44.17500 -11.25500 12.23500 1.000 71.29713 77 PHE G N 1
ATOM 9828 C CA . PHE G 1 77 ? -43.64200 -12.62300 12.27400 1.000 73.75741 77 PHE G CA 1
ATOM 9829 C C . PHE G 1 77 ? -43.92200 -13.31000 13.61200 1.000 74.80846 77 PHE G C 1
ATOM 9830 O O . PHE G 1 77 ? -44.11100 -14.53300 13.64800 1.000 78.49506 77 PHE G O 1
ATOM 9838 N N . TRP G 1 78 ? -43.98600 -12.55300 14.70900 1.000 66.77316 78 TRP G N 1
ATOM 9839 C CA . TRP G 1 78 ? -44.19700 -13.12300 16.04200 1.000 64.23297 78 TRP G CA 1
ATOM 9840 C C . TRP G 1 78 ? -45.13300 -12.24300 16.85700 1.000 60.93008 78 TRP G C 1
ATOM 9841 O O . TRP G 1 78 ? -44.69500 -11.39300 17.64500 1.000 60.07621 78 TRP G O 1
ATOM 9852 N N . PRO G 1 79 ? -46.44700 -12.42300 16.70100 1.000 61.97891 79 PRO G N 1
ATOM 9853 C CA . PRO G 1 79 ? -47.37500 -11.60600 17.51000 1.000 60.74487 79 PRO G CA 1
ATOM 9854 C C . PRO G 1 79 ? -47.39300 -11.98500 18.98100 1.000 58.38284 79 PRO G C 1
ATOM 9855 O O . PRO G 1 79 ? -47.52900 -11.09800 19.83200 1.000 56.48128 79 PRO G O 1
ATOM 9859 N N . GLY G 1 80 ? -47.24900 -13.27600 19.30300 1.000 52.31293 80 GLY G N 1
ATOM 9860 C CA . GLY G 1 80 ? -47.35900 -13.70300 20.69200 1.000 52.86802 80 GLY G CA 1
ATOM 9861 C C . GLY G 1 80 ? -46.37000 -13.01300 21.61800 1.000 46.68149 80 GLY G C 1
ATOM 9862 O O . GLY G 1 80 ? -46.72900 -12.60900 22.73100 1.000 44.15799 80 GLY G O 1
ATOM 9863 N N . ILE G 1 81 ? -45.12200 -12.83900 21.16700 1.000 46.40724 81 ILE G N 1
ATOM 9864 C CA . ILE G 1 81 ? -44.13400 -12.21900 22.05300 1.000 50.11357 81 ILE G CA 1
ATOM 9865 C C . ILE G 1 81 ? -44.53500 -10.78400 22.36300 1.000 47.12827 81 ILE G C 1
ATOM 9866 O O . ILE G 1 81 ? -44.27300 -10.28000 23.45900 1.000 45.90746 81 ILE G O 1
ATOM 9871 N N . ASN G 1 82 ? -45.24800 -10.13000 21.44400 1.000 51.86313 82 ASN G N 1
ATOM 9872 C CA . ASN G 1 82 ? -45.71700 -8.77500 21.71000 1.000 49.09086 82 ASN G CA 1
ATOM 9873 C C . ASN G 1 82 ? -46.98000 -8.76600 22.55900 1.000 48.98934 82 ASN G C 1
ATOM 9874 O O . ASN G 1 82 ? -47.07200 -8.00600 23.53000 1.000 48.64786 82 ASN G O 1
ATOM 9879 N N . ASP G 1 83 ? -47.95400 -9.62000 22.23300 1.000 48.34177 83 ASP G N 1
ATOM 9880 C CA . ASP G 1 83 ? -49.23000 -9.59300 22.94300 1.000 51.17283 83 ASP G CA 1
ATOM 9881 C C . ASP G 1 83 ? -49.15800 -10.27100 24.30900 1.000 47.67384 83 ASP G C 1
ATOM 9882 O O . ASP G 1 83 ? -49.80500 -9.82100 25.26300 1.000 43.65658 83 ASP G O 1
ATOM 9887 N N . GLY G 1 84 ? -48.41500 -11.37100 24.42200 1.000 50.91951 84 GLY G N 1
ATOM 9888 C CA . GLY G 1 84 ? -48.37700 -12.09400 25.67700 1.000 40.01816 84 GLY G CA 1
ATOM 9889 C C . GLY G 1 84 ? -47.60900 -11.34000 26.74100 1.000 35.54043 84 GLY G C 1
ATOM 9890 O O . GLY G 1 84 ? -46.83800 -10.42500 26.46800 1.000 45.64684 84 GLY G O 1
ATOM 9891 N N . THR G 1 85 ? -47.82100 -11.72000 27.98800 1.000 42.17166 85 THR G N 1
ATOM 9892 C CA . THR G 1 85 ? -47.09500 -11.06200 29.06300 1.000 46.73628 85 THR G CA 1
ATOM 9893 C C . THR G 1 85 ? -45.67400 -11.62700 29.17100 1.000 42.58913 85 THR G C 1
ATOM 9894 O O . THR G 1 85 ? -45.47300 -12.84700 29.15500 1.000 42.62610 85 THR G O 1
ATOM 9898 N N . LYS G 1 86 ? -44.70000 -10.72300 29.26100 1.000 39.15118 86 LYS G N 1
ATOM 9899 C CA . LYS G 1 86 ? -43.28500 -11.05500 29.37400 1.000 38.06765 86 LYS G CA 1
ATOM 9900 C C . LYS G 1 86 ? -42.86500 -10.82100 30.81900 1.000 34.93146 86 LYS G C 1
ATOM 9901 O O . LYS G 1 86 ? -42.62700 -9.68800 31.23300 1.000 38.09624 86 LYS G O 1
ATOM 9907 N N . TYR G 1 87 ? -42.78600 -11.90200 31.59000 1.000 36.54832 87 TYR G N 1
ATOM 9908 C CA . TYR G 1 87 ? -42.25000 -11.84700 32.94500 1.000 40.14460 87 TYR G CA 1
ATOM 9909 C C . TYR G 1 87 ? -40.72700 -11.86900 32.87000 1.000 36.95982 87 TYR G C 1
ATOM 9910 O O . TYR G 1 87 ? -40.14100 -12.77300 32.27300 1.000 39.44289 87 TYR G O 1
ATOM 9919 N N . VAL G 1 88 ? -40.08400 -10.86700 33.44000 1.000 37.73221 88 VAL G N 1
ATOM 9920 C CA . VAL G 1 88 ? -38.65800 -10.67400 33.24800 1.000 40.63684 88 VAL G CA 1
ATOM 9921 C C . VAL G 1 88 ? -38.01400 -10.66400 34.62100 1.000 44.22427 88 VAL G C 1
ATOM 9922 O O . VAL G 1 88 ? -38.38800 -9.85800 35.48600 1.000 40.04654 88 VAL G O 1
ATOM 9926 N N . MET G 1 89 ? -37.07200 -11.57700 34.83700 1.000 41.63888 89 MET G N 1
ATOM 9927 C CA . MET G 1 89 ? -36.33000 -11.57700 36.09100 1.000 44.42142 89 MET G CA 1
ATOM 9928 C C . MET G 1 89 ? -35.23200 -10.52000 36.02900 1.000 43.60615 89 MET G C 1
ATOM 9929 O O . MET G 1 89 ? -34.36400 -10.56100 35.14600 1.000 42.75337 89 MET G O 1
ATOM 9934 N N . SER G 1 90 ? -35.26300 -9.57800 36.96600 1.000 40.82051 90 SER G N 1
ATOM 9935 C CA . SER G 1 90 ? -34.24600 -8.54100 36.97800 1.000 47.66900 90 SER G CA 1
ATOM 9936 C C . SER G 1 90 ? -34.21300 -7.85900 38.33600 1.000 51.75486 90 SER G C 1
ATOM 9937 O O . SER G 1 90 ? -35.24500 -7.69200 38.98500 1.000 50.91037 90 SER G O 1
ATOM 9940 N N . LYS G 1 91 ? -33.01400 -7.44700 38.74800 1.000 53.22450 91 LYS G N 1
ATOM 9941 C CA . LYS G 1 91 ? -32.86100 -6.55300 39.88800 1.000 58.43355 91 LYS G CA 1
ATOM 9942 C C . LYS G 1 91 ? -32.49700 -5.12800 39.47200 1.000 58.45946 91 LYS G C 1
ATOM 9943 O O . LYS G 1 91 ? -32.36600 -4.25900 40.33800 1.000 61.22630 91 LYS G O 1
ATOM 9949 N N . THR G 1 92 ? -32.36400 -4.86300 38.17000 1.000 53.47232 92 THR G N 1
ATOM 9950 C CA . THR G 1 92 ? -31.85700 -3.60200 37.63900 1.000 53.69272 92 THR G CA 1
ATOM 9951 C C . THR G 1 92 ? -32.84400 -2.85000 36.75100 1.000 52.90876 92 THR G C 1
ATOM 9952 O O . THR G 1 92 ? -32.74600 -1.62800 36.64000 1.000 48.99386 92 THR G O 1
ATOM 9956 N N . VAL G 1 93 ? -33.78300 -3.53200 36.11300 1.000 52.47904 93 VAL G N 1
ATOM 9957 C CA . VAL G 1 93 ? -34.79600 -2.89000 35.28700 1.000 53.25236 93 VAL G CA 1
ATOM 9958 C C . VAL G 1 93 ? -36.13600 -3.10200 35.96200 1.000 50.84553 93 VAL G C 1
ATOM 9959 O O . VAL G 1 93 ? -36.46400 -4.22800 36.35100 1.000 51.42711 93 VAL G O 1
ATOM 9963 N N . LYS G 1 94 ? -36.90500 -2.02800 36.11400 1.000 54.69508 94 LYS G N 1
ATOM 9964 C CA . LYS G 1 94 ? -38.23000 -2.15800 36.70200 1.000 58.80376 94 LYS G CA 1
ATOM 9965 C C . LYS G 1 94 ? -39.35900 -1.71400 35.77200 1.000 55.51373 94 LYS G C 1
ATOM 9966 O O . LYS G 1 94 ? -40.52900 -1.84900 36.14300 1.000 57.85866 94 LYS G O 1
ATOM 9972 N N . LYS G 1 95 ? -39.05300 -1.22600 34.57100 1.000 54.81300 95 LYS G N 1
ATOM 9973 C CA . LYS G 1 95 ? -40.08600 -0.90400 33.59200 1.000 56.88316 95 LYS G CA 1
ATOM 9974 C C . LYS G 1 95 ? -39.48100 -0.93600 32.19300 1.000 54.08325 95 LYS G C 1
ATOM 9975 O O . LYS G 1 95 ? -38.26400 -0.83600 32.01700 1.000 57.19400 95 LYS G O 1
ATOM 9981 N N . SER G 1 96 ? -40.34800 -1.09500 31.19500 1.000 50.65715 96 SER G N 1
ATOM 9982 C CA . SER G 1 96 ? -39.91900 -1.11100 29.80100 1.000 50.41579 96 SER G CA 1
ATOM 9983 C C . SER G 1 96 ? -40.96500 -0.41200 28.93700 1.000 57.40198 96 SER G C 1
ATOM 9984 O O . SER G 1 96 ? -42.16000 -0.40500 29.25400 1.000 57.73942 96 SER G O 1
ATOM 9987 N N . ASP G 1 97 ? -40.51100 0.18300 27.83600 1.000 56.65059 97 ASP G N 1
ATOM 9988 C CA . ASP G 1 97 ? -41.48100 0.72100 26.89000 1.000 60.58603 97 ASP G CA 1
ATOM 9989 C C . ASP G 1 97 ? -42.16800 -0.37400 26.07100 1.000 60.45301 97 ASP G C 1
ATOM 9990 O O . ASP G 1 97 ? -43.11100 -0.07300 25.33400 1.000 66.23258 97 ASP G O 1
ATOM 9995 N N . TRP G 1 98 ? -41.73900 -1.63300 26.19400 1.000 56.74221 98 TRP G N 1
ATOM 9996 C CA . TRP G 1 98 ? -42.38300 -2.73400 25.48700 1.000 51.47249 98 TRP G CA 1
ATOM 9997 C C . TRP G 1 98 ? -43.64300 -3.16600 26.23100 1.000 55.63235 98 TRP G C 1
ATOM 9998 O O . TRP G 1 98 ? -43.56800 -3.61900 27.37900 1.000 49.71946 98 TRP G O 1
ATOM 10009 N N . LYS G 1 99 ? -44.79500 -3.03800 25.56600 1.000 52.84250 99 LYS G N 1
ATOM 10010 C CA . LYS G 1 99 ? -46.08900 -3.35400 26.16900 1.000 55.00389 99 LYS G CA 1
ATOM 10011 C C . LYS G 1 99 ? -46.11700 -4.76100 26.76300 1.000 48.68187 99 LYS G C 1
ATOM 10012 O O . LYS G 1 99 ? -45.54800 -5.70000 26.20200 1.000 46.18447 99 LYS G O 1
ATOM 10018 N N . ASN G 1 100 ? -46.81600 -4.90200 27.89600 1.000 48.10405 100 ASN G N 1
ATOM 10019 C CA . ASN G 1 100 ? -47.02300 -6.18700 28.57900 1.000 47.85979 100 ASN G CA 1
ATOM 10020 C C . ASN G 1 100 ? -45.70400 -6.79700 29.07300 1.000 43.50388 100 ASN G C 1
ATOM 10021 O O . ASN G 1 100 ? -45.37000 -7.95300 28.78300 1.000 40.91766 100 ASN G O 1
ATOM 10026 N N . SER G 1 101 ? -44.97800 -6.01500 29.86700 1.000 42.21257 101 SER G N 1
ATOM 10027 C CA . SER G 1 101 ? -43.75400 -6.47300 30.51800 1.000 46.18565 101 SER G CA 1
ATOM 10028 C C . SER G 1 101 ? -43.90500 -6.32900 32.02900 1.000 44.76616 101 SER G C 1
ATOM 10029 O O . SER G 1 101 ? -44.25300 -5.25300 32.52600 1.000 45.49373 101 SER G O 1
ATOM 10032 N N . VAL G 1 102 ? -43.68200 -7.42300 32.74900 1.000 42.59085 102 VAL G N 1
ATOM 10033 C CA . VAL G 1 102 ? -43.71800 -7.43500 34.20700 1.000 44.23770 102 VAL G CA 1
ATOM 10034 C C . VAL G 1 102 ? -42.33800 -7.83000 34.71200 1.000 46.86621 102 VAL G C 1
ATOM 10035 O O . VAL G 1 102 ? -41.74600 -8.79000 34.21000 1.000 43.84497 102 VAL G O 1
ATOM 10039 N N . PHE G 1 103 ? -41.82700 -7.10400 35.70000 1.000 44.85411 103 PHE G N 1
ATOM 10040 C CA . PHE G 1 103 ? -40.47800 -7.34100 36.19300 1.000 46.13404 103 PHE G CA 1
ATOM 10041 C C . PHE G 1 103 ? -40.54200 -7.97700 37.57200 1.000 48.29448 103 PHE G C 1
ATOM 10042 O O . PHE G 1 103 ? -41.19300 -7.44700 38.47800 1.000 51.72253 103 PHE G O 1
ATOM 10050 N N . LEU G 1 104 ? -39.92000 -9.14700 37.69500 1.000 46.85549 104 LEU G N 1
ATOM 10051 C CA . LEU G 1 104 ? -39.81800 -9.89400 38.93800 1.000 48.58595 104 LEU G CA 1
ATOM 10052 C C . LEU G 1 104 ? -38.39300 -9.82100 39.48200 1.000 51.48446 104 LEU G C 1
ATOM 10053 O O . LEU G 1 104 ? -37.41500 -9.94800 38.73000 1.000 48.01203 104 LEU G O 1
ATOM 10058 N N . GLU G 1 105 ? -38.28300 -9.62000 40.79100 1.000 52.70593 105 GLU G N 1
ATOM 10059 C CA . GLU G 1 105 ? -36.99100 -9.41500 41.43100 1.000 58.93422 105 GLU G CA 1
ATOM 10060 C C . GLU G 1 105 ? -36.39700 -10.66700 42.05400 1.000 56.18306 105 GLU G C 1
ATOM 10061 O O . GLU G 1 105 ? -35.17400 -10.75600 42.18000 1.000 61.20063 105 GLU G O 1
ATOM 10067 N N . SER G 1 106 ? -37.21200 -11.63500 42.44800 1.000 54.13189 106 SER G N 1
ATOM 10068 C CA . SER G 1 106 ? -36.73600 -12.68600 43.33000 1.000 56.39356 106 SER G CA 1
ATOM 10069 C C . SER G 1 106 ? -37.16400 -14.04800 42.81600 1.000 53.69070 106 SER G C 1
ATOM 10070 O O . SER G 1 106 ? -38.09300 -14.17700 42.01300 1.000 49.58430 106 SER G O 1
ATOM 10073 N N . LEU G 1 107 ? -36.44800 -15.06500 43.29400 1.000 52.41577 107 LEU G N 1
ATOM 10074 C CA . LEU G 1 107 ? -36.90800 -16.43700 43.13300 1.000 54.89787 107 LEU G CA 1
ATOM 10075 C C . LEU G 1 107 ? -38.29900 -16.62100 43.73200 1.000 50.05016 107 LEU G C 1
ATOM 10076 O O . LEU G 1 107 ? -39.12000 -17.37400 43.19400 1.000 48.20382 107 LEU G O 1
ATOM 10081 N N . ALA G 1 108 ? -38.57600 -15.95500 44.85300 1.000 46.38344 108 ALA G N 1
ATOM 10082 C CA . ALA G 1 108 ? -39.90700 -16.04100 45.44400 1.000 50.73638 108 ALA G CA 1
ATOM 10083 C C . ALA G 1 108 ? -40.97700 -15.56700 44.46100 1.000 49.71091 108 ALA G C 1
ATOM 10084 O O . ALA G 1 108 ? -42.04500 -16.18400 44.35100 1.000 47.10298 108 ALA G O 1
ATOM 10086 N N . ASP G 1 109 ? -40.69200 -14.49200 43.71500 1.000 46.35176 109 ASP G N 1
ATOM 10087 C CA . ASP G 1 109 ? -41.61800 -13.99700 42.69200 1.000 45.40032 109 ASP G CA 1
ATOM 10088 C C . ASP G 1 109 ? -41.84500 -15.01800 41.58100 1.000 45.53769 109 ASP G C 1
ATOM 10089 O O . ASP G 1 109 ? -42.96800 -15.15700 41.07400 1.000 47.70623 109 ASP G O 1
ATOM 10094 N N . ILE G 1 110 ? -40.79100 -15.73600 41.17700 1.000 38.28583 110 ILE G N 1
ATOM 10095 C CA . ILE G 1 110 ? -40.95400 -16.77900 40.18000 1.000 41.46382 110 ILE G CA 1
ATOM 10096 C C . ILE G 1 110 ? -41.79900 -17.91500 40.72300 1.000 41.83169 110 ILE G C 1
ATOM 10097 O O . ILE G 1 110 ? -42.64200 -18.47300 40.00600 1.000 38.19609 110 ILE G O 1
ATOM 10102 N N . LYS G 1 111 ? -41.54500 -18.32800 41.97000 1.000 40.07072 111 LYS G N 1
ATOM 10103 C CA . LYS G 1 111 ? -42.33800 -19.42000 42.53200 1.000 45.87619 111 LYS G CA 1
ATOM 10104 C C . LYS G 1 111 ? -43.80100 -19.01400 42.62700 1.000 42.81556 111 LYS G C 1
ATOM 10105 O O . LYS G 1 111 ? -44.69700 -19.82200 42.35600 1.000 46.06863 111 LYS G O 1
ATOM 10111 N N . LYS G 1 112 ? -44.04600 -17.76100 43.01700 1.000 41.13118 112 LYS G N 1
ATOM 10112 C CA . LYS G 1 112 ? -45.39700 -17.21500 43.06900 1.000 47.33851 112 LYS G CA 1
ATOM 10113 C C . LYS G 1 112 ? -46.06500 -17.32100 41.70500 1.000 49.28335 112 LYS G C 1
ATOM 10114 O O . LYS G 1 112 ? -47.18400 -17.83100 41.58400 1.000 46.16797 112 LYS G O 1
ATOM 10120 N N . LEU G 1 113 ? -45.35100 -16.89900 40.65600 1.000 45.20171 113 LEU G N 1
ATOM 10121 C CA . LEU G 1 113 ? -45.85400 -17.04700 39.29600 1.000 41.64766 113 LEU G CA 1
ATOM 10122 C C . LEU G 1 113 ? -46.15200 -18.50900 38.95100 1.000 46.91485 113 LEU G C 1
ATOM 10123 O O . LEU G 1 113 ? -47.21500 -18.82000 38.40300 1.000 42.54679 113 LEU G O 1
ATOM 10128 N N . LYS G 1 114 ? -45.21400 -19.42300 39.22700 1.000 39.92014 114 LYS G N 1
ATOM 10129 C CA . LYS G 1 114 ? -45.45400 -20.81200 38.82800 1.000 42.65970 114 LYS G CA 1
ATOM 10130 C C . LYS G 1 114 ? -46.65100 -21.40200 39.57400 1.000 49.28384 114 LYS G C 1
ATOM 10131 O O . LYS G 1 114 ? -47.37500 -22.24800 39.03100 1.000 47.31163 114 LYS G O 1
ATOM 10137 N N . ASN G 1 115 ? -46.86900 -20.96500 40.81500 1.000 45.59032 115 ASN G N 1
ATOM 10138 C CA . ASN G 1 115 ? -47.92200 -21.51700 41.65000 1.000 50.17056 115 ASN G CA 1
ATOM 10139 C C . ASN G 1 115 ? -49.27900 -20.86300 41.40400 1.000 50.06880 115 ASN G C 1
ATOM 10140 O O . ASN G 1 115 ? -50.29500 -21.40500 41.85300 1.000 53.62447 115 ASN G O 1
ATOM 10145 N N . SER G 1 116 ? -49.33400 -19.73800 40.69400 1.000 45.58733 116 SER G N 1
ATOM 10146 C CA . SER G 1 116 ? -50.62100 -19.12900 40.37500 1.000 51.58605 116 SER G CA 1
ATOM 10147 C C . SER G 1 116 ? -51.31600 -19.90500 39.25400 1.000 47.75761 116 SER G C 1
ATOM 10148 O O . SER G 1 116 ? -50.82800 -20.92200 38.76000 1.000 50.90217 116 SER G O 1
ATOM 10151 N N . GLU G 1 117 ? -52.48400 -19.43300 38.85100 1.000 50.54979 117 GLU G N 1
ATOM 10152 C CA . GLU G 1 117 ? -53.19200 -19.99700 37.71300 1.000 43.81354 117 GLU G CA 1
ATOM 10153 C C . GLU G 1 117 ? -52.93900 -19.11800 36.50100 1.000 41.67253 117 GLU G C 1
ATOM 10154 O O . GLU G 1 117 ? -52.57700 -17.94700 36.63100 1.000 45.11047 117 GLU G O 1
ATOM 10160 N N . GLY G 1 118 ? -53.07100 -19.69800 35.31600 1.000 42.07113 118 GLY G N 1
ATOM 10161 C CA . GLY G 1 118 ? -52.91100 -18.91600 34.10700 1.000 40.86109 118 GLY G CA 1
ATOM 10162 C C . GLY G 1 118 ? -52.36900 -19.72600 32.94800 1.000 40.64329 118 GLY G C 1
ATOM 10163 O O . GLY G 1 118 ? -52.33800 -20.95200 32.96700 1.000 51.58296 118 GLY G O 1
ATOM 10164 N N . SER G 1 119 ? -51.96100 -18.99000 31.92700 1.000 40.35123 119 SER G N 1
ATOM 10165 C CA . SER G 1 119 ? -51.47900 -19.53200 30.66700 1.000 44.29477 119 SER G CA 1
ATOM 10166 C C . SER G 1 119 ? -50.12400 -20.24400 30.82300 1.000 41.84944 119 SER G C 1
ATOM 10167 O O . SER G 1 119 ? -49.32300 -19.93900 31.71300 1.000 44.41665 119 SER G O 1
ATOM 10170 N N . ASP G 1 120 ? -49.87300 -21.18800 29.92000 1.000 44.31017 120 ASP G N 1
ATOM 10171 C CA . ASP G 1 120 ? -48.56800 -21.83700 29.82300 1.000 49.29617 120 ASP G CA 1
ATOM 10172 C C . ASP G 1 120 ? -47.47800 -20.78900 29.59300 1.000 46.30695 120 ASP G C 1
ATOM 10173 O O . ASP G 1 120 ? -47.69900 -19.77200 28.93500 1.000 47.38088 120 ASP G O 1
ATOM 10178 N N . ILE G 1 121 ? -46.29800 -21.01700 30.16700 1.000 40.21601 121 ILE G N 1
ATOM 10179 C CA . ILE G 1 121 ? -45.21500 -20.03100 30.14500 1.000 38.77657 121 ILE G CA 1
ATOM 10180 C C . ILE G 1 121 ? -44.03800 -20.62000 29.37700 1.000 44.96894 121 ILE G C 1
ATOM 10181 O O . ILE G 1 121 ? -43.67100 -21.78600 29.59000 1.000 43.27128 121 ILE G O 1
ATOM 10186 N N . GLN G 1 122 ? -43.48500 -19.83200 28.45400 1.000 39.70372 122 GLN G N 1
ATOM 10187 C CA . GLN G 1 122 ? -42.35300 -20.24200 27.62900 1.000 41.73973 122 GLN G CA 1
ATOM 10188 C C . GLN G 1 122 ? -41.09700 -19.47000 28.02900 1.000 40.54720 122 GLN G C 1
ATOM 10189 O O . GLN G 1 122 ? -41.13200 -18.23800 28.15400 1.000 42.14488 122 GLN G O 1
ATOM 10195 N N . VAL G 1 123 ? -39.99000 -20.19000 28.21300 1.000 38.22244 123 VAL G N 1
ATOM 10196 C CA . VAL G 1 123 ? -38.66400 -19.60300 28.41100 1.000 39.93957 123 VAL G CA 1
ATOM 10197 C C . VAL G 1 123 ? -37.88200 -19.79700 27.11900 1.000 36.31322 123 VAL G C 1
ATOM 10198 O O . VAL G 1 123 ? -37.64200 -20.93500 26.69400 1.000 36.95176 123 VAL G O 1
ATOM 10202 N N . TRP G 1 124 ? -37.49900 -18.69100 26.49200 1.000 34.63487 124 TRP G N 1
ATOM 10203 C CA . TRP G 1 124 ? -36.61700 -18.66300 25.33200 1.000 38.42142 124 TRP G CA 1
ATOM 10204 C C . TRP G 1 124 ? -35.28400 -18.03900 25.75500 1.000 32.05601 124 TRP G C 1
ATOM 10205 O O . TRP G 1 124 ? -35.25500 -17.17600 26.63400 1.000 32.42437 124 TRP G O 1
ATOM 10216 N N . GLY G 1 125 ? -34.18600 -18.46800 25.12700 1.000 37.21909 125 GLY G N 1
ATOM 10217 C CA . GLY G 1 125 ? -32.87800 -17.92100 25.49200 1.000 40.40915 125 GLY G CA 1
ATOM 10218 C C . GLY G 1 125 ? -32.62500 -18.11000 26.97400 1.000 34.44662 125 GLY G C 1
ATOM 10219 O O . GLY G 1 125 ? -32.80400 -19.19800 27.50500 1.000 34.99643 125 GLY G O 1
ATOM 10220 N N . SER G 1 126 ? -32.23800 -17.04000 27.66700 1.000 33.49321 126 SER G N 1
ATOM 10221 C CA . SER G 1 126 ? -32.27500 -16.98900 29.13400 1.000 42.86033 126 SER G CA 1
ATOM 10222 C C . SER G 1 126 ? -31.43500 -18.08100 29.83100 1.000 38.70192 126 SER G C 1
ATOM 10223 O O . SER G 1 126 ? -31.86300 -18.65900 30.83800 1.000 36.78619 126 SER G O 1
ATOM 10226 N N . GLY G 1 127 ? -30.20100 -18.32000 29.35100 1.000 41.58467 127 GLY G N 1
ATOM 10227 C CA . GLY G 1 127 ? -29.35600 -19.36200 29.95300 1.000 36.51581 127 GLY G CA 1
ATOM 10228 C C . GLY G 1 127 ? -29.09300 -19.17700 31.44100 1.000 29.29720 127 GLY G C 1
ATOM 10229 O O . GLY G 1 127 ? -29.23200 -20.12100 32.23500 1.000 37.28623 127 GLY G O 1
ATOM 10230 N N . GLU G 1 128 ? -28.77600 -17.94800 31.85600 1.000 35.19625 128 GLU G N 1
ATOM 10231 C CA . GLU G 1 128 ? -28.51500 -17.71300 33.27000 1.000 36.72335 128 GLU G CA 1
ATOM 10232 C C . GLU G 1 128 ? -29.76500 -17.97400 34.09900 1.000 38.76453 128 GLU G C 1
ATOM 10233 O O . GLU G 1 128 ? -29.73800 -18.75500 35.05800 1.000 39.10295 128 GLU G O 1
ATOM 10239 N N . LEU G 1 129 ? -30.89100 -17.37200 33.71400 1.000 42.50264 129 LEU G N 1
ATOM 10240 C CA . LEU G 1 129 ? -32.12400 -17.61400 34.46100 1.000 39.93597 129 LEU G CA 1
ATOM 10241 C C . LEU G 1 129 ? -32.46500 -19.10100 34.50200 1.000 34.15530 129 LEU G C 1
ATOM 10242 O O . LEU G 1 129 ? -32.93300 -19.61000 35.52700 1.000 33.34770 129 LEU G O 1
ATOM 10247 N N . ILE G 1 130 ? -32.24400 -19.80700 33.39400 1.000 33.26974 130 ILE G N 1
ATOM 10248 C CA . ILE G 1 130 ? -32.55800 -21.22900 33.34800 1.000 36.60225 130 ILE G CA 1
ATOM 10249 C C . ILE G 1 130 ? -31.79000 -21.99100 34.42000 1.000 43.86149 130 ILE G C 1
ATOM 10250 O O . ILE G 1 130 ? -32.29800 -22.98000 34.97100 1.000 38.76108 130 ILE G O 1
ATOM 10255 N N . GLN G 1 131 ? -30.54700 -21.57700 34.71300 1.000 38.25998 131 GLN G N 1
ATOM 10256 C CA . GLN G 1 131 ? -29.84000 -22.23800 35.81700 1.000 43.39706 131 GLN G CA 1
ATOM 10257 C C . GLN G 1 131 ? -30.65500 -22.15700 37.10700 1.000 43.28975 131 GLN G C 1
ATOM 10258 O O . GLN G 1 131 ? -30.87900 -23.17300 37.77600 1.000 44.90456 131 GLN G O 1
ATOM 10264 N N . LEU G 1 132 ? -31.13700 -20.96100 37.45500 1.000 42.77370 132 LEU G N 1
ATOM 10265 C CA . LEU G 1 132 ? -31.96500 -20.80800 38.64900 1.000 42.85728 132 LEU G CA 1
ATOM 10266 C C . LEU G 1 132 ? -33.21500 -21.66400 38.55900 1.000 45.21031 132 LEU G C 1
ATOM 10267 O O . LEU G 1 132 ? -33.64900 -22.25200 39.55600 1.000 45.68440 132 LEU G O 1
ATOM 10272 N N . LEU G 1 133 ? -33.80500 -21.75700 37.36700 1.000 41.39097 133 LEU G N 1
ATOM 10273 C CA . LEU G 1 133 ? -35.01800 -22.55800 37.22900 1.000 42.07022 133 LEU G CA 1
ATOM 10274 C C . LEU G 1 133 ? -34.73000 -24.04900 37.40200 1.000 45.91872 133 LEU G C 1
ATOM 10275 O O . LEU G 1 133 ? -35.51100 -24.76500 38.03900 1.000 47.61611 133 LEU G O 1
ATOM 10280 N N . PHE G 1 134 ? -33.64200 -24.54700 36.80500 1.000 41.29702 134 PHE G N 1
ATOM 10281 C CA . PHE G 1 134 ? -33.27100 -25.95400 36.98000 1.000 44.41442 134 PHE G CA 1
ATOM 10282 C C . PHE G 1 134 ? -32.98200 -26.24200 38.44800 1.000 40.32395 134 PHE G C 1
ATOM 10283 O O . PHE G 1 134 ? -33.48400 -27.21600 39.02100 1.000 42.07010 134 PHE G O 1
ATOM 10291 N N . LYS G 1 135 ? -32.19800 -25.36600 39.07500 1.000 40.95589 135 LYS G N 1
ATOM 10292 C CA . LYS G 1 135 ? -31.79600 -25.54800 40.46200 1.000 49.73010 135 LYS G CA 1
ATOM 10293 C C . LYS G 1 135 ? -32.99800 -25.75400 41.37100 1.000 49.17452 135 LYS G C 1
ATOM 10294 O O . LYS G 1 135 ? -32.95400 -26.57000 42.29700 1.000 51.33674 135 LYS G O 1
ATOM 10300 N N . ASN G 1 136 ? -34.09000 -25.03800 41.11800 1.000 50.26842 136 ASN G N 1
ATOM 10301 C CA . ASN G 1 136 ? -35.26500 -25.14800 41.96900 1.000 46.85102 136 ASN G CA 1
ATOM 10302 C C . ASN G 1 136 ? -36.34100 -26.04000 41.36500 1.000 47.83491 136 ASN G C 1
ATOM 10303 O O . ASN G 1 136 ? -37.49000 -26.00100 41.81600 1.000 48.57482 136 ASN G O 1
ATOM 10308 N N . ASP G 1 137 ? -35.99000 -26.83800 40.35100 1.000 45.42626 137 ASP G N 1
ATOM 10309 C CA . ASP G 1 137 ? -36.89800 -27.82100 39.75000 1.000 50.11464 137 ASP G CA 1
ATOM 10310 C C . ASP G 1 137 ? -38.21200 -27.17500 39.28900 1.000 48.48120 137 ASP G C 1
ATOM 10311 O O . ASP G 1 137 ? -39.29900 -27.74200 39.42900 1.000 41.77229 137 ASP G O 1
ATOM 10316 N N . LEU G 1 138 ? -38.10200 -25.98900 38.69300 1.000 49.65052 138 LEU G N 1
ATOM 10317 C CA . LEU G 1 138 ? -39.26200 -25.22500 38.25200 1.000 49.31288 138 LEU G CA 1
ATOM 10318 C C . LEU G 1 138 ? -39.61700 -25.44600 36.78600 1.000 49.27557 138 LEU G C 1
ATOM 10319 O O . LEU G 1 138 ? -40.52900 -24.77500 36.29400 1.000 55.51815 138 LEU G O 1
ATOM 10324 N N . VAL G 1 139 ? -38.93200 -26.34800 36.07700 1.000 45.58063 139 VAL G N 1
ATOM 10325 C CA . VAL G 1 139 ? -39.11800 -26.54000 34.63700 1.000 43.27097 139 VAL G CA 1
ATOM 10326 C C . VAL G 1 139 ? -39.89100 -27.83100 34.41000 1.000 47.52330 139 VAL G C 1
ATOM 10327 O O . VAL G 1 139 ? -39.41200 -28.91700 34.75400 1.000 41.80500 139 VAL G O 1
ATOM 10331 N N . ASP G 1 140 ? -41.07600 -27.71400 33.79600 1.000 45.14443 140 ASP G N 1
ATOM 10332 C CA . ASP G 1 140 ? -41.94200 -28.85400 33.51100 1.000 44.97483 140 ASP G CA 1
ATOM 10333 C C . ASP G 1 140 ? -41.61800 -29.51400 32.18700 1.000 39.31684 140 ASP G C 1
ATOM 10334 O O . ASP G 1 140 ? -41.73700 -30.74200 32.06200 1.000 39.51206 140 ASP G O 1
ATOM 10339 N N . GLU G 1 141 ? -41.26000 -28.73200 31.17000 1.000 36.01422 141 GLU G N 1
ATOM 10340 C CA . GLU G 1 141 ? -40.98900 -29.35000 29.88200 1.000 41.17047 141 GLU G CA 1
ATOM 10341 C C . GLU G 1 141 ? -39.78000 -28.69300 29.22800 1.000 38.16358 141 GLU G C 1
ATOM 10342 O O . GLU G 1 141 ? -39.40000 -27.56800 29.54900 1.000 35.11572 141 GLU G O 1
ATOM 10348 N N . LEU G 1 142 ? -39.18000 -29.43400 28.30600 1.000 37.79119 142 LEU G N 1
ATOM 10349 C CA . LEU G 1 142 ? -37.95100 -29.05100 27.62900 1.000 44.76928 142 LEU G CA 1
ATOM 10350 C C . LEU G 1 142 ? -38.15500 -29.30800 26.15500 1.000 45.75783 142 LEU G C 1
ATOM 10351 O O . LEU G 1 142 ? -38.43200 -30.44400 25.76200 1.000 48.56745 142 LEU G O 1
ATOM 10356 N N . TRP G 1 143 ? -38.00400 -28.27800 25.34500 1.000 43.32772 143 TRP G N 1
ATOM 10357 C CA . TRP G 1 143 ? -38.13300 -28.40700 23.89800 1.000 48.00393 143 TRP G CA 1
ATOM 10358 C C . TRP G 1 143 ? -36.74300 -28.10300 23.34800 1.000 41.27508 143 TRP G C 1
ATOM 10359 O O . TRP G 1 143 ? -36.32100 -26.94600 23.28800 1.000 41.82801 143 TRP G O 1
ATOM 10370 N N . LEU G 1 144 ? -36.02200 -29.13800 22.95300 1.000 45.37546 144 LEU G N 1
ATOM 10371 C CA . LEU G 1 144 ? -34.62500 -29.00600 22.57200 1.000 44.31573 144 LEU G CA 1
ATOM 10372 C C . LEU G 1 144 ? -34.47900 -29.13400 21.07100 1.000 40.35905 144 LEU G C 1
ATOM 10373 O O . LEU G 1 144 ? -35.14800 -29.96000 20.44300 1.000 41.19168 144 LEU G O 1
ATOM 10378 N N . LYS G 1 145 ? -33.60300 -28.31300 20.50200 1.000 40.47090 145 LYS G N 1
ATOM 10379 C CA . LYS G 1 145 ? -33.12100 -28.50300 19.13500 1.000 40.02995 145 LYS G CA 1
ATOM 10380 C C . LYS G 1 145 ? -31.61700 -28.76700 19.21500 1.000 37.47212 145 LYS G C 1
ATOM 10381 O O . LYS G 1 145 ? -30.85600 -27.88100 19.59900 1.000 36.04950 145 LYS G O 1
ATOM 10387 N N . ILE G 1 146 ? -31.19400 -29.96300 18.82800 1.000 40.50431 146 ILE G N 1
ATOM 10388 C CA . ILE G 1 146 ? -29.80900 -30.41100 18.94600 1.000 42.40536 146 ILE G CA 1
ATOM 10389 C C . ILE G 1 146 ? -29.18400 -30.37600 17.55800 1.000 39.00875 146 ILE G C 1
ATOM 10390 O O . ILE G 1 146 ? -29.60200 -31.11200 16.65400 1.000 40.93595 146 ILE G O 1
ATOM 10395 N N . PHE G 1 147 ? -28.19700 -29.51900 17.38600 1.000 40.66636 147 PHE G N 1
ATOM 10396 C CA . PHE G 1 147 ? -27.54200 -29.22000 16.12300 1.000 39.77017 147 PHE G CA 1
ATOM 10397 C C . PHE G 1 147 ? -26.27200 -30.06000 15.95600 1.000 47.99654 147 PHE G C 1
ATOM 10398 O O . PHE G 1 147 ? -25.55500 -30.31100 16.93900 1.000 41.32949 147 PHE G O 1
ATOM 10406 N N . PRO G 1 148 ? -25.93900 -30.48500 14.72000 1.000 44.25218 148 PRO G N 1
ATOM 10407 C CA . PRO G 1 148 ? -24.81700 -31.42100 14.52300 1.000 41.25265 148 PRO G CA 1
ATOM 10408 C C . PRO G 1 148 ? -23.46300 -30.72700 14.51800 1.000 42.44656 148 PRO G C 1
ATOM 10409 O O . PRO G 1 148 ? -22.71200 -30.75900 13.54100 1.000 44.51085 148 PRO G O 1
ATOM 10413 N N . VAL G 1 149 ? -23.12200 -30.12600 15.65200 1.000 40.68260 149 VAL G N 1
ATOM 10414 C CA . VAL G 1 149 ? -21.90600 -29.33900 15.75900 1.000 42.39832 149 VAL G CA 1
ATOM 10415 C C . VAL G 1 149 ? -21.36100 -29.46000 17.18200 1.000 41.42625 149 VAL G C 1
ATOM 10416 O O . VAL G 1 149 ? -22.11800 -29.62300 18.13900 1.000 40.18461 149 VAL G O 1
ATOM 10420 N N . THR G 1 150 ? -20.03400 -29.40400 17.33000 1.000 40.84810 150 THR G N 1
ATOM 10421 C CA . THR G 1 150 ? -19.43300 -29.24600 18.64800 1.000 41.77643 150 THR G CA 1
ATOM 10422 C C . THR G 1 150 ? -18.61900 -27.96600 18.65100 1.000 40.79904 150 THR G C 1
ATOM 10423 O O . THR G 1 150 ? -17.96900 -27.62600 17.65500 1.000 46.44981 150 THR G O 1
ATOM 10427 N N . LEU G 1 151 ? -18.64700 -27.25100 19.75900 1.000 41.37976 151 LEU G N 1
ATOM 10428 C CA . LEU G 1 151 ? -17.93100 -25.98600 19.80300 1.000 44.81719 151 LEU G CA 1
ATOM 10429 C C . LEU G 1 151 ? -16.78200 -25.96700 20.78700 1.000 45.74867 151 LEU G C 1
ATOM 10430 O O . LEU G 1 151 ? -15.77300 -25.30900 20.50700 1.000 49.09113 151 LEU G O 1
ATOM 10435 N N . ASN G 1 152 ? -16.89900 -26.67200 21.91400 1.000 47.65307 152 ASN G N 1
ATOM 10436 C CA . ASN G 1 152 ? -15.89700 -26.74100 22.98000 1.000 50.92523 152 ASN G CA 1
ATOM 10437 C C . ASN G 1 152 ? -15.80200 -25.43300 23.75400 1.000 47.43988 152 ASN G C 1
ATOM 10438 O O . ASN G 1 152 ? -14.91900 -25.27900 24.60800 1.000 58.76755 152 ASN G O 1
ATOM 10443 N N . THR G 1 153 ? -16.67800 -24.47200 23.49000 1.000 47.55683 153 THR G N 1
ATOM 10444 C CA . THR G 1 153 ? -16.69500 -23.29200 24.34700 1.000 46.53380 153 THR G CA 1
ATOM 10445 C C . THR G 1 153 ? -18.04900 -22.60700 24.20100 1.000 44.98684 153 THR G C 1
ATOM 10446 O O . THR G 1 153 ? -18.76900 -22.81600 23.22000 1.000 41.95855 153 THR G O 1
ATOM 10450 N N . GLY G 1 154 ? -18.40000 -21.82600 25.22100 1.000 40.80704 154 GLY G N 1
ATOM 10451 C CA . GLY G 1 154 ? -19.67400 -21.13700 25.28200 1.000 47.09707 154 GLY G CA 1
ATOM 10452 C C . GLY G 1 154 ? -20.55500 -21.59100 26.43400 1.000 40.48288 154 GLY G C 1
ATOM 10453 O O . GLY G 1 154 ? -20.48700 -22.74900 26.85500 1.000 42.46905 154 GLY G O 1
ATOM 10454 N N . LYS G 1 155 ? -21.38300 -20.68600 26.95500 1.000 39.43677 155 LYS G N 1
ATOM 10455 C CA . LYS G 1 155 ? -22.35200 -21.04900 27.98600 1.000 41.97935 155 LYS G CA 1
ATOM 10456 C C . LYS G 1 155 ? -23.21600 -22.22900 27.53500 1.000 39.21097 155 LYS G C 1
ATOM 10457 O O . LYS G 1 155 ? -23.58800 -22.34200 26.36000 1.000 38.47704 155 LYS G O 1
ATOM 10463 N N . ARG G 1 156 ? -23.54800 -23.07600 28.50400 1.000 40.08779 156 ARG G N 1
ATOM 10464 C CA . ARG G 1 156 ? -24.29700 -24.30800 28.17900 1.000 41.05590 156 ARG G CA 1
ATOM 10465 C C . ARG G 1 156 ? -25.68800 -24.31200 28.80600 1.000 39.44227 156 ARG G C 1
ATOM 10466 O O . ARG G 1 156 ? -25.88300 -23.66300 29.83300 1.000 39.86745 156 ARG G O 1
ATOM 10474 N N . LEU G 1 157 ? -26.61200 -25.01600 28.16600 1.000 35.79854 157 LEU G N 1
ATOM 10475 C CA . LEU G 1 157 ? -27.95600 -25.14100 28.72400 1.000 37.13854 157 LEU G CA 1
ATOM 10476 C C . LEU G 1 157 ? -27.90900 -25.78800 30.10700 1.000 41.10461 157 LEU G C 1
ATOM 10477 O O . LEU G 1 157 ? -28.39900 -25.22800 31.09200 1.000 37.83980 157 LEU G O 1
ATOM 10482 N N . PHE G 1 158 ? -27.29400 -26.95900 30.21100 1.000 34.47453 158 PHE G N 1
ATOM 10483 C CA . PHE G 1 158 ? -27.21600 -27.61800 31.51400 1.000 38.23076 158 PHE G CA 1
ATOM 10484 C C . PHE G 1 158 ? -25.91500 -27.18100 32.17200 1.000 42.24384 158 PHE G C 1
ATOM 10485 O O . PHE G 1 158 ? -24.87900 -27.82400 32.03700 1.000 42.10516 158 PHE G O 1
ATOM 10493 N N . GLY G 1 159 ? -25.96500 -26.05800 32.86400 1.000 42.98209 159 GLY G N 1
ATOM 10494 C CA . GLY G 1 159 ? -24.81200 -25.50400 33.54200 1.000 45.56844 159 GLY G CA 1
ATOM 10495 C C . GLY G 1 159 ? -24.85700 -25.77000 35.03000 1.000 39.81500 159 GLY G C 1
ATOM 10496 O O . GLY G 1 159 ? -25.26700 -26.85000 35.47500 1.000 41.49031 159 GLY G O 1
ATOM 10497 N N . ASP G 1 160 ? -24.48600 -24.75500 35.80300 1.000 38.35041 160 ASP G N 1
ATOM 10498 C CA . ASP G 1 160 ? -24.35500 -24.91300 37.25100 1.000 47.31181 160 ASP G CA 1
ATOM 10499 C C . ASP G 1 160 ? -25.68300 -25.24100 37.92900 1.000 48.74761 160 ASP G C 1
ATOM 10500 O O . ASP G 1 160 ? -25.69100 -25.89300 38.98200 1.000 47.16442 160 ASP G O 1
ATOM 10505 N N . GLY G 1 161 ? -26.81300 -24.79000 37.37000 1.000 46.89521 161 GLY G N 1
ATOM 10506 C CA . GLY G 1 161 ? -28.08000 -25.09800 38.02400 1.000 36.84633 161 GLY G CA 1
ATOM 10507 C C . GLY G 1 161 ? -28.61900 -26.48700 37.77900 1.000 40.90675 161 GLY G C 1
ATOM 10508 O O . GLY G 1 161 ? -29.60500 -26.87200 38.41400 1.000 49.24924 161 GLY G O 1
ATOM 10509 N N . THR G 1 162 ? -28.02000 -27.24700 36.86800 1.000 40.87743 162 THR G N 1
ATOM 10510 C CA . THR G 1 162 ? -28.49300 -28.59800 36.59200 1.000 41.44062 162 THR G CA 1
ATOM 10511 C C . THR G 1 162 ? -28.60100 -29.42200 37.86700 1.000 47.52086 162 THR G C 1
ATOM 10512 O O . THR G 1 162 ? -27.74500 -29.33800 38.74900 1.000 43.44837 162 THR G O 1
ATOM 10516 N N . ILE G 1 163 ? -29.66600 -30.21100 37.96300 1.000 44.42160 163 ILE G N 1
ATOM 10517 C CA . ILE G 1 163 ? -29.84800 -31.12500 39.08400 1.000 43.96128 163 ILE G CA 1
ATOM 10518 C C . ILE G 1 163 ? -30.05300 -32.51700 38.51800 1.000 43.29227 163 ILE G C 1
ATOM 10519 O O . ILE G 1 163 ? -30.48200 -32.69000 37.36300 1.000 40.86345 163 ILE G O 1
ATOM 10524 N N . PRO G 1 164 ? -29.77100 -33.54300 39.31400 1.000 46.79735 164 PRO G N 1
ATOM 10525 C CA . PRO G 1 164 ? -30.18700 -34.88800 38.91900 1.000 44.66614 164 PRO G CA 1
ATOM 10526 C C . PRO G 1 164 ? -31.69600 -34.89400 38.75800 1.000 42.46254 164 PRO G C 1
ATOM 10527 O O . PRO G 1 164 ? -32.43200 -34.54800 39.68000 1.000 45.42572 164 PRO G O 1
ATOM 10531 N N . ALA G 1 165 ? -32.15200 -35.25000 37.56000 1.000 43.83599 165 ALA G N 1
ATOM 10532 C CA . ALA G 1 165 ? -33.58100 -35.28300 37.29300 1.000 48.95880 165 ALA G CA 1
ATOM 10533 C C . ALA G 1 165 ? -33.83800 -36.23000 36.13900 1.000 44.16690 165 ALA G C 1
ATOM 10534 O O . ALA G 1 165 ? -33.02000 -36.32900 35.22000 1.000 44.19439 165 ALA G O 1
ATOM 10536 N N . ALA G 1 166 ? -34.96100 -36.94400 36.20900 1.000 46.39971 166 ALA G N 1
ATOM 10537 C CA . ALA G 1 166 ? -35.41400 -37.82000 35.13400 1.000 41.16181 166 ALA G CA 1
ATOM 10538 C C . ALA G 1 166 ? -36.52800 -37.14800 34.32000 1.000 43.70171 166 ALA G C 1
ATOM 10539 O O . ALA G 1 166 ? -37.23300 -36.26500 34.81000 1.000 43.00992 166 ALA G O 1
ATOM 10541 N N . PHE G 1 167 ? -36.66800 -37.58200 33.06300 1.000 43.48318 167 PHE G N 1
ATOM 10542 C CA . PHE G 1 167 ? -37.56200 -36.99300 32.07500 1.000 46.59612 167 PHE G CA 1
ATOM 10543 C C . PHE G 1 167 ? -38.18400 -38.10000 31.23800 1.000 47.34401 167 PHE G C 1
ATOM 10544 O O . PHE G 1 167 ? -37.65200 -39.20600 31.14400 1.000 48.49125 167 PHE G O 1
ATOM 10552 N N . THR G 1 168 ? -39.30900 -37.79900 30.60000 1.000 48.57096 168 THR G N 1
ATOM 10553 C CA . THR G 1 168 ? -39.84400 -38.70300 29.59100 1.000 47.87575 168 THR G CA 1
ATOM 10554 C C . THR G 1 168 ? -39.88100 -37.98400 28.24800 1.000 44.29792 168 THR G C 1
ATOM 10555 O O . THR G 1 168 ? -40.13400 -36.77400 28.17800 1.000 47.42027 168 THR G O 1
ATOM 10559 N N . LEU G 1 169 ? -39.57000 -38.72600 27.19500 1.000 40.40272 169 LEU G N 1
ATOM 10560 C CA . LEU G 1 169 ? -39.54300 -38.18400 25.84300 1.000 48.56940 169 LEU G CA 1
ATOM 10561 C C . LEU G 1 169 ? -40.97600 -38.10300 25.32300 1.000 53.35554 169 LEU G C 1
ATOM 10562 O O . LEU G 1 169 ? -41.58300 -39.13600 25.01800 1.000 51.22576 169 LEU G O 1
ATOM 10567 N N . ILE G 1 170 ? -41.52700 -36.88300 25.24900 1.000 49.29845 170 ILE G N 1
ATOM 10568 C CA . ILE G 1 170 ? -42.86300 -36.69300 24.67100 1.000 51.48715 170 ILE G CA 1
ATOM 10569 C C . ILE G 1 170 ? -42.86100 -37.02600 23.18800 1.000 50.13153 170 ILE G C 1
ATOM 10570 O O . ILE G 1 170 ? -43.70200 -37.78700 22.69800 1.000 57.49562 170 ILE G O 1
ATOM 10575 N N . GLU G 1 171 ? -41.93000 -36.44300 22.44500 1.000 51.10557 171 GLU G N 1
ATOM 10576 C CA . GLU G 1 171 ? -41.91200 -36.65500 21.01100 1.000 50.29529 171 GLU G CA 1
ATOM 10577 C C . GLU G 1 171 ? -40.55400 -36.25000 20.47000 1.000 50.15992 171 GLU G C 1
ATOM 10578 O O . GLU G 1 171 ? -39.83100 -35.45600 21.07700 1.000 48.66487 171 GLU G O 1
ATOM 10584 N N . SER G 1 172 ? -40.21100 -36.82800 19.32700 1.000 54.35704 172 SER G N 1
ATOM 10585 C CA . SER G 1 172 ? -38.92800 -36.59100 18.70400 1.000 51.39885 172 SER G CA 1
ATOM 10586 C C . SER G 1 172 ? -39.14400 -36.47100 17.20500 1.000 57.55306 172 SER G C 1
ATOM 10587 O O . SER G 1 172 ? -40.13400 -36.96800 16.65300 1.000 57.29993 172 SER G O 1
ATOM 10590 N N . SER G 1 173 ? -38.20200 -35.79500 16.55500 1.000 52.91960 173 SER G N 1
ATOM 10591 C CA . SER G 1 173 ? -38.32200 -35.48500 15.13800 1.000 52.53170 173 SER G CA 1
ATOM 10592 C C . SER G 1 173 ? -36.92900 -35.16600 14.61200 1.000 54.24470 173 SER G C 1
ATOM 10593 O O . SER G 1 173 ? -36.01200 -34.86800 15.37800 1.000 56.57575 173 SER G O 1
ATOM 10596 N N . VAL G 1 174 ? -36.76100 -35.25900 13.30400 1.000 50.99549 174 VAL G N 1
ATOM 10597 C CA . VAL G 1 174 ? -35.47600 -34.97400 12.68600 1.000 48.71702 174 VAL G CA 1
ATOM 10598 C C . VAL G 1 174 ? -35.71500 -34.09900 11.47000 1.000 54.92802 174 VAL G C 1
ATOM 10599 O O . VAL G 1 174 ? -36.59400 -34.38600 10.65400 1.000 54.75535 174 VAL G O 1
ATOM 10603 N N . THR G 1 175 ? -34.93500 -33.04700 11.35100 1.000 52.25136 175 THR G N 1
ATOM 10604 C CA . THR G 1 175 ? -34.84400 -31.97800 10.37800 1.000 55.00056 175 THR G CA 1
ATOM 10605 C C . THR G 1 175 ? -33.98200 -32.40500 9.19000 1.000 59.66104 175 THR G C 1
ATOM 10606 O O . THR G 1 175 ? -32.99500 -33.12500 9.36800 1.000 56.15971 175 THR G O 1
ATOM 10610 N N . PRO G 1 176 ? -34.34400 -31.96100 7.98300 1.000 58.74774 176 PRO G N 1
ATOM 10611 C CA . PRO G 1 176 ? -33.55900 -32.33600 6.79300 1.000 52.71672 176 PRO G CA 1
ATOM 10612 C C . PRO G 1 176 ? -32.10100 -31.91600 6.85900 1.000 54.20954 176 PRO G C 1
ATOM 10613 O O . PRO G 1 176 ? -31.25100 -32.58600 6.26600 1.000 54.55773 176 PRO G O 1
ATOM 10617 N N . SER G 1 177 ? -31.77100 -30.83000 7.54800 1.000 54.78565 177 SER G N 1
ATOM 10618 C CA . SER G 1 177 ? -30.37400 -30.42300 7.65800 1.000 55.01105 177 SER G CA 1
ATOM 10619 C C . SER G 1 177 ? -29.63500 -31.10600 8.81600 1.000 56.37225 177 SER G C 1
ATOM 10620 O O . SER G 1 177 ? -28.47700 -30.75900 9.08500 1.000 53.57091 177 SER G O 1
ATOM 10623 N N . GLY G 1 178 ? -30.26400 -32.06500 9.48800 1.000 53.52152 178 GLY G N 1
ATOM 10624 C CA . GLY G 1 178 ? -29.59000 -32.86700 10.48500 1.000 54.38752 178 GLY G CA 1
ATOM 10625 C C . GLY G 1 178 ? -29.82000 -32.46600 11.92500 1.000 52.55619 178 GLY G C 1
ATOM 10626 O O . GLY G 1 178 ? -29.07900 -32.92800 12.79500 1.000 50.27402 178 GLY G O 1
ATOM 10627 N N . VAL G 1 179 ? -30.81100 -31.62600 12.20800 1.000 49.08227 179 VAL G N 1
ATOM 10628 C CA . VAL G 1 179 ? -31.07300 -31.16500 13.56000 1.000 45.40434 179 VAL G CA 1
ATOM 10629 C C . VAL G 1 179 ? -32.12800 -32.06500 14.18600 1.000 50.27609 179 VAL G C 1
ATOM 10630 O O . VAL G 1 179 ? -33.14800 -32.36900 13.55300 1.000 51.42500 179 VAL G O 1
ATOM 10634 N N . ILE G 1 180 ? -31.88500 -32.49300 15.42900 1.000 44.92211 180 ILE G N 1
ATOM 10635 C CA . ILE G 1 180 ? -32.80800 -33.35300 16.16500 1.000 48.44968 180 ILE G CA 1
ATOM 10636 C C . ILE G 1 180 ? -33.70600 -32.49100 17.04300 1.000 46.71057 180 ILE G C 1
ATOM 10637 O O . ILE G 1 180 ? -33.22000 -31.63500 17.79600 1.000 43.54982 180 ILE G O 1
ATOM 10642 N N . ILE G 1 181 ? -35.01300 -32.72100 16.95500 1.000 46.50804 181 ILE G N 1
ATOM 10643 C CA . ILE G 1 181 ? -36.01200 -32.06300 17.78400 1.000 42.76175 181 ILE G CA 1
ATOM 10644 C C . ILE G 1 181 ? -36.40400 -33.05800 18.85400 1.000 46.67463 181 ILE G C 1
ATOM 10645 O O . ILE G 1 181 ? -36.80400 -34.18800 18.54100 1.000 54.13030 181 ILE G O 1
ATOM 10650 N N . ALA G 1 182 ? -36.28400 -32.66300 20.11300 1.000 41.28647 182 ALA G N 1
ATOM 10651 C CA . ALA G 1 182 ? -36.54400 -33.61700 21.17600 1.000 42.96464 182 ALA G CA 1
ATOM 10652 C C . ALA G 1 182 ? -37.29400 -32.92500 22.29600 1.000 49.60451 182 ALA G C 1
ATOM 10653 O O . ALA G 1 182 ? -36.87300 -31.86300 22.76400 1.000 47.91469 182 ALA G O 1
ATOM 10655 N N . ASN G 1 183 ? -38.36700 -33.57200 22.75700 1.000 50.89386 183 ASN G N 1
ATOM 10656 C CA . ASN G 1 183 ? -39.40900 -32.96000 23.56000 1.000 50.49093 183 ASN G CA 1
ATOM 10657 C C . ASN G 1 183 ? -39.57300 -33.74100 24.85300 1.000 49.41284 183 ASN G C 1
ATOM 10658 O O . ASN G 1 183 ? -40.06100 -34.87000 24.82300 1.000 46.19126 183 ASN G O 1
ATOM 10663 N N . TYR G 1 184 ? -39.25300 -33.12800 25.98700 1.000 43.94040 184 TYR G N 1
ATOM 10664 C CA . TYR G 1 184 ? -39.19500 -33.86500 27.24200 1.000 47.90161 184 TYR G CA 1
ATOM 10665 C C . TYR G 1 184 ? -40.11100 -33.27100 28.30000 1.000 43.64426 184 TYR G C 1
ATOM 10666 O O . TYR G 1 184 ? -40.25400 -32.04900 28.41300 1.000 42.02848 184 TYR G O 1
ATOM 10675 N N . LYS G 1 185 ? -40.64100 -34.16100 29.14100 1.000 38.57170 185 LYS G N 1
ATOM 10676 C CA . LYS G 1 185 ? -41.48200 -33.73200 30.28600 1.000 45.46372 185 LYS G CA 1
ATOM 10677 C C . LYS G 1 185 ? -40.82700 -34.19700 31.58900 1.000 41.23798 185 LYS G C 1
ATOM 10678 O O . LYS G 1 185 ? -40.41900 -35.35700 31.65300 1.000 44.88387 185 LYS G O 1
ATOM 10684 N N . ARG G 1 186 ? -40.74200 -33.31600 32.58000 1.000 42.99031 186 ARG G N 1
ATOM 10685 C CA . ARG G 1 186 ? -40.17000 -33.67500 33.90100 1.000 44.44880 186 ARG G CA 1
ATOM 10686 C C . ARG G 1 186 ? -40.87100 -34.92800 34.41000 1.000 50.75771 186 ARG G C 1
ATOM 10687 O O . ARG G 1 186 ? -42.10400 -34.94800 34.41700 1.000 52.57428 186 ARG G O 1
ATOM 10695 N N . ALA G 1 187 ? -40.10300 -35.91500 34.86200 1.000 51.66417 187 ALA G N 1
ATOM 10696 C CA . ALA G 1 187 ? -40.74700 -37.18900 35.22400 1.000 50.99221 187 ALA G CA 1
ATOM 10697 C C . ALA G 1 187 ? -40.04400 -37.92900 36.35200 1.000 60.75377 187 ALA G C 1
ATOM 10698 O O . ALA G 1 187 ? -39.46700 -38.97300 36.07400 1.000 65.41039 187 ALA G O 1
ATOM 10700 N N . GLY G 1 188 ? -40.07800 -37.41800 37.56800 1.000 54.89691 188 GLY G N 1
ATOM 10701 C CA . GLY G 1 188 ? -39.55900 -38.24000 38.67600 1.000 58.34010 188 GLY G CA 1
ATOM 10702 C C . GLY G 1 188 ? -38.07100 -38.17900 38.94500 1.000 65.24827 188 GLY G C 1
ATOM 10703 O O . GLY G 1 188 ? -37.36700 -37.38700 38.30700 1.000 54.62050 188 GLY G O 1
ATOM 10704 N N . GLU G 1 189 ? -37.61200 -39.03800 39.85100 1.000 61.86058 189 GLU G N 1
ATOM 10705 C CA . GLU G 1 189 ? -36.19500 -38.94900 40.27500 1.000 58.76225 189 GLU G CA 1
ATOM 10706 C C . GLU G 1 189 ? -35.31500 -39.94800 39.53400 1.000 47.68643 189 GLU G C 1
ATOM 10707 O O . GLU G 1 189 ? -35.84200 -40.88500 38.93400 1.000 48.26210 189 GLU G O 1
ATOM 10713 N N . VAL G 1 190 ? -34.01100 -39.71700 39.60500 1.000 51.66074 190 VAL G N 1
ATOM 10714 C CA . VAL G 1 190 ? -33.04900 -40.58500 38.87900 1.000 56.20866 190 VAL G CA 1
ATOM 10715 C C . VAL G 1 190 ? -32.99600 -41.95000 39.54900 1.000 51.87413 190 VAL G C 1
ATOM 10716 O O . VAL G 1 190 ? -32.77000 -42.01300 40.76100 1.000 59.18386 190 VAL G O 1
ATOM 10720 N N . LYS G 1 191 ? -33.22400 -42.98200 38.76200 1.000 54.99802 191 LYS G N 1
ATOM 10721 C CA . LYS G 1 191 ? -33.15100 -44.36200 39.22100 1.000 57.07016 191 LYS G CA 1
ATOM 10722 C C . LYS G 1 191 ? -31.89000 -45.02100 38.67000 1.000 53.58949 191 LYS G C 1
ATOM 10723 O O . LYS G 1 191 ? -31.61000 -44.92000 37.47200 1.000 54.60476 191 LYS G O 1
ATOM 10729 N N . THR G 1 192 ? -31.15100 -45.71900 39.53100 1.000 56.78948 192 THR G N 1
ATOM 10730 C CA . THR G 1 192 ? -29.96500 -46.46200 39.11900 1.000 53.87736 192 THR G CA 1
ATOM 10731 C C . THR G 1 192 ? -30.12500 -47.94300 39.44000 1.000 59.98127 192 THR G C 1
ATOM 10732 O O . THR G 1 192 ? -30.80000 -48.31900 40.40300 1.000 60.65697 192 THR G O 1
ATOM 10736 N N . GLY G 1 193 ? -29.49500 -48.78100 38.62000 1.000 54.77656 193 GLY G N 1
ATOM 10737 C CA . GLY G 1 193 ? -29.47200 -50.21000 38.86100 1.000 56.56691 193 GLY G CA 1
ATOM 10738 C C . GLY G 1 193 ? -28.15500 -50.82000 38.42200 1.000 55.24457 193 GLY G C 1
ATOM 10739 O O . GLY G 1 193 ? -27.17800 -50.09500 38.22700 1.000 53.44362 193 GLY G O 1
ATOM 10740 N N . THR G 1 194 ? -28.10500 -52.14100 38.27000 1.000 52.81618 194 THR G N 1
ATOM 10741 C CA . THR G 1 194 ? -26.91800 -52.84000 37.80100 1.000 55.11694 194 THR G CA 1
ATOM 10742 C C . THR G 1 194 ? -27.27700 -53.53600 36.49800 1.000 55.69801 194 THR G C 1
ATOM 10743 O O . THR G 1 194 ? -28.21200 -54.33800 36.46400 1.000 60.42885 194 THR G O 1
ATOM 10747 N N . VAL G 1 195 ? -26.55200 -53.22700 35.43000 1.000 52.18286 195 VAL G N 1
ATOM 10748 C CA . VAL G 1 195 ? -26.83400 -53.88700 34.16400 1.000 62.06856 195 VAL G CA 1
ATOM 10749 C C . VAL G 1 195 ? -26.19900 -55.27800 34.17700 1.000 64.96986 195 VAL G C 1
ATOM 10750 O O . VAL G 1 195 ? -26.86600 -56.27400 33.88300 1.000 76.11084 195 VAL G O 1
ATOM 10754 N N . MET H 1 1 ? -6.01000 -46.97800 5.93300 1.000 84.45618 1 MET H N 1
ATOM 10755 C CA . MET H 1 1 ? -6.82900 -46.08200 6.73400 1.000 74.20129 1 MET H CA 1
ATOM 10756 C C . MET H 1 1 ? -8.07000 -46.79900 7.25800 1.000 75.73508 1 MET H C 1
ATOM 10757 O O . MET H 1 1 ? -8.92400 -47.23700 6.47900 1.000 75.73591 1 MET H O 1
ATOM 10762 N N . ARG H 1 2 ? -8.16700 -46.90800 8.58100 1.000 69.05120 2 ARG H N 1
ATOM 10763 C CA . ARG H 1 2 ? -9.31200 -47.53200 9.22400 1.000 72.12834 2 ARG H CA 1
ATOM 10764 C C . ARG H 1 2 ? -10.27700 -46.47200 9.73100 1.000 62.67268 2 ARG H C 1
ATOM 10765 O O . ARG H 1 2 ? -9.87200 -45.37700 10.13600 1.000 63.49632 2 ARG H O 1
ATOM 10773 N N . LYS H 1 3 ? -11.56100 -46.81700 9.72000 1.000 58.71898 3 LYS H N 1
ATOM 10774 C CA . LYS H 1 3 ? -12.57300 -45.98000 10.35100 1.000 61.32906 3 LYS H CA 1
ATOM 10775 C C . LYS H 1 3 ? -12.52700 -46.14200 11.86700 1.000 58.94348 3 LYS H C 1
ATOM 10776 O O . LYS H 1 3 ? -12.48500 -47.26500 12.37900 1.000 56.26015 3 LYS H O 1
ATOM 10782 N N . ILE H 1 4 ? -12.53300 -45.01900 12.58200 1.000 52.56183 4 ILE H N 1
ATOM 10783 C CA . ILE H 1 4 ? -12.70900 -44.99700 14.03000 1.000 50.40551 4 ILE H CA 1
ATOM 10784 C C . ILE H 1 4 ? -14.10600 -44.46700 14.32500 1.000 53.56124 4 ILE H C 1
ATOM 10785 O O . ILE H 1 4 ? -14.43600 -43.31300 13.99700 1.000 53.54441 4 ILE H O 1
ATOM 10790 N N . THR H 1 5 ? -14.93100 -45.31900 14.92500 1.000 47.20525 5 THR H N 1
ATOM 10791 C CA . THR H 1 5 ? -16.25000 -44.94900 15.40600 1.000 47.88226 5 THR H CA 1
ATOM 10792 C C . THR H 1 5 ? -16.23200 -44.97900 16.92800 1.000 55.00324 5 THR H C 1
ATOM 10793 O O . THR H 1 5 ? -15.74400 -45.94800 17.52600 1.000 52.59595 5 THR H O 1
ATOM 10797 N N . VAL H 1 6 ? -16.72300 -43.91000 17.54800 1.000 48.81393 6 VAL H N 1
ATOM 10798 C CA . VAL H 1 6 ? -16.87900 -43.83800 18.99300 1.000 43.79142 6 VAL H CA 1
ATOM 10799 C C . VAL H 1 6 ? -18.33900 -44.11800 19.29000 1.000 50.15524 6 VAL H C 1
ATOM 10800 O O . VAL H 1 6 ? -19.22100 -43.45000 18.74400 1.000 50.35324 6 VAL H O 1
ATOM 10804 N N . LEU H 1 7 ? -18.60300 -45.11900 20.12400 1.000 44.04532 7 LEU H N 1
ATOM 10805 C CA . LEU H 1 7 ? -19.94700 -45.42300 20.57700 1.000 45.46139 7 LEU H CA 1
ATOM 10806 C C . LEU H 1 7 ? -20.05300 -45.04000 22.04400 1.000 48.67767 7 LEU H C 1
ATOM 10807 O O . LEU H 1 7 ? -19.10900 -45.24400 22.81700 1.000 43.30451 7 LEU H O 1
ATOM 10812 N N . SER H 1 8 ? -21.17900 -44.44000 22.42200 1.000 40.71920 8 SER H N 1
ATOM 10813 C CA . SER H 1 8 ? -21.19800 -43.82400 23.73900 1.000 41.45593 8 SER H CA 1
ATOM 10814 C C . SER H 1 8 ? -22.63400 -43.63800 24.22900 1.000 50.26719 8 SER H C 1
ATOM 10815 O O . SER H 1 8 ? -23.51800 -43.24100 23.45700 1.000 47.34979 8 SER H O 1
ATOM 10818 N N . PHE H 1 9 ? -22.85400 -43.95400 25.51400 1.000 50.47480 9 PHE H N 1
ATOM 10819 C CA . PHE H 1 9 ? -24.10700 -43.69600 26.22300 1.000 42.73228 9 PHE H CA 1
ATOM 10820 C C . PHE H 1 9 ? -23.93300 -42.39500 26.98600 1.000 44.07056 9 PHE H C 1
ATOM 10821 O O . PHE H 1 9 ? -23.01000 -42.27800 27.79400 1.000 37.51751 9 PHE H O 1
ATOM 10829 N N . ILE H 1 10 ? -24.79600 -41.41100 26.74400 1.000 41.28978 10 ILE H N 1
ATOM 10830 C CA . ILE H 1 10 ? -24.67600 -40.15300 27.47000 1.000 41.50833 10 ILE H CA 1
ATOM 10831 C C . ILE H 1 10 ? -26.03300 -39.73900 28.00200 1.000 37.19797 10 ILE H C 1
ATOM 10832 O O . ILE H 1 10 ? -27.07700 -40.12200 27.47000 1.000 39.38208 10 ILE H O 1
ATOM 10837 N N . THR H 1 11 ? -26.00400 -38.98200 29.08600 1.000 37.34651 11 THR H N 1
ATOM 10838 C CA . THR H 1 11 ? -27.18800 -38.31200 29.57400 1.000 39.45392 11 THR H CA 1
ATOM 10839 C C . THR H 1 11 ? -27.49900 -37.08200 28.70400 1.000 43.83460 11 THR H C 1
ATOM 10840 O O . THR H 1 11 ? -26.71600 -36.68100 27.83400 1.000 43.03775 11 THR H O 1
ATOM 10844 N N . LEU H 1 12 ? -28.64300 -36.44800 28.98300 1.000 42.29731 12 LEU H N 1
ATOM 10845 C CA . LEU H 1 12 ? -28.99100 -35.19600 28.31300 1.000 44.21136 12 LEU H CA 1
ATOM 10846 C C . LEU H 1 12 ? -27.94300 -34.11800 28.55900 1.000 42.11824 12 LEU H C 1
ATOM 10847 O O . LEU H 1 12 ? -27.64600 -33.31800 27.66300 1.000 38.64883 12 LEU H O 1
ATOM 10852 N N . ASP H 1 13 ? -27.40000 -34.04400 29.77700 1.000 40.21951 13 ASP H N 1
ATOM 10853 C CA . ASP H 1 13 ? -26.35400 -33.07200 30.05200 1.000 39.60598 13 ASP H CA 1
ATOM 10854 C C . ASP H 1 13 ? -24.95800 -33.59000 29.70300 1.000 37.71267 13 ASP H C 1
ATOM 10855 O O . ASP H 1 13 ? -23.96300 -32.99700 30.13000 1.000 38.64579 13 ASP H O 1
ATOM 10860 N N . GLY H 1 14 ? -24.86400 -34.63000 28.87500 1.000 38.70938 14 GLY H N 1
ATOM 10861 C CA . GLY H 1 14 ? -23.58700 -35.02200 28.30400 1.000 36.55995 14 GLY H CA 1
ATOM 10862 C C . GLY H 1 14 ? -22.72000 -35.92500 29.15500 1.000 42.82926 14 GLY H C 1
ATOM 10863 O O . GLY H 1 14 ? -21.53200 -36.10400 28.83300 1.000 40.02341 14 GLY H O 1
ATOM 10864 N N . VAL H 1 15 ? -23.26000 -36.50200 30.23400 1.000 36.46528 15 VAL H N 1
ATOM 10865 C CA . VAL H 1 15 ? -22.45100 -37.27700 31.17600 1.000 41.35404 15 VAL H CA 1
ATOM 10866 C C . VAL H 1 15 ? -22.37500 -38.72100 30.69800 1.000 37.84599 15 VAL H C 1
ATOM 10867 O O . VAL H 1 15 ? -23.38400 -39.32100 30.29900 1.000 39.71700 15 VAL H O 1
ATOM 10871 N N . MET H 1 16 ? -21.16900 -39.27700 30.72100 1.000 41.90645 16 MET H N 1
ATOM 10872 C CA . MET H 1 16 ? -20.93400 -40.62900 30.25800 1.000 38.95775 16 MET H CA 1
ATOM 10873 C C . MET H 1 16 ? -20.43700 -41.58400 31.34600 1.000 37.80190 16 MET H C 1
ATOM 10874 O O . MET H 1 16 ? -20.38300 -42.79600 31.10100 1.000 38.77289 16 MET H O 1
ATOM 10879 N N . GLN H 1 17 ? -20.07200 -41.08200 32.51900 1.000 40.05389 17 GLN H N 1
ATOM 10880 C CA . GLN H 1 17 ? -19.44400 -41.90400 33.55000 1.000 40.21706 17 GLN H CA 1
ATOM 10881 C C . GLN H 1 17 ? -20.35700 -43.04000 34.03500 1.000 42.32950 17 GLN H C 1
ATOM 10882 O O . GLN H 1 17 ? -21.57200 -42.86900 34.17700 1.000 35.98127 17 GLN H O 1
ATOM 10888 N N . ALA H 1 18 ? -19.76200 -44.22400 34.22200 1.000 42.38280 18 ALA H N 1
ATOM 10889 C CA . ALA H 1 18 ? -20.36800 -45.33800 34.94700 1.000 38.85198 18 ALA H CA 1
ATOM 10890 C C . ALA H 1 18 ? -21.82400 -45.61000 34.55900 1.000 42.85719 18 ALA H C 1
ATOM 10891 O O . ALA H 1 18 ? -22.72200 -45.52900 35.40300 1.000 39.73841 18 ALA H O 1
ATOM 10893 N N . PRO H 1 19 ? -22.08400 -45.95100 33.29800 1.000 41.42788 19 PRO H N 1
ATOM 10894 C CA . PRO H 1 19 ? -23.47600 -46.13300 32.86900 1.000 43.06736 19 PRO H CA 1
ATOM 10895 C C . PRO H 1 19 ? -24.10400 -47.41100 33.38900 1.000 49.61951 19 PRO H C 1
ATOM 10896 O O . PRO H 1 19 ? -25.33600 -47.46900 33.51600 1.000 40.59752 19 PRO H O 1
ATOM 10900 N N . GLY H 1 20 ? -23.29500 -48.43100 33.69200 1.000 42.88021 20 GLY H N 1
ATOM 10901 C CA . GLY H 1 20 ? -23.79000 -49.78500 33.85500 1.000 45.49209 20 GLY H CA 1
ATOM 10902 C C . GLY H 1 20 ? -23.97400 -50.28600 35.27600 1.000 44.47658 20 GLY H C 1
ATOM 10903 O O . GLY H 1 20 ? -24.65900 -51.29100 35.47300 1.000 47.41982 20 GLY H O 1
ATOM 10904 N N . GLY H 1 21 ? -23.39900 -49.61700 36.27400 1.000 41.56902 21 GLY H N 1
ATOM 10905 C CA . GLY H 1 21 ? -23.61000 -50.03000 37.64100 1.000 38.02115 21 GLY H CA 1
ATOM 10906 C C . GLY H 1 21 ? -23.01900 -49.08100 38.65600 1.000 36.92608 21 GLY H C 1
ATOM 10907 O O . GLY H 1 21 ? -22.20500 -48.21600 38.33000 1.000 40.25614 21 GLY H O 1
ATOM 10908 N N . PRO H 1 22 ? -23.40200 -49.25400 39.92300 1.000 43.01522 22 PRO H N 1
ATOM 10909 C CA . PRO H 1 22 ? -23.03100 -48.27100 40.96200 1.000 42.24652 22 PRO H CA 1
ATOM 10910 C C . PRO H 1 22 ? -21.54200 -48.19200 41.29600 1.000 41.03477 22 PRO H C 1
ATOM 10911 O O . PRO H 1 22 ? -21.11600 -47.16900 41.85300 1.000 44.35166 22 PRO H O 1
ATOM 10915 N N . GLU H 1 23 ? -20.73400 -49.21500 41.02600 1.000 40.23018 23 GLU H N 1
ATOM 10916 C CA . GLU H 1 23 ? -19.30000 -49.12500 41.31400 1.000 41.54941 23 GLU H CA 1
ATOM 10917 C C . GLU H 1 23 ? -18.44100 -49.09200 40.05700 1.000 41.10705 23 GLU H C 1
ATOM 10918 O O . GLU H 1 23 ? -17.21200 -49.18100 40.15900 1.000 41.53749 23 GLU H O 1
ATOM 10924 N N . GLU H 1 24 ? -19.03900 -48.96000 38.87500 1.000 39.94645 24 GLU H N 1
ATOM 10925 C CA . GLU H 1 24 ? -18.25900 -49.02100 37.60600 1.000 44.18395 24 GLU H CA 1
ATOM 10926 C C . GLU H 1 24 ? -17.15000 -47.96400 37.59800 1.000 38.59254 24 GLU H C 1
ATOM 10927 O O . GLU H 1 24 ? -16.03300 -48.30500 37.20300 1.000 42.25020 24 GLU H O 1
ATOM 10933 N N . ASP H 1 25 ? -17.46300 -46.73400 37.98000 1.000 38.85966 25 ASP H N 1
ATOM 10934 C CA . ASP H 1 25 ? -16.45000 -45.65500 38.07600 1.000 39.42521 25 ASP H CA 1
ATOM 10935 C C . ASP H 1 25 ? -16.84900 -44.73800 39.22600 1.000 40.60346 25 ASP H C 1
ATOM 10936 O O . ASP H 1 25 ? -17.77200 -43.94200 39.04400 1.000 39.84280 25 ASP H O 1
ATOM 10941 N N . THR H 1 26 ? -16.14900 -44.85300 40.34800 1.000 39.98381 26 THR H N 1
ATOM 10942 C CA . THR H 1 26 ? -16.46900 -44.06100 41.55700 1.000 39.10582 26 THR H CA 1
ATOM 10943 C C . THR H 1 26 ? -15.61100 -42.79700 41.59100 1.000 43.27082 26 THR H C 1
ATOM 10944 O O . THR H 1 26 ? -15.58200 -42.14100 42.63300 1.000 46.11677 26 THR H O 1
ATOM 10948 N N . SER H 1 27 ? -14.93900 -42.48600 40.49100 1.000 42.15203 27 SER H N 1
ATOM 10949 C CA . SER H 1 27 ? -14.13400 -41.24400 40.41200 1.000 49.61883 27 SER H CA 1
ATOM 10950 C C . SER H 1 27 ? -14.99000 -40.03500 40.79800 1.000 43.00950 27 SER H C 1
ATOM 10951 O O . SER H 1 27 ? -16.09900 -39.90100 40.27800 1.000 41.81039 27 SER H O 1
ATOM 10954 N N . GLY H 1 28 ? -14.46500 -39.19100 41.67500 1.000 49.28117 28 GLY H N 1
ATOM 10955 C CA . GLY H 1 28 ? -15.18800 -37.98100 42.09600 1.000 45.77621 28 GLY H CA 1
ATOM 10956 C C . GLY H 1 28 ? -16.29300 -38.30400 43.07300 1.000 52.26210 28 GLY H C 1
ATOM 10957 O O . GLY H 1 28 ? -17.07500 -37.40900 43.38500 1.000 49.45343 28 GLY H O 1
ATOM 10958 N N . GLY H 1 29 ? -16.35500 -39.54500 43.54100 1.000 47.67148 29 GLY H N 1
ATOM 10959 C CA . GLY H 1 29 ? -17.47100 -39.85900 44.40400 1.000 46.69821 29 GLY H CA 1
ATOM 10960 C C . GLY H 1 29 ? -18.79400 -39.94700 43.68300 1.000 45.83364 29 GLY H C 1
ATOM 10961 O O . GLY H 1 29 ? -19.84700 -39.84300 44.31700 1.000 45.34399 29 GLY H O 1
ATOM 10962 N N . PHE H 1 30 ? -18.76400 -40.16400 42.37700 1.000 43.87503 30 PHE H N 1
ATOM 10963 C CA . PHE H 1 30 ? -19.96600 -40.26900 41.56200 1.000 41.84731 30 PHE H CA 1
ATOM 10964 C C . PHE H 1 30 ? -20.98800 -41.23500 42.16700 1.000 47.69054 30 PHE H C 1
ATOM 10965 O O . PHE H 1 30 ? -20.69800 -42.41800 42.39200 1.000 44.30860 30 PHE H O 1
ATOM 10973 N N . LYS H 1 31 ? -22.20300 -40.73200 42.39400 1.000 46.30461 31 LYS H N 1
ATOM 10974 C CA . LYS H 1 31 ? -23.25600 -41.47500 43.07100 1.000 41.05979 31 LYS H CA 1
ATOM 10975 C C . LYS H 1 31 ? -24.19400 -42.18700 42.12200 1.000 46.06953 31 LYS H C 1
ATOM 10976 O O . LYS H 1 31 ? -24.98300 -43.02300 42.57400 1.000 45.97720 31 LYS H O 1
ATOM 10982 N N . TYR H 1 32 ? -24.14100 -41.89100 40.82500 1.000 40.12387 32 TYR H N 1
ATOM 10983 C CA . TYR H 1 32 ? -25.24100 -42.27300 39.95200 1.000 43.00153 32 TYR H CA 1
ATOM 10984 C C . TYR H 1 32 ? -24.88200 -43.40200 39.00400 1.000 40.89535 32 TYR H C 1
ATOM 10985 O O . TYR H 1 32 ? -25.58200 -43.60300 38.00500 1.000 39.44523 32 TYR H O 1
ATOM 10994 N N . GLY H 1 33 ? -23.84400 -44.18300 39.33200 1.000 43.72473 33 GLY H N 1
ATOM 10995 C CA . GLY H 1 33 ? -23.49700 -45.36600 38.56800 1.000 35.42875 33 GLY H CA 1
ATOM 10996 C C . GLY H 1 33 ? -24.69200 -46.25400 38.30500 1.000 41.25096 33 GLY H C 1
ATOM 10997 O O . GLY H 1 33 ? -25.53200 -46.46400 39.18900 1.000 43.17751 33 GLY H O 1
ATOM 10998 N N . GLY H 1 34 ? -24.80200 -46.74300 37.07400 1.000 40.05451 34 GLY H N 1
ATOM 10999 C CA . GLY H 1 34 ? -25.96800 -47.51600 36.68000 1.000 40.95344 34 GLY H CA 1
ATOM 11000 C C . GLY H 1 34 ? -27.19400 -46.72500 36.24900 1.000 48.33982 34 GLY H C 1
ATOM 11001 O O . GLY H 1 34 ? -28.30600 -47.27900 36.26200 1.000 46.50264 34 GLY H O 1
ATOM 11002 N N . TRP H 1 35 ? -27.03300 -45.45500 35.83600 1.000 42.18509 35 TRP H N 1
ATOM 11003 C CA . TRP H 1 35 ? -28.18700 -44.65900 35.41000 1.000 44.61167 35 TRP H CA 1
ATOM 11004 C C . TRP H 1 35 ? -28.81400 -45.14500 34.10300 1.000 42.84091 35 TRP H C 1
ATOM 11005 O O . TRP H 1 35 ? -29.91200 -44.69900 33.77200 1.000 43.81798 35 TRP H O 1
ATOM 11016 N N . THR H 1 36 ? -28.16900 -46.02700 33.34400 1.000 41.30218 36 THR H N 1
ATOM 11017 C CA . THR H 1 36 ? -28.83200 -46.57900 32.17300 1.000 47.03188 36 THR H CA 1
ATOM 11018 C C . THR H 1 36 ? -29.72900 -47.76700 32.48500 1.000 51.22799 36 THR H C 1
ATOM 11019 O O . THR H 1 36 ? -30.46900 -48.20200 31.59900 1.000 46.18998 36 THR H O 1
ATOM 11023 N N . ALA H 1 37 ? -29.67800 -48.29700 33.70600 1.000 51.08516 37 ALA H N 1
ATOM 11024 C CA . ALA H 1 37 ? -30.41200 -49.52300 34.02300 1.000 50.84230 37 ALA H CA 1
ATOM 11025 C C . ALA H 1 37 ? -31.91300 -49.42900 33.75900 1.000 49.91751 37 ALA H C 1
ATOM 11026 O O . ALA H 1 37 ? -32.45700 -50.33800 33.11200 1.000 53.27285 37 ALA H O 1
ATOM 11028 N N . PRO H 1 38 ? -32.63500 -48.39100 34.18800 1.000 50.22319 38 PRO H N 1
ATOM 11029 C CA . PRO H 1 38 ? -34.08400 -48.36200 33.94300 1.000 48.62244 38 PRO H CA 1
ATOM 11030 C C . PRO H 1 38 ? -34.47500 -48.27400 32.48000 1.000 54.88772 38 PRO H C 1
ATOM 11031 O O . PRO H 1 38 ? -35.67600 -48.23800 32.19300 1.000 58.16180 38 PRO H O 1
ATOM 11035 N N . TYR H 1 39 ? -33.52000 -48.21700 31.55100 1.000 52.67921 39 TYR H N 1
ATOM 11036 C CA . TYR H 1 39 ? -33.81200 -47.94300 30.15100 1.000 53.21837 39 TYR H CA 1
ATOM 11037 C C . TYR H 1 39 ? -33.40400 -49.08100 29.23100 1.000 62.06180 39 TYR H C 1
ATOM 11038 O O . TYR H 1 39 ? -33.47700 -48.92800 28.00700 1.000 65.67269 39 TYR H O 1
ATOM 11047 N N . GLU H 1 40 ? -32.98700 -50.22200 29.77400 1.000 67.21055 40 GLU H N 1
ATOM 11048 C CA . GLU H 1 40 ? -32.48600 -51.30700 28.92900 1.000 76.77196 40 GLU H CA 1
ATOM 11049 C C . GLU H 1 40 ? -33.65400 -52.21100 28.55100 1.000 81.77191 40 GLU H C 1
ATOM 11050 O O . GLU H 1 40 ? -34.00500 -53.14400 29.27500 1.000 88.99354 40 GLU H O 1
ATOM 11056 N N . ASP H 1 41 ? -34.25700 -51.92300 27.39100 1.000 87.67766 41 ASP H N 1
ATOM 11057 C CA . ASP H 1 41 ? -35.43800 -52.59700 26.86600 1.000 92.22596 41 ASP H CA 1
ATOM 11058 C C . ASP H 1 41 ? -35.05000 -53.58100 25.75300 1.000 98.19151 41 ASP H C 1
ATOM 11059 O O . ASP H 1 41 ? -33.86900 -53.88500 25.54500 1.000 98.98516 41 ASP H O 1
ATOM 11064 N N . GLU H 1 42 ? -36.06000 -54.10400 25.04600 1.000 104.38669 42 GLU H N 1
ATOM 11065 C CA . GLU H 1 42 ? -35.85200 -55.09900 23.99300 1.000 109.30520 42 GLU H CA 1
ATOM 11066 C C . GLU H 1 42 ? -35.58800 -54.49000 22.61600 1.000 107.54976 42 GLU H C 1
ATOM 11067 O O . GLU H 1 42 ? -34.84000 -55.08500 21.82900 1.000 107.62463 42 GLU H O 1
ATOM 11073 N N . VAL H 1 43 ? -36.17500 -53.32500 22.30200 1.000 106.22682 43 VAL H N 1
ATOM 11074 C CA . VAL H 1 43 ? -35.85600 -52.64900 21.04200 1.000 108.64659 43 VAL H CA 1
ATOM 11075 C C . VAL H 1 43 ? -34.40100 -52.18000 21.04000 1.000 107.64159 43 VAL H C 1
ATOM 11076 O O . VAL H 1 43 ? -33.67800 -52.37000 20.05300 1.000 110.72431 43 VAL H O 1
ATOM 11080 N N . SER H 1 44 ? -33.92900 -51.60400 22.15700 1.000 103.50070 44 SER H N 1
ATOM 11081 C CA . SER H 1 44 ? -32.52800 -51.19600 22.24300 1.000 103.65188 44 SER H CA 1
ATOM 11082 C C . SER H 1 44 ? -31.58700 -52.36800 22.52100 1.000 110.92035 44 SER H C 1
ATOM 11083 O O . SER H 1 44 ? -30.41300 -52.28200 22.16100 1.000 113.30117 44 SER H O 1
ATOM 11086 N N . GLY H 1 45 ? -32.06600 -53.47400 23.10100 1.000 108.74211 45 GLY H N 1
ATOM 11087 C CA . GLY H 1 45 ? -31.24900 -54.68300 23.12900 1.000 110.03871 45 GLY H CA 1
ATOM 11088 C C . GLY H 1 45 ? -31.01800 -55.26000 21.74000 1.000 112.74335 45 GLY H C 1
ATOM 11089 O O . GLY H 1 45 ? -29.88800 -55.62600 21.38100 1.000 113.63050 45 GLY H O 1
ATOM 11090 N N . LYS H 1 46 ? -32.08400 -55.32100 20.93100 1.000 113.12174 46 LYS H N 1
ATOM 11091 C CA . LYS H 1 46 ? -31.96400 -55.73600 19.53500 1.000 113.31367 46 LYS H CA 1
ATOM 11092 C C . LYS H 1 46 ? -31.07100 -54.78400 18.74200 1.000 113.81826 46 LYS H C 1
ATOM 11093 O O . LYS H 1 46 ? -30.27700 -55.22500 17.90200 1.000 113.76782 46 LYS H O 1
ATOM 11099 N N . ILE H 1 47 ? -31.20100 -53.47200 18.98500 1.000 114.83525 47 ILE H N 1
ATOM 11100 C CA . ILE H 1 47 ? -30.37000 -52.48100 18.29800 1.000 113.30202 47 ILE H CA 1
ATOM 11101 C C . ILE H 1 47 ? -28.91200 -52.60300 18.73400 1.000 111.18043 47 ILE H C 1
ATOM 11102 O O . ILE H 1 47 ? -27.99000 -52.43700 17.92300 1.000 107.82925 47 ILE H O 1
ATOM 11107 N N . MET H 1 48 ? -28.67800 -52.90500 20.01700 1.000 111.70401 48 MET H N 1
ATOM 11108 C CA . MET H 1 48 ? -27.31800 -53.07800 20.50900 1.000 111.69343 48 MET H CA 1
ATOM 11109 C C . MET H 1 48 ? -26.64800 -54.28700 19.87800 1.000 109.44374 48 MET H C 1
ATOM 11110 O O . MET H 1 48 ? -25.47200 -54.21900 19.50400 1.000 105.94892 48 MET H O 1
ATOM 11115 N N . GLU H 1 49 ? -27.37400 -55.40000 19.73900 1.000 111.20754 49 GLU H N 1
ATOM 11116 C CA . GLU H 1 49 ? -26.71700 -56.58600 19.19800 1.000 113.36964 49 GLU H CA 1
ATOM 11117 C C . GLU H 1 49 ? -26.26300 -56.38700 17.74800 1.000 111.86067 49 GLU H C 1
ATOM 11118 O O . GLU H 1 49 ? -25.40200 -57.14000 17.27400 1.000 109.01725 49 GLU H O 1
ATOM 11124 N N . LYS H 1 50 ? -26.80200 -55.37900 17.05000 1.000 110.66071 50 LYS H N 1
ATOM 11125 C CA . LYS H 1 50 ? -26.33800 -55.02900 15.70900 1.000 107.35059 50 LYS H CA 1
ATOM 11126 C C . LYS H 1 50 ? -24.97700 -54.33400 15.75100 1.000 104.00674 50 LYS H C 1
ATOM 11127 O O . LYS H 1 50 ? -24.05000 -54.71200 15.02300 1.000 97.71730 50 LYS H O 1
ATOM 11133 N N . GLN H 1 51 ? -24.83800 -53.32900 16.62300 1.000 103.64312 51 GLN H N 1
ATOM 11134 C CA . GLN H 1 51 ? -23.61200 -52.55300 16.77500 1.000 98.39567 51 GLN H CA 1
ATOM 11135 C C . GLN H 1 51 ? -22.48400 -53.33700 17.44200 1.000 95.60092 51 GLN H C 1
ATOM 11136 O O . GLN H 1 51 ? -21.40700 -52.76700 17.65100 1.000 89.66726 51 GLN H O 1
ATOM 11142 N N . MET H 1 52 ? -22.69600 -54.61300 17.78000 1.000 100.48279 52 MET H N 1
ATOM 11143 C CA . MET H 1 52 ? -21.67900 -55.44300 18.41700 1.000 96.24739 52 MET H CA 1
ATOM 11144 C C . MET H 1 52 ? -21.09400 -56.49500 17.46500 1.000 97.58226 52 MET H C 1
ATOM 11145 O O . MET H 1 52 ? -20.54400 -57.50200 17.92500 1.000 94.04172 52 MET H O 1
ATOM 11150 N N . LYS H 1 53 ? -21.16100 -56.25400 16.15000 1.000 97.89247 53 LYS H N 1
ATOM 11151 C CA . LYS H 1 53 ? -20.64000 -57.17600 15.13900 1.000 99.98817 53 LYS H CA 1
ATOM 11152 C C . LYS H 1 53 ? -19.09800 -57.15100 15.12100 1.000 95.95273 53 LYS H C 1
ATOM 11153 O O . LYS H 1 53 ? -18.48300 -56.18500 15.58400 1.000 89.48587 53 LYS H O 1
ATOM 11159 N N . PRO H 1 54 ? -18.45400 -58.21100 14.60800 1.000 94.08692 54 PRO H N 1
ATOM 11160 C CA . PRO H 1 54 ? -16.97800 -58.31400 14.69200 1.000 90.40392 54 PRO H CA 1
ATOM 11161 C C . PRO H 1 54 ? -16.20600 -57.17900 14.02200 1.000 86.26620 54 PRO H C 1
ATOM 11162 O O . PRO H 1 54 ? -16.34200 -56.91500 12.81700 1.000 86.21952 54 PRO H O 1
ATOM 11166 N N . ALA H 1 55 ? -15.34100 -56.54800 14.81200 1.000 78.47390 55 ALA H N 1
ATOM 11167 C CA . ALA H 1 55 ? -14.41800 -55.51600 14.35800 1.000 68.48981 55 ALA H CA 1
ATOM 11168 C C . ALA H 1 55 ? -13.20500 -55.53100 15.28100 1.000 60.49474 55 ALA H C 1
ATOM 11169 O O . ALA H 1 55 ? -13.06700 -56.41300 16.13100 1.000 59.31006 55 ALA H O 1
ATOM 11171 N N . ASP H 1 56 ? -12.31700 -54.55400 15.11500 1.000 54.54549 56 ASP H N 1
ATOM 11172 C CA . ASP H 1 56 ? -11.25100 -54.31100 16.07700 1.000 54.21992 56 ASP H CA 1
ATOM 11173 C C . ASP H 1 56 ? -11.62700 -53.14400 16.99000 1.000 54.99315 56 ASP H C 1
ATOM 11174 O O . ASP H 1 56 ? -12.59700 -52.42200 16.74700 1.000 54.61985 56 ASP H O 1
ATOM 11179 N N . TYR H 1 57 ? -10.84700 -52.96600 18.05700 1.000 50.22001 57 TYR H N 1
ATOM 11180 C CA . TYR H 1 57 ? -11.21900 -52.05400 19.13000 1.000 49.76540 57 TYR H CA 1
ATOM 11181 C C . TYR H 1 57 ? -10.03700 -51.19000 19.53000 1.000 49.50291 57 TYR H C 1
ATOM 11182 O O . TYR H 1 57 ? -8.87500 -51.60300 19.44200 1.000 50.19204 57 TYR H O 1
ATOM 11191 N N . LEU H 1 58 ? -10.34900 -49.97500 19.96800 1.000 48.50334 58 LEU H N 1
ATOM 11192 C CA . LEU H 1 58 ? -9.35900 -49.09500 20.57200 1.000 49.23018 58 LEU H CA 1
ATOM 11193 C C . LEU H 1 58 ? -9.94100 -48.60400 21.88600 1.000 45.51927 58 LEU H C 1
ATOM 11194 O O . LEU H 1 58 ? -11.05900 -48.07300 21.90800 1.000 47.24961 58 LEU H O 1
ATOM 11199 N N . LEU H 1 59 ? -9.20800 -48.80700 22.98600 1.000 46.01511 59 LEU H N 1
ATOM 11200 C CA . LEU H 1 59 ? -9.78300 -48.58000 24.30600 1.000 45.22044 59 LEU H CA 1
ATOM 11201 C C . LEU H 1 59 ? -8.76300 -47.93800 25.22900 1.000 45.72734 59 LEU H C 1
ATOM 11202 O O . LEU H 1 59 ? -7.55600 -48.12200 25.06700 1.000 48.70312 59 LEU H O 1
ATOM 11207 N N . GLY H 1 60 ? -9.25900 -47.16600 26.19700 1.000 40.85745 60 GLY H N 1
ATOM 11208 C CA . GLY H 1 60 ? -8.41000 -46.73900 27.28500 1.000 39.40131 60 GLY H CA 1
ATOM 11209 C C . GLY H 1 60 ? -8.10700 -47.89900 28.21500 1.000 43.36921 60 GLY H C 1
ATOM 11210 O O . GLY H 1 60 ? -8.85400 -48.87900 28.27800 1.000 43.10847 60 GLY H O 1
ATOM 11211 N N . ARG H 1 61 ? -6.98900 -47.80100 28.94900 1.000 48.34292 61 ARG H N 1
ATOM 11212 C CA . ARG H 1 61 ? -6.60800 -48.91800 29.82000 1.000 47.66923 61 ARG H CA 1
ATOM 11213 C C . ARG H 1 61 ? -7.69600 -49.22900 30.84600 1.000 44.93261 61 ARG H C 1
ATOM 11214 O O . ARG H 1 61 ? -8.02100 -50.39600 31.06900 1.000 46.84167 61 ARG H O 1
ATOM 11222 N N . LYS H 1 62 ? -8.27700 -48.20100 31.47500 1.000 48.48398 62 LYS H N 1
ATOM 11223 C CA . LYS H 1 62 ? -9.30300 -48.44100 32.49200 1.000 48.01626 62 LYS H CA 1
ATOM 11224 C C . LYS H 1 62 ? -10.51900 -49.13200 31.90400 1.000 47.52989 62 LYS H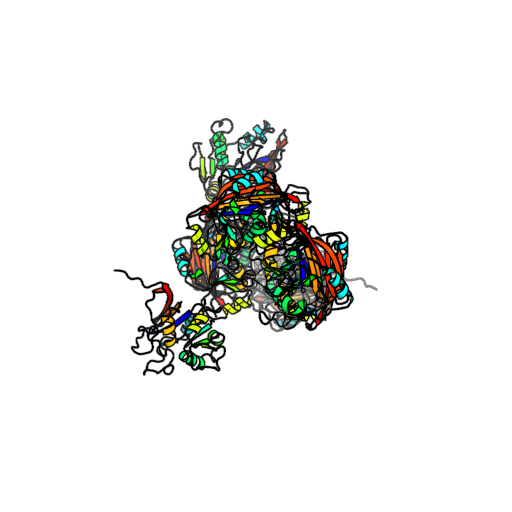 C 1
ATOM 11225 O O . LYS H 1 62 ? -11.07200 -50.06500 32.50400 1.000 45.04433 62 LYS H O 1
ATOM 11231 N N . THR H 1 63 ? -10.95500 -48.68900 30.73100 1.000 45.88659 63 THR H N 1
ATOM 11232 C CA . THR H 1 63 ? -12.08200 -49.35100 30.08800 1.000 43.05398 63 THR H CA 1
ATOM 11233 C C . THR H 1 63 ? -11.70300 -50.77300 29.70100 1.000 44.21294 63 THR H C 1
ATOM 11234 O O . THR H 1 63 ? -12.50900 -51.70400 29.82500 1.000 43.24893 63 THR H O 1
ATOM 11238 N N . PHE H 1 64 ? -10.47100 -50.95400 29.23500 1.000 46.98784 64 PHE H N 1
ATOM 11239 C CA . PHE H 1 64 ? -10.02100 -52.28600 28.87600 1.000 47.42470 64 PHE H CA 1
ATOM 11240 C C . PHE H 1 64 ? -10.05900 -53.21100 30.08300 1.000 47.86627 64 PHE H C 1
ATOM 11241 O O . PHE H 1 64 ? -10.50100 -54.35000 29.97500 1.000 46.99034 64 PHE H O 1
ATOM 11249 N N . GLU H 1 65 ? -9.60700 -52.73000 31.24200 1.000 46.85525 65 GLU H N 1
ATOM 11250 C CA . GLU H 1 65 ? -9.63400 -53.54400 32.45200 1.000 48.73389 65 GLU H CA 1
ATOM 11251 C C . GLU H 1 65 ? -11.06100 -53.84900 32.88400 1.000 47.93858 65 GLU H C 1
ATOM 11252 O O . GLU H 1 65 ? -11.37700 -54.99700 33.22000 1.000 48.62817 65 GLU H O 1
ATOM 11258 N N . ILE H 1 66 ? -11.94300 -52.84400 32.86100 1.000 44.04147 66 ILE H N 1
ATOM 11259 C CA . ILE H 1 66 ? -13.35200 -53.09400 33.15800 1.000 48.33801 66 ILE H CA 1
ATOM 11260 C C . ILE H 1 66 ? -13.85700 -54.25100 32.30300 1.000 50.08710 66 ILE H C 1
ATOM 11261 O O . ILE H 1 66 ? -14.45200 -55.20900 32.80900 1.000 52.03825 66 ILE H O 1
ATOM 11266 N N . PHE H 1 67 ? -13.57600 -54.20200 30.99700 1.000 49.42132 67 PHE H N 1
ATOM 11267 C CA . PHE H 1 67 ? -14.01300 -55.27400 30.10000 1.000 51.67298 67 PHE H CA 1
ATOM 11268 C C . PHE H 1 67 ? -13.33800 -56.60900 30.43200 1.000 52.37248 67 PHE H C 1
ATOM 11269 O O . PHE H 1 67 ? -13.98700 -57.66600 30.42700 1.000 53.97846 67 PHE H O 1
ATOM 11277 N N . ALA H 1 68 ? -12.03800 -56.58300 30.72800 1.000 48.66841 68 ALA H N 1
ATOM 11278 C CA . ALA H 1 68 ? -11.30400 -57.81000 31.01900 1.000 52.73253 68 ALA H CA 1
ATOM 11279 C C . ALA H 1 68 ? -11.82700 -58.50200 32.27400 1.000 53.13375 68 ALA H C 1
ATOM 11280 O O . ALA H 1 68 ? -11.64800 -59.71500 32.42100 1.000 55.14214 68 ALA H O 1
ATOM 11282 N N . SER H 1 69 ? -12.48000 -57.75800 33.16700 1.000 49.88352 69 SER H N 1
ATOM 11283 C CA . SER H 1 69 ? -13.06800 -58.33600 34.36800 1.000 52.94996 69 SER H CA 1
ATOM 11284 C C . SER H 1 69 ? -14.30000 -59.16300 34.07900 1.000 55.94568 69 SER H C 1
ATOM 11285 O O . SER H 1 69 ? -14.67200 -60.00200 34.90200 1.000 55.30075 69 SER H O 1
ATOM 11288 N N . TYR H 1 70 ? -14.98200 -58.88200 32.97800 1.000 57.92615 70 TYR H N 1
ATOM 11289 C CA . TYR H 1 70 ? -16.29300 -59.45000 32.74000 1.000 52.31821 70 TYR H CA 1
ATOM 11290 C C . TYR H 1 70 ? -16.35000 -60.23500 31.43500 1.000 60.06115 70 TYR H C 1
ATOM 11291 O O . TYR H 1 70 ? -16.69700 -61.42200 31.42400 1.000 60.79991 70 TYR H O 1
ATOM 11300 N N . TRP H 1 71 ? -15.98300 -59.59300 30.33300 1.000 57.14400 71 TRP H N 1
ATOM 11301 C CA . TRP H 1 71 ? -16.35000 -60.12600 29.02100 1.000 64.67876 71 TRP H CA 1
ATOM 11302 C C . TRP H 1 71 ? -15.64500 -61.42500 28.62300 1.000 61.48145 71 TRP H C 1
ATOM 11303 O O . TRP H 1 71 ? -16.21900 -62.19500 27.84600 1.000 60.06939 71 TRP H O 1
ATOM 11314 N N . PRO H 1 72 ? -14.43000 -61.72200 29.10200 1.000 57.52953 72 PRO H N 1
ATOM 11315 C CA . PRO H 1 72 ? -13.85100 -63.04500 28.81500 1.000 60.44544 72 PRO H CA 1
ATOM 11316 C C . PRO H 1 72 ? -14.70200 -64.21600 29.30000 1.000 62.58508 72 PRO H C 1
ATOM 11317 O O . PRO H 1 72 ? -14.42600 -65.35300 28.90300 1.000 70.11719 72 PRO H O 1
ATOM 11321 N N . GLU H 1 73 ? -15.71300 -63.98200 30.13800 1.000 62.39746 73 GLU H N 1
ATOM 11322 C CA . GLU H 1 73 ? -16.60100 -65.03100 30.63200 1.000 65.52805 73 GLU H CA 1
ATOM 11323 C C . GLU H 1 73 ? -18.02200 -64.87400 30.10500 1.000 66.34749 73 GLU H C 1
ATOM 11324 O O . GLU H 1 73 ? -18.95800 -65.42500 30.68900 1.000 70.47871 73 GLU H O 1
ATOM 11330 N N . HIS H 1 74 ? -18.20900 -64.08800 29.04700 1.000 66.74944 74 HIS H N 1
ATOM 11331 C CA . HIS H 1 74 ? -19.51900 -63.92600 28.43300 1.000 67.67521 74 HIS H CA 1
ATOM 11332 C C . HIS H 1 74 ? -19.40900 -63.85500 26.91800 1.000 68.45587 74 HIS H C 1
ATOM 11333 O O . HIS H 1 74 ? -20.18000 -63.13300 26.27500 1.000 72.27926 74 HIS H O 1
ATOM 11340 N N . ALA H 1 75 ? -18.44300 -64.57700 26.34000 1.000 67.01331 75 ALA H N 1
ATOM 11341 C CA . ALA H 1 75 ? -18.20700 -64.54100 24.89600 1.000 71.11486 75 ALA H CA 1
ATOM 11342 C C . ALA H 1 75 ? -19.41600 -64.98300 24.08800 1.000 72.68705 75 ALA H C 1
ATOM 11343 O O . ALA H 1 75 ? -19.51700 -64.63600 22.90600 1.000 75.34383 75 ALA H O 1
ATOM 11345 N N . ASP H 1 76 ? -20.32400 -65.75500 24.68200 1.000 71.33964 76 ASP H N 1
ATOM 11346 C CA . ASP H 1 76 ? -21.55400 -66.08900 23.97600 1.000 78.26175 76 ASP H CA 1
ATOM 11347 C C . ASP H 1 76 ? -22.38300 -64.83500 23.72100 1.000 77.58298 76 ASP H C 1
ATOM 11348 O O . ASP H 1 76 ? -23.00900 -64.70000 22.66200 1.000 79.71438 76 ASP H O 1
ATOM 11353 N N . PHE H 1 77 ? -22.38800 -63.89800 24.67600 1.000 77.41753 77 PHE H N 1
ATOM 11354 C CA . PHE H 1 77 ? -23.17300 -62.67900 24.52000 1.000 74.88640 77 PHE H CA 1
ATOM 11355 C C . PHE H 1 77 ? -22.45300 -61.61800 23.68800 1.000 76.34326 77 PHE H C 1
ATOM 11356 O O . PHE H 1 77 ? -23.10900 -60.86600 22.95600 1.000 82.00557 77 PHE H O 1
ATOM 11364 N N . TRP H 1 78 ? -21.12700 -61.52400 23.77300 1.000 67.71669 78 TRP H N 1
ATOM 11365 C CA . TRP H 1 78 ? -20.35900 -60.61400 22.92000 1.000 70.86635 78 TRP H CA 1
ATOM 11366 C C . TRP H 1 78 ? -19.13400 -61.33600 22.37500 1.000 70.35361 78 TRP H C 1
ATOM 11367 O O . TRP H 1 78 ? -18.01900 -61.18600 22.89000 1.000 66.57661 78 TRP H O 1
ATOM 11378 N N . PRO H 1 79 ? -19.30500 -62.15000 21.32900 1.000 71.00634 79 PRO H N 1
ATOM 11379 C CA . PRO H 1 79 ? -18.12600 -62.77600 20.70700 1.000 67.94099 79 PRO H CA 1
ATOM 11380 C C . PRO H 1 79 ? -17.14500 -61.77200 20.14200 1.000 68.47803 79 PRO H C 1
ATOM 11381 O O . PRO H 1 79 ? -15.93500 -62.00400 20.22600 1.000 65.01469 79 PRO H O 1
ATOM 11385 N N . GLY H 1 80 ? -17.63000 -60.65000 19.60200 1.000 69.84112 80 GLY H N 1
ATOM 11386 C CA . GLY H 1 80 ? -16.75600 -59.74700 18.87000 1.000 65.58113 80 GLY H CA 1
ATOM 11387 C C . GLY H 1 80 ? -15.66100 -59.14600 19.73000 1.000 61.84342 80 GLY H C 1
ATOM 11388 O O . GLY H 1 80 ? -14.51600 -59.02800 19.29500 1.000 61.19057 80 GLY H O 1
ATOM 11389 N N . ILE H 1 81 ? -15.99300 -58.76700 20.96600 1.000 64.22957 81 ILE H N 1
ATOM 11390 C CA . ILE H 1 81 ? -14.97800 -58.16700 21.82800 1.000 60.03177 81 ILE H CA 1
ATOM 11391 C C . ILE H 1 81 ? -13.90600 -59.19000 22.19000 1.000 60.73257 81 ILE H C 1
ATOM 11392 O O . ILE H 1 81 ? -12.74100 -58.82900 22.41400 1.000 60.71906 81 ILE H O 1
ATOM 11397 N N . ASN H 1 82 ? -14.26400 -60.47900 22.24700 1.000 62.61883 82 ASN H N 1
ATOM 11398 C CA . ASN H 1 82 ? -13.25100 -61.49800 22.51700 1.000 64.63516 82 ASN H CA 1
ATOM 11399 C C . ASN H 1 82 ? -12.44100 -61.83400 21.26600 1.000 64.87400 82 ASN H C 1
ATOM 11400 O O . ASN H 1 82 ? -11.21000 -61.95500 21.33200 1.000 63.96217 82 ASN H O 1
ATOM 11405 N N . ASP H 1 83 ? -13.11100 -61.94900 20.11400 1.000 67.55619 83 ASP H N 1
ATOM 11406 C CA . ASP H 1 83 ? -12.46600 -62.37900 18.87400 1.000 69.79015 83 ASP H CA 1
ATOM 11407 C C . ASP H 1 83 ? -11.64000 -61.26100 18.23700 1.000 64.28377 83 ASP H C 1
ATOM 11408 O O . ASP H 1 83 ? -10.58700 -61.52400 17.64300 1.000 65.20244 83 ASP H O 1
ATOM 11413 N N . GLY H 1 84 ? -12.10100 -60.01300 18.33700 1.000 60.99416 84 GLY H N 1
ATOM 11414 C CA . GLY H 1 84 ? -11.38700 -58.91900 17.71700 1.000 55.06646 84 GLY H CA 1
ATOM 11415 C C . GLY H 1 84 ? -10.14400 -58.52800 18.49000 1.000 56.05080 84 GLY H C 1
ATOM 11416 O O . GLY H 1 84 ? -9.99400 -58.79300 19.67800 1.000 58.38606 84 GLY H O 1
ATOM 11417 N N . THR H 1 85 ? -9.22200 -57.88400 17.79700 1.000 55.77074 85 THR H N 1
ATOM 11418 C CA . THR H 1 85 ? -8.02300 -57.39400 18.45600 1.000 56.65960 85 THR H CA 1
ATOM 11419 C C . THR H 1 85 ? -8.33800 -56.13200 19.24500 1.000 57.91593 85 THR H C 1
ATOM 11420 O O . THR H 1 85 ? -9.08200 -55.26500 18.77800 1.000 59.11314 85 THR H O 1
ATOM 11424 N N . LYS H 1 86 ? -7.75100 -56.02400 20.43700 1.000 55.22510 86 LYS H N 1
ATOM 11425 C CA . LYS H 1 86 ? -8.00700 -54.91700 21.35700 1.000 50.27633 86 LYS H CA 1
ATOM 11426 C C . LYS H 1 86 ? -6.73300 -54.09400 21.50200 1.000 52.56383 86 LYS H C 1
ATOM 11427 O O . LYS H 1 86 ? -5.81700 -54.47300 22.23800 1.000 57.55340 86 LYS H O 1
ATOM 11433 N N . TYR H 1 87 ? -6.67200 -52.96900 20.78800 1.000 47.77399 87 TYR H N 1
ATOM 11434 C CA . TYR H 1 87 ? -5.58400 -52.01800 20.95200 1.000 47.32004 87 TYR H CA 1
ATOM 11435 C C . TYR H 1 87 ? -5.90000 -51.11800 22.14400 1.000 47.57144 87 TYR H C 1
ATOM 11436 O O . TYR H 1 87 ? -6.95300 -50.47100 22.18700 1.000 48.77172 87 TYR H O 1
ATOM 11445 N N . VAL H 1 88 ? -5.00100 -51.09300 23.12000 1.000 49.25912 88 VAL H N 1
ATOM 11446 C CA . VAL H 1 88 ? -5.26000 -50.50500 24.42400 1.000 50.48883 88 VAL H CA 1
ATOM 11447 C C . VAL H 1 88 ? -4.20800 -49.44600 24.66800 1.000 54.05022 88 VAL H C 1
ATOM 11448 O O . VAL H 1 88 ? -3.00700 -49.73300 24.60100 1.000 54.05585 88 VAL H O 1
ATOM 11452 N N . MET H 1 89 ? -4.64600 -48.22500 24.95000 1.000 45.46444 89 MET H N 1
ATOM 11453 C CA . MET H 1 89 ? -3.69300 -47.16300 25.22200 1.000 47.35391 89 MET H CA 1
ATOM 11454 C C . MET H 1 89 ? -3.25700 -47.23900 26.67900 1.000 50.26378 89 MET H C 1
ATOM 11455 O O . MET H 1 89 ? -4.09300 -47.20100 27.59300 1.000 51.11391 89 MET H O 1
ATOM 11460 N N . SER H 1 90 ? -1.95000 -47.36300 26.90000 1.000 47.02566 90 SER H N 1
ATOM 11461 C CA . SER H 1 90 ? -1.45000 -47.55600 28.25400 1.000 55.34416 90 SER H CA 1
ATOM 11462 C C . SER H 1 90 ? 0.06000 -47.37700 28.32600 1.000 56.33540 90 SER H C 1
ATOM 11463 O O . SER H 1 90 ? 0.80200 -47.94800 27.52000 1.000 61.09591 90 SER H O 1
ATOM 11466 N N . LYS H 1 91 ? 0.52300 -46.58200 29.28000 1.000 55.72373 91 LYS H N 1
ATOM 11467 C CA . LYS H 1 91 ? 1.94000 -46.51300 29.59500 1.000 58.95455 91 LYS H CA 1
ATOM 11468 C C . LYS H 1 91 ? 2.28000 -47.29700 30.86000 1.000 60.88811 91 LYS H C 1
ATOM 11469 O O . LYS H 1 91 ? 3.41300 -47.20900 31.34500 1.000 63.45138 91 LYS H O 1
ATOM 11475 N N . THR H 1 92 ? 1.32300 -48.05400 31.41400 1.000 59.30569 92 THR H N 1
ATOM 11476 C CA . THR H 1 92 ? 1.57200 -48.81100 32.64000 1.000 58.81392 92 THR H CA 1
ATOM 11477 C C . THR H 1 92 ? 1.26600 -50.29300 32.54900 1.000 59.36114 92 THR H C 1
ATOM 11478 O O . THR H 1 92 ? 1.68300 -51.03200 33.44900 1.000 63.45360 92 THR H O 1
ATOM 11482 N N . VAL H 1 93 ? 0.55300 -50.75500 31.52500 1.000 52.12541 93 VAL H N 1
ATOM 11483 C CA . VAL H 1 93 ? 0.27100 -52.16600 31.31700 1.000 55.35499 93 VAL H CA 1
ATOM 11484 C C . VAL H 1 93 ? 0.76200 -52.53300 29.92600 1.000 65.32734 93 VAL H C 1
ATOM 11485 O O . VAL H 1 93 ? 0.54200 -51.77900 28.97100 1.000 64.13894 93 VAL H O 1
ATOM 11489 N N . LYS H 1 94 ? 1.43800 -53.68000 29.80800 1.000 65.15262 94 LYS H N 1
ATOM 11490 C CA . LYS H 1 94 ? 1.96000 -54.11800 28.52200 1.000 64.13012 94 LYS H CA 1
ATOM 11491 C C . LYS H 1 94 ? 1.52900 -55.52700 28.13800 1.000 67.57314 94 LYS H C 1
ATOM 11492 O O . LYS H 1 94 ? 1.74000 -55.92900 26.98600 1.000 70.15424 94 LYS H O 1
ATOM 11498 N N . LYS H 1 95 ? 0.91200 -56.27700 29.04800 1.000 64.85378 95 LYS H N 1
ATOM 11499 C CA . LYS H 1 95 ? 0.44500 -57.62400 28.75500 1.000 65.35872 95 LYS H CA 1
ATOM 11500 C C . LYS H 1 95 ? -0.85700 -57.86600 29.49900 1.000 58.31581 95 LYS H C 1
ATOM 11501 O O . LYS H 1 95 ? -1.16100 -57.20900 30.50000 1.000 59.32619 95 LYS H O 1
ATOM 11507 N N . SER H 1 96 ? -1.62300 -58.83000 29.00000 1.000 63.15714 96 SER H N 1
ATOM 11508 C CA . SER H 1 96 ? -2.88400 -59.18600 29.62500 1.000 66.09065 96 SER H CA 1
ATOM 11509 C C . SER H 1 96 ? -3.18200 -60.65400 29.35600 1.000 64.66351 96 SER H C 1
ATOM 11510 O O . SER H 1 96 ? -2.76700 -61.21500 28.33700 1.000 64.44083 96 SER H O 1
ATOM 11513 N N . ASP H 1 97 ? -3.91100 -61.26400 30.29300 1.000 66.25930 97 ASP H N 1
ATOM 11514 C CA . ASP H 1 97 ? -4.44200 -62.61000 30.10600 1.000 68.47639 97 ASP H CA 1
ATOM 11515 C C . ASP H 1 97 ? -5.48200 -62.67100 28.99700 1.000 65.09304 97 ASP H C 1
ATOM 11516 O O . ASP H 1 97 ? -5.71700 -63.74900 28.44700 1.000 71.58652 97 ASP H O 1
ATOM 11521 N N . TRP H 1 98 ? -6.11500 -61.54700 28.66400 1.000 68.51782 98 TRP H N 1
ATOM 11522 C CA . TRP H 1 98 ? -7.16000 -61.53900 27.65000 1.000 65.54458 98 TRP H CA 1
ATOM 11523 C C . TRP H 1 98 ? -6.55900 -61.74200 26.26800 1.000 59.56265 98 TRP H C 1
ATOM 11524 O O . TRP H 1 98 ? -5.62200 -61.03800 25.87900 1.000 65.24340 98 TRP H O 1
ATOM 11535 N N . LYS H 1 99 ? -7.11200 -62.70300 25.52600 1.000 64.35581 99 LYS H N 1
ATOM 11536 C CA . LYS H 1 99 ? -6.62700 -63.00600 24.18200 1.000 63.55749 99 LYS H CA 1
ATOM 11537 C C . LYS H 1 99 ? -6.81000 -61.81400 23.25500 1.000 62.73293 99 LYS H C 1
ATOM 11538 O O . LYS H 1 99 ? -7.80200 -61.08300 23.35400 1.000 63.82726 99 LYS H O 1
ATOM 11544 N N . ASN H 1 100 ? -5.86700 -61.65400 22.32000 1.000 60.50096 100 ASN H N 1
ATOM 11545 C CA . ASN H 1 100 ? -5.93700 -60.63700 21.27200 1.000 59.45905 100 ASN H CA 1
ATOM 11546 C C . ASN H 1 100 ? -5.91300 -59.22600 21.83600 1.000 58.32419 100 ASN H C 1
ATOM 11547 O O . ASN H 1 100 ? -6.87200 -58.46500 21.66000 1.000 56.77948 100 ASN H O 1
ATOM 11552 N N . SER H 1 101 ? -4.81500 -58.88000 22.51000 1.000 58.73823 101 SER H N 1
ATOM 11553 C CA . SER H 1 101 ? -4.63500 -57.59900 23.18300 1.000 56.81122 101 SER H CA 1
ATOM 11554 C C . SER H 1 101 ? -3.28900 -57.02300 22.77600 1.000 59.57592 101 SER H C 1
ATOM 11555 O O . SER H 1 101 ? -2.24700 -57.64300 23.01700 1.000 61.83923 101 SER H O 1
ATOM 11558 N N . VAL H 1 102 ? -3.31100 -55.83900 22.18100 1.000 55.01649 102 VAL H N 1
ATOM 11559 C CA . VAL H 1 102 ? -2.10900 -55.10400 21.82900 1.000 56.60694 102 VAL H CA 1
ATOM 11560 C C . VAL H 1 102 ? -2.10900 -53.80100 22.60900 1.000 62.20925 102 VAL H C 1
ATOM 11561 O O . VAL H 1 102 ? -3.14700 -53.13500 22.71400 1.000 53.76623 102 VAL H O 1
ATOM 11565 N N . PHE H 1 103 ? -0.94500 -53.43100 23.13300 1.000 53.45597 103 PHE H N 1
ATOM 11566 C CA . PHE H 1 103 ? -0.80900 -52.26800 23.99300 1.000 55.11736 103 PHE H CA 1
ATOM 11567 C C . PHE H 1 103 ? -0.00700 -51.19600 23.26800 1.000 60.68855 103 PHE H C 1
ATOM 11568 O O . PHE H 1 103 ? 1.06500 -51.47900 22.72400 1.000 63.18798 103 PHE H O 1
ATOM 11576 N N . LEU H 1 104 ? -0.57000 -49.98500 23.22100 1.000 56.51286 104 LEU H N 1
ATOM 11577 C CA . LEU H 1 104 ? -0.00500 -48.82300 22.55200 1.000 56.42841 104 LEU H CA 1
ATOM 11578 C C . LEU H 1 104 ? 0.34900 -47.76900 23.59100 1.000 56.67223 104 LEU H C 1
ATOM 11579 O O . LEU H 1 104 ? -0.31700 -47.63600 24.62500 1.000 52.69655 104 LEU H O 1
ATOM 11584 N N . GLU H 1 105 ? 1.41800 -47.02700 23.33000 1.000 54.52982 105 GLU H N 1
A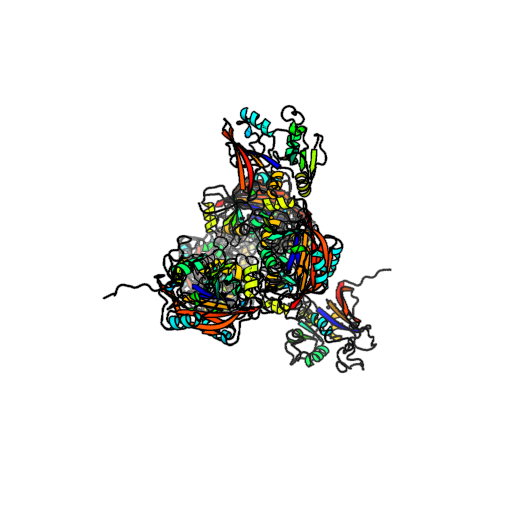TOM 11585 C CA . GLU H 1 105 ? 1.94500 -46.14000 24.35000 1.000 59.55168 105 GLU H CA 1
ATOM 11586 C C . GLU H 1 105 ? 1.86700 -44.66400 24.00400 1.000 58.48106 105 GLU H C 1
ATOM 11587 O O . GLU H 1 105 ? 2.04600 -43.83200 24.90300 1.000 65.21124 105 GLU H O 1
ATOM 11593 N N . SER H 1 106 ? 1.60400 -44.30500 22.75100 1.000 57.81578 106 SER H N 1
ATOM 11594 C CA . SER H 1 106 ? 1.78300 -42.92700 22.31700 1.000 62.01370 106 SER H CA 1
ATOM 11595 C C . SER H 1 106 ? 0.70600 -42.53800 21.30900 1.000 54.10450 106 SER H C 1
ATOM 11596 O O . SER H 1 106 ? 0.03300 -43.39000 20.71500 1.000 49.32258 106 SER H O 1
ATOM 11599 N N . LEU H 1 107 ? 0.56600 -41.22200 21.10900 1.000 54.88463 107 LEU H N 1
ATOM 11600 C CA . LEU H 1 107 ? -0.30700 -40.72500 20.04500 1.000 54.46380 107 LEU H CA 1
ATOM 11601 C C . LEU H 1 107 ? 0.18400 -41.19500 18.68300 1.000 52.99169 107 LEU H C 1
ATOM 11602 O O . LEU H 1 107 ? -0.61700 -41.59500 17.82600 1.000 52.04409 107 LEU H O 1
ATOM 11607 N N . ALA H 1 108 ? 1.50900 -41.19100 18.48300 1.000 55.82209 108 ALA H N 1
ATOM 11608 C CA . ALA H 1 108 ? 2.09100 -41.72800 17.25300 1.000 59.12125 108 ALA H CA 1
ATOM 11609 C C . ALA H 1 108 ? 1.63700 -43.16700 16.98100 1.000 57.09786 108 ALA H C 1
ATOM 11610 O O . ALA H 1 108 ? 1.34100 -43.52900 15.83300 1.000 58.12205 108 ALA H O 1
ATOM 11612 N N . ASP H 1 109 ? 1.56600 -44.00300 18.02500 1.000 58.67503 109 ASP H N 1
ATOM 11613 C CA . ASP H 1 109 ? 1.14400 -45.39200 17.82500 1.000 56.77143 109 ASP H CA 1
ATOM 11614 C C . ASP H 1 109 ? -0.32800 -45.47600 17.43200 1.000 55.64227 109 ASP H C 1
ATOM 11615 O O . ASP H 1 109 ? -0.72000 -46.34700 16.64200 1.000 54.64188 109 ASP H O 1
ATOM 11620 N N . ILE H 1 110 ? -1.16400 -44.59000 17.98200 1.000 52.33417 110 ILE H N 1
ATOM 11621 C CA . ILE H 1 110 ? -2.56200 -44.54400 17.55500 1.000 55.97761 110 ILE H CA 1
ATOM 11622 C C . ILE H 1 110 ? -2.65000 -44.17000 16.07800 1.000 51.24470 110 ILE H C 1
ATOM 11623 O O . ILE H 1 110 ? -3.40900 -44.77300 15.30800 1.000 51.94838 110 ILE H O 1
ATOM 11628 N N . LYS H 1 111 ? -1.88600 -43.15600 15.66300 1.000 49.31316 111 LYS H N 1
ATOM 11629 C CA . LYS H 1 111 ? -1.94100 -42.74100 14.26100 1.000 57.75288 111 LYS H CA 1
ATOM 11630 C C . LYS H 1 111 ? -1.48600 -43.87100 13.34000 1.000 59.91644 111 LYS H C 1
ATOM 11631 O O . LYS H 1 111 ? -2.14600 -44.17200 12.32700 1.000 59.35962 111 LYS H O 1
ATOM 11637 N N . LYS H 1 112 ? -0.39200 -44.54700 13.70900 1.000 60.31591 112 LYS H N 1
ATOM 11638 C CA . LYS H 1 112 ? 0.02500 -45.73200 12.96800 1.000 61.94930 112 LYS H CA 1
ATOM 11639 C C . LYS H 1 112 ? -1.09900 -46.75000 12.88800 1.000 59.49070 112 LYS H C 1
ATOM 11640 O O . LYS H 1 112 ? -1.35700 -47.31500 11.81900 1.000 61.58666 112 LYS H O 1
ATOM 11646 N N . LEU H 1 113 ? -1.79100 -46.99500 14.00000 1.000 59.87877 113 LEU H N 1
ATOM 11647 C CA . LEU H 1 113 ? -2.90300 -47.93900 13.94300 1.000 61.33572 113 LEU H CA 1
ATOM 11648 C C . LEU H 1 113 ? -3.95800 -47.48000 12.94200 1.000 62.60459 113 LEU H C 1
ATOM 11649 O O . LEU H 1 113 ? -4.54000 -48.30000 12.22300 1.000 59.29874 113 LEU H O 1
ATOM 11654 N N . LYS H 1 114 ? -4.22400 -46.17000 12.88300 1.000 63.75444 114 LYS H N 1
ATOM 11655 C CA . LYS H 1 114 ? -5.28800 -45.70400 11.99500 1.000 69.72257 114 LYS H CA 1
ATOM 11656 C C . LYS H 1 114 ? -4.91500 -45.90500 10.53100 1.000 71.69877 114 LYS H C 1
ATOM 11657 O O . LYS H 1 114 ? -5.77400 -46.22500 9.70100 1.000 72.52845 114 LYS H O 1
ATOM 11663 N N . ASN H 1 115 ? -3.63900 -45.74600 10.19700 1.000 74.90165 115 ASN H N 1
ATOM 11664 C CA . ASN H 1 115 ? -3.21300 -46.01500 8.82400 1.000 77.09884 115 ASN H CA 1
ATOM 11665 C C . ASN H 1 115 ? -3.15300 -47.49900 8.46700 1.000 79.13844 115 ASN H C 1
ATOM 11666 O O . ASN H 1 115 ? -3.05900 -47.82300 7.27600 1.000 81.99615 115 ASN H O 1
ATOM 11671 N N . SER H 1 116 ? -3.17900 -48.39800 9.45400 1.000 79.85291 116 SER H N 1
ATOM 11672 C CA . SER H 1 116 ? -3.05100 -49.83200 9.22700 1.000 77.45951 116 SER H CA 1
ATOM 11673 C C . SER H 1 116 ? -4.08100 -50.34600 8.23100 1.000 81.23042 116 SER H C 1
ATOM 11674 O O . SER H 1 116 ? -5.10400 -49.70000 7.98500 1.000 82.83526 116 SER H O 1
ATOM 11677 N N . GLU H 1 117 ? -3.80500 -51.50100 7.64400 1.000 83.53659 117 GLU H N 1
ATOM 11678 C CA . GLU H 1 117 ? -4.84200 -52.28100 6.99800 1.000 85.88474 117 GLU H CA 1
ATOM 11679 C C . GLU H 1 117 ? -5.49800 -53.14600 8.06100 1.000 83.59780 117 GLU H C 1
ATOM 11680 O O . GLU H 1 117 ? -4.85900 -53.54700 9.03800 1.000 84.06856 117 GLU H O 1
ATOM 11686 N N . GLY H 1 118 ? -6.77800 -53.40300 7.88800 1.000 81.99143 118 GLY H N 1
ATOM 11687 C CA . GLY H 1 118 ? -7.49700 -54.23200 8.82200 1.000 73.92941 118 GLY H CA 1
ATOM 11688 C C . GLY H 1 118 ? -8.90900 -53.73300 8.99000 1.000 71.96483 118 GLY H C 1
ATOM 11689 O O . GLY H 1 118 ? -9.38300 -52.87800 8.24300 1.000 70.54648 118 GLY H O 1
ATOM 11690 N N . SER H 1 119 ? -9.58200 -54.28700 9.99100 1.000 66.42175 119 SER H N 1
ATOM 11691 C CA . SER H 1 119 ? -10.98500 -53.99400 10.20900 1.000 71.62036 119 SER H CA 1
ATOM 11692 C C . SER H 1 119 ? -11.17700 -52.60400 10.81200 1.000 66.51554 119 SER H C 1
ATOM 11693 O O . SER H 1 119 ? -10.28600 -52.02700 11.44600 1.000 62.23666 119 SER H O 1
ATOM 11696 N N . ASP H 1 120 ? -12.37800 -52.07500 10.60400 1.000 63.13788 120 ASP H N 1
ATOM 11697 C CA . ASP H 1 120 ? -12.78000 -50.83000 11.23600 1.000 66.86419 120 ASP H CA 1
ATOM 11698 C C . ASP H 1 120 ? -12.72600 -50.96100 12.75700 1.000 63.12973 120 ASP H C 1
ATOM 11699 O O . ASP H 1 120 ? -12.79000 -52.05600 13.32500 1.000 60.27717 120 ASP H O 1
ATOM 11704 N N . ILE H 1 121 ? -12.61000 -49.81400 13.41400 1.000 55.43250 121 ILE H N 1
ATOM 11705 C CA . ILE H 1 121 ? -12.24100 -49.73700 14.81600 1.000 53.56886 121 ILE H CA 1
ATOM 11706 C C . ILE H 1 121 ? -13.38000 -49.10700 15.59700 1.000 59.33139 121 ILE H C 1
ATOM 11707 O O . ILE H 1 121 ? -13.89700 -48.04900 15.20900 1.000 55.46657 121 ILE H O 1
ATOM 11712 N N . GLN H 1 122 ? -13.76300 -49.75800 16.69400 1.000 56.02041 122 GLN H N 1
ATOM 11713 C CA . GLN H 1 122 ? -14.75200 -49.23700 17.62300 1.000 51.13274 122 GLN H CA 1
ATOM 11714 C C . GLN H 1 122 ? -14.09200 -48.81200 18.93000 1.000 51.48873 122 GLN H C 1
ATOM 11715 O O . GLN H 1 122 ? -13.21000 -49.50500 19.45300 1.000 54.47610 122 GLN H O 1
ATOM 11721 N N . VAL H 1 123 ? -14.53100 -47.66800 19.45000 1.000 50.15980 123 VAL H N 1
ATOM 11722 C CA . VAL H 1 123 ? -14.13000 -47.15600 20.75400 1.000 44.71617 123 VAL H CA 1
ATOM 11723 C C . VAL H 1 123 ? -15.37400 -47.21500 21.62800 1.000 51.22800 123 VAL H C 1
ATOM 11724 O O . VAL H 1 123 ? -16.40700 -46.62000 21.29700 1.000 48.60320 123 VAL H O 1
ATOM 11728 N N . TRP H 1 124 ? -15.30400 -48.00100 22.69400 1.000 47.26230 124 TRP H N 1
ATOM 11729 C CA . TRP H 1 124 ? -16.34300 -48.04400 23.70600 1.000 45.68340 124 TRP H CA 1
ATOM 11730 C C . TRP H 1 124 ? -15.76900 -47.48200 24.99200 1.000 46.45223 124 TRP H C 1
ATOM 11731 O O . TRP H 1 124 ? -14.55400 -47.53500 25.21500 1.000 44.10491 124 TRP H O 1
ATOM 11742 N N . GLY H 1 125 ? -16.65400 -46.92600 25.82000 1.000 45.28358 125 GLY H N 1
ATOM 11743 C CA . GLY H 1 125 ? -16.21900 -46.31600 27.06300 1.000 43.07032 125 GLY H CA 1
ATOM 11744 C C . GLY H 1 125 ? -15.13300 -45.31600 26.77200 1.000 46.84986 125 GLY H C 1
ATOM 11745 O O . GLY H 1 125 ? -15.28100 -44.45800 25.89400 1.000 44.96802 125 GLY H O 1
ATOM 11746 N N . SER H 1 126 ? -14.02600 -45.42700 27.51900 1.000 45.24830 126 SER H N 1
ATOM 11747 C CA . SER H 1 126 ? -12.75000 -44.77100 27.19800 1.000 41.31699 126 SER H CA 1
ATOM 11748 C C . SER H 1 126 ? -12.87000 -43.24700 27.05600 1.000 46.05732 126 SER H C 1
ATOM 11749 O O . SER H 1 126 ? -12.27600 -42.64000 26.15900 1.000 42.64972 126 SER H O 1
ATOM 11752 N N . GLY H 1 127 ? -13.58800 -42.61800 27.99700 1.000 50.04088 127 GLY H N 1
ATOM 11753 C CA . GLY H 1 127 ? -13.77900 -41.17300 27.93800 1.000 42.76962 127 GLY H CA 1
ATOM 11754 C C . GLY H 1 127 ? -12.47800 -40.38600 27.89700 1.000 45.34153 127 GLY H C 1
ATOM 11755 O O . GLY H 1 127 ? -12.32900 -39.45100 27.09100 1.000 41.30102 127 GLY H O 1
ATOM 11756 N N . GLU H 1 128 ? -11.50400 -40.75700 28.75000 1.000 44.03594 128 GLU H N 1
ATOM 11757 C CA . GLU H 1 128 ? -10.26100 -39.98800 28.78500 1.000 40.56290 128 GLU H CA 1
ATOM 11758 C C . GLU H 1 128 ? -9.50800 -40.12000 27.47400 1.000 40.74148 128 GLU H C 1
ATOM 11759 O O . GLU H 1 128 ? -8.97700 -39.13200 26.95200 1.000 48.68432 128 GLU H O 1
ATOM 11765 N N . LEU H 1 129 ? -9.45000 -41.33300 26.93000 1.000 42.05345 129 LEU H N 1
ATOM 11766 C CA . LEU H 1 129 ? -8.78700 -41.55000 25.65100 1.000 46.25901 129 LEU H CA 1
ATOM 11767 C C . LEU H 1 129 ? -9.52500 -40.83400 24.51700 1.000 48.51341 129 LEU H C 1
ATOM 11768 O O . LEU H 1 129 ? -8.90000 -40.29000 23.58500 1.000 42.51274 129 LEU H O 1
ATOM 11773 N N . ILE H 1 130 ? -10.86200 -40.84800 24.56900 1.000 44.77314 130 ILE H N 1
ATOM 11774 C CA . ILE H 1 130 ? -11.65000 -40.12600 23.57400 1.000 42.68715 130 ILE H CA 1
ATOM 11775 C C . ILE H 1 130 ? -11.26700 -38.65500 23.55200 1.000 40.42492 130 ILE H C 1
ATOM 11776 O O . ILE H 1 130 ? -11.29600 -38.01600 22.49500 1.000 42.51391 130 ILE H O 1
ATOM 11781 N N . GLN H 1 131 ? -10.90900 -38.08600 24.70400 1.000 42.19217 131 GLN H N 1
ATOM 11782 C CA . GLN H 1 131 ? -10.45600 -36.69300 24.68300 1.000 43.82722 131 GLN H CA 1
ATOM 11783 C C . GLN H 1 131 ? -9.24000 -36.52000 23.77700 1.000 53.33847 131 GLN H C 1
ATOM 11784 O O . GLN H 1 131 ? -9.12300 -35.50800 23.05300 1.000 47.29578 131 GLN H O 1
ATOM 11790 N N . LEU H 1 132 ? -8.31900 -37.49700 23.80200 1.000 46.61397 132 LEU H N 1
ATOM 11791 C CA . LEU H 1 132 ? -7.16200 -37.40900 22.92400 1.000 46.78709 132 LEU H CA 1
ATOM 11792 C C . LEU H 1 132 ? -7.57600 -37.58200 21.47900 1.000 42.46167 132 LEU H C 1
ATOM 11793 O O . LEU H 1 132 ? -7.04000 -36.91200 20.59200 1.000 46.78752 132 LEU H O 1
ATOM 11798 N N . LEU H 1 133 ? -8.52700 -38.47800 21.21900 1.000 43.14393 133 LEU H N 1
ATOM 11799 C CA . LEU H 1 133 ? -8.93400 -38.70600 19.83300 1.000 45.25793 133 LEU H CA 1
ATOM 11800 C C . LEU H 1 133 ? -9.68400 -37.50800 19.24300 1.000 51.55034 133 LEU H C 1
ATOM 11801 O O . LEU H 1 133 ? -9.61900 -37.27200 18.02600 1.000 48.89342 133 LEU H O 1
ATOM 11806 N N . PHE H 1 134 ? -10.44900 -36.78600 20.07200 1.000 49.43055 134 PHE H N 1
ATOM 11807 C CA . PHE H 1 134 ? -11.13100 -35.57700 19.60400 1.000 52.15737 134 PHE H CA 1
ATOM 11808 C C . PHE H 1 134 ? -10.11600 -34.47000 19.34300 1.000 49.35947 134 PHE H C 1
ATOM 11809 O O . PHE H 1 134 ? -10.13900 -33.82200 18.28500 1.000 44.80403 134 PHE H O 1
ATOM 11817 N N . LYS H 1 135 ? -9.20600 -34.25100 20.30100 1.000 46.97421 135 LYS H N 1
ATOM 11818 C CA . LYS H 1 135 ? -8.23300 -33.17400 20.14900 1.000 49.01012 135 LYS H CA 1
ATOM 11819 C C . LYS H 1 135 ? -7.44900 -33.30500 18.84600 1.000 49.97219 135 LYS H C 1
ATOM 11820 O O . LYS H 1 135 ? -7.14300 -32.29300 18.20800 1.000 47.11100 135 LYS H O 1
ATOM 11826 N N . ASN H 1 136 ? -7.18300 -34.53400 18.40000 1.000 49.16811 136 ASN H N 1
ATOM 11827 C CA . ASN H 1 136 ? -6.42500 -34.79400 17.18200 1.000 52.96126 136 ASN H CA 1
ATOM 11828 C C . ASN H 1 136 ? -7.29800 -35.17200 16.00000 1.000 55.69739 136 ASN H C 1
ATOM 11829 O O . ASN H 1 136 ? -6.77300 -35.66000 14.99900 1.000 57.92977 136 ASN H O 1
ATOM 11834 N N . ASP H 1 137 ? -8.61200 -35.00500 16.10900 1.000 54.66408 137 ASP H N 1
ATOM 11835 C CA . ASP H 1 137 ? -9.53700 -35.18200 14.98900 1.000 54.18682 137 ASP H CA 1
ATOM 11836 C C . ASP H 1 137 ? -9.38300 -36.54700 14.31100 1.000 53.84322 137 ASP H C 1
ATOM 11837 O O . ASP H 1 137 ? -9.28000 -36.65200 13.08800 1.000 57.88138 137 ASP H O 1
ATOM 11842 N N . LEU H 1 138 ? -9.39900 -37.61600 15.11700 1.000 60.25721 138 LEU H N 1
ATOM 11843 C CA . LEU H 1 138 ? -9.24100 -38.98000 14.60700 1.000 51.59264 138 LEU H CA 1
ATOM 11844 C C . LEU H 1 138 ? -10.52800 -39.77700 14.66300 1.000 55.65617 138 LEU H C 1
ATOM 11845 O O . LEU H 1 138 ? -10.54600 -40.93400 14.22900 1.000 56.17881 138 LEU H O 1
ATOM 11850 N N . VAL H 1 139 ? -11.59900 -39.20300 15.19300 1.000 52.24316 139 VAL H N 1
ATOM 11851 C CA . VAL H 1 139 ? -12.88700 -39.88000 15.24400 1.000 49.52736 139 VAL H CA 1
ATOM 11852 C C . VAL H 1 139 ? -13.62000 -39.60100 13.94200 1.000 50.46678 139 VAL H C 1
ATOM 11853 O O . VAL H 1 139 ? -13.92700 -38.44700 13.62800 1.000 53.89114 139 VAL H O 1
ATOM 11857 N N . ASP H 1 140 ? -13.89200 -40.65200 13.18200 1.000 47.92487 140 ASP H N 1
ATOM 11858 C CA . ASP H 1 140 ? -14.63800 -40.50800 11.94900 1.000 47.33086 140 ASP H CA 1
ATOM 11859 C C . ASP H 1 140 ? -16.13900 -40.56900 12.17000 1.000 54.61383 140 ASP H C 1
ATOM 11860 O O . ASP H 1 140 ? -16.88000 -39.87000 11.47200 1.000 50.98001 140 ASP H O 1
ATOM 11865 N N . GLU H 1 141 ? -16.61100 -41.36400 13.13200 1.000 50.95766 141 GLU H N 1
ATOM 11866 C CA . GLU H 1 141 ? -18.04700 -41.56400 13.29900 1.000 51.32414 141 GLU H CA 1
ATOM 11867 C C . GLU H 1 141 ? -18.40700 -41.55900 14.78700 1.000 55.17199 141 GLU H C 1
ATOM 11868 O O . GLU H 1 141 ? -17.56900 -41.84300 15.64700 1.000 52.43692 141 GLU H O 1
ATOM 11874 N N . LEU H 1 142 ? -19.67800 -41.24500 15.08000 1.000 52.62813 142 LEU H N 1
ATOM 11875 C CA . LEU H 1 142 ? -20.18100 -41.06100 16.44700 1.000 50.54405 142 LEU H CA 1
ATOM 11876 C C . LEU H 1 142 ? -21.54400 -41.72400 16.57400 1.000 54.52942 142 LEU H C 1
ATOM 11877 O O . LEU H 1 142 ? -22.51300 -41.23000 15.99500 1.000 57.20800 142 LEU H O 1
ATOM 11882 N N . TRP H 1 143 ? -21.64600 -42.80500 17.35200 1.000 49.51514 143 TRP H N 1
ATOM 11883 C CA . TRP H 1 143 ? -22.91900 -43.48100 17.60000 1.000 50.34766 143 TRP H CA 1
ATOM 11884 C C . TRP H 1 143 ? -23.31200 -43.21200 19.05200 1.000 50.63272 143 TRP H C 1
ATOM 11885 O O . TRP H 1 143 ? -22.73200 -43.78500 19.98400 1.000 52.02045 143 TRP H O 1
ATOM 11896 N N . LEU H 1 144 ? -24.28300 -42.32800 19.24800 1.000 47.47907 144 LEU H N 1
ATOM 11897 C CA . LEU H 1 144 ? -24.69100 -41.91500 20.57500 1.000 44.07653 144 LEU H CA 1
ATOM 11898 C C . LEU H 1 144 ? -26.03600 -42.52000 20.93300 1.000 47.54473 144 LEU H C 1
ATOM 11899 O O . LEU H 1 144 ? -26.91500 -42.69000 20.07600 1.000 48.47807 144 LEU H O 1
ATOM 11904 N N . LYS H 1 145 ? -26.17400 -42.85900 22.20900 1.000 49.04179 145 LYS H N 1
ATOM 11905 C CA . LYS H 1 145 ? -27.47200 -43.09200 22.82200 1.000 50.09576 145 LYS H CA 1
ATOM 11906 C C . LYS H 1 145 ? -27.64900 -42.04200 23.90800 1.000 44.61270 145 LYS H C 1
ATOM 11907 O O . LYS H 1 145 ? -26.82200 -41.94000 24.81600 1.000 42.01117 145 LYS H O 1
ATOM 11913 N N . ILE H 1 146 ? -28.69700 -41.23300 23.78400 1.000 44.69341 146 ILE H N 1
ATOM 11914 C CA . ILE H 1 146 ? -28.97000 -40.12900 24.69500 1.000 42.63638 146 ILE H CA 1
ATOM 11915 C C . ILE H 1 146 ? -30.13600 -40.53300 25.58000 1.000 43.96798 146 ILE H C 1
ATOM 11916 O O . ILE H 1 146 ? -31.27400 -40.65900 25.10300 1.000 41.03066 146 ILE H O 1
ATOM 11921 N N . PHE H 1 147 ? -29.86900 -40.65800 26.86400 1.000 46.83170 147 PHE H N 1
ATOM 11922 C CA . PHE H 1 147 ? -30.87200 -41.10500 27.82100 1.000 42.96959 147 PHE H CA 1
ATOM 11923 C C . PHE H 1 147 ? -31.56900 -39.90600 28.46100 1.000 44.84241 147 PHE H C 1
ATOM 11924 O O . PHE H 1 147 ? -30.94500 -38.85900 28.67200 1.000 39.43494 147 PHE H O 1
ATOM 11932 N N . PRO H 1 148 ? -32.86400 -40.04800 28.80300 1.000 44.86501 148 PRO H N 1
ATOM 11933 C CA . PRO H 1 148 ? -33.68500 -38.90100 29.25600 1.000 42.48335 148 PRO H CA 1
ATOM 11934 C C . PRO H 1 148 ? -33.45500 -38.55400 30.71900 1.000 42.05368 148 PRO H C 1
ATOM 11935 O O . PRO H 1 148 ? -34.36500 -38.57400 31.55500 1.000 39.36683 148 PRO H O 1
ATOM 11939 N N . VAL H 1 149 ? -32.21700 -38.23100 31.04200 1.000 43.99945 149 VAL H N 1
ATOM 11940 C CA . VAL H 1 149 ? -31.85900 -37.91800 32.40800 1.000 38.59057 149 VAL H CA 1
ATOM 11941 C C . VAL H 1 149 ? -30.80700 -36.82100 32.36400 1.000 38.25768 149 VAL H C 1
ATOM 11942 O O . VAL H 1 149 ? -30.08500 -36.67000 31.37400 1.000 39.94280 149 VAL H O 1
ATOM 11946 N N . THR H 1 150 ? -30.76900 -36.01000 33.41900 1.000 38.47291 150 THR H N 1
ATOM 11947 C CA . THR H 1 150 ? -29.65600 -35.11900 33.70800 1.000 41.71860 150 THR H CA 1
ATOM 11948 C C . THR H 1 150 ? -29.06200 -35.51700 35.05500 1.000 41.75273 150 THR H C 1
ATOM 11949 O O . THR H 1 150 ? -29.77400 -36.02400 35.92900 1.000 41.01286 150 THR H O 1
ATOM 11953 N N . LEU H 1 151 ? -27.76000 -35.25800 35.23600 1.000 42.17050 151 LEU H N 1
ATOM 11954 C CA . LEU H 1 151 ? -27.07000 -35.71800 36.44500 1.000 41.42555 151 LEU H CA 1
ATOM 11955 C C . LEU H 1 151 ? -26.30000 -34.62500 37.17500 1.000 48.40555 151 LEU H C 1
ATOM 11956 O O . LEU H 1 151 ? -26.15300 -34.72100 38.39600 1.000 52.71982 151 LEU H O 1
ATOM 11961 N N . ASN H 1 152 ? -25.77600 -33.61100 36.46700 1.000 41.36197 152 ASN H N 1
ATOM 11962 C CA . ASN H 1 152 ? -25.08000 -32.46000 37.03400 1.000 42.06094 152 ASN H CA 1
ATOM 11963 C C . ASN H 1 152 ? -23.63900 -32.77700 37.51500 1.000 53.70835 152 ASN H C 1
ATOM 11964 O O . ASN H 1 152 ? -22.92600 -31.85200 37.91200 1.000 54.27189 152 ASN H O 1
ATOM 11969 N N . THR H 1 153 ? -23.18800 -34.03100 37.50700 1.000 45.09691 153 THR H N 1
ATOM 11970 C CA . THR H 1 153 ? -21.77200 -34.32200 37.74100 1.000 47.78495 153 THR H CA 1
ATOM 11971 C C . THR H 1 153 ? -21.40600 -35.57800 36.97700 1.000 42.11633 153 THR H C 1
ATOM 11972 O O . THR H 1 153 ? -22.27100 -36.32700 36.51600 1.000 39.77006 153 THR H O 1
ATOM 11976 N N . GLY H 1 154 ? -20.10200 -35.79900 36.86000 1.000 41.15129 154 GLY H N 1
ATOM 11977 C CA . GLY H 1 154 ? -19.58500 -36.96100 36.16400 1.000 43.00562 154 GLY H CA 1
ATOM 11978 C C . GLY H 1 154 ? -18.82000 -36.55400 34.92700 1.000 46.10862 154 GLY H C 1
ATOM 11979 O O . GLY H 1 154 ? -19.03700 -35.45700 34.40600 1.000 46.33725 154 GLY H O 1
ATOM 11980 N N . LYS H 1 155 ? -17.91600 -37.42300 34.47100 1.000 47.00310 155 LYS H N 1
ATOM 11981 C CA . LYS H 1 155 ? -17.16900 -37.21100 33.24000 1.000 43.95150 155 LYS H CA 1
ATOM 11982 C C . LYS H 1 155 ? -18.09300 -37.19800 32.02800 1.000 41.17346 155 LYS H C 1
ATOM 11983 O O . LYS H 1 155 ? -19.07800 -37.94100 31.95200 1.000 41.81763 155 LYS H O 1
ATOM 11989 N N . ARG H 1 156 ? -17.71600 -36.38900 31.04500 1.000 40.62759 156 ARG H N 1
ATOM 11990 C CA . ARG H 1 156 ? -18.53500 -36.10800 29.87800 1.000 40.98168 156 ARG H CA 1
ATOM 11991 C C . ARG H 1 156 ? -17.84300 -36.61400 28.62700 1.000 39.16005 156 ARG H C 1
ATOM 11992 O O . ARG H 1 156 ? -16.62300 -36.54000 28.51100 1.000 45.54821 156 ARG H O 1
ATOM 12000 N N . LEU H 1 157 ? -18.63100 -37.10800 27.67700 1.000 35.71479 157 LEU H N 1
ATOM 12001 C CA . LEU H 1 157 ? -18.08100 -37.39400 26.36000 1.000 39.58768 157 LEU H CA 1
ATOM 12002 C C . LEU H 1 157 ? -17.33700 -36.18200 25.79600 1.000 48.03456 157 LEU H C 1
ATOM 12003 O O . LEU H 1 157 ? -16.15700 -36.26800 25.41000 1.000 43.24376 157 LEU H O 1
ATOM 12008 N N . PHE H 1 158 ? -17.99500 -35.02200 25.78200 1.000 41.86955 158 PHE H N 1
ATOM 12009 C CA . PHE H 1 158 ? -17.40200 -33.84200 25.15600 1.000 44.05183 158 PHE H CA 1
ATOM 12010 C C . PHE H 1 158 ? -16.67300 -33.05300 26.23500 1.000 44.00484 158 PHE H C 1
ATOM 12011 O O . PHE H 1 158 ? -17.19100 -32.09900 26.81800 1.000 40.07116 158 PHE H O 1
ATOM 12019 N N . GLY H 1 159 ? -15.44700 -33.48000 26.51700 1.000 41.23872 159 GLY H N 1
ATOM 12020 C CA . GLY H 1 159 ? -14.64600 -32.90500 27.57600 1.000 38.93686 159 GLY H CA 1
ATOM 12021 C C . GLY H 1 159 ? -13.55700 -32.00100 27.04300 1.000 47.08382 159 GLY H C 1
ATOM 12022 O O . GLY H 1 159 ? -13.72500 -31.32000 26.02600 1.000 50.84206 159 GLY H O 1
ATOM 12023 N N . ASP H 1 160 ? -12.40800 -32.00900 27.72100 1.000 48.78052 160 ASP H N 1
ATOM 12024 C CA . ASP H 1 160 ? -11.31700 -31.13000 27.31100 1.000 51.48613 160 ASP H CA 1
ATOM 12025 C C . ASP H 1 160 ? -10.75000 -31.47400 25.94300 1.000 43.88703 160 ASP H C 1
ATOM 12026 O O . ASP H 1 160 ? -10.04500 -30.65200 25.36200 1.000 56.65995 160 ASP H O 1
ATOM 12031 N N . GLY H 1 161 ? -11.02400 -32.64800 25.41100 1.000 44.86923 161 GLY H N 1
ATOM 12032 C CA . GLY H 1 161 ? -10.55700 -32.90000 24.06500 1.000 44.24637 161 GLY H CA 1
ATOM 12033 C C . GLY H 1 161 ? -11.43300 -32.36100 22.94900 1.000 48.11277 161 GLY H C 1
ATOM 12034 O O . GLY H 1 161 ? -11.01100 -32.41200 21.78900 1.000 47.16619 161 GLY H O 1
ATOM 12035 N N . THR H 1 162 ? -12.62700 -31.84300 23.26800 1.000 45.33514 162 THR H N 1
ATOM 12036 C CA . THR H 1 162 ? -13.59600 -31.44500 22.24800 1.000 41.38759 162 THR H CA 1
ATOM 12037 C C . THR H 1 162 ? -13.04000 -30.32700 21.37600 1.000 40.18742 162 THR H C 1
ATOM 12038 O O . THR H 1 162 ? -12.40800 -29.39700 21.87300 1.000 37.22368 162 THR H O 1
ATOM 12042 N N . ILE H 1 163 ? -13.29400 -30.39900 20.07800 1.000 43.01427 163 ILE H N 1
ATOM 12043 C CA . ILE H 1 163 ? -12.86500 -29.32000 19.18800 1.000 47.74705 163 ILE H CA 1
ATOM 12044 C C . ILE H 1 163 ? -14.07800 -28.78000 18.44700 1.000 45.70460 163 ILE H C 1
ATOM 12045 O O . ILE H 1 163 ? -15.13400 -29.43500 18.37800 1.000 43.90749 163 ILE H O 1
ATOM 12050 N N . PRO H 1 164 ? -13.97700 -27.56200 17.91200 1.000 46.68336 164 PRO H N 1
ATOM 12051 C CA . PRO H 1 164 ? -14.99500 -27.09300 16.95900 1.000 44.04133 164 PRO H CA 1
ATOM 12052 C C . PRO H 1 164 ? -15.03000 -28.00500 15.75100 1.000 42.18184 164 PRO H C 1
ATOM 12053 O O . PRO H 1 164 ? -14.01800 -28.21500 15.08800 1.000 53.06468 164 PRO H O 1
ATOM 12057 N N . ALA H 1 165 ? -16.20600 -28.55700 15.47200 1.000 43.41442 165 ALA H N 1
ATOM 12058 C CA . ALA H 1 165 ? -16.32200 -29.52000 14.39600 1.000 42.97434 165 ALA H CA 1
ATOM 12059 C C . ALA H 1 165 ? -17.77500 -29.62800 13.97200 1.000 43.29101 165 ALA H C 1
ATOM 12060 O O . ALA H 1 165 ? -18.67300 -29.60800 14.81400 1.000 43.56250 165 ALA H O 1
ATOM 12062 N N . ALA H 1 166 ? -17.98700 -29.80200 12.67600 1.000 37.92349 166 ALA H N 1
ATOM 12063 C CA . ALA H 1 166 ? -19.30100 -30.08900 12.13500 1.000 43.70579 166 ALA H CA 1
ATOM 12064 C C . ALA H 1 166 ? -19.42600 -31.58000 11.86800 1.000 50.77441 166 ALA H C 1
ATOM 12065 O O . ALA H 1 166 ? -18.43300 -32.27500 11.63700 1.000 49.01359 166 ALA H O 1
ATOM 12067 N N . PHE H 1 167 ? -20.66800 -32.06000 11.88500 1.000 47.29778 167 PHE H N 1
ATOM 12068 C CA . PHE H 1 167 ? -20.97500 -33.46500 11.69500 1.000 47.75373 167 PHE H CA 1
ATOM 12069 C C . PHE H 1 167 ? -22.17400 -33.56600 10.76800 1.000 47.08866 167 PHE H C 1
ATOM 12070 O O . PHE H 1 167 ? -22.86500 -32.59000 10.51500 1.000 45.98524 167 PHE H O 1
ATOM 12078 N N . THR H 1 168 ? -22.41500 -34.76700 10.26600 1.000 53.02184 168 THR H N 1
ATOM 12079 C CA . THR H 1 168 ? -23.57200 -35.07000 9.44100 1.000 53.03726 168 THR H CA 1
ATOM 12080 C C . THR H 1 168 ? -24.41300 -36.11000 10.16400 1.000 51.46689 168 THR H C 1
ATOM 12081 O O . THR H 1 168 ? -23.87800 -37.12400 10.63000 1.000 54.86538 168 THR H O 1
ATOM 12085 N N . LEU H 1 169 ? -25.71600 -35.86300 10.27300 1.000 46.31646 169 LEU H N 1
ATOM 12086 C CA . LEU H 1 169 ? -26.59600 -36.84500 10.89600 1.000 50.83251 169 LEU H CA 1
ATOM 12087 C C . LEU H 1 169 ? -26.78500 -38.01500 9.94600 1.000 56.19997 169 LEU H C 1
ATOM 12088 O O . LEU H 1 169 ? -27.41500 -37.87300 8.89200 1.000 53.92140 169 LEU H O 1
ATOM 12093 N N . ILE H 1 170 ? -26.23000 -39.17000 10.31100 1.000 57.16865 170 ILE H N 1
ATOM 12094 C CA . ILE H 1 170 ? -26.35200 -40.34900 9.46700 1.000 54.95583 170 ILE H CA 1
ATOM 12095 C C . ILE H 1 170 ? -27.70700 -40.99500 9.66300 1.000 50.89607 170 ILE H C 1
ATOM 12096 O O . ILE H 1 170 ? -28.40000 -41.32100 8.69800 1.000 58.03857 170 ILE H O 1
ATOM 12101 N N . GLU H 1 171 ? -28.10500 -41.20900 10.90700 1.000 58.27960 171 GLU H N 1
ATOM 12102 C CA . GLU H 1 171 ? -29.43200 -41.78500 11.11800 1.000 57.22852 171 GLU H CA 1
ATOM 12103 C C . GLU H 1 171 ? -29.84800 -41.56800 12.56100 1.000 57.10787 171 GLU H C 1
ATOM 12104 O O . GLU H 1 171 ? -29.04900 -41.15400 13.40900 1.000 58.24730 171 GLU H O 1
ATOM 12110 N N . SER H 1 172 ? -31.11800 -41.85900 12.83200 1.000 53.79115 172 SER H N 1
ATOM 12111 C CA . SER H 1 172 ? -31.69200 -41.44400 14.10000 1.000 55.38041 172 SER H CA 1
ATOM 12112 C C . SER H 1 172 ? -32.95400 -42.24300 14.39200 1.000 60.15809 172 SER H C 1
ATOM 12113 O O . SER H 1 172 ? -33.78400 -42.45000 13.50300 1.000 57.39015 172 SER H O 1
ATOM 12116 N N . SER H 1 173 ? -33.10600 -42.64400 15.65500 1.000 55.73265 173 SER H N 1
ATOM 12117 C CA . SER H 1 173 ? -34.22900 -43.46700 16.06900 1.000 55.84146 173 SER H CA 1
ATOM 12118 C C . SER H 1 173 ? -34.51900 -43.23400 17.54100 1.000 57.27430 173 SER H C 1
ATOM 12119 O O . SER H 1 173 ? -33.74700 -42.60700 18.26800 1.000 57.68626 173 SER H O 1
ATOM 12122 N N . VAL H 1 174 ? -35.65100 -43.75600 17.97000 1.000 54.91940 174 VAL H N 1
ATOM 12123 C CA . VAL H 1 174 ? -36.12500 -43.61500 19.33400 1.000 54.22214 174 VAL H CA 1
ATOM 12124 C C . VAL H 1 174 ? -36.49100 -45.00500 19.82900 1.000 58.54001 174 VAL H C 1
ATOM 12125 O O . VAL H 1 174 ? -36.98700 -45.83200 19.05700 1.000 60.41066 174 VAL H O 1
ATOM 12129 N N . THR H 1 175 ? -36.18000 -45.28700 21.10000 1.000 64.52032 175 THR H N 1
ATOM 12130 C CA . THR H 1 175 ? -36.56100 -46.51900 21.77800 1.000 59.03451 175 THR H CA 1
ATOM 12131 C C . THR H 1 175 ? -37.83600 -46.29900 22.56300 1.000 61.08896 175 THR H C 1
ATOM 12132 O O . THR H 1 175 ? -38.15000 -45.17100 22.95000 1.000 57.92467 175 THR H O 1
ATOM 12136 N N . PRO H 1 176 ? -38.59400 -47.36000 22.84000 1.000 66.64153 176 PRO H N 1
ATOM 12137 C CA . PRO H 1 176 ? -39.81700 -47.17900 23.62800 1.000 63.98293 176 PRO H CA 1
ATOM 12138 C C . PRO H 1 176 ? -39.55100 -46.60400 25.00000 1.000 63.46360 176 PRO H C 1
ATOM 12139 O O . PRO H 1 176 ? -40.45700 -46.00100 25.58600 1.000 62.16726 176 PRO H O 1
ATOM 12143 N N . SER H 1 177 ? -38.33200 -46.76200 25.52800 1.000 56.28004 177 SER H N 1
ATOM 12144 C CA . SER H 1 177 ? -37.99200 -46.23000 26.83900 1.000 58.65959 177 SER H CA 1
ATOM 12145 C C . SER H 1 177 ? -37.64600 -44.74900 26.81200 1.000 50.00617 177 SER H C 1
ATOM 12146 O O . SER H 1 177 ? -37.45800 -44.15700 27.87800 1.000 53.44345 177 SER H O 1
ATOM 12149 N N . GLY H 1 178 ? -37.57700 -44.13300 25.63900 1.000 51.73739 178 GLY H N 1
ATOM 12150 C CA . GLY H 1 178 ? -37.27300 -42.72900 25.53900 1.000 50.20368 178 GLY H CA 1
ATOM 12151 C C . GLY H 1 178 ? -35.83300 -42.40400 25.21900 1.000 50.48916 178 GLY H C 1
ATOM 12152 O O . GLY H 1 178 ? -35.45100 -41.22900 25.29900 1.000 44.18736 178 GLY H O 1
ATOM 12153 N N . VAL H 1 179 ? -35.02000 -43.39800 24.86700 1.000 51.46959 179 VAL H N 1
ATOM 12154 C CA . VAL H 1 179 ? -33.61900 -43.15600 24.52800 1.000 48.49750 179 VAL H CA 1
ATOM 12155 C C . VAL H 1 179 ? -33.53500 -42.74600 23.06800 1.000 49.45484 179 VAL H C 1
ATOM 12156 O O . VAL H 1 179 ? -34.18200 -43.35000 22.21000 1.000 49.90716 179 VAL H O 1
ATOM 12160 N N . ILE H 1 180 ? -32.72700 -41.73300 22.76900 1.000 50.55266 180 ILE H N 1
ATOM 12161 C CA . ILE H 1 180 ? -32.54100 -41.28200 21.39500 1.000 50.90379 180 ILE H CA 1
ATOM 12162 C C . ILE H 1 180 ? -31.23500 -41.85700 20.87400 1.000 49.91979 180 ILE H C 1
ATOM 12163 O O . ILE H 1 180 ? -30.17600 -41.64400 21.46800 1.000 42.18848 180 ILE H O 1
ATOM 12168 N N . ILE H 1 181 ? -31.29600 -42.57600 19.76400 1.000 52.79293 181 ILE H N 1
ATOM 12169 C CA . ILE H 1 181 ? -30.10900 -43.09300 19.10600 1.000 48.27528 181 ILE H CA 1
ATOM 12170 C C . ILE H 1 181 ? -29.80700 -42.17300 17.93800 1.000 56.16237 181 ILE H C 1
ATOM 12171 O O . ILE H 1 181 ? -30.70200 -41.88000 17.13200 1.000 57.45165 181 ILE H O 1
ATOM 12176 N N . ALA H 1 182 ? -28.56000 -41.69600 17.86000 1.000 49.40720 182 ALA H N 1
ATOM 12177 C CA . ALA H 1 182 ? -28.17900 -40.69800 16.86700 1.000 48.04946 182 ALA H CA 1
ATOM 12178 C C . ALA H 1 182 ? -26.77500 -41.00400 16.37000 1.000 56.35696 182 ALA H C 1
ATOM 12179 O O . ALA H 1 182 ? -25.81900 -41.01900 17.15900 1.000 54.67177 182 ALA H O 1
ATOM 12181 N N . ASN H 1 183 ? -26.64900 -41.24300 15.06700 1.000 54.29113 183 ASN H N 1
ATOM 12182 C CA . ASN H 1 183 ? -25.39000 -41.65200 14.47000 1.000 51.28249 183 ASN H CA 1
ATOM 12183 C C . ASN H 1 183 ? -24.93000 -40.57800 13.48500 1.000 51.93644 183 ASN H C 1
ATOM 12184 O O . ASN H 1 183 ? -25.67300 -40.21000 12.56000 1.000 53.92340 183 ASN H O 1
ATOM 12189 N N . TYR H 1 184 ? -23.69600 -40.10800 13.69100 1.000 48.28860 184 TYR H N 1
ATOM 12190 C CA . TYR H 1 184 ? -23.09700 -38.94100 13.06800 1.000 54.68293 184 TYR H CA 1
ATOM 12191 C C . TYR H 1 184 ? -21.80300 -39.30000 12.35000 1.000 54.01398 184 TYR H C 1
ATOM 12192 O O . TYR H 1 184 ? -21.04400 -40.17200 12.79000 1.000 50.33072 184 TYR H O 1
ATOM 12201 N N . LYS H 1 185 ? -21.52800 -38.56800 11.27100 1.000 52.91553 185 LYS H N 1
ATOM 12202 C CA . LYS H 1 185 ? -20.27400 -38.67700 10.53400 1.000 52.69572 185 LYS H CA 1
ATOM 12203 C C . LYS H 1 185 ? -19.56100 -37.33500 10.58100 1.000 51.64621 185 LYS H C 1
ATOM 12204 O O . LYS H 1 185 ? -20.20500 -36.28700 10.51800 1.000 53.16096 185 LYS H O 1
ATOM 12210 N N . ARG H 1 186 ? -18.24200 -37.36600 10.73500 1.000 49.03066 186 ARG H N 1
ATOM 12211 C CA . ARG H 1 186 ? -17.45300 -36.13900 10.68000 1.000 52.35713 186 ARG H CA 1
ATOM 12212 C C . ARG H 1 186 ? -17.58800 -35.47800 9.30400 1.000 58.40992 186 ARG H C 1
ATOM 12213 O O . ARG H 1 186 ? -17.23400 -36.07400 8.28000 1.000 54.02996 186 ARG H O 1
ATOM 12221 N N . ALA H 1 187 ? -18.15900 -34.27300 9.29700 1.000 56.85195 187 ALA H N 1
ATOM 12222 C CA . ALA H 1 187 ? -18.31700 -33.37500 8.15200 1.000 51.89849 187 ALA H CA 1
ATOM 12223 C C . ALA H 1 187 ? -17.21800 -32.31200 8.11300 1.000 57.03094 187 ALA H C 1
ATOM 12224 O O . ALA H 1 187 ? -16.11900 -32.52100 8.64200 1.000 57.97202 187 ALA H O 1
ATOM 12226 N N . GLY H 1 188 ? -17.47800 -31.19100 7.45300 1.000 56.42048 188 GLY H N 1
ATOM 12227 C CA . GLY H 1 188 ? -16.47300 -30.14000 7.38200 1.000 52.65407 188 GLY H CA 1
ATOM 12228 C C . GLY H 1 188 ? -16.33800 -29.29800 8.63700 1.000 57.54573 188 GLY H C 1
ATOM 12229 O O . GLY H 1 188 ? -16.51800 -29.80300 9.75100 1.000 53.46097 188 GLY H O 1
ATOM 12230 N N . GLU H 1 189 ? -16.03400 -28.01200 8.46200 1.000 52.38213 189 GLU H N 1
ATOM 12231 C CA . GLU H 1 189 ? -15.75500 -27.09600 9.55800 1.000 53.16584 189 GLU H CA 1
ATOM 12232 C C . GLU H 1 189 ? -17.00900 -26.34000 9.97900 1.000 52.91809 189 GLU H C 1
ATOM 12233 O O . GLU H 1 189 ? -18.02400 -26.33600 9.27800 1.000 53.39835 189 GLU H O 1
ATOM 12239 N N . VAL H 1 190 ? -16.93100 -25.73300 11.16300 1.000 50.63885 190 VAL H N 1
ATOM 12240 C CA . VAL H 1 190 ? -18.06900 -25.02200 11.73600 1.000 54.27116 190 VAL H CA 1
ATOM 12241 C C . VAL H 1 190 ? -18.21900 -23.68000 11.03000 1.000 52.27697 190 VAL H C 1
ATOM 12242 O O . VAL H 1 190 ? -17.31100 -22.83800 11.05900 1.000 51.04886 190 VAL H O 1
ATOM 12246 N N . LYS H 1 191 ? -19.36900 -23.46300 10.40300 1.000 51.36994 191 LYS H N 1
ATOM 12247 C CA . LYS H 1 191 ? -19.62600 -22.17500 9.77800 1.000 54.61622 191 LYS H CA 1
ATOM 12248 C C . LYS H 1 191 ? -20.74400 -21.44600 10.51000 1.000 52.43829 191 LYS H C 1
ATOM 12249 O O . LYS H 1 191 ? -21.64600 -22.06500 11.07800 1.000 51.55070 191 LYS H O 1
ATOM 12255 N N . THR H 1 192 ? -20.64800 -20.11800 10.52500 1.000 50.12905 192 THR H N 1
ATOM 12256 C CA . THR H 1 192 ? -21.60100 -19.25200 11.20900 1.000 48.75643 192 THR H CA 1
ATOM 12257 C C . THR H 1 192 ? -22.24100 -18.27500 10.22200 1.000 53.23156 192 THR H C 1
ATOM 12258 O O . THR H 1 192 ? -21.76400 -18.07500 9.10200 1.000 55.57541 192 THR H O 1
ATOM 12262 N N . GLY H 1 193 ? -23.31600 -17.65000 10.66000 1.000 48.30956 193 GLY H N 1
ATOM 12263 C CA . GLY H 1 193 ? -23.99100 -16.63800 9.87500 1.000 51.10170 193 GLY H CA 1
ATOM 12264 C C . GLY H 1 193 ? -24.85800 -15.76100 10.75000 1.000 48.00583 193 GLY H C 1
ATOM 12265 O O . GLY H 1 193 ? -24.65500 -15.66800 11.96100 1.000 50.09277 193 GLY H O 1
ATOM 12266 N N . THR H 1 194 ? -25.83400 -15.10500 10.12200 1.000 49.45906 194 THR H N 1
ATOM 12267 C CA . THR H 1 194 ? -26.82300 -14.29000 10.82000 1.000 50.57998 194 THR H CA 1
ATOM 12268 C C . THR H 1 194 ? -28.21400 -14.78700 10.46400 1.000 51.59779 194 THR H C 1
ATOM 12269 O O . THR H 1 194 ? -28.57200 -14.85400 9.28700 1.000 53.84549 194 THR H O 1
ATOM 12273 N N . VAL H 1 195 ? -28.99100 -15.13200 11.47100 1.000 51.05994 195 VAL H N 1
ATOM 12274 C CA . VAL H 1 195 ? -30.34300 -15.59300 11.23100 1.000 57.56291 195 VAL H CA 1
ATOM 12275 C C . VAL H 1 195 ? -31.25700 -14.39200 10.97400 1.000 54.73661 195 VAL H C 1
ATOM 12276 O O . VAL H 1 195 ? -31.25700 -13.84400 9.87100 1.000 59.03796 195 VAL H O 1
ATOM 12280 N N . MET I 1 1 ? 0.03800 -38.29900 70.46100 1.000 75.10065 1 MET I N 1
ATOM 12281 C CA . MET I 1 1 ? 0.31500 -39.27700 69.41700 1.000 67.99453 1 MET I CA 1
ATOM 12282 C C . MET I 1 1 ? -0.93000 -40.11600 69.17700 1.000 67.40317 1 MET I C 1
ATOM 12283 O O . MET I 1 1 ? -1.40200 -40.83300 70.06200 1.000 67.04868 1 MET I O 1
ATOM 12288 N N . ARG I 1 2 ? -1.47100 -40.00000 67.97200 1.000 61.19020 2 ARG I N 1
ATOM 12289 C CA . ARG I 1 2 ? -2.62900 -40.78600 67.57100 1.000 61.46264 2 ARG I CA 1
ATOM 12290 C C . ARG I 1 2 ? -2.22700 -42.21100 67.19600 1.000 59.60208 2 ARG I C 1
ATOM 12291 O O . ARG I 1 2 ? -1.19700 -42.43600 66.55400 1.000 57.78081 2 ARG I O 1
ATOM 12299 N N . LYS I 1 3 ? -3.04400 -43.17800 67.60500 1.000 58.87263 3 LYS I N 1
ATOM 12300 C CA . LYS I 1 3 ? -2.87300 -44.53900 67.11500 1.000 57.04883 3 LYS I CA 1
ATOM 12301 C C . LYS I 1 3 ? -3.31900 -44.62500 65.65200 1.000 52.47589 3 LYS I C 1
ATOM 12302 O O . LYS I 1 3 ? -4.34200 -44.05400 65.26500 1.000 48.35821 3 LYS I O 1
ATOM 12308 N N . ILE I 1 4 ? -2.53800 -45.32300 64.82800 1.000 44.42190 4 ILE I N 1
ATOM 12309 C CA . ILE I 1 4 ? -2.96200 -45.67800 63.47600 1.000 45.62858 4 ILE I CA 1
ATOM 12310 C C . ILE I 1 4 ? -3.21600 -47.18100 63.41500 1.000 48.21390 4 ILE I C 1
ATOM 12311 O O . ILE I 1 4 ? -2.29400 -47.98500 63.60300 1.000 46.21065 4 ILE I O 1
ATOM 12316 N N . THR I 1 5 ? -4.46600 -47.54800 63.14400 1.000 44.36067 5 THR I N 1
ATOM 12317 C CA . THR I 1 5 ? -4.91400 -48.92900 63.01500 1.000 42.67352 5 THR I CA 1
ATOM 12318 C C . THR I 1 5 ? -5.36100 -49.18200 61.58300 1.000 39.37291 5 THR I C 1
ATOM 12319 O O . THR I 1 5 ? -6.22100 -48.46200 61.07800 1.000 41.11500 5 THR I O 1
ATOM 12323 N N . VAL I 1 6 ? -4.79600 -50.20900 60.94700 1.000 36.66210 6 VAL I N 1
ATOM 12324 C CA . VAL I 1 6 ? -5.18200 -50.64200 59.60700 1.000 37.30456 6 VAL I CA 1
ATOM 12325 C C . VAL I 1 6 ? -6.15900 -51.79600 59.74500 1.000 41.68362 6 VAL I C 1
ATOM 12326 O O . VAL I 1 6 ? -5.87300 -52.78100 60.44500 1.000 38.26631 6 VAL I O 1
ATOM 12330 N N . LEU I 1 7 ? -7.31100 -51.67800 59.09700 1.000 39.29882 7 LEU I N 1
ATOM 12331 C CA . LEU I 1 7 ? -8.30700 -52.73800 59.04900 1.000 36.34815 7 LEU I CA 1
ATOM 12332 C C . LEU I 1 7 ? -8.40700 -53.22800 57.61000 1.000 37.52297 7 LEU I C 1
ATOM 12333 O O . LEU I 1 7 ? -8.57100 -52.42200 56.68100 1.000 35.64522 7 LEU I O 1
ATOM 12338 N N . SER I 1 8 ? -8.27600 -54.54400 57.41400 1.000 35.22158 8 SER I N 1
ATOM 12339 C CA . SER I 1 8 ? -8.19900 -55.10600 56.07100 1.000 30.34281 8 SER I CA 1
ATOM 12340 C C . SER I 1 8 ? -8.87700 -56.47100 56.00800 1.000 38.22710 8 SER I C 1
ATOM 12341 O O . SER I 1 8 ? -8.78500 -57.27000 56.94800 1.000 38.09119 8 SER I O 1
ATOM 12344 N N . PHE I 1 9 ? -9.55900 -56.71900 54.88900 1.000 35.04614 9 PHE I N 1
ATOM 12345 C CA . PHE I 1 9 ? -10.09700 -58.02000 54.51700 1.000 37.03554 9 PHE I CA 1
ATOM 12346 C C . PHE I 1 9 ? -9.11100 -58.64000 53.54300 1.000 35.74970 9 PHE I C 1
ATOM 12347 O O . PHE I 1 9 ? -8.77800 -58.02000 52.53000 1.000 36.13731 9 PHE I O 1
ATOM 12355 N N . ILE I 1 10 ? -8.64900 -59.85100 53.83400 1.000 33.20502 10 ILE I N 1
ATOM 12356 C CA . ILE I 1 10 ? -7.66400 -60.50000 52.97600 1.000 35.79212 10 ILE I CA 1
ATOM 12357 C C . ILE I 1 10 ? -8.04300 -61.95600 52.79100 1.000 31.55871 10 ILE I C 1
ATOM 12358 O O . ILE I 1 10 ? -8.69600 -62.56200 53.64300 1.000 35.66723 10 ILE I O 1
ATOM 12363 N N . THR I 1 11 ? -7.60900 -62.50600 51.66300 1.000 33.04571 11 THR I N 1
ATOM 12364 C CA . THR I 1 11 ? -7.68200 -63.91200 51.35400 1.000 32.45677 11 THR I CA 1
ATOM 12365 C C . THR I 1 11 ? -6.58500 -64.65400 52.11100 1.000 38.91680 11 THR I C 1
ATOM 12366 O O . THR I 1 11 ? -5.71100 -64.04500 52.73300 1.000 32.12564 11 THR I O 1
ATOM 12370 N N . LEU I 1 12 ? -6.64600 -65.99200 52.05700 1.000 32.94263 12 LEU I N 1
ATOM 12371 C CA . LEU I 1 12 ? -5.57600 -66.81600 52.60300 1.000 32.74448 12 LEU I CA 1
ATOM 12372 C C . LEU I 1 12 ? -4.23900 -66.42400 52.01900 1.000 34.90538 12 LEU I C 1
ATOM 12373 O O . LEU I 1 12 ? -3.23300 -66.43300 52.72800 1.000 34.39697 12 LEU I O 1
ATOM 12378 N N . ASP I 1 13 ? -4.19900 -66.07000 50.72500 1.000 33.47771 13 ASP I N 1
ATOM 12379 C CA . ASP I 1 13 ? -2.93500 -65.69300 50.09800 1.000 35.52403 13 ASP I CA 1
ATOM 12380 C C . ASP I 1 13 ? -2.68200 -64.17900 50.11600 1.000 35.13124 13 ASP I C 1
ATOM 12381 O O . ASP I 1 13 ? -1.78600 -63.69700 49.41300 1.000 36.59853 13 ASP I O 1
ATOM 12386 N N . GLY I 1 14 ? -3.40800 -63.43300 50.95000 1.000 37.16141 14 GLY I N 1
ATOM 12387 C CA . GLY I 1 14 ? -3.09400 -62.04800 51.22400 1.000 33.87214 14 GLY I CA 1
ATOM 12388 C C . GLY I 1 14 ? -3.63100 -61.03000 50.23200 1.000 41.71897 14 GLY I C 1
ATOM 12389 O O . GLY I 1 14 ? -3.20000 -59.86500 50.27300 1.000 35.80083 14 GLY I O 1
ATOM 12390 N N . VAL I 1 15 ? -4.54100 -61.42800 49.33800 1.000 35.20647 15 VAL I N 1
ATOM 12391 C CA . VAL I 1 15 ? -5.14900 -60.51000 48.37700 1.000 35.82413 15 VAL I CA 1
ATOM 12392 C C . VAL I 1 15 ? -6.19200 -59.65900 49.09300 1.000 33.77695 15 VAL I C 1
ATOM 12393 O O . VAL I 1 15 ? -7.00100 -60.17800 49.86900 1.000 32.56140 15 VAL I O 1
ATOM 12397 N N . MET I 1 16 ? -6.16100 -58.34400 48.85500 1.000 36.50528 16 MET I N 1
ATOM 12398 C CA . MET I 1 16 ? -7.12900 -57.41900 49.44000 1.000 37.49499 16 MET I CA 1
ATOM 12399 C C . MET I 1 16 ? -8.02900 -56.71500 48.42800 1.000 31.22867 16 MET I C 1
ATOM 12400 O O . MET I 1 16 ? -8.91700 -55.95400 48.83400 1.000 37.02236 16 MET I O 1
ATOM 12405 N N . GLN I 1 17 ? -7.85000 -56.94900 47.14100 1.000 34.54316 17 GLN I N 1
ATOM 12406 C CA . GLN I 1 17 ? -8.53400 -56.15000 46.13600 1.000 35.00160 17 GLN I CA 1
ATOM 12407 C C . GLN I 1 17 ? -10.03400 -56.44600 46.06800 1.000 42.98863 17 GLN I C 1
ATOM 12408 O O . GLN I 1 17 ? -10.45800 -57.60800 46.04300 1.000 37.03000 17 GLN I O 1
ATOM 12414 N N . ALA I 1 18 ? -10.83200 -55.37800 45.99600 1.000 36.39607 18 ALA I N 1
ATOM 12415 C CA . ALA I 1 18 ? -12.25400 -55.45800 45.67900 1.000 34.54197 18 ALA I CA 1
ATOM 12416 C C . ALA I 1 18 ? -13.00700 -56.49100 46.52700 1.000 35.39866 18 ALA I C 1
ATOM 12417 O O . ALA I 1 18 ? -13.60600 -57.42600 45.98700 1.000 37.40692 18 ALA I O 1
ATOM 12419 N N . PRO I 1 19 ? -12.97800 -56.36600 47.85900 1.000 37.46676 19 PRO I N 1
ATOM 12420 C CA . PRO I 1 19 ? -13.70700 -57.33700 48.69000 1.000 39.42021 19 PRO I CA 1
ATOM 12421 C C . PRO I 1 19 ? -15.20900 -57.32300 48.47800 1.000 41.43054 19 PRO I C 1
ATOM 12422 O O . PRO I 1 19 ? -15.84800 -58.36900 48.66500 1.000 39.03756 19 PRO I O 1
ATOM 12426 N N . GLY I 1 20 ? -15.79400 -56.18900 48.07700 1.000 38.61285 20 GLY I N 1
ATOM 12427 C CA . GLY I 1 20 ? -17.23600 -56.03500 48.21600 1.000 34.98411 20 GLY I CA 1
ATOM 12428 C C . GLY I 1 20 ? -18.11600 -56.15200 46.99000 1.000 37.42961 20 GLY I C 1
ATOM 12429 O O . GLY I 1 20 ? -19.33900 -56.20900 47.12300 1.000 42.45418 20 GLY I O 1
ATOM 12430 N N . GLY I 1 21 ? -17.54100 -56.19100 45.79600 1.000 39.27550 21 GLY I N 1
ATOM 12431 C CA . GLY I 1 21 ? -18.35200 -56.28800 44.60600 1.000 38.02950 21 GLY I CA 1
ATOM 12432 C C . GLY I 1 21 ? -17.54200 -56.47000 43.34900 1.000 39.10650 21 GLY I C 1
ATOM 12433 O O . GLY I 1 21 ? -16.35700 -56.14000 43.29500 1.000 40.20093 21 GLY I O 1
ATOM 12434 N N . PRO I 1 22 ? -18.17400 -57.01000 42.30500 1.000 38.83025 22 PRO I N 1
ATOM 12435 C CA . PRO I 1 22 ? -17.41900 -57.35300 41.08600 1.000 41.69108 22 PRO I CA 1
ATOM 12436 C C . PRO I 1 22 ? -16.80400 -56.15300 40.37400 1.000 44.04930 22 PRO I C 1
ATOM 12437 O O . PRO I 1 22 ? -15.87000 -56.33600 39.58400 1.000 42.70965 22 PRO I O 1
ATOM 12441 N N . GLU I 1 23 ? -17.28800 -54.93700 40.61400 1.000 37.91879 23 GLU I N 1
ATOM 12442 C CA . GLU I 1 23 ? -16.75300 -53.76400 39.93000 1.000 44.46851 23 GLU I CA 1
ATOM 12443 C C . GLU I 1 23 ? -16.02200 -52.84000 40.87600 1.000 40.64166 23 GLU I C 1
ATOM 12444 O O . GLU I 1 23 ? -15.61100 -51.75900 40.46400 1.000 40.27362 23 GLU I O 1
ATOM 12450 N N . GLU I 1 24 ? -15.85400 -53.24500 42.13500 1.000 35.49422 24 GLU I N 1
ATOM 12451 C CA . GLU I 1 24 ? -15.27900 -52.35100 43.12800 1.000 41.40775 24 GLU I CA 1
ATOM 12452 C C . GLU I 1 24 ? -13.87600 -51.90700 42.72900 1.000 42.92988 24 GLU I C 1
ATOM 12453 O O . GLU I 1 24 ? -13.48700 -50.76100 42.97300 1.000 39.49923 24 GLU I O 1
ATOM 12459 N N . ASP I 1 25 ? -13.09100 -52.81100 42.14900 1.000 36.80934 25 ASP I N 1
ATOM 12460 C CA . ASP I 1 25 ? -11.77600 -52.44100 41.63600 1.000 38.26322 25 ASP I CA 1
ATOM 12461 C C . ASP I 1 25 ? -11.40300 -53.46100 40.56800 1.000 43.83467 25 ASP I C 1
ATOM 12462 O O . ASP I 1 25 ? -10.98500 -54.57600 40.89900 1.000 41.25547 25 ASP I O 1
ATOM 12467 N N . THR I 1 26 ? -11.52500 -53.05900 39.30700 1.000 37.47327 26 THR I N 1
ATOM 12468 C CA . THR I 1 26 ? -11.18400 -53.92700 38.19700 1.000 36.67870 26 THR I CA 1
ATOM 12469 C C . THR I 1 26 ? -9.74500 -53.73800 37.71100 1.000 37.73489 26 THR I C 1
ATOM 12470 O O . THR I 1 26 ? -9.43500 -54.16100 36.59400 1.000 38.20845 26 THR I O 1
ATOM 12474 N N . SER I 1 27 ? -8.86800 -53.10300 38.50400 1.000 37.80150 27 SER I N 1
ATOM 12475 C CA . SER I 1 27 ? -7.43800 -53.06800 38.16700 1.000 43.33479 27 SER I CA 1
ATOM 12476 C C . SER I 1 27 ? -6.93900 -54.45600 37.79200 1.000 45.08374 27 SER I C 1
ATOM 12477 O O . SER I 1 27 ? -7.32300 -55.45600 38.40500 1.000 41.85222 27 SER I O 1
ATOM 12480 N N . GLY I 1 28 ? -6.10300 -54.51500 36.75900 1.000 43.51752 28 GLY I N 1
ATOM 12481 C CA . GLY I 1 28 ? -5.53800 -55.78500 36.33700 1.000 44.24365 28 GLY I CA 1
ATOM 12482 C C . GLY I 1 28 ? -6.51100 -56.75200 35.70700 1.000 46.29799 28 GLY I C 1
ATOM 12483 O O . GLY I 1 28 ? -6.13000 -57.89200 35.44200 1.000 50.18869 28 GLY I O 1
ATOM 12484 N N . GLY I 1 29 ? -7.74800 -56.33600 35.43000 1.000 45.25720 29 GLY I N 1
ATOM 12485 C CA . GLY I 1 29 ? -8.74100 -57.28800 34.95900 1.000 44.03362 29 GLY I CA 1
ATOM 12486 C C . GLY I 1 29 ? -9.25200 -58.23700 36.02800 1.000 41.87673 29 GLY I C 1
ATOM 12487 O O . GLY I 1 29 ? -9.80700 -59.28300 35.69900 1.000 46.28418 29 GLY I O 1
ATOM 12488 N N . PHE I 1 30 ? -9.11000 -57.87400 37.30000 1.000 41.00844 30 PHE I N 1
ATOM 12489 C CA . PHE I 1 30 ? -9.45700 -58.72000 38.44000 1.000 41.62919 30 PHE I CA 1
ATOM 12490 C C . PHE I 1 30 ? -10.88200 -59.24200 38.34800 1.000 44.54879 30 PHE I C 1
ATOM 12491 O O . PHE I 1 30 ? -11.83800 -58.46800 38.30700 1.000 48.33407 30 PHE I O 1
ATOM 12499 N N . LYS I 1 31 ? -11.02700 -60.56100 38.33300 1.000 44.95330 31 LYS I N 1
ATOM 12500 C CA . LYS I 1 31 ? -12.30900 -61.19300 38.05900 1.000 43.15225 31 LYS I CA 1
ATOM 12501 C C . LYS I 1 31 ? -13.09500 -61.52600 39.31900 1.000 43.33385 31 LYS I C 1
ATOM 12502 O O . LYS I 1 31 ? -14.27700 -61.88600 39.22700 1.000 41.62035 31 LYS I O 1
ATOM 12508 N N . TYR I 1 32 ? -12.50900 -61.33900 40.50000 1.000 39.99123 32 TYR I N 1
ATOM 12509 C CA . TYR I 1 32 ? -13.09600 -61.91100 41.70200 1.000 39.96422 32 TYR I CA 1
ATOM 12510 C C . TYR I 1 32 ? -13.60300 -60.86600 42.66900 1.000 39.85007 32 TYR I C 1
ATOM 12511 O O . TYR I 1 32 ? -13.75300 -61.17300 43.85000 1.000 35.75819 32 TYR I O 1
ATOM 12520 N N . GLY I 1 33 ? -13.88500 -59.64100 42.20100 1.000 40.91922 33 GLY I N 1
ATOM 12521 C CA . GLY I 1 33 ? -14.51600 -58.66500 43.07700 1.000 36.00243 33 GLY I CA 1
ATOM 12522 C C . GLY I 1 33 ? -15.78000 -59.18300 43.75100 1.000 36.44056 33 GLY I C 1
ATOM 12523 O O . GLY I 1 33 ? -16.60600 -59.84800 43.11500 1.000 38.21741 33 GLY I O 1
ATOM 12524 N N . GLY I 1 34 ? -15.93700 -58.89300 45.04300 1.000 39.31263 34 GLY I N 1
ATOM 12525 C CA . GLY I 1 34 ? -17.03900 -59.41000 45.83700 1.000 41.07700 34 GLY I CA 1
ATOM 12526 C C . GLY I 1 34 ? -16.79300 -60.72700 46.56000 1.000 42.31242 34 GLY I C 1
ATOM 12527 O O . GLY I 1 34 ? -17.75400 -61.32000 47.07200 1.000 39.65545 34 GLY I O 1
ATOM 12528 N N . TRP I 1 35 ? -15.54000 -61.19000 46.65300 1.000 37.13697 35 TRP I N 1
ATOM 12529 C CA . TRP I 1 35 ? -15.26400 -62.50300 47.24100 1.000 40.58636 35 TRP I CA 1
ATOM 12530 C C . TRP I 1 35 ? -15.59000 -62.58200 48.72900 1.000 35.48029 35 TRP I C 1
ATOM 12531 O O . TRP I 1 35 ? -15.68400 -63.69200 49.26000 1.000 39.30332 35 TRP I O 1
ATOM 12542 N N . THR I 1 36 ? -15.80100 -61.46300 49.42400 1.000 35.01590 36 THR I N 1
ATOM 12543 C CA . THR I 1 36 ? -16.25000 -61.61100 50.79800 1.000 31.64189 36 THR I CA 1
ATOM 12544 C C . THR I 1 36 ? -17.74600 -61.86700 50.92000 1.000 45.53351 36 THR I C 1
ATOM 12545 O O . THR I 1 36 ? -18.20500 -62.19400 52.02300 1.000 45.64194 36 THR I O 1
ATOM 12549 N N . ALA I 1 37 ? -18.51100 -61.71900 49.83100 1.000 43.10392 37 ALA I N 1
ATOM 12550 C CA . ALA I 1 37 ? -19.96900 -61.79500 49.93400 1.000 47.58101 37 ALA I CA 1
ATOM 12551 C C . ALA I 1 37 ? -20.48300 -63.10500 50.52300 1.000 46.98603 37 ALA I C 1
ATOM 12552 O O . ALA I 1 37 ? -21.39300 -63.04800 51.36600 1.000 46.48440 37 ALA I O 1
ATOM 12554 N N . PRO I 1 38 ? -19.97600 -64.28700 50.16000 1.000 44.83885 38 PRO I N 1
ATOM 12555 C CA . PRO I 1 38 ? -20.52700 -65.51300 50.76100 1.000 46.38475 38 PRO I CA 1
ATOM 12556 C C . PRO I 1 38 ? -20.19000 -65.70700 52.23700 1.000 49.70175 38 PRO I C 1
ATOM 12557 O O . PRO I 1 38 ? -20.59600 -66.72700 52.79400 1.000 53.79370 38 PRO I O 1
ATOM 12561 N N . TYR I 1 39 ? -19.46500 -64.79700 52.89600 1.000 44.24642 39 TYR I N 1
ATOM 12562 C CA . TYR I 1 39 ? -19.03800 -65.02300 54.27400 1.000 47.71528 39 TYR I CA 1
ATOM 12563 C C . TYR I 1 39 ? -19.57000 -63.97800 55.24100 1.000 54.58682 39 TYR I C 1
ATOM 12564 O O . TYR I 1 39 ? -19.15900 -63.96500 56.40700 1.000 51.75571 39 TYR I O 1
ATOM 12573 N N . GLU I 1 40 ? -20.47900 -63.11200 54.80600 1.000 57.36687 40 GLU I N 1
ATOM 12574 C CA . GLU I 1 40 ? -20.93800 -62.02600 55.66900 1.000 68.99828 40 GLU I CA 1
ATOM 12575 C C . GLU I 1 40 ? -22.18300 -62.51200 56.39400 1.000 74.53724 40 GLU I C 1
ATOM 12576 O O . GLU I 1 40 ? -23.30300 -62.38900 55.90200 1.000 79.03340 40 GLU I O 1
ATOM 12582 N N . ASP I 1 41 ? -21.96900 -63.06700 57.59200 1.000 76.76037 41 ASP I N 1
ATOM 12583 C CA . ASP I 1 41 ? -22.97400 -63.71400 58.42300 1.000 77.00972 41 ASP I CA 1
ATOM 12584 C C . ASP I 1 41 ? -23.35300 -62.83300 59.61500 1.000 86.90469 41 ASP I C 1
ATOM 12585 O O . ASP I 1 41 ? -22.87400 -61.69900 59.76300 1.000 91.14353 41 ASP I O 1
ATOM 12590 N N . GLU I 1 42 ? -24.18800 -63.39300 60.50000 1.000 92.52872 42 GLU I N 1
ATOM 12591 C CA . GLU I 1 42 ? -24.83000 -62.63500 61.57300 1.000 96.90381 42 GLU I CA 1
ATOM 12592 C C . GLU I 1 42 ? -23.87700 -62.30900 62.72200 1.000 97.78237 42 GLU I C 1
ATOM 12593 O O . GLU I 1 42 ? -23.95300 -61.21400 63.29800 1.000 96.67653 42 GLU I O 1
ATOM 12599 N N . VAL I 1 43 ? -22.99500 -63.24600 63.09000 1.000 93.00328 43 VAL I N 1
ATOM 12600 C CA . VAL I 1 43 ? -22.00700 -62.96200 64.13100 1.000 94.72763 43 VAL I CA 1
ATOM 12601 C C . VAL I 1 43 ? -20.98100 -61.94600 63.63000 1.000 95.20610 43 VAL I C 1
ATOM 12602 O O . VAL I 1 43 ? -20.54600 -61.06300 64.38000 1.000 94.15839 43 VAL I O 1
ATOM 12606 N N . SER I 1 44 ? -20.59200 -62.04200 62.35000 1.000 92.85981 44 SER I N 1
ATOM 12607 C CA . SER I 1 44 ? -19.66900 -61.07400 61.75900 1.000 94.34710 44 SER I CA 1
ATOM 12608 C C . SER I 1 44 ? -20.30700 -59.70000 61.56000 1.000 100.20462 44 SER I C 1
ATOM 12609 O O . SER I 1 44 ? -19.58000 -58.71200 61.39600 1.000 98.03870 44 SER I O 1
ATOM 12612 N N . GLY I 1 45 ? -21.64200 -59.61400 61.57100 1.000 99.40491 45 GLY I N 1
ATOM 12613 C CA . GLY I 1 45 ? -22.29200 -58.31700 61.46100 1.000 99.87982 45 GLY I CA 1
ATOM 12614 C C . GLY I 1 45 ? -22.02400 -57.42100 62.65700 1.000 105.12173 45 GLY I C 1
ATOM 12615 O O . GLY I 1 45 ? -21.76400 -56.22200 62.49800 1.000 105.74599 45 GLY I O 1
ATOM 12616 N N . LYS I 1 46 ? -22.08000 -57.98700 63.87100 1.000 105.54138 46 LYS I N 1
ATOM 12617 C CA . LYS I 1 46 ? -21.84100 -57.22900 65.09700 1.000 109.82963 46 LYS I CA 1
ATOM 12618 C C . LYS I 1 46 ? -20.37600 -57.22100 65.51900 1.000 103.41188 46 LYS I C 1
ATOM 12619 O O . LYS I 1 46 ? -19.97900 -56.35700 66.31300 1.000 103.77166 46 LYS I O 1
ATOM 12625 N N . ILE I 1 47 ? -19.57400 -58.15800 65.00200 1.000 101.83672 47 ILE I N 1
ATOM 12626 C CA . ILE I 1 47 ? -18.12600 -58.11100 65.19300 1.000 103.30005 47 ILE I CA 1
ATOM 12627 C C . ILE I 1 47 ? -17.56500 -56.78900 64.68900 1.000 103.81716 47 ILE I C 1
ATOM 12628 O O . ILE I 1 47 ? -16.60500 -56.25100 65.26100 1.000 101.62507 47 ILE I O 1
ATOM 12633 N N . MET I 1 48 ? -18.17400 -56.22300 63.64100 1.000 105.18192 48 MET I N 1
ATOM 12634 C CA . MET I 1 48 ? -17.71700 -54.96800 63.05800 1.000 100.52269 48 MET I CA 1
ATOM 12635 C C . MET I 1 48 ? -18.44100 -53.73600 63.57400 1.000 99.33664 48 MET I C 1
ATOM 12636 O O . MET I 1 48 ? -17.86000 -52.64800 63.53600 1.000 97.72615 48 MET I O 1
ATOM 12641 N N . GLU I 1 49 ? -19.67900 -53.85600 64.06300 1.000 100.33284 49 GLU I N 1
ATOM 12642 C CA . GLU I 1 49 ? -20.38300 -52.64100 64.45800 1.000 102.10825 49 GLU I CA 1
ATOM 12643 C C . GLU I 1 49 ? -19.71100 -51.93900 65.64000 1.000 101.73430 49 GLU I C 1
ATOM 12644 O O . GLU I 1 49 ? -20.00400 -50.76200 65.89100 1.000 102.22947 49 GLU I O 1
ATOM 12650 N N . LYS I 1 50 ? -18.78800 -52.60400 66.34000 1.000 98.50590 50 LYS I N 1
ATOM 12651 C CA . LYS I 1 50 ? -17.92400 -51.91300 67.29200 1.000 98.34515 50 LYS I CA 1
ATOM 12652 C C . LYS I 1 50 ? -16.52400 -51.64700 66.74200 1.000 96.66849 50 LYS I C 1
ATOM 12653 O O . LYS I 1 50 ? -15.89500 -50.65500 67.13700 1.000 93.30937 50 LYS I O 1
ATOM 12659 N N . GLN I 1 51 ? -16.03900 -52.47400 65.80300 1.000 94.81916 51 GLN I N 1
ATOM 12660 C CA . GLN I 1 51 ? -14.85700 -52.10700 65.02300 1.000 88.12749 51 GLN I CA 1
ATOM 12661 C C . GLN I 1 51 ? -15.09900 -50.85100 64.19700 1.000 84.20761 51 GLN I C 1
ATOM 12662 O O . GLN I 1 51 ? -14.14100 -50.24100 63.71200 1.000 75.93417 51 GLN I O 1
ATOM 12668 N N . MET I 1 52 ? -16.36200 -50.46400 64.02100 1.000 84.06644 52 MET I N 1
ATOM 12669 C CA . MET I 1 52 ? -16.75400 -49.27700 63.28000 1.000 83.26367 52 MET I CA 1
ATOM 12670 C C . MET I 1 52 ? -17.15300 -48.10800 64.19000 1.000 88.75725 52 MET I C 1
ATOM 12671 O O . MET I 1 52 ? -17.74500 -47.13100 63.70400 1.000 79.25490 52 MET I O 1
ATOM 12676 N N . LYS I 1 53 ? -16.83800 -48.18100 65.49000 1.000 90.69358 53 LYS I N 1
ATOM 12677 C CA . LYS I 1 53 ? -17.14000 -47.08500 66.40600 1.000 88.69910 53 LYS I CA 1
ATOM 12678 C C . LYS I 1 53 ? -16.35300 -45.83400 65.99700 1.000 85.88946 53 LYS I C 1
ATOM 12679 O O . LYS I 1 53 ? -15.27100 -45.94100 65.40500 1.000 79.49687 53 LYS I O 1
ATOM 12685 N N . PRO I 1 54 ? -16.88500 -44.63500 66.28100 1.000 81.23817 54 PRO I N 1
ATOM 12686 C CA . PRO I 1 54 ? -16.32500 -43.41200 65.68400 1.000 77.05908 54 PRO I CA 1
ATOM 12687 C C . PRO I 1 54 ? -14.86300 -43.14600 66.03900 1.000 80.05400 54 PRO I C 1
ATOM 12688 O O . PRO I 1 54 ? -14.40800 -43.36300 67.16900 1.000 83.42362 54 PRO I O 1
ATOM 12692 N N . ALA I 1 55 ? -14.14300 -42.64600 65.04000 1.000 68.02950 55 ALA I N 1
ATOM 12693 C CA . ALA I 1 55 ? -12.75100 -42.24000 65.11400 1.000 61.15903 55 ALA I CA 1
ATOM 12694 C C . ALA I 1 55 ? -12.52400 -41.27900 63.95400 1.000 58.01261 55 ALA I C 1
ATOM 12695 O O . ALA I 1 55 ? -13.47200 -40.91000 63.25200 1.000 54.89985 55 ALA I O 1
ATOM 12697 N N . ASP I 1 56 ? -11.27400 -40.87300 63.74000 1.000 43.58131 56 ASP I N 1
ATOM 12698 C CA . ASP I 1 56 ? -10.89100 -40.24300 62.48200 1.000 47.56334 56 ASP I CA 1
ATOM 12699 C C . ASP I 1 56 ? -10.27100 -41.29000 61.55100 1.000 50.21460 56 ASP I C 1
ATOM 12700 O O . ASP I 1 56 ? -9.88700 -42.38300 61.97900 1.000 45.19879 56 ASP I O 1
ATOM 12705 N N . TYR I 1 57 ? -10.18000 -40.94100 60.26400 1.000 49.40694 57 TYR I N 1
ATOM 12706 C CA . TYR I 1 57 ? -9.78800 -41.87400 59.21600 1.000 45.39431 57 TYR I CA 1
ATOM 12707 C C . TYR I 1 57 ? -8.70000 -41.27900 58.33600 1.000 47.46363 57 TYR I C 1
ATOM 12708 O O . TYR I 1 57 ? -8.61800 -40.05800 58.14600 1.000 46.84956 57 TYR I O 1
ATOM 12717 N N . LEU I 1 58 ? -7.84200 -42.16900 57.84200 1.000 40.52477 58 LEU I N 1
ATOM 12718 C CA . LEU I 1 58 ? -6.78300 -41.87400 56.88600 1.000 38.14540 58 LEU I CA 1
ATOM 12719 C C . LEU I 1 58 ? -6.98300 -42.82800 55.72100 1.000 42.77295 58 LEU I C 1
ATOM 12720 O O . LEU I 1 58 ? -6.94200 -44.05300 55.90800 1.000 42.89697 58 LEU I O 1
ATOM 12725 N N . LEU I 1 59 ? -7.22000 -42.27600 54.53400 1.000 35.46519 59 LEU I N 1
ATOM 12726 C CA . LEU I 1 59 ? -7.59900 -43.05900 53.37200 1.000 38.48971 59 LEU I CA 1
ATOM 12727 C C . LEU I 1 59 ? -6.75500 -42.66800 52.16800 1.000 42.30965 59 LEU I C 1
ATOM 12728 O O . LEU I 1 59 ? -6.28600 -41.53400 52.06200 1.000 40.37710 59 LEU I O 1
ATOM 12733 N N . GLY I 1 60 ? -6.52200 -43.63600 51.28300 1.000 40.16235 60 GLY I N 1
ATOM 12734 C CA . GLY I 1 60 ? -6.09600 -43.30300 49.94300 1.000 40.13886 60 GLY I CA 1
ATOM 12735 C C . GLY I 1 60 ? -7.24100 -42.69400 49.15500 1.000 44.82126 60 GLY I C 1
ATOM 12736 O O . GLY I 1 60 ? -8.42000 -42.98000 49.40400 1.000 38.68483 60 GLY I O 1
ATOM 12737 N N . ARG I 1 61 ? -6.88100 -41.84900 48.18000 1.000 40.44300 61 ARG I N 1
ATOM 12738 C CA . ARG I 1 61 ? -7.88200 -41.13900 47.38300 1.000 41.45313 61 ARG I CA 1
ATOM 12739 C C . ARG I 1 61 ? -8.87600 -42.09000 46.71800 1.000 42.08719 61 ARG I C 1
ATOM 12740 O O . ARG I 1 61 ? -10.07600 -41.79700 46.66500 1.000 42.68596 61 ARG I O 1
ATOM 12748 N N . LYS I 1 62 ? -8.39900 -43.21100 46.16400 1.000 39.49515 62 LYS I N 1
ATOM 12749 C CA . LYS I 1 62 ? -9.30700 -44.12800 45.47100 1.000 42.30057 62 LYS I CA 1
ATOM 12750 C C . LYS I 1 62 ? -10.29600 -44.76700 46.43800 1.000 44.62269 62 LYS I C 1
ATOM 12751 O O . LYS I 1 62 ? -11.49300 -44.88500 46.12800 1.000 46.54310 62 LYS I O 1
ATOM 12757 N N . THR I 1 63 ? -9.81000 -45.19600 47.61100 1.000 41.34970 63 THR I N 1
ATOM 12758 C CA . THR I 1 63 ? -10.70500 -45.70700 48.64100 1.000 41.39836 63 THR I CA 1
ATOM 12759 C C . THR I 1 63 ? -11.66400 -44.62000 49.10300 1.000 42.89985 63 THR I C 1
ATOM 12760 O O . THR I 1 63 ? -12.85400 -44.88200 49.30700 1.000 40.00716 63 THR I O 1
ATOM 12764 N N . PHE I 1 64 ? -11.15600 -43.39900 49.30100 1.000 41.98481 64 PHE I N 1
ATOM 12765 C CA . PHE I 1 64 ? -12.03000 -42.29700 49.68800 1.000 42.77854 64 PHE I CA 1
ATOM 12766 C C . PHE I 1 64 ? -13.14400 -42.08800 48.66700 1.000 45.33152 64 PHE I C 1
ATOM 12767 O O . PHE I 1 64 ? -14.28500 -41.81300 49.03500 1.000 45.10674 64 PHE I O 1
ATOM 12775 N N . GLU I 1 65 ? -12.83300 -42.23100 47.37900 1.000 41.98737 65 GLU I N 1
ATOM 12776 C CA . GLU I 1 65 ? -13.83900 -42.00700 46.34600 1.000 43.26769 65 GLU I CA 1
ATOM 12777 C C . GLU I 1 65 ? -14.85500 -43.13500 46.30400 1.000 49.49909 65 GLU I C 1
ATOM 12778 O O . GLU I 1 65 ? -16.06100 -42.88600 46.16700 1.000 47.54515 65 GLU I O 1
ATOM 12784 N N . ILE I 1 66 ? -14.38500 -44.38100 46.43000 1.000 43.93442 66 ILE I N 1
ATOM 12785 C CA . ILE I 1 66 ? -15.30100 -45.51000 46.55900 1.000 45.41028 66 ILE I CA 1
ATOM 12786 C C . ILE I 1 66 ? -16.25700 -45.27300 47.72600 1.000 49.43462 66 ILE I C 1
ATOM 12787 O O . ILE I 1 66 ? -17.47100 -45.47200 47.60300 1.000 52.68438 66 ILE I O 1
ATOM 12792 N N . PHE I 1 67 ? -15.72800 -44.81700 48.86900 1.000 45.23027 67 PHE I N 1
ATOM 12793 C CA . PHE I 1 67 ? -16.56900 -44.53900 50.03400 1.000 47.11647 67 PHE I CA 1
ATOM 12794 C C . PHE I 1 67 ? -17.53300 -43.38200 49.77200 1.000 50.07012 67 PHE I C 1
ATOM 12795 O O . PHE I 1 67 ? -18.72100 -43.46200 50.11200 1.000 48.61010 67 PHE I O 1
ATOM 12803 N N . ALA I 1 68 ? -17.03700 -42.29500 49.17100 1.000 45.58569 68 ALA I N 1
ATOM 12804 C CA . ALA I 1 68 ? -17.84000 -41.08500 49.01900 1.000 50.62739 68 ALA I CA 1
ATOM 12805 C C . ALA I 1 68 ? -19.03100 -41.31800 48.10200 1.000 49.35207 68 ALA I C 1
ATOM 12806 O O . ALA I 1 68 ? -20.05600 -40.63800 48.21300 1.000 51.71003 68 ALA I O 1
ATOM 12808 N N . SER I 1 69 ? -18.91500 -42.27100 47.19800 1.000 46.01061 69 SER I N 1
ATOM 12809 C CA . SER I 1 69 ? -20.01300 -42.57000 46.31600 1.000 46.77762 69 SER I CA 1
ATOM 12810 C C . SER I 1 69 ? -21.12800 -43.34700 47.00400 1.000 52.38811 69 SER I C 1
ATOM 12811 O O . SER I 1 69 ? -22.22400 -43.43400 46.44100 1.000 53.47940 69 SER I O 1
ATOM 12814 N N . TYR I 1 70 ? -20.87300 -43.93400 48.17800 1.000 52.03981 70 TYR I N 1
ATOM 12815 C CA . TYR I 1 70 ? -21.85000 -44.79300 48.83800 1.000 54.07825 70 TYR I CA 1
ATOM 12816 C C . TYR I 1 70 ? -22.18700 -44.37400 50.25900 1.000 56.48660 70 TYR I C 1
ATOM 12817 O O . TYR I 1 70 ? -23.36400 -44.19300 50.58500 1.000 58.92629 70 TYR I O 1
ATOM 12826 N N . TRP I 1 71 ? -21.18500 -44.19100 51.11600 1.000 50.90598 71 TRP I N 1
ATOM 12827 C CA . TRP I 1 71 ? -21.46200 -44.04800 52.54000 1.000 51.25028 71 TRP I CA 1
ATOM 12828 C C . TRP I 1 71 ? -22.22000 -42.78600 52.96100 1.000 56.81020 71 TRP I C 1
ATOM 12829 O O . TRP I 1 71 ? -22.90000 -42.84100 53.99300 1.000 55.72302 71 TRP I O 1
ATOM 12840 N N . PRO I 1 72 ? -22.15900 -41.64500 52.26000 1.000 58.17210 72 PRO I N 1
ATOM 12841 C CA . PRO I 1 72 ? -22.98000 -40.49400 52.71500 1.000 54.31393 72 PRO I CA 1
ATOM 12842 C C . PRO I 1 72 ? -24.47200 -40.76000 52.66300 1.000 63.57629 72 PRO I C 1
ATOM 12843 O O . PRO I 1 72 ? -25.23700 -40.05300 53.33600 1.000 65.89199 72 PRO I O 1
ATOM 12847 N N . GLU I 1 73 ? -24.91600 -41.74600 51.88200 1.000 61.92587 73 GLU I N 1
ATOM 12848 C CA . GLU I 1 73 ? -26.32500 -42.09600 51.80200 1.000 64.52699 73 GLU I CA 1
ATOM 12849 C C . GLU I 1 73 ? -26.68400 -43.25400 52.72200 1.000 66.57585 73 GLU I C 1
ATOM 12850 O O . GLU I 1 73 ? -27.81100 -43.75400 52.66500 1.000 68.87918 73 GLU I O 1
ATOM 12856 N N . HIS I 1 74 ? -25.75500 -43.69600 53.56300 1.000 61.97971 74 HIS I N 1
ATOM 12857 C CA . HIS I 1 74 ? -26.02200 -44.77700 54.50200 1.000 63.52593 74 HIS I CA 1
ATOM 12858 C C . HIS I 1 74 ? -25.47400 -44.42700 55.87000 1.000 59.08708 74 HIS I C 1
ATOM 12859 O O . HIS I 1 74 ? -24.93400 -45.28200 56.57500 1.000 60.72148 74 HIS I O 1
ATOM 12866 N N . ALA I 1 75 ? -25.59500 -43.15500 56.25900 1.000 61.47574 75 ALA I N 1
ATOM 12867 C CA . ALA I 1 75 ? -25.14400 -42.73300 57.58300 1.000 65.87986 75 ALA I CA 1
ATOM 12868 C C . ALA I 1 75 ? -25.94600 -43.37800 58.70500 1.000 66.54375 75 ALA I C 1
ATOM 12869 O O . ALA I 1 75 ? -25.51000 -43.32800 59.85800 1.000 69.85222 75 ALA I O 1
ATOM 12871 N N . ASP I 1 76 ? -27.11000 -43.96300 58.39800 1.000 66.75156 76 ASP I N 1
ATOM 12872 C CA . ASP I 1 76 ? -27.81200 -44.78600 59.37900 1.000 71.90701 76 ASP I CA 1
ATOM 12873 C C . ASP I 1 76 ? -26.92700 -45.92700 59.86600 1.000 72.41134 76 ASP I C 1
ATOM 12874 O O . ASP I 1 76 ? -26.84700 -46.19800 61.07000 1.000 76.39579 76 ASP I O 1
ATOM 12879 N N . PHE I 1 77 ? -26.24000 -46.59500 58.93800 1.000 72.05361 77 PHE I N 1
ATOM 12880 C CA . PHE I 1 77 ? -25.51100 -47.82700 59.21000 1.000 70.37575 77 PHE I CA 1
ATOM 12881 C C . PHE I 1 77 ? -24.08800 -47.58400 59.70800 1.000 71.59340 77 PHE I C 1
ATOM 12882 O O . PHE I 1 77 ? -23.60300 -48.33900 60.55800 1.000 78.12236 77 PHE I O 1
ATOM 12890 N N . TRP I 1 78 ? -23.39100 -46.56900 59.18900 1.000 65.52750 78 TRP I N 1
ATOM 12891 C CA . TRP I 1 78 ? -22.03900 -46.22800 59.64000 1.000 61.37708 78 TRP I CA 1
ATOM 12892 C C . TRP I 1 78 ? -21.93700 -44.72300 59.86000 1.000 60.63761 78 TRP I C 1
ATOM 12893 O O . TRP I 1 78 ? -21.36600 -43.99500 59.03400 1.000 58.64285 78 TRP I O 1
ATOM 12904 N N . PRO I 1 79 ? -22.48100 -44.21600 60.96800 1.000 60.63280 79 PRO I N 1
ATOM 12905 C CA . PRO I 1 79 ? -22.38500 -42.76800 61.22000 1.000 62.91417 79 PRO I CA 1
ATOM 12906 C C . PRO I 1 79 ? -20.96500 -42.28100 61.46000 1.000 59.82640 79 PRO I C 1
ATOM 12907 O O . PRO I 1 79 ? -20.69200 -41.09400 61.22000 1.000 60.02356 79 PRO I O 1
ATOM 12911 N N . GLY I 1 80 ? -20.05000 -43.15300 61.90000 1.000 59.41723 80 GLY I N 1
ATOM 12912 C CA . GLY I 1 80 ? -18.69800 -42.70600 62.20200 1.000 52.51811 80 GLY I CA 1
ATOM 12913 C C . GLY I 1 80 ? -17.95700 -42.18100 60.98600 1.000 52.26535 80 GLY I C 1
ATOM 12914 O O . GLY I 1 80 ? -17.25700 -41.17000 61.06600 1.000 49.54423 80 GLY I O 1
ATOM 12915 N N . ILE I 1 81 ? -18.08700 -42.87200 59.84800 1.000 54.29322 81 ILE I N 1
ATOM 12916 C CA . ILE I 1 81 ? -17.37400 -42.47200 58.63700 1.000 54.39669 81 ILE I CA 1
ATOM 12917 C C . ILE I 1 81 ? -17.90000 -41.13400 58.13200 1.000 55.13731 81 ILE I C 1
ATOM 12918 O O . ILE I 1 81 ? -17.16100 -40.35200 57.52000 1.000 51.14672 81 ILE I O 1
ATOM 12923 N N . ASN I 1 82 ? -19.17200 -40.84200 58.38100 1.000 54.67074 82 ASN I N 1
ATOM 12924 C CA . ASN I 1 82 ? -19.72600 -39.55300 57.98600 1.000 61.16895 82 ASN I CA 1
ATOM 12925 C C . ASN I 1 82 ? -19.35200 -38.44100 58.96500 1.000 62.14189 82 ASN I C 1
ATOM 12926 O O . ASN I 1 82 ? -18.96400 -37.34400 58.54000 1.000 63.42257 82 ASN I O 1
ATOM 12931 N N . ASP I 1 83 ? -19.42600 -38.71500 60.27300 1.000 61.55182 83 ASP I N 1
ATOM 12932 C CA . ASP I 1 83 ? -19.21300 -37.67500 61.28000 1.000 63.06079 83 ASP I CA 1
ATOM 12933 C C . ASP I 1 83 ? -17.73800 -37.43300 61.56600 1.000 58.48273 83 ASP I C 1
ATOM 12934 O O . ASP I 1 83 ? -17.35700 -36.30800 61.91900 1.000 52.51701 83 ASP I O 1
ATOM 12939 N N . GLY I 1 84 ? -16.89800 -38.47200 61.43500 1.000 57.24797 84 GLY I N 1
ATOM 12940 C CA . GLY I 1 84 ? -15.48100 -38.31100 61.68600 1.000 47.29696 84 GLY I CA 1
ATOM 12941 C C . GLY I 1 84 ? -14.78900 -37.57500 60.56900 1.000 43.82468 84 GLY I C 1
ATOM 12942 O O . GLY I 1 84 ? -15.29800 -37.44600 59.45900 1.000 52.10053 84 GLY I O 1
ATOM 12943 N N . THR I 1 85 ? -13.59700 -37.07100 60.85800 1.000 48.79615 85 THR I N 1
ATOM 12944 C CA . THR I 1 85 ? -12.82900 -36.38500 59.82900 1.000 48.60277 85 THR I CA 1
ATOM 12945 C C . THR I 1 85 ? -12.10400 -37.41500 58.96700 1.000 53.77669 85 THR I C 1
ATOM 12946 O O . THR I 1 85 ? -11.43400 -38.31300 59.48900 1.000 47.83441 85 THR I O 1
ATOM 12950 N N . LYS I 1 86 ? -12.22800 -37.27800 57.65100 1.000 51.23634 86 LYS I N 1
ATOM 12951 C CA . LYS I 1 86 ? -11.58100 -38.18100 56.70700 1.000 48.55228 86 LYS I CA 1
ATOM 12952 C C . LYS I 1 86 ? -10.35600 -37.48700 56.12900 1.000 51.61629 86 LYS I C 1
ATOM 12953 O O . LYS I 1 86 ? -10.47500 -36.62300 55.25700 1.000 58.12344 86 LYS I O 1
ATOM 12959 N N . TYR I 1 87 ? -9.17100 -37.87900 56.59800 1.000 46.86858 87 TYR I N 1
ATOM 12960 C CA . TYR I 1 87 ? -7.92800 -37.40400 56.00400 1.000 44.52747 87 TYR I CA 1
ATOM 12961 C C . TYR I 1 87 ? -7.57900 -38.24000 54.77000 1.000 50.51909 87 TYR I C 1
ATOM 12962 O O . TYR I 1 87 ? -7.42600 -39.46700 54.86300 1.000 46.37173 87 TYR I O 1
ATOM 12971 N N . VAL I 1 88 ? -7.44700 -37.56800 53.62300 1.000 45.44268 88 VAL I N 1
ATOM 12972 C CA . VAL I 1 88 ? -7.33000 -38.19200 52.30900 1.000 43.94760 88 VAL I CA 1
ATOM 12973 C C . VAL I 1 88 ? -6.00400 -37.77700 51.70500 1.000 50.83704 88 VAL I C 1
ATOM 12974 O O . VAL I 1 88 ? -5.73300 -36.58100 51.55100 1.000 54.37208 88 VAL I O 1
ATOM 12978 N N . MET I 1 89 ? -5.19000 -38.75500 51.34600 1.000 48.53771 89 MET I N 1
ATOM 12979 C CA . MET I 1 89 ? -3.92900 -38.49100 50.68300 1.000 49.47057 89 MET I CA 1
ATOM 12980 C C . MET I 1 89 ? -4.15700 -38.45000 49.18400 1.000 50.15610 89 MET I C 1
ATOM 12981 O O . MET I 1 89 ? -4.61900 -39.43400 48.59000 1.000 45.64574 89 MET I O 1
ATOM 12986 N N . SER I 1 90 ? -3.84100 -37.30300 48.58300 1.000 55.14463 90 SER I N 1
ATOM 12987 C CA . SER I 1 90 ? -4.06300 -37.06400 47.16500 1.000 55.15950 90 SER I CA 1
ATOM 12988 C C . SER I 1 90 ? -3.23900 -35.86500 46.72300 1.000 57.59282 90 SER I C 1
ATOM 12989 O O . SER I 1 90 ? -3.11800 -34.88500 47.45900 1.000 59.12058 90 SER I O 1
ATOM 12992 N N . LYS I 1 91 ? -2.68400 -35.95200 45.51900 1.000 58.72879 91 LYS I N 1
ATOM 12993 C CA . LYS I 1 91 ? -2.06200 -34.81600 44.85500 1.000 63.17965 91 LYS I CA 1
ATOM 12994 C C . LYS I 1 91 ? -2.87400 -34.37500 43.64700 1.000 64.72912 91 LYS I C 1
ATOM 12995 O O . LYS I 1 91 ? -2.40200 -33.55800 42.85300 1.000 66.85169 91 LYS I O 1
ATOM 13001 N N . THR I 1 92 ? -4.07500 -34.92900 43.47300 1.000 58.32309 92 THR I N 1
ATOM 13002 C CA . THR I 1 92 ? -4.93400 -34.58200 42.35200 1.000 58.57510 92 THR I CA 1
ATOM 13003 C C . THR I 1 92 ? -6.33300 -34.15600 42.77200 1.000 58.53713 92 THR I C 1
ATOM 13004 O O . THR I 1 92 ? -7.10400 -33.72400 41.90900 1.000 64.38964 92 THR I O 1
ATOM 13008 N N . VAL I 1 93 ? -6.68800 -34.27200 44.05200 1.000 55.92255 93 VAL I N 1
ATOM 13009 C CA . VAL I 1 93 ? -8.00300 -33.90900 44.57300 1.000 57.70578 93 VAL I CA 1
ATOM 13010 C C . VAL I 1 93 ? -7.77800 -33.03600 45.80000 1.000 60.44422 93 VAL I C 1
ATOM 13011 O O . VAL I 1 93 ? -6.88100 -33.31000 46.60700 1.000 57.29700 93 VAL I O 1
ATOM 13015 N N . LYS I 1 94 ? -8.55800 -31.95800 45.92800 1.000 62.12057 94 LYS I N 1
ATOM 13016 C CA . LYS I 1 94 ? -8.42500 -31.09900 47.10200 1.000 60.80503 94 LYS I CA 1
ATOM 13017 C C . LYS I 1 94 ? -9.75100 -30.71400 47.74900 1.000 59.55464 94 LYS I C 1
ATOM 13018 O O . LYS I 1 94 ? -9.73800 -30.11100 48.83000 1.000 60.68677 94 LYS I O 1
ATOM 13024 N N . LYS I 1 95 ? -10.88500 -31.07300 47.15900 1.000 58.16284 95 LYS I N 1
ATOM 13025 C CA . LYS I 1 95 ? -12.16100 -30.79800 47.79600 1.000 59.95618 95 LYS I CA 1
ATOM 13026 C C . LYS I 1 95 ? -13.14000 -31.90400 47.42900 1.000 56.25704 95 LYS I C 1
ATOM 13027 O O . LYS I 1 95 ? -13.00000 -32.56100 46.39500 1.000 57.02412 95 LYS I O 1
ATOM 13033 N N . SER I 1 96 ? -14.13200 -32.10500 48.29100 1.000 58.13205 96 SER I N 1
ATOM 13034 C CA . SER I 1 96 ? -15.16200 -33.10500 48.07200 1.000 60.57948 96 SER I CA 1
ATOM 13035 C C . SER I 1 96 ? -16.48000 -32.57800 48.62700 1.000 58.76204 96 SER I C 1
ATOM 13036 O O . SER I 1 96 ? -16.49700 -31.74200 49.53200 1.000 59.03792 96 SER I O 1
ATOM 13039 N N . ASP I 1 97 ? -17.59300 -33.08900 48.08300 1.000 65.98583 97 ASP I N 1
ATOM 13040 C CA . ASP I 1 97 ? -18.91000 -32.77100 48.64200 1.000 64.05842 97 ASP I CA 1
ATOM 13041 C C . ASP I 1 97 ? -19.10200 -33.38500 50.01700 1.000 65.64675 97 ASP I C 1
ATOM 13042 O O . ASP I 1 97 ? -19.95400 -32.92000 50.78600 1.000 62.81235 97 ASP I O 1
ATOM 13047 N N . TRP I 1 98 ? -18.38600 -34.47100 50.30800 1.000 61.91794 98 TRP I N 1
ATOM 13048 C CA . TRP I 1 98 ? -18.58100 -35.19800 51.55600 1.000 55.66042 98 TRP I CA 1
ATOM 13049 C C . TRP I 1 98 ? -18.04000 -34.37200 52.71400 1.000 54.40930 98 TRP I C 1
ATOM 13050 O O . TRP I 1 98 ? -16.85900 -34.00600 52.73400 1.000 53.98536 98 TRP I O 1
ATOM 13061 N N . LYS I 1 99 ? -18.90600 -34.07100 53.67100 1.000 58.54061 99 LYS I N 1
ATOM 13062 C CA . LYS I 1 99 ? -18.51000 -33.23000 54.78900 1.000 62.63729 99 LYS I CA 1
ATOM 13063 C C . LYS I 1 99 ? -17.39800 -33.89700 55.58700 1.000 63.40176 99 LYS I C 1
ATOM 13064 O O . LYS I 1 99 ? -17.30400 -35.12800 55.65200 1.000 55.14316 99 LYS I O 1
ATOM 13070 N N . ASN I 1 100 ? -16.54900 -33.06900 56.19900 1.000 60.32275 100 ASN I N 1
ATOM 13071 C CA . ASN I 1 100 ? -15.48100 -33.54500 57.07600 1.000 57.78415 100 ASN I CA 1
ATOM 13072 C C . ASN I 1 100 ? -14.44200 -34.35200 56.29700 1.000 56.54052 100 ASN I C 1
ATOM 13073 O O . ASN I 1 100 ? -14.07700 -35.46900 56.67500 1.000 52.96745 100 ASN I O 1
ATOM 13078 N N . SER I 1 101 ? -13.96200 -33.77600 55.19700 1.000 57.02942 101 SER I N 1
ATOM 13079 C CA . SER I 1 101 ? -12.86500 -34.34300 54.42500 1.000 50.31462 101 SER I CA 1
ATOM 13080 C C . SER I 1 101 ? -11.74900 -33.31900 54.30200 1.000 55.88205 101 SER I C 1
ATOM 13081 O O . SER I 1 101 ? -11.99200 -32.17800 53.89600 1.000 55.94582 101 SER I O 1
ATOM 13084 N N . VAL I 1 102 ? -10.53100 -33.73300 54.65000 1.000 54.87306 102 VAL I N 1
ATOM 13085 C CA . VAL I 1 102 ? -9.33800 -32.89500 54.58200 1.000 50.98333 102 VAL I CA 1
ATOM 13086 C C . VAL I 1 102 ? -8.29500 -33.62100 53.74800 1.000 55.03924 102 VAL I C 1
ATOM 13087 O O . VAL I 1 102 ? -8.09500 -34.83200 53.89900 1.000 52.47425 102 VAL I O 1
ATOM 13091 N N . PHE I 1 103 ? -7.63200 -32.89100 52.86800 1.000 50.13355 103 PHE I N 1
ATOM 13092 C CA . PHE I 1 103 ? -6.70400 -33.50400 51.93700 1.000 52.20093 103 PHE I CA 1
ATOM 13093 C C . PHE I 1 103 ? -5.26900 -33.24900 52.37300 1.000 57.68087 103 PHE I C 1
ATOM 13094 O O . PHE I 1 103 ? -4.92200 -32.13100 52.76900 1.000 59.91799 103 PHE I O 1
ATOM 13102 N N . LEU I 1 104 ? -4.47000 -34.32000 52.37400 1.000 56.63618 104 LEU I N 1
ATOM 13103 C CA . LEU I 1 104 ? -3.05100 -34.29000 52.66400 1.000 49.96377 104 LEU I CA 1
ATOM 13104 C C . LEU I 1 104 ? -2.30300 -34.76000 51.42900 1.000 54.76448 104 LEU I C 1
ATOM 13105 O O . LEU I 1 104 ? -2.85200 -35.47200 50.58600 1.000 59.21013 104 LEU I O 1
ATOM 13110 N N . GLU I 1 105 ? -1.04300 -34.35100 51.31700 1.000 52.60787 105 GLU I N 1
ATOM 13111 C CA . GLU I 1 105 ? -0.27800 -34.62200 50.11200 1.000 55.91669 105 GLU I CA 1
ATOM 13112 C C . GLU I 1 105 ? 1.06500 -35.27000 50.37400 1.000 54.79956 105 GLU I C 1
ATOM 13113 O O . GLU I 1 105 ? 1.71900 -35.69600 49.41700 1.000 59.29026 105 GLU I O 1
ATOM 13119 N N . SER I 1 106 ? 1.50400 -35.35400 51.61800 1.000 51.51032 106 SER I N 1
ATOM 13120 C CA . SER I 1 106 ? 2.87100 -35.75000 51.87800 1.000 60.21632 106 SER I CA 1
ATOM 13121 C C . SER I 1 106 ? 2.90100 -36.71900 53.04700 1.000 54.35720 106 SER I C 1
ATOM 13122 O O . SER I 1 106 ? 2.00800 -36.73500 53.90200 1.000 52.90606 106 SER I O 1
ATOM 13125 N N . LEU I 1 107 ? 3.96600 -37.52000 53.06600 1.000 50.56584 107 LEU I N 1
ATOM 13126 C CA . LEU I 1 107 ? 4.34300 -38.22500 54.27700 1.000 48.20058 107 LEU I CA 1
ATOM 13127 C C . LEU I 1 107 ? 4.38300 -37.26800 55.46200 1.000 52.49934 107 LEU I C 1
ATOM 13128 O O . LEU I 1 107 ? 3.84500 -37.56400 56.53900 1.000 51.23689 107 LEU I O 1
ATOM 13133 N N . ALA I 1 108 ? 4.99600 -36.09300 55.26700 1.000 53.76537 108 ALA I N 1
ATOM 13134 C CA . ALA I 1 108 ? 5.08600 -35.12000 56.34900 1.000 50.04239 108 ALA I CA 1
ATOM 13135 C C . ALA I 1 108 ? 3.70500 -34.73900 56.86300 1.000 49.43506 108 ALA I C 1
ATOM 13136 O O . ALA I 1 108 ? 3.49700 -34.61800 58.07700 1.000 50.13145 108 ALA I O 1
ATOM 13138 N N . ASP I 1 109 ? 2.74000 -34.57000 55.95900 1.000 48.97521 109 ASP I N 1
ATOM 13139 C CA . ASP I 1 109 ? 1.37600 -34.32800 56.40500 1.000 49.47050 109 ASP I CA 1
ATOM 13140 C C . ASP I 1 109 ? 0.89000 -35.46700 57.28600 1.000 52.42252 109 ASP I C 1
ATOM 13141 O O . ASP I 1 109 ? 0.20100 -35.24000 58.28800 1.000 53.14729 109 ASP I O 1
ATOM 13146 N N . ILE I 1 110 ? 1.24400 -36.70400 56.93600 1.000 51.35197 110 ILE I N 1
ATOM 13147 C CA . ILE I 1 110 ? 0.77100 -37.84500 57.71400 1.000 49.35483 110 ILE I CA 1
ATOM 13148 C C . ILE I 1 110 ? 1.40700 -37.85100 59.09900 1.000 46.05033 110 ILE I C 1
ATOM 13149 O O . ILE I 1 110 ? 0.72500 -38.04300 60.10500 1.000 51.98277 110 ILE I O 1
ATOM 13154 N N . LYS I 1 111 ? 2.71600 -37.63500 59.17800 1.000 48.92150 111 LYS I N 1
ATOM 13155 C CA . LYS I 1 111 ? 3.37200 -37.61900 60.48400 1.000 52.12564 111 LYS I CA 1
ATOM 13156 C C . LYS I 1 111 ? 2.85000 -36.48500 61.35100 1.000 57.32900 111 LYS I C 1
ATOM 13157 O O . LYS I 1 111 ? 2.64800 -36.65600 62.56400 1.000 57.20119 111 LYS I O 1
ATOM 13163 N N . LYS I 1 112 ? 2.60500 -35.32300 60.73800 1.000 51.73723 112 LYS I N 1
ATOM 13164 C CA . LYS I 1 112 ? 2.00900 -34.21100 61.46200 1.000 53.20270 112 LYS I CA 1
ATOM 13165 C C . LYS I 1 112 ? 0.60900 -34.56500 61.96100 1.000 59.07775 112 LYS I C 1
ATOM 13166 O O . LYS I 1 112 ? 0.23000 -34.20900 63.08800 1.000 58.23795 112 LYS I O 1
ATOM 13172 N N . LEU I 1 113 ? -0.18400 -35.26400 61.13900 1.000 53.23665 113 LEU I N 1
ATOM 13173 C CA . LEU I 1 113 ? -1.49800 -35.69400 61.61200 1.000 58.13947 113 LEU I CA 1
ATOM 13174 C C . LEU I 1 113 ? -1.37500 -36.71200 62.74300 1.000 53.83603 113 LEU I C 1
ATOM 13175 O O . LEU I 1 113 ? -2.08000 -36.61400 63.75300 1.000 56.04563 113 LEU I O 1
ATOM 13180 N N . LYS I 1 114 ? -0.46200 -37.67600 62.60700 1.000 56.87531 114 LYS I N 1
ATOM 13181 C CA . LYS I 1 114 ? -0.27000 -38.67100 63.66000 1.000 58.98029 114 LYS I CA 1
ATOM 13182 C C . LYS I 1 114 ? 0.12000 -38.00600 64.96700 1.000 64.09971 114 LYS I C 1
ATOM 13183 O O . LYS I 1 114 ? -0.27800 -38.46400 66.04800 1.000 56.98804 114 LYS I O 1
ATOM 13189 N N . ASN I 1 115 ? 0.87900 -36.90900 64.88800 1.000 68.35721 115 ASN I N 1
ATOM 13190 C CA . ASN I 1 115 ? 1.34900 -36.26000 66.09900 1.000 65.69266 115 ASN I CA 1
ATOM 13191 C C . ASN I 1 115 ? 0.33400 -35.29200 66.68500 1.000 65.38988 115 ASN I C 1
ATOM 13192 O O . ASN I 1 115 ? 0.41700 -34.97500 67.87500 1.000 70.41748 115 ASN I O 1
ATOM 13197 N N . SER I 1 116 ? -0.64000 -34.85200 65.89200 1.000 66.62092 116 SER I N 1
ATOM 13198 C CA . SER I 1 116 ? -1.68000 -33.94300 66.35800 1.000 65.05111 116 SER I CA 1
ATOM 13199 C C . SER I 1 116 ? -2.53000 -34.58100 67.44600 1.000 67.46845 116 SER I C 1
ATOM 13200 O O . SER I 1 116 ? -2.34800 -35.75500 67.77900 1.000 72.27979 116 SER I O 1
ATOM 13203 N N . GLU I 1 117 ? -3.45900 -33.81500 68.00400 1.000 66.82862 117 GLU I N 1
ATOM 13204 C CA . GLU I 1 117 ? -4.33800 -34.29100 69.05900 1.000 66.64539 117 GLU I CA 1
ATOM 13205 C C . GLU I 1 117 ? -5.72400 -34.55100 68.49600 1.000 64.85277 117 GLU I C 1
ATOM 13206 O O . GLU I 1 117 ? -6.22000 -33.78600 67.66300 1.000 68.53162 117 GLU I O 1
ATOM 13212 N N . GLY I 1 118 ? -6.33400 -35.63700 68.93600 1.000 60.75494 118 GLY I N 1
ATOM 13213 C CA . GLY I 1 118 ? -7.62700 -36.02600 68.42300 1.000 64.30636 118 GLY I CA 1
ATOM 13214 C C . GLY I 1 118 ? -7.82300 -37.52500 68.54200 1.000 60.28772 118 GLY I C 1
ATOM 13215 O O . GLY I 1 118 ? -7.10200 -38.19600 69.27300 1.000 52.01377 118 GLY I O 1
ATOM 13216 N N . SER I 1 119 ? -8.82000 -38.01600 67.80400 1.000 57.17478 119 SER I N 1
ATOM 13217 C CA . SER I 1 119 ? -9.20400 -39.41900 67.85800 1.000 58.23169 119 SER I CA 1
ATOM 13218 C C . SER I 1 119 ? -8.12800 -40.31900 67.24500 1.000 53.95844 119 SER I C 1
ATOM 13219 O O . SER I 1 119 ? -7.31200 -39.90200 66.41900 1.000 50.03969 119 SER I O 1
ATOM 13222 N N . ASP I 1 120 ? -8.14600 -41.58100 67.65400 1.000 55.34873 120 ASP I N 1
ATOM 13223 C CA . ASP I 1 120 ? -7.33300 -42.57000 66.96300 1.000 57.34806 120 ASP I CA 1
ATOM 13224 C C . ASP I 1 120 ? -7.78100 -42.68400 65.50900 1.000 49.73340 120 ASP I C 1
ATOM 13225 O O . ASP I 1 120 ? -8.92100 -42.37700 65.16200 1.000 50.98265 120 ASP I O 1
ATOM 13230 N N . ILE I 1 121 ? -6.85700 -43.10600 64.65600 1.000 52.96544 121 ILE I N 1
ATOM 13231 C CA . ILE I 1 121 ? -7.02700 -43.11900 63.20600 1.000 50.18075 121 ILE I CA 1
ATOM 13232 C C . ILE I 1 121 ? -7.24000 -44.55100 62.72800 1.000 51.14109 121 ILE I C 1
ATOM 13233 O O . ILE I 1 121 ? -6.45600 -45.44800 63.06300 1.000 49.68334 121 ILE I O 1
ATOM 13238 N N . GLN I 1 122 ? -8.28200 -44.76100 61.92900 1.000 47.58472 122 GLN I N 1
ATOM 13239 C CA . GLN I 1 122 ? -8.48700 -46.00900 61.20500 1.000 44.63746 122 GLN I CA 1
ATOM 13240 C C . GLN I 1 122 ? -8.17200 -45.82100 59.72800 1.000 44.10982 122 GLN I C 1
ATOM 13241 O O . GLN I 1 122 ? -8.54800 -44.81200 59.12700 1.000 43.83836 122 GLN I O 1
ATOM 13247 N N . VAL I 1 123 ? -7.47100 -46.79200 59.15400 1.000 43.57266 123 VAL I N 1
ATOM 13248 C CA . VAL I 1 123 ? -7.26000 -46.89500 57.71600 1.000 38.52994 123 VAL I CA 1
ATOM 13249 C C . VAL I 1 123 ? -8.08100 -48.07600 57.22700 1.000 44.98302 123 VAL I C 1
ATOM 13250 O O . VAL I 1 123 ? -7.86500 -49.21100 57.67500 1.000 35.64381 123 VAL I O 1
ATOM 13254 N N . TRP I 1 124 ? -9.00000 -47.82200 56.30000 1.000 35.67085 124 TRP I N 1
ATOM 13255 C CA . TRP I 1 124 ? -9.72700 -48.88100 55.61300 1.000 38.32410 124 TRP I CA 1
ATOM 13256 C C . TRP I 1 124 ? -9.33000 -48.87600 54.14700 1.000 42.20787 124 TRP I C 1
ATOM 13257 O O . TRP I 1 124 ? -8.86900 -47.85700 53.62500 1.000 42.55756 124 TRP I O 1
ATOM 13268 N N . GLY I 1 125 ? -9.50700 -50.02400 53.48300 1.000 38.17858 125 GLY I N 1
ATOM 13269 C CA . GLY I 1 125 ? -9.05200 -50.12500 52.10300 1.000 40.39338 125 GLY I CA 1
ATOM 13270 C C . GLY I 1 125 ? -7.61200 -49.65800 51.97300 1.000 39.82928 125 GLY I C 1
ATOM 13271 O O . GLY I 1 125 ? -6.74600 -50.02100 52.77700 1.000 37.49302 125 GLY I O 1
ATOM 13272 N N . SER I 1 126 ? -7.34700 -48.83100 50.95900 1.000 40.11415 126 SER I N 1
ATOM 13273 C CA . SER I 1 126 ? -6.12500 -48.01800 50.88700 1.000 35.65450 126 SER I CA 1
ATOM 13274 C C . SER I 1 126 ? -4.84600 -48.85000 50.78200 1.000 40.38235 126 SER I C 1
ATOM 13275 O O . SER I 1 126 ? -3.83000 -48.51800 51.39500 1.000 39.01206 126 SER I O 1
ATOM 13278 N N . GLY I 1 127 ? -4.86100 -49.90000 49.95100 1.000 46.22641 127 GLY I N 1
ATOM 13279 C CA . GLY I 1 127 ? -3.69500 -50.76800 49.86400 1.000 39.22681 127 GLY I CA 1
ATOM 13280 C C . GLY I 1 127 ? -2.43200 -50.01700 49.48400 1.000 41.65047 127 GLY I C 1
ATOM 13281 O O . GLY I 1 127 ? -1.37200 -50.16500 50.12700 1.000 41.53125 127 GLY I O 1
ATOM 13282 N N . GLU I 1 128 ? -2.53400 -49.17100 48.45400 1.000 36.67004 128 GLU I N 1
ATOM 13283 C CA . GLU I 1 128 ? -1.37200 -48.39600 48.03100 1.000 37.35558 128 GLU I CA 1
ATOM 13284 C C . GLU I 1 128 ? -0.87600 -47.49400 49.15600 1.000 36.49336 128 GLU I C 1
ATOM 13285 O O . GLU I 1 128 ? 0.31200 -47.49700 49.48500 1.000 44.83767 128 GLU I O 1
ATOM 13291 N N . LEU I 1 129 ? -1.77300 -46.73900 49.78900 1.000 41.13235 129 LEU I N 1
ATOM 13292 C CA . LEU I 1 129 ? -1.33200 -45.85100 50.86700 1.000 37.99897 129 LEU I CA 1
ATOM 13293 C C . LEU I 1 129 ? -0.73300 -46.64700 52.02100 1.000 42.52636 129 LEU I C 1
ATOM 13294 O O . LEU I 1 129 ? 0.22800 -46.20200 52.68800 1.000 40.41282 129 LEU I O 1
ATOM 13299 N N . ILE I 1 130 ? -1.30800 -47.82100 52.29200 1.000 39.59090 130 ILE I N 1
ATOM 13300 C CA . ILE I 1 130 ? -0.80400 -48.64600 53.37900 1.000 38.29652 130 ILE I CA 1
ATOM 13301 C C . ILE I 1 130 ? 0.65600 -48.99200 53.13000 1.000 39.88863 130 ILE I C 1
ATOM 13302 O O . ILE I 1 130 ? 1.43200 -49.13800 54.08300 1.000 40.44853 130 ILE I O 1
ATOM 13307 N N . GLN I 1 131 ? 1.05700 -49.14000 51.85900 1.000 35.03024 131 GLN I N 1
ATOM 13308 C CA . GLN I 1 131 ? 2.46700 -49.43100 51.60400 1.000 39.74255 131 GLN I CA 1
ATOM 13309 C C . GLN I 1 131 ? 3.37800 -48.33500 52.16500 1.000 48.27466 131 GLN I C 1
ATOM 13310 O O . GLN I 1 131 ? 4.42000 -48.63200 52.77800 1.000 41.22163 131 GLN I O 1
ATOM 13316 N N . LEU I 1 132 ? 2.99400 -47.06100 51.98000 1.000 42.37230 132 LEU I N 1
ATOM 13317 C CA . LEU I 1 132 ? 3.76300 -45.95400 52.54900 1.000 41.82192 132 LEU I CA 1
ATOM 13318 C C . LEU I 1 132 ? 3.76000 -46.01700 54.07100 1.000 41.93084 132 LEU I C 1
ATOM 13319 O O . LEU I 1 132 ? 4.79500 -45.80700 54.71800 1.000 42.59277 132 LEU I O 1
ATOM 13324 N N . LEU I 1 133 ? 2.60600 -46.33100 54.66000 1.000 39.95295 133 LEU I N 1
ATOM 13325 C CA . LEU I 1 133 ? 2.55800 -46.44700 56.11800 1.000 39.48240 133 LEU I CA 1
ATOM 13326 C C . LEU I 1 133 ? 3.46100 -47.57200 56.63600 1.000 44.39775 133 LEU I C 1
ATOM 13327 O O . LEU I 1 133 ? 4.13800 -47.40900 57.65900 1.000 44.64222 133 LEU I O 1
ATOM 13332 N N . PHE I 1 134 ? 3.46800 -48.72900 55.96100 1.000 45.93574 134 PHE I N 1
ATOM 13333 C CA . PHE I 1 134 ? 4.30600 -49.85600 56.39200 1.000 41.54685 134 PHE I CA 1
ATOM 13334 C C . PHE I 1 134 ? 5.78000 -49.48700 56.28100 1.000 45.06649 134 PHE I C 1
ATOM 13335 O O . PHE I 1 134 ? 6.54200 -49.58900 57.25300 1.000 42.62457 134 PHE I O 1
ATOM 13343 N N . LYS I 1 135 ? 6.18000 -49.00500 55.09700 1.000 46.04706 135 LYS I N 1
ATOM 13344 C CA . LYS I 1 135 ? 7.56800 -48.64600 54.83400 1.000 44.27933 135 LYS I CA 1
ATOM 13345 C C . LYS I 1 135 ? 8.12800 -47.68800 55.87100 1.000 46.48394 135 LYS I C 1
ATOM 13346 O O . LYS I 1 135 ? 9.32200 -47.73800 56.19200 1.000 51.77710 135 LYS I O 1
ATOM 13352 N N . ASN I 1 136 ? 7.29400 -46.81800 56.41100 1.000 46.73464 136 ASN I N 1
ATOM 13353 C CA . ASN I 1 136 ? 7.73500 -45.86100 57.40500 1.000 48.64175 136 ASN I CA 1
ATOM 13354 C C . ASN I 1 136 ? 7.34900 -46.25600 58.81900 1.000 49.44367 136 ASN I C 1
ATOM 13355 O O . ASN I 1 136 ? 7.48000 -45.43100 59.73400 1.000 47.89398 136 ASN I O 1
ATOM 13360 N N . ASP I 1 137 ? 6.87900 -47.49500 59.01700 1.000 44.80865 137 ASP I N 1
ATOM 13361 C CA . ASP I 1 137 ? 6.55700 -48.01700 60.34300 1.000 42.73361 137 ASP I CA 1
ATOM 13362 C C . ASP I 1 137 ? 5.55800 -47.12200 61.06900 1.000 42.34401 137 ASP I C 1
ATOM 13363 O O . ASP I 1 137 ? 5.67100 -46.87900 62.27100 1.000 41.48405 137 ASP I O 1
ATOM 13368 N N . LEU I 1 138 ? 4.54700 -46.65700 60.34700 1.000 41.65736 138 LEU I N 1
ATOM 13369 C CA . LEU I 1 138 ? 3.55600 -45.78200 60.94700 1.000 44.11565 138 LEU I CA 1
ATOM 13370 C C . LEU I 1 138 ? 2.32100 -46.51500 61.45800 1.000 47.45622 138 LEU I C 1
ATOM 13371 O O . LEU I 1 138 ? 1.45900 -45.88100 62.07700 1.000 44.29787 138 LEU I O 1
ATOM 13376 N N . VAL I 1 139 ? 2.21800 -47.82100 61.23000 1.000 41.70889 139 VAL I N 1
ATOM 13377 C CA . VAL I 1 139 ? 1.02300 -48.57100 61.59300 1.000 43.88290 139 VAL I CA 1
ATOM 13378 C C . VAL I 1 139 ? 1.22400 -49.16900 62.97500 1.000 41.40257 139 VAL I C 1
ATOM 13379 O O . VAL I 1 139 ? 2.13000 -49.97700 63.19000 1.000 44.65607 139 VAL I O 1
ATOM 13383 N N . ASP I 1 140 ? 0.37400 -48.78000 63.91300 1.000 38.77610 140 ASP I N 1
ATOM 13384 C CA . ASP I 1 140 ? 0.47700 -49.30500 65.26000 1.000 41.05880 140 ASP I CA 1
ATOM 13385 C C . ASP I 1 140 ? -0.27200 -50.61800 65.42700 1.000 47.77702 140 ASP I C 1
ATOM 13386 O O . ASP I 1 140 ? 0.22400 -51.51300 66.11600 1.000 41.10078 140 ASP I O 1
ATOM 13391 N N . GLU I 1 141 ? -1.43400 -50.77000 64.78500 1.000 41.12368 141 GLU I N 1
ATOM 13392 C CA . GLU I 1 141 ? -2.22500 -51.97900 64.94000 1.000 43.46984 141 GLU I CA 1
ATOM 13393 C C . GLU I 1 141 ? -2.78900 -52.43300 63.60000 1.000 41.58858 141 GLU I C 1
ATOM 13394 O O . GLU I 1 141 ? -2.99300 -51.63500 62.68100 1.000 39.81719 141 GLU I O 1
ATOM 13400 N N . LEU I 1 142 ? -3.02200 -53.73800 63.50800 1.000 38.19911 142 LEU I N 1
ATOM 13401 C CA . LEU I 1 142 ? -3.62500 -54.37600 62.34300 1.000 44.87287 142 LEU I CA 1
ATOM 13402 C C . LEU I 1 142 ? -4.83900 -55.17600 62.77900 1.000 42.05433 142 LEU I C 1
ATOM 13403 O O . LEU I 1 142 ? -4.72400 -56.04200 63.65200 1.000 46.89747 142 LEU I O 1
ATOM 13408 N N . TRP I 1 143 ? -5.97800 -54.92100 62.15400 1.000 41.41393 143 TRP I N 1
ATOM 13409 C CA . TRP I 1 143 ? -7.21300 -55.68500 62.37400 1.000 41.95227 143 TRP I CA 1
ATOM 13410 C C . TRP I 1 143 ? -7.45400 -56.44200 61.08100 1.000 41.15655 143 TRP I C 1
ATOM 13411 O O . TRP I 1 143 ? -7.88900 -55.84800 60.08900 1.000 38.93177 143 TRP I O 1
ATOM 13422 N N . LEU I 1 144 ? -7.18300 -57.73900 61.07500 1.000 34.83048 144 LEU I N 1
ATOM 13423 C CA . LEU I 1 144 ? -7.32900 -58.54700 59.87500 1.000 37.21792 144 LEU I CA 1
ATOM 13424 C C . LEU I 1 144 ? -8.56100 -59.44000 59.97000 1.000 37.75157 144 LEU I C 1
ATOM 13425 O O . LEU I 1 144 ? -8.87600 -59.98400 61.02800 1.000 38.26062 144 LEU I O 1
ATOM 13430 N N . LYS I 1 145 ? -9.25000 -59.59500 58.85100 1.000 37.01082 145 LYS I N 1
ATOM 13431 C CA . LYS I 1 145 ? -10.18700 -60.69400 58.66200 1.000 37.87451 145 LYS I CA 1
ATOM 13432 C C . LYS I 1 145 ? -9.65600 -61.54300 57.52500 1.000 36.54625 145 LYS I C 1
ATOM 13433 O O . LYS I 1 145 ? -9.50800 -61.05400 56.40000 1.000 35.17203 145 LYS I O 1
ATOM 13439 N N . ILE I 1 146 ? -9.36600 -62.80400 57.82000 1.000 35.66742 146 ILE I N 1
ATOM 13440 C CA . ILE I 1 146 ? -8.78800 -63.72700 56.86200 1.000 33.74877 146 ILE I CA 1
ATOM 13441 C C . ILE I 1 146 ? -9.89100 -64.66800 56.39500 1.000 36.46701 146 ILE I C 1
ATOM 13442 O O . ILE I 1 146 ? -10.47700 -65.41300 57.19500 1.000 35.41583 146 ILE I O 1
ATOM 13447 N N . PHE I 1 147 ? -10.18500 -64.61500 55.10900 1.000 32.20266 147 PHE I N 1
ATOM 13448 C CA . PHE I 1 147 ? -11.26300 -65.34800 54.46100 1.000 34.39217 147 PHE I CA 1
ATOM 13449 C C . PHE I 1 147 ? -10.73200 -66.64200 53.84900 1.000 36.06455 147 PHE I C 1
ATOM 13450 O O . PHE I 1 147 ? -9.61200 -66.67100 53.32800 1.000 33.21276 147 PHE I O 1
ATOM 13458 N N . PRO I 1 148 ? -11.50800 -67.70700 53.87600 1.000 37.47921 148 PRO I N 1
ATOM 13459 C CA . PRO I 1 148 ? -11.02500 -69.03400 53.46900 1.000 34.18150 148 PRO I CA 1
ATOM 13460 C C . PRO I 1 148 ? -11.03700 -69.27800 51.96100 1.000 38.41818 148 PRO I C 1
ATOM 13461 O O . PRO I 1 148 ? -11.62000 -70.25700 51.47100 1.000 37.28646 148 PRO I O 1
ATOM 13465 N N . VAL I 1 149 ? -10.39200 -68.37800 51.21100 1.000 32.50365 149 VAL I N 1
ATOM 13466 C CA . VAL I 1 149 ? -10.21500 -68.54000 49.77500 1.000 33.37905 149 VAL I CA 1
ATOM 13467 C C . VAL I 1 149 ? -8.78100 -68.18000 49.44000 1.000 33.88461 149 VAL I C 1
ATOM 13468 O O . VAL I 1 149 ? -8.11900 -67.43800 50.17100 1.000 37.76778 149 VAL I O 1
ATOM 13472 N N . THR I 1 150 ? -8.30800 -68.70000 48.31000 1.000 35.51026 150 THR I N 1
ATOM 13473 C CA . THR I 1 150 ? -7.14000 -68.15200 47.64100 1.000 37.50167 150 THR I CA 1
ATOM 13474 C C . THR I 1 150 ? -7.58100 -67.60200 46.29400 1.000 39.77954 150 THR I C 1
ATOM 13475 O O . THR I 1 150 ? -8.55800 -68.08200 45.70800 1.000 36.69357 150 THR I O 1
ATOM 13479 N N . LEU I 1 151 ? -6.90400 -66.55900 45.83900 1.000 40.51942 151 LEU I N 1
ATOM 13480 C CA . LEU I 1 151 ? -7.17200 -65.94900 44.51500 1.000 43.08606 151 LEU I CA 1
ATOM 13481 C C . LEU I 1 151 ? -5.79800 -65.51300 44.02500 1.000 54.09453 151 LEU I C 1
ATOM 13482 O O . LEU I 1 151 ? -5.38800 -64.42300 44.41600 1.000 73.04169 151 LEU I O 1
ATOM 13487 N N . ASN I 1 152 ? -5.09300 -66.31100 43.24500 1.000 53.49278 152 ASN I N 1
ATOM 13488 C CA . ASN I 1 152 ? -3.69400 -65.95900 42.88800 1.000 50.01493 152 ASN I CA 1
ATOM 13489 C C . ASN I 1 152 ? -3.52700 -64.46000 42.64300 1.000 57.88242 152 ASN I C 1
ATOM 13490 O O . ASN I 1 152 ? -2.68300 -63.85100 43.31200 1.000 63.10062 152 ASN I O 1
ATOM 13495 N N . THR I 1 153 ? -4.31500 -63.88800 41.74500 1.000 45.80474 153 THR I N 1
ATOM 13496 C CA . THR I 1 153 ? -4.12100 -62.47800 41.33000 1.000 53.45115 153 THR I CA 1
ATOM 13497 C C . THR I 1 153 ? -4.77300 -61.46500 42.27100 1.000 47.31400 153 THR I C 1
ATOM 13498 O O . THR I 1 153 ? -5.66900 -61.85000 43.02300 1.000 46.45231 153 THR I O 1
ATOM 13502 N N . GLY I 1 154 ? -4.32400 -60.21200 42.20200 1.000 38.12671 154 GLY I N 1
ATOM 13503 C CA . GLY I 1 154 ? -4.95600 -59.14400 42.99000 1.000 41.18694 154 GLY I CA 1
ATOM 13504 C C . GLY I 1 154 ? -3.98700 -58.32900 43.81000 1.000 38.21554 154 GLY I C 1
ATOM 13505 O O . GLY I 1 154 ? -2.92900 -58.84900 44.16400 1.000 41.12890 154 GLY I O 1
ATOM 13506 N N . LYS I 1 155 ? -4.36000 -57.09300 44.11800 1.000 35.98399 155 LYS I N 1
ATOM 13507 C CA . LYS I 1 155 ? -3.52400 -56.27300 44.98300 1.000 39.25395 155 LYS I CA 1
ATOM 13508 C C . LYS I 1 155 ? -3.48200 -56.86800 46.39400 1.000 39.93703 155 LYS I C 1
ATOM 13509 O O . LYS I 1 155 ? -4.48800 -57.37000 46.90700 1.000 38.53064 155 LYS I O 1
ATOM 13515 N N . ARG I 1 156 ? -2.32600 -56.74900 47.04400 1.000 40.18600 156 ARG I N 1
ATOM 13516 C CA . ARG I 1 156 ? -2.04300 -57.39500 48.32000 1.000 39.14286 156 ARG I CA 1
ATOM 13517 C C . ARG I 1 156 ? -1.95000 -56.37200 49.43800 1.000 37.46631 156 ARG I C 1
ATOM 13518 O O . ARG I 1 156 ? -1.43000 -55.27800 49.23500 1.000 37.86603 156 ARG I O 1
ATOM 13526 N N . LEU I 1 157 ? -2.42300 -56.74600 50.63200 1.000 32.06746 157 LEU I N 1
ATOM 13527 C CA . LEU I 1 157 ? -2.14800 -55.94300 51.82200 1.000 32.55393 157 LEU I CA 1
ATOM 13528 C C . LEU I 1 157 ? -0.64400 -55.77100 52.03400 1.000 44.19909 157 LEU I C 1
ATOM 13529 O O . LEU I 1 157 ? -0.13700 -54.64500 52.18800 1.000 34.41395 157 LEU I O 1
ATOM 13534 N N . PHE I 1 158 ? 0.09400 -56.88500 52.05400 1.000 35.61908 158 PHE I N 1
ATOM 13535 C CA . PHE I 1 158 ? 1.52900 -56.83100 52.31700 1.000 38.29616 158 PHE I CA 1
ATOM 13536 C C . PHE I 1 158 ? 2.22600 -56.75300 50.96600 1.000 38.06833 158 PHE I C 1
ATOM 13537 O O . PHE I 1 158 ? 2.66900 -57.74500 50.40300 1.000 39.62196 158 PHE I O 1
ATOM 13545 N N . GLY I 1 159 ? 2.28300 -55.54400 50.42700 1.000 37.71593 159 GLY I N 1
ATOM 13546 C CA . GLY I 1 159 ? 2.87000 -55.29000 49.14000 1.000 38.48253 159 GLY I CA 1
ATOM 13547 C C . GLY I 1 159 ? 4.29900 -54.81900 49.27200 1.000 42.88678 159 GLY I C 1
ATOM 13548 O O . GLY I 1 159 ? 5.01700 -55.19500 50.21000 1.000 39.51213 159 GLY I O 1
ATOM 13549 N N . ASP I 1 160 ? 4.71300 -53.93600 48.35900 1.000 44.09610 160 ASP I N 1
ATOM 13550 C CA . ASP I 1 160 ? 6.11600 -53.53500 48.39200 1.000 46.05487 160 ASP I CA 1
ATOM 13551 C C . ASP I 1 160 ? 6.43800 -52.54600 49.50600 1.000 45.87337 160 ASP I C 1
ATOM 13552 O O . ASP I 1 160 ? 7.60800 -52.18700 49.67000 1.000 45.44981 160 ASP I O 1
ATOM 13557 N N . GLY I 1 161 ? 5.45600 -52.10700 50.29200 1.000 44.89734 161 GLY I N 1
ATOM 13558 C CA . GLY I 1 161 ? 5.81500 -51.34200 51.47600 1.000 41.22242 161 GLY I CA 1
ATOM 13559 C C . GLY I 1 161 ? 6.19800 -52.17100 52.68200 1.000 42.81884 161 GLY I C 1
ATOM 13560 O O . GLY I 1 161 ? 6.69600 -51.62300 53.66900 1.000 37.32280 161 GLY I O 1
ATOM 13561 N N . THR I 1 162 ? 5.98600 -53.48300 52.61100 1.000 41.61277 162 THR I N 1
ATOM 13562 C CA . THR I 1 162 ? 6.20900 -54.37000 53.74500 1.000 41.73874 162 THR I CA 1
ATOM 13563 C C . THR I 1 162 ? 7.65600 -54.31600 54.22400 1.000 34.76550 162 THR I C 1
ATOM 13564 O O . THR I 1 162 ? 8.57500 -54.33600 53.42000 1.000 38.76895 162 THR I O 1
ATOM 13568 N N . ILE I 1 163 ? 7.85000 -54.31100 55.54200 1.000 38.45146 163 ILE I N 1
ATOM 13569 C CA . ILE I 1 163 ? 9.17600 -54.32500 56.16000 1.000 46.11587 163 ILE I CA 1
ATOM 13570 C C . ILE I 1 163 ? 9.23900 -55.49700 57.12900 1.000 44.56877 163 ILE I C 1
ATOM 13571 O O . ILE I 1 163 ? 8.20100 -55.99500 57.58700 1.000 39.36977 163 ILE I O 1
ATOM 13576 N N . PRO I 1 164 ? 10.44300 -55.95300 57.46800 1.000 45.13809 164 PRO I N 1
ATOM 13577 C CA . PRO I 1 164 ? 10.57900 -56.97800 58.51600 1.000 40.11423 164 PRO I CA 1
ATOM 13578 C C . PRO I 1 164 ? 10.08400 -56.45000 59.84700 1.000 42.88302 164 PRO I C 1
ATOM 13579 O O . PRO I 1 164 ? 10.62300 -55.48400 60.39000 1.000 44.93926 164 PRO I O 1
ATOM 13583 N N . ALA I 1 165 ? 9.05100 -57.09700 60.38700 1.000 39.89491 165 ALA I N 1
ATOM 13584 C CA . ALA I 1 165 ? 8.44800 -56.57300 61.60200 1.000 38.39634 165 ALA I CA 1
ATOM 13585 C C . ALA I 1 165 ? 7.84100 -57.71000 62.41400 1.000 40.79962 165 ALA I C 1
ATOM 13586 O O . ALA I 1 165 ? 7.30300 -58.66500 61.85100 1.000 38.01912 165 ALA I O 1
ATOM 13588 N N . ALA I 1 166 ? 7.96200 -57.61500 63.73300 1.000 34.78991 166 ALA I N 1
ATOM 13589 C CA . ALA I 1 166 ? 7.29600 -58.51800 64.65700 1.000 36.40477 166 ALA I CA 1
ATOM 13590 C C . ALA I 1 166 ? 6.03600 -57.85700 65.18800 1.000 42.55658 166 ALA I C 1
ATOM 13591 O O . ALA I 1 166 ? 5.95600 -56.62800 65.31800 1.000 40.17333 166 ALA I O 1
ATOM 13593 N N . PHE I 1 167 ? 5.06700 -58.69300 65.53700 1.000 36.36908 167 PHE I N 1
ATOM 13594 C CA . PHE I 1 167 ? 3.78400 -58.23400 66.03200 1.000 37.94347 167 PHE I CA 1
ATOM 13595 C C . PHE I 1 167 ? 3.38100 -59.08200 67.23000 1.000 38.82496 167 PHE I C 1
ATOM 13596 O O . PHE I 1 167 ? 3.86400 -60.20200 67.42600 1.000 40.00616 167 PHE I O 1
ATOM 13604 N N . THR I 1 168 ? 2.50700 -58.51300 68.04900 1.000 38.68280 168 THR I N 1
ATOM 13605 C CA . THR I 1 168 ? 1.89200 -59.20600 69.16500 1.000 37.47111 168 THR I CA 1
ATOM 13606 C C . THR I 1 168 ? 0.43500 -59.46900 68.81900 1.000 41.15484 168 THR I C 1
ATOM 13607 O O . THR I 1 168 ? -0.28100 -58.54400 68.41300 1.000 39.93125 168 THR I O 1
ATOM 13611 N N . LEU I 1 169 ? 0.00000 -60.71800 68.98000 1.000 35.43052 169 LEU I N 1
ATOM 13612 C CA . LEU I 1 169 ? -1.39700 -61.07900 68.73400 1.000 40.95245 169 LEU I CA 1
ATOM 13613 C C . LEU I 1 169 ? -2.25100 -60.62400 69.91200 1.000 42.03317 169 LEU I C 1
ATOM 13614 O O . LEU I 1 169 ? -2.20600 -61.21900 70.99200 1.000 43.33663 169 LEU I O 1
ATOM 13619 N N . ILE I 1 170 ? -3.02300 -59.55400 69.71000 1.000 44.25602 170 ILE I N 1
ATOM 13620 C CA . ILE I 1 170 ? -3.78900 -58.97700 70.81000 1.000 42.70720 170 ILE I CA 1
ATOM 13621 C C . ILE I 1 170 ? -5.04600 -59.77500 71.03500 1.000 48.42974 170 ILE I C 1
ATOM 13622 O O . ILE I 1 170 ? -5.44600 -60.02900 72.17800 1.000 47.79785 170 ILE I O 1
ATOM 13627 N N . GLU I 1 171 ? -5.71500 -60.14300 69.95300 1.000 46.38102 171 GLU I N 1
ATOM 13628 C CA . GLU I 1 171 ? -6.91200 -60.94900 70.17800 1.000 47.24324 171 GLU I CA 1
ATOM 13629 C C . GLU I 1 171 ? -7.29600 -61.59200 68.87200 1.000 46.38231 171 GLU I C 1
ATOM 13630 O O . GLU I 1 171 ? -6.87300 -61.15100 67.80600 1.000 39.22302 171 GLU I O 1
ATOM 13636 N N . SER I 1 172 ? -8.10100 -62.64200 68.96600 1.000 43.01640 172 SER I N 1
ATOM 13637 C CA . SER I 1 172 ? -8.54100 -63.30800 67.75300 1.000 47.61490 172 SER I CA 1
ATOM 13638 C C . SER I 1 172 ? -9.83200 -64.06100 68.02100 1.000 43.80233 172 SER I C 1
ATOM 13639 O O . SER I 1 172 ? -10.13800 -64.42700 69.15700 1.000 44.75621 172 SER I O 1
ATOM 13642 N N . SER I 1 173 ? -10.56400 -64.31800 66.94100 1.000 39.48744 173 SER I N 1
ATOM 13643 C CA . SER I 1 173 ? -11.78100 -65.11700 67.01300 1.000 38.11131 173 SER I CA 1
ATOM 13644 C C . SER I 1 173 ? -12.08200 -65.67400 65.63300 1.000 45.03141 173 SER I C 1
ATOM 13645 O O . SER I 1 173 ? -11.32600 -65.47200 64.67800 1.000 40.11054 173 SER I O 1
ATOM 13648 N N . VAL I 1 174 ? -13.19400 -66.39800 65.53800 1.000 39.78419 174 VAL I N 1
ATOM 13649 C CA . VAL I 1 174 ? -13.65100 -66.96000 64.27800 1.000 43.26410 174 VAL I CA 1
ATOM 13650 C C . VAL I 1 174 ? -15.15200 -66.71500 64.15400 1.000 44.71828 174 VAL I C 1
ATOM 13651 O O . VAL I 1 174 ? -15.89000 -66.71900 65.14400 1.000 47.88733 174 VAL I O 1
ATOM 13655 N N . THR I 1 175 ? -15.60100 -66.49600 62.93300 1.000 42.49430 175 THR I N 1
ATOM 13656 C CA . THR I 1 175 ? -17.02100 -66.36900 62.66400 1.000 46.48195 175 THR I CA 1
ATOM 13657 C C . THR I 1 175 ? -17.59600 -67.72000 62.28900 1.000 46.21530 175 THR I C 1
ATOM 13658 O O . THR I 1 175 ? -16.86100 -68.66800 61.98400 1.000 45.40055 175 THR I O 1
ATOM 13662 N N . PRO I 1 176 ? -18.92200 -67.84700 62.31600 1.000 49.89896 176 PRO I N 1
ATOM 13663 C CA . PRO I 1 176 ? -19.53800 -69.10900 61.88800 1.000 49.05350 176 PRO I CA 1
ATOM 13664 C C . PRO I 1 176 ? -19.20900 -69.47200 60.46300 1.000 48.66943 176 PRO I C 1
ATOM 13665 O O . PRO I 1 176 ? -19.07300 -70.66300 60.15800 1.000 42.15490 176 PRO I O 1
ATOM 13669 N N . SER I 1 177 ? -19.04500 -68.48500 59.57400 1.000 49.19503 177 SER I N 1
ATOM 13670 C CA . SER I 1 177 ? -18.72600 -68.83300 58.19400 1.000 44.94123 177 SER I CA 1
ATOM 13671 C C . SER I 1 177 ? -17.24800 -69.14500 57.99900 1.000 42.70064 177 SER I C 1
ATOM 13672 O O . SER I 1 177 ? -16.83000 -69.40700 56.86300 1.000 38.45136 177 SER I O 1
ATOM 13675 N N . GLY I 1 178 ? -16.45200 -69.14800 59.06800 1.000 38.16257 178 GLY I N 1
ATOM 13676 C CA . GLY I 1 178 ? -15.07500 -69.59200 58.95000 1.000 39.98901 178 GLY I CA 1
ATOM 13677 C C . GLY I 1 178 ? -14.06000 -68.49900 58.67800 1.000 37.18974 178 GLY I C 1
ATOM 13678 O O . GLY I 1 178 ? -12.96400 -68.79900 58.17800 1.000 34.48679 178 GLY I O 1
ATOM 13679 N N . VAL I 1 179 ? -14.38400 -67.24400 58.97800 1.000 36.22485 179 VAL I N 1
ATOM 13680 C CA . VAL I 1 179 ? -13.44500 -66.14100 58.78700 1.000 37.37800 179 VAL I CA 1
ATOM 13681 C C . VAL I 1 179 ? -12.68400 -65.95800 60.08600 1.000 36.37644 179 VAL I C 1
ATOM 13682 O O . VAL I 1 179 ? -13.28400 -65.99600 61.17000 1.000 37.29731 179 VAL I O 1
ATOM 13686 N N . ILE I 1 180 ? -11.36100 -65.81500 59.99000 1.000 33.77131 180 ILE I N 1
ATOM 13687 C CA . ILE I 1 180 ? -10.52800 -65.62400 61.17500 1.000 35.80260 180 ILE I CA 1
ATOM 13688 C C . ILE I 1 180 ? -10.33300 -64.13300 61.39200 1.000 36.75626 180 ILE I C 1
ATOM 13689 O O . ILE I 1 180 ? -9.85200 -63.43300 60.49600 1.000 37.28779 180 ILE I O 1
ATOM 13694 N N . ILE I 1 181 ? -10.70700 -63.65800 62.58200 1.000 36.84364 181 ILE I N 1
ATOM 13695 C CA . ILE I 1 181 ? -10.48700 -62.29200 63.04800 1.000 38.30178 181 ILE I CA 1
ATOM 13696 C C . ILE I 1 181 ? -9.20600 -62.27500 63.86600 1.000 41.76002 181 ILE I C 1
ATOM 13697 O O . ILE I 1 181 ? -9.09800 -63.01500 64.84400 1.000 45.10251 181 ILE I O 1
ATOM 13702 N N . ALA I 1 182 ? -8.25800 -61.40800 63.50500 1.000 41.04430 182 ALA I N 1
ATOM 13703 C CA . ALA I 1 182 ? -6.98900 -61.32000 64.22800 1.000 39.60601 182 ALA I CA 1
ATOM 13704 C C . ALA I 1 182 ? -6.56900 -59.86400 64.37900 1.000 43.62954 182 ALA I C 1
ATOM 13705 O O . ALA I 1 182 ? -6.42600 -59.14800 63.38400 1.000 41.46287 182 ALA I O 1
ATOM 13707 N N A ASN I 1 183 ? -6.36600 -59.43500 65.61900 0.600 41.29479 183 ASN I N 1
ATOM 13708 N N B ASN I 1 183 ? -6.35600 -59.44300 65.62200 0.400 40.97248 183 ASN I N 1
ATOM 13709 C CA A ASN I 1 183 ? -5.95800 -58.08400 65.94600 0.600 43.07844 183 ASN I CA 1
ATOM 13710 C CA B ASN I 1 183 ? -5.95300 -58.08700 65.97400 0.400 43.22139 183 ASN I CA 1
ATOM 13711 C C A ASN I 1 183 ? -4.54800 -58.14300 66.53500 0.600 40.31293 183 ASN I C 1
ATOM 13712 C C B ASN I 1 183 ? -4.53600 -58.16300 66.53200 0.400 40.24635 183 ASN I C 1
ATOM 13713 O O A ASN I 1 183 ? -4.31200 -58.82200 67.54700 0.600 40.86533 183 ASN I O 1
ATOM 13714 O O B ASN I 1 183 ? -4.29600 -58.84600 67.54100 0.400 40.83720 183 ASN I O 1
ATOM 13723 N N . TYR I 1 184 ? -3.62900 -57.42500 65.89100 1.000 37.03431 184 TYR I N 1
ATOM 13724 C CA . TYR I 1 184 ? -2.19800 -57.41900 66.16900 1.000 41.77611 184 TYR I CA 1
ATOM 13725 C C . TYR I 1 184 ? -1.73900 -56.01500 66.55100 1.000 45.25641 184 TYR I C 1
ATOM 13726 O O . TYR I 1 184 ? -2.23800 -55.01600 66.01900 1.000 47.08676 184 TYR I O 1
ATOM 13735 N N . LYS I 1 185 ? -0.67400 -55.96100 67.35300 1.000 40.94759 185 LYS I N 1
ATOM 13736 C CA . LYS I 1 185 ? -0.02300 -54.67400 67.69700 1.000 42.53450 185 LYS I CA 1
ATOM 13737 C C . LYS I 1 185 ? 1.45900 -54.80200 67.33400 1.000 41.97855 185 LYS I C 1
ATOM 13738 O O . LYS I 1 185 ? 2.00500 -55.89000 67.51500 1.000 33.00340 185 LYS I O 1
ATOM 13744 N N . ARG I 1 186 ? 2.06500 -53.73100 66.82600 1.000 38.47282 186 ARG I N 1
ATOM 13745 C CA . ARG I 1 186 ? 3.50900 -53.73500 66.47600 1.000 41.52444 186 ARG I CA 1
ATOM 13746 C C . ARG I 1 186 ? 4.31400 -54.11200 67.71700 1.000 40.52469 186 ARG I C 1
ATOM 13747 O O . ARG I 1 186 ? 4.01000 -53.58900 68.78600 1.000 46.00855 186 ARG I O 1
ATOM 13755 N N . ALA I 1 187 ? 5.32200 -54.96300 67.56000 1.000 41.28435 187 ALA I N 1
ATOM 13756 C CA . ALA I 1 187 ? 6.03500 -55.47500 68.74600 1.000 43.15266 187 ALA I CA 1
ATOM 13757 C C . ALA I 1 187 ? 7.54600 -55.53200 68.56500 1.000 50.00049 187 ALA I C 1
ATOM 13758 O O . ALA I 1 187 ? 8.16800 -56.43400 69.14100 1.000 63.32085 187 ALA I O 1
ATOM 13760 N N . GLY I 1 188 ? 8.12500 -54.64300 67.78800 1.000 49.97643 188 GLY I N 1
ATOM 13761 C CA . GLY I 1 188 ? 9.59500 -54.67800 67.74800 1.000 52.81256 188 GLY I CA 1
ATOM 13762 C C . GLY I 1 188 ? 10.23200 -55.41800 66.59600 1.000 49.74097 188 GLY I C 1
ATOM 13763 O O . GLY I 1 188 ? 9.56000 -55.63600 65.58800 1.000 47.25442 188 GLY I O 1
ATOM 13764 N N . GLU I 1 189 ? 11.47700 -55.85100 66.78300 1.000 53.01568 189 GLU I N 1
ATOM 13765 C CA . GLU I 1 189 ? 12.27700 -56.42700 65.67400 1.000 46.54070 189 GLU I CA 1
ATOM 13766 C C . GLU I 1 189 ? 12.10500 -57.93500 65.49500 1.000 41.80374 189 GLU I C 1
ATOM 13767 O O . GLU I 1 189 ? 11.77300 -58.62400 66.46400 1.000 42.54879 189 GLU I O 1
ATOM 13773 N N . VAL I 1 190 ? 12.37700 -58.40200 64.28200 1.000 42.88366 190 VAL I N 1
ATOM 13774 C CA . VAL I 1 190 ? 12.26600 -59.84900 63.97000 1.000 43.67644 190 VAL I CA 1
ATOM 13775 C C . VAL I 1 190 ? 13.44300 -60.57800 64.60400 1.000 49.55564 190 VAL I C 1
ATOM 13776 O O . VAL I 1 190 ? 14.58600 -60.25900 64.27000 1.000 48.12824 190 VAL I O 1
ATOM 13780 N N . LYS I 1 191 ? 13.15000 -61.50100 65.50600 1.000 46.69618 191 LYS I N 1
ATOM 13781 C CA . LYS I 1 191 ? 14.18900 -62.32200 66.10600 1.000 41.99685 191 LYS I CA 1
ATOM 13782 C C . LYS I 1 191 ? 14.21800 -63.68500 65.42800 1.000 46.95208 191 LYS I C 1
ATOM 13783 O O . LYS I 1 191 ? 13.22500 -64.13000 64.84400 1.000 41.58329 191 LYS I O 1
ATOM 13789 N N . THR I 1 192 ? 15.38600 -64.31900 65.46900 1.000 38.79734 192 THR I N 1
ATOM 13790 C CA . THR I 1 192 ? 15.61200 -65.60700 64.83200 1.000 42.82866 192 THR I CA 1
ATOM 13791 C C . THR I 1 192 ? 16.43700 -66.46700 65.77200 1.000 47.13284 192 THR I C 1
ATOM 13792 O O . THR I 1 192 ? 17.09400 -65.97300 66.69400 1.000 46.05642 192 THR I O 1
ATOM 13796 N N . GLY I 1 193 ? 16.37400 -67.76600 65.53900 1.000 46.49026 193 GLY I N 1
ATOM 13797 C CA . GLY I 1 193 ? 17.10900 -68.70200 66.35000 1.000 52.21935 193 GLY I CA 1
ATOM 13798 C C . GLY I 1 193 ? 17.23400 -70.00300 65.60300 1.000 48.31363 193 GLY I C 1
ATOM 13799 O O . GLY I 1 193 ? 16.95200 -70.08100 64.41200 1.000 45.42890 193 GLY I O 1
ATOM 13800 N N . THR I 1 194 ? 17.64900 -71.03400 66.31800 1.000 49.23810 194 THR I N 1
ATOM 13801 C CA . THR I 1 194 ? 17.80600 -72.35000 65.72300 1.000 50.65144 194 THR I CA 1
ATOM 13802 C C . THR I 1 194 ? 16.89100 -73.29500 66.47200 1.000 48.96926 194 THR I C 1
ATOM 13803 O O . THR I 1 194 ? 17.05900 -73.49800 67.67800 1.000 57.91785 194 THR I O 1
ATOM 13807 N N . VAL I 1 195 ? 15.90300 -73.84300 65.77500 1.000 46.16737 195 VAL I N 1
ATOM 13808 C CA . VAL I 1 195 ? 14.91900 -74.67100 66.45100 1.000 52.49923 195 VAL I CA 1
ATOM 13809 C C . VAL I 1 195 ? 15.60600 -75.90400 67.02100 1.000 60.94031 195 VAL I C 1
ATOM 13810 O O . VAL I 1 195 ? 16.18600 -76.71000 66.28400 1.000 63.60163 195 VAL I O 1
ATOM 13814 N N . GLY I 1 196 ? 15.54300 -76.05000 68.34900 1.000 72.37591 196 GLY I N 1
ATOM 13815 C CA . GLY I 1 196 ? 16.14300 -77.16200 69.05600 1.000 76.37231 196 GLY I CA 1
ATOM 13816 C C . GLY I 1 196 ? 17.50300 -76.88200 69.67000 1.000 81.17754 196 GLY I C 1
ATOM 13817 O O . GLY I 1 196 ? 18.02200 -77.74100 70.39600 1.000 88.24454 196 GLY I O 1
ATOM 13818 N N . ALA I 1 197 ? 18.08700 -75.71200 69.41300 1.000 77.31893 197 ALA I N 1
ATOM 13819 C CA . ALA I 1 197 ? 19.43300 -75.39300 69.86900 1.000 85.33441 197 ALA I CA 1
ATOM 13820 C C . ALA I 1 197 ? 19.47200 -75.09300 71.36700 1.000 94.68488 197 ALA I C 1
ATOM 13821 O O . ALA I 1 197 ? 18.45300 -74.81300 72.01000 1.000 93.18079 197 ALA I O 1
ATOM 13823 N N . HIS I 1 198 ? 20.68400 -75.14900 71.91400 1.000 101.64062 198 HIS I N 1
ATOM 13824 C CA . HIS I 1 198 ? 20.95900 -74.81100 73.30300 1.000 107.57550 198 HIS I CA 1
ATOM 13825 C C . HIS I 1 198 ? 21.47500 -73.37700 73.39400 1.000 109.62050 198 HIS I C 1
ATOM 13826 O O . HIS I 1 198 ? 22.03800 -72.83900 72.43600 1.000 109.71882 198 HIS I O 1
ATOM 13833 N N . HIS I 1 199 ? 21.26400 -72.75300 74.55500 1.000 113.14939 199 HIS I N 1
ATOM 13834 C CA . HIS I 1 199 ? 21.63100 -71.35800 74.77100 1.000 109.37938 199 HIS I CA 1
ATOM 13835 C C . HIS I 1 199 ? 22.35300 -71.20100 76.10200 1.000 108.69251 199 HIS I C 1
ATOM 13836 O O . HIS I 1 199 ? 22.15300 -71.98600 77.03500 1.000 106.27994 199 HIS I O 1
ATOM 13843 N N . HIS I 1 200 ? 23.20000 -70.17400 76.17500 1.000 112.37910 200 HIS I N 1
ATOM 13844 C CA . HIS I 1 200 ? 23.84800 -69.82400 77.43300 1.000 108.23477 200 HIS I CA 1
ATOM 13845 C C . HIS I 1 200 ? 22.81100 -69.36500 78.45400 1.000 105.77265 200 HIS I C 1
ATOM 13846 O O . HIS I 1 200 ? 21.73700 -68.85500 78.10700 1.000 101.63681 200 HIS I O 1
ATOM 13853 N N . HIS I 1 201 ? 23.14600 -69.55700 79.73100 1.000 103.67209 201 HIS I N 1
ATOM 13854 C CA . HIS I 1 201 ? 22.28800 -69.16100 80.84100 1.000 91.88645 201 HIS I CA 1
ATOM 13855 C C . HIS I 1 201 ? 22.62000 -67.72800 81.25800 1.000 88.02387 201 HIS I C 1
ATOM 13856 O O . HIS I 1 201 ? 23.74200 -67.45200 81.70400 1.000 92.26177 201 HIS I O 1
ATOM 13863 N N . HIS I 1 202 ? 21.64700 -66.81900 81.11500 1.000 85.64692 202 HIS I N 1
ATOM 13864 C CA . HIS I 1 202 ? 21.82200 -65.42400 81.52500 1.000 81.01801 202 HIS I CA 1
ATOM 13865 C C . HIS I 1 202 ? 21.66200 -65.31100 83.03900 1.000 72.09184 202 HIS I C 1
ATOM 13866 O O . HIS I 1 202 ? 20.60700 -65.65900 83.58200 1.000 70.38288 202 HIS I O 1
ATOM 13873 N N . HIS I 1 203 ? 22.69500 -64.80900 83.71500 1.000 73.04168 203 HIS I N 1
ATOM 13874 C CA . HIS I 1 203 ? 22.65100 -64.60000 85.16600 1.000 62.85976 203 HIS I CA 1
ATOM 13875 C C . HIS I 1 203 ? 22.73200 -63.11100 85.52400 1.000 54.62934 203 HIS I C 1
ATOM 13876 O O . HIS I 1 203 ? 22.69900 -62.77100 86.71900 1.000 58.90393 203 HIS I O 1
ATOM 13884 N N . MET J 1 1 ? -8.63500 -93.36200 46.95500 1.000 74.47249 1 MET J N 1
ATOM 13885 C CA . MET J 1 1 ? -8.14700 -91.99200 46.95700 1.000 70.47753 1 MET J CA 1
ATOM 13886 C C . MET J 1 1 ? -7.53400 -91.66200 48.31600 1.000 69.08296 1 MET J C 1
ATOM 13887 O O . MET J 1 1 ? -8.23600 -91.57300 49.32600 1.000 68.18477 1 MET J O 1
ATOM 13892 N N . ARG J 1 2 ? -6.21300 -91.51300 48.33900 1.000 65.55750 2 ARG J N 1
ATOM 13893 C CA . ARG J 1 2 ? -5.53600 -90.99500 49.52000 1.000 65.86243 2 ARG J CA 1
ATOM 13894 C C . ARG J 1 2 ? -5.87000 -89.51600 49.71500 1.000 57.13885 2 ARG J C 1
ATOM 13895 O O . ARG J 1 2 ? -6.07100 -88.77300 48.75600 1.000 59.91923 2 ARG J O 1
ATOM 13903 N N . LYS J 1 3 ? -5.94500 -89.09300 50.97100 1.000 55.42378 3 LYS J N 1
ATOM 13904 C CA . LYS J 1 3 ? -5.97700 -87.67000 51.28200 1.000 53.29461 3 LYS J CA 1
ATOM 13905 C C . LYS J 1 3 ? -4.56800 -87.08700 51.16700 1.000 54.87241 3 LYS J C 1
ATOM 13906 O O . LYS J 1 3 ? -3.57800 -87.74900 51.50000 1.000 52.16055 3 LYS J O 1
ATOM 13912 N N . ILE J 1 4 ? -4.47100 -85.86100 50.65300 1.000 51.39033 4 ILE J N 1
ATOM 13913 C CA . ILE J 1 4 ? -3.22900 -85.09000 50.69300 1.000 50.47454 4 ILE J CA 1
ATOM 13914 C C . ILE J 1 4 ? -3.45000 -83.86100 51.57300 1.000 49.04636 4 ILE J C 1
ATOM 13915 O O . ILE J 1 4 ? -4.34900 -83.04100 51.30800 1.000 51.12443 4 ILE J O 1
ATOM 13920 N N . THR J 1 5 ? -2.65600 -83.75900 52.64000 1.000 44.70975 5 THR J N 1
ATOM 13921 C CA . THR J 1 5 ? -2.69100 -82.64000 53.56700 1.000 44.23296 5 THR J CA 1
ATOM 13922 C C . THR J 1 5 ? -1.37300 -81.89700 53.45500 1.000 43.55258 5 THR J C 1
ATOM 13923 O O . THR J 1 5 ? -0.31800 -82.51100 53.58300 1.000 41.02681 5 THR J O 1
ATOM 13927 N N . VAL J 1 6 ? -1.42200 -80.59100 53.19600 1.000 39.77430 6 VAL J N 1
ATOM 13928 C CA . VAL J 1 6 ? -0.21800 -79.76400 53.20300 1.000 42.29039 6 VAL J CA 1
ATOM 13929 C C . VAL J 1 6 ? -0.11500 -79.10000 54.56300 1.000 39.19838 6 VAL J C 1
ATOM 13930 O O . VAL J 1 6 ? -1.08100 -78.49100 55.03200 1.000 40.39407 6 VAL J O 1
ATOM 13934 N N . LEU J 1 7 ? 1.05000 -79.19600 55.18800 1.000 36.25436 7 LEU J N 1
ATOM 13935 C CA . LEU J 1 7 ? 1.28600 -78.60000 56.49100 1.000 38.34335 7 LEU J CA 1
ATOM 13936 C C . LEU J 1 7 ? 2.35300 -77.53100 56.33200 1.000 39.89475 7 LEU J C 1
ATOM 13937 O O . LEU J 1 7 ? 3.43500 -77.80300 55.79600 1.000 37.74260 7 LEU J O 1
ATOM 13942 N N . SER J 1 8 ? 2.06200 -76.31900 56.80200 1.000 34.12644 8 SER J N 1
ATOM 13943 C CA . SER J 1 8 ? 2.99300 -75.24200 56.50600 1.000 34.94974 8 SER J CA 1
ATOM 13944 C C . SER J 1 8 ? 3.02400 -74.19500 57.60500 1.000 36.01711 8 SER J C 1
ATOM 13945 O O . SER J 1 8 ? 1.96900 -73.77900 58.10700 1.000 37.21318 8 SER J O 1
ATOM 13948 N N . PHE J 1 9 ? 4.25000 -73.80500 57.97400 1.000 38.95051 9 PHE J N 1
ATOM 13949 C CA . PHE J 1 9 ? 4.56000 -72.63500 58.79700 1.000 35.33843 9 PHE J CA 1
ATOM 13950 C C . PHE J 1 9 ? 4.69900 -71.41900 57.88500 1.000 34.40766 9 PHE J C 1
ATOM 13951 O O . PHE J 1 9 ? 5.58700 -71.40300 57.02400 1.000 33.95547 9 PHE J O 1
ATOM 13959 N N . ILE J 1 10 ? 3.89200 -70.37800 58.08900 1.000 33.18581 10 ILE J N 1
ATOM 13960 C CA . ILE J 1 10 ? 4.03900 -69.16800 57.27700 1.000 32.48330 10 ILE J CA 1
ATOM 13961 C C . ILE J 1 10 ? 4.02800 -67.92400 58.15200 1.000 35.13490 10 ILE J C 1
ATOM 13962 O O . ILE J 1 10 ? 3.48200 -67.92200 59.26000 1.000 32.54082 10 ILE J O 1
ATOM 13967 N N . THR J 1 11 ? 4.65400 -66.85900 57.64500 1.000 33.27005 11 THR J N 1
ATOM 13968 C CA . THR J 1 11 ? 4.55800 -65.53000 58.23500 1.000 31.66560 11 THR J CA 1
ATOM 13969 C C . THR J 1 11 ? 3.21900 -64.88900 57.88600 1.000 34.03847 11 THR J C 1
ATOM 13970 O O . THR J 1 11 ? 2.47100 -65.36700 57.02600 1.000 31.26224 11 THR J O 1
ATOM 13974 N N . LEU J 1 12 ? 2.92700 -63.77300 58.55700 1.000 36.62008 12 LEU J N 1
ATOM 13975 C CA . LEU J 1 12 ? 1.72200 -63.01300 58.22600 1.000 34.23135 12 LEU J CA 1
ATOM 13976 C C . LEU J 1 12 ? 1.68100 -62.66000 56.74300 1.000 34.34949 12 LEU J C 1
ATOM 13977 O O . LEU J 1 12 ? 0.60900 -62.69200 56.12700 1.000 33.87452 12 LEU J O 1
ATOM 13982 N N . ASP J 1 13 ? 2.83400 -62.39600 56.12800 1.000 29.76467 13 ASP J N 1
ATOM 13983 C CA . ASP J 1 13 ? 2.84400 -62.06800 54.70900 1.000 33.49602 13 ASP J CA 1
ATOM 13984 C C . ASP J 1 13 ? 3.11200 -63.27500 53.81600 1.000 32.79402 13 ASP J C 1
ATOM 13985 O O . ASP J 1 13 ? 3.46500 -63.09600 52.64600 1.000 37.15284 13 ASP J O 1
ATOM 13990 N N . GLY J 1 14 ? 2.90300 -64.50200 54.31500 1.000 35.41704 14 GLY J N 1
ATOM 13991 C CA . GLY J 1 14 ? 2.89100 -65.67600 53.44500 1.000 28.23215 14 GLY J CA 1
ATOM 13992 C C . GLY J 1 14 ? 4.23700 -66.30900 53.14500 1.000 33.35067 14 GLY J C 1
ATOM 13993 O O . GLY J 1 14 ? 4.32200 -67.16100 52.25400 1.000 35.16076 14 GLY J O 1
ATOM 13994 N N . VAL J 1 15 ? 5.28500 -65.92000 53.84900 1.000 32.21014 15 VAL J N 1
ATOM 13995 C CA . VAL J 1 15 ? 6.61900 -66.45300 53.61700 1.000 37.47734 15 VAL J CA 1
ATOM 13996 C C . VAL J 1 15 ? 6.77700 -67.74900 54.41800 1.000 38.59319 15 VAL J C 1
ATOM 13997 O O . VAL J 1 15 ? 6.42100 -67.81500 55.60800 1.000 33.13130 15 VAL J O 1
ATOM 14001 N N . MET J 1 16 ? 7.28800 -68.79400 53.76000 1.000 36.03072 16 MET J N 1
ATOM 14002 C CA . MET J 1 16 ? 7.54400 -70.07700 54.41500 1.000 35.40334 16 MET J CA 1
ATOM 14003 C C . MET J 1 16 ? 9.01300 -70.51500 54.40700 1.000 37.95439 16 MET J C 1
ATOM 14004 O O . MET J 1 16 ? 9.33500 -71.57600 54.97200 1.000 37.62406 16 MET J O 1
ATOM 14009 N N . GLN J 1 17 ? 9.91600 -69.72100 53.82900 1.000 35.89954 17 GLN J N 1
ATOM 14010 C CA . GLN J 1 17 ? 11.30600 -70.14400 53.66900 1.000 33.95316 17 GLN J CA 1
ATOM 14011 C C . GLN J 1 17 ? 12.00400 -70.27200 55.01800 1.000 38.11335 17 GLN J C 1
ATOM 14012 O O . GLN J 1 17 ? 11.85700 -69.40800 55.89800 1.000 38.11153 17 GLN J O 1
ATOM 14018 N N . ALA J 1 18 ? 12.74400 -71.38200 55.18500 1.000 34.70017 18 ALA J N 1
ATOM 14019 C CA . ALA J 1 18 ? 13.70400 -71.55600 56.27000 1.000 39.35291 18 ALA J CA 1
ATOM 14020 C C . ALA J 1 18 ? 13.15700 -71.23600 57.67100 1.000 34.30970 18 ALA J C 1
ATOM 14021 O O . ALA J 1 18 ? 13.72600 -70.42700 58.39600 1.000 35.99780 18 ALA J O 1
ATOM 14023 N N . PRO J 1 19 ? 12.04100 -71.85500 58.06600 1.000 43.82623 19 PRO J N 1
ATOM 14024 C CA . PRO J 1 19 ? 11.47400 -71.54600 59.39200 1.000 36.95382 19 PRO J CA 1
ATOM 14025 C C . PRO J 1 19 ? 12.36700 -71.92800 60.56000 1.000 37.52885 19 PRO J C 1
ATOM 14026 O O . PRO J 1 19 ? 12.24200 -71.32400 61.63300 1.000 36.18739 19 PRO J O 1
ATOM 14030 N N . GLY J 1 20 ? 13.24000 -72.92300 60.39700 1.000 40.47694 20 GLY J N 1
ATOM 14031 C CA . GLY J 1 20 ? 13.86000 -73.60200 61.52500 1.000 38.42907 20 GLY J CA 1
ATOM 14032 C C . GLY J 1 20 ? 15.28500 -73.22600 61.88700 1.000 34.43298 20 GLY J C 1
ATOM 14033 O O . GLY J 1 20 ? 15.69700 -73.46900 63.01900 1.000 42.16151 20 GLY J O 1
ATOM 14034 N N . GLY J 1 21 ? 16.04400 -72.61300 60.99700 1.000 35.77351 21 GLY J N 1
ATOM 14035 C CA . GLY J 1 21 ? 17.34300 -72.12400 61.39800 1.000 37.70673 21 GLY J CA 1
ATOM 14036 C C . GLY J 1 21 ? 17.95500 -71.21400 60.36400 1.000 37.26430 21 GLY J C 1
ATOM 14037 O O . GLY J 1 21 ? 17.51900 -71.19400 59.21200 1.000 37.62627 21 GLY J O 1
ATOM 14038 N N . PRO J 1 22 ? 19.01000 -70.47100 60.74700 1.000 40.09580 22 PRO J N 1
ATOM 14039 C CA . PRO J 1 22 ? 19.57900 -69.45800 59.83700 1.000 42.02808 22 PRO J CA 1
ATOM 14040 C C . PRO J 1 22 ? 20.12700 -70.00900 58.53900 1.000 44.29750 22 PRO J C 1
ATOM 14041 O O . PRO J 1 22 ? 20.19200 -69.26600 57.55000 1.000 43.19751 22 PRO J O 1
ATOM 14045 N N . GLU J 1 23 ? 20.42500 -71.30300 58.47400 1.000 42.22072 23 GLU J N 1
ATOM 14046 C CA . GLU J 1 23 ? 21.06400 -71.85100 57.24700 1.000 38.57990 23 GLU J CA 1
ATOM 14047 C C . GLU J 1 23 ? 20.18500 -72.89500 56.54200 1.000 42.50193 23 GLU J C 1
ATOM 14048 O O . GLU J 1 23 ? 20.66100 -73.47300 55.56500 1.000 46.31165 23 GLU J O 1
ATOM 14054 N N . GLU J 1 24 ? 18.94200 -73.08300 56.97900 1.000 41.93773 24 GLU J N 1
ATOM 14055 C CA . GLU J 1 24 ? 18.01800 -74.07900 56.36900 1.000 42.30012 24 GLU J CA 1
ATOM 14056 C C . GLU J 1 24 ? 17.87800 -73.83800 54.86400 1.000 45.73766 24 GLU J C 1
ATOM 14057 O O . GLU J 1 24 ? 17.84400 -74.83200 54.13500 1.000 46.60668 24 GLU J O 1
ATOM 14063 N N . ASP J 1 25 ? 17.75900 -72.58100 54.43800 1.000 41.31653 25 ASP J N 1
ATOM 14064 C CA . ASP J 1 25 ? 17.68100 -72.22400 52.99800 1.000 39.47049 25 ASP J CA 1
ATOM 14065 C C . ASP J 1 25 ? 18.18200 -70.78900 52.82700 1.000 46.89926 25 ASP J C 1
ATOM 14066 O O . ASP J 1 25 ? 17.39800 -69.86300 53.07300 1.000 44.80135 25 ASP J O 1
ATOM 14071 N N . THR J 1 26 ? 19.43700 -70.63000 52.42200 1.000 41.09951 26 THR J N 1
ATOM 14072 C CA . THR J 1 26 ? 20.06900 -69.30000 52.26700 1.000 42.79285 26 THR J CA 1
ATOM 14073 C C . THR J 1 26 ? 19.86000 -68.76800 50.84700 1.000 45.66247 26 THR J C 1
ATOM 14074 O O . THR J 1 26 ? 20.56500 -67.83300 50.46800 1.000 47.28158 26 THR J O 1
ATOM 14078 N N . SER J 1 27 ? 18.92500 -69.34900 50.10300 1.000 45.66851 27 SER J N 1
ATOM 14079 C CA . SER J 1 27 ? 18.61500 -68.88400 48.73000 1.000 49.46046 27 SER J CA 1
ATOM 14080 C C . SER J 1 27 ? 18.24800 -67.40000 48.76100 1.000 51.45726 27 SER J C 1
ATOM 14081 O O . SER J 1 27 ? 17.48700 -67.00300 49.64900 1.000 49.10584 27 SER J O 1
ATOM 14084 N N . GLY J 1 28 ? 18.76400 -66.62700 47.80700 1.000 51.62804 28 GLY J N 1
ATOM 14085 C CA . GLY J 1 28 ? 18.48800 -65.20700 47.80100 1.000 46.04140 28 GLY J CA 1
ATOM 14086 C C . GLY J 1 28 ? 19.20400 -64.41900 48.86900 1.000 48.25686 28 GLY J C 1
ATOM 14087 O O . GLY J 1 28 ? 18.94600 -63.22300 49.01800 1.000 46.64623 28 GLY J O 1
ATOM 14088 N N . GLY J 1 29 ? 20.10800 -65.03800 49.61900 1.000 51.99347 29 GLY J N 1
ATOM 14089 C CA . GLY J 1 29 ? 20.69600 -64.32100 50.72700 1.000 47.96106 29 GLY J CA 1
ATOM 14090 C C . GLY J 1 29 ? 19.77500 -64.14800 51.91600 1.000 43.22084 29 GLY J C 1
ATOM 14091 O O . GLY J 1 29 ? 20.09200 -63.36500 52.81700 1.000 48.48421 29 GLY J O 1
ATOM 14092 N N . PHE J 1 30 ? 18.67200 -64.89700 51.96500 1.000 46.23519 30 PHE J N 1
ATOM 14093 C CA . PHE J 1 30 ? 17.67500 -64.85000 53.03800 1.000 43.54489 30 PHE J CA 1
ATOM 14094 C C . PHE J 1 30 ? 18.31200 -64.81900 54.41700 1.000 42.79254 30 PHE J C 1
ATOM 14095 O O . PHE J 1 30 ? 18.95600 -65.78600 54.83800 1.000 49.22094 30 PHE J O 1
ATOM 14103 N N . LYS J 1 31 ? 18.08000 -63.72800 55.14900 1.000 40.71738 31 LYS J N 1
ATOM 14104 C CA . LYS J 1 31 ? 18.73100 -63.48200 56.43300 1.000 41.70809 31 LYS J CA 1
ATOM 14105 C C . LYS J 1 31 ? 17.91900 -63.94700 57.63000 1.000 42.44329 31 LYS J C 1
ATOM 14106 O O . LYS J 1 31 ? 18.42700 -63.90300 58.76100 1.000 40.54498 31 LYS J O 1
ATOM 14112 N N . TYR J 1 32 ? 16.68800 -64.41100 57.41700 1.000 37.76455 32 TYR J N 1
ATOM 14113 C CA . TYR J 1 32 ? 15.75100 -64.59200 58.51600 1.000 40.00044 32 TYR J CA 1
ATOM 14114 C C . TYR J 1 32 ? 15.47700 -66.05800 58.82300 1.000 40.60031 32 TYR J C 1
ATOM 14115 O O . TYR J 1 32 ? 14.45600 -66.37500 59.44600 1.000 37.88691 32 TYR J O 1
ATOM 14124 N N . GLY J 1 33 ? 16.35300 -66.95600 58.38100 1.000 38.96072 33 GLY J N 1
ATOM 14125 C CA . GLY J 1 33 ? 16.17000 -68.35800 58.70300 1.000 34.63708 33 GLY J CA 1
ATOM 14126 C C . GLY J 1 33 ? 16.12900 -68.54200 60.20500 1.000 37.43049 33 GLY J C 1
ATOM 14127 O O . GLY J 1 33 ? 16.87500 -67.89700 60.94300 1.000 36.61221 33 GLY J O 1
ATOM 14128 N N . GLY J 1 34 ? 15.21300 -69.39400 60.66200 1.000 34.39009 34 GLY J N 1
ATOM 14129 C CA . GLY J 1 34 ? 14.95000 -69.52800 62.08600 1.000 38.59764 34 GLY J CA 1
ATOM 14130 C C . GLY J 1 34 ? 13.88200 -68.60500 62.66400 1.000 41.11688 34 GLY J C 1
ATOM 14131 O O . GLY J 1 34 ? 13.84500 -68.41900 63.88800 1.000 36.32016 34 GLY J O 1
ATOM 14132 N N . TRP J 1 35 ? 12.99600 -68.03300 61.83600 1.000 38.08775 35 TRP J N 1
ATOM 14133 C CA . TRP J 1 35 ? 12.03000 -67.06400 62.37100 1.000 38.63777 35 TRP J CA 1
ATOM 14134 C C . TRP J 1 35 ? 10.94200 -67.69800 63.23500 1.000 36.49413 35 TRP J C 1
ATOM 14135 O O . TRP J 1 35 ? 10.28900 -66.97800 63.99700 1.000 36.81738 35 TRP J O 1
ATOM 14146 N N . THR J 1 36 ? 10.72700 -69.01300 63.16000 1.000 34.01489 36 THR J N 1
ATOM 14147 C CA . THR J 1 36 ? 9.77800 -69.62700 64.08000 1.000 33.84119 36 THR J CA 1
ATOM 14148 C C . THR J 1 36 ? 10.35800 -69.88400 65.46800 1.000 38.65823 36 THR J C 1
ATOM 14149 O O . THR J 1 36 ? 9.58300 -70.11800 66.40200 1.000 39.88255 36 THR J O 1
ATOM 14153 N N . ALA J 1 37 ? 11.68600 -69.86000 65.62200 1.000 41.92805 37 ALA J N 1
ATOM 14154 C CA . ALA J 1 37 ? 12.31400 -70.19500 66.90300 1.000 43.03119 37 ALA J CA 1
ATOM 14155 C C . ALA J 1 37 ? 11.78100 -69.41000 68.10300 1.000 37.48608 37 ALA J C 1
ATOM 14156 O O . ALA J 1 37 ? 11.60700 -70.01800 69.16900 1.000 40.40690 37 ALA J O 1
ATOM 14158 N N . PRO J 1 38 ? 11.52400 -68.10200 68.03000 1.000 38.93535 38 PRO J N 1
ATOM 14159 C CA . PRO J 1 38 ? 10.98500 -67.39500 69.20800 1.000 38.83212 38 PRO J CA 1
ATOM 14160 C C . PRO J 1 38 ? 9.55400 -67.77300 69.59800 1.000 41.00528 38 PRO J C 1
ATOM 14161 O O . PRO J 1 38 ? 9.05900 -67.24600 70.60100 1.000 41.74687 38 PRO J O 1
ATOM 14165 N N . TYR J 1 39 ? 8.88000 -68.66500 68.86600 1.000 40.07915 39 TYR J N 1
ATOM 14166 C CA . TYR J 1 39 ? 7.44600 -68.89100 69.02300 1.000 44.46744 39 TYR J CA 1
ATOM 14167 C C . TYR J 1 39 ? 7.10800 -70.29300 69.53100 1.000 48.50164 39 TYR J C 1
ATOM 14168 O O . TYR J 1 39 ? 6.07400 -70.85100 69.17000 1.000 51.24724 39 TYR J O 1
ATOM 14177 N N . GLU J 1 40 ? 7.95600 -70.87000 70.37100 1.000 49.55709 40 GLU J N 1
ATOM 14178 C CA . GLU J 1 40 ? 7.73100 -72.19800 70.92100 1.000 50.64901 40 GLU J CA 1
ATOM 14179 C C . GLU J 1 40 ? 7.09600 -72.09700 72.30200 1.000 53.65802 40 GLU J C 1
ATOM 14180 O O . GLU J 1 40 ? 7.47500 -71.24800 73.11300 1.000 55.21826 40 GLU J O 1
ATOM 14186 N N . ASP J 1 41 ? 6.10900 -72.94900 72.55700 1.000 50.10162 41 ASP J N 1
ATOM 14187 C CA . ASP J 1 41 ? 5.49500 -73.05400 73.87700 1.000 53.20887 41 ASP J CA 1
ATOM 14188 C C . ASP J 1 41 ? 4.91100 -74.44800 74.00400 1.000 47.86145 41 ASP J C 1
ATOM 14189 O O . ASP J 1 41 ? 4.85800 -75.20500 73.03300 1.000 49.81246 41 ASP J O 1
ATOM 14194 N N . GLU J 1 42 ? 4.46500 -74.78100 75.21300 1.000 46.44096 42 GLU J N 1
ATOM 14195 C CA . GLU J 1 42 ? 3.97600 -76.13700 75.44500 1.000 48.99982 42 GLU J CA 1
ATOM 14196 C C . GLU J 1 42 ? 2.71600 -76.43000 74.63500 1.000 46.85733 42 GLU J C 1
ATOM 14197 O O . GLU J 1 42 ? 2.55700 -77.54200 74.10700 1.000 48.18681 42 GLU J O 1
ATOM 14203 N N . VAL J 1 43 ? 1.82700 -75.43700 74.48300 1.000 50.16001 43 VAL J N 1
ATOM 14204 C CA . VAL J 1 43 ? 0.63100 -75.63800 73.65600 1.000 49.42786 43 VAL J CA 1
ATOM 14205 C C . VAL J 1 43 ? 1.02100 -76.01900 72.22800 1.000 51.04080 43 VAL J C 1
ATOM 14206 O O . VAL J 1 43 ? 0.46400 -76.96700 71.64000 1.000 47.70858 43 VAL J O 1
ATOM 14210 N N . SER J 1 44 ? 2.01200 -75.31200 71.67100 1.000 44.15576 44 SER J N 1
ATOM 14211 C CA . SER J 1 44 ? 2.50900 -75.60600 70.33200 1.000 51.43945 44 SER J CA 1
ATOM 14212 C C . SER J 1 44 ? 3.09100 -77.00800 70.24900 1.000 48.76274 44 SER J C 1
ATOM 14213 O O . SER J 1 44 ? 2.89700 -77.70800 69.24700 1.000 50.62868 44 SER J O 1
ATOM 14216 N N . GLY J 1 45 ? 3.85200 -77.41100 71.27100 1.000 49.96300 45 GLY J N 1
ATOM 14217 C CA . GLY J 1 45 ? 4.41400 -78.75200 71.28100 1.000 53.92733 45 GLY J CA 1
ATOM 14218 C C . GLY J 1 45 ? 3.34400 -79.82800 71.23700 1.000 47.72758 45 GLY J C 1
ATOM 14219 O O . GLY J 1 45 ? 3.44900 -80.79000 70.46900 1.000 47.98471 45 GLY J O 1
ATOM 14220 N N . LYS J 1 46 ? 2.28700 -79.66400 72.04400 1.000 47.25155 46 LYS J N 1
ATOM 14221 C CA . LYS J 1 46 ? 1.19400 -80.63900 72.03800 1.000 46.84505 46 LYS J CA 1
ATOM 14222 C C . LYS J 1 46 ? 0.53900 -80.72300 70.66000 1.000 50.33238 46 LYS J C 1
ATOM 14223 O O . LYS J 1 46 ? 0.27200 -81.82800 70.14000 1.000 47.52511 46 LYS J O 1
ATOM 14229 N N . ILE J 1 47 ? 0.29400 -79.55800 70.04100 1.000 47.08648 47 ILE J N 1
ATOM 14230 C CA . ILE J 1 47 ? -0.32800 -79.54100 68.71800 1.000 50.93488 47 ILE J CA 1
ATOM 14231 C C . ILE J 1 47 ? 0.55400 -80.26600 67.70400 1.000 52.16816 47 ILE J C 1
ATOM 14232 O O . ILE J 1 47 ? 0.07400 -81.07500 66.89500 1.000 49.19509 47 ILE J O 1
ATOM 14237 N N . MET J 1 48 ? 1.86200 -79.98600 67.73100 1.000 50.62712 48 MET J N 1
ATOM 14238 C CA . MET J 1 48 ? 2.74300 -80.59400 66.73900 1.000 55.63894 48 MET J CA 1
ATOM 14239 C C . MET J 1 48 ? 2.81800 -82.09900 66.92800 1.000 59.54766 48 MET J C 1
ATOM 14240 O O . MET J 1 48 ? 2.87000 -82.85000 65.94700 1.000 55.42542 48 MET J O 1
ATOM 14245 N N . GLU J 1 49 ? 2.80600 -82.56500 68.17700 1.000 56.06563 49 GLU J N 1
ATOM 14246 C CA . GLU J 1 49 ? 2.93100 -84.00100 68.34200 1.000 63.80309 49 GLU J CA 1
ATOM 14247 C C . GLU J 1 49 ? 1.66700 -84.70400 67.86100 1.000 62.30153 49 GLU J C 1
ATOM 14248 O O . GLU J 1 49 ? 1.75400 -85.77500 67.25200 1.000 61.33412 49 GLU J O 1
ATOM 14254 N N . LYS J 1 50 ? 0.50100 -84.07100 68.01200 1.000 59.94645 50 LYS J N 1
ATOM 14255 C CA . LYS J 1 50 ? -0.67700 -84.60500 67.32900 1.000 58.54674 50 LYS J CA 1
ATOM 14256 C C . LYS J 1 50 ? -0.46800 -84.66200 65.81300 1.000 63.74707 50 LYS J C 1
ATOM 14257 O O . LYS J 1 50 ? -0.71900 -85.69500 65.18100 1.000 59.08459 50 LYS J O 1
ATOM 14263 N N . GLN J 1 51 ? 0.01800 -83.56500 65.21100 1.000 58.85243 51 GLN J N 1
ATOM 14264 C CA . GLN J 1 51 ? 0.19200 -83.54000 63.75400 1.000 57.80683 51 GLN J CA 1
ATOM 14265 C C . GLN J 1 51 ? 1.31100 -84.46600 63.26400 1.000 61.05837 51 GLN J C 1
ATOM 14266 O O . GLN J 1 51 ? 1.44500 -84.67000 62.05000 1.000 56.34067 51 GLN J O 1
ATOM 14272 N N . MET J 1 52 ? 2.10900 -85.03600 64.16300 1.000 55.00893 52 MET J N 1
ATOM 14273 C CA . MET J 1 52 ? 3.19200 -85.92600 63.77700 1.000 63.96106 52 MET J CA 1
ATOM 14274 C C . MET J 1 52 ? 2.82300 -87.40100 63.89500 1.000 58.85695 52 MET J C 1
ATOM 14275 O O . MET J 1 52 ? 3.71100 -88.25700 63.79000 1.000 50.69815 52 MET J O 1
ATOM 14280 N N . LYS J 1 53 ? 1.54500 -87.72000 64.10800 1.000 61.55230 53 LYS J N 1
ATOM 14281 C CA . LYS J 1 53 ? 1.13000 -89.11700 64.08300 1.000 61.98078 53 LYS J CA 1
ATOM 14282 C C . LYS J 1 53 ? 1.53100 -89.72300 62.74100 1.000 57.83027 53 LYS J C 1
ATOM 14283 O O . LYS J 1 53 ? 1.55800 -89.01900 61.72400 1.000 54.60069 53 LYS J O 1
ATOM 14289 N N . PRO J 1 54 ? 1.91300 -91.00000 62.72400 1.000 63.28190 54 PRO J N 1
ATOM 14290 C CA . PRO J 1 54 ? 2.53200 -91.57900 61.52000 1.000 56.84637 54 PRO J CA 1
ATOM 14291 C C . PRO J 1 54 ? 1.63600 -91.51700 60.28900 1.000 53.58892 54 PRO J C 1
ATOM 14292 O O . PRO J 1 54 ? 0.40700 -91.61400 60.37500 1.000 62.24251 54 PRO J O 1
ATOM 14296 N N . ALA J 1 55 ? 2.27700 -91.35100 59.12900 1.000 56.39719 55 ALA J N 1
ATOM 14297 C CA . ALA J 1 55 ? 1.59000 -91.22900 57.84400 1.000 55.32946 55 ALA J CA 1
ATOM 14298 C C . ALA J 1 55 ? 2.54800 -91.65300 56.73000 1.000 49.70602 55 ALA J C 1
ATOM 14299 O O . ALA J 1 55 ? 3.67100 -92.09400 56.98400 1.000 51.82550 55 ALA J O 1
ATOM 14301 N N . ASP J 1 56 ? 2.09400 -91.52700 55.48800 1.000 46.22667 56 ASP J N 1
ATOM 14302 C CA . ASP J 1 56 ? 3.00700 -91.48500 54.35600 1.000 48.54310 56 ASP J CA 1
ATOM 14303 C C . ASP J 1 56 ? 3.26300 -90.02300 53.98400 1.000 51.36464 56 ASP J C 1
ATOM 14304 O O . ASP J 1 56 ? 2.54500 -89.12000 54.42400 1.000 44.42614 56 ASP J O 1
ATOM 14309 N N . TYR J 1 57 ? 4.30500 -89.79200 53.17700 1.000 49.12084 57 TYR J N 1
ATOM 14310 C CA . TYR J 1 57 ? 4.78500 -88.43900 52.91900 1.000 50.07913 57 TYR J CA 1
ATOM 14311 C C . TYR J 1 57 ? 5.04300 -88.21300 51.44100 1.000 50.87421 57 TYR J C 1
ATOM 14312 O O . TYR J 1 57 ? 5.46700 -89.12200 50.72200 1.000 45.97136 57 TYR J O 1
ATOM 14321 N N . LEU J 1 58 ? 4.76900 -86.99000 50.99900 1.000 43.72889 58 LEU J N 1
ATOM 14322 C CA . LEU J 1 58 ? 5.08400 -86.54900 49.64700 1.000 45.06122 58 LEU J CA 1
ATOM 14323 C C . LEU J 1 58 ? 5.89800 -85.27100 49.78300 1.000 46.04995 58 LEU J C 1
ATOM 14324 O O . LEU J 1 58 ? 5.42300 -84.28600 50.36700 1.000 47.50986 58 LEU J O 1
ATOM 14329 N N . LEU J 1 59 ? 7.12100 -85.29000 49.26300 1.000 42.46783 59 LEU J N 1
ATOM 14330 C CA . LEU J 1 59 ? 8.08900 -84.24200 49.52700 1.000 44.04582 59 LEU J CA 1
ATOM 14331 C C . LEU J 1 59 ? 8.77000 -83.82100 48.23900 1.000 48.83479 59 LEU J C 1
ATOM 14332 O O . LEU J 1 59 ? 8.92200 -84.61700 47.30700 1.000 50.87669 59 LEU J O 1
ATOM 14337 N N . GLY J 1 60 ? 9.18700 -82.55800 48.20700 1.000 48.52309 60 GLY J N 1
ATOM 14338 C CA . GLY J 1 60 ? 10.13800 -82.12400 47.21700 1.000 47.87919 60 GLY J CA 1
ATOM 14339 C C . GLY J 1 60 ? 11.53900 -82.56300 47.57500 1.000 49.27356 60 GLY J C 1
ATOM 14340 O O . GLY J 1 60 ? 11.82400 -82.86900 48.73100 1.000 47.32740 60 GLY J O 1
ATOM 14341 N N . ARG J 1 61 ? 12.41400 -82.57100 46.56000 1.000 49.94990 61 ARG J N 1
ATOM 14342 C CA . ARG J 1 61 ? 13.75300 -83.13400 46.71700 1.000 49.71839 61 ARG J CA 1
ATOM 14343 C C . ARG J 1 61 ? 14.55500 -82.38600 47.77300 1.000 48.82960 61 ARG J C 1
ATOM 14344 O O . ARG J 1 61 ? 15.23500 -83.00000 48.60700 1.000 51.27736 61 ARG J O 1
ATOM 14352 N N . LYS J 1 62 ? 14.52100 -81.05400 47.73700 1.000 50.03811 62 LYS J N 1
ATOM 14353 C CA . LYS J 1 62 ? 15.32300 -80.30000 48.69400 1.000 50.62033 62 LYS J CA 1
ATOM 14354 C C . LYS J 1 62 ? 14.81800 -80.50500 50.12000 1.000 45.69464 62 LYS J C 1
ATOM 14355 O O . LYS J 1 62 ? 15.61500 -80.69000 51.04600 1.000 47.14563 62 LYS J O 1
ATOM 14361 N N . THR J 1 63 ? 13.49800 -80.48100 50.32000 1.000 49.03104 63 THR J N 1
ATOM 14362 C CA . THR J 1 63 ? 12.97000 -80.76300 51.65000 1.000 50.31304 63 THR J CA 1
ATOM 14363 C C . THR J 1 63 ? 13.34100 -82.17500 52.07300 1.000 49.14162 63 THR J C 1
ATOM 14364 O O . THR J 1 63 ? 13.71000 -82.41200 53.23200 1.000 47.75884 63 THR J O 1
ATOM 14368 N N . PHE J 1 64 ? 13.26700 -83.12300 51.13700 1.000 49.33536 64 PHE J N 1
ATOM 14369 C CA . PHE J 1 64 ? 13.62900 -84.48900 51.46900 1.000 48.71769 64 PHE J CA 1
ATOM 14370 C C . PHE J 1 64 ? 15.08200 -84.57100 51.92500 1.000 49.57113 64 PHE J C 1
ATOM 14371 O O . PHE J 1 64 ? 15.38300 -85.24400 52.91000 1.000 51.45541 64 PHE J O 1
ATOM 14379 N N . GLU J 1 65 ? 15.98900 -83.87000 51.24900 1.000 47.19709 65 GLU J N 1
ATOM 14380 C CA . GLU J 1 65 ? 17.39900 -83.93800 51.64000 1.000 51.03084 65 GLU J CA 1
ATOM 14381 C C . GLU J 1 65 ? 17.67900 -83.18600 52.93700 1.000 53.71327 65 GLU J C 1
ATOM 14382 O O . GLU J 1 65 ? 18.52700 -83.63200 53.72300 1.000 51.21607 65 GLU J O 1
ATOM 14388 N N . ILE J 1 66 ? 16.98500 -82.06700 53.19600 1.000 54.04736 66 ILE J N 1
ATOM 14389 C CA . ILE J 1 66 ? 17.10400 -81.42800 54.51000 1.000 52.26377 66 ILE J CA 1
ATOM 14390 C C . ILE J 1 66 ? 16.69800 -82.41200 55.60100 1.000 48.79806 66 ILE J C 1
ATOM 14391 O O . ILE J 1 66 ? 17.37700 -82.54500 56.62800 1.000 55.14032 66 ILE J O 1
ATOM 14396 N N . PHE J 1 67 ? 15.58900 -83.12200 55.38600 1.000 49.96950 67 PHE J N 1
ATOM 14397 C CA . PHE J 1 67 ? 15.11500 -84.10100 56.36300 1.000 51.06451 67 PHE J CA 1
ATOM 14398 C C . PHE J 1 67 ? 16.08800 -85.26200 56.49800 1.000 57.45389 67 PHE J C 1
ATOM 14399 O O . PHE J 1 67 ? 16.36500 -85.72900 57.61100 1.000 57.42654 67 PHE J O 1
ATOM 14407 N N . ALA J 1 68 ? 16.60400 -85.74700 55.36700 1.000 56.70931 68 ALA J N 1
ATOM 14408 C CA . ALA J 1 68 ? 17.44400 -86.93600 55.35800 1.000 57.59560 68 ALA J CA 1
ATOM 14409 C C . ALA J 1 68 ? 18.73100 -86.70700 56.12900 1.000 54.08174 68 ALA J C 1
ATOM 14410 O O . ALA J 1 68 ? 19.31400 -87.66000 56.65700 1.000 61.30103 68 ALA J O 1
ATOM 14412 N N . SER J 1 69 ? 19.18100 -85.45900 56.21000 1.000 50.62087 69 SER J N 1
ATOM 14413 C CA . SER J 1 69 ? 20.37900 -85.11500 56.95800 1.000 50.14937 69 SER J CA 1
ATOM 14414 C C . SER J 1 69 ? 20.16700 -85.09300 58.46800 1.000 54.50039 69 SER J C 1
ATOM 14415 O O . SER J 1 69 ? 21.14600 -84.95100 59.20700 1.000 50.79705 69 SER J O 1
ATOM 14418 N N . TYR J 1 70 ? 18.92200 -85.13200 58.94200 1.000 52.19385 70 TYR J N 1
ATOM 14419 C CA . TYR J 1 70 ? 18.67000 -85.02100 60.37100 1.000 54.41879 70 TYR J CA 1
ATOM 14420 C C . TYR J 1 70 ? 17.81300 -86.14500 60.94700 1.000 53.03217 70 TYR J C 1
ATOM 14421 O O . TYR J 1 70 ? 18.19700 -86.78500 61.93100 1.000 57.05299 70 TYR J O 1
ATOM 14430 N N . TRP J 1 71 ? 16.64400 -86.38400 60.35200 1.000 51.30979 71 TRP J N 1
ATOM 14431 C CA . TRP J 1 71 ? 15.61500 -87.21600 60.97300 1.000 49.78342 71 TRP J CA 1
ATOM 14432 C C . TRP J 1 71 ? 15.95800 -88.70400 61.09800 1.000 56.16740 71 TRP J C 1
ATOM 14433 O O . TRP J 1 71 ? 15.42400 -89.35900 62.00600 1.000 55.13232 71 TRP J O 1
ATOM 14444 N N . PRO J 1 72 ? 16.79900 -89.29100 60.22900 1.000 55.32277 72 PRO J N 1
ATOM 14445 C CA . PRO J 1 72 ? 17.24900 -90.67300 60.49600 1.000 62.97310 72 PRO J CA 1
ATOM 14446 C C . PRO J 1 72 ? 17.87400 -90.86800 61.87300 1.000 60.39830 72 PRO J C 1
ATOM 14447 O O . PRO J 1 72 ? 17.67600 -91.91800 62.49500 1.000 60.09598 72 PRO J O 1
ATOM 14451 N N . GLU J 1 73 ? 18.60800 -89.88200 62.37400 1.000 63.85098 73 GLU J N 1
ATOM 14452 C CA . GLU J 1 73 ? 19.25400 -89.97100 63.67500 1.000 59.88971 73 GLU J CA 1
ATOM 14453 C C . GLU J 1 73 ? 18.35100 -89.51000 64.80700 1.000 62.45192 73 GLU J C 1
ATOM 14454 O O . GLU J 1 73 ? 18.84700 -89.26700 65.91000 1.000 64.69260 73 GLU J O 1
ATOM 14460 N N . HIS J 1 74 ? 17.06100 -89.32000 64.54600 1.000 58.76080 74 HIS J N 1
ATOM 14461 C CA . HIS J 1 74 ? 16.14000 -88.87500 65.58100 1.000 59.24939 74 HIS J CA 1
ATOM 14462 C C . HIS J 1 74 ? 14.79700 -89.58300 65.43300 1.000 63.66090 74 HIS J C 1
ATOM 14463 O O . HIS J 1 74 ? 13.72800 -88.97500 65.57900 1.000 62.21227 74 HIS J O 1
ATOM 14470 N N . ALA J 1 75 ? 14.84000 -90.89200 65.15400 1.000 60.69987 75 ALA J N 1
ATOM 14471 C CA . ALA J 1 75 ? 13.61800 -91.67200 65.01000 1.000 60.66097 75 ALA J CA 1
ATOM 14472 C C . ALA J 1 75 ? 12.81600 -91.74000 66.30200 1.000 63.78519 75 ALA J C 1
ATOM 14473 O O . ALA J 1 75 ? 11.62200 -92.06200 66.26000 1.000 61.90691 75 ALA J O 1
ATOM 14475 N N . ASP J 1 76 ? 13.44100 -91.44900 67.44400 1.000 66.95635 76 ASP J N 1
ATOM 14476 C CA . ASP J 1 76 ? 12.70400 -91.42800 68.70300 1.000 66.70956 76 ASP J CA 1
ATOM 14477 C C . ASP J 1 76 ? 11.71300 -90.27400 68.73600 1.000 67.63112 76 ASP J C 1
ATOM 14478 O O . ASP J 1 76 ? 10.57400 -90.43900 69.19400 1.000 68.67320 76 ASP J O 1
ATOM 14483 N N . PHE J 1 77 ? 12.12800 -89.10100 68.24600 1.000 64.94744 77 PHE J N 1
ATOM 14484 C CA . PHE J 1 77 ? 11.26000 -87.92700 68.25700 1.000 65.74525 77 PHE J CA 1
ATOM 14485 C C . PHE J 1 77 ? 10.20100 -87.98100 67.15700 1.000 69.25317 77 PHE J C 1
ATOM 14486 O O . PHE J 1 77 ? 9.02900 -87.68200 67.40900 1.000 68.81197 77 PHE J O 1
ATOM 14494 N N . TRP J 1 78 ? 10.58700 -88.34200 65.92300 1.000 61.70552 78 TRP J N 1
ATOM 14495 C CA . TRP J 1 78 ? 9.63700 -88.47500 64.81600 1.000 59.77282 78 TRP J CA 1
ATOM 14496 C C . TRP J 1 78 ? 9.76400 -89.86700 64.21000 1.000 58.49193 78 TRP J C 1
ATOM 14497 O O . TRP J 1 78 ? 10.42600 -90.05400 63.17700 1.000 57.58888 78 TRP J O 1
ATOM 14508 N N . PRO J 1 79 ? 9.14500 -90.87400 64.82400 1.000 62.19326 79 PRO J N 1
ATOM 14509 C CA . PRO J 1 79 ? 9.15400 -92.20100 64.19700 1.000 59.66690 79 PRO J CA 1
ATOM 14510 C C . PRO J 1 79 ? 8.36400 -92.25400 62.90300 1.000 58.26044 79 PRO J C 1
ATOM 14511 O O . PRO J 1 79 ? 8.73800 -93.02000 62.00700 1.000 59.99877 79 PRO J O 1
ATOM 14515 N N . GLY J 1 80 ? 7.29200 -91.46400 62.76900 1.000 56.33931 80 GLY J N 1
ATOM 14516 C CA . GLY J 1 80 ? 6.47100 -91.54600 61.57000 1.000 51.07464 80 GLY J CA 1
ATOM 14517 C C . GLY J 1 80 ? 7.23300 -91.25000 60.28800 1.000 50.58195 80 GLY J C 1
ATOM 14518 O O . GLY J 1 80 ? 7.00100 -91.88800 59.25900 1.000 51.59974 80 GLY J O 1
ATOM 14519 N N . ILE J 1 81 ? 8.14900 -90.27700 60.32700 1.000 52.83036 81 ILE J N 1
ATOM 14520 C CA . ILE J 1 81 ? 8.87600 -89.89400 59.11300 1.000 54.20072 81 ILE J CA 1
ATOM 14521 C C . ILE J 1 81 ? 9.85100 -90.98800 58.69200 1.000 56.38845 81 ILE J C 1
ATOM 14522 O O . ILE J 1 81 ? 10.10100 -91.17300 57.49400 1.000 52.65841 81 ILE J O 1
ATOM 14527 N N . ASN J 1 82 ? 10.42400 -91.71700 59.65700 1.000 53.90888 82 ASN J N 1
ATOM 14528 C CA . ASN J 1 82 ? 11.31700 -92.82500 59.32800 1.000 58.68273 82 ASN J CA 1
ATOM 14529 C C . ASN J 1 82 ? 10.54300 -94.07400 58.90200 1.000 54.28869 82 ASN J C 1
ATOM 14530 O O . ASN J 1 82 ? 10.91200 -94.73300 57.92300 1.000 56.91106 82 ASN J O 1
ATOM 14535 N N . ASP J 1 83 ? 9.46100 -94.41300 59.60600 1.000 56.11665 83 ASP J N 1
ATOM 14536 C CA . ASP J 1 83 ? 8.76200 -95.66300 59.30500 1.000 57.67545 83 ASP J CA 1
ATOM 14537 C C . ASP J 1 83 ? 7.89900 -95.56100 58.04900 1.000 60.99267 83 ASP J C 1
ATOM 14538 O O . ASP J 1 83 ? 7.78700 -96.53400 57.29200 1.000 63.57554 83 ASP J O 1
ATOM 14543 N N . GLY J 1 84 ? 7.27200 -94.40600 57.81300 1.000 54.11613 84 GLY J N 1
ATOM 14544 C CA . GLY J 1 84 ? 6.40600 -94.26100 56.66200 1.000 46.91115 84 GLY J CA 1
ATOM 14545 C C . GLY J 1 84 ? 7.17700 -94.14500 55.36400 1.000 48.75065 84 GLY J C 1
ATOM 14546 O O . GLY J 1 84 ? 8.37900 -93.88100 55.33300 1.000 54.80516 84 GLY J O 1
ATOM 14547 N N . THR J 1 85 ? 6.46300 -94.35600 54.26700 1.000 46.19262 85 THR J N 1
ATOM 14548 C CA . THR J 1 85 ? 7.06300 -94.21700 52.95400 1.000 51.80346 85 THR J CA 1
ATOM 14549 C C . THR J 1 85 ? 7.12200 -92.73900 52.57500 1.000 57.94058 85 THR J C 1
ATOM 14550 O O . THR J 1 85 ? 6.11000 -92.03100 52.64800 1.000 54.34082 85 THR J O 1
ATOM 14554 N N . LYS J 1 86 ? 8.31700 -92.27100 52.20500 1.000 54.61839 86 LYS J N 1
ATOM 14555 C CA . LYS J 1 86 ? 8.53000 -90.90500 51.74300 1.000 57.86429 86 LYS J CA 1
ATOM 14556 C C . LYS J 1 86 ? 8.65800 -90.93400 50.22500 1.000 60.84152 86 LYS J C 1
ATOM 14557 O O . LYS J 1 86 ? 9.67800 -91.39100 49.69300 1.000 55.71230 86 LYS J O 1
ATOM 14563 N N . TYR J 1 87 ? 7.61700 -90.45000 49.53500 1.000 53.54793 87 TYR J N 1
ATOM 14564 C CA . TYR J 1 87 ? 7.62100 -90.30500 48.08300 1.000 52.51668 87 TYR J CA 1
ATOM 14565 C C . TYR J 1 87 ? 8.20100 -88.93800 47.72400 1.000 56.96286 87 TYR J C 1
ATOM 14566 O O . TYR J 1 87 ? 7.61400 -87.89700 48.05100 1.000 55.20873 87 TYR J O 1
ATOM 14575 N N . VAL J 1 88 ? 9.34800 -88.94700 47.05800 1.000 51.82010 88 VAL J N 1
ATOM 14576 C CA . VAL J 1 88 ? 10.12300 -87.75200 46.76800 1.000 51.50563 88 VAL J CA 1
ATOM 14577 C C . VAL J 1 88 ? 9.98200 -87.43700 45.29200 1.000 62.04511 88 VAL J C 1
ATOM 14578 O O . VAL J 1 88 ? 10.13300 -88.32800 44.44600 1.000 59.76661 88 VAL J O 1
ATOM 14582 N N . MET J 1 89 ? 9.71500 -86.17000 44.98300 1.000 58.86588 89 MET J N 1
ATOM 14583 C CA . MET J 1 89 ? 9.72800 -85.70400 43.60500 1.000 58.76565 89 MET J CA 1
ATOM 14584 C C . MET J 1 89 ? 11.13900 -85.26700 43.24700 1.000 58.36136 89 MET J C 1
ATOM 14585 O O . MET J 1 89 ? 11.70500 -84.39000 43.90900 1.000 54.91630 89 MET J O 1
ATOM 14590 N N . SER J 1 90 ? 11.70000 -85.87500 42.20000 1.000 54.79815 90 SER J N 1
ATOM 14591 C CA . SER J 1 90 ? 13.05600 -85.56600 41.77300 1.000 53.24785 90 SER J CA 1
ATOM 14592 C C . SER J 1 90 ? 13.28800 -86.14000 40.38500 1.000 67.65957 90 SER J C 1
ATOM 14593 O O . SER J 1 90 ? 12.73200 -87.18800 40.02700 1.000 63.32809 90 SER J O 1
ATOM 14596 N N . LYS J 1 91 ? 14.10800 -85.43000 39.60400 1.000 63.57702 91 LYS J N 1
ATOM 14597 C CA . LYS J 1 91 ? 14.64900 -85.94400 38.35500 1.000 66.66605 91 LYS J CA 1
ATOM 14598 C C . LYS J 1 91 ? 16.16100 -86.08200 38.41000 1.000 66.79461 91 LYS J C 1
ATOM 14599 O O . LYS J 1 91 ? 16.76200 -86.54500 37.43700 1.000 71.18039 91 LYS J O 1
ATOM 14605 N N . THR J 1 92 ? 16.79000 -85.67900 39.51000 1.000 64.51750 92 THR J N 1
ATOM 14606 C CA . THR J 1 92 ? 18.22600 -85.80200 39.67400 1.000 62.05029 92 THR J CA 1
ATOM 14607 C C . THR J 1 92 ? 18.62800 -86.83400 40.71700 1.000 65.42977 92 THR J C 1
ATOM 14608 O O . THR J 1 92 ? 19.81500 -87.17000 40.79700 1.000 67.10034 92 THR J O 1
ATOM 14612 N N . VAL J 1 93 ? 17.68300 -87.34800 41.50700 1.000 64.56530 93 VAL J N 1
ATOM 14613 C CA . VAL J 1 93 ? 17.95400 -88.32500 42.55500 1.000 60.57132 93 VAL J CA 1
ATOM 14614 C C . VAL J 1 93 ? 17.12100 -89.57100 42.28800 1.000 67.49965 93 VAL J C 1
ATOM 14615 O O . VAL J 1 93 ? 15.92000 -89.47400 41.99900 1.000 63.30712 93 VAL J O 1
ATOM 14619 N N . LYS J 1 94 ? 17.76000 -90.74600 42.38400 1.000 67.00751 94 LYS J N 1
ATOM 14620 C CA . LYS J 1 94 ? 17.07500 -92.00700 42.15100 1.000 64.79489 94 LYS J CA 1
ATOM 14621 C C . LYS J 1 94 ? 17.05000 -92.94100 43.35100 1.000 64.55180 94 LYS J C 1
ATOM 14622 O O . LYS J 1 94 ? 16.26900 -93.89900 43.34300 1.000 64.10105 94 LYS J O 1
ATOM 14628 N N . LYS J 1 95 ? 17.86300 -92.70200 44.37500 1.000 63.73055 95 LYS J N 1
ATOM 14629 C CA . LYS J 1 95 ? 17.81600 -93.56200 45.55000 1.000 67.44241 95 LYS J CA 1
ATOM 14630 C C . LYS J 1 95 ? 18.44400 -92.82500 46.72500 1.000 60.56474 95 LYS J C 1
ATOM 14631 O O . LYS J 1 95 ? 19.17600 -91.84900 46.54900 1.000 62.05358 95 LYS J O 1
ATOM 14637 N N . SER J 1 96 ? 18.13600 -93.30400 47.92800 1.000 63.15000 96 SER J N 1
ATOM 14638 C CA . SER J 1 96 ? 18.68200 -92.73600 49.15500 1.000 69.53243 96 SER J CA 1
ATOM 14639 C C . SER J 1 96 ? 18.94200 -93.84300 50.16800 1.000 64.85332 96 SER J C 1
ATOM 14640 O O . SER J 1 96 ? 18.23100 -94.85100 50.20400 1.000 67.03395 96 SER J O 1
ATOM 14643 N N . ASP J 1 97 ? 19.94900 -93.63000 51.01700 1.000 67.83224 97 ASP J N 1
ATOM 14644 C CA . ASP J 1 97 ? 20.19000 -94.56600 52.11600 1.000 73.06340 97 ASP J CA 1
ATOM 14645 C C . ASP J 1 97 ? 19.15000 -94.43900 53.23100 1.000 74.13090 97 ASP J C 1
ATOM 14646 O O . ASP J 1 97 ? 19.26100 -95.13500 54.24800 1.000 77.78657 97 ASP J O 1
ATOM 14651 N N . TRP J 1 98 ? 18.15400 -93.57200 53.07300 1.000 61.26630 98 TRP J N 1
ATOM 14652 C CA . TRP J 1 98 ? 17.11300 -93.41900 54.07700 1.000 65.67105 98 TRP J CA 1
ATOM 14653 C C . TRP J 1 98 ? 16.01700 -94.45000 53.82000 1.000 66.73618 98 TRP J C 1
ATOM 14654 O O . TRP J 1 98 ? 15.45200 -94.51500 52.72200 1.000 64.45174 98 TRP J O 1
ATOM 14665 N N . LYS J 1 99 ? 15.71700 -95.25000 54.83500 1.000 65.73505 99 LYS J N 1
ATOM 14666 C CA . LYS J 1 99 ? 14.79800 -96.36100 54.66100 1.000 64.27169 99 LYS J CA 1
ATOM 14667 C C . LYS J 1 99 ? 13.41300 -95.86600 54.25100 1.000 69.02761 99 LYS J C 1
ATOM 14668 O O . LYS J 1 99 ? 12.88100 -94.91200 54.82800 1.000 63.47317 99 LYS J O 1
ATOM 14674 N N . ASN J 1 100 ? 12.82400 -96.55000 53.26200 1.000 65.08760 100 ASN J N 1
ATOM 14675 C CA . ASN J 1 100 ? 11.48200 -96.26100 52.73300 1.000 64.58463 100 ASN J CA 1
ATOM 14676 C C . ASN J 1 100 ? 11.42500 -94.92400 51.98200 1.000 62.11592 100 ASN J C 1
ATOM 14677 O O . ASN J 1 100 ? 10.54000 -94.10100 52.22200 1.000 61.15424 100 ASN J O 1
ATOM 14682 N N . SER J 1 101 ? 12.34700 -94.73400 51.03900 1.000 62.31852 101 SER J N 1
ATOM 14683 C CA . SER J 1 101 ? 12.40400 -93.54000 50.18900 1.000 61.62411 101 SER J CA 1
ATOM 14684 C C . SER J 1 101 ? 12.11900 -93.93000 48.73700 1.000 66.88233 101 SER J C 1
ATOM 14685 O O . SER J 1 101 ? 13.03500 -94.32700 48.01100 1.000 72.30236 101 SER J O 1
ATOM 14688 N N . VAL J 1 102 ? 10.84800 -93.79300 48.30400 1.000 57.37343 102 VAL J N 1
ATOM 14689 C CA . VAL J 1 102 ? 10.45500 -94.01500 46.91400 1.000 55.78723 102 VAL J CA 1
ATOM 14690 C C . VAL J 1 102 ? 10.58600 -92.70600 46.13800 1.000 67.26659 102 VAL J C 1
ATOM 14691 O O . VAL J 1 102 ? 10.37000 -91.61200 46.67800 1.000 65.21114 102 VAL J O 1
ATOM 14695 N N . PHE J 1 103 ? 10.94900 -92.79600 44.86000 1.000 63.44440 103 PHE J N 1
ATOM 14696 C CA . PHE J 1 103 ? 11.18800 -91.60600 44.05600 1.000 63.05140 103 PHE J CA 1
ATOM 14697 C C . PHE J 1 103 ? 10.24200 -91.57300 42.86500 1.000 69.69291 103 PHE J C 1
ATOM 14698 O O . PHE J 1 103 ? 10.13400 -92.55700 42.12200 1.000 67.70076 103 PHE J O 1
ATOM 14706 N N . LEU J 1 104 ? 9.54300 -90.44700 42.71400 1.000 63.82260 104 LEU J N 1
ATOM 14707 C CA . LEU J 1 104 ? 8.65800 -90.14600 41.59500 1.000 63.58246 104 LEU J CA 1
ATOM 14708 C C . LEU J 1 104 ? 9.29900 -89.08800 40.70500 1.000 64.03447 104 LEU J C 1
ATOM 14709 O O . LEU J 1 104 ? 10.26500 -88.42500 41.08300 1.000 64.42922 104 LEU J O 1
ATOM 14714 N N . GLU J 1 105 ? 8.75700 -88.92900 39.50100 1.000 68.90493 105 GLU J N 1
ATOM 14715 C CA . GLU J 1 105 ? 9.35700 -88.02800 38.52500 1.000 66.43729 105 GLU J CA 1
ATOM 14716 C C . GLU J 1 105 ? 8.37300 -87.07800 37.87900 1.000 69.73106 105 GLU J C 1
ATOM 14717 O O . GLU J 1 105 ? 8.80600 -86.07000 37.30800 1.000 72.96226 105 GLU J O 1
ATOM 14723 N N . SER J 1 106 ? 7.07500 -87.35100 37.95400 1.000 62.57382 106 SER J N 1
ATOM 14724 C CA . SER J 1 106 ? 6.12200 -86.73700 37.05100 1.000 64.75286 106 SER J CA 1
ATOM 14725 C C . SER J 1 106 ? 4.78700 -86.55400 37.76000 1.000 59.18505 106 SER J C 1
ATOM 14726 O O . SER J 1 106 ? 4.45900 -87.26600 38.71600 1.000 55.33995 106 SER J O 1
ATOM 14729 N N . LEU J 1 107 ? 3.99900 -85.60600 37.24400 1.000 55.04315 107 LEU J N 1
ATOM 14730 C CA . LEU J 1 107 ? 2.64500 -85.41200 37.74400 1.000 55.35531 107 LEU J CA 1
ATOM 14731 C C . LEU J 1 107 ? 1.82800 -86.70100 37.67000 1.000 58.25596 107 LEU J C 1
ATOM 14732 O O . LEU J 1 107 ? 0.99900 -86.96700 38.55200 1.000 57.33898 107 LEU J O 1
ATOM 14737 N N . ALA J 1 108 ? 2.05100 -87.51500 36.63300 1.000 59.17055 108 ALA J N 1
ATOM 14738 C CA . ALA J 1 108 ? 1.35300 -88.79900 36.52000 1.000 62.11947 108 ALA J CA 1
ATOM 14739 C C . ALA J 1 108 ? 1.66200 -89.70400 37.71400 1.000 58.35088 108 ALA J C 1
ATOM 14740 O O . ALA J 1 108 ? 0.75300 -90.31500 38.30200 1.000 56.10179 108 ALA J O 1
ATOM 14742 N N . ASP J 1 109 ? 2.94900 -89.80900 38.07700 1.000 60.16176 109 ASP J N 1
ATOM 14743 C CA . ASP J 1 109 ? 3.33400 -90.58900 39.25000 1.000 57.09847 109 ASP J CA 1
ATOM 14744 C C . ASP J 1 109 ? 2.58300 -90.11800 40.48900 1.000 59.42693 109 ASP J C 1
ATOM 14745 O O . ASP J 1 109 ? 2.09700 -90.93600 41.28400 1.000 58.52081 109 ASP J O 1
ATOM 14750 N N . ILE J 1 110 ? 2.46600 -88.79700 40.66200 1.000 56.70165 110 ILE J N 1
ATOM 14751 C CA . ILE J 1 110 ? 1.79600 -88.25500 41.83900 1.000 52.70092 110 ILE J CA 1
ATOM 14752 C C . ILE J 1 110 ? 0.31100 -88.59400 41.81800 1.000 52.52775 110 ILE J C 1
ATOM 14753 O O . ILE J 1 110 ? -0.26100 -88.99000 42.83800 1.000 55.88396 110 ILE J O 1
ATOM 14758 N N . LYS J 1 111 ? -0.34200 -88.44600 40.66700 1.000 54.31320 111 LYS J N 1
ATOM 14759 C CA . LYS J 1 111 ? -1.76800 -88.77000 40.59400 1.000 57.10710 111 LYS J CA 1
ATOM 14760 C C . LYS J 1 111 ? -2.01000 -90.25200 40.89900 1.000 58.74192 111 LYS J C 1
ATOM 14761 O O . LYS J 1 111 ? -2.93100 -90.61300 41.65900 1.000 59.01820 111 LYS J O 1
ATOM 14767 N N . LYS J 1 112 ? -1.16000 -91.12500 40.34700 1.000 60.84132 112 LYS J N 1
ATOM 14768 C CA . LYS J 1 112 ? -1.30200 -92.55400 40.61700 1.000 65.48616 112 LYS J CA 1
ATOM 14769 C C . LYS J 1 112 ? -1.08900 -92.85000 42.09700 1.000 65.21862 112 LYS J C 1
ATOM 14770 O O . LYS J 1 112 ? -1.84800 -93.62600 42.69500 1.000 68.53047 112 LYS J O 1
ATOM 14776 N N . LEU J 1 113 ? -0.10200 -92.19800 42.72100 1.000 59.28167 113 LEU J N 1
ATOM 14777 C CA . LEU J 1 113 ? 0.04900 -92.31000 44.16800 1.000 56.89506 113 LEU J CA 1
ATOM 14778 C C . LEU J 1 113 ? -1.21800 -91.86000 44.90300 1.000 63.05895 113 LEU J C 1
ATOM 14779 O O . LEU J 1 113 ? -1.64800 -92.49800 45.87200 1.000 61.44877 113 LEU J O 1
ATOM 14784 N N . LYS J 1 114 ? -1.83400 -90.76600 44.45800 1.000 53.77885 114 LYS J N 1
ATOM 14785 C CA . LYS J 1 114 ? -3.03800 -90.31000 45.13800 1.000 59.51932 114 LYS J CA 1
ATOM 14786 C C . LYS J 1 114 ? -4.13800 -91.35600 45.06300 1.000 67.01230 114 LYS J C 1
ATOM 14787 O O . LYS J 1 114 ? -4.95300 -91.46800 45.98700 1.000 68.59204 114 LYS J O 1
ATOM 14793 N N . ASN J 1 115 ? -4.16800 -92.15300 43.99900 1.000 68.33553 115 ASN J N 1
ATOM 14794 C CA . ASN J 1 115 ? -5.16400 -93.22100 43.96700 1.000 71.90832 115 ASN J CA 1
ATOM 14795 C C . ASN J 1 115 ? -4.75300 -94.50800 44.69200 1.000 73.05397 115 ASN J C 1
ATOM 14796 O O . ASN J 1 115 ? -5.62000 -95.35300 44.93300 1.000 76.59196 115 ASN J O 1
ATOM 14801 N N . SER J 1 116 ? -3.49300 -94.67200 45.09300 1.000 71.45904 116 SER J N 1
ATOM 14802 C CA . SER J 1 116 ? -2.93400 -96.01400 45.31000 1.000 73.85285 116 SER J CA 1
ATOM 14803 C C . SER J 1 116 ? -3.15200 -96.59700 46.71300 1.000 83.74365 116 SER J C 1
ATOM 14804 O O . SER J 1 116 ? -2.21800 -97.12700 47.32600 1.000 89.60884 116 SER J O 1
ATOM 14807 N N . GLU J 1 117 ? -4.37600 -96.54100 47.23800 1.000 79.10433 117 GLU J N 1
ATOM 14808 C CA . GLU J 1 117 ? -4.84200 -97.54800 48.18900 1.000 84.73931 117 GLU J CA 1
ATOM 14809 C C . GLU J 1 117 ? -4.17100 -97.52000 49.56900 1.000 84.09715 117 GLU J C 1
ATOM 14810 O O . GLU J 1 117 ? -4.68500 -98.11700 50.52000 1.000 95.76909 117 GLU J O 1
ATOM 14816 N N . GLY J 1 118 ? -3.09400 -96.77100 49.73800 1.000 82.20949 118 GLY J N 1
ATOM 14817 C CA . GLY J 1 118 ? -2.35600 -96.75500 50.99200 1.000 73.99638 118 GLY J CA 1
ATOM 14818 C C . GLY J 1 118 ? -2.86900 -95.75300 52.01200 1.000 69.51033 118 GLY J C 1
ATOM 14819 O O . GLY J 1 118 ? -4.05700 -95.41700 52.05700 1.000 70.07806 118 GLY J O 1
ATOM 14820 N N . SER J 1 119 ? -1.95600 -95.27500 52.84900 1.000 66.61239 119 SER J N 1
ATOM 14821 C CA . SER J 1 119 ? -2.27700 -94.34900 53.92500 1.000 63.22003 119 SER J CA 1
ATOM 14822 C C . SER J 1 119 ? -2.31600 -92.89500 53.43100 1.000 61.51026 119 SER J C 1
ATOM 14823 O O . SER J 1 119 ? -1.56600 -92.50600 52.53200 1.000 59.20426 119 SER J O 1
ATOM 14826 N N . ASP J 1 120 ? -3.18700 -92.09000 54.05400 1.000 55.71471 120 ASP J N 1
ATOM 14827 C CA . ASP J 1 120 ? -3.26400 -90.65200 53.78000 1.000 58.14485 120 ASP J CA 1
ATOM 14828 C C . ASP J 1 120 ? -1.87800 -90.00800 53.85100 1.000 54.59732 120 ASP J C 1
ATOM 14829 O O . ASP J 1 120 ? -0.98400 -90.48500 54.55500 1.000 56.16031 120 ASP J O 1
ATOM 14834 N N . ILE J 1 121 ? -1.69900 -88.90600 53.12300 1.000 52.37182 121 ILE J N 1
ATOM 14835 C CA . ILE J 1 121 ? -0.37900 -88.35400 52.82300 1.000 51.47129 121 ILE J CA 1
ATOM 14836 C C . ILE J 1 121 ? -0.21000 -86.96700 53.44300 1.000 50.00347 121 ILE J C 1
ATOM 14837 O O . ILE J 1 121 ? -1.12800 -86.13400 53.40400 1.000 46.19943 121 ILE J O 1
ATOM 14842 N N . GLN J 1 122 ? 0.97600 -86.72100 53.99800 1.000 49.78554 122 GLN J N 1
ATOM 14843 C CA . GLN J 1 122 ? 1.37000 -85.41200 54.51100 1.000 48.95206 122 GLN J CA 1
ATOM 14844 C C . GLN J 1 122 ? 2.46800 -84.81400 53.63500 1.000 47.93159 122 GLN J C 1
ATOM 14845 O O . GLN J 1 122 ? 3.41800 -85.51100 53.25000 1.000 41.00113 122 GLN J O 1
ATOM 14851 N N . VAL J 1 123 ? 2.34000 -83.52100 53.32600 1.000 44.78835 123 VAL J N 1
ATOM 14852 C CA . VAL J 1 123 ? 3.39400 -82.75000 52.66800 1.000 41.18016 123 VAL J CA 1
ATOM 14853 C C . VAL J 1 123 ? 3.92400 -81.74600 53.67500 1.000 43.92254 123 VAL J C 1
ATOM 14854 O O . VAL J 1 123 ? 3.15900 -80.93300 54.21000 1.000 39.43093 123 VAL J O 1
ATOM 14858 N N . TRP J 1 124 ? 5.22900 -81.80300 53.93200 1.000 43.08031 124 TRP J N 1
ATOM 14859 C CA . TRP J 1 124 ? 5.94200 -80.84700 54.76800 1.000 39.28400 124 TRP J CA 1
ATOM 14860 C C . TRP J 1 124 ? 6.89200 -80.05400 53.88500 1.000 41.76095 124 TRP J C 1
ATOM 14861 O O . TRP J 1 124 ? 7.37500 -80.56300 52.87200 1.000 41.88100 124 TRP J O 1
ATOM 14872 N N . GLY J 1 125 ? 7.17200 -78.80800 54.28100 1.000 43.50866 125 GLY J N 1
ATOM 14873 C CA . GLY J 1 125 ? 8.08800 -77.97800 53.49700 1.000 40.96123 125 GLY J CA 1
ATOM 14874 C C . GLY J 1 125 ? 7.65000 -77.90000 52.04500 1.000 40.14361 125 GLY J C 1
ATOM 14875 O O . GLY J 1 125 ? 6.47500 -77.67200 51.74100 1.000 43.83251 125 GLY J O 1
ATOM 14876 N N . SER J 1 126 ? 8.59100 -78.13300 51.13500 1.000 40.22743 126 SER J N 1
ATOM 14877 C CA . SER J 1 126 ? 8.28500 -78.48600 49.74700 1.000 40.26857 126 SER J CA 1
ATOM 14878 C C . SER J 1 126 ? 7.48800 -77.39700 49.03900 1.000 44.09468 126 SER J C 1
ATOM 14879 O O . SER J 1 126 ? 6.49000 -77.67800 48.36300 1.000 43.53286 126 SER J O 1
ATOM 14882 N N . GLY J 1 127 ? 7.93900 -76.14000 49.19000 1.000 47.11920 127 GLY J N 1
ATOM 14883 C CA . GLY J 1 127 ? 7.22900 -75.02900 48.56700 1.000 39.79836 127 GLY J CA 1
ATOM 14884 C C . GLY J 1 127 ? 7.16500 -75.15100 47.05600 1.000 43.69220 127 GLY J C 1
ATOM 14885 O O . GLY J 1 127 ? 6.08900 -75.00900 46.44200 1.000 42.70292 127 GLY J O 1
ATOM 14886 N N . GLU J 1 128 ? 8.30200 -75.47400 46.43200 1.000 41.75184 128 GLU J N 1
ATOM 14887 C CA . GLU J 1 128 ? 8.28700 -75.63400 44.98100 1.000 46.82398 128 GLU J CA 1
ATOM 14888 C C . GLU J 1 128 ? 7.29600 -76.71300 44.56000 1.000 42.51601 128 GLU J C 1
ATOM 14889 O O . GLU J 1 128 ? 6.41700 -76.46700 43.72400 1.000 44.52249 128 GLU J O 1
ATOM 14895 N N . LEU J 1 129 ? 7.37100 -77.89300 45.18300 1.000 43.52876 129 LEU J N 1
ATOM 14896 C CA . LEU J 1 129 ? 6.47700 -78.98500 44.79700 1.000 42.71377 129 LEU J CA 1
ATOM 14897 C C . LEU J 1 129 ? 5.02000 -78.62500 45.07500 1.000 46.22852 129 LEU J C 1
ATOM 14898 O O . LEU J 1 129 ? 4.11000 -78.98100 44.30300 1.000 40.69097 129 LEU J O 1
ATOM 14903 N N . ILE J 1 130 ? 4.78100 -77.91600 46.18200 1.000 41.14698 130 ILE J N 1
ATOM 14904 C CA . ILE J 1 130 ? 3.42900 -77.48700 46.49800 1.000 43.96865 130 ILE J CA 1
ATOM 14905 C C . ILE J 1 130 ? 2.85500 -76.64700 45.36400 1.000 41.64079 130 ILE J C 1
ATOM 14906 O O . ILE J 1 130 ? 1.64700 -76.70100 45.09900 1.000 44.63067 130 ILE J O 1
ATOM 14911 N N . GLN J 1 131 ? 3.69100 -75.87400 44.66900 1.000 41.49617 131 GLN J N 1
ATOM 14912 C CA . GLN J 1 131 ? 3.15200 -75.12600 43.52900 1.000 45.78244 131 GLN J CA 1
ATOM 14913 C C . GLN J 1 131 ? 2.49600 -76.07600 42.52100 1.000 44.30699 131 GLN J C 1
ATOM 14914 O O . GLN J 1 131 ? 1.36400 -75.83700 42.05800 1.000 44.11510 131 GLN J O 1
ATOM 14920 N N . LEU J 1 132 ? 3.17100 -77.19100 42.21200 1.000 41.35148 132 LEU J N 1
ATOM 14921 C CA . LEU J 1 132 ? 2.58100 -78.17500 41.30400 1.000 43.16713 132 LEU J CA 1
ATOM 14922 C C . LEU J 1 132 ? 1.31600 -78.77300 41.88900 1.000 42.45577 132 LEU J C 1
ATOM 14923 O O . LEU J 1 132 ? 0.33500 -79.00500 41.17000 1.000 49.75383 132 LEU J O 1
ATOM 14928 N N . LEU J 1 133 ? 1.31800 -79.04700 43.19200 1.000 41.15830 133 LEU J N 1
ATOM 14929 C CA . LEU J 1 133 ? 0.12400 -79.62500 43.80700 1.000 42.24076 133 LEU J CA 1
ATOM 14930 C C . LEU J 1 133 ? -1.07300 -78.67800 43.69900 1.000 45.87888 133 LEU J C 1
ATOM 14931 O O . LEU J 1 133 ? -2.19700 -79.10500 43.38900 1.000 46.74524 133 LEU J O 1
ATOM 14936 N N . PHE J 1 134 ? -0.84900 -77.38700 43.98800 1.000 42.69598 134 PHE J N 1
ATOM 14937 C CA . PHE J 1 134 ? -1.92600 -76.39500 43.98400 1.000 45.30710 134 PHE J CA 1
ATOM 14938 C C . PHE J 1 134 ? -2.49400 -76.24200 42.58500 1.000 41.51125 134 PHE J C 1
ATOM 14939 O O . PHE J 1 134 ? -3.72200 -76.21600 42.39200 1.000 38.24113 134 PHE J O 1
ATOM 14947 N N . LYS J 1 135 ? -1.59400 -76.14800 41.59300 1.000 45.70155 135 LYS J N 1
ATOM 14948 C CA . LYS J 1 135 ? -2.00900 -75.92800 40.21000 1.000 47.32124 135 LYS J CA 1
ATOM 14949 C C . LYS J 1 135 ? -2.96300 -77.01600 39.73200 1.000 53.19185 135 LYS J C 1
ATOM 14950 O O . LYS J 1 135 ? -3.93100 -76.73300 39.01400 1.000 52.34712 135 LYS J O 1
ATOM 14956 N N . ASN J 1 136 ? -2.72500 -78.26100 40.13300 1.000 50.53772 136 ASN J N 1
ATOM 14957 C CA . ASN J 1 136 ? -3.58000 -79.36500 39.72600 1.000 50.15764 136 ASN J CA 1
ATOM 14958 C C . ASN J 1 136 ? -4.62800 -79.70100 40.75900 1.000 53.25477 136 ASN J C 1
ATOM 14959 O O . ASN J 1 136 ? -5.29700 -80.73800 40.63900 1.000 47.57626 136 ASN J O 1
ATOM 14964 N N . ASP J 1 137 ? -4.76700 -78.86100 41.78400 1.000 50.07633 137 ASP J N 1
ATOM 14965 C CA . ASP J 1 137 ? -5.82300 -79.01400 42.77100 1.000 46.80009 137 ASP J CA 1
ATOM 14966 C C . ASP J 1 137 ? -5.79500 -80.41700 43.39200 1.000 46.99348 137 ASP J C 1
ATOM 14967 O O . ASP J 1 137 ? -6.82000 -81.08900 43.52700 1.000 49.25685 137 ASP J O 1
ATOM 14972 N N . LEU J 1 138 ? -4.59400 -80.85300 43.78100 1.000 45.10491 138 LEU J N 1
ATOM 14973 C CA . LEU J 1 138 ? -4.39300 -82.12600 44.46400 1.000 49.23677 138 LEU J CA 1
ATOM 14974 C C . LEU J 1 138 ? -4.35300 -82.01000 45.98400 1.000 50.85908 138 LEU J C 1
ATOM 14975 O O . LEU J 1 138 ? -4.25300 -83.03800 46.66400 1.000 50.62598 138 LEU J O 1
ATOM 14980 N N . VAL J 1 139 ? -4.42300 -80.80700 46.54300 1.000 49.43410 139 VAL J N 1
ATOM 14981 C CA . VAL J 1 139 ? -4.33100 -80.63500 47.98900 1.000 44.99318 139 VAL J CA 1
ATOM 14982 C C . VAL J 1 139 ? -5.74200 -80.67800 48.55800 1.000 49.14505 139 VAL J C 1
ATOM 14983 O O . VAL J 1 139 ? -6.58900 -79.85200 48.20200 1.000 46.72519 139 VAL J O 1
ATOM 14987 N N . ASP J 1 140 ? -6.00200 -81.65900 49.43000 1.000 45.18810 140 ASP J N 1
ATOM 14988 C CA . ASP J 1 140 ? -7.29900 -81.81000 50.07100 1.000 44.54045 140 ASP J CA 1
ATOM 14989 C C . ASP J 1 140 ? -7.42000 -80.97000 51.32200 1.000 44.43961 140 ASP J C 1
ATOM 14990 O O . ASP J 1 140 ? -8.50600 -80.45400 51.63100 1.000 38.44043 140 ASP J O 1
ATOM 14995 N N . GLU J 1 141 ? -6.33600 -80.86300 52.07800 1.000 44.07202 141 GLU J N 1
ATOM 14996 C CA . GLU J 1 141 ? -6.40800 -80.09900 53.31200 1.000 46.39716 141 GLU J CA 1
ATOM 14997 C C . GLU J 1 141 ? -5.14500 -79.26500 53.46400 1.000 42.59057 141 GLU J C 1
ATOM 14998 O O . GLU J 1 141 ? -4.08700 -79.59800 52.93000 1.000 40.65281 141 GLU J O 1
ATOM 15004 N N . LEU J 1 142 ? -5.28800 -78.17000 54.20000 1.000 38.93079 142 LEU J N 1
ATOM 15005 C CA . LEU J 1 142 ? -4.20700 -77.22900 54.48500 1.000 45.10534 142 LEU J CA 1
ATOM 15006 C C . LEU J 1 142 ? -4.15100 -76.99200 55.98200 1.000 41.95520 142 LEU J C 1
ATOM 15007 O O . LEU J 1 142 ? -5.10600 -76.46000 56.55300 1.000 45.68082 142 LEU J O 1
ATOM 15012 N N . TRP J 1 143 ? -3.03700 -77.33900 56.60900 1.000 40.41636 143 TRP J N 1
ATOM 15013 C CA . TRP J 1 143 ? -2.84000 -77.15400 58.04800 1.000 43.91961 143 TRP J CA 1
ATOM 15014 C C . TRP J 1 143 ? -1.79200 -76.04900 58.21600 1.000 38.69936 143 TRP J C 1
ATOM 15015 O O . TRP J 1 143 ? -0.59000 -76.28300 58.05700 1.000 40.52139 143 TRP J O 1
ATOM 15026 N N . LEU J 1 144 ? -2.25300 -74.84900 58.54300 1.000 36.33548 144 LEU J N 1
ATOM 15027 C CA . LEU J 1 144 ? -1.43700 -73.64100 58.52400 1.000 43.07985 144 LEU J CA 1
ATOM 15028 C C . LEU J 1 144 ? -1.10700 -73.20700 59.93700 1.000 36.25898 144 LEU J C 1
ATOM 15029 O O . LEU J 1 144 ? -1.96500 -73.25000 60.82500 1.000 38.68665 144 LEU J O 1
ATOM 15034 N N . LYS J 1 145 ? 0.12900 -72.75100 60.12800 1.000 37.87679 145 LYS J N 1
ATOM 15035 C CA . LYS J 1 145 ? 0.52300 -72.05500 61.34800 1.000 34.63638 145 LYS J CA 1
ATOM 15036 C C . LYS J 1 145 ? 1.03000 -70.68400 60.93200 1.000 35.27023 145 LYS J C 1
ATOM 15037 O O . LYS J 1 145 ? 2.02800 -70.57400 60.21400 1.000 31.75163 145 LYS J O 1
ATOM 15043 N N . ILE J 1 146 ? 0.33400 -69.64800 61.36500 1.000 34.04441 146 ILE J N 1
ATOM 15044 C CA . ILE J 1 146 ? 0.54600 -68.29600 60.86900 1.000 31.69147 146 ILE J CA 1
ATOM 15045 C C . ILE J 1 146 ? 1.19500 -67.52400 61.99900 1.000 30.40124 146 ILE J C 1
ATOM 15046 O O . ILE J 1 146 ? 0.58900 -67.34400 63.06500 1.000 29.63309 146 ILE J O 1
ATOM 15051 N N . PHE J 1 147 ? 2.45900 -67.09300 61.77300 1.000 29.09408 147 PHE J N 1
ATOM 15052 C CA . PHE J 1 147 ? 3.28000 -66.49600 62.81200 1.000 32.10263 147 PHE J CA 1
ATOM 15053 C C . PHE J 1 147 ? 3.17400 -64.97400 62.75600 1.000 32.99078 147 PHE J C 1
ATOM 15054 O O . PHE J 1 147 ? 3.02300 -64.40100 61.67900 1.000 30.93169 147 PHE J O 1
ATOM 15062 N N . PRO J 1 148 ? 3.23700 -64.28200 63.90700 1.000 31.70808 148 PRO J N 1
ATOM 15063 C CA . PRO J 1 148 ? 2.98900 -62.82400 63.95400 1.000 34.43457 148 PRO J CA 1
ATOM 15064 C C . PRO J 1 148 ? 4.20600 -62.00300 63.53100 1.000 36.79367 148 PRO J C 1
ATOM 15065 O O . PRO J 1 148 ? 4.77900 -61.22100 64.30100 1.000 36.72163 148 PRO J O 1
ATOM 15069 N N . VAL J 1 149 ? 4.62800 -62.17800 62.28500 1.000 31.61178 149 VAL J N 1
ATOM 15070 C CA . VAL J 1 149 ? 5.82500 -61.50800 61.80300 1.000 30.36359 149 VAL J CA 1
ATOM 15071 C C . VAL J 1 149 ? 5.64100 -61.29700 60.31300 1.000 30.16250 149 VAL J C 1
ATOM 15072 O O . VAL J 1 149 ? 4.98800 -62.09600 59.63700 1.000 34.44349 149 VAL J O 1
ATOM 15076 N N . THR J 1 150 ? 6.23400 -60.21500 59.81400 1.000 33.36599 150 THR J N 1
ATOM 15077 C CA . THR J 1 150 ? 6.28100 -59.93500 58.35900 1.000 36.80200 150 THR J CA 1
ATOM 15078 C C . THR J 1 150 ? 7.76700 -59.90200 57.98100 1.000 39.78629 150 THR J C 1
ATOM 15079 O O . THR J 1 150 ? 8.54100 -59.38600 58.78500 1.000 37.55638 150 THR J O 1
ATOM 15083 N N . LEU J 1 151 ? 8.14900 -60.45100 56.82900 1.000 41.49297 151 LEU J N 1
ATOM 15084 C CA . LEU J 1 151 ? 9.58500 -60.54300 56.44700 1.000 42.89493 151 LEU J CA 1
ATOM 15085 C C . LEU J 1 151 ? 9.82400 -59.91000 55.07300 1.000 47.31132 151 LEU J C 1
ATOM 15086 O O . LEU J 1 151 ? 10.98600 -59.61100 54.78800 1.000 43.23954 151 LEU J O 1
ATOM 15091 N N . ASN J 1 152 ? 8.77600 -59.73800 54.26400 1.000 47.04298 152 ASN J N 1
ATOM 15092 C CA . ASN J 1 152 ? 8.87600 -59.18800 52.88100 1.000 47.56781 152 ASN J CA 1
ATOM 15093 C C . ASN J 1 152 ? 9.51600 -60.20400 51.93500 1.000 53.38427 152 ASN J C 1
ATOM 15094 O O . ASN J 1 152 ? 8.81800 -60.68600 51.03900 1.000 64.90743 152 ASN J O 1
ATOM 15099 N N . THR J 1 153 ? 10.77800 -60.53100 52.14800 1.000 47.73641 153 THR J N 1
ATOM 15100 C CA . THR J 1 153 ? 11.48500 -61.44100 51.21800 1.000 48.71706 153 THR J CA 1
ATOM 15101 C C . THR J 1 153 ? 11.28800 -62.89400 51.64600 1.000 41.90045 153 THR J C 1
ATOM 15102 O O . THR J 1 153 ? 10.99300 -63.13300 52.81500 1.000 39.58127 153 THR J O 1
ATOM 15106 N N . GLY J 1 154 ? 11.47300 -63.81400 50.70400 1.000 43.41579 154 GLY J N 1
ATOM 15107 C CA . GLY J 1 154 ? 11.39500 -65.24400 51.02800 1.000 38.62299 154 GLY J CA 1
ATOM 15108 C C . GLY J 1 154 ? 10.44000 -66.02000 50.15400 1.000 41.35249 154 GLY J C 1
ATOM 15109 O O . GLY J 1 154 ? 9.45500 -65.44500 49.69400 1.000 39.37662 154 GLY J O 1
ATOM 15110 N N . LYS J 1 155 ? 10.73000 -67.29900 49.95900 1.000 38.52181 155 LYS J N 1
ATOM 15111 C CA . LYS J 1 155 ? 9.81300 -68.17500 49.19700 1.000 42.40475 155 LYS J CA 1
ATOM 15112 C C . LYS J 1 155 ? 8.45600 -68.19900 49.90100 1.000 39.92383 155 LYS J C 1
ATOM 15113 O O . LYS J 1 155 ? 8.42200 -68.14000 51.13000 1.000 36.73861 155 LYS J O 1
ATOM 15119 N N . ARG J 1 156 ? 7.39200 -68.35100 49.13600 1.000 42.75115 156 ARG J N 1
ATOM 15120 C CA . ARG J 1 156 ? 6.04600 -68.25200 49.67300 1.000 44.87231 156 ARG J CA 1
ATOM 15121 C C . ARG J 1 156 ? 5.27600 -69.54700 49.48800 1.000 35.28515 156 ARG J C 1
ATOM 15122 O O . ARG J 1 156 ? 5.47600 -70.27700 48.52200 1.000 34.19513 156 ARG J O 1
ATOM 15130 N N . LEU J 1 157 ? 4.39200 -69.82700 50.43200 1.000 36.00910 157 LEU J N 1
ATOM 15131 C CA . LEU J 1 157 ? 3.51000 -70.97900 50.27400 1.000 36.99332 157 LEU J CA 1
ATOM 15132 C C . LEU J 1 157 ? 2.61100 -70.81300 49.06000 1.000 42.06879 157 LEU J C 1
ATOM 15133 O O . LEU J 1 157 ? 2.55800 -71.68900 48.19000 1.000 37.37884 157 LEU J O 1
ATOM 15138 N N . PHE J 1 158 ? 1.89500 -69.68300 48.98300 1.000 39.26688 158 PHE J N 1
ATOM 15139 C CA . PHE J 1 158 ? 0.95800 -69.42000 47.89200 1.000 37.54330 158 PHE J CA 1
ATOM 15140 C C . PHE J 1 158 ? 1.76000 -68.72600 46.80200 1.000 43.50238 158 PHE J C 1
ATOM 15141 O O . PHE J 1 158 ? 1.84300 -67.50000 46.73800 1.000 42.49608 158 PHE J O 1
ATOM 15149 N N . GLY J 1 159 ? 2.40000 -69.53000 45.96700 1.000 38.53035 159 GLY J N 1
ATOM 15150 C CA . GLY J 1 159 ? 3.26300 -69.06000 44.90700 1.000 38.21554 159 GLY J CA 1
ATOM 15151 C C . GLY J 1 159 ? 2.56700 -69.08200 43.56400 1.000 41.33638 159 GLY J C 1
ATOM 15152 O O . GLY J 1 159 ? 1.33600 -68.96400 43.46800 1.000 42.17525 159 GLY J O 1
ATOM 15153 N N . ASP J 1 160 ? 3.35700 -69.28100 42.51000 1.000 45.63224 160 ASP J N 1
ATOM 15154 C CA . ASP J 1 160 ? 2.80900 -69.19900 41.15700 1.000 53.60668 160 ASP J CA 1
ATOM 15155 C C . ASP J 1 160 ? 1.85400 -70.34500 40.81000 1.000 51.56444 160 ASP J C 1
ATOM 15156 O O . ASP J 1 160 ? 1.14800 -70.25700 39.79900 1.000 56.95080 160 ASP J O 1
ATOM 15161 N N . GLY J 1 161 ? 1.82800 -71.42500 41.60000 1.000 48.32539 161 GLY J N 1
ATOM 15162 C CA . GLY J 1 161 ? 0.85800 -72.48500 41.37100 1.000 43.91236 161 GLY J CA 1
ATOM 15163 C C . GLY J 1 161 ? -0.48900 -72.27600 42.03200 1.000 44.29913 161 GLY J C 1
ATOM 15164 O O . GLY J 1 161 ? -1.40800 -73.05800 41.78900 1.000 44.85478 161 GLY J O 1
ATOM 15165 N N . THR J 1 162 ? -0.62300 -71.24000 42.86000 1.000 41.05191 162 THR J N 1
ATOM 15166 C CA . THR J 1 162 ? -1.89100 -70.93800 43.51200 1.000 45.63142 162 THR J CA 1
ATOM 15167 C C . THR J 1 162 ? -2.99100 -70.75800 42.47300 1.000 35.86123 162 THR J C 1
ATOM 15168 O O . THR J 1 162 ? -2.78700 -70.12800 41.44000 1.000 39.85744 162 THR J O 1
ATOM 15172 N N . ILE J 1 163 ? -4.15500 -71.32500 42.75300 1.000 41.16441 163 ILE J N 1
ATOM 15173 C CA . ILE J 1 163 ? -5.32000 -71.21100 41.88100 1.000 43.95258 163 ILE J CA 1
ATOM 15174 C C . ILE J 1 163 ? -6.45600 -70.63300 42.70600 1.000 43.68977 163 ILE J C 1
ATOM 15175 O O . ILE J 1 163 ? -6.41000 -70.63100 43.95100 1.000 43.06540 163 ILE J O 1
ATOM 15180 N N . PRO J 1 164 ? -7.49800 -70.13000 42.04700 1.000 45.26395 164 PRO J N 1
ATOM 15181 C CA . PRO J 1 164 ? -8.69000 -69.68600 42.78500 1.000 44.15523 164 PRO J CA 1
ATOM 15182 C C . PRO J 1 164 ? -9.43600 -70.87400 43.38300 1.000 44.04913 164 PRO J C 1
ATOM 15183 O O . PRO J 1 164 ? -9.81400 -71.81300 42.67800 1.000 43.49109 164 PRO J O 1
ATOM 15187 N N . ALA J 1 165 ? -9.66200 -70.82000 44.69200 1.000 42.48139 165 ALA J N 1
ATOM 15188 C CA . ALA J 1 165 ? -10.17300 -71.98200 45.39900 1.000 39.87708 165 ALA J CA 1
ATOM 15189 C C . ALA J 1 165 ? -10.78900 -71.52100 46.70600 1.000 38.56674 165 ALA J C 1
ATOM 15190 O O . ALA J 1 165 ? -10.26700 -70.60700 47.35200 1.000 37.95950 165 ALA J O 1
ATOM 15192 N N . ALA J 1 166 ? -11.91700 -72.13300 47.06000 1.000 36.66624 166 ALA J N 1
ATOM 15193 C CA . ALA J 1 166 ? -12.58200 -71.96200 48.34200 1.000 35.81480 166 ALA J CA 1
ATOM 15194 C C . ALA J 1 166 ? -12.21200 -73.10400 49.28000 1.000 37.07500 166 ALA J C 1
ATOM 15195 O O . ALA J 1 166 ? -11.85900 -74.20800 48.85100 1.000 37.19760 166 ALA J O 1
ATOM 15197 N N . PHE J 1 167 ? -12.30200 -72.81600 50.57500 1.000 36.10662 167 PHE J N 1
ATOM 15198 C CA . PHE J 1 167 ? -11.95100 -73.76100 51.62100 1.000 37.47303 167 PHE J CA 1
ATOM 15199 C C . PHE J 1 167 ? -12.97600 -73.63500 52.73100 1.000 40.66166 167 PHE J C 1
ATOM 15200 O O . PHE J 1 167 ? -13.67800 -72.63000 52.84800 1.000 43.72179 167 PHE J O 1
ATOM 15208 N N . THR J 1 168 ? -13.05100 -74.66900 53.54900 1.000 36.67383 168 THR J N 1
ATOM 15209 C CA . THR J 1 168 ? -13.85700 -74.65200 54.75500 1.000 42.45467 168 THR J CA 1
ATOM 15210 C C . THR J 1 168 ? -12.91200 -74.75100 55.94000 1.000 39.32831 168 THR J C 1
ATOM 15211 O O . THR J 1 168 ? -11.99200 -75.57800 55.93100 1.000 40.53507 168 THR J O 1
ATOM 15215 N N . LEU J 1 169 ? -13.10000 -73.87500 56.92600 1.000 36.05562 169 LEU J N 1
ATOM 15216 C CA . LEU J 1 169 ? -12.33600 -73.96600 58.16700 1.000 41.72137 169 LEU J CA 1
ATOM 15217 C C . LEU J 1 169 ? -12.86100 -75.12000 59.02600 1.000 40.87575 169 LEU J C 1
ATOM 15218 O O . LEU J 1 169 ? -14.00900 -75.09900 59.47900 1.000 35.52530 169 LEU J O 1
ATOM 15223 N N . ILE J 1 170 ? -12.01400 -76.11300 59.25700 1.000 39.00829 170 ILE J N 1
ATOM 15224 C CA . ILE J 1 170 ? -12.38600 -77.25100 60.09500 1.000 38.17954 170 ILE J CA 1
ATOM 15225 C C . ILE J 1 170 ? -12.27200 -76.90200 61.56700 1.000 43.20781 170 ILE J C 1
ATOM 15226 O O . ILE J 1 170 ? -13.17100 -77.19300 62.36600 1.000 44.40320 170 ILE J O 1
ATOM 15231 N N . GLU J 1 171 ? -11.14800 -76.29200 61.93300 1.000 38.11884 171 GLU J N 1
ATOM 15232 C CA . GLU J 1 171 ? -10.64900 -76.16100 63.29000 1.000 42.90613 171 GLU J CA 1
ATOM 15233 C C . GLU J 1 171 ? -9.67700 -75.00800 63.31800 1.000 40.78056 171 GLU J C 1
ATOM 15234 O O . GLU J 1 171 ? -8.91200 -74.81200 62.37500 1.000 36.82050 171 GLU J O 1
ATOM 15240 N N . SER J 1 172 ? -9.66400 -74.29500 64.43300 1.000 42.28495 172 SER J N 1
ATOM 15241 C CA . SER J 1 172 ? -8.71500 -73.21000 64.57500 1.000 40.27034 172 SER J CA 1
ATOM 15242 C C . SER J 1 172 ? -8.43300 -73.02200 66.04500 1.000 39.60229 172 SER J C 1
ATOM 15243 O O . SER J 1 172 ? -9.32000 -73.16300 66.89100 1.000 41.88730 172 SER J O 1
ATOM 15246 N N . SER J 1 173 ? -7.19800 -72.64400 66.32500 1.000 37.13281 173 SER J N 1
ATOM 15247 C CA . SER J 1 173 ? -6.83000 -72.24800 67.67100 1.000 39.06133 173 SER J CA 1
ATOM 15248 C C . SER J 1 173 ? -5.69900 -71.23300 67.59700 1.000 43.20535 173 SER J C 1
ATOM 15249 O O . SER J 1 173 ? -5.25400 -70.82400 66.52000 1.000 42.37178 173 SER J O 1
ATOM 15252 N N . VAL J 1 174 ? -5.21600 -70.85100 68.76200 1.000 38.36506 174 VAL J N 1
ATOM 15253 C CA . VAL J 1 174 ? -4.18900 -69.84000 68.88000 1.000 38.98480 174 VAL J CA 1
ATOM 15254 C C . VAL J 1 174 ? -3.24800 -70.29000 69.98600 1.000 44.24531 174 VAL J C 1
ATOM 15255 O O . VAL J 1 174 ? -3.67700 -70.89400 70.97700 1.000 40.99698 174 VAL J O 1
ATOM 15259 N N . THR J 1 175 ? -1.95600 -70.09300 69.72100 1.000 39.17864 175 THR J N 1
ATOM 15260 C CA . THR J 1 175 ? -0.90100 -70.49900 70.67400 1.000 41.56341 175 THR J CA 1
ATOM 15261 C C . THR J 1 175 ? -0.55900 -69.32400 71.57900 1.000 40.47149 175 THR J C 1
ATOM 15262 O O . THR J 1 175 ? -0.76400 -68.17700 71.18500 1.000 39.75259 175 THR J O 1
ATOM 15266 N N . PRO J 1 176 ? -0.06600 -69.59600 72.79300 1.000 41.69561 176 PRO J N 1
ATOM 15267 C CA . PRO J 1 176 ? 0.30700 -68.52200 73.73800 1.000 39.38023 176 PRO J CA 1
ATOM 15268 C C . PRO J 1 176 ? 1.34400 -67.55000 73.17600 1.000 39.33760 176 PRO J C 1
ATOM 15269 O O . PRO J 1 176 ? 1.41600 -66.40100 73.62200 1.000 39.03952 176 PRO J O 1
ATOM 15273 N N . SER J 1 177 ? 2.13100 -67.98800 72.20700 1.000 39.45372 177 SER J N 1
ATOM 15274 C CA . SER J 1 177 ? 3.06800 -67.15700 71.46300 1.000 36.87769 177 SER J CA 1
ATOM 15275 C C . SER J 1 177 ? 2.39400 -66.27600 70.42100 1.000 41.48347 177 SER J C 1
ATOM 15276 O O . SER J 1 177 ? 3.08200 -65.48400 69.77700 1.000 37.18993 177 SER J O 1
ATOM 15279 N N . GLY J 1 178 ? 1.09300 -66.43500 70.19100 1.000 36.19020 178 GLY J N 1
ATOM 15280 C CA . GLY J 1 178 ? 0.43300 -65.62300 69.19000 1.000 32.91528 178 GLY J CA 1
ATOM 15281 C C . GLY J 1 178 ? 0.42500 -66.22500 67.80400 1.000 34.22211 178 GLY J C 1
ATOM 15282 O O . GLY J 1 178 ? 0.18800 -65.49500 66.83800 1.000 35.37007 178 GLY J O 1
ATOM 15283 N N . VAL J 1 179 ? 0.71300 -67.52300 67.67200 1.000 36.75558 179 VAL J N 1
ATOM 15284 C CA . VAL J 1 179 ? 0.62200 -68.21800 66.38800 1.000 31.91257 179 VAL J CA 1
ATOM 15285 C C . VAL J 1 179 ? -0.81800 -68.68400 66.18200 1.000 37.26543 179 VAL J C 1
ATOM 15286 O O . VAL J 1 179 ? -1.42900 -69.25400 67.09100 1.000 35.41436 179 VAL J O 1
ATOM 15290 N N . ILE J 1 180 ? -1.36500 -68.44000 64.99400 1.000 32.64381 180 ILE J N 1
ATOM 15291 C CA . ILE J 1 180 ? -2.70200 -68.90500 64.64400 1.000 33.63266 180 ILE J CA 1
ATOM 15292 C C . ILE J 1 180 ? -2.58800 -70.26500 63.97400 1.000 31.44511 180 ILE J C 1
ATOM 15293 O O . ILE J 1 180 ? -1.82900 -70.43000 63.01700 1.000 34.20238 180 ILE J O 1
ATOM 15298 N N . ILE J 1 181 ? -3.32300 -71.24300 64.47400 1.000 31.09659 181 ILE J N 1
ATOM 15299 C CA . ILE J 1 181 ? -3.37200 -72.58200 63.89400 1.000 31.22421 181 ILE J CA 1
ATOM 15300 C C . ILE J 1 181 ? -4.69900 -72.69600 63.15600 1.000 36.34344 181 ILE J C 1
ATOM 15301 O O . ILE J 1 181 ? -5.76000 -72.48000 63.75200 1.000 39.60334 181 ILE J O 1
ATOM 15306 N N . ALA J 1 182 ? -4.66400 -73.03600 61.87300 1.000 34.38875 182 ALA J N 1
ATOM 15307 C CA . ALA J 1 182 ? -5.91800 -73.09300 61.13400 1.000 39.40757 182 ALA J CA 1
ATOM 15308 C C . ALA J 1 182 ? -5.86700 -74.27800 60.19000 1.000 41.96986 182 ALA J C 1
ATOM 15309 O O . ALA J 1 182 ? -4.91000 -74.40600 59.42200 1.000 39.98701 182 ALA J O 1
ATOM 15311 N N . ASN J 1 183 ? -6.86700 -75.16600 60.26700 1.000 37.10187 183 ASN J N 1
ATOM 15312 C CA . ASN J 1 183 ? -6.90400 -76.35600 59.41900 1.000 39.71514 183 ASN J CA 1
ATOM 15313 C C . ASN J 1 183 ? -8.08500 -76.20800 58.46600 1.000 33.57814 183 ASN J C 1
ATOM 15314 O O . ASN J 1 183 ? -9.21900 -76.04900 58.90800 1.000 37.62716 183 ASN J O 1
ATOM 15319 N N . TYR J 1 184 ? -7.82500 -76.28500 57.17100 1.000 38.13895 184 TYR J N 1
ATOM 15320 C CA . TYR J 1 184 ? -8.79700 -75.94800 56.13800 1.000 35.34496 184 TYR J CA 1
ATOM 15321 C C . TYR J 1 184 ? -9.01500 -77.14700 55.24900 1.000 40.29285 184 TYR J C 1
ATOM 15322 O O . TYR J 1 184 ? -8.06400 -77.84900 54.90900 1.000 35.36849 184 TYR J O 1
ATOM 15331 N N . LYS J 1 185 ? -10.25400 -77.33600 54.81400 1.000 41.00766 185 LYS J N 1
ATOM 15332 C CA . LYS J 1 185 ? -10.57300 -78.36500 53.83900 1.000 41.20478 185 LYS J CA 1
ATOM 15333 C C . LYS J 1 185 ? -10.93100 -77.73000 52.50000 1.000 42.92398 185 LYS J C 1
ATOM 15334 O O . LYS J 1 185 ? -11.71700 -76.77500 52.44500 1.000 40.84001 185 LYS J O 1
ATOM 15340 N N . ARG J 1 186 ? -10.38100 -78.28000 51.42600 1.000 40.73983 186 ARG J N 1
ATOM 15341 C CA . ARG J 1 186 ? -10.73500 -77.82000 50.09000 1.000 46.10592 186 ARG J CA 1
ATOM 15342 C C . ARG J 1 186 ? -12.24300 -77.97500 49.84900 1.000 48.51813 186 ARG J C 1
ATOM 15343 O O . ARG J 1 186 ? -12.79400 -79.06900 49.98400 1.000 55.30121 186 ARG J O 1
ATOM 15351 N N . ALA J 1 187 ? -12.91700 -76.84500 49.63500 1.000 45.87658 187 ALA J N 1
ATOM 15352 C CA . ALA J 1 187 ? -14.33600 -76.73300 49.30200 1.000 43.98207 187 ALA J CA 1
ATOM 15353 C C . ALA J 1 187 ? -14.50900 -76.52300 47.79900 1.000 48.30708 187 ALA J C 1
ATOM 15354 O O . ALA J 1 187 ? -13.65300 -76.92700 47.00900 1.000 54.35505 187 ALA J O 1
ATOM 15356 N N . GLY J 1 188 ? -15.62000 -75.95000 47.37200 1.000 53.89186 188 GLY J N 1
ATOM 15357 C CA . GLY J 1 188 ? -15.79400 -75.82000 45.93700 1.000 50.68417 188 GLY J CA 1
ATOM 15358 C C . GLY J 1 188 ? -15.12100 -74.61300 45.30200 1.000 55.98081 188 GLY J C 1
ATOM 15359 O O . GLY J 1 188 ? -13.94800 -74.30200 45.56500 1.000 52.74200 188 GLY J O 1
ATOM 15360 N N . GLU J 1 189 ? -15.88000 -73.92600 44.45800 1.000 52.39379 189 GLU J N 1
ATOM 15361 C CA . GLU J 1 189 ? -15.36200 -72.84600 43.63100 1.000 52.06459 189 GLU J CA 1
ATOM 15362 C C . GLU J 1 189 ? -15.49000 -71.53000 44.38300 1.000 46.17930 189 GLU J C 1
ATOM 15363 O O . GLU J 1 189 ? -16.31700 -71.39900 45.29000 1.000 43.59297 189 GLU J O 1
ATOM 15369 N N . VAL J 1 190 ? -14.66200 -70.55500 44.01600 1.000 48.60887 190 VAL J N 1
ATOM 15370 C CA . VAL J 1 190 ? -14.82400 -69.22200 44.60400 1.000 48.52719 190 VAL J CA 1
ATOM 15371 C C . VAL J 1 190 ? -16.15000 -68.64200 44.13400 1.000 46.49844 190 VAL J C 1
ATOM 15372 O O . VAL J 1 190 ? -16.42200 -68.57900 42.93200 1.000 56.68510 190 VAL J O 1
ATOM 15376 N N . LYS J 1 191 ? -16.99600 -68.24100 45.07200 1.000 42.61663 191 LYS J N 1
ATOM 15377 C CA . LYS J 1 191 ? -18.21100 -67.52600 44.73100 1.000 48.97958 191 LYS J CA 1
ATOM 15378 C C . LYS J 1 191 ? -18.02700 -66.04200 45.02700 1.000 48.80669 191 LYS J C 1
ATOM 15379 O O . LYS J 1 191 ? -17.36900 -65.67300 46.00300 1.000 45.89299 191 LYS J O 1
ATOM 15385 N N . THR J 1 192 ? -18.61000 -65.19200 44.18400 1.000 43.60751 192 THR J N 1
ATOM 15386 C CA . THR J 1 192 ? -18.60000 -63.75800 44.44600 1.000 49.75814 192 THR J CA 1
ATOM 15387 C C . THR J 1 192 ? -20.02200 -63.23400 44.57100 1.000 52.18730 192 THR J C 1
ATOM 15388 O O . THR J 1 192 ? -20.99500 -63.89500 44.19300 1.000 53.65106 192 THR J O 1
ATOM 15392 N N . GLY J 1 193 ? -20.13300 -62.03300 45.12400 1.000 47.29116 193 GLY J N 1
ATOM 15393 C CA . GLY J 1 193 ? -21.41500 -61.37600 45.21000 1.000 47.41984 193 GLY J CA 1
ATOM 15394 C C . GLY J 1 193 ? -21.23100 -59.89900 45.47000 1.000 50.31623 193 GLY J C 1
ATOM 15395 O O . GLY J 1 193 ? -20.13800 -59.35700 45.31600 1.000 46.82961 193 GLY J O 1
ATOM 15396 N N . THR J 1 194 ? -22.31200 -59.24800 45.88400 1.000 46.87413 194 THR J N 1
ATOM 15397 C CA . THR J 1 194 ? -22.28900 -57.81600 46.15000 1.000 50.58914 194 THR J CA 1
ATOM 15398 C C . THR J 1 194 ? -22.67000 -57.59200 47.60300 1.000 53.13637 194 THR J C 1
ATOM 15399 O O . THR J 1 194 ? -23.74600 -58.00700 48.03700 1.000 56.79736 194 THR J O 1
ATOM 15403 N N . VAL J 1 195 ? -21.79200 -56.96400 48.34500 1.000 56.33642 195 VAL J N 1
ATOM 15404 C CA . VAL J 1 195 ? -22.00500 -56.71500 49.76600 1.000 55.71432 195 VAL J CA 1
ATOM 15405 C C . VAL J 1 195 ? -22.73100 -55.38700 49.91900 1.000 62.05803 195 VAL J C 1
ATOM 15406 O O . VAL J 1 195 ? -22.50300 -54.44600 49.14700 1.000 66.54826 195 VAL J O 1
ATOM 15410 N N . GLY J 1 196 ? -23.60800 -55.30700 50.91600 1.000 65.73908 196 GLY J N 1
ATOM 15411 C CA . GLY J 1 196 ? -24.33700 -54.09000 51.18200 1.000 63.64200 196 GLY J CA 1
ATOM 15412 C C . GLY J 1 196 ? -25.55900 -53.97200 50.29500 1.000 72.43875 196 GLY J C 1
ATOM 15413 O O . GLY J 1 196 ? -25.93700 -54.89000 49.55500 1.000 74.78140 196 GLY J O 1
ATOM 15414 N N . ALA J 1 197 ? -26.19300 -52.80700 50.38000 1.000 77.84347 197 ALA J N 1
ATOM 15415 C CA . ALA J 1 197 ? -27.38500 -52.50500 49.59500 1.000 73.67889 197 ALA J CA 1
ATOM 15416 C C . ALA J 1 197 ? -27.18100 -51.15300 48.92700 1.000 76.13372 197 ALA J C 1
ATOM 15417 O O . ALA J 1 197 ? -27.12400 -50.12300 49.60900 1.000 76.65834 197 ALA J O 1
ATOM 15419 N N . HIS J 1 198 ? -27.06700 -51.14900 47.60200 1.000 73.70406 198 HIS J N 1
ATOM 15420 C CA . HIS J 1 198 ? -26.87200 -49.90900 46.86000 1.000 76.81395 198 HIS J CA 1
ATOM 15421 C C . HIS J 1 198 ? -28.23000 -49.30300 46.50500 1.000 74.85733 198 HIS J C 1
ATOM 15422 O O . HIS J 1 198 ? -29.08700 -49.97500 45.92100 1.000 76.81353 198 HIS J O 1
ATOM 15429 N N . HIS J 1 199 ? -28.42600 -48.04100 46.88500 1.000 77.41969 199 HIS J N 1
ATOM 15430 C CA . HIS J 1 199 ? -29.71600 -47.38200 46.69900 1.000 83.57867 199 HIS J CA 1
ATOM 15431 C C . HIS J 1 199 ? -30.07000 -47.26300 45.21600 1.000 81.96651 199 HIS J C 1
ATOM 15432 O O . HIS J 1 199 ? -29.20000 -47.19800 44.33800 1.000 75.21992 199 HIS J O 1
ATOM 15439 N N . HIS J 1 200 ? -31.37400 -47.24900 44.94000 1.000 83.70910 200 HIS J N 1
ATOM 15440 C CA . HIS J 1 200 ? -31.86900 -47.00200 43.59000 1.000 83.95421 200 HIS J CA 1
ATOM 15441 C C . HIS J 1 200 ? -32.36000 -45.57400 43.38600 1.000 76.44796 200 HIS J C 1
ATOM 15442 O O . HIS J 1 200 ? -32.50400 -45.15300 42.23200 1.000 75.83104 200 HIS J O 1
ATOM 15449 N N . HIS J 1 201 ? -32.60800 -44.83200 44.47100 1.000 77.79791 201 HIS J N 1
ATOM 15450 C CA . HIS J 1 201 ? -32.99200 -43.42400 44.43800 1.000 81.86096 201 HIS J CA 1
ATOM 15451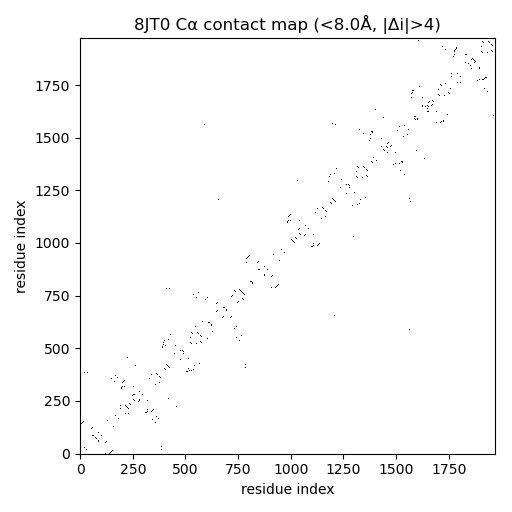 C C . HIS J 1 201 ? -32.01800 -42.62800 45.30200 1.000 83.89893 201 HIS J C 1
ATOM 15452 O O . HIS J 1 201 ? -31.60200 -43.09400 46.37200 1.000 86.57105 201 HIS J O 1
ATOM 15459 N N . HIS J 1 202 ? -31.63800 -41.43600 44.83200 1.000 84.51360 202 HIS J N 1
ATOM 15460 C CA . HIS J 1 202 ? -30.58200 -40.65200 45.49400 1.000 81.32560 202 HIS J CA 1
ATOM 15461 C C . HIS J 1 202 ? -31.00300 -39.21200 45.79600 1.000 83.59149 202 HIS J C 1
ATOM 15462 O O . HIS J 1 202 ? -30.50000 -38.59600 46.74300 1.000 78.67512 202 HIS J O 1
#